Protein 8HHV (pdb70)

B-factor: mean 20.25, std 8.33, range [8.55, 81.84]

InterPro domains:
  IPR025442 Domain of unknown function DUF4185 [PF13810] (19-322)

Structure (mmCIF, N/CA/C/O backbone):
data_8HHV
#
_entry.id   8HHV
#
_cell.length_a   81.285
_cell.length_b   128.296
_cell.length_c   104.019
_cell.angle_alpha   90.00
_cell.angle_beta   109.38
_cell.angle_gamma   90.00
#
_symmetry.space_group_name_H-M   'P 1 21 1'
#
loop_
_entity.id
_entity.type
_entity.pdbx_description
1 polymer endo-alpha-D-arabinanase
2 non-polymer 'SODIUM ION'
3 non-polymer 'CALCIUM ION'
4 non-polymer GLYCEROL
5 water water
#
loop_
_atom_site.group_PDB
_atom_site.id
_atom_site.type_symbol
_atom_site.label_atom_id
_atom_site.label_alt_id
_atom_site.label_comp_id
_atom_site.label_asym_id
_atom_site.label_entity_id
_atom_site.label_seq_id
_atom_site.pdbx_PDB_ins_code
_atom_site.Cartn_x
_atom_site.Cartn_y
_atom_site.Cartn_z
_atom_site.occupancy
_atom_site.B_iso_or_equiv
_atom_site.auth_seq_id
_atom_site.auth_comp_id
_atom_site.auth_asym_id
_atom_site.auth_atom_id
_atom_site.pdbx_PDB_model_num
ATOM 1 N N . THR A 1 2 ? 7.279 -1.871 37.975 1.00 21.46 2 THR A N 1
ATOM 2 C CA . THR A 1 2 ? 8.329 -0.812 38.176 1.00 20.98 2 THR A CA 1
ATOM 3 C C . THR A 1 2 ? 7.645 0.500 38.500 1.00 23.17 2 THR A C 1
ATOM 4 O O . THR A 1 2 ? 6.416 0.672 38.298 1.00 20.13 2 THR A O 1
ATOM 8 N N . THR A 1 3 ? 8.495 1.459 38.878 1.00 19.10 3 THR A N 1
ATOM 9 C CA . THR A 1 3 ? 8.077 2.818 39.167 1.00 19.39 3 THR A CA 1
ATOM 10 C C . THR A 1 3 ? 7.976 3.680 37.932 1.00 17.46 3 THR A C 1
ATOM 11 O O . THR A 1 3 ? 7.755 4.881 38.044 1.00 18.92 3 THR A O 1
ATOM 15 N N . SER A 1 4 ? 8.205 3.083 36.739 1.00 18.81 4 SER A N 1
ATOM 16 C CA . SER A 1 4 ? 8.155 3.786 35.467 1.00 18.83 4 SER A CA 1
ATOM 17 C C . SER A 1 4 ? 6.851 4.545 35.284 1.00 17.67 4 SER A C 1
ATOM 18 O O . SER A 1 4 ? 5.818 4.077 35.743 1.00 16.77 4 SER A O 1
ATOM 21 N N . ARG A 1 5 ? 6.919 5.713 34.648 1.00 18.80 5 ARG A N 1
ATOM 22 C CA . ARG A 1 5 ? 5.697 6.462 34.369 1.00 20.45 5 ARG A CA 1
ATOM 23 C C . ARG A 1 5 ? 4.798 5.629 33.451 1.00 17.99 5 ARG A C 1
ATOM 24 O O . ARG A 1 5 ? 5.229 4.921 32.550 1.00 17.18 5 ARG A O 1
ATOM 32 N N . THR A 1 6 ? 3.502 5.845 33.608 1.00 15.26 6 THR A N 1
ATOM 33 C CA . THR A 1 6 ? 2.481 5.237 32.727 1.00 16.21 6 THR A CA 1
ATOM 34 C C . THR A 1 6 ? 1.963 6.271 31.723 1.00 13.52 6 THR A C 1
ATOM 35 O O . THR A 1 6 ? 1.278 7.235 32.113 1.00 16.87 6 THR A O 1
ATOM 39 N N . PRO A 1 7 ? 2.244 6.096 30.404 1.00 14.97 7 PRO A N 1
ATOM 40 C CA . PRO A 1 7 ? 1.746 7.054 29.408 1.00 13.71 7 PRO A CA 1
ATOM 41 C C . PRO A 1 7 ? 0.221 6.969 29.150 1.00 14.16 7 PRO A C 1
ATOM 42 O O . PRO A 1 7 ? -0.410 7.956 28.805 1.00 13.83 7 PRO A O 1
ATOM 46 N N . ALA A 1 8 ? -0.305 5.732 29.308 1.00 12.92 8 ALA A N 1
ATOM 47 C CA . ALA A 1 8 ? -1.660 5.382 28.885 1.00 13.61 8 ALA A CA 1
ATOM 48 C C . ALA A 1 8 ? -2.681 5.983 29.828 1.00 13.68 8 ALA A C 1
ATOM 49 O O . ALA A 1 8 ? -2.434 6.145 31.031 1.00 15.05 8 ALA A O 1
ATOM 51 N N . THR A 1 9 ? -3.861 6.217 29.235 1.00 14.51 9 THR A N 1
ATOM 52 C CA . THR A 1 9 ? -5.013 6.873 29.821 1.00 14.23 9 THR A CA 1
ATOM 53 C C . THR A 1 9 ? -6.181 5.870 29.927 1.00 14.87 9 THR A C 1
ATOM 54 O O . THR A 1 9 ? -6.444 5.158 28.976 1.00 15.20 9 THR A O 1
ATOM 58 N N . VAL A 1 10 ? -6.839 5.852 31.090 1.00 12.70 10 VAL A N 1
ATOM 59 C CA . VAL A 1 10 ? -8.041 5.070 31.341 1.00 11.88 10 VAL A CA 1
ATOM 60 C C . VAL A 1 10 ? -9.242 5.749 30.681 1.00 10.91 10 VAL A C 1
ATOM 61 O O . VAL A 1 10 ? -9.476 6.959 30.834 1.00 11.22 10 VAL A O 1
ATOM 65 N N . VAL A 1 11 ? -9.906 4.992 29.805 1.00 9.99 11 VAL A N 1
ATOM 66 C CA . VAL A 1 11 ? -11.046 5.483 29.042 1.00 11.84 11 VAL A CA 1
ATOM 67 C C . VAL A 1 11 ? -12.396 5.096 29.655 1.00 11.66 11 VAL A C 1
ATOM 68 O O . VAL A 1 11 ? -13.346 5.881 29.621 1.00 12.36 11 VAL A O 1
ATOM 72 N N . GLU A 1 12 ? -12.533 3.829 30.087 1.00 10.63 12 GLU A N 1
ATOM 73 C CA . GLU A 1 12 ? -13.824 3.356 30.586 1.00 11.31 12 GLU A CA 1
ATOM 74 C C .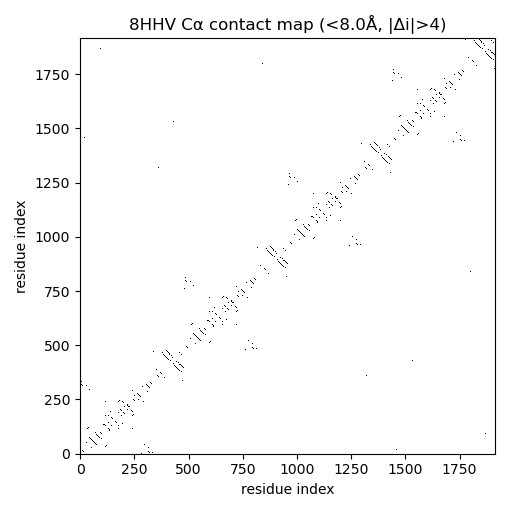 GLU A 1 12 ? -13.614 2.015 31.315 1.00 11.04 12 GLU A C 1
ATOM 75 O O . GLU A 1 12 ? -12.779 1.195 30.907 1.00 14.71 12 GLU A O 1
ATOM 81 N N . LYS A 1 13 ? -14.450 1.754 32.344 1.00 10.95 13 LYS A N 1
ATOM 82 C CA . LYS A 1 13 ? -14.541 0.408 32.921 1.00 10.55 13 LYS A CA 1
ATOM 83 C C . LYS A 1 13 ? -15.581 -0.292 32.038 1.00 10.36 13 LYS A C 1
ATOM 84 O O . LYS A 1 13 ? -16.795 0.072 32.098 1.00 9.95 13 LYS A O 1
ATOM 90 N N . LEU A 1 14 ? -15.223 -1.411 31.379 1.00 9.99 14 LEU A N 1
ATOM 91 C CA . LEU A 1 14 ? -16.107 -2.123 30.449 1.00 12.00 14 LEU A CA 1
ATOM 92 C C . LEU A 1 14 ? -17.043 -3.132 31.099 1.00 11.6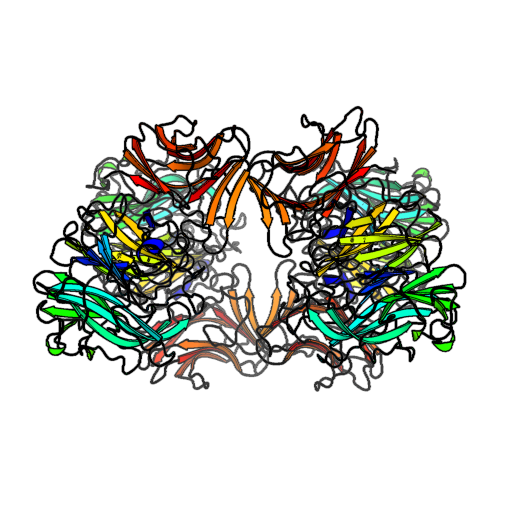8 14 LEU A C 1
ATOM 93 O O . LEU A 1 14 ? -18.143 -3.358 30.547 1.00 11.40 14 LEU A O 1
ATOM 98 N N . THR A 1 15 ? -16.645 -3.694 32.264 1.00 10.87 15 THR A N 1
ATOM 99 C CA . THR A 1 15 ? -17.376 -4.787 32.890 1.00 11.26 15 THR A CA 1
ATOM 100 C C . THR A 1 15 ? -17.473 -4.495 34.378 1.00 10.16 15 THR A C 1
ATOM 101 O O . THR A 1 15 ? -16.549 -3.897 34.976 1.00 10.56 15 THR A O 1
ATOM 105 N N . GLY A 1 16 ? -18.510 -5.091 34.990 1.00 10.82 16 GLY A N 1
ATOM 106 C CA . GLY A 1 16 ? -18.536 -5.159 36.433 1.00 11.81 16 GLY A CA 1
ATOM 107 C C . GLY A 1 16 ? -19.170 -3.940 37.074 1.00 13.04 16 GLY A C 1
ATOM 108 O O . GLY A 1 16 ? -19.743 -3.034 36.405 1.00 10.50 16 GLY A O 1
ATOM 109 N N . PRO A 1 17 ? -19.053 -3.860 38.424 1.00 12.18 17 PRO A N 1
ATOM 110 C CA . PRO A 1 17 ? -19.698 -2.733 39.087 1.00 14.02 17 PRO A CA 1
ATOM 111 C C . PRO A 1 17 ? -19.269 -1.344 38.572 1.00 11.15 17 PRO A C 1
ATOM 112 O O . PRO A 1 17 ? -18.040 -1.110 38.340 1.00 11.21 17 PRO A O 1
ATOM 116 N N . ASP A 1 18 ? -20.304 -0.479 38.399 1.00 12.20 18 ASP A N 1
ATOM 117 C CA . ASP A 1 18 ? -20.203 0.887 37.915 1.00 11.23 18 ASP A CA 1
ATOM 118 C C . ASP A 1 18 ? -19.816 0.939 36.400 1.00 9.78 18 ASP A C 1
ATOM 119 O O . ASP A 1 18 ? -19.871 2.016 35.811 1.00 10.11 18 ASP A O 1
ATOM 124 N N . ALA A 1 19 ? -19.721 -0.188 35.681 1.00 9.44 19 ALA A N 1
ATOM 125 C CA . ALA A 1 19 ? -19.455 -0.102 34.244 1.00 10.05 19 ALA A CA 1
ATOM 126 C C . ALA A 1 19 ? -20.661 0.516 33.530 1.00 10.61 19 ALA A C 1
ATOM 127 O O . ALA A 1 19 ? -21.786 0.093 33.788 1.00 12.17 19 ALA A O 1
ATOM 129 N N . PRO A 1 20 ? -20.420 1.532 32.661 1.00 11.89 20 PRO A N 1
ATOM 130 C CA . PRO A 1 20 ? -21.486 2.051 31.807 1.00 12.49 20 PRO A CA 1
ATOM 131 C C . PRO A 1 20 ? -22.266 0.932 31.118 1.00 11.24 20 PRO A C 1
ATOM 132 O O . PRO A 1 20 ? -23.515 1.017 31.005 1.00 11.03 20 PRO A O 1
ATOM 136 N N . ASN A 1 21 ? -21.536 -0.088 30.614 1.00 11.09 21 ASN A N 1
ATOM 137 C CA . ASN A 1 21 ? -22.154 -1.216 29.911 1.00 12.64 21 ASN A CA 1
ATOM 138 C C . ASN A 1 21 ? -23.205 -1.986 30.749 1.00 11.86 21 ASN A C 1
ATOM 139 O O . ASN A 1 21 ? -24.020 -2.705 30.167 1.00 10.64 21 ASN A O 1
ATOM 144 N N . ASN A 1 22 ? -23.061 -1.981 32.085 1.00 11.21 22 ASN A N 1
ATOM 145 C CA . ASN A 1 22 ? -23.973 -2.673 32.973 1.00 11.54 22 ASN A CA 1
ATOM 146 C C . ASN A 1 22 ? -24.018 -4.168 32.598 1.00 11.95 22 ASN A C 1
ATOM 147 O O . ASN A 1 22 ? -25.101 -4.756 32.360 1.00 10.79 22 ASN A O 1
ATOM 152 N N . THR A 1 23 ? -22.854 -4.749 32.359 1.00 11.78 23 THR A N 1
ATOM 153 C CA . THR A 1 23 ? -22.772 -6.177 32.056 1.00 11.14 23 THR A CA 1
ATOM 154 C C . THR A 1 23 ? -23.304 -7.025 33.210 1.00 10.53 23 THR A C 1
ATOM 155 O O . THR A 1 23 ? -23.761 -8.155 32.975 1.00 11.01 23 THR A O 1
ATOM 159 N N . TRP A 1 24 ? -23.218 -6.531 34.453 1.00 10.99 24 TRP A N 1
ATOM 160 C CA . TRP A 1 24 ? -23.698 -7.184 35.670 1.00 11.41 24 TRP A CA 1
ATOM 161 C C . TRP A 1 24 ? -25.230 -7.337 35.568 1.00 10.26 24 TRP A C 1
ATOM 162 O O . TRP A 1 24 ? -25.735 -8.433 35.576 1.00 10.41 24 TRP A O 1
ATOM 173 N N . GLY A 1 25 ? -25.911 -6.233 35.284 1.00 10.44 25 GLY A N 1
ATOM 174 C CA . GLY A 1 25 ? -27.372 -6.258 35.243 1.00 11.43 25 GLY A CA 1
ATOM 175 C C . GLY A 1 25 ? -27.922 -6.924 33.994 1.00 11.77 25 GLY A C 1
ATOM 176 O O . GLY A 1 25 ? -28.895 -7.661 34.054 1.00 11.71 25 GLY A O 1
ATOM 177 N N . ARG A 1 26 ? -27.278 -6.712 32.834 1.00 12.74 26 ARG A N 1
ATOM 178 C CA . ARG A 1 26 ? -27.810 -7.267 31.595 1.00 12.79 26 ARG A CA 1
ATOM 179 C C . ARG A 1 26 ? -27.567 -8.787 31.537 1.00 12.11 26 ARG A C 1
ATOM 180 O O . ARG A 1 26 ? -28.432 -9.447 31.003 1.00 11.25 26 ARG A O 1
ATOM 188 N N . TRP A 1 27 ? -26.336 -9.248 31.890 1.00 12.31 27 TRP A N 1
ATOM 189 C CA . TRP A 1 27 ? -25.901 -10.598 31.563 1.00 11.92 27 TRP A CA 1
ATOM 190 C C . TRP A 1 27 ? -25.261 -11.391 32.717 1.00 11.46 27 TRP A C 1
ATOM 191 O O . TRP A 1 27 ? -24.617 -12.432 32.502 1.00 12.71 27 TRP A O 1
ATOM 202 N N . ASP A 1 28 ? -25.408 -10.933 33.971 1.00 12.05 28 ASP A N 1
ATOM 203 C CA . ASP A 1 28 ? -24.719 -11.516 35.108 1.00 11.52 28 ASP A CA 1
ATOM 204 C C . ASP A 1 28 ? -23.191 -11.608 34.927 1.00 9.93 28 ASP A C 1
ATOM 205 O O . ASP A 1 28 ? -22.560 -12.503 35.483 1.00 10.29 28 ASP A O 1
ATOM 210 N N . ILE A 1 29 ? -22.585 -10.623 34.244 1.00 11.86 29 ILE A N 1
ATOM 211 C CA . ILE A 1 29 ? -21.120 -10.490 34.159 1.00 10.53 29 ILE A CA 1
ATOM 212 C C . ILE A 1 29 ? -20.692 -9.408 35.165 1.00 10.03 29 ILE A C 1
ATOM 213 O O . ILE A 1 29 ? -20.717 -8.243 34.846 1.00 10.14 29 ILE A O 1
ATOM 218 N N . LYS A 1 30 ? -20.490 -9.856 36.424 1.00 11.64 30 LYS A N 1
ATOM 219 C CA . LYS A 1 30 ? -20.041 -8.962 37.500 1.00 10.47 30 LYS A CA 1
ATOM 220 C C . LYS A 1 30 ? -18.520 -8.848 37.622 1.00 12.24 30 LYS A C 1
ATOM 221 O O . LYS A 1 30 ? -18.020 -7.769 37.997 1.00 11.80 30 LYS A O 1
ATOM 227 N N . ALA A 1 31 ? -17.765 -9.876 37.213 1.00 11.61 31 ALA A N 1
ATOM 228 C CA . ALA A 1 31 ? -16.304 -9.794 37.338 1.00 12.01 31 ALA A CA 1
ATOM 229 C C . ALA A 1 31 ? -15.753 -10.788 36.321 1.00 11.08 31 ALA A C 1
ATOM 230 O O . ALA A 1 31 ? -16.297 -11.900 36.198 1.00 12.16 31 ALA A O 1
ATOM 232 N N . THR A 1 32 ? -14.679 -10.391 35.604 1.00 12.19 32 THR A N 1
ATOM 233 C CA . THR A 1 32 ? -14.196 -11.142 34.469 1.00 12.34 32 THR A CA 1
ATOM 234 C C . THR A 1 32 ? -12.848 -10.540 34.068 1.00 14.31 32 THR A C 1
ATOM 235 O O . THR A 1 32 ? -12.394 -9.539 34.633 1.00 13.86 32 THR A O 1
ATOM 239 N N . ASP A 1 33 ? -12.237 -11.134 33.045 1.00 12.81 33 ASP A N 1
ATOM 240 C CA . ASP A 1 33 ? -10.919 -10.643 32.625 1.00 11.80 33 ASP A CA 1
ATOM 241 C C . ASP A 1 33 ? -10.685 -10.894 31.149 1.00 11.04 33 ASP A C 1
ATOM 242 O O . ASP A 1 33 ? -11.466 -11.548 30.493 1.00 11.62 33 ASP A O 1
ATOM 247 N N . LEU A 1 34 ? -9.587 -10.312 30.665 1.00 13.02 34 LEU A N 1
ATOM 248 C CA . LEU A 1 34 ? -9.058 -10.432 29.305 1.00 12.07 34 LEU A CA 1
ATOM 249 C C . LEU A 1 34 ? -9.710 -9.421 28.360 1.00 12.59 34 LEU A C 1
ATOM 250 O O . LEU A 1 34 ? -9.177 -8.306 28.198 1.00 14.18 34 LEU A O 1
ATOM 255 N N . GLY A 1 35 ? -10.869 -9.734 27.747 1.00 10.48 35 GLY A N 1
ATOM 256 C CA . GLY A 1 35 ? -11.414 -8.796 26.792 1.00 10.43 35 GLY A CA 1
ATOM 257 C C . GLY A 1 35 ? -10.631 -8.829 25.482 1.00 10.30 35 GLY A C 1
ATOM 258 O O . GLY A 1 35 ? -10.193 -7.788 24.981 1.00 12.21 35 GLY A O 1
ATOM 259 N N . ILE A 1 36 ? -10.569 -10.024 24.913 1.00 10.76 36 ILE A N 1
ATOM 260 C CA . ILE A 1 36 ? -9.855 -10.304 23.669 1.00 11.79 36 ILE A CA 1
ATOM 261 C C . ILE A 1 36 ? -10.729 -10.012 22.464 1.00 10.39 36 ILE A C 1
ATOM 262 O O . ILE A 1 36 ? -11.860 -10.557 22.328 1.00 11.68 36 ILE A O 1
ATOM 267 N N . MET A 1 37 ? -10.221 -9.149 21.550 1.00 10.86 37 MET A N 1
ATOM 268 C CA . MET A 1 37 ? -11.084 -8.526 20.539 1.00 9.56 37 MET A CA 1
ATOM 269 C C . MET A 1 37 ? -10.669 -8.854 19.122 1.00 9.93 37 MET A C 1
ATOM 270 O O . MET A 1 37 ? -9.480 -8.888 18.823 1.00 11.55 37 MET A O 1
ATOM 275 N N . TRP A 1 38 ? -11.689 -9.072 18.286 1.00 10.12 38 TRP A N 1
ATOM 276 C CA . TRP A 1 38 ? -11.433 -9.131 16.852 1.00 9.68 38 TRP A CA 1
ATOM 277 C C . TRP A 1 38 ? -12.644 -8.610 16.061 1.00 9.80 38 TRP A C 1
ATOM 278 O O . TRP A 1 38 ? -13.815 -8.589 16.505 1.00 11.28 38 TRP A O 1
ATOM 289 N N . ASP A 1 39 ? -12.344 -8.285 14.815 1.00 11.69 39 ASP A N 1
ATOM 290 C CA . ASP A 1 39 ? -13.333 -7.801 13.854 1.00 13.51 39 ASP A CA 1
ATOM 291 C C . ASP A 1 39 ? -14.022 -9.027 13.269 1.00 13.14 39 ASP A C 1
ATOM 292 O O . ASP A 1 39 ? -13.374 -9.968 12.780 1.00 11.81 39 ASP A O 1
ATOM 297 N N . ASP A 1 40 ? -15.375 -9.066 13.290 1.00 12.32 40 ASP A N 1
ATOM 298 C CA . ASP A 1 40 ? -16.068 -10.275 12.866 1.00 11.63 40 ASP A CA 1
ATOM 299 C C . ASP A 1 40 ? -16.286 -10.365 11.328 1.00 13.83 40 ASP A C 1
ATOM 300 O O . ASP A 1 40 ? -16.967 -11.279 10.845 1.00 12.59 40 ASP A O 1
ATOM 305 N N . GLY A 1 41 ? -15.946 -9.295 10.630 1.00 13.64 41 GLY A N 1
ATOM 306 C CA . GLY A 1 41 ? -16.050 -9.249 9.167 1.00 14.29 41 GLY A CA 1
ATOM 307 C C . GLY A 1 41 ? -17.406 -8.745 8.660 1.00 14.44 41 GLY A C 1
ATOM 308 O O . GLY A 1 41 ? -17.618 -8.715 7.436 1.00 17.68 41 GLY A O 1
ATOM 309 N N . ALA A 1 42 ? -18.325 -8.351 9.589 1.00 15.08 42 ALA A N 1
ATOM 310 C CA . ALA A 1 42 ? -19.696 -7.901 9.327 1.00 15.45 42 ALA A CA 1
ATOM 311 C C . ALA A 1 42 ? -20.032 -6.617 10.095 1.00 16.46 42 ALA A C 1
ATOM 312 O O . ALA A 1 42 ? -21.209 -6.342 10.345 1.00 15.42 42 ALA A O 1
ATOM 314 N N . GLY A 1 43 ? -19.002 -5.823 10.392 1.00 14.90 43 GLY A N 1
ATOM 315 C CA . GLY A 1 43 ? -19.088 -4.482 10.941 1.00 14.22 43 GLY A CA 1
ATOM 316 C C . GLY A 1 43 ? -19.171 -4.465 12.489 1.00 15.08 43 GLY A C 1
ATOM 317 O O . GLY A 1 43 ? -19.609 -3.475 13.038 1.00 16.88 43 GLY A O 1
ATOM 318 N N . HIS A 1 44 ? -18.678 -5.533 13.138 1.00 14.55 44 HIS A N 1
ATOM 319 C CA . HIS A 1 44 ? -18.675 -5.656 14.591 1.00 12.87 44 HIS A CA 1
ATOM 320 C C . HIS A 1 44 ? -17.332 -6.102 15.165 1.00 13.63 44 HIS A C 1
ATOM 321 O O . HIS A 1 44 ? -16.478 -6.682 14.510 1.00 14.33 44 HIS A O 1
ATOM 328 N N . VAL A 1 45 ? -17.183 -5.899 16.468 1.00 12.66 45 VAL A N 1
ATOM 329 C CA . VAL A 1 45 ? -16.064 -6.358 17.254 1.00 10.43 45 VAL A CA 1
ATOM 330 C C . VAL A 1 45 ? -16.586 -7.402 18.258 1.00 10.31 45 VAL A C 1
ATOM 331 O O . VAL A 1 45 ? -17.560 -7.096 18.988 1.00 12.32 45 VAL A O 1
ATOM 335 N N . LEU A 1 46 ? -16.124 -8.638 18.145 1.00 11.29 46 LEU A N 1
ATOM 336 C CA . LEU A 1 46 ? -16.391 -9.647 19.145 1.00 10.87 46 LEU A CA 1
ATOM 337 C C . LEU A 1 46 ? -15.325 -9.565 20.246 1.00 10.90 46 LEU A C 1
ATOM 338 O O . LEU A 1 46 ? -14.160 -9.321 19.933 1.00 10.23 46 LEU A O 1
ATOM 343 N N . THR A 1 47 ? -15.769 -9.659 21.499 1.00 10.98 47 THR A N 1
ATOM 344 C CA . THR A 1 47 ? -14.900 -9.634 22.675 1.00 12.03 47 THR A CA 1
ATOM 345 C C . THR A 1 47 ? -15.113 -10.861 23.563 1.00 10.79 47 THR A C 1
ATOM 346 O O . THR A 1 47 ? -16.245 -11.014 24.079 1.00 12.52 47 THR A O 1
ATOM 350 N N . ALA A 1 48 ? -14.035 -11.619 23.814 1.00 10.00 48 ALA A N 1
ATOM 351 C CA . ALA A 1 48 ? -14.083 -12.809 24.629 1.00 10.22 48 ALA A CA 1
ATOM 352 C C . ALA A 1 48 ? -13.399 -12.568 25.967 1.00 10.57 48 ALA A C 1
ATOM 353 O O . ALA A 1 48 ? -12.391 -11.855 26.066 1.00 11.60 48 ALA A O 1
ATOM 355 N N . PHE A 1 49 ? -13.879 -13.288 27.012 1.00 10.39 49 PHE A N 1
ATOM 356 C CA . PHE A 1 49 ? -13.401 -13.111 28.367 1.00 9.43 49 PHE A CA 1
ATOM 357 C C . PHE A 1 49 ? -13.076 -14.503 28.936 1.00 10.08 49 PHE A C 1
ATOM 358 O O . PHE A 1 49 ? -13.629 -15.510 28.488 1.00 11.82 49 PHE A O 1
ATOM 366 N N . GLY A 1 50 ? -12.248 -14.472 29.972 1.00 11.71 50 GLY A N 1
ATOM 367 C CA . GLY A 1 50 ? -11.916 -15.661 30.747 1.00 11.72 50 GLY A CA 1
ATOM 368 C C . GLY A 1 50 ? -12.881 -15.932 31.906 1.00 10.50 50 GLY A C 1
ATOM 369 O O . GLY A 1 50 ? -14.115 -15.744 31.795 1.00 11.60 50 GLY A O 1
ATOM 370 N N . ASP A 1 51 ? -12.322 -16.477 33.012 1.00 10.54 51 ASP A N 1
ATOM 371 C CA . ASP A 1 51 ? -13.186 -16.922 34.110 1.00 12.57 51 ASP A CA 1
ATOM 372 C C . ASP A 1 51 ? -14.021 -15.739 34.586 1.00 11.51 51 ASP A C 1
ATOM 373 O O . ASP A 1 51 ? -13.512 -14.650 34.921 1.00 12.92 51 ASP A O 1
ATOM 378 N N . THR A 1 52 ? -15.355 -15.985 34.667 1.00 11.50 52 THR A N 1
ATOM 379 C CA . THR A 1 52 ? -16.341 -14.936 34.813 1.00 12.49 52 THR A CA 1
ATOM 380 C C . THR A 1 52 ? -17.296 -15.343 35.967 1.00 13.52 52 THR A C 1
ATOM 381 O O . THR A 1 52 ? -17.680 -16.504 36.057 1.00 12.14 52 THR A O 1
ATOM 385 N N . PHE A 1 53 ? -17.595 -14.383 36.834 1.00 12.22 53 PHE A N 1
ATOM 386 C CA . PHE A 1 53 ? -18.473 -14.563 37.992 1.00 11.26 53 PHE A CA 1
ATOM 387 C C . PHE A 1 53 ? -19.636 -13.583 37.868 1.00 12.56 53 PHE A C 1
ATOM 388 O O . PHE A 1 53 ? -19.556 -12.514 37.242 1.00 12.52 53 PHE A O 1
ATOM 396 N N . GLY A 1 54 ? -20.754 -14.003 38.526 1.00 12.02 54 GLY A N 1
ATOM 397 C CA . GLY A 1 54 ? -22.003 -13.262 38.583 1.00 11.99 54 GLY A CA 1
ATOM 398 C C . GLY A 1 54 ? -22.233 -12.521 39.901 1.00 10.76 54 GLY A C 1
ATOM 399 O O . GLY A 1 54 ? -21.341 -12.257 40.667 1.00 10.66 54 GLY A O 1
ATOM 400 N N . ASN A 1 55 ? -23.536 -12.277 40.162 1.00 11.72 55 ASN A N 1
ATOM 401 C CA . ASN A 1 55 ? -24.007 -11.397 41.202 1.00 13.14 55 ASN A CA 1
ATOM 402 C C . ASN A 1 55 ? -23.325 -11.535 42.578 1.00 12.37 55 ASN A C 1
ATOM 403 O O . ASN A 1 55 ? -23.175 -10.551 43.297 1.00 12.86 55 ASN A O 1
ATOM 408 N N . SER A 1 56 ? -23.033 -12.759 43.035 1.00 12.06 56 SER A N 1
ATOM 409 C CA . SER A 1 56 ? -22.521 -12.971 44.388 1.00 11.74 56 SER A CA 1
ATOM 410 C C . SER A 1 56 ? -21.063 -12.649 44.555 1.00 11.07 56 SER A C 1
ATOM 411 O O . SER A 1 56 ? -20.596 -12.616 45.696 1.00 13.15 56 SER A O 1
ATOM 414 N N . TRP A 1 57 ? -20.323 -12.435 43.435 1.00 11.94 57 TRP A N 1
ATOM 415 C CA . TRP A 1 57 ? -18.924 -12.000 43.548 1.00 12.71 57 TRP A CA 1
ATOM 416 C C . TRP A 1 57 ? -18.818 -10.711 44.382 1.00 13.30 57 TRP A C 1
ATOM 417 O O . TRP A 1 57 ? -19.605 -9.792 44.152 1.00 14.88 57 TRP A O 1
ATOM 428 N N . THR A 1 58 ? -17.844 -10.633 45.287 1.00 13.26 58 THR A N 1
ATOM 429 C CA . THR A 1 58 ? -17.522 -9.374 45.938 1.00 14.14 58 THR A CA 1
ATOM 430 C C . THR A 1 58 ? -16.116 -8.833 45.648 1.00 15.76 58 THR A C 1
ATOM 431 O O . THR A 1 58 ? -15.880 -7.638 45.781 1.00 15.70 58 THR A O 1
ATOM 435 N N . GLY A 1 59 ? -15.173 -9.717 45.366 1.00 14.52 59 GLY A N 1
ATOM 436 C CA . GLY A 1 59 ? -13.759 -9.404 45.286 1.00 14.38 59 GLY A CA 1
ATOM 437 C C . GLY A 1 59 ? -13.207 -9.306 46.708 1.00 15.83 59 GLY A C 1
ATOM 438 O O . GLY A 1 59 ? -13.934 -9.547 47.720 1.00 14.36 59 GLY A O 1
ATOM 439 N N . PRO A 1 60 ? -11.984 -8.759 46.839 1.00 14.81 60 PRO A N 1
ATOM 440 C CA . PRO A 1 60 ? -11.081 -8.448 45.685 1.00 13.17 60 PRO A CA 1
ATOM 441 C C . PRO A 1 60 ? -10.606 -9.719 44.976 1.00 14.11 60 PRO A C 1
ATOM 442 O O . PRO A 1 60 ? -10.570 -10.789 45.575 1.00 15.32 60 PRO A O 1
ATOM 446 N N . GLY A 1 61 ? -10.117 -9.592 43.710 1.00 14.22 61 GLY A N 1
ATOM 447 C CA . GLY A 1 61 ? -9.606 -10.716 42.989 1.00 13.91 61 GLY A CA 1
ATOM 448 C C . GLY A 1 61 ? -10.634 -11.657 42.381 1.00 16.64 61 GLY A C 1
ATOM 449 O O . GLY A 1 61 ? -11.852 -11.514 42.586 1.00 16.50 61 GLY A O 1
ATOM 450 N N . GLY A 1 62 ? -10.115 -12.566 41.546 1.00 16.67 62 GLY A N 1
ATOM 451 C CA . GLY A 1 62 ? -10.929 -13.577 40.915 1.00 18.17 62 GLY A CA 1
ATOM 452 C C . GLY A 1 62 ? -11.480 -14.564 41.955 1.00 20.38 62 GLY A C 1
ATOM 453 O O . GLY A 1 62 ? -11.033 -14.630 43.087 1.00 30.42 62 GLY A O 1
ATOM 454 N N . GLY A 1 63 ? -12.436 -15.357 41.594 1.00 25.20 63 GLY A N 1
ATOM 455 C CA . GLY A 1 63 ? -13.038 -16.250 42.570 1.00 23.14 63 GLY A CA 1
ATOM 456 C C . GLY A 1 63 ? -14.240 -15.621 43.263 1.00 21.70 63 GLY A C 1
ATOM 457 O O . GLY A 1 63 ? -14.327 -14.394 43.518 1.00 17.09 63 GLY A O 1
ATOM 458 N N . ALA A 1 64 ? -15.194 -16.503 43.556 1.00 20.41 64 ALA A N 1
ATOM 459 C CA . ALA A 1 64 ? -16.459 -16.080 44.143 1.00 19.18 64 ALA A CA 1
ATOM 460 C C . ALA A 1 64 ? -16.941 -17.197 45.076 1.00 18.98 64 ALA A C 1
ATOM 461 O O . ALA A 1 64 ? -16.369 -18.296 45.093 1.00 15.74 64 ALA A O 1
ATOM 463 N N . PRO A 1 65 ? -18.059 -16.968 45.831 1.00 19.35 65 PRO A N 1
ATOM 464 C CA . PRO A 1 65 ? -18.684 -18.021 46.623 1.00 19.27 65 PRO A CA 1
ATOM 465 C C . PRO A 1 65 ? -19.201 -19.128 45.717 1.00 16.91 65 PRO A C 1
ATOM 466 O O . PRO A 1 65 ? -19.199 -19.013 44.460 1.00 15.91 65 PRO A O 1
ATOM 470 N N . PRO A 1 66 ? -19.609 -20.291 46.253 1.00 18.66 66 PRO A N 1
ATOM 471 C CA . PRO A 1 66 ? -20.101 -21.362 45.382 1.00 16.61 66 PRO A CA 1
ATOM 472 C C . PRO A 1 66 ? -21.314 -21.047 44.501 1.00 15.37 66 PRO A C 1
ATOM 473 O O . PRO A 1 66 ? -21.526 -21.641 43.447 1.00 17.07 66 PRO A O 1
ATOM 477 N N . ASN A 1 67 ? -22.072 -20.004 44.858 1.00 13.96 67 ASN A N 1
ATOM 478 C CA . ASN A 1 67 ? -23.195 -19.572 44.061 1.00 13.03 67 ASN A CA 1
ATOM 479 C C . ASN A 1 67 ? -22.793 -18.427 43.101 1.00 13.61 67 ASN A C 1
ATOM 480 O O . ASN A 1 67 ? -23.679 -17.745 42.573 1.00 14.10 67 ASN A O 1
ATOM 485 N N . GLY A 1 68 ? -21.488 -18.301 42.747 1.00 15.14 68 GLY A N 1
ATOM 486 C CA . GLY A 1 68 ? -21.019 -17.152 41.972 1.00 14.58 68 GLY A CA 1
ATOM 487 C C . GLY A 1 68 ? -21.239 -17.297 40.456 1.00 15.72 68 GLY A C 1
ATOM 488 O O . GLY A 1 68 ? -20.612 -16.570 39.657 1.00 12.79 68 GLY A O 1
ATOM 489 N N . ASN A 1 69 ? -22.079 -18.260 40.018 1.00 12.19 69 ASN A N 1
ATOM 490 C CA . ASN A 1 69 ? -22.314 -18.526 38.596 1.00 13.31 69 ASN A CA 1
ATOM 491 C C . ASN A 1 69 ? -21.004 -18.502 37.759 1.00 12.69 69 ASN A C 1
ATOM 492 O O . ASN A 1 69 ? -20.905 -17.707 36.776 1.00 12.91 69 ASN A O 1
ATOM 497 N N . TRP A 1 70 ? -20.049 -19.353 38.151 1.00 13.77 70 TRP A N 1
ATOM 498 C CA . TRP A 1 70 ? -18.750 -19.425 37.479 1.00 13.22 70 TRP A CA 1
ATOM 499 C C . TRP A 1 70 ? -18.893 -20.018 36.072 1.00 13.87 70 TRP A C 1
ATOM 500 O O . TRP A 1 70 ? -19.352 -21.182 35.888 1.00 13.63 70 TRP A O 1
ATOM 511 N N . ARG A 1 71 ? -18.457 -19.213 35.082 1.00 13.61 71 ARG A N 1
ATOM 512 C CA . ARG A 1 71 ? -18.342 -19.628 33.702 1.00 12.26 71 ARG A CA 1
ATOM 513 C C . ARG A 1 71 ? -16.876 -19.460 33.306 1.00 11.42 71 ARG A C 1
ATOM 514 O O . ARG A 1 71 ? -16.270 -18.441 33.684 1.00 12.68 71 ARG A O 1
ATOM 522 N N . SER A 1 72 ? -16.335 -20.427 32.527 1.00 11.25 72 SER A N 1
ATOM 523 C CA . SER A 1 72 ? -14.920 -20.366 32.084 1.00 12.20 72 SER A CA 1
ATOM 524 C C . SER A 1 72 ? -14.638 -19.212 31.115 1.00 11.66 72 SER A C 1
ATOM 525 O O . SER A 1 72 ? -13.487 -18.811 30.892 1.00 12.41 72 SER A O 1
ATOM 528 N N . ASN A 1 73 ? -15.694 -18.791 30.384 1.00 10.67 73 ASN A N 1
ATOM 529 C CA . ASN A 1 73 ? -15.595 -17.779 29.347 1.00 11.46 73 ASN A CA 1
ATOM 530 C C . ASN A 1 73 ? -16.982 -17.215 29.045 1.00 12.48 73 ASN A C 1
ATOM 531 O O . ASN A 1 73 ? -17.983 -17.903 29.272 1.00 12.68 73 ASN A O 1
ATOM 536 N N . VAL A 1 74 ? -17.037 -15.991 28.453 1.00 12.64 74 VAL A N 1
ATOM 537 C CA . VAL A 1 74 ? -18.229 -15.365 27.914 1.00 11.45 74 VAL A CA 1
ATOM 538 C C . VAL A 1 74 ? -17.770 -14.536 26.705 1.00 12.22 74 VAL A C 1
ATOM 539 O O . VAL A 1 74 ? -16.552 -14.294 26.468 1.00 11.82 74 VAL A O 1
ATOM 543 N N . LEU A 1 75 ? -18.794 -14.091 25.959 1.00 11.21 75 LEU A N 1
ATOM 544 C CA . LEU A 1 75 ? -18.641 -13.442 24.652 1.00 11.26 75 LEU A CA 1
ATOM 545 C C . LEU A 1 75 ? -19.703 -12.363 24.444 1.00 11.68 75 LEU A C 1
ATOM 546 O O . LEU A 1 75 ? -20.947 -12.615 24.600 1.00 10.23 75 LEU A O 1
ATOM 551 N N . VAL A 1 76 ? -19.200 -11.160 24.130 1.00 11.69 76 VAL A N 1
ATOM 552 C CA . VAL A 1 76 ? -20.047 -10.006 23.822 1.00 12.93 76 VAL A CA 1
ATOM 553 C C . VAL A 1 76 ? -19.659 -9.437 22.460 1.00 11.34 76 VAL A C 1
ATOM 554 O O . VAL A 1 76 ? -18.595 -9.720 21.887 1.00 11.91 76 VAL A O 1
ATOM 558 N N . ARG A 1 77 ? -20.548 -8.594 21.906 1.00 12.27 77 ARG A N 1
ATOM 559 C CA . ARG A 1 77 ? -20.308 -7.939 20.602 1.00 12.48 77 ARG A CA 1
ATOM 560 C C . ARG A 1 77 ? -20.360 -6.414 20.878 1.00 12.60 77 ARG A C 1
ATOM 561 O O . ARG A 1 77 ? -21.043 -5.964 21.802 1.00 10.95 77 ARG A O 1
ATOM 569 N N . SER A 1 78 ? -19.782 -5.688 19.958 1.00 10.78 78 SER A N 1
ATOM 570 C CA . SER A 1 78 ? -19.846 -4.225 19.883 1.00 10.97 78 SER A CA 1
ATOM 571 C C . SER A 1 78 ? -20.008 -3.751 18.449 1.00 11.52 78 SER A C 1
ATOM 572 O O . SER A 1 78 ? -19.295 -4.240 17.535 1.00 13.41 78 SER A O 1
ATOM 575 N N . SER A 1 79 ? -20.756 -2.634 18.289 1.00 11.51 79 SER A N 1
ATOM 576 C CA . SER A 1 79 ? -20.797 -1.925 17.015 1.00 13.91 79 SER A CA 1
ATOM 577 C C . SER A 1 79 ? -20.163 -0.534 17.114 1.00 15.25 79 SER A C 1
ATOM 578 O O . SER A 1 79 ? -20.378 0.297 16.261 1.00 16.82 79 SER A O 1
ATOM 581 N N . ASP A 1 80 ? -19.502 -0.215 18.232 1.00 14.19 80 ASP A N 1
ATOM 582 C CA . ASP A 1 80 ? -19.114 1.156 18.577 1.00 14.07 80 ASP A CA 1
ATOM 583 C C . ASP A 1 80 ? -17.781 1.547 17.930 1.00 12.68 80 ASP A C 1
ATOM 584 O O . ASP A 1 80 ? -16.717 0.951 18.216 1.00 14.98 80 ASP A O 1
ATOM 589 N N . GLY A 1 81 ? -17.922 2.546 17.026 1.00 12.90 81 GLY A N 1
ATOM 590 C CA . GLY A 1 81 ? -16.771 3.053 16.293 1.00 15.31 81 GLY A CA 1
ATOM 591 C C . GLY A 1 81 ? -16.158 4.315 16.932 1.00 19.03 81 GLY A C 1
ATOM 592 O O . GLY A 1 81 ? -15.172 4.863 16.403 1.00 21.56 81 GLY A O 1
ATOM 593 N N . ASP A 1 82 ? -16.702 4.787 18.076 1.00 16.67 82 ASP A N 1
ATOM 594 C CA A ASP A 1 82 ? -16.169 5.994 18.704 0.50 19.08 82 ASP A CA 1
ATOM 595 C CA B ASP A 1 82 ? -16.187 6.008 18.710 0.50 18.30 82 ASP A CA 1
ATOM 596 C C . ASP A 1 82 ? -15.665 5.630 20.103 1.00 15.76 82 ASP A C 1
ATOM 597 O O . ASP A 1 82 ? -16.393 5.706 21.099 1.00 16.27 82 ASP A O 1
ATOM 606 N N . LEU A 1 83 ? -14.397 5.226 20.162 1.00 16.68 83 LEU A N 1
ATOM 607 C CA . LEU A 1 83 ? -13.875 4.634 21.386 1.00 15.40 83 LEU A CA 1
ATOM 608 C C . LEU A 1 83 ? -13.447 5.690 22.403 1.00 14.87 83 LEU A C 1
ATOM 609 O O . LEU A 1 83 ? -13.225 5.352 23.587 1.00 14.83 83 LEU A O 1
ATOM 614 N N . ALA A 1 84 ? -13.356 6.973 21.999 1.00 14.28 84 ALA A N 1
ATOM 615 C CA . ALA A 1 84 ? -12.919 8.002 22.929 1.00 14.63 84 ALA A CA 1
ATOM 616 C C . ALA A 1 84 ? -13.856 8.136 24.117 1.00 13.88 84 ALA A C 1
ATOM 617 O O . ALA A 1 84 ? -13.430 8.465 25.239 1.00 14.95 84 ALA A O 1
ATOM 619 N N . ASP A 1 85 ? -15.138 7.872 23.848 1.00 13.87 85 ASP A N 1
ATOM 620 C CA . ASP A 1 85 ? -16.126 7.946 24.886 1.00 17.89 85 ASP A CA 1
ATOM 621 C C . ASP A 1 85 ? -16.558 6.562 25.402 1.00 17.68 85 ASP A C 1
ATOM 622 O O . ASP A 1 85 ? -17.621 6.459 26.004 1.00 14.53 85 ASP A O 1
ATOM 627 N N . GLY A 1 86 ? -15.751 5.541 25.221 1.00 15.19 86 GLY A N 1
ATOM 628 C CA . GLY A 1 86 ? -16.005 4.198 25.702 1.00 13.95 86 GLY A CA 1
ATOM 629 C C . GLY A 1 86 ? -16.439 3.222 24.605 1.00 15.21 86 GLY A C 1
ATOM 630 O O . GLY A 1 86 ? -16.494 3.551 23.424 1.00 16.90 86 GLY A O 1
ATOM 631 N N . MET A 1 87 ? -16.617 1.959 24.973 1.00 12.63 87 MET A N 1
ATOM 632 C CA . MET A 1 87 ? -16.958 0.912 24.016 1.00 12.71 87 MET A CA 1
ATOM 633 C C . MET A 1 87 ? -18.259 0.219 24.495 1.00 12.51 87 MET A C 1
ATOM 634 O O . MET A 1 87 ? -18.217 -0.600 25.417 1.00 11.12 87 MET A O 1
ATOM 639 N N . LEU A 1 88 ? -19.368 0.496 23.799 1.00 11.67 88 LEU A N 1
ATOM 640 C CA . LEU A 1 88 ? -20.658 -0.105 24.138 1.00 12.57 88 LEU A CA 1
ATOM 641 C C . LEU A 1 88 ? -20.761 -1.530 23.578 1.00 12.96 88 LEU A C 1
ATOM 642 O O . LEU A 1 88 ? -20.498 -1.757 22.395 1.00 12.46 88 LEU A O 1
ATOM 647 N N . PHE A 1 89 ? -21.220 -2.437 24.449 1.00 12.43 89 PHE A N 1
ATOM 648 C CA . PHE A 1 89 ? -21.533 -3.802 24.062 1.00 11.29 89 PHE A CA 1
ATOM 649 C C . PHE A 1 89 ? -22.994 -3.841 23.684 1.00 10.72 89 PHE A C 1
ATOM 650 O O . PHE A 1 89 ? -23.818 -3.371 24.487 1.00 10.02 89 PHE A O 1
ATOM 658 N N . ASP A 1 90 ? -23.311 -4.371 22.492 1.00 10.90 90 ASP A N 1
ATOM 659 C CA . ASP A 1 90 ? -24.726 -4.369 22.035 1.00 11.12 90 ASP A CA 1
ATOM 660 C C . ASP A 1 90 ? -25.369 -5.740 21.955 1.00 10.60 90 ASP A C 1
ATOM 661 O O . ASP A 1 90 ? -26.517 -5.847 21.465 1.00 13.62 90 ASP A O 1
ATOM 666 N N . TRP A 1 91 ? -24.677 -6.782 22.333 1.00 11.59 91 TRP A N 1
ATOM 667 C CA . TRP A 1 91 ? -25.122 -8.174 22.238 1.00 11.55 91 TRP A CA 1
ATOM 668 C C . TRP A 1 91 ? -24.228 -9.049 23.122 1.00 12.61 91 TRP A C 1
ATOM 669 O O . TRP A 1 91 ? -23.046 -8.777 23.278 1.00 13.82 91 TRP A O 1
ATOM 680 N N . ALA A 1 92 ? -24.773 -10.135 23.646 1.00 12.50 92 ALA A N 1
ATOM 681 C CA . ALA A 1 92 ? -23.989 -11.196 24.266 1.00 10.29 92 ALA A CA 1
ATOM 682 C C . ALA A 1 92 ? -24.628 -12.554 23.902 1.00 11.64 92 ALA A C 1
ATOM 683 O O . ALA A 1 92 ? -25.895 -12.684 23.853 1.00 12.70 92 ALA A O 1
ATOM 685 N N . ALA A 1 93 ? -23.764 -13.568 23.959 1.00 11.02 93 ALA A N 1
ATOM 686 C CA . ALA A 1 93 ? -24.143 -14.973 23.821 1.00 12.66 93 ALA A CA 1
ATOM 687 C C . ALA A 1 93 ? -24.729 -15.433 25.172 1.00 12.19 93 ALA A C 1
ATOM 688 O O . ALA A 1 93 ? -24.050 -15.379 26.179 1.00 14.15 93 ALA A O 1
ATOM 690 N N . GLN A 1 94 ? -26.018 -15.793 25.176 1.00 13.43 94 GLN A N 1
ATOM 691 C CA . GLN A 1 94 ? -26.747 -16.009 26.430 1.00 13.11 94 GLN A CA 1
ATOM 692 C C . GLN A 1 94 ? -27.322 -17.423 26.488 1.00 14.70 94 GLN A C 1
ATOM 693 O O . GLN A 1 94 ? -27.455 -18.065 25.460 1.00 15.82 94 GLN A O 1
ATOM 699 N N . GLY A 1 95 ? -27.759 -17.808 27.693 1.00 13.57 95 GLY A N 1
ATOM 700 C CA . GLY A 1 95 ? -28.302 -19.132 27.941 1.00 14.26 95 GLY A CA 1
ATOM 701 C C . GLY A 1 95 ? -28.294 -19.373 29.439 1.00 15.40 95 GLY A C 1
ATOM 702 O O . GLY A 1 95 ? -27.237 -19.765 29.962 1.00 15.13 95 GLY A O 1
ATOM 703 N N . PRO A 1 96 ? -29.419 -19.113 30.182 1.00 14.61 96 PRO A N 1
ATOM 704 C CA . PRO A 1 96 ? -30.689 -18.639 29.636 1.00 13.64 96 PRO A CA 1
ATOM 705 C C . PRO A 1 96 ? -30.644 -17.154 29.275 1.00 13.13 96 PRO A C 1
ATOM 706 O O . PRO A 1 96 ? -29.698 -16.440 29.658 1.00 13.67 96 PRO A O 1
ATOM 710 N N . GLN A 1 97 ? -31.642 -16.648 28.534 1.00 13.37 97 GLN A N 1
ATOM 711 C CA . GLN A 1 97 ? -31.716 -15.222 28.288 1.00 14.58 97 GLN A CA 1
ATOM 712 C C . GLN A 1 97 ? -31.628 -14.422 29.605 1.00 14.29 97 GLN A C 1
ATOM 713 O O . GLN A 1 97 ? -32.305 -14.755 30.595 1.00 14.68 97 GLN A O 1
ATOM 719 N N . GLY A 1 98 ? -30.755 -13.391 29.662 1.00 13.94 98 GLY A N 1
ATOM 720 C CA . GLY A 1 98 ? -30.474 -12.654 30.900 1.00 13.99 98 GLY A CA 1
ATOM 721 C C . GLY A 1 98 ? -29.106 -13.001 31.519 1.00 15.42 98 GLY A C 1
ATOM 722 O O . GLY A 1 98 ? -28.748 -12.387 32.538 1.00 15.64 98 GLY A O 1
ATOM 723 N N . VAL A 1 99 ? -28.427 -14.045 30.963 1.00 13.09 99 VAL A N 1
ATOM 724 C CA . VAL A 1 99 ? -27.236 -14.625 31.547 1.00 13.79 99 VAL A CA 1
ATOM 725 C C . VAL A 1 99 ? -26.274 -14.929 30.372 1.00 14.49 99 VAL A C 1
ATOM 726 O O . VAL A 1 99 ? -26.549 -15.797 29.527 1.00 13.34 99 VAL A O 1
ATOM 730 N N . ALA A 1 100 ? -25.183 -14.191 30.306 1.00 13.58 100 ALA A N 1
ATOM 731 C CA . ALA A 1 100 ? -24.135 -14.567 29.362 1.00 12.00 100 ALA A CA 1
ATOM 732 C C . ALA A 1 100 ? -23.613 -15.979 29.677 1.00 13.20 100 ALA A C 1
ATOM 733 O O . ALA A 1 100 ? -23.237 -16.266 30.846 1.00 13.14 100 ALA A O 1
ATOM 735 N N . ARG A 1 101 ? -23.555 -16.841 28.615 1.00 12.72 101 ARG A N 1
ATOM 736 C CA . ARG A 1 101 ? -23.181 -18.243 28.842 1.00 12.51 101 ARG A CA 1
ATOM 737 C C . ARG A 1 101 ? -21.723 -18.502 28.518 1.00 13.12 101 ARG A C 1
ATOM 738 O O . ARG A 1 101 ? -21.149 -17.837 27.638 1.00 14.03 101 ARG A O 1
ATOM 746 N N . GLU A 1 102 ? -21.271 -19.650 29.045 1.00 12.57 102 GLU A N 1
ATOM 747 C CA . GLU A 1 102 ? -20.010 -20.236 28.653 1.00 13.53 102 GLU A CA 1
ATOM 748 C C . GLU A 1 102 ? -20.081 -20.773 27.230 1.00 15.18 102 GLU A C 1
ATOM 749 O O . GLU A 1 102 ? -21.027 -21.497 26.891 1.00 15.08 102 GLU A O 1
ATOM 755 N N . ILE A 1 103 ? -19.138 -20.361 26.376 1.00 13.32 103 ILE A N 1
ATOM 756 C CA . ILE A 1 103 ? -19.132 -20.763 24.958 1.00 16.64 103 ILE A CA 1
ATOM 757 C C . ILE A 1 103 ? -18.182 -21.934 24.667 1.00 14.15 103 ILE A C 1
ATOM 758 O O . ILE A 1 103 ? -18.398 -22.621 23.656 1.00 16.16 103 ILE A O 1
ATOM 763 N N . ILE A 1 104 ? -17.087 -22.075 25.398 1.00 15.29 104 ILE A N 1
ATOM 764 C CA . ILE A 1 104 ? -16.188 -23.202 25.281 1.00 14.64 104 ILE A CA 1
ATOM 765 C C . ILE A 1 104 ? -16.279 -23.930 26.632 1.00 15.36 104 ILE A C 1
ATOM 766 O O . ILE A 1 104 ? -15.735 -23.483 27.681 1.00 15.78 104 ILE A O 1
ATOM 771 N N . PRO A 1 105 ? -16.852 -25.166 26.633 1.00 14.51 105 PRO A N 1
ATOM 772 C CA . PRO A 1 105 ? -17.027 -25.931 27.875 1.00 15.90 105 PRO A CA 1
ATOM 773 C C . PRO A 1 105 ? -15.756 -26.357 28.584 1.00 16.22 105 PRO A C 1
ATOM 774 O O . PRO A 1 105 ? -14.717 -26.458 27.943 1.00 15.15 105 PRO A O 1
ATOM 778 N N . SER A 1 106 ? -15.793 -26.548 29.896 1.00 15.52 106 SER A N 1
ATOM 779 C CA . SER A 1 106 ? -14.606 -27.012 30.615 1.00 15.98 106 SER A CA 1
ATOM 780 C C . SER A 1 106 ? -15.054 -28.040 31.678 1.00 19.76 106 SER A C 1
ATOM 781 O O . SER A 1 106 ? -16.239 -28.067 32.052 1.00 16.37 106 SER A O 1
ATOM 784 N N . LYS A 1 107 ? -14.133 -28.925 32.080 1.00 20.77 107 LYS A N 1
ATOM 785 C CA . LYS A 1 107 ? -14.526 -30.042 32.926 1.00 22.34 107 LYS A CA 1
ATOM 786 C C . LYS A 1 107 ? -14.745 -29.531 34.355 1.00 21.26 107 LYS A C 1
ATOM 787 O O . LYS A 1 107 ? -15.586 -30.107 35.069 1.00 21.67 107 LYS A O 1
ATOM 793 N N . LYS A 1 108 ? -13.931 -28.524 34.725 1.00 16.23 108 LYS A N 1
ATOM 794 C CA . LYS A 1 108 ? -13.869 -27.919 36.065 1.00 18.55 108 LYS A CA 1
ATOM 795 C C . LYS A 1 108 ? -13.505 -28.972 37.109 1.00 21.94 108 LYS A C 1
ATOM 796 O O . LYS A 1 108 ? -14.098 -29.013 38.201 1.00 18.90 108 LYS A O 1
ATOM 802 N N . ILE A 1 109 ? -12.504 -29.769 36.756 1.00 17.83 109 ILE A N 1
ATOM 803 C CA . ILE A 1 109 ? -11.880 -30.741 37.632 1.00 18.56 109 ILE A CA 1
ATOM 804 C C . ILE A 1 109 ? -10.416 -30.347 37.737 1.00 19.81 109 ILE A C 1
ATOM 805 O O . ILE A 1 109 ? -9.705 -30.385 36.738 1.00 21.57 109 ILE A O 1
ATOM 810 N N . ASN A 1 110 ? -9.983 -29.946 38.940 1.00 22.05 110 ASN A N 1
ATOM 811 C CA . ASN A 1 110 ? -8.653 -29.439 39.212 1.00 22.29 110 ASN A CA 1
ATOM 812 C C . ASN A 1 110 ? -7.666 -30.571 38.966 1.00 21.58 110 ASN A C 1
ATOM 813 O O . ASN A 1 110 ? -7.929 -31.719 39.342 1.00 25.35 110 ASN A O 1
ATOM 818 N N . GLY A 1 111 ? -6.575 -30.249 38.255 1.00 22.92 111 GLY A N 1
ATOM 819 C CA . GLY A 1 111 ? -5.572 -31.235 37.891 1.00 22.92 111 GLY A CA 1
ATOM 820 C C . GLY A 1 111 ? -5.896 -32.110 36.682 1.00 22.76 111 GLY A C 1
ATOM 821 O O . GLY A 1 111 ? -5.059 -32.941 36.297 1.00 25.90 111 GLY A O 1
ATOM 822 N N . VAL A 1 112 ? -7.090 -31.950 36.086 1.00 21.81 112 VAL A N 1
ATOM 823 C CA . VAL A 1 112 ? -7.477 -32.575 34.846 1.00 21.74 112 VAL A CA 1
ATOM 824 C C . VAL A 1 112 ? -7.686 -31.439 33.828 1.00 24.97 112 VAL A C 1
ATOM 825 O O . VAL A 1 112 ? -6.858 -31.265 32.925 1.00 21.31 112 VAL A O 1
ATOM 829 N N . GLU A 1 113 ? -8.761 -30.639 34.051 1.00 24.36 113 GLU A N 1
ATOM 830 C CA . GLU A 1 113 ? -9.040 -29.397 33.337 1.00 17.87 113 GLU A CA 1
ATOM 831 C C . GLU A 1 113 ? -9.891 -28.524 34.256 1.00 14.30 113 GLU A C 1
ATOM 832 O O . GLU A 1 113 ? -11.096 -28.713 34.337 1.00 16.29 113 GLU A O 1
ATOM 838 N N . ILE A 1 114 ? -9.242 -27.565 34.877 1.00 16.32 114 ILE A N 1
ATOM 839 C CA . ILE A 1 114 ? -9.931 -26.671 35.818 1.00 17.76 114 ILE A CA 1
ATOM 840 C C . ILE A 1 114 ? -10.799 -25.685 35.011 1.00 17.88 114 ILE A C 1
ATOM 841 O O . ILE A 1 114 ? -11.943 -25.360 35.410 1.00 17.08 114 ILE A O 1
ATOM 846 N N . THR A 1 115 ? -10.305 -25.263 33.832 1.00 14.89 115 THR A N 1
ATOM 847 C CA . THR A 1 115 ? -11.011 -24.214 33.061 1.00 14.72 115 THR A CA 1
ATOM 848 C C . THR A 1 115 ? -10.503 -24.215 31.615 1.00 15.60 115 THR A C 1
ATOM 849 O O . THR A 1 115 ? -9.453 -24.751 31.355 1.00 13.63 115 THR A O 1
ATOM 853 N N . THR A 1 116 ? -11.180 -23.437 30.766 1.00 14.53 116 THR A N 1
ATOM 854 C CA . THR A 1 116 ? -10.816 -23.168 29.368 1.00 14.19 116 THR A CA 1
ATOM 855 C C . THR A 1 116 ? -10.809 -21.646 29.161 1.00 15.22 116 THR A C 1
ATOM 856 O O . THR A 1 116 ? -11.815 -20.969 29.332 1.00 14.57 116 THR A O 1
ATOM 860 N N . ILE A 1 117 ? -9.660 -21.129 28.663 1.00 14.30 117 ILE A N 1
ATOM 861 C CA . ILE A 1 117 ? -9.436 -19.678 28.668 1.00 13.31 117 ILE A CA 1
ATOM 862 C C . ILE A 1 117 ? -9.155 -19.297 27.220 1.00 13.70 117 ILE A C 1
ATOM 863 O O . ILE A 1 117 ? -8.171 -19.777 26.661 1.00 14.20 117 ILE A O 1
ATOM 868 N N . PRO A 1 118 ? -9.939 -18.358 26.647 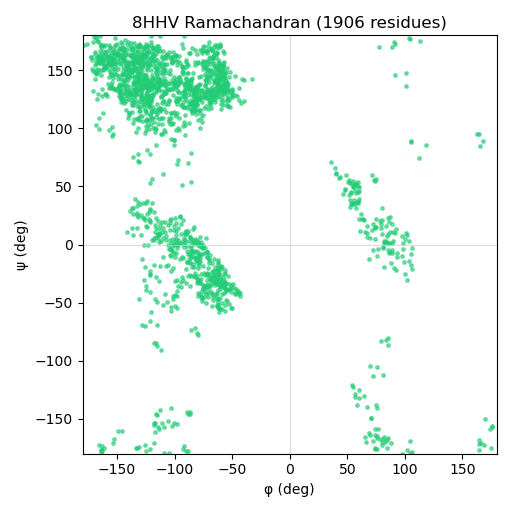1.00 13.07 118 PRO A N 1
ATOM 869 C CA . PRO A 1 118 ? -9.655 -17.815 25.306 1.00 12.41 118 PRO A CA 1
ATOM 870 C C . PRO A 1 118 ? -8.295 -17.110 25.301 1.00 12.16 118 PRO A C 1
ATOM 871 O O . PRO A 1 118 ? -7.907 -16.548 26.357 1.00 11.06 118 PRO A O 1
ATOM 875 N N . THR A 1 119 ? -7.582 -17.083 24.124 1.00 11.24 119 THR A N 1
ATOM 876 C CA . THR A 1 119 ? -6.269 -16.449 24.062 1.00 13.80 119 THR A CA 1
ATOM 877 C C . THR A 1 119 ? -6.191 -15.401 22.917 1.00 10.95 119 THR A C 1
ATOM 878 O O . THR A 1 119 ? -5.637 -14.336 23.114 1.00 9.92 119 THR A O 1
ATOM 882 N N . THR A 1 120 ? -6.946 -15.605 21.813 1.00 10.47 120 THR A N 1
ATOM 883 C CA . THR A 1 120 ? -6.853 -14.742 20.621 1.00 11.87 120 THR A CA 1
ATOM 884 C C . THR A 1 120 ? -7.973 -15.126 19.667 1.00 12.02 120 THR A C 1
ATOM 885 O O . THR A 1 120 ? -8.420 -16.285 19.691 1.00 13.46 120 THR A O 1
ATOM 889 N N . GLY A 1 121 ? -8.455 -14.180 18.857 1.00 11.72 121 GLY A N 1
ATOM 890 C CA . GLY A 1 121 ? -9.545 -14.471 17.928 1.00 12.64 121 GLY A CA 1
ATOM 891 C C . GLY A 1 121 ? -9.276 -13.853 16.566 1.00 12.01 121 GLY A C 1
ATOM 892 O O . GLY A 1 121 ? -8.526 -12.879 16.503 1.00 13.27 121 GLY A O 1
ATOM 893 N N . ILE A 1 122 ? -9.988 -14.337 15.542 1.00 10.81 122 ILE A N 1
ATOM 894 C CA . ILE A 1 122 ? -10.014 -13.693 14.219 1.00 11.88 122 ILE A CA 1
ATOM 895 C C . ILE A 1 122 ? -11.252 -14.183 13.460 1.00 13.05 122 ILE A C 1
ATOM 896 O O . ILE A 1 122 ? -11.772 -15.258 13.789 1.00 13.50 122 ILE A O 1
ATOM 901 N N . SER A 1 123 ? -11.614 -13.480 12.388 1.00 12.84 123 SER A N 1
ATOM 902 C CA . SER A 1 123 ? -12.519 -14.007 11.376 1.00 11.30 123 SER A CA 1
ATOM 903 C C . SER A 1 123 ? -11.833 -14.140 10.023 1.00 12.18 123 SER A C 1
ATOM 904 O O . SER A 1 123 ? -10.928 -13.353 9.720 1.00 12.20 123 SER A O 1
ATOM 907 N N . VAL A 1 124 ? -12.286 -15.146 9.265 1.00 11.03 124 VAL A N 1
ATOM 908 C CA . VAL A 1 124 ? -11.883 -15.290 7.873 1.00 13.35 124 VAL A CA 1
ATOM 909 C C . VAL A 1 124 ? -13.185 -15.616 7.119 1.00 13.24 124 VAL A C 1
ATOM 910 O O . VAL A 1 124 ? -13.867 -16.636 7.374 1.00 13.87 124 VAL A O 1
ATOM 914 N N . GLY A 1 125 ? -13.504 -14.773 6.137 1.00 15.28 125 GLY A N 1
ATOM 915 C CA . GLY A 1 125 ? -14.777 -14.895 5.443 1.00 14.79 125 GLY A CA 1
ATOM 916 C C . GLY A 1 125 ? -15.895 -14.819 6.482 1.00 16.33 125 GLY A C 1
ATOM 917 O O . GLY A 1 125 ? -15.899 -13.901 7.328 1.00 15.88 125 GLY A O 1
ATOM 918 N N . LYS A 1 126 ? -16.800 -15.812 6.437 1.00 15.76 126 LYS A N 1
ATOM 919 C CA . LYS A 1 126 ? -17.958 -15.863 7.317 1.00 18.03 126 LYS A CA 1
ATOM 920 C C . LYS A 1 126 ? -17.766 -16.753 8.551 1.00 17.35 126 LYS A C 1
ATOM 921 O O . LYS A 1 126 ? -18.767 -17.063 9.217 1.00 18.26 126 LYS A O 1
ATOM 927 N N . ARG A 1 127 ? -16.525 -17.151 8.870 1.00 16.82 127 ARG A N 1
ATOM 928 C CA . ARG A 1 127 ? -16.277 -17.952 10.059 1.00 15.77 127 ARG A CA 1
ATOM 929 C C . ARG A 1 127 ? -15.461 -17.130 11.078 1.00 14.51 127 ARG A C 1
ATOM 930 O O . ARG A 1 127 ? -14.493 -16.422 10.749 1.00 12.46 127 ARG A O 1
ATOM 938 N N . GLN A 1 128 ? -15.872 -17.264 12.348 1.00 12.87 128 GLN A N 1
ATOM 939 C CA . GLN A 1 128 ? -15.143 -16.741 13.519 1.00 12.53 128 GLN A CA 1
ATOM 940 C C . GLN A 1 128 ? -14.349 -17.899 14.142 1.00 13.28 128 GLN A C 1
ATOM 941 O O . GLN A 1 128 ? -14.813 -19.054 14.158 1.00 13.11 128 GLN A O 1
ATOM 947 N N . TYR A 1 129 ? -13.137 -17.580 14.626 1.00 11.63 129 TYR A N 1
ATOM 948 C CA . TYR A 1 129 ? -12.205 -18.507 15.249 1.00 12.58 129 TYR A CA 1
ATOM 949 C C . TYR A 1 129 ? -11.733 -17.925 16.566 1.00 10.89 129 TYR A C 1
ATOM 950 O O . TYR A 1 129 ? -11.444 -16.736 16.685 1.00 9.58 129 TYR A O 1
ATOM 959 N N . LEU A 1 130 ? -11.738 -18.767 17.597 1.00 12.59 130 LEU A N 1
ATOM 960 C CA . LEU A 1 130 ? -11.363 -18.388 18.958 1.00 12.57 130 LEU A CA 1
ATOM 961 C C . LEU A 1 130 ? -10.383 -19.411 19.524 1.00 12.07 130 LEU A C 1
ATOM 962 O O . LEU A 1 130 ? -10.746 -20.570 19.765 1.00 13.46 130 LEU A O 1
ATOM 967 N N . GLY A 1 131 ? -9.056 -19.028 19.498 1.00 13.71 131 GLY A N 1
ATOM 968 C CA . GLY A 1 131 ? -8.019 -19.790 20.174 1.00 12.37 131 GLY A CA 1
ATOM 969 C C . GLY A 1 131 ? -8.319 -19.879 21.678 1.00 12.91 131 GLY A C 1
ATOM 970 O O . GLY A 1 131 ? -8.850 -18.928 22.268 1.00 13.93 131 GLY A O 1
ATOM 971 N N . PHE A 1 132 ? -7.917 -21.002 22.324 1.00 12.10 132 PHE A N 1
ATOM 972 C CA . PHE A 1 132 ? -8.090 -21.123 23.750 1.00 13.18 132 PHE A CA 1
ATOM 973 C C . PHE A 1 132 ? -7.134 -22.127 24.313 1.00 14.51 132 PHE A C 1
ATOM 974 O O . PHE A 1 132 ? -6.452 -22.817 23.538 1.00 13.04 132 PHE A O 1
ATOM 982 N N . MET A 1 133 ? -6.949 -22.062 25.630 1.00 13.63 133 MET A N 1
ATOM 983 C CA . MET A 1 133 ? -6.054 -22.997 26.294 1.00 14.73 133 MET A CA 1
ATOM 984 C C . MET A 1 133 ? -6.861 -23.783 27.317 1.00 16.01 133 MET A C 1
ATOM 985 O O . MET A 1 133 ? -7.695 -23.210 28.028 1.00 16.03 133 MET A O 1
ATOM 990 N N . SER A 1 134 ? -6.640 -25.107 27.344 1.00 14.92 134 SER A N 1
ATOM 991 C CA . SER A 1 134 ? -7.171 -25.978 28.364 1.00 14.92 134 SER A CA 1
ATOM 992 C C . SER A 1 134 ? -6.222 -25.952 29.554 1.00 14.77 134 SER A C 1
ATOM 993 O O . SER A 1 134 ? -5.047 -26.327 29.453 1.00 14.50 134 SER A O 1
ATOM 996 N N . VAL A 1 135 ? -6.712 -25.381 30.689 1.00 15.62 135 VAL A N 1
ATOM 997 C CA . VAL A 1 135 ? -5.873 -25.176 31.865 1.00 15.09 135 VAL A CA 1
ATOM 998 C C . VAL A 1 135 ? -6.059 -26.376 32.806 1.00 17.47 135 VAL A C 1
ATOM 999 O O . VAL A 1 135 ? -7.194 -26.744 33.167 1.00 15.94 135 VAL A O 1
ATOM 1003 N N . LYS A 1 136 ? -4.942 -27.080 33.068 1.00 19.40 136 LYS A N 1
ATOM 1004 C CA . LYS A 1 136 ? -4.997 -28.248 33.934 1.00 20.40 136 LYS A CA 1
ATOM 1005 C C . LYS A 1 136 ? -5.109 -27.800 35.398 1.00 20.13 136 LYS A C 1
ATOM 1006 O O . LYS A 1 136 ? -5.922 -28.354 36.143 1.00 19.92 136 LYS A O 1
ATOM 1012 N N . GLN A 1 137 ? -4.228 -26.853 35.812 1.00 19.69 137 GLN A N 1
ATOM 1013 C CA . GLN A 1 137 ? -4.244 -26.389 37.209 1.00 21.85 137 GLN A CA 1
ATOM 1014 C C . GLN A 1 137 ? -3.553 -25.056 37.169 1.00 20.33 137 GLN A C 1
ATOM 1015 O O . GLN A 1 137 ? -2.648 -24.861 36.326 1.00 19.37 137 GLN A O 1
ATOM 1021 N N . TRP A 1 138 ? -3.883 -24.190 38.126 1.00 18.52 138 TRP A N 1
ATOM 1022 C CA . TRP A 1 138 ? -3.171 -22.949 38.314 1.00 20.17 138 TRP A CA 1
ATOM 1023 C C . TRP A 1 138 ? -2.082 -23.172 39.351 1.00 21.00 138 TRP A C 1
ATOM 1024 O O . TRP A 1 138 ? -2.276 -23.918 40.312 1.00 22.77 138 TRP A O 1
ATOM 1035 N N . GLY A 1 139 ? -1.047 -22.370 39.248 1.00 20.16 139 GLY A N 1
ATOM 1036 C CA . GLY A 1 139 ? 0.025 -22.328 40.232 1.00 21.12 139 GLY A CA 1
ATOM 1037 C C . GLY A 1 139 ? 0.104 -20.963 40.904 1.00 21.48 139 GLY A C 1
ATOM 1038 O O . GLY A 1 139 ? -0.826 -20.173 40.885 1.00 20.24 139 GLY A O 1
ATOM 1039 N N . PRO A 1 140 ? 1.299 -20.579 41.387 1.00 23.62 140 PRO A N 1
ATOM 1040 C CA . PRO A 1 140 ? 1.545 -19.205 41.841 1.00 22.98 140 PRO A CA 1
ATOM 1041 C C . PRO A 1 140 ? 1.284 -18.156 40.772 1.00 23.35 140 PRO A C 1
ATOM 1042 O O . PRO A 1 140 ? 1.182 -18.551 39.606 1.00 22.17 140 PRO A O 1
ATOM 1046 N N . PRO A 1 141 ? 1.160 -16.850 41.105 1.00 21.86 141 PRO A N 1
ATOM 1047 C CA . PRO A 1 141 ? 0.861 -15.807 40.098 1.00 22.03 141 PRO A CA 1
ATOM 1048 C C . PRO A 1 141 ? 1.764 -15.942 38.876 1.00 22.64 141 PRO A C 1
ATOM 1049 O O . PRO A 1 141 ? 2.988 -16.054 39.032 1.00 24.06 141 PRO A O 1
ATOM 1053 N N . GLY A 1 142 ? 1.170 -15.973 37.668 1.00 18.17 142 GLY A N 1
ATOM 1054 C CA . GLY A 1 142 ? 2.059 -16.058 36.494 1.00 22.67 142 GLY A CA 1
ATOM 1055 C C . GLY A 1 142 ? 2.468 -17.472 36.076 1.00 17.80 142 GLY A C 1
ATOM 1056 O O . GLY A 1 142 ? 2.981 -17.683 34.995 1.00 22.20 142 GLY A O 1
ATOM 1057 N N . VAL A 1 143 ? 2.124 -18.492 36.853 1.00 21.73 143 VAL A N 1
ATOM 1058 C CA . VAL A 1 143 ? 2.519 -19.856 36.616 1.00 17.80 143 VAL A CA 1
ATOM 1059 C C . VAL A 1 143 ? 1.287 -20.755 36.528 1.00 17.24 143 VAL A C 1
ATOM 1060 O O . VAL A 1 143 ? 0.409 -20.712 37.395 1.00 17.31 143 VAL A O 1
ATOM 1064 N N . TRP A 1 144 ? 1.160 -21.565 35.477 1.00 15.78 144 TRP A N 1
ATOM 1065 C CA . TRP A 1 144 ? 0.091 -22.510 35.292 1.00 16.32 144 TRP A CA 1
ATOM 1066 C C . TRP A 1 144 ? 0.443 -23.486 34.189 1.00 18.00 144 TRP A C 1
ATOM 1067 O O . TRP A 1 144 ? 1.334 -23.186 33.383 1.00 19.42 144 TRP A O 1
ATOM 1078 N N . ASP A 1 145 ? -0.279 -24.610 34.229 1.00 18.38 145 ASP A N 1
ATOM 1079 C CA . ASP A 1 145 ? -0.080 -25.766 33.376 1.00 17.40 145 ASP A CA 1
ATOM 1080 C C . ASP A 1 145 ? -1.269 -25.900 32.432 1.00 15.06 145 ASP A C 1
ATOM 1081 O O . ASP A 1 145 ? -2.389 -25.936 32.899 1.00 16.70 145 ASP A O 1
ATOM 1086 N N . THR A 1 146 ? -1.003 -26.001 31.107 1.00 14.39 146 THR A N 1
ATOM 1087 C CA . THR A 1 146 ? -2.035 -26.253 30.108 1.00 14.43 146 THR A CA 1
ATOM 1088 C C . THR A 1 146 ? -1.893 -27.660 29.548 1.00 16.17 146 THR A C 1
ATOM 1089 O O . THR A 1 146 ? -0.754 -28.139 29.388 1.00 20.96 146 THR A O 1
ATOM 1093 N N . ASN A 1 147 ? -3.009 -28.235 29.163 1.00 14.43 147 ASN A N 1
ATOM 1094 C CA . ASN A 1 147 ? -3.102 -29.521 28.525 1.00 15.19 147 ASN A CA 1
ATOM 1095 C C . ASN A 1 147 ? -2.762 -29.361 27.033 1.00 17.99 147 ASN A C 1
ATOM 1096 O O . ASN A 1 147 ? -2.066 -30.187 26.447 1.00 20.92 147 ASN A O 1
ATOM 1101 N N . PHE A 1 148 ? -3.282 -28.279 26.424 1.00 15.43 148 PHE A N 1
ATOM 1102 C CA . PHE A 1 148 ? -3.222 -28.060 24.991 1.00 16.92 148 PHE A CA 1
ATOM 1103 C C . PHE A 1 148 ? -3.725 -26.631 24.726 1.00 15.87 148 PHE A C 1
ATOM 1104 O O . PHE A 1 148 ? -4.406 -26.077 25.590 1.00 16.55 148 PHE A O 1
ATOM 1112 N N . ALA A 1 149 ? -3.350 -26.096 23.565 1.00 17.43 149 ALA A N 1
ATOM 1113 C CA . ALA A 1 149 ? -4.018 -24.987 22.872 1.00 15.70 149 ALA A CA 1
ATOM 1114 C C . ALA A 1 149 ? -4.977 -25.628 21.851 1.00 17.47 149 ALA A C 1
ATOM 1115 O O . ALA A 1 149 ? -4.584 -26.539 21.108 1.00 14.82 149 ALA A O 1
ATOM 1117 N N . GLY A 1 150 ? -6.190 -25.053 21.717 1.00 14.44 150 GLY A N 1
ATOM 1118 C CA . GLY A 1 150 ? -7.191 -25.487 20.760 1.00 12.06 150 GLY A CA 1
ATOM 1119 C C . GLY A 1 150 ? -7.798 -24.300 20.004 1.00 11.25 150 GLY A C 1
ATOM 1120 O O . GLY A 1 150 ? -7.390 -23.161 20.220 1.00 12.31 150 GLY A O 1
ATOM 1121 N N . ILE A 1 151 ? -8.798 -24.584 19.164 1.00 12.78 151 ILE A N 1
ATOM 1122 C CA . ILE A 1 151 ? -9.459 -23.554 18.362 1.00 12.49 151 ILE A CA 1
ATOM 1123 C C . ILE A 1 151 ? -10.934 -23.970 18.279 1.00 14.33 151 ILE A C 1
ATOM 1124 O O . ILE A 1 151 ? -11.255 -25.125 17.889 1.00 14.80 151 ILE A O 1
ATOM 1129 N N . ALA A 1 152 ? -11.798 -23.039 18.717 1.00 13.44 152 ALA A N 1
ATOM 1130 C CA . ALA A 1 152 ? -13.221 -23.150 18.476 1.00 13.88 152 ALA A CA 1
ATOM 1131 C C . ALA A 1 152 ? -13.638 -22.264 17.306 1.00 14.17 152 ALA A C 1
ATOM 1132 O O . ALA A 1 152 ? -13.008 -21.246 17.058 1.00 13.38 152 ALA A O 1
ATOM 1134 N N . TYR A 1 153 ? -14.788 -22.562 16.675 1.00 14.77 153 TYR A N 1
ATOM 1135 C CA . TYR A 1 153 ? -15.265 -21.723 15.586 1.00 13.79 153 TYR A CA 1
ATOM 1136 C C . TYR A 1 153 ? -16.780 -21.595 15.559 1.00 12.24 153 TYR A C 1
ATOM 1137 O O . TYR A 1 153 ? -17.560 -22.417 16.124 1.00 15.88 153 TYR A O 1
ATOM 1146 N N . SER A 1 154 ? -17.193 -20.537 14.850 1.00 12.17 154 SER A N 1
ATOM 1147 C CA . SER A 1 154 ? -18.613 -20.181 14.734 1.00 13.61 154 SER A CA 1
ATOM 1148 C C . SER A 1 154 ? -18.926 -19.737 13.307 1.00 15.39 154 SER A C 1
ATOM 1149 O O . SER A 1 154 ? -18.169 -18.932 12.730 1.00 12.74 154 SER A O 1
ATOM 1152 N N . ASP A 1 155 ? -20.031 -20.301 12.739 1.00 14.95 155 ASP A N 1
ATOM 1153 C CA . ASP A 1 155 ? -20.481 -19.927 11.411 1.00 16.44 155 ASP A CA 1
ATOM 1154 C C . ASP A 1 155 ? -21.733 -19.041 11.486 1.00 18.45 155 ASP A C 1
ATOM 1155 O O . ASP A 1 155 ? -22.365 -18.801 10.461 1.00 19.98 155 ASP A O 1
ATOM 1160 N N . ASP A 1 156 ? -22.048 -18.452 12.658 1.00 15.80 156 ASP A N 1
ATOM 1161 C CA . ASP A 1 156 ? -23.236 -17.628 12.782 1.00 15.35 156 ASP A CA 1
ATOM 1162 C C . ASP A 1 156 ? -22.904 -16.348 13.578 1.00 15.32 156 ASP A C 1
ATOM 1163 O O . ASP A 1 156 ? -23.696 -15.906 14.457 1.00 15.53 156 ASP A O 1
ATOM 1168 N N . GLY A 1 157 ? -21.641 -15.880 13.440 1.00 13.25 157 GLY A N 1
ATOM 1169 C CA . GLY A 1 157 ? -21.306 -14.573 14.005 1.00 13.36 157 GLY A CA 1
ATOM 1170 C C . GLY A 1 157 ? -21.083 -14.560 15.509 1.00 12.86 157 GLY A C 1
ATOM 1171 O O . GLY A 1 157 ? -21.088 -13.499 16.132 1.00 13.10 157 GLY A O 1
ATOM 1172 N N . GLY A 1 158 ? -20.806 -15.748 16.059 1.00 14.37 158 GLY A N 1
ATOM 1173 C CA . GLY A 1 158 ? -20.564 -15.980 17.468 1.00 13.14 158 GLY A CA 1
ATOM 1174 C C . GLY A 1 158 ? -21.753 -16.505 18.263 1.00 13.90 158 GLY A C 1
ATOM 1175 O O . GLY A 1 158 ? -21.664 -16.650 19.471 1.00 12.04 158 GLY A O 1
ATOM 1176 N N . GLY A 1 159 ? -22.905 -16.736 17.611 1.00 14.51 159 GLY A N 1
ATOM 1177 C CA . GLY A 1 159 ? -24.059 -17.191 18.360 1.00 14.66 159 GLY A CA 1
ATOM 1178 C C . GLY A 1 159 ? -23.891 -18.608 18.891 1.00 14.36 159 GLY A C 1
ATOM 1179 O O . GLY A 1 159 ? -24.263 -18.871 20.053 1.00 15.59 159 GLY A O 1
ATOM 1180 N N . THR A 1 160 ? -23.287 -19.509 18.061 1.00 14.47 160 THR A N 1
ATOM 1181 C CA . THR A 1 160 ? -22.993 -20.880 18.455 1.00 15.41 160 THR A CA 1
ATOM 1182 C C . THR A 1 160 ? -21.561 -21.236 18.047 1.00 16.25 160 THR A C 1
ATOM 1183 O O . THR A 1 160 ? -21.070 -20.754 17.049 1.00 15.60 160 THR A O 1
ATOM 1187 N N . TRP A 1 161 ? -20.973 -22.156 18.817 1.00 14.98 161 TRP A N 1
ATOM 1188 C CA . TRP A 1 161 ? -19.568 -22.514 18.813 1.00 14.34 161 TRP A CA 1
ATOM 1189 C C . TRP A 1 161 ? -19.370 -24.026 18.810 1.00 18.55 161 TRP A C 1
ATOM 1190 O O . TRP A 1 161 ? -20.005 -24.752 19.555 1.00 20.21 161 TRP A O 1
ATOM 1201 N N . LYS A 1 162 ? -18.401 -24.483 18.008 1.00 16.69 162 LYS A N 1
ATOM 1202 C CA . LYS A 1 162 ? -17.936 -25.871 17.986 1.00 17.44 162 LYS A CA 1
ATOM 1203 C C . LYS A 1 162 ? -16.441 -25.862 18.272 1.00 17.19 162 LYS A C 1
ATOM 1204 O O . LYS A 1 162 ? -15.784 -24.925 17.838 1.00 16.17 162 LYS A O 1
ATOM 1210 N N . VAL A 1 163 ? -15.980 -26.823 19.056 1.00 15.48 163 VAL A N 1
ATOM 1211 C CA . VAL A 1 163 ? -14.554 -27.013 19.294 1.00 14.99 163 VAL A CA 1
ATOM 1212 C C . VAL A 1 163 ? -13.996 -27.899 18.173 1.00 15.68 163 VAL A C 1
ATOM 1213 O O . VAL A 1 163 ? -14.431 -29.034 17.994 1.00 14.96 163 VAL A O 1
ATOM 1217 N N . SER A 1 164 ? -13.004 -27.354 17.458 1.00 17.33 164 SER A N 1
ATOM 1218 C CA . SER A 1 164 ? -12.395 -28.057 16.319 1.00 16.45 164 SER A CA 1
ATOM 1219 C C . SER A 1 164 ? -11.506 -29.167 16.856 1.00 19.93 164 SER A C 1
ATOM 1220 O O . SER A 1 164 ? -11.266 -29.260 18.074 1.00 16.10 164 SER A O 1
ATOM 1223 N N . ASP A 1 165 ? -11.022 -30.026 15.945 1.00 18.23 165 ASP A N 1
ATOM 1224 C CA . ASP A 1 165 ? -10.049 -31.037 16.317 1.00 19.42 165 ASP A CA 1
ATOM 1225 C C . ASP A 1 165 ? -8.584 -30.561 16.263 1.00 19.22 165 ASP A C 1
ATOM 1226 O O . ASP A 1 165 ? -7.666 -31.367 16.449 1.00 19.92 165 ASP A O 1
ATOM 1231 N N . THR A 1 166 ? -8.329 -29.267 16.022 1.00 16.03 166 THR A N 1
ATOM 1232 C CA . THR A 1 166 ? -7.008 -28.702 15.910 1.00 18.12 166 THR A CA 1
ATOM 1233 C C . THR A 1 166 ? -6.454 -28.352 17.295 1.00 15.47 166 THR A C 1
ATOM 1234 O O . THR A 1 166 ? -7.070 -27.550 18.045 1.00 16.43 166 THR A O 1
ATOM 1238 N N . ARG A 1 167 ? -5.290 -28.923 17.637 1.00 17.08 167 ARG A N 1
ATOM 1239 C CA . ARG A 1 167 ? -4.706 -28.822 18.975 1.00 16.83 167 ARG A CA 1
ATOM 1240 C C . ARG A 1 167 ? -3.180 -28.760 18.835 1.00 17.83 167 ARG A C 1
ATOM 1241 O O . ARG A 1 167 ? -2.610 -29.412 17.948 1.00 20.13 167 ARG A O 1
ATOM 1249 N N . TRP A 1 168 ? -2.546 -28.007 19.754 1.00 13.64 168 TRP A N 1
ATOM 1250 C CA . TRP A 1 168 ? -1.129 -28.104 20.090 1.00 16.12 168 TRP A CA 1
ATOM 1251 C C . TRP A 1 168 ? -1.050 -28.716 21.496 1.00 19.18 168 TRP A C 1
ATOM 1252 O O . TRP A 1 168 ? -1.227 -28.013 22.482 1.00 17.37 168 TRP A O 1
ATOM 1263 N N . GLU A 1 169 ? -0.795 -30.030 21.540 1.00 19.04 169 GLU A N 1
ATOM 1264 C CA . GLU A 1 169 ? -0.610 -30.785 22.754 1.00 18.60 169 GLU A CA 1
ATOM 1265 C C . GLU A 1 169 ? 0.607 -30.302 23.520 1.00 19.12 169 GLU A C 1
ATOM 1266 O O . GLU A 1 169 ? 1.562 -29.838 22.946 1.00 19.31 169 GLU A O 1
ATOM 1272 N N . ASN A 1 170 ? 0.531 -30.363 24.852 1.00 20.09 170 ASN A N 1
ATOM 1273 C CA . ASN A 1 170 ? 1.608 -29.988 25.730 1.00 20.05 170 ASN A CA 1
ATOM 1274 C C . ASN A 1 170 ? 2.067 -31.169 26.608 1.00 24.61 170 ASN A C 1
ATOM 1275 O O . ASN A 1 170 ? 2.154 -31.011 27.814 1.00 24.48 170 ASN A O 1
ATOM 1280 N N . ALA A 1 171 ? 2.478 -32.323 26.064 1.00 29.02 171 ALA A N 1
ATOM 1281 C CA . ALA A 1 171 ? 2.892 -33.463 26.888 1.00 32.80 171 ALA A CA 1
ATOM 1282 C C . ALA A 1 171 ? 4.037 -33.153 27.874 1.00 28.77 171 ALA A C 1
ATOM 1283 O O . ALA A 1 171 ? 3.936 -33.557 29.033 1.00 36.48 171 ALA A O 1
ATOM 1285 N N . ASP A 1 172 ? 5.080 -32.404 27.486 1.00 30.47 172 ASP A N 1
ATOM 1286 C CA . ASP A 1 172 ? 6.187 -32.091 28.401 1.00 27.19 172 ASP A CA 1
ATOM 1287 C C . ASP A 1 172 ? 6.034 -30.768 29.165 1.00 28.40 172 ASP A C 1
ATOM 1288 O O . ASP A 1 172 ? 6.928 -30.363 29.916 1.00 26.60 172 ASP A O 1
ATOM 1293 N N . GLY A 1 173 ? 4.932 -30.005 28.969 1.00 22.16 173 GLY A N 1
ATOM 1294 C CA . GLY A 1 173 ? 4.746 -28.763 29.686 1.00 21.49 173 GLY A CA 1
ATOM 1295 C C . GLY A 1 173 ? 5.343 -27.523 29.040 1.00 21.04 173 GLY A C 1
ATOM 1296 O O . GLY A 1 173 ? 4.993 -26.425 29.463 1.00 19.10 173 GLY A O 1
ATOM 1297 N N . HIS A 1 174 ? 6.267 -27.687 28.042 1.00 19.14 174 HIS A N 1
ATOM 1298 C CA . HIS A 1 174 ? 7.077 -26.582 27.521 1.00 23.49 174 HIS A CA 1
ATOM 1299 C C . HIS A 1 174 ? 6.725 -26.283 26.063 1.00 21.96 174 HIS A C 1
ATOM 1300 O O . HIS A 1 174 ? 7.508 -25.665 25.316 1.00 22.05 174 HIS A O 1
ATOM 1307 N N . ASP A 1 175 ? 5.541 -26.721 25.632 1.00 21.25 175 ASP A N 1
ATOM 1308 C CA . ASP A 1 175 ? 5.151 -26.472 24.250 1.00 20.38 175 ASP A CA 1
ATOM 1309 C C . ASP A 1 175 ? 5.082 -24.965 24.053 1.00 20.99 175 ASP A C 1
ATOM 1310 O O . ASP A 1 175 ? 4.466 -24.247 24.876 1.00 20.62 175 ASP A O 1
ATOM 1315 N N . PRO A 1 176 ? 5.632 -24.465 22.937 1.00 16.57 176 PRO A N 1
ATOM 1316 C CA . PRO A 1 176 ? 5.824 -23.002 22.783 1.00 15.56 176 PRO A CA 1
ATOM 1317 C C . PRO A 1 176 ? 4.703 -22.178 22.131 1.00 14.56 176 PRO A C 1
ATOM 1318 O O . PRO A 1 176 ? 4.809 -20.949 22.042 1.00 17.26 176 PRO A O 1
ATOM 1322 N N . PHE A 1 177 ? 3.602 -22.867 21.799 1.00 18.33 177 PHE A N 1
ATOM 1323 C CA . PHE A 1 177 ? 2.359 -22.304 21.227 1.00 16.02 177 PHE A CA 1
ATOM 1324 C C . PHE A 1 177 ? 1.111 -22.635 22.064 1.00 14.46 177 PHE A C 1
ATOM 1325 O O . PHE A 1 177 ? 0.020 -22.772 21.497 1.00 13.69 177 PHE A O 1
ATOM 1333 N N . GLN A 1 178 ? 1.228 -22.651 23.405 1.00 13.20 178 GLN A N 1
ATOM 1334 C CA . GLN A 1 178 ? 0.051 -22.843 24.273 1.00 14.06 178 GLN A CA 1
ATOM 1335 C C . GLN A 1 178 ? -0.859 -21.613 24.334 1.00 14.21 178 GLN A C 1
ATOM 1336 O O . GLN A 1 178 ? -2.094 -21.763 24.437 1.00 15.38 178 GLN A O 1
ATOM 1342 N N . MET A 1 179 ? -0.254 -20.409 24.408 1.00 12.31 179 MET A N 1
ATOM 1343 C CA . MET A 1 179 ? -1.011 -19.183 24.515 1.00 13.47 179 MET A CA 1
ATOM 1344 C C . MET A 1 179 ? -0.648 -18.333 23.283 1.00 13.61 179 MET A C 1
ATOM 1345 O O . MET A 1 179 ? 0.491 -17.844 23.146 1.00 12.86 179 MET A O 1
ATOM 1350 N N . GLN A 1 180 ? -1.617 -18.225 22.375 1.00 12.55 180 GLN A N 1
ATOM 1351 C CA . GLN A 1 180 ? -1.404 -17.680 21.021 1.00 12.81 180 GLN A CA 1
ATOM 1352 C C . GLN A 1 180 ? -1.907 -16.227 20.901 1.00 11.73 180 GLN A C 1
ATOM 1353 O O . GLN A 1 180 ? -2.749 -15.793 21.657 1.00 12.87 180 GLN A O 1
ATOM 1359 N N . ALA A 1 181 ? -1.421 -15.557 19.874 1.00 12.30 181 ALA A N 1
ATOM 1360 C CA . ALA A 1 181 ? -1.867 -14.257 19.414 1.00 11.96 181 ALA A CA 1
ATOM 1361 C C . ALA A 1 181 ? -1.773 -14.246 17.894 1.00 14.61 181 ALA A C 1
ATOM 1362 O O . ALA A 1 181 ? -0.676 -14.475 17.326 1.00 13.95 181 ALA A O 1
ATOM 1364 N N . TRP A 1 182 ? -2.934 -13.997 17.266 1.00 12.34 182 TRP A N 1
ATOM 1365 C CA . TRP A 1 182 ? -3.127 -13.988 15.818 1.00 12.52 182 TRP A CA 1
ATOM 1366 C C . TRP A 1 182 ? -3.145 -12.580 15.253 1.00 12.81 182 TRP A C 1
ATOM 1367 O O . TRP A 1 182 ? -3.773 -11.689 15.807 1.00 13.38 182 TRP A O 1
ATOM 1378 N N . VAL A 1 183 ? -2.510 -12.416 14.065 1.00 12.96 183 VAL A N 1
ATOM 1379 C CA . VAL A 1 183 ? -2.590 -11.182 13.298 1.00 14.69 183 VAL A CA 1
ATOM 1380 C C . VAL A 1 183 ? -2.531 -11.464 11.806 1.00 15.37 183 VAL A C 1
ATOM 1381 O O . VAL A 1 183 ? -1.655 -12.232 11.368 1.00 14.61 183 VAL A O 1
ATOM 1385 N N . GLN A 1 184 ? -3.538 -10.933 11.085 1.00 14.08 184 GLN A N 1
ATOM 1386 C CA . GLN A 1 184 ? -3.522 -11.147 9.631 1.00 15.77 184 GLN A CA 1
ATOM 1387 C C . GLN A 1 184 ? -2.698 -10.066 8.922 1.00 13.81 184 GLN A C 1
ATOM 1388 O O . GLN A 1 184 ? -2.805 -8.886 9.242 1.00 17.93 184 GLN A O 1
ATOM 1394 N N . LYS A 1 185 ? -1.925 -10.471 7.895 1.00 14.99 185 LYS A N 1
ATOM 1395 C CA . LYS A 1 185 ? -1.309 -9.506 6.978 1.00 18.94 185 LYS A CA 1
ATOM 1396 C C . LYS A 1 185 ? -1.421 -10.098 5.588 1.00 16.54 185 LYS A C 1
ATOM 1397 O O . LYS A 1 185 ? -0.950 -11.207 5.356 1.00 18.07 185 LYS A O 1
ATOM 1403 N N . GLY A 1 186 ? -2.217 -9.451 4.734 1.00 17.78 186 GLY A N 1
ATOM 1404 C CA . GLY A 1 186 ? -2.509 -10.044 3.432 1.00 19.77 186 GLY A CA 1
ATOM 1405 C C . GLY A 1 186 ? -3.207 -11.406 3.569 1.00 18.76 186 GLY A C 1
ATOM 1406 O O . GLY A 1 186 ? -4.187 -11.540 4.285 1.00 19.38 186 GLY A O 1
ATOM 1407 N N . GLY A 1 187 ? -2.720 -12.399 2.828 1.00 16.31 187 GLY A N 1
ATOM 1408 C CA . GLY A 1 187 ? -3.243 -13.749 2.772 1.00 14.85 187 GLY A CA 1
ATOM 1409 C C . GLY A 1 187 ? -2.748 -14.646 3.925 1.00 17.54 187 GLY A C 1
ATOM 1410 O O . GLY A 1 187 ? -3.020 -15.871 3.899 1.00 19.10 187 GLY A O 1
ATOM 1411 N N . THR A 1 188 ? -1.908 -14.073 4.825 1.00 15.66 188 THR A N 1
ATOM 1412 C CA . THR A 1 188 ? -1.270 -14.868 5.879 1.00 15.35 188 THR A CA 1
ATOM 1413 C C . THR A 1 188 ? -1.792 -14.432 7.251 1.00 14.99 188 THR A C 1
ATOM 1414 O O . THR A 1 188 ? -1.985 -13.274 7.533 1.00 15.93 188 THR A O 1
ATOM 1418 N N . ILE A 1 189 ? -1.940 -15.427 8.079 1.00 15.28 189 ILE A N 1
ATOM 1419 C CA . ILE A 1 189 ? -2.118 -15.236 9.506 1.00 15.70 189 ILE A CA 1
ATOM 1420 C C . ILE A 1 189 ? -0.808 -15.636 10.169 1.00 13.59 189 ILE A C 1
ATOM 1421 O O . ILE A 1 189 ? -0.462 -16.839 10.169 1.00 14.74 189 ILE A O 1
ATOM 1426 N N . TYR A 1 190 ? -0.222 -14.682 10.885 1.00 13.32 190 TYR A N 1
ATOM 1427 C CA . TYR A 1 190 ? 0.876 -14.968 11.799 1.00 14.42 190 TYR A CA 1
ATOM 1428 C C . TYR A 1 190 ? 0.354 -15.346 13.194 1.00 15.56 190 TYR A C 1
ATOM 1429 O O . TYR A 1 190 ? -0.620 -14.743 13.711 1.00 15.05 190 TYR A O 1
ATOM 1438 N N . VAL A 1 191 ? 0.984 -16.391 13.738 1.00 15.14 191 VAL A N 1
ATOM 1439 C CA . VAL A 1 191 ? 0.523 -17.015 14.958 1.00 14.95 191 VAL A CA 1
ATOM 1440 C C . VAL A 1 191 ? 1.710 -16.944 15.914 1.00 17.09 191 VAL A C 1
ATOM 1441 O O . VAL A 1 191 ? 2.609 -17.793 15.856 1.00 18.76 191 VAL A O 1
ATOM 1445 N N . PHE A 1 192 ? 1.629 -15.994 16.861 1.00 14.09 192 PHE A N 1
ATOM 1446 C CA . PHE A 1 192 ? 2.585 -15.904 17.953 1.00 12.90 192 PHE A CA 1
ATOM 1447 C C . PHE A 1 192 ? 2.160 -16.903 19.025 1.00 14.46 192 PHE A C 1
ATOM 1448 O O . PHE A 1 192 ? 0.957 -17.152 19.229 1.00 15.22 192 PHE A O 1
ATOM 1456 N N . GLY A 1 193 ? 3.120 -17.358 19.818 1.00 15.67 193 GLY A N 1
ATOM 1457 C CA . GLY A 1 193 ? 2.911 -18.342 20.837 1.00 15.18 193 GLY A CA 1
ATOM 1458 C C . GLY A 1 193 ? 3.878 -18.117 22.008 1.00 15.15 193 GLY A C 1
ATOM 1459 O O . GLY A 1 193 ? 5.066 -17.790 21.853 1.00 14.03 193 GLY A O 1
ATOM 1460 N N . THR A 1 194 ? 3.369 -18.354 23.211 1.00 15.81 194 THR A N 1
ATOM 1461 C CA . THR A 1 194 ? 4.186 -18.557 24.405 1.00 15.94 194 THR A CA 1
ATOM 1462 C C . THR A 1 194 ? 3.832 -19.893 25.020 1.00 13.92 194 THR A C 1
ATOM 1463 O O . THR A 1 194 ? 2.774 -20.481 24.780 1.00 15.06 194 THR A O 1
ATOM 1467 N N . GLN A 1 195 ? 4.738 -20.347 25.875 1.00 15.39 195 GLN A N 1
ATOM 1468 C CA . GLN A 1 195 ? 4.404 -21.423 26.792 1.00 16.19 195 GLN A CA 1
ATOM 1469 C C . GLN A 1 195 ? 3.233 -21.032 27.730 1.00 14.73 195 GLN A C 1
ATOM 1470 O O . GLN A 1 195 ? 2.910 -19.832 27.894 1.00 18.53 195 GLN A O 1
ATOM 1476 N N . ASN A 1 196 ? 2.770 -22.030 28.446 1.00 16.82 196 ASN A N 1
ATOM 1477 C CA . ASN A 1 196 ? 1.836 -21.833 29.584 1.00 17.58 196 ASN A CA 1
ATOM 1478 C C . ASN A 1 196 ? 2.474 -20.895 30.615 1.00 17.69 196 ASN A C 1
ATOM 1479 O O . ASN A 1 196 ? 3.651 -21.052 30.987 1.00 18.03 196 ASN A O 1
ATOM 1484 N N . GLY A 1 197 ? 1.697 -19.899 31.110 1.00 19.93 197 GLY A N 1
ATOM 1485 C CA . GLY A 1 197 ? 2.215 -18.887 32.018 1.00 19.73 197 GLY A CA 1
ATOM 1486 C C . GLY A 1 197 ? 3.107 -17.832 31.366 1.00 17.47 197 GLY A C 1
ATOM 1487 O O . GLY A 1 197 ? 3.174 -17.692 30.155 1.00 17.54 197 GLY A O 1
ATOM 1488 N N . ARG A 1 198 ? 3.867 -17.106 32.220 1.00 16.54 198 ARG A N 1
ATOM 1489 C CA . ARG A 1 198 ? 4.300 -15.737 31.982 1.00 14.52 198 ARG A CA 1
ATOM 1490 C C . ARG A 1 198 ? 5.839 -15.601 32.126 1.00 15.37 198 ARG A C 1
ATOM 1491 O O . ARG A 1 198 ? 6.341 -14.472 32.257 1.00 18.64 198 ARG A O 1
ATOM 1499 N N . ASN A 1 199 ? 6.568 -16.713 31.974 1.00 15.56 199 ASN A N 1
ATOM 1500 C CA . ASN A 1 199 ? 7.976 -16.747 32.368 1.00 17.92 199 ASN A CA 1
ATOM 1501 C C . ASN A 1 199 ? 8.898 -17.138 31.204 1.00 17.79 199 ASN A C 1
ATOM 1502 O O . ASN A 1 199 ? 10.136 -17.172 31.371 1.00 20.22 199 ASN A O 1
ATOM 1507 N N . GLY A 1 200 ? 8.342 -17.395 30.036 1.00 16.45 200 GLY A N 1
ATOM 1508 C CA . GLY A 1 200 ? 9.076 -17.867 28.864 1.00 17.69 200 GLY A CA 1
ATOM 1509 C C . GLY A 1 200 ? 8.956 -16.941 27.693 1.00 16.52 200 GLY A C 1
ATOM 1510 O O . GLY A 1 200 ? 8.473 -15.805 27.812 1.00 15.77 200 GLY A O 1
ATOM 1511 N N . PRO A 1 201 ? 9.614 -17.304 26.563 1.00 18.65 201 PRO A N 1
ATOM 1512 C CA . PRO A 1 201 ? 9.685 -16.424 25.419 1.00 17.01 201 PRO A CA 1
ATOM 1513 C C . PRO A 1 201 ? 8.574 -16.673 24.385 1.00 15.00 201 PRO A C 1
ATOM 1514 O O . PRO A 1 201 ? 7.798 -17.636 24.471 1.00 23.54 201 PRO A O 1
ATOM 1518 N N . ALA A 1 202 ? 8.539 -15.772 23.424 1.00 15.76 202 ALA A N 1
ATOM 1519 C CA . ALA A 1 202 ? 7.566 -15.808 22.329 1.00 16.27 202 ALA A CA 1
ATOM 1520 C C . ALA A 1 202 ? 8.236 -16.340 21.062 1.00 18.35 202 ALA A C 1
ATOM 1521 O O . ALA A 1 202 ? 9.373 -15.963 20.763 1.00 19.85 202 ALA A O 1
ATOM 1523 N N . SER A 1 203 ? 7.470 -17.185 20.367 1.00 17.15 203 SER A N 1
ATOM 1524 C CA . SER A 1 203 ? 7.834 -17.860 19.127 1.00 18.31 203 SER A CA 1
ATOM 1525 C C . SER A 1 203 ? 6.791 -17.412 18.090 1.00 19.67 203 SER A C 1
ATOM 1526 O O . SER A 1 203 ? 5.796 -16.783 18.478 1.00 15.11 203 SER A O 1
ATOM 1529 N N . VAL A 1 204 ? 7.002 -17.755 16.793 1.00 17.89 204 VAL A N 1
ATOM 1530 C CA . VAL A 1 204 ? 6.083 -17.317 15.753 1.00 17.45 204 VAL A CA 1
ATOM 1531 C C . VAL A 1 204 ? 6.003 -18.360 14.624 1.00 19.08 204 VAL A C 1
ATOM 1532 O O . VAL A 1 204 ? 6.974 -19.035 14.289 1.00 17.64 204 VAL A O 1
ATOM 1536 N N . ALA A 1 205 ? 4.761 -18.563 14.204 1.00 17.63 205 ALA A N 1
ATOM 1537 C CA . ALA A 1 205 ? 4.339 -19.412 13.102 1.00 16.88 205 ALA A CA 1
ATOM 1538 C C . ALA A 1 205 ? 3.393 -18.621 12.208 1.00 13.90 205 ALA A C 1
ATOM 1539 O O . ALA A 1 205 ? 3.167 -17.450 12.450 1.00 15.29 205 ALA A O 1
ATOM 1541 N N . LYS A 1 206 ? 3.034 -19.225 11.064 1.00 15.73 206 LYS A N 1
ATOM 1542 C CA . LYS A 1 206 ? 2.248 -18.560 10.027 1.00 14.74 206 LYS A CA 1
ATOM 1543 C C . LYS A 1 206 ? 1.492 -19.616 9.224 1.00 16.61 206 LYS A C 1
ATOM 1544 O O . LYS A 1 206 ? 1.873 -20.777 9.164 1.00 16.39 206 LYS A O 1
ATOM 1550 N N . VAL A 1 207 ? 0.338 -19.224 8.674 1.00 15.19 207 VAL A N 1
ATOM 1551 C CA . VAL A 1 207 ? -0.592 -20.188 8.071 1.00 14.97 207 VAL A CA 1
ATOM 1552 C C . VAL A 1 207 ? -1.378 -19.372 7.049 1.00 15.47 207 VAL A C 1
ATOM 1553 O O . VAL A 1 207 ? -1.619 -18.168 7.257 1.00 16.78 207 VAL A O 1
ATOM 1557 N N . PRO A 1 208 ? -1.689 -19.885 5.828 1.00 16.23 208 PRO A N 1
ATOM 1558 C CA . PRO A 1 208 ? -2.594 -19.170 4.924 1.00 14.93 208 PRO A CA 1
ATOM 1559 C C . PRO A 1 208 ? -3.921 -18.926 5.676 1.00 14.57 208 PRO A C 1
ATOM 1560 O O . PRO A 1 208 ? -4.329 -19.835 6.390 1.00 15.23 208 PRO A O 1
ATOM 1564 N N . ALA A 1 209 ? -4.536 -17.777 5.430 1.00 15.87 209 ALA A N 1
ATOM 1565 C CA . ALA A 1 209 ? -5.720 -17.316 6.150 1.00 17.52 209 ALA A CA 1
ATOM 1566 C C . ALA A 1 209 ? -6.850 -18.341 6.031 1.00 17.11 209 ALA A C 1
ATOM 1567 O O . ALA A 1 209 ? -7.585 -18.556 6.992 1.00 18.28 209 ALA A O 1
ATOM 1569 N N . SER A 1 210 ? -6.974 -19.002 4.867 1.00 17.59 210 SER A N 1
ATOM 1570 C CA . SER A 1 210 ? -8.019 -19.963 4.563 1.00 21.07 210 SER A CA 1
ATOM 1571 C C . SER A 1 210 ? -7.718 -21.341 5.184 1.00 19.25 210 SER A C 1
ATOM 1572 O O . SER A 1 210 ? -8.482 -22.278 5.030 1.00 19.43 210 SER A O 1
ATOM 1575 N N . LYS A 1 211 ? -6.614 -21.490 5.916 1.00 16.75 211 LYS A N 1
ATOM 1576 C CA . LYS A 1 211 ? -6.185 -22.824 6.357 1.00 16.90 211 LYS A CA 1
ATOM 1577 C C . LYS A 1 211 ? -5.858 -22.835 7.829 1.00 15.90 211 LYS A C 1
ATOM 1578 O O . LYS A 1 211 ? -5.155 -23.723 8.311 1.00 15.01 211 LYS A O 1
ATOM 1584 N N . LEU A 1 212 ? -6.425 -21.890 8.571 1.00 17.94 212 LEU A N 1
ATOM 1585 C CA . LEU A 1 212 ? -6.163 -21.778 10.008 1.00 19.45 212 LEU A CA 1
ATOM 1586 C C . LEU A 1 212 ? -6.346 -23.073 10.817 1.00 15.70 212 LEU A C 1
ATOM 1587 O O . LEU A 1 212 ? -5.624 -23.292 11.806 1.00 17.42 212 LEU A O 1
ATOM 1592 N N . LEU A 1 213 ? -7.328 -23.920 10.443 1.00 15.99 213 LEU A N 1
ATOM 1593 C CA . LEU A 1 213 ? -7.581 -25.151 11.181 1.00 16.66 213 LEU A CA 1
ATOM 1594 C C . LEU A 1 213 ? -6.700 -26.317 10.711 1.00 18.58 213 LEU A C 1
ATOM 1595 O O . LEU A 1 213 ? -6.688 -27.342 11.374 1.00 20.98 213 LEU A O 1
ATOM 1600 N N . ASP A 1 214 ? -5.916 -26.130 9.656 1.00 19.10 214 ASP A N 1
ATOM 1601 C CA . ASP A 1 214 ? -5.082 -27.206 9.120 1.00 22.40 214 ASP A CA 1
ATOM 1602 C C . ASP A 1 214 ? -3.650 -27.113 9.666 1.00 18.35 214 ASP A C 1
ATOM 1603 O O . ASP A 1 214 ? -2.816 -26.337 9.206 1.00 17.49 214 ASP A O 1
ATOM 1608 N N . LYS A 1 215 ? -3.373 -27.922 10.704 1.00 19.69 215 LYS A N 1
ATOM 1609 C CA . LYS A 1 215 ? -2.064 -28.004 11.336 1.00 20.75 215 LYS A CA 1
ATOM 1610 C C . LYS A 1 215 ? -0.973 -28.222 10.296 1.00 21.16 215 LYS A C 1
ATOM 1611 O O . LYS A 1 215 ? 0.094 -27.647 10.417 1.00 22.15 215 LYS A O 1
ATOM 1617 N N . SER A 1 216 ? -1.263 -29.016 9.253 1.00 19.21 216 SER A N 1
ATOM 1618 C CA . SER A 1 216 ? -0.285 -29.357 8.226 1.00 20.80 216 SER A CA 1
ATOM 1619 C C . SER A 1 216 ? 0.118 -28.146 7.375 1.00 22.58 216 SER A C 1
ATOM 1620 O O . SER A 1 216 ? 1.152 -28.170 6.685 1.00 22.98 216 SER A O 1
ATOM 1623 N N . ALA A 1 217 ? -0.653 -27.052 7.414 1.00 17.97 217 ALA A N 1
ATOM 1624 C CA . ALA A 1 217 ? -0.359 -25.859 6.620 1.00 18.59 217 ALA A CA 1
ATOM 1625 C C . ALA A 1 217 ? 0.466 -24.830 7.395 1.00 16.96 217 ALA A C 1
ATOM 1626 O O . ALA A 1 217 ? 0.806 -23.814 6.818 1.00 18.33 217 ALA A O 1
ATOM 1628 N N . PHE A 1 218 ? 0.626 -25.012 8.717 1.00 16.06 218 PHE A N 1
ATOM 1629 C CA . PHE A 1 218 ? 1.476 -24.141 9.518 1.00 16.74 218 PHE A CA 1
ATOM 1630 C C . PHE A 1 218 ? 2.962 -24.310 9.161 1.00 17.93 218 PHE A C 1
ATOM 1631 O O . PHE A 1 218 ? 3.425 -25.426 8.888 1.00 17.82 218 PHE A O 1
ATOM 1639 N N . ARG A 1 219 ? 3.656 -23.175 9.208 1.00 16.31 219 ARG A N 1
ATOM 1640 C CA . ARG A 1 219 ? 5.127 -23.147 9.124 1.00 18.46 219 ARG A CA 1
ATOM 1641 C C . ARG A 1 219 ? 5.661 -22.246 10.235 1.00 19.98 219 ARG A C 1
ATOM 1642 O O . ARG A 1 219 ? 5.088 -21.201 10.570 1.00 20.33 219 ARG A O 1
ATOM 1650 N N . TYR A 1 220 ? 6.815 -22.650 10.762 1.00 18.13 220 TYR A N 1
ATOM 1651 C CA . TYR A 1 220 ? 7.339 -22.174 12.030 1.00 19.23 220 TYR A CA 1
ATOM 1652 C C . TYR A 1 220 ? 8.671 -21.486 11.788 1.00 20.52 220 TYR A C 1
ATOM 1653 O O . TYR A 1 220 ? 9.495 -22.098 11.128 1.00 22.49 220 TYR A O 1
ATOM 1662 N N . TRP A 1 221 ? 8.855 -20.245 12.286 1.00 19.89 221 TRP A N 1
ATOM 1663 C CA . TRP A 1 221 ? 10.110 -19.524 12.133 1.00 21.17 221 TRP A CA 1
ATOM 1664 C C . TRP A 1 221 ? 11.222 -20.259 12.894 1.00 26.45 221 TRP A C 1
ATOM 1665 O O . TRP A 1 221 ? 11.102 -20.527 14.117 1.00 21.07 221 TRP A O 1
ATOM 1676 N N . ASN A 1 222 ? 12.307 -20.626 12.126 1.00 21.19 222 ASN A N 1
ATOM 1677 C CA . ASN A 1 222 ? 13.322 -21.496 12.697 1.00 25.20 222 ASN A CA 1
ATOM 1678 C C . ASN A 1 222 ? 14.663 -20.755 12.844 1.00 25.59 222 ASN A C 1
ATOM 1679 O O . ASN A 1 222 ? 15.639 -21.356 13.282 1.00 29.75 222 ASN A O 1
ATOM 1684 N N . GLY A 1 223 ? 14.694 -19.439 12.623 1.00 26.46 223 GLY A N 1
ATOM 1685 C CA . GLY A 1 223 ? 15.941 -18.680 12.594 1.00 31.90 223 GLY A CA 1
ATOM 1686 C C . GLY A 1 223 ? 16.410 -18.371 11.179 1.00 29.00 223 GLY A C 1
ATOM 1687 O O . GLY A 1 223 ? 16.944 -17.302 10.928 1.00 27.02 223 GLY A O 1
ATOM 1688 N N . THR A 1 224 ? 16.084 -19.268 10.242 1.00 28.09 224 THR A N 1
ATOM 1689 C CA . THR A 1 224 ? 16.565 -19.171 8.872 1.00 35.27 224 THR A CA 1
ATOM 1690 C C . THR A 1 224 ? 15.371 -18.940 7.942 1.00 35.28 224 THR A C 1
ATOM 1691 O O . THR A 1 224 ? 15.386 -18.024 7.132 1.00 35.39 224 THR A O 1
ATOM 1695 N N . ASP A 1 225 ? 14.316 -19.773 8.086 1.00 31.25 225 ASP A N 1
ATOM 1696 C CA . ASP A 1 225 ? 13.171 -19.745 7.192 1.00 30.64 225 ASP A CA 1
ATOM 1697 C C . ASP A 1 225 ? 11.988 -20.261 8.021 1.00 27.38 225 ASP A C 1
ATOM 1698 O O . ASP A 1 225 ? 12.125 -20.406 9.231 1.00 24.35 225 ASP A O 1
ATOM 1703 N N . TRP A 1 226 ? 10.880 -20.576 7.362 1.00 25.94 226 TRP A N 1
ATOM 1704 C CA . TRP A 1 226 ? 9.657 -21.044 7.996 1.00 23.29 226 TRP A CA 1
ATOM 1705 C C . TRP A 1 226 ? 9.441 -22.496 7.608 1.00 21.59 226 TRP A C 1
ATOM 1706 O O . TRP A 1 226 ? 9.084 -22.749 6.442 1.00 25.94 226 TRP A O 1
ATOM 1717 N N . SER A 1 227 ? 9.624 -23.432 8.548 1.00 21.76 227 SER A N 1
ATOM 1718 C CA . SER A 1 227 ? 9.604 -24.850 8.208 1.00 22.84 227 SER A CA 1
ATOM 1719 C C . SER A 1 227 ? 8.412 -25.603 8.796 1.00 25.82 227 SER A C 1
ATOM 1720 O O . SER A 1 227 ? 7.609 -25.069 9.587 1.00 20.39 227 SER A O 1
ATOM 1723 N N . ARG A 1 228 ? 8.344 -26.910 8.506 1.00 24.01 228 ARG A N 1
ATOM 1724 C CA . ARG A 1 228 ? 7.134 -27.664 8.801 1.00 22.03 228 ARG A CA 1
ATOM 1725 C C . ARG A 1 228 ? 7.028 -28.043 10.279 1.00 23.51 228 ARG A C 1
ATOM 1726 O O . ARG A 1 228 ? 5.909 -28.240 10.769 1.00 21.48 228 ARG A O 1
ATOM 1734 N N . LYS A 1 229 ? 8.151 -28.241 10.978 1.00 23.09 229 LYS A N 1
ATOM 1735 C CA . LYS A 1 229 ? 8.127 -28.816 12.318 1.00 28.08 229 LYS A CA 1
ATOM 1736 C C . LYS A 1 229 ? 8.032 -27.751 13.418 1.00 24.67 229 LYS A C 1
ATOM 1737 O O . LYS A 1 229 ? 8.865 -26.849 13.520 1.00 19.91 229 LYS A O 1
ATOM 1743 N N . GLU A 1 230 ? 7.010 -27.924 14.261 1.00 25.26 230 GLU A N 1
ATOM 1744 C CA . GLU A 1 230 ? 6.831 -27.093 15.442 1.00 25.57 230 GLU A CA 1
ATOM 1745 C C . GLU A 1 230 ? 8.092 -27.123 16.326 1.00 26.15 230 GLU A C 1
ATOM 1746 O O . GLU A 1 230 ? 8.503 -26.081 16.869 1.00 23.45 230 GLU A O 1
ATOM 1752 N N . SER A 1 231 ? 8.753 -28.292 16.447 1.00 29.30 231 SER A N 1
ATOM 1753 C CA . SER A 1 231 ? 10.008 -28.407 17.234 1.00 30.72 231 SER A CA 1
ATOM 1754 C C . SER A 1 231 ? 11.190 -27.563 16.704 1.00 31.32 231 SER A C 1
ATOM 1755 O O . SER A 1 231 ? 12.169 -27.316 17.421 1.00 32.08 231 SER A O 1
ATOM 1758 N N . ASP A 1 232 ? 11.105 -27.026 15.478 1.00 26.44 232 ASP A N 1
ATOM 1759 C CA . ASP A 1 232 ? 12.145 -26.175 14.912 1.00 26.98 232 ASP A CA 1
ATOM 1760 C C . ASP A 1 232 ? 11.922 -24.704 15.265 1.00 27.83 232 ASP A C 1
ATOM 1761 O O . ASP A 1 232 ? 12.760 -23.882 14.932 1.00 29.60 232 ASP A O 1
ATOM 1766 N N . ALA A 1 233 ? 10.765 -24.326 15.877 1.00 25.45 233 ALA A N 1
ATOM 1767 C CA . ALA A 1 233 ? 10.556 -22.921 16.166 1.00 22.82 233 ALA A CA 1
ATOM 1768 C C . ALA A 1 233 ? 11.610 -22.406 17.158 1.00 19.56 233 ALA A C 1
ATOM 1769 O O . ALA A 1 233 ? 11.837 -23.015 18.195 1.00 23.30 233 ALA A O 1
ATOM 1771 N N . VAL A 1 234 ? 12.153 -21.217 16.898 1.00 23.38 234 VAL A N 1
ATOM 1772 C CA . VAL A 1 234 ? 13.078 -20.558 17.815 1.00 24.23 234 VAL A CA 1
ATOM 1773 C C . VAL A 1 234 ? 12.374 -19.302 18.323 1.00 27.26 234 VAL A C 1
ATOM 1774 O O . VAL A 1 234 ? 11.496 -18.734 17.640 1.00 23.99 234 VAL A O 1
ATOM 1778 N N . PRO A 1 235 ? 12.766 -18.791 19.509 1.00 23.20 235 PRO A N 1
ATOM 1779 C CA . PRO A 1 235 ? 12.238 -17.515 19.995 1.00 24.56 235 PRO A CA 1
ATOM 1780 C C . PRO A 1 235 ? 12.609 -16.332 19.107 1.00 25.19 235 PRO A C 1
ATOM 1781 O O . PRO A 1 235 ? 13.745 -16.236 18.580 1.00 24.74 235 PRO A O 1
ATOM 1785 N N . VAL A 1 236 ? 11.653 -15.398 19.048 1.00 19.17 236 VAL A N 1
ATOM 1786 C CA . VAL A 1 236 ? 11.805 -14.114 18.387 1.00 17.45 236 VAL A CA 1
ATOM 1787 C C . VAL A 1 236 ? 11.797 -12.983 19.404 1.00 22.43 236 VAL A C 1
ATOM 1788 O O . VAL A 1 236 ? 12.220 -11.906 19.018 1.00 20.11 236 VAL A O 1
ATOM 1792 N N . MET A 1 237 ? 11.282 -13.222 20.643 1.00 21.44 237 MET A N 1
ATOM 1793 C CA . MET A 1 237 ? 11.260 -12.244 21.720 1.00 22.02 237 MET A CA 1
ATOM 1794 C C . MET A 1 237 ? 11.572 -12.998 23.003 1.00 19.45 237 MET A C 1
ATOM 1795 O O . MET A 1 237 ? 11.053 -14.097 23.262 1.00 19.22 237 MET A O 1
ATOM 1800 N N . ASP A 1 238 ? 12.534 -12.452 23.769 1.00 21.78 238 ASP A N 1
ATOM 1801 C CA . ASP A 1 238 ? 12.985 -13.128 24.985 1.00 22.43 238 ASP A CA 1
ATOM 1802 C C . ASP A 1 238 ? 11.904 -13.104 26.087 1.00 18.44 238 ASP A C 1
ATOM 1803 O O . ASP A 1 238 ? 11.136 -12.172 26.104 1.00 17.07 238 ASP A O 1
ATOM 1808 N N . ALA A 1 239 ? 12.061 -14.073 26.999 1.00 17.94 239 ALA A N 1
ATOM 1809 C CA . ALA A 1 239 ? 11.452 -14.160 28.304 1.00 16.85 239 ALA A CA 1
ATOM 1810 C C . ALA A 1 239 ? 11.775 -12.898 29.091 1.00 21.90 239 ALA A C 1
ATOM 1811 O O . ALA A 1 239 ? 12.817 -12.271 28.923 1.00 19.64 239 ALA A O 1
ATOM 1813 N N . PRO A 1 240 ? 10.876 -12.444 29.998 1.00 19.33 240 PRO A N 1
ATOM 1814 C CA . PRO A 1 240 ? 9.538 -13.060 30.162 1.00 19.69 240 PRO A CA 1
ATOM 1815 C C . PRO A 1 240 ? 8.422 -12.461 29.292 1.00 16.30 240 PRO A C 1
ATOM 1816 O O . PRO A 1 240 ? 8.385 -11.245 29.100 1.00 17.70 240 PRO A O 1
ATOM 1820 N N . MET A 1 241 ? 7.576 -13.336 28.738 1.00 16.68 241 MET A N 1
ATOM 1821 C CA . MET A 1 241 ? 6.396 -12.937 27.970 1.00 19.14 241 MET A CA 1
ATOM 1822 C C . MET A 1 241 ? 5.152 -13.578 28.579 1.00 15.59 241 MET A C 1
ATOM 1823 O O . MET A 1 241 ? 5.165 -14.756 28.999 1.00 15.60 241 MET A O 1
ATOM 1828 N N . SER A 1 242 ? 4.023 -12.874 28.428 1.00 16.32 242 SER A N 1
ATOM 1829 C CA . SER A 1 242 ? 2.749 -13.367 28.916 1.00 14.38 242 SER A CA 1
ATOM 1830 C C . SER A 1 242 ? 1.774 -13.566 27.749 1.00 13.89 242 SER A C 1
ATOM 1831 O O . SER A 1 242 ? 2.175 -13.775 26.566 1.00 13.65 242 SER A O 1
ATOM 1834 N N . GLU A 1 243 ? 0.474 -13.508 28.082 1.00 15.71 243 GLU A N 1
ATOM 1835 C CA . GLU A 1 243 ? -0.582 -13.350 27.088 1.00 14.20 243 GLU A CA 1
ATOM 1836 C C . GLU A 1 243 ? -0.108 -12.221 26.200 1.00 14.35 243 GLU A C 1
ATOM 1837 O O . GLU A 1 243 ? 0.474 -11.266 26.697 1.00 14.19 243 GLU A O 1
ATOM 1843 N N . MET A 1 244 ? -0.406 -12.286 24.903 1.00 15.73 244 MET A N 1
ATOM 1844 C CA . MET A 1 244 ? 0.009 -11.296 23.952 1.00 14.74 244 MET A CA 1
ATOM 1845 C C . MET A 1 244 ? -1.134 -10.893 23.017 1.00 14.54 244 MET A C 1
ATOM 1846 O O . MET A 1 244 ? -2.111 -11.633 22.789 1.00 14.76 244 MET A O 1
ATOM 1851 N N . SER A 1 245 ? -0.949 -9.703 22.437 1.00 15.00 245 SER A N 1
ATOM 1852 C CA . SER A 1 245 ? -1.769 -9.140 21.377 1.00 14.91 245 SER A CA 1
ATOM 1853 C C . SER A 1 245 ? -0.825 -8.529 20.315 1.00 13.22 245 SER A C 1
ATOM 1854 O O . SER A 1 245 ? 0.140 -7.886 20.685 1.00 13.20 245 SER A O 1
ATOM 1857 N N . VAL A 1 246 ? -1.060 -8.820 19.036 1.00 13.56 246 VAL A N 1
ATOM 1858 C CA . VAL A 1 246 ? -0.351 -8.231 17.918 1.00 15.02 246 VAL A CA 1
ATOM 1859 C C . VAL A 1 246 ? -1.329 -7.683 16.866 1.00 15.64 246 VAL A C 1
ATOM 1860 O O . VAL A 1 246 ? -2.337 -8.323 16.531 1.00 16.20 246 VAL A O 1
ATOM 1864 N N . GLN A 1 247 ? -1.011 -6.457 16.415 1.00 14.49 247 GLN A N 1
ATOM 1865 C CA . GLN A 1 247 ? -1.809 -5.693 15.489 1.00 16.48 247 GLN A CA 1
ATOM 1866 C C . GLN A 1 247 ? -0.858 -5.146 14.412 1.00 16.72 247 GLN A C 1
ATOM 1867 O O . GLN A 1 247 ? 0.162 -4.558 14.745 1.00 16.72 247 GLN A O 1
ATOM 1873 N N . TYR A 1 248 ? -1.234 -5.286 13.135 1.00 16.31 248 TYR A N 1
ATOM 1874 C CA . TYR A 1 248 ? -0.608 -4.511 12.081 1.00 17.20 248 TYR A CA 1
ATOM 1875 C C . TYR A 1 248 ? -1.232 -3.124 11.982 1.00 15.76 248 TYR A C 1
ATOM 1876 O O . TYR A 1 248 ? -2.411 -3.000 11.691 1.00 16.07 248 TYR A O 1
ATOM 1885 N N . ASP A 1 249 ? -0.425 -2.094 12.263 1.00 16.88 249 ASP A N 1
ATOM 1886 C CA . ASP A 1 249 ? -0.843 -0.696 12.312 1.00 20.66 249 ASP A CA 1
ATOM 1887 C C . ASP A 1 249 ? -0.490 -0.034 10.977 1.00 19.34 249 ASP A C 1
ATOM 1888 O O . ASP A 1 249 ? 0.698 0.176 10.746 1.00 17.65 249 ASP A O 1
ATOM 1893 N N . ALA A 1 250 ? -1.509 0.352 10.195 1.00 20.29 250 ALA A N 1
ATOM 1894 C CA . ALA A 1 250 ? -1.318 1.000 8.888 1.00 22.24 250 ALA A CA 1
ATOM 1895 C C . ALA A 1 250 ? -0.804 2.435 9.007 1.00 26.81 250 ALA A C 1
ATOM 1896 O O . ALA A 1 250 ? -0.225 2.948 8.047 1.00 25.67 250 ALA A O 1
ATOM 1898 N N . TYR A 1 251 ? -1.064 3.102 10.149 1.00 23.92 251 TYR A N 1
ATOM 1899 C CA . TYR A 1 251 ? -0.556 4.454 10.381 1.00 23.56 251 TYR A CA 1
ATOM 1900 C C . TYR A 1 251 ? 0.974 4.490 10.361 1.00 22.57 251 TYR A C 1
ATOM 1901 O O . TYR A 1 251 ? 1.579 5.416 9.839 1.00 29.13 251 TYR A O 1
ATOM 1910 N N . SER A 1 252 ? 1.588 3.530 11.050 1.00 22.06 252 SER A N 1
ATOM 1911 C CA . SER A 1 252 ? 3.007 3.506 11.268 1.00 27.59 252 SER A CA 1
ATOM 1912 C C . SER A 1 252 ? 3.620 2.481 10.325 1.00 31.23 252 SER A C 1
ATOM 1913 O O . SER A 1 252 ? 4.824 2.391 10.306 1.00 25.59 252 SER A O 1
ATOM 1916 N N . LYS A 1 253 ? 2.799 1.669 9.635 1.00 29.83 253 LYS A N 1
ATOM 1917 C CA . LYS A 1 253 ? 3.314 0.563 8.809 1.00 28.55 253 LYS A CA 1
ATOM 1918 C C . LYS A 1 253 ? 4.266 -0.376 9.579 1.00 25.26 253 LYS A C 1
ATOM 1919 O O . LYS A 1 253 ? 5.289 -0.820 9.100 1.00 26.26 253 LYS A O 1
ATOM 1925 N N . ARG A 1 254 ? 3.886 -0.768 10.822 1.00 22.48 254 ARG A N 1
ATOM 1926 C CA . ARG A 1 254 ? 4.613 -1.674 11.680 1.00 20.93 254 ARG A CA 1
ATOM 1927 C C . ARG A 1 254 ? 3.634 -2.593 12.421 1.00 22.70 254 ARG A C 1
ATOM 1928 O O . ARG A 1 254 ? 2.481 -2.204 12.680 1.00 17.70 254 ARG A O 1
ATOM 1936 N N . PHE A 1 255 ? 4.106 -3.780 12.797 1.00 18.64 255 PHE A N 1
ATOM 1937 C CA . PHE A 1 255 ? 3.365 -4.593 13.758 1.00 18.06 255 PHE A CA 1
ATOM 1938 C C . PHE A 1 255 ? 3.648 -4.031 15.142 1.00 18.06 255 PHE A C 1
ATOM 1939 O O . PHE A 1 255 ? 4.799 -3.571 15.411 1.00 18.61 255 PHE A O 1
ATOM 1947 N N . LEU A 1 256 ? 2.608 -4.076 15.976 1.00 16.85 256 LEU A N 1
ATOM 1948 C CA . LEU A 1 256 ? 2.662 -3.634 17.393 1.00 16.29 256 LEU A CA 1
ATOM 1949 C C . LEU A 1 256 ? 2.360 -4.865 18.263 1.00 17.18 256 LEU A C 1
ATOM 1950 O O . LEU A 1 256 ? 1.431 -5.619 17.915 1.00 16.34 256 LEU A O 1
ATOM 1955 N N . MET A 1 257 ? 3.130 -5.069 19.362 1.00 14.80 257 MET A N 1
ATOM 1956 C CA . MET A 1 257 ? 2.930 -6.230 20.203 1.00 15.89 257 MET A CA 1
ATOM 1957 C C . MET A 1 257 ? 2.819 -5.697 21.626 1.00 15.80 257 MET A C 1
ATOM 1958 O O . MET A 1 257 ? 3.620 -4.863 22.073 1.00 16.23 257 MET A O 1
ATOM 1963 N N . MET A 1 258 ? 1.718 -6.050 22.328 1.00 14.47 258 MET A N 1
ATOM 1964 C CA . MET A 1 258 ? 1.555 -5.732 23.760 1.00 14.09 258 MET A CA 1
ATOM 1965 C C . MET A 1 258 ? 1.572 -7.020 24.599 1.00 14.07 258 MET A C 1
ATOM 1966 O O . MET A 1 258 ? 0.933 -8.011 24.289 1.00 13.30 258 MET A O 1
ATOM 1971 N N . THR A 1 259 ? 2.253 -6.940 25.753 1.00 13.88 259 THR A N 1
ATOM 1972 C CA . THR A 1 259 ? 2.302 -8.015 26.721 1.00 14.44 259 THR A CA 1
ATOM 1973 C C . THR A 1 259 ? 2.746 -7.425 28.063 1.00 17.34 259 THR A C 1
ATOM 1974 O O . THR A 1 259 ? 3.594 -6.521 28.115 1.00 14.97 259 THR A O 1
ATOM 1978 N N . LEU A 1 260 ? 2.293 -8.099 29.119 1.00 15.28 260 LEU A N 1
ATOM 1979 C CA . LEU A 1 260 ? 2.952 -8.017 30.426 1.00 15.49 260 LEU A CA 1
ATOM 1980 C C . LEU A 1 260 ? 4.291 -8.771 30.437 1.00 17.36 260 LEU A C 1
ATOM 1981 O O . LEU A 1 260 ? 4.360 -9.965 30.189 1.00 16.85 260 LEU A O 1
ATOM 1986 N N . SER A 1 261 ? 5.367 -8.031 30.700 1.00 17.44 261 SER A N 1
ATOM 1987 C CA . SER A 1 261 ? 6.707 -8.598 30.722 1.00 17.19 261 SER A CA 1
ATOM 1988 C C . SER A 1 261 ? 7.333 -8.344 32.092 1.00 18.59 261 SER A C 1
ATOM 1989 O O . SER A 1 261 ? 7.780 -7.221 32.315 1.00 18.87 261 SER A O 1
ATOM 1992 N N . GLY A 1 262 ? 7.322 -9.339 32.971 1.00 20.04 262 GLY A N 1
ATOM 1993 C CA . GLY A 1 262 ? 7.738 -9.106 34.343 1.00 17.85 262 GLY A CA 1
ATOM 1994 C C . GLY A 1 262 ? 6.695 -8.298 35.114 1.00 22.09 262 GLY A C 1
ATOM 1995 O O . GLY A 1 262 ? 5.554 -8.746 35.231 1.00 21.76 262 GLY A O 1
ATOM 1996 N N . GLU A 1 263 ? 7.038 -7.086 35.491 1.00 18.05 263 GLU A N 1
ATOM 1997 C CA . GLU A 1 263 ? 6.115 -6.221 36.244 1.00 20.05 263 GLU A CA 1
ATOM 1998 C C . GLU A 1 263 ? 5.148 -5.377 35.409 1.00 16.32 263 GLU A C 1
ATOM 1999 O O . GLU A 1 263 ? 4.007 -5.170 35.874 1.00 16.53 263 GLU A O 1
ATOM 2005 N N . ASP A 1 264 ? 5.567 -4.864 34.230 1.00 15.04 264 ASP A N 1
ATOM 2006 C CA . ASP A 1 264 ? 4.796 -3.843 33.532 1.00 14.99 264 ASP A CA 1
ATOM 2007 C C . ASP A 1 264 ? 4.270 -4.365 32.178 1.00 15.56 264 ASP A C 1
ATOM 2008 O O . ASP A 1 264 ? 4.844 -5.276 31.575 1.00 14.84 264 ASP A O 1
ATOM 2013 N N . ILE A 1 265 ? 3.120 -3.827 31.721 1.00 17.21 265 ILE A N 1
ATOM 2014 C CA . ILE A 1 265 ? 2.725 -4.010 30.328 1.00 16.41 265 ILE A CA 1
ATOM 2015 C C . ILE A 1 265 ? 3.650 -3.108 29.498 1.00 13.67 265 ILE A C 1
ATOM 2016 O O . ILE A 1 265 ? 3.813 -1.901 29.821 1.00 15.16 265 ILE A O 1
ATOM 2021 N N . ILE A 1 266 ? 4.103 -3.676 28.406 1.00 16.86 266 ILE A N 1
ATOM 2022 C CA . ILE A 1 266 ? 5.080 -3.093 27.474 1.00 16.24 266 ILE A CA 1
ATOM 2023 C C . ILE A 1 266 ? 4.555 -3.251 26.039 1.00 17.44 266 ILE A C 1
ATOM 2024 O O . ILE A 1 266 ? 3.680 -4.083 25.778 1.00 19.36 266 ILE A O 1
ATOM 2029 N N . MET A 1 267 ? 5.051 -2.389 25.155 1.00 16.78 267 MET A N 1
ATOM 2030 C CA . MET A 1 267 ? 4.848 -2.534 23.716 1.00 15.52 267 MET A CA 1
ATOM 2031 C C . MET A 1 267 ? 6.196 -2.630 22.993 1.00 18.59 267 MET A C 1
ATOM 2032 O O . MET A 1 267 ? 7.213 -1.987 23.337 1.00 17.05 267 MET A O 1
ATOM 2037 N N . ARG A 1 268 ? 6.202 -3.531 21.989 1.00 16.36 268 ARG A N 1
ATOM 2038 C CA . ARG A 1 268 ? 7.329 -3.619 21.057 1.00 16.19 268 ARG A CA 1
ATOM 2039 C C . ARG A 1 268 ? 6.776 -3.500 19.642 1.00 18.03 268 ARG A C 1
ATOM 2040 O O . ARG A 1 268 ? 5.596 -3.708 19.408 1.00 17.51 268 ARG A O 1
ATOM 2048 N N . THR A 1 269 ? 7.644 -3.193 18.658 1.00 19.08 269 THR A N 1
ATOM 2049 C CA . THR A 1 269 ? 7.255 -2.937 17.273 1.00 17.36 269 THR A CA 1
ATOM 2050 C C . THR A 1 269 ? 8.260 -3.570 16.286 1.00 19.35 269 THR A C 1
ATOM 2051 O O . THR A 1 269 ? 9.408 -3.883 16.602 1.00 18.49 269 THR A O 1
ATOM 2055 N N . ALA A 1 270 ? 7.741 -3.885 15.093 1.00 17.99 270 ALA A N 1
ATOM 2056 C CA . ALA A 1 270 ? 8.568 -4.503 14.058 1.00 18.51 270 ALA A CA 1
ATOM 2057 C C . ALA A 1 270 ? 7.965 -4.284 12.689 1.00 19.30 270 ALA A C 1
ATOM 2058 O O . ALA A 1 270 ? 6.748 -4.116 12.508 1.00 19.60 270 ALA A O 1
ATOM 2060 N N . THR A 1 271 ? 8.818 -4.407 11.638 1.00 21.30 271 THR A N 1
ATOM 2061 C CA . THR A 1 271 ? 8.228 -4.449 10.302 1.00 21.25 271 THR A CA 1
ATOM 2062 C C . THR A 1 271 ? 8.131 -5.884 9.777 1.00 20.75 271 THR A C 1
ATOM 2063 O O . THR A 1 271 ? 7.445 -6.120 8.806 1.00 28.09 271 THR A O 1
ATOM 2067 N N . ALA A 1 272 ? 8.749 -6.870 10.414 1.00 20.55 272 ALA A N 1
ATOM 2068 C CA . ALA A 1 272 ? 8.609 -8.264 10.061 1.00 20.65 272 ALA A CA 1
ATOM 2069 C C . ALA A 1 272 ? 8.237 -9.045 11.326 1.00 23.33 272 ALA A C 1
ATOM 2070 O O . ALA A 1 272 ? 8.828 -8.772 12.388 1.00 18.08 272 ALA A O 1
ATOM 2072 N N . PRO A 1 273 ? 7.280 -10.024 11.254 1.00 21.06 273 PRO A N 1
ATOM 2073 C CA . PRO A 1 273 ? 6.838 -10.772 12.444 1.00 18.75 273 PRO A CA 1
ATOM 2074 C C . PRO A 1 273 ? 7.928 -11.563 13.160 1.00 22.90 273 PRO A C 1
ATOM 2075 O O . PRO A 1 273 ? 7.902 -11.705 14.388 1.00 21.09 273 PRO A O 1
ATOM 2079 N N . GLU A 1 274 ? 8.947 -12.015 12.406 1.00 19.51 274 GLU A N 1
ATOM 2080 C CA . GLU A 1 274 ? 10.088 -12.690 13.001 1.00 21.90 274 GLU A CA 1
ATOM 2081 C C . GLU A 1 274 ? 11.108 -11.737 13.629 1.00 18.66 274 GLU A C 1
ATOM 2082 O O . GLU A 1 274 ? 11.977 -12.223 14.318 1.00 22.33 274 GLU A O 1
ATOM 2088 N N . GLY A 1 275 ? 10.934 -10.421 13.472 1.00 19.67 275 GLY A N 1
ATOM 2089 C CA . GLY A 1 275 ? 11.788 -9.398 14.042 1.00 19.41 275 GLY A CA 1
ATOM 2090 C C . GLY A 1 275 ? 12.707 -8.791 12.960 1.00 21.73 275 GLY A C 1
ATOM 2091 O O . GLY A 1 275 ? 12.666 -9.204 11.795 1.00 24.32 275 GLY A O 1
ATOM 2092 N N . PRO A 1 276 ? 13.587 -7.818 13.310 1.00 29.56 276 PRO A N 1
ATOM 2093 C CA . PRO A 1 276 ? 13.818 -7.439 14.713 1.00 26.45 276 PRO A CA 1
ATOM 2094 C C . PRO A 1 276 ? 12.652 -6.702 15.369 1.00 21.56 276 PRO A C 1
ATOM 2095 O O . PRO A 1 276 ? 11.993 -5.879 14.743 1.00 20.98 276 PRO A O 1
ATOM 2099 N N . TRP A 1 277 ? 12.523 -6.890 16.698 1.00 22.84 277 TRP A N 1
ATOM 2100 C CA . TRP A 1 277 ? 11.539 -6.222 17.539 1.00 22.03 277 TRP A CA 1
ATOM 2101 C C . TRP A 1 277 ? 12.221 -5.133 18.352 1.00 18.84 277 TRP A C 1
ATOM 2102 O O . TRP A 1 277 ? 13.202 -5.442 19.019 1.00 20.87 277 TRP A O 1
ATOM 2113 N N . THR A 1 278 ? 11.744 -3.904 18.234 1.00 17.66 278 THR A N 1
ATOM 2114 C CA . THR A 1 278 ? 12.243 -2.729 18.933 1.00 20.40 278 THR A CA 1
ATOM 2115 C C . THR A 1 278 ? 12.072 -2.998 20.440 1.00 25.21 278 THR A C 1
ATOM 2116 O O . THR A 1 278 ? 11.217 -3.796 20.874 1.00 23.03 278 THR A O 1
ATOM 2120 N N . PRO A 1 279 ? 12.986 -2.422 21.259 1.00 23.07 279 PRO A N 1
ATOM 2121 C CA . PRO A 1 279 ? 12.956 -2.634 22.701 1.00 22.48 279 PRO A CA 1
ATOM 2122 C C . PRO A 1 279 ? 11.607 -2.199 23.304 1.00 17.68 279 PRO A C 1
ATOM 2123 O O . PRO A 1 279 ? 10.989 -1.213 22.871 1.00 17.72 279 PRO A O 1
ATOM 2127 N N . ALA A 1 280 ? 11.308 -2.824 24.433 1.00 19.06 280 ALA A N 1
ATOM 2128 C CA . ALA A 1 280 ? 10.110 -2.520 25.214 1.00 16.97 280 ALA A CA 1
ATOM 2129 C C . ALA A 1 280 ? 9.961 -1.031 25.480 1.00 19.52 280 ALA A C 1
ATOM 2130 O O . ALA A 1 280 ? 10.889 -0.355 26.001 1.00 19.47 280 ALA A O 1
ATOM 2132 N N . GLN A 1 281 ? 8.720 -0.542 25.265 1.00 18.25 281 GLN A N 1
ATOM 2133 C CA . GLN A 1 281 ? 8.315 0.766 25.757 1.00 17.07 281 GLN A CA 1
ATOM 2134 C C . GLN A 1 281 ? 7.267 0.510 26.831 1.00 18.27 281 GLN A C 1
ATOM 2135 O O . GLN A 1 281 ? 6.377 -0.357 26.630 1.00 16.45 281 GLN A O 1
ATOM 2141 N N . THR A 1 282 ? 7.346 1.239 27.954 1.00 17.02 282 THR A N 1
ATOM 2142 C CA . THR A 1 282 ? 6.332 1.095 28.988 1.00 16.62 282 THR A CA 1
ATOM 2143 C C . THR A 1 282 ? 4.971 1.593 28.472 1.00 16.04 282 THR A C 1
ATOM 2144 O O . THR A 1 282 ? 4.844 2.717 27.999 1.00 18.12 282 THR A O 1
ATOM 2148 N N . VAL A 1 283 ? 3.911 0.756 28.672 1.00 17.41 283 VAL A N 1
ATOM 2149 C CA . VAL A 1 283 ? 2.538 1.072 28.355 1.00 15.80 283 VAL A CA 1
ATOM 2150 C C . VAL A 1 283 ? 1.839 1.413 29.678 1.00 13.84 283 VAL A C 1
ATOM 2151 O O . VAL A 1 283 ? 1.258 2.458 29.786 1.00 14.20 283 VAL A O 1
ATOM 2155 N N . ALA A 1 284 ? 1.940 0.503 30.659 1.00 14.57 284 ALA A N 1
ATOM 2156 C CA . ALA A 1 284 ? 1.438 0.779 32.008 1.00 13.50 284 ALA A CA 1
ATOM 2157 C C . ALA A 1 284 ? 2.326 0.061 33.027 1.00 13.59 284 ALA A C 1
ATOM 2158 O O . ALA A 1 284 ? 2.531 -1.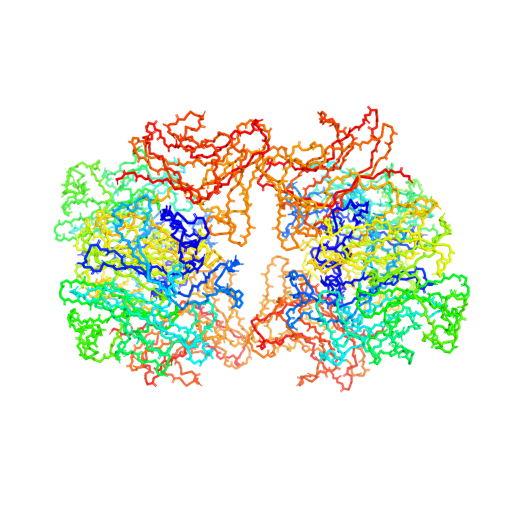114 32.900 1.00 12.46 284 ALA A O 1
ATOM 2160 N N . SER A 1 285 ? 2.714 0.764 34.112 1.00 16.56 285 SER A N 1
ATOM 2161 C CA . SER A 1 285 ? 3.560 0.238 35.181 1.00 15.37 285 SER A CA 1
ATOM 2162 C C . SER A 1 285 ? 2.686 -0.341 36.310 1.00 14.93 285 SER A C 1
ATOM 2163 O O . SER A 1 285 ? 1.585 0.130 36.604 1.00 16.00 285 SER A O 1
ATOM 2166 N N . SER A 1 286 ? 3.209 -1.394 36.946 1.00 15.71 286 SER A N 1
ATOM 2167 C CA . SER A 1 286 ? 2.618 -1.985 38.143 1.00 15.09 286 SER A CA 1
ATOM 2168 C C . SER A 1 286 ? 2.502 -1.002 39.310 1.00 15.81 286 SER A C 1
ATOM 2169 O O . SER A 1 286 ? 1.654 -1.194 40.204 1.00 14.78 286 SER A O 1
ATOM 2172 N N . THR A 1 287 ? 3.282 0.074 39.291 1.00 17.14 287 THR A N 1
ATOM 2173 C CA . THR A 1 287 ? 3.202 1.080 40.346 1.00 14.88 287 THR A CA 1
ATOM 2174 C C . THR A 1 287 ? 1.877 1.856 40.217 1.00 16.96 287 THR A C 1
ATOM 2175 O O . THR A 1 287 ? 1.183 2.045 41.228 1.00 16.07 287 THR A O 1
ATOM 2179 N N . ASP A 1 288 ? 1.534 2.261 38.987 1.00 14.16 288 ASP A N 1
ATOM 2180 C CA . ASP A 1 288 ? 0.296 2.975 38.731 1.00 16.99 288 ASP A CA 1
ATOM 2181 C C . ASP A 1 288 ? -0.934 2.068 38.649 1.00 15.12 288 ASP A C 1
ATOM 2182 O O . ASP A 1 288 ? -2.026 2.533 38.958 1.00 12.98 288 ASP A O 1
ATOM 2187 N N . TYR A 1 289 ? -0.741 0.821 38.162 1.00 13.45 289 TYR A N 1
ATOM 2188 C CA . TYR A 1 289 ? -1.816 -0.145 37.884 1.00 13.10 289 TYR A CA 1
ATOM 2189 C C . TYR A 1 289 ? -1.417 -1.469 38.503 1.00 13.44 289 TYR A C 1
ATOM 2190 O O . TYR A 1 289 ? -1.041 -2.410 37.823 1.00 15.41 289 TYR A O 1
ATOM 2199 N N . PRO A 1 290 ? -1.569 -1.603 39.855 1.00 15.26 290 PRO A N 1
ATOM 2200 C CA . PRO A 1 290 ? -1.054 -2.795 40.522 1.00 14.73 290 PRO A CA 1
ATOM 2201 C C . PRO A 1 290 ? -1.817 -4.033 40.045 1.00 13.19 290 PRO A C 1
ATOM 2202 O O . PRO A 1 290 ? -3.045 -3.973 39.855 1.00 11.90 290 PRO A O 1
ATOM 2206 N N . ALA A 1 291 ? -1.060 -5.125 39.859 1.00 13.97 291 ALA A N 1
ATOM 2207 C CA . ALA A 1 291 ? -1.615 -6.423 39.445 1.00 14.49 291 ALA A CA 1
ATOM 2208 C C . ALA A 1 291 ? -2.406 -6.382 38.110 1.00 14.41 291 ALA A C 1
ATOM 2209 O O . ALA A 1 291 ? -3.397 -7.115 37.907 1.00 12.68 291 ALA A O 1
ATOM 2211 N N . LEU A 1 292 ? -1.973 -5.490 37.218 1.00 13.78 292 LEU A N 1
ATOM 2212 C CA . LEU A 1 292 ? -2.436 -5.422 35.844 1.00 13.76 292 LEU A CA 1
ATOM 2213 C C . LEU A 1 292 ? -1.973 -6.653 35.049 1.00 14.55 292 LEU A C 1
ATOM 2214 O O . LEU A 1 292 ? -1.043 -7.337 35.395 1.00 15.84 292 LEU A O 1
ATOM 2219 N N . TYR A 1 293 ? -2.708 -6.934 33.976 1.00 13.95 293 TYR A N 1
ATOM 2220 C CA . TYR A 1 293 ? -2.425 -8.024 33.090 1.00 13.65 293 TYR A CA 1
ATOM 2221 C C . TYR A 1 293 ? -3.277 -7.865 31.855 1.00 12.26 293 TYR A C 1
ATOM 2222 O O . TYR A 1 293 ? -4.071 -6.896 31.740 1.00 14.29 293 TYR A O 1
ATOM 2231 N N . GLY A 1 294 ? -3.109 -8.793 30.930 1.00 13.00 294 GLY A N 1
ATOM 2232 C CA . GLY A 1 294 ? -3.759 -8.695 29.624 1.00 13.78 294 GLY A CA 1
ATOM 2233 C C . GLY A 1 294 ? -3.084 -7.646 28.738 1.00 15.02 294 GLY A C 1
ATOM 2234 O O . GLY A 1 294 ? -1.865 -7.406 28.831 1.00 13.29 294 GLY A O 1
ATOM 2235 N N . GLY A 1 295 ? -3.906 -6.869 28.032 1.00 13.07 295 GLY A N 1
ATOM 2236 C CA . GLY A 1 295 ? -3.442 -5.876 27.092 1.00 13.35 295 GLY A CA 1
ATOM 2237 C C . GLY A 1 295 ? -3.660 -6.366 25.672 1.00 13.82 295 GLY A C 1
ATOM 2238 O O . GLY A 1 295 ? -2.759 -6.991 25.054 1.00 13.01 295 GLY A O 1
ATOM 2239 N N . TYR A 1 296 ? -4.871 -6.072 25.144 1.00 12.89 296 TYR A N 1
ATOM 2240 C CA . TYR A 1 296 ? -5.310 -6.535 23.819 1.00 13.19 296 TYR A CA 1
ATOM 2241 C C . TYR A 1 296 ? -5.711 -5.337 22.970 1.00 12.51 296 TYR A C 1
ATOM 2242 O O . TYR A 1 296 ? -6.525 -4.540 23.380 1.00 14.31 296 TYR A O 1
ATOM 2251 N N . PHE A 1 297 ? -5.216 -5.279 21.743 1.00 12.60 297 PHE A N 1
ATOM 2252 C CA . PHE A 1 297 ? -5.490 -4.170 20.836 1.00 12.65 297 PHE A CA 1
ATOM 2253 C C . PHE A 1 297 ? -6.929 -4.235 20.286 1.00 11.80 297 PHE A C 1
ATOM 2254 O O . PHE A 1 297 ? -7.432 -5.284 19.858 1.00 12.23 297 PHE A O 1
ATOM 2262 N N . HIS A 1 298 ? -7.526 -3.062 20.165 1.00 12.58 298 HIS A N 1
ATOM 2263 C CA . HIS A 1 298 ? -8.844 -2.980 19.562 1.00 12.48 298 HIS A CA 1
ATOM 2264 C C . HIS A 1 298 ? -8.634 -2.985 18.044 1.00 15.24 298 HIS A C 1
ATOM 2265 O O . HIS A 1 298 ? -7.800 -2.240 17.518 1.00 13.11 298 HIS A O 1
ATOM 2272 N N . PRO A 1 299 ? -9.386 -3.834 17.290 1.00 13.39 299 PRO A N 1
ATOM 2273 C CA . PRO A 1 299 ? -9.172 -3.977 15.857 1.00 13.74 299 PRO A CA 1
ATOM 2274 C C . PRO A 1 299 ? -9.396 -2.714 15.007 1.00 15.31 299 PRO A C 1
ATOM 2275 O O . PRO A 1 299 ? -8.921 -2.688 13.870 1.00 18.01 299 PRO A O 1
ATOM 2279 N N . TRP A 1 300 ? -10.079 -1.695 15.523 1.00 15.75 300 TRP A N 1
ATOM 2280 C CA . TRP A 1 300 ? -10.433 -0.512 14.741 1.00 15.74 300 TRP A CA 1
ATOM 2281 C C . TRP A 1 300 ? -9.484 0.680 15.022 1.00 18.27 300 TRP A C 1
ATOM 2282 O O . TRP A 1 300 ? -9.736 1.797 14.553 1.00 17.71 300 TRP A O 1
ATOM 2293 N N . ASN A 1 301 ? -8.311 0.421 15.641 1.00 17.09 301 ASN A N 1
ATOM 2294 C CA . ASN A 1 301 ? -7.345 1.503 15.926 1.00 16.03 301 ASN A CA 1
ATOM 2295 C C . ASN A 1 301 ? -6.958 2.209 14.601 1.00 18.11 301 ASN A C 1
ATOM 2296 O O . ASN A 1 301 ? -6.843 1.531 13.577 1.00 19.10 301 ASN A O 1
ATOM 2301 N N . LYS A 1 302 ? -6.922 3.556 14.619 1.00 17.58 302 LYS A N 1
ATOM 2302 C CA . LYS A 1 302 ? -6.678 4.380 13.429 1.00 20.80 302 LYS A CA 1
ATOM 2303 C C . LYS A 1 302 ? -5.889 5.630 13.876 1.00 21.51 302 LYS A C 1
ATOM 2304 O O . LYS A 1 302 ? -6.074 6.087 15.014 1.00 19.93 302 LYS A O 1
ATOM 2310 N N . ASP A 1 303 ? -4.984 6.142 12.986 1.00 19.37 303 ASP A N 1
ATOM 2311 C CA . ASP A 1 303 ? -4.463 7.516 13.127 1.00 20.54 303 ASP A CA 1
ATOM 2312 C C . ASP A 1 303 ? -3.449 7.581 14.307 1.00 21.88 303 ASP A C 1
ATOM 2313 O O . ASP A 1 303 ? -3.127 8.684 14.814 1.00 20.65 303 ASP A O 1
ATOM 2318 N N . GLY A 1 304 ? -2.965 6.409 14.792 1.00 17.82 304 GLY A N 1
ATOM 2319 C CA . GLY A 1 304 ? -1.971 6.380 15.876 1.00 17.70 304 GLY A CA 1
ATOM 2320 C C . GLY A 1 304 ? -2.638 6.455 17.252 1.00 17.08 304 GLY A C 1
ATOM 2321 O O . GLY A 1 304 ? -1.937 6.493 18.261 1.00 16.21 304 GLY A O 1
ATOM 2322 N N . GLU A 1 305 ? -3.972 6.353 17.286 1.00 15.23 305 GLU A N 1
ATOM 2323 C CA . GLU A 1 305 ? -4.780 6.416 18.527 1.00 16.28 305 GLU A CA 1
ATOM 2324 C C . GLU A 1 305 ? -5.075 4.961 18.911 1.00 17.79 305 GLU A C 1
ATOM 2325 O O . GLU A 1 305 ? -5.888 4.317 18.220 1.00 16.26 305 GLU A O 1
ATOM 2331 N N . ILE A 1 306 ? -4.296 4.427 19.850 1.00 14.69 306 ILE A N 1
ATOM 2332 C CA . ILE A 1 306 ? -4.213 2.992 20.107 1.00 13.55 306 ILE A CA 1
ATOM 2333 C C . ILE A 1 306 ? -5.019 2.671 21.395 1.00 14.04 306 ILE A C 1
ATOM 2334 O O . ILE A 1 306 ? -4.571 2.957 22.530 1.00 15.04 306 ILE A O 1
ATOM 2339 N N . TYR A 1 307 ? -6.228 2.102 21.179 1.00 15.01 307 TYR A N 1
ATOM 2340 C CA . TYR A 1 307 ? -7.091 1.664 22.263 1.00 12.72 307 TYR A CA 1
ATOM 2341 C C . TYR A 1 307 ? -6.790 0.165 22.520 1.00 14.31 307 TYR A C 1
ATOM 2342 O O . TYR A 1 307 ? -6.474 -0.575 21.602 1.00 13.51 307 TYR A O 1
ATOM 2351 N N . PHE A 1 308 ? -6.924 -0.269 23.788 1.00 11.63 308 PHE A N 1
ATOM 2352 C CA . PHE A 1 308 ? -6.632 -1.635 24.185 1.00 11.08 308 PHE A CA 1
ATOM 2353 C C . PHE A 1 308 ? -7.395 -1.929 25.462 1.00 10.83 308 PHE A C 1
ATOM 2354 O O . PHE A 1 308 ? -7.687 -0.989 26.170 1.00 12.29 308 PHE A O 1
ATOM 2362 N N . THR A 1 309 ? -7.621 -3.221 25.708 1.00 10.20 309 THR A N 1
ATOM 2363 C CA . THR A 1 309 ? -8.222 -3.629 27.002 1.00 11.58 309 THR A CA 1
ATOM 2364 C C . THR A 1 309 ? -7.123 -4.087 27.965 1.00 11.20 309 THR A C 1
ATOM 2365 O O . THR A 1 309 ? -6.197 -4.857 27.649 1.00 12.75 309 THR A O 1
ATOM 2369 N N . MET A 1 310 ? -7.291 -3.704 29.240 1.00 11.96 310 MET A N 1
ATOM 2370 C CA . MET A 1 310 ? -6.418 -4.064 30.317 1.00 11.84 310 MET A CA 1
ATOM 2371 C C . MET A 1 310 ? -7.217 -4.632 31.497 1.00 11.59 310 MET A C 1
ATOM 2372 O O . MET A 1 310 ? -8.310 -4.151 31.767 1.00 13.70 310 MET A O 1
ATOM 2377 N N . SER A 1 311 ? -6.693 -5.710 32.118 1.00 11.57 311 SER A N 1
ATOM 2378 C CA . SER A 1 311 ? -7.333 -6.368 33.221 1.00 10.83 311 SER A CA 1
ATOM 2379 C C . SER A 1 311 ? -6.572 -5.937 34.501 1.00 10.91 311 SER A C 1
ATOM 2380 O O . SER A 1 311 ? -5.422 -5.512 34.422 1.00 12.52 311 SER A O 1
ATOM 2383 N N . GLN A 1 312 ? -7.200 -6.103 35.656 1.00 10.86 312 GLN A N 1
ATOM 2384 C CA . GLN A 1 312 ? -6.542 -5.816 36.947 1.00 12.45 312 GLN A CA 1
ATOM 2385 C C . GLN A 1 312 ? -7.162 -6.727 38.023 1.00 11.48 312 GLN A C 1
ATOM 2386 O O . GLN A 1 312 ? -8.358 -6.796 38.125 1.00 11.42 312 GLN A O 1
ATOM 2392 N N . TRP A 1 313 ? -6.341 -7.362 38.820 1.00 12.32 313 TRP A N 1
ATOM 2393 C CA . TRP A 1 313 ? -6.750 -8.415 39.715 1.00 12.15 313 TRP A CA 1
ATOM 2394 C C . TRP A 1 313 ? -7.751 -7.950 40.778 1.00 10.36 313 TRP A C 1
ATOM 2395 O O . TRP A 1 313 ? -8.824 -8.507 40.912 1.00 11.24 313 TRP A O 1
ATOM 2406 N N . ASN A 1 314 ? -7.430 -6.899 41.517 1.00 11.04 314 ASN A N 1
ATOM 2407 C CA . ASN A 1 314 ? -8.252 -6.616 42.706 1.00 10.38 314 ASN A CA 1
ATOM 2408 C C . ASN A 1 314 ? -9.717 -6.295 42.291 1.00 11.55 314 ASN A C 1
ATOM 2409 O O . ASN A 1 314 ? -10.622 -6.843 42.888 1.00 13.72 314 ASN A O 1
ATOM 2414 N N . PRO A 1 315 ? -9.981 -5.331 41.352 1.00 11.54 315 PRO A N 1
ATOM 2415 C CA . PRO A 1 315 ? -11.348 -5.152 40.879 1.00 10.78 315 PRO A CA 1
ATOM 2416 C C . PRO A 1 315 ? -11.898 -6.267 39.968 1.00 11.20 315 PRO A C 1
ATOM 2417 O O . PRO A 1 315 ? -13.074 -6.189 39.579 1.00 9.62 315 PRO A O 1
ATOM 2421 N N . TYR A 1 316 ? -11.022 -7.193 39.489 1.00 11.59 316 TYR A N 1
ATOM 2422 C CA . TYR A 1 316 ? -11.252 -8.291 38.581 1.00 10.94 316 TYR A CA 1
ATOM 2423 C C . TYR A 1 316 ? -12.282 -7.925 37.521 1.00 11.59 316 TYR A C 1
ATOM 2424 O O . TYR A 1 316 ? -13.401 -8.423 37.488 1.00 10.36 316 TYR A O 1
ATOM 2433 N N . ASN A 1 317 ? -11.828 -7.040 36.621 1.00 11.64 317 ASN A N 1
ATOM 2434 C CA . ASN A 1 317 ? -12.703 -6.464 35.596 1.00 10.99 317 ASN A CA 1
ATOM 2435 C C . ASN A 1 317 ? -11.798 -5.835 34.556 1.00 12.18 317 ASN A C 1
ATOM 2436 O O . ASN A 1 317 ? -10.567 -5.731 34.782 1.00 11.91 317 ASN A O 1
ATOM 2441 N N . VAL A 1 318 ? -12.398 -5.510 33.421 1.00 10.39 318 VAL A N 1
ATOM 2442 C CA . VAL A 1 318 ? -11.666 -5.084 32.226 1.00 9.94 318 VAL A CA 1
ATOM 2443 C C . VAL A 1 318 ? -11.925 -3.589 31.975 1.00 9.94 318 VAL A C 1
ATOM 2444 O O . VAL A 1 318 ? -13.082 -3.136 31.971 1.00 11.58 318 VAL A O 1
ATOM 2448 N N . TYR A 1 319 ? -10.832 -2.870 31.616 1.00 9.67 319 TYR A N 1
ATOM 2449 C CA . TYR A 1 319 ? -10.798 -1.443 31.373 1.00 8.71 319 TYR A CA 1
ATOM 2450 C C . TYR A 1 319 ? -10.384 -1.210 29.933 1.00 10.58 319 TYR A C 1
ATOM 2451 O O . TYR A 1 319 ? -9.356 -1.749 29.486 1.00 12.92 319 TYR A O 1
ATOM 2460 N N . LEU A 1 320 ? -11.075 -0.265 29.278 1.00 12.47 320 LEU A N 1
ATOM 2461 C CA . LEU A 1 320 ? -10.617 0.312 28.023 1.00 12.08 320 LEU A CA 1
ATOM 2462 C C . LEU A 1 320 ? -9.606 1.448 28.308 1.00 12.43 320 LEU A C 1
ATOM 2463 O O . LEU A 1 320 ? -9.856 2.303 29.147 1.00 12.08 320 LEU A O 1
ATOM 2468 N N . MET A 1 321 ? -8.452 1.393 27.608 1.00 12.74 321 MET A N 1
ATOM 2469 C CA . MET A 1 321 ? -7.312 2.275 27.828 1.00 12.28 321 MET A CA 1
ATOM 2470 C C . MET A 1 321 ? -7.014 2.923 26.483 1.00 13.59 321 MET A C 1
ATOM 2471 O O . MET A 1 321 ? -7.407 2.325 25.483 1.00 12.33 321 MET A O 1
ATOM 2476 N N . ARG A 1 322 ? -6.112 3.932 26.454 1.00 14.86 322 ARG A N 1
ATOM 2477 C CA . ARG A 1 322 ? -5.627 4.443 25.167 1.00 13.64 322 ARG A CA 1
ATOM 2478 C C . ARG A 1 322 ? -4.204 4.978 25.332 1.00 13.29 322 ARG A C 1
ATOM 2479 O O . ARG A 1 322 ? -3.831 5.402 26.416 1.00 15.96 322 ARG A O 1
ATOM 2487 N N . LEU A 1 323 ? -3.459 4.940 24.233 1.00 13.84 323 LEU A N 1
ATOM 2488 C CA . LEU A 1 323 ? -2.213 5.687 24.167 1.00 15.52 323 LEU A CA 1
ATOM 2489 C C . LEU A 1 323 ? -2.091 6.215 22.738 1.00 17.10 323 LEU A C 1
ATOM 2490 O O . LEU A 1 323 ? -2.901 5.862 21.891 1.00 15.13 323 LEU A O 1
ATOM 2495 N N . ARG A 1 324 ? -1.028 7.014 22.488 1.00 16.22 324 ARG A N 1
ATOM 2496 C CA . ARG A 1 324 ? -0.775 7.606 21.160 1.00 15.06 324 ARG A CA 1
ATOM 2497 C C . ARG A 1 324 ? 0.612 7.190 20.705 1.00 16.56 324 ARG A C 1
ATOM 2498 O O . ARG A 1 324 ? 1.576 7.184 21.483 1.00 16.36 324 ARG A O 1
ATOM 2506 N N . ILE A 1 325 ? 0.673 6.792 19.417 1.00 15.96 325 ILE A N 1
ATOM 2507 C CA . ILE A 1 325 ? 1.982 6.572 18.795 1.00 16.29 325 ILE A CA 1
ATOM 2508 C C . ILE A 1 325 ? 2.195 7.583 17.649 1.00 16.10 325 ILE A C 1
ATOM 2509 O O . ILE A 1 325 ? 1.269 8.179 17.073 1.00 17.86 325 ILE A O 1
ATOM 2514 N N . ASP A 1 326 ? 3.497 7.762 17.333 1.00 17.36 326 ASP A N 1
ATOM 2515 C CA . ASP A 1 326 ? 3.888 8.469 16.118 1.00 19.11 326 ASP A CA 1
ATOM 2516 C C . ASP A 1 326 ? 4.050 7.464 14.993 1.00 17.66 326 ASP A C 1
ATOM 2517 O O . ASP A 1 326 ? 3.889 6.243 15.175 1.00 18.84 326 ASP A O 1
ATOM 2522 N N . ARG A 1 327 ? 4.547 7.947 13.823 1.00 21.52 327 ARG A N 1
ATOM 2523 C CA . ARG A 1 327 ? 4.626 7.133 12.612 1.00 21.73 327 ARG A CA 1
ATOM 2524 C C . ARG A 1 327 ? 5.767 6.104 12.673 1.00 21.95 327 ARG A C 1
ATOM 2525 O O . ARG A 1 327 ? 5.923 5.236 11.813 1.00 21.91 327 ARG A O 1
ATOM 2533 N N . ASP A 1 328 ? 6.602 6.187 13.703 1.00 20.92 328 ASP A N 1
ATOM 2534 C CA . ASP A 1 328 ? 7.668 5.238 13.901 1.00 22.42 328 ASP A CA 1
ATOM 2535 C C . ASP A 1 328 ? 7.276 4.192 14.951 1.00 23.93 328 ASP A C 1
ATOM 2536 O O . ASP A 1 328 ? 8.103 3.353 15.271 1.00 23.93 328 ASP A O 1
ATOM 2541 N N . GLY A 1 329 ? 6.055 4.281 15.515 1.00 23.90 329 GLY A N 1
ATOM 2542 C CA . GLY A 1 329 ? 5.625 3.380 16.584 1.00 23.97 329 GLY A CA 1
ATOM 2543 C C . GLY A 1 329 ? 6.164 3.750 17.981 1.00 24.98 329 GLY A C 1
ATOM 2544 O O . GLY A 1 329 ? 6.136 2.893 18.877 1.00 21.74 329 GLY A O 1
ATOM 2545 N N . ASN A 1 330 ? 6.635 5.004 18.173 1.00 23.28 330 ASN A N 1
ATOM 2546 C CA . ASN A 1 330 ? 7.058 5.471 19.488 1.00 25.11 330 ASN A CA 1
ATOM 2547 C C . ASN A 1 330 ? 5.832 6.061 20.188 1.00 19.40 330 ASN A C 1
ATOM 2548 O O . ASN A 1 330 ? 5.062 6.850 19.638 1.00 19.09 330 ASN A O 1
ATOM 2553 N N . ILE A 1 331 ? 5.694 5.767 21.484 1.00 21.83 331 ILE A N 1
ATOM 2554 C CA . ILE A 1 331 ? 4.642 6.357 22.310 1.00 19.44 331 ILE A CA 1
ATOM 2555 C C . ILE A 1 331 ? 4.947 7.842 22.520 1.00 20.38 331 ILE A C 1
ATOM 2556 O O . ILE A 1 331 ? 6.054 8.171 22.966 1.00 21.68 331 ILE A O 1
ATOM 2561 N N . ILE A 1 332 ? 4.024 8.691 22.144 1.00 20.02 332 ILE A N 1
ATOM 2562 C CA . ILE A 1 332 ? 4.081 10.137 22.335 1.00 21.29 332 ILE A CA 1
ATOM 2563 C C . ILE A 1 332 ? 2.841 10.638 23.104 1.00 23.48 332 ILE A C 1
ATOM 2564 O O . ILE A 1 332 ? 1.875 9.913 23.306 1.00 20.14 332 ILE A O 1
ATOM 2569 N N . ASP A 1 333 ? 2.888 11.924 23.508 1.00 22.95 333 ASP A N 1
ATOM 2570 C CA . ASP A 1 333 ? 1.815 12.655 24.171 1.00 21.54 333 ASP A CA 1
ATOM 2571 C C . ASP A 1 333 ? 1.324 11.829 25.373 1.00 20.84 333 ASP A C 1
ATOM 2572 O O . ASP A 1 333 ? 0.140 11.527 25.462 1.00 20.37 333 ASP A O 1
ATOM 2577 N N . PRO A 1 334 ? 2.221 11.450 26.294 1.00 19.73 334 PRO A N 1
ATOM 2578 C CA . PRO A 1 334 ? 1.843 10.667 27.480 1.00 17.75 334 PRO A CA 1
ATOM 2579 C C . PRO A 1 334 ? 0.949 11.493 28.394 1.00 17.03 334 PRO A C 1
ATOM 2580 O O . PRO A 1 334 ? 0.880 12.745 28.348 1.00 17.84 334 PRO A O 1
ATOM 2584 N N . ASN A 1 335 ? 0.224 10.800 29.263 1.00 17.23 335 ASN A N 1
ATOM 2585 C CA . ASN A 1 335 ? -0.457 11.452 30.362 1.00 16.91 335 ASN A CA 1
ATOM 2586 C C . ASN A 1 335 ? 0.537 12.339 31.134 1.00 14.47 335 ASN A C 1
ATOM 2587 O O . ASN A 1 335 ? 1.563 11.841 31.597 1.00 19.72 335 ASN A O 1
ATOM 2592 N N . LEU A 1 336 ? 0.266 13.640 31.167 1.00 14.34 336 LEU A N 1
ATOM 2593 C CA . LEU A 1 336 ? 1.151 14.600 31.830 1.00 14.97 336 LEU A CA 1
ATOM 2594 C C . LEU A 1 336 ? 0.900 14.698 33.344 1.00 14.86 336 LEU A C 1
ATOM 2595 O O . LEU A 1 336 ? 1.766 15.238 34.093 1.00 14.44 336 LEU A O 1
ATOM 2600 N N . VAL A 1 337 ? -0.265 14.195 33.821 1.00 14.51 337 VAL A N 1
ATOM 2601 C CA . VAL A 1 337 ? -0.530 14.076 35.251 1.00 14.54 337 VAL A CA 1
ATOM 2602 C C . VAL A 1 337 ? 0.393 13.036 35.897 1.00 13.88 337 VAL A C 1
ATOM 2603 O O . VAL A 1 337 ? 0.555 11.916 35.442 1.00 14.99 337 VAL A O 1
ATOM 2607 N N . THR A 1 338 ? 1.069 13.448 37.001 1.00 15.28 338 THR A N 1
ATOM 2608 C CA . THR A 1 338 ? 1.869 12.530 37.774 1.00 15.17 338 THR A CA 1
ATOM 2609 C C . THR A 1 338 ? 0.985 11.816 38.803 1.00 16.92 338 THR A C 1
ATOM 2610 O O . THR A 1 338 ? 0.060 12.413 39.337 1.00 13.77 338 THR A O 1
ATOM 2614 N N . ASP A 1 339 ? 1.252 10.525 39.012 1.00 17.04 339 ASP A N 1
ATOM 2615 C CA . ASP A 1 339 ? 0.528 9.706 39.957 1.00 15.78 339 ASP A CA 1
ATOM 2616 C C . ASP A 1 339 ? -0.970 9.759 39.641 1.00 15.33 339 ASP A C 1
ATOM 2617 O O . ASP A 1 339 ? -1.749 9.988 40.539 1.00 13.89 339 ASP A O 1
ATOM 2622 N N . ALA A 1 340 ? -1.317 9.526 38.372 1.00 13.64 340 ALA A N 1
ATOM 2623 C CA . ALA A 1 340 ? -2.693 9.687 37.882 1.00 12.56 340 ALA A CA 1
ATOM 2624 C C . ALA A 1 340 ? -3.743 8.849 38.621 1.00 13.69 340 ALA A C 1
ATOM 2625 O O . ALA A 1 340 ? -4.909 9.234 38.636 1.00 13.64 340 ALA A O 1
ATOM 2627 N N . SER A 1 341 ? -3.384 7.673 39.139 1.00 13.30 341 SER A N 1
ATOM 2628 C CA . SER A 1 341 ? -4.337 6.768 39.790 1.00 14.01 341 SER A CA 1
ATOM 2629 C C . SER A 1 341 ? -4.160 6.835 41.318 1.00 13.11 341 SER A C 1
ATOM 2630 O O . SER A 1 341 ? -4.605 5.992 42.028 1.00 12.53 341 SER A O 1
ATOM 2633 N N . PHE A 1 342 ? -3.408 7.820 41.837 1.00 12.63 342 PHE A N 1
ATOM 2634 C CA . PHE A 1 342 ? -3.150 8.049 43.260 1.00 13.85 342 PHE A CA 1
ATOM 2635 C C . PHE A 1 342 ? -2.428 6.887 43.962 1.00 15.39 342 PHE A C 1
ATOM 2636 O O . PHE A 1 342 ? -2.352 6.878 45.191 1.00 14.06 342 PHE A O 1
ATOM 2644 N N . GLU A 1 343 ? -1.898 5.905 43.207 1.00 16.32 343 GLU A N 1
ATOM 2645 C CA . GLU A 1 343 ? -1.377 4.688 43.837 1.00 15.36 343 GLU A CA 1
ATOM 2646 C C . GLU A 1 343 ? 0.021 4.879 44.466 1.00 16.69 343 GLU A C 1
ATOM 2647 O O . GLU A 1 343 ? 0.479 3.989 45.219 1.00 16.46 343 GLU A O 1
ATOM 2653 N N . ARG A 1 344 ? 0.691 5.968 44.096 1.00 15.85 344 ARG A N 1
ATOM 2654 C CA . ARG A 1 344 ? 2.110 6.148 44.441 1.00 18.41 344 ARG A CA 1
ATOM 2655 C C . ARG A 1 344 ? 2.255 6.741 45.849 1.00 20.14 344 ARG A C 1
ATOM 2656 O O . ARG A 1 344 ? 3.397 6.727 46.417 1.00 21.67 344 ARG A O 1
ATOM 2664 N N . SER A 1 345 ? 1.208 7.362 46.395 1.00 19.89 345 SER A N 1
ATOM 2665 C CA . SER A 1 345 ? 1.332 7.976 47.732 1.00 20.62 345 SER A CA 1
ATOM 2666 C C . SER A 1 345 ? 0.139 7.537 48.552 1.00 22.84 345 SER A C 1
ATOM 2667 O O . SER A 1 345 ? -0.997 7.309 48.058 1.00 17.94 345 SER A O 1
ATOM 2670 N N . THR A 1 346 ? 0.368 7.573 49.855 1.00 22.02 346 THR A N 1
ATOM 2671 C CA . THR A 1 346 ? -0.725 7.429 50.787 1.00 19.89 346 THR A CA 1
ATOM 2672 C C . THR A 1 346 ? -1.136 8.774 51.370 1.00 20.48 346 THR A C 1
ATOM 2673 O O . THR A 1 346 ? -2.051 8.722 52.191 1.00 16.91 346 THR A O 1
ATOM 2677 N N . THR A 1 347 ? -0.425 9.898 51.068 1.00 17.84 347 THR A N 1
ATOM 2678 C CA . THR A 1 347 ? -0.832 11.242 51.513 1.00 19.44 347 THR A CA 1
ATOM 2679 C C . THR A 1 347 ? -0.841 12.199 50.319 1.00 15.04 347 THR A C 1
ATOM 2680 O O . THR A 1 347 ? -0.092 11.995 49.381 1.00 18.93 347 THR A O 1
ATOM 2684 N N . LEU A 1 348 ? -1.597 13.281 50.435 1.00 18.50 348 LEU A N 1
ATOM 2685 C CA . LEU A 1 348 ? -1.461 14.443 49.548 1.00 18.16 348 LEU A CA 1
ATOM 2686 C C . LEU A 1 348 ? -0.113 15.132 49.744 1.00 22.63 348 LEU A C 1
ATOM 2687 O O . LEU A 1 348 ? 0.628 14.870 50.704 1.00 20.49 348 LEU A O 1
ATOM 2692 N N . GLY A 1 349 ? 0.244 15.971 48.756 1.00 22.13 349 GLY A N 1
ATOM 2693 C CA . GLY A 1 349 ? 1.428 16.832 48.834 1.00 19.01 349 GLY A CA 1
ATOM 2694 C C . GLY A 1 349 ? 0.948 18.282 48.895 1.00 16.25 349 GLY A C 1
ATOM 2695 O O . GLY A 1 349 ? -0.111 18.575 49.490 1.00 14.45 349 GLY A O 1
ATOM 2696 N N . ASP A 1 350 ? 1.700 19.145 48.221 1.00 15.05 350 ASP A N 1
ATOM 2697 C CA . ASP A 1 350 ? 1.386 20.563 48.207 1.00 18.39 350 ASP A CA 1
ATOM 2698 C C . ASP A 1 350 ? 0.949 21.030 46.822 1.00 20.26 350 ASP A C 1
ATOM 2699 O O . ASP A 1 350 ? 0.790 22.228 46.619 1.00 22.20 350 ASP A O 1
ATOM 2704 N N . GLY A 1 351 ? 0.736 20.082 45.886 1.00 18.97 351 GLY A N 1
ATOM 2705 C CA . GLY A 1 351 ? 0.160 20.394 44.587 1.00 17.16 351 GLY A CA 1
ATOM 2706 C C . GLY A 1 351 ? 1.244 20.764 43.558 1.00 19.38 351 GLY A C 1
ATOM 2707 O O . GLY A 1 351 ? 0.937 21.008 42.382 1.00 18.34 351 GLY A O 1
ATOM 2708 N N . THR A 1 352 ? 2.505 20.902 44.036 1.00 21.50 352 THR A N 1
ATOM 2709 C CA . THR A 1 352 ? 3.644 21.322 43.206 1.00 19.55 352 THR A CA 1
ATOM 2710 C C . THR A 1 352 ? 4.571 20.126 43.001 1.00 18.79 352 THR A C 1
ATOM 2711 O O . THR A 1 352 ? 4.539 19.142 43.762 1.00 19.62 352 THR A O 1
ATOM 2715 N N . ASN A 1 353 ? 5.425 20.205 41.957 1.00 19.72 353 ASN A N 1
ATOM 2716 C CA . ASN A 1 353 ? 6.468 19.219 41.682 1.00 22.64 353 ASN A CA 1
ATOM 2717 C C . ASN A 1 353 ? 5.923 17.799 41.462 1.00 22.81 353 ASN A C 1
ATOM 2718 O O . ASN A 1 353 ? 6.536 16.787 41.856 1.00 22.22 353 ASN A O 1
ATOM 2723 N N . GLY A 1 354 ? 4.764 17.718 40.822 1.00 20.80 354 GLY A N 1
ATOM 2724 C CA . GLY A 1 354 ? 4.207 16.427 40.452 1.00 23.74 354 GLY A CA 1
ATOM 2725 C C . GLY A 1 354 ? 3.499 15.750 41.633 1.00 21.22 354 GLY A C 1
ATOM 2726 O O . GLY A 1 354 ? 3.534 14.514 41.734 1.00 25.49 354 GLY A O 1
ATOM 2727 N N . THR A 1 355 ? 2.924 16.579 42.520 1.00 20.00 355 THR A N 1
ATOM 2728 C CA . THR A 1 355 ? 2.112 16.104 43.631 1.00 16.58 355 THR A CA 1
ATOM 2729 C C . THR A 1 355 ? 0.692 16.647 43.487 1.00 16.24 355 THR A C 1
ATOM 2730 O O . THR A 1 355 ? 0.483 17.703 42.900 1.00 18.79 355 THR A O 1
ATOM 2734 N N . TRP A 1 356 ? -0.217 16.011 44.215 1.00 15.38 356 TRP A N 1
ATOM 2735 C CA . TRP A 1 356 ? -1.587 16.437 44.445 1.00 16.08 356 TRP A CA 1
ATOM 2736 C C . TRP A 1 356 ? -1.699 17.266 45.711 1.00 16.01 356 TRP A C 1
ATOM 2737 O O . TRP A 1 356 ? -0.851 17.139 46.635 1.00 15.59 356 TRP A O 1
ATOM 2748 N N . ALA A 1 357 ? -2.696 18.137 45.728 1.00 15.45 357 ALA A N 1
ATOM 2749 C CA . ALA A 1 357 ? -3.088 18.891 46.921 1.00 15.47 357 ALA A CA 1
ATOM 2750 C C . ALA A 1 357 ? -4.601 18.915 47.030 1.00 15.84 357 ALA A C 1
ATOM 2751 O O . ALA A 1 357 ? -5.271 18.658 46.018 1.00 17.03 357 ALA A O 1
ATOM 2753 N N . ALA A 1 358 ? -5.092 19.255 48.226 1.00 13.58 358 ALA A N 1
ATOM 2754 C CA . ALA A 1 358 ? -6.506 19.379 48.466 1.00 17.39 358 ALA A CA 1
ATOM 2755 C C . ALA A 1 358 ? -6.793 20.176 49.728 1.00 19.20 358 ALA A C 1
ATOM 2756 O O . ALA A 1 358 ? -5.895 20.328 50.597 1.00 18.60 358 ALA A O 1
ATOM 2758 N N . LYS A 1 359 ? -8.057 20.648 49.795 1.00 18.65 359 LYS A N 1
ATOM 2759 C CA . LYS A 1 359 ? -8.595 21.421 50.918 1.00 19.64 359 LYS A CA 1
ATOM 2760 C C . LYS A 1 359 ? -8.944 20.413 52.004 1.00 19.13 359 LYS A C 1
ATOM 2761 O O . LYS A 1 359 ? -9.148 19.219 51.692 1.00 17.16 359 LYS A O 1
ATOM 2767 N N . PRO A 1 360 ? -9.010 20.793 53.306 1.00 20.07 360 PRO A N 1
ATOM 2768 C CA . PRO A 1 360 ? -9.581 19.899 54.321 1.00 19.33 360 PRO A CA 1
ATOM 2769 C C . PRO A 1 360 ? -11.090 19.650 54.043 1.00 17.73 360 PRO A C 1
ATOM 2770 O O . PRO A 1 360 ? -11.792 20.506 53.509 1.00 16.61 360 PRO A O 1
ATOM 2774 N N . ASN A 1 361 ? -11.634 18.485 54.421 1.00 16.13 361 ASN A N 1
ATOM 2775 C CA . ASN A 1 361 ? -10.922 17.275 54.788 1.00 14.95 361 ASN A CA 1
ATOM 2776 C C . ASN A 1 361 ? -10.655 16.435 53.516 1.00 17.30 361 ASN A C 1
ATOM 2777 O O . ASN A 1 361 ? -11.478 16.441 52.598 1.00 19.55 361 ASN A O 1
ATOM 2782 N N . SER A 1 362 ? -9.453 15.858 53.391 1.00 16.85 362 SER A N 1
ATOM 2783 C CA . SER A 1 362 ? -9.090 15.128 52.172 1.00 17.45 362 SER A CA 1
ATOM 2784 C C . SER A 1 362 ? -8.179 13.947 52.546 1.00 20.39 362 SER A C 1
ATOM 2785 O O . SER A 1 362 ? -7.733 13.753 53.699 1.00 19.50 362 SER A O 1
ATOM 2788 N N . GLY A 1 363 ? -7.922 13.133 51.538 1.00 17.53 363 GLY A N 1
ATOM 2789 C CA . GLY A 1 363 ? -6.947 12.087 51.706 1.00 20.21 363 GLY A CA 1
ATOM 2790 C C . GLY A 1 363 ? -6.868 11.155 50.494 1.00 20.06 363 GLY A C 1
ATOM 2791 O O . GLY A 1 363 ? -7.626 11.325 49.524 1.00 16.90 363 GLY A O 1
ATOM 2792 N N . ILE A 1 364 ? -6.051 10.109 50.671 1.00 15.65 364 ILE A N 1
ATOM 2793 C CA . ILE A 1 364 ? -5.989 8.988 49.767 1.00 16.06 364 ILE A CA 1
ATOM 2794 C C . ILE A 1 364 ? -6.561 7.748 50.431 1.00 17.82 364 ILE A C 1
ATOM 2795 O O . ILE A 1 364 ? -5.922 7.187 51.334 1.00 18.04 364 ILE A O 1
ATOM 2800 N N . ASP A 1 365 ? -7.809 7.365 50.047 1.00 14.15 365 ASP A N 1
ATOM 2801 C CA . ASP A 1 365 ? -8.381 6.097 50.473 1.00 15.68 365 ASP A CA 1
ATOM 2802 C C . ASP A 1 365 ? -7.531 4.952 49.927 1.00 18.99 365 ASP A C 1
ATOM 2803 O O . ASP A 1 365 ? -7.127 4.957 48.756 1.00 16.34 365 ASP A O 1
ATOM 2808 N N . ASN A 1 366 ? -7.167 4.002 50.796 1.00 18.61 366 ASN A N 1
ATOM 2809 C CA . ASN A 1 366 ? -6.282 2.911 50.409 1.00 17.29 366 ASN A CA 1
ATOM 2810 C C . ASN A 1 366 ? -6.838 1.591 50.963 1.00 18.31 366 ASN A C 1
ATOM 2811 O O . ASN A 1 366 ? -6.821 1.341 52.174 1.00 17.83 366 ASN A O 1
ATOM 2816 N N . ALA A 1 367 ? -7.378 0.729 50.089 1.00 17.34 367 ALA A N 1
ATOM 2817 C CA . ALA A 1 367 ? -8.010 -0.520 50.517 1.00 15.80 367 ALA A CA 1
ATOM 2818 C C . ALA A 1 367 ? -8.211 -1.403 49.290 1.00 15.73 367 ALA A C 1
ATOM 2819 O O . ALA A 1 367 ? -8.153 -0.863 48.174 1.00 15.12 367 ALA A O 1
ATOM 2821 N N . PRO A 1 368 ? -8.326 -2.757 49.408 1.00 15.69 368 PRO A N 1
ATOM 2822 C CA . PRO A 1 368 ? -8.341 -3.616 48.196 1.00 14.21 368 PRO A CA 1
ATOM 2823 C C . PRO A 1 368 ? -9.487 -3.181 47.303 1.00 12.85 368 PRO A C 1
ATOM 2824 O O . PRO A 1 368 ? -10.652 -3.170 47.741 1.00 14.15 368 PRO A O 1
ATOM 2828 N N . ALA A 1 369 ? -9.107 -2.774 46.069 1.00 12.80 369 ALA A N 1
ATOM 2829 C CA . ALA A 1 369 ? -10.063 -2.340 45.035 1.00 13.80 369 ALA A CA 1
ATOM 2830 C C . ALA A 1 369 ? -10.864 -1.099 45.443 1.00 14.68 369 ALA A C 1
ATOM 2831 O O . ALA A 1 369 ? -11.983 -0.835 44.983 1.00 13.94 369 ALA A O 1
ATOM 2833 N N . ALA A 1 370 ? -10.302 -0.248 46.330 1.00 14.30 370 ALA A N 1
ATOM 2834 C CA . ALA A 1 370 ? -11.000 0.989 46.651 1.00 13.25 370 ALA A CA 1
ATOM 2835 C C . ALA A 1 370 ? -10.970 1.963 45.472 1.00 12.44 370 ALA A C 1
ATOM 2836 O O . ALA A 1 370 ? -11.863 2.799 45.362 1.00 15.17 370 ALA A O 1
ATOM 2838 N N . GLY A 1 371 ? -9.983 1.869 44.601 1.00 11.70 371 GLY A N 1
ATOM 2839 C CA . GLY A 1 371 ? -9.884 2.838 43.522 1.00 11.83 371 GLY A CA 1
ATOM 2840 C C . GLY A 1 371 ? -10.938 2.520 42.469 1.00 11.07 371 GLY A C 1
ATOM 2841 O O . GLY A 1 371 ? -11.527 1.432 42.407 1.00 14.07 371 GLY A O 1
ATOM 2842 N N . PHE A 1 372 ? -11.135 3.476 41.587 1.00 12.68 372 PHE A N 1
ATOM 2843 C CA . PHE A 1 372 ? -11.736 3.184 40.294 1.00 11.09 372 PHE A CA 1
ATOM 2844 C C . PHE A 1 372 ? -11.006 2.037 39.662 1.00 11.46 372 PHE A C 1
ATOM 2845 O O . PHE A 1 372 ? -11.581 1.058 39.191 1.00 13.18 372 PHE A O 1
ATOM 2853 N N . THR A 1 373 ? -9.655 2.242 39.560 1.00 11.22 373 THR A N 1
ATOM 2854 C CA . THR A 1 373 ? -8.687 1.189 39.383 1.00 10.40 373 THR A CA 1
ATOM 2855 C C . THR A 1 373 ? -7.785 1.200 40.613 1.00 10.88 373 THR A C 1
ATOM 2856 O O . THR A 1 373 ? -7.550 2.285 41.162 1.00 12.50 373 THR A O 1
ATOM 2860 N N . GLY A 1 374 ? -7.187 0.051 40.870 1.00 12.51 374 GLY A N 1
ATOM 2861 C CA . GLY A 1 374 ? -6.128 -0.119 41.863 1.00 12.71 374 GLY A CA 1
ATOM 2862 C C . GLY A 1 374 ? -6.751 0.074 43.251 1.00 11.52 374 GLY A C 1
ATOM 2863 O O . GLY A 1 374 ? -7.948 -0.086 43.448 1.00 10.49 374 GLY A O 1
ATOM 2864 N N . ASP A 1 375 ? -5.902 0.319 44.242 1.00 13.92 375 ASP A N 1
ATOM 2865 C CA . ASP A 1 375 ? -6.328 0.327 45.618 1.00 13.38 375 ASP A CA 1
ATOM 2866 C C . ASP A 1 375 ? -6.423 1.747 46.187 1.00 15.00 375 ASP A C 1
ATOM 2867 O O . ASP A 1 375 ? -6.799 1.921 47.350 1.00 13.57 375 ASP A O 1
ATOM 2872 N N . HIS A 1 376 ? -6.116 2.778 45.389 1.00 14.07 376 HIS A N 1
ATOM 2873 C CA . HIS A 1 376 ? -6.131 4.151 45.906 1.00 13.89 376 HIS A CA 1
ATOM 2874 C C . HIS A 1 376 ? -7.035 5.002 45.016 1.00 14.45 376 HIS A C 1
ATOM 2875 O O . HIS A 1 376 ? -7.123 4.797 43.795 1.00 14.58 376 HIS A O 1
ATOM 2882 N N . ARG A 1 377 ? -7.691 5.963 45.686 1.00 14.25 377 ARG A N 1
ATOM 2883 C CA . ARG A 1 377 ? -8.443 7.075 45.097 1.00 14.04 377 ARG A CA 1
ATOM 2884 C C . ARG A 1 377 ? -8.232 8.278 46.037 1.00 13.20 377 ARG A C 1
ATOM 2885 O O . ARG A 1 377 ? -7.902 8.066 47.188 1.00 14.70 377 ARG A O 1
ATOM 2893 N N . ALA A 1 378 ? -8.513 9.465 45.537 1.00 11.40 378 ALA A N 1
ATOM 2894 C CA . ALA A 1 378 ? -8.503 10.691 46.310 1.00 12.96 378 ALA A CA 1
ATOM 2895 C C . ALA A 1 378 ? -9.939 10.979 46.717 1.00 13.78 378 ALA A C 1
ATOM 2896 O O . ALA A 1 378 ? -10.884 10.608 46.035 1.00 10.90 378 ALA A O 1
ATOM 2898 N N . PHE A 1 379 ? -10.064 11.706 47.824 1.00 12.06 379 PHE A N 1
ATOM 2899 C CA . PHE A 1 379 ? -11.348 12.240 48.250 1.00 12.63 379 PHE A CA 1
ATOM 2900 C C . PHE A 1 379 ? -11.174 13.641 48.877 1.00 13.62 379 PHE A C 1
ATOM 2901 O O . PHE A 1 379 ? -10.092 14.029 49.370 1.00 14.40 379 PHE A O 1
ATOM 2909 N N . VAL A 1 380 ? -12.278 14.365 48.820 1.00 12.90 380 VAL A N 1
ATOM 2910 C CA . VAL A 1 380 ? -12.420 15.571 49.611 1.00 14.19 380 VAL A CA 1
ATOM 2911 C C . VAL A 1 380 ? -13.833 15.653 50.172 1.00 13.65 380 VAL A C 1
ATOM 2912 O O . VAL A 1 380 ? -14.802 15.165 49.573 1.00 13.93 380 VAL A O 1
ATOM 2916 N N . ARG A 1 381 ? -13.977 16.255 51.384 1.00 15.20 381 ARG A N 1
ATOM 2917 C CA . ARG A 1 381 ? -15.211 16.198 52.153 1.00 14.91 381 ARG A CA 1
ATOM 2918 C C . ARG A 1 381 ? -15.258 17.334 53.177 1.00 17.63 381 ARG A C 1
ATOM 2919 O O . ARG A 1 381 ? -14.313 17.493 53.940 1.00 16.18 381 ARG A O 1
ATOM 2927 N N . TYR A 1 382 ? -16.372 18.084 53.211 1.00 14.67 382 TYR A N 1
ATOM 2928 C CA . TYR A 1 382 ? -16.583 19.091 54.253 1.00 15.59 382 TYR A CA 1
ATOM 2929 C C . TYR A 1 382 ? -18.075 19.485 54.261 1.00 17.51 382 TYR A C 1
ATOM 2930 O O . TYR A 1 382 ? -18.859 18.941 53.516 1.00 14.70 382 TYR A O 1
ATOM 2939 N N . ASN A 1 383 ? -18.446 20.454 55.122 1.00 15.95 383 ASN A N 1
ATOM 2940 C CA . ASN A 1 383 ? -19.821 20.932 55.286 1.00 18.22 383 ASN A CA 1
ATOM 2941 C C . ASN A 1 383 ? -19.833 22.476 55.180 1.00 18.34 383 ASN A C 1
ATOM 2942 O O . ASN A 1 383 ? -20.705 23.123 55.733 1.00 17.90 383 ASN A O 1
ATOM 2947 N N . SER A 1 384 ? -18.853 23.048 54.488 1.00 15.32 384 SER A N 1
ATOM 2948 C CA . SER A 1 384 ? -18.841 24.490 54.238 1.00 17.51 384 SER A CA 1
ATOM 2949 C C . SER A 1 384 ? -17.877 24.833 53.111 1.00 17.11 384 SER A C 1
ATOM 2950 O O . SER A 1 384 ? -16.703 24.459 53.143 1.00 18.11 384 SER A O 1
ATOM 2953 N N . GLY A 1 385 ? -18.357 25.574 52.123 1.00 20.62 385 GLY A N 1
ATOM 2954 C CA . GLY A 1 385 ? -17.479 26.207 51.149 1.00 17.29 385 GLY A CA 1
ATOM 2955 C C . GLY A 1 385 ? -17.027 25.300 50.009 1.00 19.05 385 GLY A C 1
ATOM 2956 O O . GLY A 1 385 ? -17.419 24.127 49.962 1.00 20.50 385 GLY A O 1
ATOM 2957 N N . TRP A 1 386 ? -16.056 25.811 49.229 1.00 19.47 386 TRP A N 1
ATOM 2958 C CA . TRP A 1 386 ? -15.516 25.202 48.020 1.00 18.24 386 TRP A CA 1
ATOM 2959 C C . TRP A 1 386 ? -14.397 24.232 48.412 1.00 18.79 386 TRP A C 1
ATOM 2960 O O . TRP A 1 386 ? -13.482 24.607 49.160 1.00 16.83 386 TRP A O 1
ATOM 2971 N N . ARG A 1 387 ? -14.538 22.959 48.033 1.00 17.47 387 ARG A N 1
ATOM 2972 C CA . ARG A 1 387 ? -13.613 21.906 48.492 1.00 17.40 387 ARG A CA 1
ATOM 2973 C C . ARG A 1 387 ? -13.122 21.117 47.286 1.00 17.18 387 ARG A C 1
ATOM 2974 O O . ARG A 1 387 ? -13.938 20.434 46.635 1.00 15.53 387 ARG A O 1
ATOM 2982 N N . ASP A 1 388 ? -11.820 21.211 47.016 1.00 15.10 388 ASP A N 1
ATOM 2983 C CA . ASP A 1 388 ? -11.203 20.781 45.761 1.00 17.51 388 ASP A CA 1
ATOM 2984 C C . ASP A 1 388 ? -9.892 20.006 45.982 1.00 16.87 388 ASP A C 1
ATOM 2985 O O . ASP A 1 388 ? -9.283 20.053 47.043 1.00 15.24 388 ASP A O 1
ATOM 2990 N N . ILE A 1 389 ? -9.488 19.287 44.915 1.00 16.44 389 ILE A N 1
ATOM 2991 C CA . ILE A 1 389 ? -8.275 18.491 44.770 1.00 14.70 389 ILE A CA 1
ATOM 2992 C C . ILE A 1 389 ? -7.638 18.954 43.464 1.00 16.20 389 ILE A C 1
ATOM 2993 O O . ILE A 1 389 ? -8.343 19.047 42.472 1.00 17.43 389 ILE A O 1
ATOM 2998 N N . TRP A 1 390 ? -6.295 19.135 43.437 1.00 14.13 390 TRP A N 1
ATOM 2999 C CA . TRP A 1 390 ? -5.690 19.750 42.268 1.00 13.15 390 TRP A CA 1
ATOM 3000 C C . TRP A 1 390 ? -4.222 19.364 42.195 1.00 14.43 390 TRP A C 1
ATOM 3001 O O . TRP A 1 390 ? -3.616 18.871 43.159 1.00 15.51 390 TRP A O 1
ATOM 3012 N N . GLN A 1 391 ? -3.719 19.519 40.954 1.00 14.60 391 GLN A N 1
ATOM 3013 C CA . GLN A 1 391 ? -2.307 19.324 40.673 1.00 14.92 391 GLN A CA 1
ATOM 3014 C C . GLN A 1 391 ? -1.813 20.320 39.616 1.00 17.29 391 GLN A C 1
ATOM 3015 O O . GLN A 1 391 ? -2.430 20.502 38.574 1.00 16.25 391 GLN A O 1
ATOM 3021 N N . ASP A 1 392 ? -0.610 20.883 39.860 1.00 15.91 392 ASP A N 1
ATOM 3022 C CA . ASP A 1 392 ? 0.041 21.758 38.878 1.00 18.26 392 ASP A CA 1
ATOM 3023 C C . ASP A 1 392 ? 0.723 20.888 37.803 1.00 16.41 392 ASP A C 1
ATOM 3024 O O . ASP A 1 392 ? 1.507 19.984 38.113 1.00 15.93 392 ASP A O 1
ATOM 3029 N N . VAL A 1 393 ? 0.390 21.136 36.522 1.00 15.39 393 VAL A N 1
ATOM 3030 C CA . VAL A 1 393 ? 0.925 20.365 35.427 1.00 18.78 393 VAL A CA 1
ATOM 3031 C C . VAL A 1 393 ? 1.636 21.307 34.433 1.00 17.43 393 VAL A C 1
ATOM 3032 O O . VAL A 1 393 ? 1.037 22.273 33.984 1.00 18.28 393 VAL A O 1
ATOM 3036 N N . ALA A 1 394 ? 2.899 21.030 34.082 1.00 21.99 394 ALA A N 1
ATOM 3037 C CA . ALA A 1 394 ? 3.538 21.783 33.003 1.00 24.29 394 ALA A CA 1
ATOM 3038 C C . ALA A 1 394 ? 2.867 21.448 31.671 1.00 24.15 394 ALA A C 1
ATOM 3039 O O . ALA A 1 394 ? 2.648 20.262 31.410 1.00 25.25 394 ALA A O 1
ATOM 3041 N N . VAL A 1 395 ? 2.606 22.501 30.868 1.00 23.38 395 VAL A N 1
ATOM 3042 C CA . VAL A 1 395 ? 2.026 22.444 29.519 1.00 23.69 395 VAL A CA 1
ATOM 3043 C C . VAL A 1 395 ? 2.822 23.363 28.575 1.00 30.29 395 VAL A C 1
ATOM 3044 O O . VAL A 1 395 ? 3.678 24.160 29.009 1.00 30.81 395 VAL A O 1
ATOM 3048 N N . GLU A 1 396 ? 2.520 23.240 27.277 1.00 30.18 396 GLU A N 1
ATOM 3049 C CA . GLU A 1 396 ? 3.162 24.035 26.222 1.00 29.87 396 GLU A CA 1
ATOM 3050 C C . GLU A 1 396 ? 2.284 25.236 25.897 1.00 31.70 396 GLU A C 1
ATOM 3051 O O . GLU A 1 396 ? 1.077 25.084 25.708 1.00 30.25 396 GLU A O 1
ATOM 3057 N N . ARG A 1 397 ? 2.901 26.432 25.857 1.00 27.59 397 ARG A N 1
ATOM 3058 C CA . ARG A 1 397 ? 2.214 27.672 25.569 1.00 30.11 397 ARG A CA 1
ATOM 3059 C C . ARG A 1 397 ? 1.470 27.504 24.247 1.00 27.63 397 ARG A C 1
ATOM 3060 O O . ARG A 1 397 ? 2.048 26.914 23.346 1.00 28.50 397 ARG A O 1
ATOM 3068 N N . GLY A 1 398 ? 0.175 27.906 24.207 1.00 28.62 398 GLY A N 1
ATOM 3069 C CA . GLY A 1 398 ? -0.635 27.907 23.000 1.00 24.79 398 GLY A CA 1
ATOM 3070 C C . GLY A 1 398 ? -0.952 26.519 22.438 1.00 32.50 398 GLY A C 1
ATOM 3071 O O . GLY A 1 398 ? -1.524 26.419 21.360 1.00 31.59 398 GLY A O 1
ATOM 3072 N N . ALA A 1 399 ? -0.648 25.438 23.170 1.00 30.63 399 ALA A N 1
ATOM 3073 C CA . ALA A 1 399 ? -1.124 24.110 22.771 1.00 29.86 399 ALA A CA 1
ATOM 3074 C C . ALA A 1 399 ? -2.533 23.826 23.339 1.00 24.87 399 ALA A C 1
ATOM 3075 O O . ALA A 1 399 ? -3.038 24.486 24.259 1.00 27.36 399 ALA A O 1
ATOM 3077 N N . LYS A 1 400 ? -3.166 22.784 22.772 1.00 27.97 400 LYS A N 1
ATOM 3078 C CA . LYS A 1 400 ? -4.505 22.344 23.145 1.00 26.14 400 LYS A CA 1
ATOM 3079 C C . LYS A 1 400 ? -4.396 21.008 23.877 1.00 21.23 400 LYS A C 1
ATOM 3080 O O . LYS A 1 400 ? -3.584 20.169 23.506 1.00 20.44 400 LYS A O 1
ATOM 3086 N N . TYR A 1 401 ? -5.229 20.864 24.927 1.00 20.46 401 TYR A N 1
ATOM 3087 C CA . TYR A 1 401 ? -5.162 19.715 25.825 1.00 19.37 401 TYR A CA 1
ATOM 3088 C C . TYR A 1 401 ? -6.552 19.098 26.035 1.00 19.91 401 TYR A C 1
ATOM 3089 O O . TYR A 1 401 ? -7.603 19.704 25.894 1.00 18.58 401 TYR A O 1
ATOM 3098 N N . ARG A 1 402 ? -6.511 17.834 26.457 1.00 16.45 402 ARG A N 1
ATOM 3099 C CA . ARG A 1 402 ? -7.695 17.061 26.767 1.00 17.69 402 ARG A CA 1
ATOM 3100 C C . ARG A 1 402 ? -7.526 16.476 28.176 1.00 12.76 402 ARG A C 1
ATOM 3101 O O . ARG A 1 402 ? -6.554 15.776 28.439 1.00 13.92 402 ARG A O 1
ATOM 3109 N N . LEU A 1 403 ? -8.467 16.826 29.053 1.00 15.96 403 LEU A N 1
ATOM 3110 C CA . LEU A 1 403 ? -8.494 16.392 30.444 1.00 15.82 403 LEU A CA 1
ATOM 3111 C C . LEU A 1 403 ? -9.634 15.409 30.599 1.00 16.31 403 LEU A C 1
ATOM 3112 O O . LEU A 1 403 ? -10.805 15.768 30.387 1.00 15.60 403 LEU A O 1
ATOM 3117 N N . THR A 1 404 ? -9.302 14.198 31.073 1.00 14.41 404 THR A N 1
ATOM 3118 C CA . THR A 1 404 ? -10.375 13.290 31.543 1.00 15.51 404 THR A CA 1
ATOM 3119 C C . THR A 1 404 ? -10.102 12.798 32.961 1.00 13.78 404 THR A C 1
ATOM 3120 O O . THR A 1 404 ? -8.936 12.743 33.407 1.00 13.50 404 THR A O 1
ATOM 3124 N N . GLY A 1 405 ? -11.192 12.401 33.652 1.00 11.71 405 GLY A N 1
ATOM 3125 C CA . GLY A 1 405 ? -11.014 11.767 34.937 1.00 12.77 405 GLY A CA 1
ATOM 3126 C C . GLY A 1 405 ? -12.321 11.235 35.472 1.00 12.19 405 GLY A C 1
ATOM 3127 O O . GLY A 1 405 ? -13.423 11.563 34.967 1.00 12.25 405 GLY A O 1
ATOM 3128 N N . PHE A 1 406 ? -12.199 10.307 36.448 1.00 12.81 406 PHE A N 1
ATOM 3129 C CA . PHE A 1 406 ? -13.346 9.619 36.988 1.00 11.81 406 PHE A CA 1
ATOM 3130 C C . PHE A 1 406 ? -13.683 10.146 38.364 1.00 13.07 406 PHE A C 1
ATOM 3131 O O . PHE A 1 406 ? -12.764 10.265 39.188 1.00 12.21 406 PHE A O 1
ATOM 3139 N N . LEU A 1 407 ? -14.973 10.398 38.578 1.00 10.45 407 LEU A N 1
ATOM 3140 C CA . LEU A 1 407 ? -15.438 10.889 39.893 1.00 11.23 407 LEU A CA 1
ATOM 3141 C C . LEU A 1 407 ? -16.825 10.402 40.226 1.00 12.82 407 LEU A C 1
ATOM 3142 O O . LEU A 1 407 ? -17.566 9.958 39.375 1.00 12.73 407 LEU A O 1
ATOM 3147 N N . ARG A 1 408 ? -17.118 10.443 41.535 1.00 11.17 408 ARG A N 1
ATOM 3148 C CA . ARG A 1 408 ? -18.460 10.252 42.067 1.00 11.76 408 ARG A CA 1
ATOM 3149 C C . ARG A 1 408 ? -18.578 11.071 43.344 1.00 12.23 408 ARG A C 1
ATOM 3150 O O . ARG A 1 408 ? -17.569 11.528 43.895 1.00 10.51 408 ARG A O 1
ATOM 3158 N N . THR A 1 409 ? -19.842 11.286 43.771 1.00 11.64 409 THR A N 1
ATOM 3159 C CA . THR A 1 409 ? -20.091 12.137 44.922 1.00 12.20 409 THR A CA 1
ATOM 3160 C C . THR A 1 409 ? -21.043 11.462 45.890 1.00 13.77 409 THR A C 1
ATOM 3161 O O . THR A 1 409 ? -21.707 10.490 45.545 1.00 13.45 409 THR A O 1
ATOM 3165 N N . SER A 1 410 ? -21.124 12.018 47.116 1.00 12.64 410 SER A N 1
ATOM 3166 C CA . SER A 1 410 ? -22.248 11.739 47.999 1.00 12.34 410 SER A CA 1
ATOM 3167 C C . SER A 1 410 ? -23.542 12.141 47.292 1.00 13.18 410 SER A C 1
ATOM 3168 O O . SER A 1 410 ? -23.546 13.046 46.429 1.00 14.88 410 SER A O 1
ATOM 3171 N N . VAL A 1 411 ? -24.665 11.537 47.704 1.00 15.36 411 VAL A N 1
ATOM 3172 C CA . VAL A 1 411 ? -25.920 11.733 46.987 1.00 13.69 411 VAL A CA 1
ATOM 3173 C C . VAL A 1 411 ? -26.325 13.223 47.123 1.00 14.48 411 VAL A C 1
ATOM 3174 O O . VAL A 1 411 ? -26.977 13.788 46.260 1.00 13.60 411 VAL A O 1
ATOM 3178 N N . ASN A 1 412 ? -25.980 13.852 48.282 1.00 15.12 412 ASN A N 1
ATOM 3179 C CA . ASN A 1 412 ? -26.421 15.207 48.599 1.00 15.34 412 ASN A CA 1
ATOM 3180 C C . ASN A 1 412 ? -25.587 16.291 47.960 1.00 13.90 412 ASN A C 1
ATOM 3181 O O . ASN A 1 412 ? -25.921 17.506 48.157 1.00 14.65 412 ASN A O 1
ATOM 3186 N N . SER A 1 413 ? -24.606 15.914 47.104 1.00 13.15 413 SER A N 1
ATOM 3187 C CA . SER A 1 413 ? -23.840 16.901 46.373 1.00 14.98 413 SER A CA 1
ATOM 3188 C C . SER A 1 413 ? -24.769 17.720 45.480 1.00 14.16 413 SER A C 1
ATOM 3189 O O . SER A 1 413 ? -25.607 17.101 44.824 1.00 14.36 413 SER A O 1
ATOM 3192 N N . ASP A 1 414 ? -24.593 19.069 45.404 1.00 14.08 414 ASP A N 1
ATOM 3193 C CA . ASP A 1 414 ? -25.403 19.875 44.530 1.00 16.28 414 ASP A CA 1
ATOM 3194 C C . ASP A 1 414 ? -24.645 20.631 43.419 1.00 12.67 414 ASP A C 1
ATOM 3195 O O . ASP A 1 414 ? -25.345 21.075 42.491 1.00 15.89 414 ASP A O 1
ATOM 3200 N N . ASN A 1 415 ? -23.302 20.841 43.458 1.00 14.81 415 ASN A N 1
ATOM 3201 C CA . ASN A 1 415 ? -22.590 21.672 42.481 1.00 15.98 415 ASN A CA 1
ATOM 3202 C C . ASN A 1 415 ? -21.084 21.471 42.620 1.00 15.85 415 ASN A C 1
ATOM 3203 O O . ASN A 1 415 ? -20.464 21.970 43.577 1.00 16.71 415 ASN A O 1
ATOM 3208 N N . GLY A 1 416 ? -20.527 20.694 41.690 1.00 13.66 416 GLY A N 1
ATOM 3209 C CA . GLY A 1 416 ? -19.097 20.570 41.580 1.00 14.20 416 GLY A CA 1
ATOM 3210 C C . GLY A 1 416 ? -18.620 20.900 40.185 1.00 13.88 416 GLY A C 1
ATOM 3211 O O . GLY A 1 416 ? -19.404 20.997 39.236 1.00 13.38 416 GLY A O 1
ATOM 3212 N N . PHE A 1 417 ? -17.299 20.944 40.099 1.00 13.03 417 PHE A N 1
ATOM 3213 C CA . PHE A 1 417 ? -16.631 21.296 38.868 1.00 13.68 417 PHE A CA 1
ATOM 3214 C C . PHE A 1 417 ? -15.395 20.440 38.672 1.00 13.76 417 PHE A C 1
ATOM 3215 O O . PHE A 1 417 ? -14.755 19.987 39.612 1.00 14.61 417 PHE A O 1
ATOM 3223 N N . PHE A 1 418 ? -15.096 20.226 37.407 1.00 13.11 418 PHE A N 1
ATOM 3224 C CA . PHE A 1 418 ? -13.930 19.497 36.984 1.00 13.60 418 PHE A CA 1
ATOM 3225 C C . PHE A 1 418 ? -13.331 20.214 35.787 1.00 12.66 418 PHE A C 1
ATOM 3226 O O . PHE A 1 418 ? -14.058 20.562 34.866 1.00 14.86 418 PHE A O 1
ATOM 3234 N N . GLY A 1 419 ? -12.010 20.500 35.831 1.00 13.19 419 GLY A N 1
ATOM 3235 C CA . GLY A 1 419 ? -11.441 21.287 34.754 1.00 13.90 419 GLY A CA 1
ATOM 3236 C C . GLY A 1 419 ? -9.968 21.665 34.918 1.00 16.44 419 GLY A C 1
ATOM 3237 O O . GLY A 1 419 ? -9.260 21.086 35.746 1.00 15.44 419 GLY A O 1
ATOM 3238 N N . ALA A 1 420 ? -9.578 22.759 34.231 1.00 18.04 420 ALA A N 1
ATOM 3239 C CA . ALA A 1 420 ? -8.224 23.337 34.295 1.00 16.32 420 ALA A CA 1
ATOM 3240 C C . ALA A 1 420 ? -8.324 24.860 34.553 1.00 19.76 420 ALA A C 1
ATOM 3241 O O . ALA A 1 420 ? -9.244 25.531 34.050 1.00 20.10 420 ALA A O 1
ATOM 3243 N N . ARG A 1 421 ? -7.391 25.389 35.364 1.00 19.82 421 ARG A N 1
ATOM 3244 C CA . ARG A 1 421 ? -7.400 26.800 35.788 1.00 19.74 421 ARG A CA 1
ATOM 3245 C C . ARG A 1 421 ? -5.941 27.232 35.894 1.00 19.97 421 ARG A C 1
ATOM 3246 O O . ARG A 1 421 ? -5.048 26.405 35.739 1.00 19.57 421 ARG A O 1
ATOM 3254 N N . THR A 1 422 ? -5.690 28.560 35.909 1.00 20.49 422 THR A N 1
ATOM 3255 C CA . THR A 1 422 ? -4.308 29.059 36.027 1.00 23.33 422 THR A CA 1
ATOM 3256 C C . THR A 1 422 ? -3.839 28.786 37.451 1.00 21.59 422 THR A C 1
ATOM 3257 O O . THR A 1 422 ? -4.661 28.476 38.301 1.00 23.54 422 THR A O 1
ATOM 3261 N N . LEU A 1 423 ? -2.553 28.995 37.724 1.00 26.43 423 LEU A N 1
ATOM 3262 C CA . LEU A 1 423 ? -2.066 28.755 39.075 1.00 26.04 423 LEU A CA 1
ATOM 3263 C C . LEU A 1 423 ? -2.600 29.796 40.056 1.00 27.37 423 LEU A C 1
ATOM 3264 O O . LEU A 1 423 ? -2.579 29.520 41.259 1.00 24.79 423 LEU A O 1
ATOM 3269 N N . ASP A 1 424 ? -3.140 30.928 39.558 1.00 30.07 424 ASP A N 1
ATOM 3270 C CA . ASP A 1 424 ? -3.809 31.924 40.394 1.00 34.49 424 ASP A CA 1
ATOM 3271 C C . ASP A 1 424 ? -5.300 31.678 40.568 1.00 35.76 424 ASP A C 1
ATOM 3272 O O . ASP A 1 424 ? -5.974 32.449 41.244 1.00 39.96 424 ASP A O 1
ATOM 3277 N N . GLY A 1 425 ? -5.843 30.635 39.955 1.00 30.48 425 GLY A N 1
ATOM 3278 C CA . GLY A 1 425 ? -7.225 30.277 40.267 1.00 30.90 425 GLY A CA 1
ATOM 3279 C C . GLY A 1 425 ? -8.223 30.685 39.180 1.00 33.41 425 GLY A C 1
ATOM 3280 O O . GLY A 1 425 ? -9.409 30.414 39.318 1.00 44.20 425 GLY A O 1
ATOM 3281 N N . VAL A 1 426 ? -7.729 31.251 38.073 1.00 30.72 426 VAL A N 1
ATOM 3282 C CA . VAL A 1 426 ? -8.577 31.756 37.009 1.00 36.41 426 VAL A CA 1
ATOM 3283 C C . VAL A 1 426 ? -8.979 30.590 36.101 1.00 32.76 426 VAL A C 1
ATOM 3284 O O . VAL A 1 426 ? -8.116 29.933 35.530 1.00 26.46 426 VAL A O 1
ATOM 3288 N N . PRO A 1 427 ? -10.293 30.316 35.908 1.00 32.76 427 PRO A N 1
ATOM 3289 C CA . PRO A 1 427 ? -10.726 29.094 35.216 1.00 33.81 427 PRO A CA 1
ATOM 3290 C C . PRO A 1 427 ? -10.334 29.216 33.735 1.00 29.04 427 PRO A C 1
ATOM 3291 O O . PRO A 1 427 ? -10.250 30.327 33.190 1.00 30.08 427 PRO A O 1
ATOM 3295 N N . ILE A 1 428 ? -9.961 28.098 33.108 1.00 21.42 428 ILE A N 1
ATOM 3296 C CA . ILE A 1 428 ? -9.607 28.078 31.707 1.00 22.56 428 ILE A CA 1
ATOM 3297 C C . ILE A 1 428 ? -10.711 27.338 30.970 1.00 23.75 428 ILE A C 1
ATOM 3298 O O . ILE A 1 428 ? -11.235 27.823 29.971 1.00 22.45 428 ILE A O 1
ATOM 3303 N N . GLY A 1 429 ? -11.020 26.140 31.467 1.00 22.58 429 GLY A N 1
ATOM 3304 C CA . GLY A 1 429 ? -12.153 25.393 30.934 1.00 21.48 429 GLY A CA 1
ATOM 3305 C C . GLY A 1 429 ? -12.626 24.400 31.986 1.00 18.99 429 GLY A C 1
ATOM 3306 O O . GLY A 1 429 ? -11.806 23.863 32.688 1.00 18.98 429 GLY A O 1
ATOM 3307 N N . GLU A 1 430 ? -13.937 24.167 32.070 1.00 18.29 430 GLU A N 1
ATOM 3308 C CA A GLU A 1 430 ? -14.444 23.267 33.090 0.50 19.63 430 GLU A CA 1
ATOM 3309 C CA B GLU A 1 430 ? -14.440 23.259 33.081 0.50 20.11 430 GLU A CA 1
ATOM 3310 C C . GLU A 1 430 ? -15.855 22.794 32.741 1.00 20.74 430 GLU A C 1
ATOM 3311 O O . GLU A 1 430 ? -16.566 23.416 31.963 1.00 20.10 430 GLU A O 1
ATOM 3322 N N . ILE A 1 431 ? -16.253 21.675 33.370 1.00 17.67 431 ILE A N 1
ATOM 3323 C CA . ILE A 1 431 ? -17.649 21.262 33.374 1.00 16.74 431 ILE A CA 1
ATOM 3324 C C . ILE A 1 431 ? -18.204 21.365 34.806 1.00 14.96 431 ILE A C 1
ATOM 3325 O O . ILE A 1 431 ? -17.445 21.486 35.791 1.00 16.08 431 ILE A O 1
ATOM 3330 N N . ASN A 1 432 ? -19.530 21.294 34.883 1.00 14.40 432 ASN A N 1
ATOM 3331 C CA . ASN A 1 432 ? -20.331 21.356 36.090 1.00 15.37 432 ASN A CA 1
ATOM 3332 C C . ASN A 1 432 ? -21.185 20.093 36.255 1.00 16.94 432 ASN A C 1
ATOM 3333 O O . ASN A 1 432 ? -21.948 19.756 35.333 1.00 15.62 432 ASN A O 1
ATOM 3338 N N . PHE A 1 433 ? -21.048 19.403 37.419 1.00 14.54 433 PHE A N 1
ATOM 3339 C CA . PHE A 1 433 ? -21.832 18.256 37.814 1.00 15.12 433 PHE A CA 1
ATOM 3340 C C . PHE A 1 433 ? -22.586 18.606 39.110 1.00 17.16 433 PHE A C 1
ATOM 3341 O O . PHE A 1 433 ? -22.306 19.629 39.773 1.00 17.35 433 PHE A O 1
ATOM 3349 N N . HIS A 1 434 ? -23.604 17.789 39.420 1.00 14.14 434 HIS A N 1
ATOM 3350 C CA . HIS A 1 434 ? -24.458 17.978 40.587 1.00 13.54 434 HIS A CA 1
ATOM 3351 C C . HIS A 1 434 ? -24.166 16.824 41.559 1.00 14.41 434 HIS A C 1
ATOM 3352 O O . HIS A 1 434 ? -23.253 16.902 42.395 1.00 15.23 434 HIS A O 1
ATOM 3359 N N . SER A 1 435 ? -24.918 15.741 41.407 1.00 13.41 435 SER A N 1
ATOM 3360 C CA . SER A 1 435 ? -24.821 14.522 42.203 1.00 13.35 435 SER A CA 1
ATOM 3361 C C . SER A 1 435 ? -24.493 13.343 41.279 1.00 13.08 435 SER A C 1
ATOM 3362 O O . SER A 1 435 ? -25.123 13.158 40.235 1.00 13.76 435 SER A O 1
ATOM 3365 N N . VAL A 1 436 ? -23.408 12.605 41.604 1.00 11.89 436 VAL A N 1
ATOM 3366 C CA . VAL A 1 436 ? -22.868 11.635 40.699 1.00 12.20 436 VAL A CA 1
ATOM 3367 C C . VAL A 1 436 ? -22.814 10.296 41.424 1.00 13.29 436 VAL A C 1
ATOM 3368 O O . VAL A 1 436 ? -21.984 10.135 42.335 1.00 11.55 436 VAL A O 1
ATOM 3372 N N . GLY A 1 437 ? -23.635 9.327 40.975 1.00 13.56 437 GLY A N 1
ATOM 3373 C CA . GLY A 1 437 ? -23.738 8.051 41.689 1.00 14.61 437 GLY A CA 1
ATOM 3374 C C . GLY A 1 437 ? -22.608 7.057 41.382 1.00 13.14 437 GLY A C 1
ATOM 3375 O O . GLY A 1 437 ? -21.711 6.770 42.198 1.00 12.10 437 GLY A O 1
ATOM 3376 N N . ALA A 1 438 ? -22.731 6.450 40.205 1.00 11.62 438 ALA A N 1
ATOM 3377 C CA . ALA A 1 438 ? -21.673 5.601 39.639 1.00 11.33 438 ALA A CA 1
ATOM 3378 C C . ALA A 1 438 ? -20.381 6.419 39.443 1.00 13.49 438 ALA A C 1
ATOM 3379 O O . ALA A 1 438 ? -20.463 7.595 39.097 1.00 12.15 438 ALA A O 1
ATOM 3381 N N . TRP A 1 439 ? -19.215 5.771 39.617 1.00 11.98 439 TRP A N 1
ATOM 3382 C CA . TRP A 1 439 ? -18.010 6.311 38.996 1.00 12.52 439 TRP A CA 1
ATOM 3383 C C . TRP A 1 439 ? -18.363 6.767 37.556 1.00 12.35 439 TRP A C 1
ATOM 3384 O O . TRP A 1 439 ? -18.914 5.988 36.748 1.00 13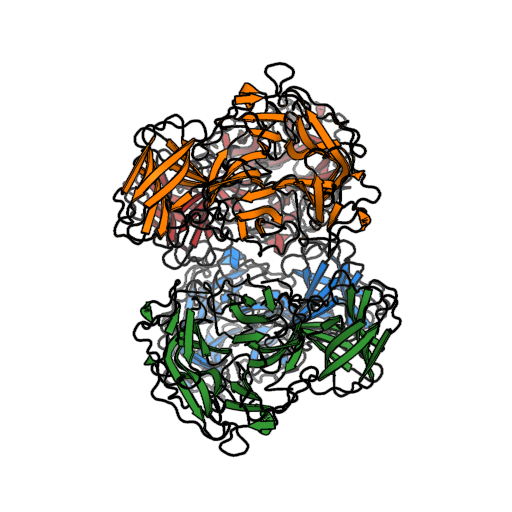.26 439 TRP A O 1
ATOM 3395 N N . THR A 1 440 ? -18.134 8.046 37.268 1.00 11.17 440 THR A N 1
ATOM 3396 C CA . THR A 1 440 ? -18.450 8.645 35.961 1.00 13.35 440 THR A CA 1
ATOM 3397 C C . THR A 1 440 ? -17.230 9.421 35.379 1.00 12.14 440 THR A C 1
ATOM 3398 O O . THR A 1 440 ? -16.593 10.216 36.089 1.00 10.41 440 THR A O 1
ATOM 3402 N N . ARG A 1 441 ? -16.907 9.262 34.080 1.00 13.31 441 ARG A N 1
ATOM 3403 C CA . ARG A 1 441 ? -15.822 9.993 33.479 1.00 11.79 441 ARG A CA 1
ATOM 3404 C C . ARG A 1 441 ? -16.375 11.367 33.023 1.00 11.76 441 ARG A C 1
ATOM 3405 O O . ARG A 1 441 ? -17.488 11.441 32.445 1.00 13.30 441 ARG A O 1
ATOM 3413 N N . PHE A 1 442 ? -15.610 12.429 33.347 1.00 12.05 442 PHE A N 1
ATOM 3414 C CA . PHE A 1 442 ? -15.826 13.751 32.762 1.00 11.88 442 PHE A CA 1
ATOM 3415 C C . PHE A 1 442 ? -14.643 14.084 31.824 1.00 13.09 442 PHE A C 1
ATOM 3416 O O . PHE A 1 442 ? -13.523 13.577 31.970 1.00 12.91 442 PHE A O 1
ATOM 3424 N N . THR A 1 443 ? -14.914 15.009 30.869 1.00 13.04 443 THR A N 1
ATOM 3425 C CA . THR A 1 443 ? -14.040 15.271 29.761 1.00 13.84 443 THR A CA 1
ATOM 3426 C C . THR A 1 443 ? -14.095 16.781 29.439 1.00 14.45 443 THR A C 1
ATOM 3427 O O . THR A 1 443 ? -15.180 17.298 29.287 1.00 17.30 443 THR A O 1
ATOM 3431 N N . VAL A 1 444 ? -12.922 17.425 29.443 1.00 15.34 444 VAL A N 1
ATOM 3432 C CA . VAL A 1 444 ? -12.780 18.851 29.211 1.00 17.74 444 VAL A CA 1
ATOM 3433 C C . VAL A 1 444 ? -11.632 19.037 28.234 1.00 18.55 444 VAL A C 1
ATOM 3434 O O . VAL A 1 444 ? -10.484 18.664 28.490 1.00 17.81 444 VAL A O 1
ATOM 3438 N N . GLU A 1 445 ? -11.909 19.728 27.124 1.00 21.74 445 GLU A N 1
ATOM 3439 C CA . GLU A 1 445 ? -10.826 20.122 26.227 1.00 20.28 445 GLU A CA 1
ATOM 3440 C C . GLU A 1 445 ? -10.639 21.639 26.285 1.00 19.11 445 GLU A C 1
ATOM 3441 O O . GLU A 1 445 ? -11.632 22.343 26.307 1.00 19.61 445 GLU A O 1
ATOM 3447 N N . PHE A 1 446 ? -9.371 22.101 26.271 1.00 19.74 446 PHE A N 1
ATOM 3448 C CA . PHE A 1 446 ? -9.070 23.533 26.429 1.00 20.88 446 PHE A CA 1
ATOM 3449 C C . PHE A 1 446 ? -7.728 23.904 25.765 1.00 22.12 446 PHE A C 1
ATOM 3450 O O . PHE A 1 446 ? -6.918 23.074 25.455 1.00 19.27 446 PHE A O 1
ATOM 3458 N N . ASP A 1 447 ? -7.563 25.214 25.458 1.00 23.53 447 ASP A N 1
ATOM 3459 C CA . ASP A 1 447 ? -6.321 25.810 25.016 1.00 26.93 447 ASP A CA 1
ATOM 3460 C C . ASP A 1 447 ? -5.525 26.242 26.246 1.00 20.75 447 ASP A C 1
ATOM 3461 O O . ASP A 1 447 ? -6.083 26.920 27.108 1.00 26.96 447 ASP A O 1
ATOM 3466 N N . ALA A 1 448 ? -4.259 25.832 26.324 1.00 24.81 448 ALA A N 1
ATOM 3467 C CA . ALA A 1 448 ? -3.366 26.246 27.398 1.00 26.75 448 ALA A CA 1
ATOM 3468 C C . ALA A 1 448 ? -3.247 27.790 27.467 1.00 29.43 448 ALA A C 1
ATOM 3469 O O . ALA A 1 448 ? -3.212 28.348 28.556 1.00 29.48 448 ALA A O 1
ATOM 3471 N N . GLY A 1 449 ? -3.331 28.506 26.329 1.00 28.42 449 GLY A N 1
ATOM 3472 C CA . GLY A 1 449 ? -3.082 29.960 26.350 1.00 33.15 449 GLY A CA 1
ATOM 3473 C C . GLY A 1 449 ? -1.592 30.293 26.557 1.00 35.19 449 GLY A C 1
ATOM 3474 O O . GLY A 1 449 ? -0.756 29.380 26.469 1.00 31.67 449 GLY A O 1
ATOM 3475 N N . ASP A 1 450 ? -1.236 31.573 26.816 1.00 40.36 450 ASP A N 1
ATOM 3476 C CA . ASP A 1 450 ? 0.175 31.896 27.050 1.00 47.44 450 ASP A CA 1
ATOM 3477 C C . ASP A 1 450 ? 0.489 31.671 28.529 1.00 39.14 450 ASP A C 1
ATOM 3478 O O . ASP A 1 450 ? 0.514 32.600 29.326 1.00 46.27 450 ASP A O 1
ATOM 3483 N N . ARG A 1 451 ? 0.674 30.400 28.873 1.00 37.81 451 ARG A N 1
ATOM 3484 C CA . ARG A 1 451 ? 1.171 29.984 30.168 1.00 32.80 451 ARG A CA 1
ATOM 3485 C C . ARG A 1 451 ? 1.805 28.625 29.986 1.00 26.08 451 ARG A C 1
ATOM 3486 O O . ARG A 1 451 ? 1.447 27.915 29.066 1.00 31.49 451 ARG A O 1
ATOM 3494 N N . ASP A 1 452 ? 2.741 28.307 30.866 1.00 24.87 452 ASP A N 1
ATOM 3495 C CA . ASP A 1 452 ? 3.502 27.075 30.789 1.00 29.27 452 ASP A CA 1
ATOM 3496 C C . ASP A 1 452 ? 3.058 26.111 31.901 1.00 23.57 452 ASP A C 1
ATOM 3497 O O . ASP A 1 452 ? 3.739 25.108 32.103 1.00 25.21 452 ASP A O 1
ATOM 3502 N N . ALA A 1 453 ? 2.031 26.480 32.695 1.00 24.79 453 ALA A N 1
ATOM 3503 C CA . ALA A 1 453 ? 1.496 25.586 33.701 1.00 23.45 453 ALA A CA 1
ATOM 3504 C C . ALA A 1 453 ? -0.013 25.853 33.867 1.00 21.15 453 ALA A C 1
ATOM 3505 O O . ALA A 1 453 ? -0.530 26.960 33.702 1.00 21.04 453 ALA A O 1
ATOM 3507 N N . VAL A 1 454 ? -0.730 24.757 34.120 1.00 18.72 454 VAL A N 1
ATOM 3508 C CA . VAL A 1 454 ? -2.130 24.841 34.543 1.00 19.26 454 VAL A CA 1
ATOM 3509 C C . VAL A 1 454 ? -2.335 23.970 35.778 1.00 18.70 454 VAL A C 1
ATOM 3510 O O . VAL A 1 454 ? -1.521 23.075 36.071 1.00 18.13 454 VAL A O 1
ATOM 3514 N N . GLN A 1 455 ? -3.421 24.251 36.461 1.00 20.26 455 GLN A N 1
ATOM 3515 C CA . GLN A 1 455 ? -3.841 23.473 37.622 1.00 20.42 455 GLN A CA 1
ATOM 3516 C C . GLN A 1 455 ? -5.042 22.663 37.179 1.00 18.09 455 GLN A C 1
ATOM 3517 O O . GLN A 1 455 ? -6.087 23.243 36.879 1.00 19.23 455 GLN A O 1
ATOM 3523 N N . VAL A 1 456 ? -4.876 21.314 37.138 1.00 16.38 456 VAL A N 1
ATOM 3524 C CA . VAL A 1 456 ? -6.029 20.446 36.915 1.00 16.04 456 VAL A CA 1
ATOM 3525 C C . VAL A 1 456 ? -6.732 20.182 38.244 1.00 14.78 456 VAL A C 1
ATOM 3526 O O . VAL A 1 456 ? -6.042 20.028 39.245 1.00 16.74 456 VAL A O 1
ATOM 3530 N N . PHE A 1 457 ? -8.064 20.095 38.256 1.00 16.42 457 PHE A N 1
ATOM 3531 C CA . PHE A 1 457 ? -8.800 20.061 39.511 1.00 15.78 457 PHE A CA 1
ATOM 3532 C C . PHE A 1 457 ? -10.184 19.402 39.375 1.00 14.27 457 PHE A C 1
ATOM 3533 O O . PHE A 1 457 ? -10.814 19.412 38.318 1.00 15.19 457 PHE A O 1
ATOM 3541 N N . GLY A 1 458 ? -10.663 18.880 40.514 1.00 13.87 458 GLY A N 1
ATOM 3542 C CA . GLY A 1 458 ? -12.068 18.586 40.721 1.00 13.45 458 GLY A CA 1
ATOM 3543 C C . GLY A 1 458 ? -12.447 19.012 42.114 1.00 12.90 458 GLY A C 1
ATOM 3544 O O . GLY A 1 458 ? -11.582 19.029 43.011 1.00 14.23 458 GLY A O 1
ATOM 3545 N N . GLY A 1 459 ? -13.682 19.395 42.272 1.00 14.37 459 GLY A N 1
ATOM 3546 C CA . GLY A 1 459 ? -14.151 19.858 43.559 1.00 14.28 459 GLY A CA 1
ATOM 3547 C C . GLY A 1 459 ? -15.669 19.882 43.660 1.00 13.46 459 GLY A C 1
ATOM 3548 O O . GLY A 1 459 ? -16.387 19.819 42.647 1.00 15.65 459 GLY A O 1
ATOM 3549 N N . VAL A 1 460 ? -16.141 20.101 44.886 1.00 14.28 460 VAL A N 1
ATOM 3550 C CA . VAL A 1 460 ? -17.569 20.239 45.212 1.00 15.59 460 VAL A CA 1
ATOM 3551 C C . VAL A 1 460 ? -17.785 21.441 46.133 1.00 16.33 460 VAL A C 1
ATOM 3552 O O . VAL A 1 460 ? -16.994 21.675 47.044 1.00 15.07 460 VAL A O 1
ATOM 3556 N N . TRP A 1 461 ? -18.852 22.200 45.885 1.00 17.28 461 TRP A N 1
ATOM 3557 C CA . TRP A 1 461 ? -19.409 23.069 46.919 1.00 19.31 461 TRP A CA 1
ATOM 3558 C C . TRP A 1 461 ? -20.055 22.243 48.037 1.00 18.79 461 TRP A C 1
ATOM 3559 O O . TRP A 1 461 ? -20.781 21.243 47.794 1.00 16.98 461 TRP A O 1
ATOM 3570 N N . THR A 1 462 ? -19.720 22.639 49.289 1.00 16.32 462 THR A N 1
ATOM 3571 C CA . THR A 1 462 ? -20.205 21.918 50.461 1.00 16.69 462 THR A CA 1
ATOM 3572 C C . THR A 1 462 ? -21.009 22.825 51.405 1.00 16.54 462 THR A C 1
ATOM 3573 O O . THR A 1 462 ? -21.299 22.425 52.542 1.00 17.66 462 THR A O 1
ATOM 3577 N N . ASN A 1 463 ? -21.502 23.973 50.883 1.00 19.05 463 ASN A N 1
ATOM 3578 C CA . ASN A 1 463 ? -22.411 24.830 51.650 1.00 23.09 463 ASN A CA 1
ATOM 3579 C C . ASN A 1 463 ? -23.673 24.074 52.026 1.00 18.98 463 ASN A C 1
ATOM 3580 O O . ASN A 1 463 ? -24.217 24.324 53.097 1.00 19.29 463 ASN A O 1
ATOM 3585 N N . SER A 1 464 ? -24.206 23.151 51.176 1.00 19.59 464 SER A N 1
ATOM 3586 C CA . SER A 1 464 ? -25.539 22.567 51.400 1.00 19.19 464 SER A CA 1
ATOM 3587 C C . SER A 1 464 ? -25.571 21.415 52.408 1.00 19.60 464 SER A C 1
ATOM 3588 O O . SER A 1 464 ? -26.634 20.991 52.813 1.00 23.89 464 SER A O 1
ATOM 3591 N N . GLY A 1 465 ? -24.395 20.888 52.789 1.00 20.62 465 GLY A N 1
ATOM 3592 C CA . GLY A 1 465 ? -24.387 19.765 53.704 1.00 20.31 465 GLY A CA 1
ATOM 3593 C C . GLY A 1 465 ? -23.038 19.065 53.735 1.00 16.71 465 GLY A C 1
ATOM 3594 O O . GLY A 1 465 ? -22.083 19.561 53.137 1.00 18.85 465 GLY A O 1
ATOM 3595 N N . ASP A 1 466 ? -22.984 17.967 54.508 1.00 16.02 466 ASP A N 1
ATOM 3596 C CA . ASP A 1 466 ? -21.758 17.184 54.583 1.00 20.25 466 ASP A CA 1
ATOM 3597 C C . ASP A 1 466 ? -21.683 16.371 53.293 1.00 16.33 466 ASP A C 1
ATOM 3598 O O . ASP A 1 466 ? -22.379 15.370 53.134 1.00 14.22 466 ASP A O 1
ATOM 3603 N N . ILE A 1 467 ? -20.783 16.837 52.416 1.00 16.33 467 ILE A N 1
ATOM 3604 C CA . ILE A 1 467 ? -20.696 16.439 51.012 1.00 17.18 467 ILE A CA 1
ATOM 3605 C C . ILE A 1 467 ? -19.288 15.990 50.725 1.00 17.08 467 ILE A C 1
ATOM 3606 O O . ILE A 1 467 ? -18.324 16.662 51.135 1.00 15.24 467 ILE A O 1
ATOM 3611 N N . TRP A 1 468 ? -19.180 14.928 49.874 1.00 14.77 468 TRP A N 1
ATOM 3612 C CA . TRP A 1 468 ? -17.842 14.461 49.468 1.00 13.62 468 TRP A CA 1
ATOM 3613 C C . TRP A 1 468 ? -17.801 14.174 47.966 1.00 12.42 468 TRP A C 1
ATOM 3614 O O . TRP A 1 468 ? -18.845 14.027 47.326 1.00 14.38 468 TRP A O 1
ATOM 3625 N N . MET A 1 469 ? -16.602 14.126 47.468 1.00 11.54 469 MET A N 1
ATOM 3626 C CA . MET A 1 469 ? -16.278 13.711 46.102 1.00 13.50 469 MET A CA 1
ATOM 3627 C C . MET A 1 469 ? -15.077 12.773 46.167 1.00 13.19 469 MET A C 1
ATOM 3628 O O . MET A 1 469 ? -14.157 13.007 46.941 1.00 14.31 469 MET A O 1
ATOM 3633 N N . GLN A 1 470 ? -15.100 11.702 45.350 1.00 14.12 470 GLN A N 1
ATOM 3634 C CA . GLN A 1 470 ? -13.952 10.830 45.084 1.00 13.78 470 GLN A CA 1
ATOM 3635 C C . GLN A 1 470 ? -13.501 10.956 43.656 1.00 14.08 470 GLN A C 1
ATOM 3636 O O . GLN A 1 470 ? -14.328 11.277 42.800 1.00 13.33 470 GLN A O 1
ATOM 3642 N N . LEU A 1 471 ? -12.188 10.785 43.433 1.00 10.55 471 LEU A N 1
ATOM 3643 C CA . LEU A 1 471 ? -11.543 11.046 42.158 1.00 11.35 471 LEU A CA 1
ATOM 3644 C C . LEU A 1 471 ? -10.425 10.009 41.871 1.00 12.46 471 LEU A C 1
ATOM 3645 O O . LEU A 1 471 ? -9.662 9.614 42.782 1.00 12.45 471 LEU A O 1
ATOM 3650 N N . ASP A 1 472 ? -10.292 9.594 40.614 1.00 12.17 472 ASP A N 1
ATOM 3651 C CA . ASP A 1 472 ? -9.263 8.641 40.210 1.00 10.87 472 ASP A CA 1
ATOM 3652 C C . ASP A 1 472 ? -8.952 8.764 38.704 1.00 10.16 472 ASP A C 1
ATOM 3653 O O . ASP A 1 472 ? -9.842 9.220 37.934 1.00 12.93 472 ASP A O 1
ATOM 3658 N N . ASP A 1 473 ? -7.759 8.355 38.319 1.00 11.78 473 ASP A N 1
ATOM 3659 C CA . ASP A 1 473 ? -7.322 8.059 36.921 1.00 11.91 473 ASP A CA 1
ATOM 3660 C C . ASP A 1 473 ? -7.457 9.287 36.040 1.00 13.07 473 ASP A C 1
ATOM 3661 O O . ASP A 1 473 ? -8.028 9.269 34.954 1.00 14.96 473 ASP A O 1
ATOM 3666 N N . VAL A 1 474 ? -6.919 10.406 36.563 1.00 11.02 474 VAL A N 1
ATOM 3667 C CA . VAL A 1 474 ? -6.970 11.682 35.863 1.00 12.40 474 VAL A CA 1
ATOM 3668 C C . VAL A 1 474 ? -5.857 11.732 34.802 1.00 11.78 474 VAL A C 1
ATOM 3669 O O . VAL A 1 474 ? -4.696 11.393 35.071 1.00 13.85 474 VAL A O 1
ATOM 3673 N N . SER A 1 475 ? -6.253 12.181 33.595 1.00 13.52 475 SER A N 1
ATOM 3674 C CA . SER A 1 475 ? -5.351 12.272 32.445 1.00 12.81 475 SER A CA 1
ATOM 3675 C C . SER A 1 475 ? -5.407 13.657 31.809 1.00 13.61 475 SER A C 1
ATOM 3676 O O . SER A 1 475 ? -6.468 14.169 31.503 1.00 13.68 475 SER A O 1
ATOM 3679 N N . LEU A 1 476 ? -4.212 14.215 31.570 1.00 15.11 476 LEU A N 1
ATOM 3680 C CA . LEU A 1 476 ? -4.038 15.409 30.719 1.00 14.64 476 LEU A CA 1
ATOM 3681 C C . LEU A 1 476 ? -3.138 15.037 29.543 1.00 14.43 476 LEU A C 1
ATOM 3682 O O . LEU A 1 476 ? -1.991 14.692 29.765 1.00 15.68 476 LEU A O 1
ATOM 3687 N N . THR A 1 477 ? -3.689 15.070 28.315 1.00 13.42 477 THR A N 1
ATOM 3688 C CA . THR A 1 477 ? -2.964 14.763 27.091 1.00 16.99 477 THR A CA 1
ATOM 3689 C C . THR A 1 477 ? -3.139 15.882 26.064 1.00 15.98 477 THR A C 1
ATOM 3690 O O . THR A 1 477 ? -4.208 16.463 25.885 1.00 16.75 477 THR A O 1
ATOM 3694 N N . LYS A 1 478 ? -2.009 16.086 25.342 1.00 18.69 478 LYS A N 1
ATOM 3695 C CA . LYS A 1 478 ? -1.985 17.013 24.239 1.00 22.60 478 LYS A CA 1
ATOM 3696 C C . LYS A 1 478 ? -2.906 16.469 23.157 1.00 22.77 478 LYS A C 1
ATOM 3697 O O . LYS A 1 478 ? -2.949 15.241 22.975 1.00 21.57 478 LYS A O 1
ATOM 3703 N N . VAL A 1 479 ? -3.623 17.383 22.504 1.00 26.75 479 VAL A N 1
ATOM 3704 C CA . VAL A 1 479 ? -4.468 17.087 21.340 1.00 33.29 479 VAL A CA 1
ATOM 3705 C C . VAL A 1 479 ? -3.638 17.118 20.033 1.00 38.54 479 VAL A C 1
ATOM 3706 O O . VAL A 1 479 ? -2.751 17.959 19.890 1.00 35.99 479 VAL A O 1
ATOM 3710 N N . ARG A 1 480 ? -3.857 16.139 19.137 1.00 47.28 480 ARG A N 1
ATOM 3711 C CA . ARG A 1 480 ? -3.156 15.911 17.862 1.00 53.08 480 ARG A CA 1
ATOM 3712 C C . ARG A 1 480 ? -2.079 14.848 18.100 1.00 49.82 480 ARG A C 1
ATOM 3713 O O . ARG A 1 480 ? -2.017 13.919 17.281 1.00 55.79 480 ARG A O 1
ATOM 3721 N N . THR B 1 2 ? -34.781 -0.214 73.359 1.00 16.06 2 THR B N 1
ATOM 3722 C CA . THR B 1 2 ? -33.778 -1.296 73.243 1.00 14.88 2 THR B CA 1
ATOM 3723 C C . THR B 1 2 ? -34.446 -2.561 72.725 1.00 15.79 2 THR B C 1
ATOM 3724 O O . THR B 1 2 ? -35.685 -2.700 72.760 1.00 16.14 2 THR B O 1
ATOM 3728 N N . THR B 1 3 ? -33.619 -3.514 72.345 1.00 14.56 3 THR B N 1
ATOM 3729 C CA . THR B 1 3 ? -34.008 -4.840 71.855 1.00 14.25 3 THR B CA 1
ATOM 3730 C C . THR B 1 3 ? -34.114 -5.854 72.995 1.00 12.58 3 THR B C 1
ATOM 3731 O O . THR B 1 3 ? -34.271 -7.061 72.755 1.00 13.13 3 THR B O 1
ATOM 3735 N N . SER B 1 4 ? -34.036 -5.392 74.260 1.00 15.91 4 SER B N 1
ATOM 3736 C CA . SER B 1 4 ? -34.168 -6.191 75.473 1.00 15.50 4 SER B CA 1
ATOM 3737 C C . SER B 1 4 ? -35.527 -6.903 75.448 1.00 16.89 4 SER B C 1
ATOM 3738 O O . SER B 1 4 ? -36.466 -6.379 74.894 1.00 14.02 4 SER B O 1
ATOM 3741 N N . ARG B 1 5 ? -35.555 -8.140 75.973 1.00 15.70 5 ARG B N 1
ATOM 3742 C CA . ARG B 1 5 ? -36.791 -8.876 76.137 1.00 15.86 5 ARG B CA 1
ATOM 3743 C C . ARG B 1 5 ? -37.745 -8.106 77.085 1.00 14.01 5 ARG B C 1
ATOM 3744 O O . ARG B 1 5 ? -37.336 -7.348 77.988 1.00 16.32 5 ARG B O 1
ATOM 3752 N N . THR B 1 6 ? -39.012 -8.241 76.780 1.00 14.79 6 THR B N 1
ATOM 3753 C CA . THR B 1 6 ? -40.110 -7.665 77.566 1.00 12.92 6 THR B CA 1
ATOM 3754 C C . THR B 1 6 ? -40.700 -8.775 78.464 1.00 12.86 6 THR B C 1
ATOM 3755 O O . THR B 1 6 ? -41.303 -9.743 77.972 1.00 13.09 6 THR B O 1
ATOM 3759 N N . PRO B 1 7 ? -40.562 -8.724 79.806 1.00 12.41 7 PRO B N 1
ATOM 3760 C CA . PRO B 1 7 ? -41.113 -9.775 80.671 1.00 13.13 7 PRO B CA 1
ATOM 3761 C C . PRO B 1 7 ? -42.637 -9.678 80.869 1.00 14.27 7 PRO B C 1
ATOM 3762 O O . PRO B 1 7 ? -43.322 -10.624 81.071 1.00 12.61 7 PRO B O 1
ATOM 3766 N N . ALA B 1 8 ? -43.160 -8.453 80.720 1.00 12.40 8 ALA B N 1
ATOM 3767 C CA . ALA B 1 8 ? -44.542 -8.095 80.955 1.00 12.20 8 ALA B CA 1
ATOM 3768 C C . ALA B 1 8 ? -45.506 -8.656 79.918 1.00 11.29 8 ALA B C 1
ATOM 3769 O O . ALA B 1 8 ? -45.178 -8.806 78.715 1.00 13.27 8 ALA B O 1
ATOM 3771 N N . THR B 1 9 ? -46.723 -8.879 80.416 1.00 11.46 9 THR B N 1
ATOM 3772 C CA . THR B 1 9 ? -47.800 -9.484 79.658 1.00 12.53 9 THR B CA 1
ATOM 3773 C C . THR B 1 9 ? -48.921 -8.432 79.454 1.00 12.56 9 THR B C 1
ATOM 3774 O O . THR B 1 9 ? -49.324 -7.774 80.432 1.00 10.98 9 THR B O 1
ATOM 3778 N N . VAL B 1 10 ? -49.490 -8.395 78.213 1.00 12.32 10 VAL B N 1
ATOM 3779 C CA . VAL B 1 10 ? -50.646 -7.570 77.966 1.00 11.61 10 VAL B CA 1
ATOM 3780 C C . VAL B 1 10 ? -51.895 -8.311 78.459 1.00 11.87 10 VAL B C 1
ATOM 3781 O O . VAL B 1 10 ? -52.094 -9.505 78.141 1.00 11.70 10 VAL B O 1
ATOM 3785 N N . VAL B 1 11 ? -52.685 -7.637 79.384 1.00 12.56 11 VAL B N 1
ATOM 3786 C CA . VAL B 1 11 ? -53.916 -8.160 79.946 1.00 11.21 11 VAL B CA 1
ATOM 3787 C C . VAL B 1 11 ? -55.190 -7.663 79.279 1.00 12.02 11 VAL B C 1
ATOM 3788 O O . VAL B 1 11 ? -56.081 -8.472 79.058 1.00 12.04 11 VAL B O 1
ATOM 3792 N N . GLU B 1 12 ? -55.282 -6.377 78.912 1.00 11.43 12 GLU B N 1
ATOM 3793 C CA . GLU B 1 12 ? -56.503 -5.874 78.299 1.00 11.31 12 GLU B CA 1
ATOM 3794 C C . GLU B 1 12 ? -56.265 -4.481 77.733 1.00 10.93 12 GLU B C 1
ATOM 3795 O O . GLU B 1 12 ? -55.456 -3.746 78.268 1.00 12.11 12 GLU B O 1
ATOM 3801 N N . LYS B 1 13 ? -56.972 -4.129 76.628 1.00 9.84 13 LYS B N 1
ATOM 3802 C CA . LYS B 1 13 ? -57.025 -2.730 76.209 1.00 10.81 13 LYS B CA 1
ATOM 3803 C C . LYS B 1 13 ? -58.114 -2.047 77.040 1.00 12.23 13 LYS B C 1
ATOM 3804 O O . LYS B 1 13 ? -59.260 -2.452 76.916 1.00 10.85 13 LYS B O 1
ATOM 3810 N N . LEU B 1 14 ? -57.777 -1.032 77.857 1.00 12.01 14 LEU B N 1
ATOM 3811 C CA . LEU B 1 14 ? -58.737 -0.431 78.760 1.00 11.63 14 LEU B CA 1
ATOM 3812 C C . LEU B 1 14 ? -59.632 0.626 78.106 1.00 10.17 14 LEU B C 1
ATOM 3813 O O . LEU B 1 14 ? -60.754 0.814 78.601 1.00 10.08 14 LEU B O 1
ATOM 3818 N N . THR B 1 15 ? -59.117 1.291 77.054 1.00 10.72 15 THR B N 1
ATOM 3819 C CA . THR B 1 15 ? -59.773 2.421 76.430 1.00 9.77 15 THR B CA 1
ATOM 3820 C C . THR B 1 15 ? -59.791 2.284 74.919 1.00 11.20 15 THR B C 1
ATOM 3821 O O . THR B 1 15 ? -58.866 1.737 74.321 1.00 12.24 15 THR B O 1
ATOM 3825 N N . GLY B 1 16 ? -60.823 2.897 74.320 1.00 11.53 16 GLY B N 1
ATOM 3826 C CA . GLY B 1 16 ? -60.792 3.137 72.892 1.00 12.02 16 GLY B CA 1
ATOM 3827 C C . GLY B 1 16 ? -61.287 1.950 72.068 1.00 11.75 16 GLY B C 1
ATOM 3828 O O . GLY B 1 16 ? -61.860 0.994 72.537 1.00 11.11 16 GLY B O 1
ATOM 3829 N N . PRO B 1 17 ? -61.042 1.955 70.749 1.00 11.03 17 PRO B N 1
ATOM 3830 C CA . PRO B 1 17 ? -61.615 0.891 69.903 1.00 12.07 17 PRO B CA 1
ATOM 3831 C C . PRO B 1 17 ? -61.232 -0.503 70.362 1.00 11.22 17 PRO B C 1
ATOM 3832 O O . PRO B 1 17 ? -60.068 -0.781 70.697 1.00 11.32 17 PRO B O 1
ATOM 3836 N N . ASP B 1 18 ? -62.236 -1.383 70.363 1.00 12.73 18 ASP B N 1
ATOM 3837 C CA . ASP B 1 18 ? -62.132 -2.777 70.754 1.00 11.96 18 ASP B CA 1
ATOM 3838 C C . ASP B 1 18 ? -62.045 -2.981 72.259 1.00 11.09 18 ASP B C 1
ATOM 3839 O O . ASP B 1 18 ? -62.069 -4.143 72.729 1.00 10.14 18 ASP B O 1
ATOM 3844 N N . ALA B 1 19 ? -61.865 -1.924 73.050 1.00 10.85 19 ALA B N 1
ATOM 3845 C CA . ALA B 1 19 ? -61.735 -2.128 74.494 1.00 11.93 19 ALA B CA 1
ATOM 3846 C C . ALA B 1 19 ? -62.994 -2.764 75.088 1.00 11.19 19 ALA B C 1
ATOM 3847 O O . ALA B 1 19 ? -64.159 -2.335 74.803 1.00 11.11 19 ALA B O 1
ATOM 3849 N N . PRO B 1 20 ? -62.882 -3.882 75.861 1.00 9.84 20 PRO B N 1
ATOM 3850 C CA . PRO B 1 20 ? -64.055 -4.451 76.553 1.00 11.50 20 PRO B CA 1
ATOM 3851 C C . PRO B 1 20 ? -64.925 -3.399 77.269 1.00 10.92 20 PRO B C 1
ATOM 3852 O O . PRO B 1 20 ? -66.150 -3.504 77.255 1.00 11.91 20 PRO B O 1
ATOM 3856 N N . ASN B 1 21 ? -64.257 -2.439 77.947 1.00 12.21 21 ASN B N 1
ATOM 3857 C CA . ASN B 1 21 ? -64.845 -1.333 78.693 1.00 12.68 21 ASN B CA 1
ATOM 3858 C C . ASN B 1 21 ? -65.765 -0.436 77.885 1.00 12.33 21 ASN B C 1
ATOM 3859 O O . ASN B 1 21 ? -66.722 0.150 78.443 1.00 12.76 21 ASN B O 1
ATOM 3864 N N . ASN B 1 22 ? -65.570 -0.384 76.564 1.00 11.97 22 ASN B N 1
ATOM 3865 C CA . ASN B 1 22 ? -66.440 0.358 75.683 1.00 11.82 22 ASN B CA 1
ATOM 3866 C C . ASN B 1 22 ? -66.502 1.828 76.148 1.00 11.86 22 ASN B C 1
ATOM 3867 O O . ASN B 1 22 ? -67.625 2.377 76.328 1.00 12.12 22 ASN B O 1
ATOM 3872 N N . THR B 1 23 ? -65.378 2.373 76.593 1.00 10.03 23 THR B N 1
ATOM 3873 C CA . THR B 1 23 ? -65.297 3.788 76.965 1.00 11.50 23 THR B CA 1
ATOM 3874 C C . THR B 1 23 ? -65.788 4.702 75.852 1.00 12.71 23 THR B C 1
ATOM 3875 O O . THR B 1 23 ? -66.268 5.810 76.152 1.00 14.35 23 THR B O 1
ATOM 3879 N N . TRP B 1 24 ? -65.557 4.319 74.570 1.00 11.40 24 TRP B N 1
ATOM 3880 C CA . TRP B 1 24 ? -65.949 5.089 73.416 1.00 12.99 24 TRP B CA 1
ATOM 3881 C C . TRP B 1 24 ? -67.456 5.252 73.377 1.00 13.03 24 TRP B C 1
ATOM 3882 O O . TRP B 1 24 ? -67.954 6.392 73.321 1.00 13.95 24 TRP B O 1
ATOM 3893 N N . GLY B 1 25 ? -68.158 4.134 73.351 1.00 12.15 25 GLY B N 1
ATOM 3894 C CA . GLY B 1 25 ? -69.637 4.137 73.354 1.00 11.39 25 GLY B CA 1
ATOM 3895 C C . GLY B 1 25 ? -70.264 4.743 74.611 1.00 13.50 25 GLY B C 1
ATOM 3896 O O . GLY B 1 25 ? -71.275 5.463 74.544 1.00 15.21 25 GLY B O 1
ATOM 3897 N N . ARG B 1 26 ? -69.717 4.440 75.786 1.00 12.34 26 ARG B N 1
ATOM 3898 C CA . ARG B 1 26 ? -70.357 4.864 77.050 1.00 12.31 26 ARG B CA 1
ATOM 3899 C C . ARG B 1 26 ? -70.124 6.353 77.297 1.00 14.13 26 ARG B C 1
ATOM 3900 O O . ARG B 1 26 ? -71.053 6.993 77.826 1.00 14.91 26 ARG B O 1
ATOM 3908 N N . TRP B 1 27 ? -68.889 6.813 76.986 1.00 15.22 27 TRP B N 1
ATOM 3909 C CA . TRP B 1 27 ? -68.440 8.116 77.518 1.00 15.10 27 TRP B CA 1
ATOM 3910 C C . TRP B 1 27 ? -67.731 8.983 76.480 1.00 15.04 27 TRP B C 1
ATOM 3911 O O . TRP B 1 27 ? -67.065 9.986 76.828 1.00 12.90 27 TRP B O 1
ATOM 3922 N N . ASP B 1 28 ? -67.728 8.573 75.187 1.00 14.78 28 ASP B N 1
ATOM 3923 C CA . ASP B 1 28 ? -67.000 9.296 74.167 1.00 14.28 28 ASP B CA 1
ATOM 3924 C C . ASP B 1 28 ? -65.504 9.435 74.514 1.00 13.98 28 ASP B C 1
ATOM 3925 O O . ASP B 1 28 ? -64.808 10.371 74.090 1.00 15.73 28 ASP B O 1
ATOM 3930 N N . ILE B 1 29 ? -64.964 8.367 75.154 1.00 12.36 29 ILE B N 1
ATOM 3931 C CA . ILE B 1 29 ? -63.520 8.227 75.330 1.00 14.90 29 ILE B CA 1
ATOM 3932 C C . ILE B 1 29 ? -62.973 7.251 74.284 1.00 13.17 29 ILE B C 1
ATOM 3933 O O . ILE B 1 29 ? -62.976 6.014 74.483 1.00 12.52 29 ILE B O 1
ATOM 3938 N N . LYS B 1 30 ? -62.590 7.788 73.148 1.00 14.38 30 LYS B N 1
ATOM 3939 C CA . LYS B 1 30 ? -62.129 7.009 72.000 1.00 14.43 30 LYS B CA 1
ATOM 3940 C C . LYS B 1 30 ? -60.602 6.863 71.962 1.00 14.19 30 LYS B C 1
ATOM 3941 O O . LYS B 1 30 ? -60.104 5.810 71.604 1.00 12.44 30 LYS B O 1
ATOM 3947 N N . ALA B 1 31 ? -59.866 7.859 72.448 1.00 12.04 31 ALA B N 1
ATOM 3948 C CA . ALA B 1 31 ? -58.424 7.818 72.506 1.00 12.85 31 ALA B CA 1
ATOM 3949 C C . ALA B 1 31 ? -57.925 8.729 73.625 1.00 15.17 31 ALA B C 1
ATOM 3950 O O . ALA B 1 31 ? -58.418 9.842 73.791 1.00 15.85 31 ALA B O 1
ATOM 3952 N N . THR B 1 32 ? -56.963 8.222 74.395 1.00 12.72 32 THR B N 1
ATOM 3953 C CA . THR B 1 32 ? -56.586 8.837 75.671 1.00 13.55 32 THR B CA 1
ATOM 3954 C C . THR B 1 32 ? -55.252 8.214 76.092 1.00 15.76 32 THR B C 1
ATOM 3955 O O . THR B 1 32 ? -54.729 7.293 75.433 1.00 14.79 32 THR B O 1
ATOM 3959 N N . ASP B 1 33 ? -54.678 8.708 77.196 1.00 16.35 33 ASP B N 1
ATOM 3960 C CA . ASP B 1 33 ? -53.432 8.180 77.719 1.00 13.01 33 ASP B CA 1
ATOM 3961 C C . ASP B 1 33 ? -53.347 8.317 79.240 1.00 12.25 33 ASP B C 1
ATOM 3962 O O . ASP B 1 33 ? -54.194 8.940 79.929 1.00 13.45 33 ASP B O 1
ATOM 3967 N N . LEU B 1 34 ? -52.287 7.691 79.771 1.00 12.10 34 LEU B N 1
ATOM 3968 C CA . LEU B 1 34 ? -51.815 7.664 81.166 1.00 12.01 34 LEU B CA 1
ATOM 3969 C C . LEU B 1 34 ? -52.546 6.603 81.990 1.00 14.48 34 LEU B C 1
ATOM 3970 O O . LEU B 1 34 ? -52.012 5.482 82.174 1.00 15.65 34 LEU B O 1
ATOM 3975 N N . GLY B 1 35 ? -53.772 6.874 82.517 1.00 13.60 35 GLY B N 1
ATOM 3976 C CA . GLY B 1 35 ? -54.458 5.868 83.343 1.00 14.19 35 GLY B CA 1
ATOM 3977 C C . GLY B 1 35 ? -53.799 5.790 84.729 1.00 14.11 35 GLY B C 1
ATOM 3978 O O . GLY B 1 35 ? -53.386 4.733 85.202 1.00 14.19 35 GLY B O 1
ATOM 3979 N N . ILE B 1 36 ? -53.730 6.953 85.359 1.00 12.86 36 ILE B N 1
ATOM 3980 C CA . ILE B 1 36 ? -53.147 7.164 86.677 1.00 14.06 36 ILE B CA 1
ATOM 3981 C C . ILE B 1 36 ? -54.165 6.773 87.743 1.00 13.94 36 ILE B C 1
ATOM 3982 O O . ILE B 1 36 ? -55.264 7.334 87.836 1.00 18.49 36 ILE B O 1
ATOM 3987 N N . MET B 1 37 ? -53.814 5.790 88.591 1.00 14.97 37 MET B N 1
ATOM 3988 C CA . MET B 1 37 ? -54.783 5.157 89.478 1.00 13.92 37 MET B CA 1
ATOM 3989 C C . MET B 1 37 ? -54.434 5.434 90.960 1.00 14.12 37 MET B C 1
ATOM 3990 O O . MET B 1 37 ? -53.251 5.445 91.358 1.00 15.22 37 MET B O 1
ATOM 3995 N N . TRP B 1 38 ? -55.493 5.462 91.796 1.00 14.34 38 TRP B N 1
ATOM 3996 C CA . TRP B 1 38 ? -55.326 5.453 93.255 1.00 14.06 38 TRP B CA 1
ATOM 3997 C C . TRP B 1 38 ? -56.573 4.887 93.925 1.00 17.13 38 TRP B C 1
ATOM 3998 O O . TRP B 1 38 ? -57.678 4.951 93.351 1.00 16.57 38 TRP B O 1
ATOM 4009 N N . ASP B 1 39 ? -56.429 4.426 95.183 1.00 14.42 39 ASP B N 1
ATOM 4010 C CA . ASP B 1 39 ? -57.519 3.946 96.019 1.00 17.31 39 ASP B CA 1
ATOM 4011 C C . ASP B 1 39 ? -58.221 5.155 96.636 1.00 19.60 39 ASP B C 1
ATOM 4012 O O . ASP B 1 39 ? -57.552 6.022 97.170 1.00 17.14 39 ASP B O 1
ATOM 4017 N N . ASP B 1 40 ? -59.555 5.194 96.454 1.00 19.34 40 ASP B N 1
ATOM 4018 C CA . ASP B 1 40 ? -60.382 6.338 96.802 1.00 21.28 40 ASP B CA 1
ATOM 4019 C C . ASP B 1 40 ? -60.780 6.315 98.298 1.00 20.36 40 ASP B C 1
ATOM 4020 O O . ASP B 1 40 ? -61.210 7.375 98.732 1.00 22.97 40 ASP B O 1
ATOM 4025 N N . GLY B 1 41 ? -60.423 5.222 99.021 1.00 19.53 41 GLY B N 1
ATOM 4026 C CA . GLY B 1 41 ? -60.575 5.121 100.466 1.00 25.38 41 GLY B CA 1
ATOM 4027 C C . GLY B 1 41 ? -61.965 4.642 100.810 1.00 21.98 41 GLY B C 1
ATOM 4028 O O . GLY B 1 41 ? -62.295 4.517 101.976 1.00 23.20 41 GLY B O 1
ATOM 4029 N N . ALA B 1 42 ? -62.787 4.364 99.765 1.00 22.81 42 ALA B N 1
ATOM 4030 C CA . ALA B 1 42 ? -64.173 3.911 99.896 1.00 26.39 42 ALA B CA 1
ATOM 4031 C C . ALA B 1 42 ? -64.416 2.633 99.092 1.00 24.38 42 ALA B C 1
ATOM 4032 O O . ALA B 1 42 ? -65.540 2.372 98.661 1.00 23.79 42 ALA B O 1
ATOM 4034 N N . GLY B 1 43 ? -63.358 1.862 98.805 1.00 24.00 43 GLY B N 1
ATOM 4035 C CA . GLY B 1 43 ? -63.563 0.587 98.115 1.00 21.93 43 GLY B CA 1
ATOM 4036 C C . GLY B 1 43 ? -63.475 0.604 96.581 1.00 17.48 43 GLY B C 1
ATOM 4037 O O . GLY B 1 43 ? -63.850 -0.408 95.998 1.00 19.02 43 GLY B O 1
ATOM 4038 N N . HIS B 1 44 ? -62.954 1.685 96.028 1.00 16.36 44 HIS B N 1
ATOM 4039 C CA . HIS B 1 44 ? -62.817 1.895 94.584 1.00 17.19 44 HIS B CA 1
ATOM 4040 C C . HIS B 1 44 ? -61.416 2.420 94.210 1.00 17.12 44 HIS B C 1
ATOM 4041 O O . HIS B 1 44 ? -60.639 2.935 95.012 1.00 16.94 44 HIS B O 1
ATOM 4048 N N . VAL B 1 45 ? -61.088 2.279 92.912 1.00 14.15 45 VAL B N 1
ATOM 4049 C CA . VAL B 1 45 ? -59.934 2.802 92.226 1.00 14.81 45 VAL B CA 1
ATOM 4050 C C . VAL B 1 45 ? -60.377 3.939 91.282 1.00 14.14 45 VAL B C 1
ATOM 4051 O O . VAL B 1 45 ? -61.228 3.683 90.414 1.00 18.21 45 VAL B O 1
ATOM 4055 N N . LEU B 1 46 ? -59.930 5.149 91.509 1.00 14.04 46 LEU B N 1
ATOM 4056 C CA . LEU B 1 46 ? -60.102 6.231 90.538 1.00 16.14 46 LEU B CA 1
ATOM 4057 C C . LEU B 1 46 ? -58.919 6.245 89.593 1.00 16.63 46 LEU B C 1
ATOM 4058 O O . LEU B 1 46 ? -57.749 5.952 89.984 1.00 17.39 46 LEU B O 1
ATOM 4063 N N . THR B 1 47 ? -59.234 6.490 88.281 1.00 14.90 47 THR B N 1
ATOM 4064 C CA . THR B 1 47 ? -58.246 6.413 87.221 1.00 15.70 47 THR B CA 1
ATOM 4065 C C . THR B 1 47 ? -58.375 7.665 86.371 1.00 15.43 47 THR B C 1
ATOM 4066 O O . THR B 1 47 ? -59.463 7.922 85.856 1.00 14.80 47 THR B O 1
ATOM 4070 N N . ALA B 1 48 ? -57.281 8.422 86.264 1.00 15.81 48 ALA B N 1
ATOM 4071 C CA . ALA B 1 48 ? -57.235 9.697 85.582 1.00 15.99 48 ALA B CA 1
ATOM 4072 C C . ALA B 1 48 ? -56.407 9.581 84.297 1.00 17.40 48 ALA B C 1
ATOM 4073 O O . ALA B 1 48 ? -55.434 8.796 84.187 1.00 14.85 48 ALA B O 1
ATOM 4075 N N . PHE B 1 49 ? -56.834 10.369 83.273 1.00 15.06 49 PHE B N 1
ATOM 4076 C CA . PHE B 1 49 ? -56.204 10.337 81.961 1.00 14.09 49 PHE B CA 1
ATOM 4077 C C . PHE B 1 49 ? -55.854 11.733 81.449 1.00 12.82 49 PHE B C 1
ATOM 4078 O O . PHE B 1 49 ? -56.323 12.769 81.954 1.00 18.07 49 PHE B O 1
ATOM 4086 N N . GLY B 1 50 ? -54.924 11.805 80.474 1.00 12.23 50 GLY B N 1
ATOM 4087 C CA . GLY B 1 50 ? -54.576 13.045 79.870 1.00 12.08 50 GLY B CA 1
ATOM 4088 C C . GLY B 1 50 ? -55.481 13.419 78.689 1.00 12.07 50 GLY B C 1
ATOM 4089 O O . GLY B 1 50 ? -56.714 13.201 78.762 1.00 15.18 50 GLY B O 1
ATOM 4090 N N . ASP B 1 51 ? -54.836 14.037 77.697 1.00 13.14 51 ASP B N 1
ATOM 4091 C CA . ASP B 1 51 ? -55.495 14.594 76.502 1.00 14.07 51 ASP B CA 1
ATOM 4092 C C . ASP B 1 51 ? -56.347 13.480 75.875 1.00 15.92 51 ASP B C 1
ATOM 4093 O O . ASP B 1 51 ? -55.816 12.387 75.566 1.00 14.88 51 ASP B O 1
ATOM 4098 N N . THR B 1 52 ? -57.689 13.735 75.805 1.00 13.75 52 THR B N 1
ATOM 4099 C CA . THR B 1 52 ? -58.689 12.712 75.457 1.00 13.99 52 THR B CA 1
ATOM 4100 C C . THR B 1 52 ? -59.444 13.194 74.218 1.00 14.45 52 THR B C 1
ATOM 4101 O O . THR B 1 52 ? -59.745 14.385 74.096 1.00 16.36 52 THR B O 1
ATOM 4105 N N . PHE B 1 53 ? -59.674 12.265 73.286 1.00 14.94 53 PHE B N 1
ATOM 4106 C CA . PHE B 1 53 ? -60.458 12.552 72.092 1.00 15.99 53 PHE B CA 1
ATOM 4107 C C . PHE B 1 53 ? -61.638 11.586 71.984 1.00 13.60 53 PHE B C 1
ATOM 4108 O O . PHE B 1 53 ? -61.612 10.430 72.472 1.00 17.06 53 PHE B O 1
ATOM 4116 N N . GLY B 1 54 ? -62.675 12.122 71.293 1.00 14.33 54 GLY B N 1
ATOM 4117 C CA . GLY B 1 54 ? -63.925 11.409 71.065 1.00 13.35 54 GLY B CA 1
ATOM 4118 C C . GLY B 1 54 ? -64.067 10.714 69.715 1.00 13.32 54 GLY B C 1
ATOM 4119 O O . GLY B 1 54 ? -63.064 10.524 69.003 1.00 14.47 54 GLY B O 1
ATOM 4120 N N . ASN B 1 55 ? -65.347 10.546 69.322 1.00 12.75 55 ASN B N 1
ATOM 4121 C CA . ASN B 1 55 ? -65.798 9.742 68.198 1.00 11.53 55 ASN B CA 1
ATOM 4122 C C . ASN B 1 55 ? -65.026 9.970 66.898 1.00 11.53 55 ASN B C 1
ATOM 4123 O O . ASN B 1 55 ? -64.888 9.007 66.147 1.00 13.80 55 ASN B O 1
ATOM 4128 N N . SER B 1 56 ? -64.694 11.242 66.540 1.00 12.39 56 SER B N 1
ATOM 4129 C CA . SER B 1 56 ? -64.070 11.557 65.236 1.00 12.91 56 SER B CA 1
ATOM 4130 C C . SER B 1 56 ? -62.585 11.248 65.179 1.00 12.91 56 SER B C 1
ATOM 4131 O O . SER B 1 56 ? -61.975 11.320 64.070 1.00 13.23 56 SER B O 1
ATOM 4134 N N . TRP B 1 57 ? -61.966 10.919 66.348 1.00 13.94 57 TRP B N 1
ATOM 4135 C CA . TRP B 1 57 ? -60.567 10.506 66.348 1.00 14.08 57 TRP B CA 1
ATOM 4136 C C . TRP B 1 57 ? -60.376 9.277 65.427 1.00 13.76 57 TRP B C 1
ATOM 4137 O O . TRP B 1 57 ? -61.168 8.360 65.474 1.00 13.12 57 TRP B O 1
ATOM 4148 N N . THR B 1 58 ? -59.288 9.262 64.654 1.00 14.39 58 THR B N 1
ATOM 4149 C CA . THR B 1 58 ? -58.934 8.104 63.842 1.00 16.34 58 THR B CA 1
ATOM 4150 C C . THR B 1 58 ? -57.535 7.546 64.179 1.00 16.06 58 THR B C 1
ATOM 4151 O O . THR B 1 58 ? -57.308 6.346 63.993 1.00 16.42 58 THR B O 1
ATOM 4155 N N . GLY B 1 59 ? -56.643 8.395 64.717 1.00 16.07 59 GLY B N 1
ATOM 4156 C CA . GLY B 1 59 ? -55.214 8.123 64.850 1.00 15.33 59 GLY B CA 1
ATOM 4157 C C . GLY B 1 59 ? -54.516 8.022 63.504 1.00 15.38 59 GLY B C 1
ATOM 4158 O O . GLY B 1 59 ? -55.084 8.413 62.480 1.00 17.91 59 GLY B O 1
ATOM 4159 N N . PRO B 1 60 ? -53.246 7.575 63.438 1.00 17.33 60 PRO B N 1
ATOM 4160 C CA . PRO B 1 60 ? -52.447 7.162 64.601 1.00 15.33 60 PRO B CA 1
ATOM 4161 C C . PRO B 1 60 ? -52.024 8.357 65.438 1.00 16.82 60 PRO B C 1
ATOM 4162 O O . PRO B 1 60 ? -52.012 9.489 64.922 1.00 18.49 60 PRO B O 1
ATOM 4166 N N . GLY B 1 61 ? -51.850 8.153 66.739 1.00 14.40 61 GLY B N 1
ATOM 4167 C CA . GLY B 1 61 ? -51.285 9.171 67.599 1.00 17.01 61 GLY B CA 1
ATOM 4168 C C . GLY B 1 61 ? -52.367 10.053 68.178 1.00 15.08 61 GLY B C 1
ATOM 4169 O O . GLY B 1 61 ? -53.566 9.900 67.921 1.00 18.22 61 GLY B O 1
ATOM 4170 N N . GLY B 1 62 ? -51.957 10.928 69.065 1.00 16.63 62 GLY B N 1
ATOM 4171 C CA . GLY B 1 62 ? -52.873 11.707 69.912 1.00 20.73 62 GLY B CA 1
ATOM 4172 C C . GLY B 1 62 ? -53.234 13.093 69.344 1.00 26.44 62 GLY B C 1
ATOM 4173 O O . GLY B 1 62 ? -53.076 14.126 70.000 1.00 37.71 62 GLY B O 1
ATOM 4174 N N . GLY B 1 63 ? -53.664 13.193 68.109 1.00 26.29 63 GLY B N 1
ATOM 4175 C CA . GLY B 1 63 ? -54.537 14.341 67.821 1.00 23.64 63 GLY B CA 1
ATOM 4176 C C . GLY B 1 63 ? -55.853 13.865 67.211 1.00 19.59 63 GLY B C 1
ATOM 4177 O O . GLY B 1 63 ? -56.035 12.692 66.936 1.00 19.37 63 GLY B O 1
ATOM 4178 N N . ALA B 1 64 ? -56.705 14.827 66.856 1.00 21.01 64 ALA B N 1
ATOM 4179 C CA . ALA B 1 64 ? -57.985 14.533 66.232 1.00 18.27 64 ALA B CA 1
ATOM 4180 C C . ALA B 1 64 ? -58.415 15.750 65.408 1.00 18.11 64 ALA B C 1
ATOM 4181 O O . ALA B 1 64 ? -57.926 16.881 65.602 1.00 18.10 64 ALA B O 1
ATOM 4183 N N . PRO B 1 65 ? -59.411 15.578 64.517 1.00 18.72 65 PRO B N 1
ATOM 4184 C CA . PRO B 1 65 ? -60.010 16.738 63.834 1.00 20.11 65 PRO B CA 1
ATOM 4185 C C . PRO B 1 65 ? -60.650 17.750 64.787 1.00 19.93 65 PRO B C 1
ATOM 4186 O O . PRO B 1 65 ? -60.759 17.554 66.026 1.00 17.70 65 PRO B O 1
ATOM 4190 N N . PRO B 1 66 ? -61.048 18.941 64.267 1.00 23.22 66 PRO B N 1
ATOM 4191 C CA . PRO B 1 66 ? -61.543 20.014 65.139 1.00 24.21 66 PRO B CA 1
ATOM 4192 C C . PRO B 1 66 ? -62.807 19.635 65.904 1.00 20.22 66 PRO B C 1
ATOM 4193 O O . PRO B 1 66 ? -63.081 20.118 66.997 1.00 22.75 66 PRO B O 1
ATOM 4197 N N . ASN B 1 67 ? -63.531 18.596 65.426 1.00 18.10 67 ASN B N 1
ATOM 4198 C CA . ASN B 1 67 ? -64.691 18.067 66.113 1.00 16.56 67 ASN B CA 1
ATOM 4199 C C . ASN B 1 67 ? -64.385 16.848 67.014 1.00 16.16 67 ASN B C 1
ATOM 4200 O O . ASN B 1 67 ? -65.306 16.165 67.494 1.00 18.25 67 ASN B O 1
ATOM 4205 N N . GLY B 1 68 ? -63.126 16.758 67.437 1.00 17.55 68 GLY B N 1
ATOM 4206 C CA . GLY B 1 68 ? -62.648 15.577 68.140 1.00 16.66 68 GLY B CA 1
ATOM 4207 C C . GLY B 1 68 ? -63.030 15.547 69.630 1.00 16.31 68 GLY B C 1
ATOM 4208 O O . GLY B 1 68 ? -62.560 14.651 70.362 1.00 15.59 68 GLY B O 1
ATOM 4209 N N . ASN B 1 69 ? -63.786 16.534 70.143 1.00 14.71 69 ASN B N 1
ATOM 4210 C CA . ASN B 1 69 ? -64.206 16.546 71.545 1.00 14.67 69 ASN B CA 1
ATOM 4211 C C . ASN B 1 69 ? -62.957 16.443 72.440 1.00 16.15 69 ASN B C 1
ATOM 4212 O O . ASN B 1 69 ? -62.944 15.630 73.374 1.00 16.43 69 ASN B O 1
ATOM 4217 N N . TRP B 1 70 ? -62.009 17.364 72.212 1.00 17.90 70 TRP B N 1
ATOM 4218 C CA . TRP B 1 70 ? -60.745 17.334 72.966 1.00 17.39 70 TRP B CA 1
ATOM 4219 C C . TRP B 1 70 ? -61.069 17.810 74.375 1.00 18.20 70 TRP B C 1
ATOM 4220 O O . TRP B 1 70 ? -61.546 18.972 74.537 1.00 18.32 70 TRP B O 1
ATOM 4231 N N . ARG B 1 71 ? -60.689 16.963 75.373 1.00 14.40 71 ARG B N 1
ATOM 4232 C CA . ARG B 1 71 ? -60.694 17.200 76.807 1.00 14.96 71 ARG B CA 1
ATOM 4233 C C . ARG B 1 71 ? -59.291 16.971 77.325 1.00 17.05 71 ARG B C 1
ATOM 4234 O O . ARG B 1 71 ? -58.535 16.086 76.832 1.00 14.99 71 ARG B O 1
ATOM 4242 N N . SER B 1 72 ? -58.851 17.941 78.158 1.00 15.16 72 SER B N 1
ATOM 4243 C CA . SER B 1 72 ? -57.444 17.876 78.608 1.00 16.99 72 SER B CA 1
ATOM 4244 C C . SER B 1 72 ? -57.264 16.656 79.531 1.00 15.12 72 SER B C 1
ATOM 4245 O O . SER B 1 72 ? -56.135 16.295 79.844 1.00 16.62 72 SER B O 1
ATOM 4248 N N . ASN B 1 73 ? -58.356 16.180 80.161 1.00 15.00 73 ASN B N 1
ATOM 4249 C CA . ASN B 1 73 ? -58.323 15.098 81.148 1.00 15.01 73 ASN B CA 1
ATOM 4250 C C . ASN B 1 73 ? -59.738 14.517 81.285 1.00 15.80 73 ASN B C 1
ATOM 4251 O O . ASN B 1 73 ? -60.722 15.184 80.904 1.00 16.00 73 ASN B O 1
ATOM 4256 N N . VAL B 1 74 ? -59.857 13.242 81.709 1.00 15.12 74 VAL B N 1
ATOM 4257 C CA . VAL B 1 74 ? -61.102 12.606 82.170 1.00 16.91 74 VAL B CA 1
ATOM 4258 C C . VAL B 1 74 ? -60.772 11.701 83.347 1.00 18.08 74 VAL B C 1
ATOM 4259 O O . VAL B 1 74 ? -59.583 11.434 83.604 1.00 16.03 74 VAL B O 1
ATOM 4263 N N . LEU B 1 75 ? -61.826 11.179 83.968 1.00 15.75 75 LEU B N 1
ATOM 4264 C CA . LEU B 1 75 ? -61.832 10.413 85.208 1.00 16.94 75 LEU B CA 1
ATOM 4265 C C . LEU B 1 75 ? -62.904 9.338 85.244 1.00 15.77 75 LEU B C 1
ATOM 4266 O O . LEU B 1 75 ? -64.092 9.574 84.948 1.00 16.23 75 LEU B O 1
ATOM 4271 N N . VAL B 1 76 ? -62.469 8.085 85.520 1.00 15.48 76 VAL B N 1
ATOM 4272 C CA . VAL B 1 76 ? -63.320 6.913 85.638 1.00 14.93 76 VAL B CA 1
ATOM 4273 C C . VAL B 1 76 ? -63.050 6.197 86.965 1.00 16.28 76 VAL B C 1
ATOM 4274 O O . VAL B 1 76 ? -62.019 6.436 87.589 1.00 17.30 76 VAL B O 1
ATOM 4278 N N . ARG B 1 77 ? -63.980 5.315 87.379 1.00 17.32 77 ARG B N 1
ATOM 4279 C CA . ARG B 1 77 ? -63.896 4.534 88.604 1.00 16.78 77 ARG B CA 1
ATOM 4280 C C . ARG B 1 77 ? -63.941 3.055 88.233 1.00 14.78 77 ARG B C 1
ATOM 4281 O O . ARG B 1 77 ? -64.523 2.649 87.212 1.00 12.99 77 ARG B O 1
ATOM 4289 N N . SER B 1 78 ? -63.427 2.222 89.130 1.00 12.31 78 SER B N 1
ATOM 4290 C CA . SER B 1 78 ? -63.457 0.772 89.058 1.00 12.20 78 SER B CA 1
ATOM 4291 C C . SER B 1 78 ? -63.663 0.239 90.483 1.00 16.13 78 SER B C 1
ATOM 4292 O O . SER B 1 78 ? -63.034 0.814 91.399 1.00 15.29 78 SER B O 1
ATOM 4295 N N . SER B 1 79 ? -64.481 -0.827 90.593 1.00 13.87 79 SER B N 1
ATOM 4296 C CA . SER B 1 79 ? -64.611 -1.692 91.786 1.00 14.47 79 SER B CA 1
ATOM 4297 C C . SER B 1 79 ? -64.026 -3.090 91.563 1.00 14.53 79 SER B C 1
ATOM 4298 O O . SER B 1 79 ? -64.351 -4.039 92.287 1.00 14.86 79 SER B O 1
ATOM 4301 N N . ASP B 1 80 ? -63.224 -3.272 90.468 1.00 13.94 80 ASP B N 1
ATOM 4302 C CA . ASP B 1 80 ? -62.888 -4.620 90.024 1.00 13.56 80 ASP B CA 1
ATOM 4303 C C . ASP B 1 80 ? -61.660 -5.131 90.785 1.00 13.47 80 ASP B C 1
ATOM 4304 O O . ASP B 1 80 ? -60.559 -4.603 90.640 1.00 17.25 80 ASP B O 1
ATOM 4309 N N . GLY B 1 81 ? -61.857 -6.208 91.574 1.00 16.38 81 GLY B N 1
ATOM 4310 C CA . GLY B 1 81 ? -60.782 -6.726 92.399 1.00 17.14 81 GLY B CA 1
ATOM 4311 C C . GLY B 1 81 ? -60.086 -7.939 91.763 1.00 19.29 81 GLY B C 1
ATOM 4312 O O . GLY B 1 81 ? -59.231 -8.555 92.408 1.00 21.24 81 GLY B O 1
ATOM 4313 N N . ASP B 1 82 ? -60.418 -8.253 90.503 1.00 17.67 82 ASP B N 1
ATOM 4314 C CA . ASP B 1 82 ? -59.983 -9.456 89.776 1.00 17.08 82 ASP B CA 1
ATOM 4315 C C . ASP B 1 82 ? -59.284 -8.983 88.479 1.00 16.54 82 ASP B C 1
ATOM 4316 O O . ASP B 1 82 ? -59.869 -8.949 87.417 1.00 17.35 82 ASP B O 1
ATOM 4321 N N . LEU B 1 83 ? -58.009 -8.590 88.554 1.00 13.63 83 LEU B N 1
ATOM 4322 C CA . LEU B 1 83 ? -57.374 -7.904 87.417 1.00 14.76 83 LEU B CA 1
ATOM 4323 C C . LEU B 1 83 ? -56.934 -8.880 86.332 1.00 12.82 83 LEU B C 1
ATOM 4324 O O . LEU B 1 83 ? -56.677 -8.445 85.208 1.00 12.13 83 LEU B O 1
ATOM 4329 N N . ALA B 1 84 ? -56.859 -10.174 86.634 1.00 13.45 84 ALA B N 1
ATOM 4330 C CA . ALA B 1 84 ? -56.305 -11.117 85.683 1.00 14.01 84 ALA B CA 1
ATOM 4331 C C . ALA B 1 84 ? -57.136 -11.140 84.412 1.00 14.42 84 ALA B C 1
ATOM 4332 O O . ALA B 1 84 ? -56.548 -11.371 83.337 1.00 12.80 84 ALA B O 1
ATOM 4334 N N . ASP B 1 85 ? -58.391 -10.782 84.525 1.00 15.56 85 ASP B N 1
ATOM 4335 C CA . ASP B 1 85 ? -59.317 -10.846 83.409 1.00 15.62 85 ASP B CA 1
ATOM 4336 C C . ASP B 1 85 ? -59.706 -9.452 82.961 1.00 15.18 85 ASP B C 1
ATOM 4337 O O . ASP B 1 85 ? -60.695 -9.341 82.263 1.00 15.63 85 ASP B O 1
ATOM 4342 N N . GLY B 1 86 ? -58.932 -8.441 83.304 1.00 12.51 86 GLY B N 1
ATOM 4343 C CA . GLY B 1 86 ? -59.140 -7.040 82.937 1.00 12.17 86 GLY B CA 1
ATOM 4344 C C . GLY B 1 86 ? -59.634 -6.178 84.104 1.00 14.10 86 GLY B C 1
ATOM 4345 O O . GLY B 1 86 ? -59.784 -6.624 85.219 1.00 14.44 86 GLY B O 1
ATOM 4346 N N . MET B 1 87 ? -59.861 -4.916 83.785 1.00 13.79 87 MET B N 1
ATOM 4347 C CA . MET B 1 87 ? -60.242 -3.934 84.774 1.00 13.20 87 MET B CA 1
ATOM 4348 C C . MET B 1 87 ? -61.503 -3.252 84.247 1.00 12.62 87 MET B C 1
ATOM 4349 O O . MET B 1 87 ? -61.338 -2.286 83.450 1.00 13.99 87 MET B O 1
ATOM 4354 N N . LEU B 1 88 ? -62.644 -3.600 84.866 1.00 13.66 88 LEU B N 1
ATOM 4355 C CA . LEU B 1 88 ? -63.922 -2.988 84.494 1.00 13.08 88 LEU B CA 1
ATOM 4356 C C . LEU B 1 88 ? -64.075 -1.585 85.108 1.00 12.98 88 LEU B C 1
ATOM 4357 O O . LEU B 1 88 ? -63.830 -1.408 86.318 1.00 13.77 88 LEU B O 1
ATOM 4362 N N . PHE B 1 89 ? -64.327 -0.580 84.259 1.00 11.57 89 PHE B N 1
ATOM 4363 C CA . PHE B 1 89 ? -64.706 0.738 84.754 1.00 13.35 89 PHE B CA 1
ATOM 4364 C C . PHE B 1 89 ? -66.221 0.762 84.984 1.00 14.40 89 PHE B C 1
ATOM 4365 O O . PHE B 1 89 ? -66.998 0.330 84.125 1.00 13.93 89 PHE B O 1
ATOM 4373 N N . ASP B 1 90 ? -66.637 1.211 86.182 1.00 15.41 90 ASP B N 1
ATOM 4374 C CA . ASP B 1 90 ? -68.057 1.138 86.520 1.00 15.66 90 ASP B CA 1
ATOM 4375 C C . ASP B 1 90 ? -68.700 2.532 86.681 1.00 16.09 90 ASP B C 1
ATOM 4376 O O . ASP B 1 90 ? -69.894 2.599 87.061 1.00 16.00 90 ASP B O 1
ATOM 4381 N N . TRP B 1 91 ? -67.996 3.599 86.398 1.00 14.96 91 TRP B N 1
ATOM 4382 C CA . TRP B 1 91 ? -68.449 4.973 86.600 1.00 17.82 91 TRP B CA 1
ATOM 4383 C C . TRP B 1 91 ? -67.497 5.921 85.905 1.00 18.33 91 TRP B C 1
ATOM 4384 O O . TRP B 1 91 ? -66.306 5.632 85.810 1.00 18.04 91 TRP B O 1
ATOM 4395 N N . ALA B 1 92 ? -68.017 7.047 85.387 1.00 16.18 92 ALA B N 1
ATOM 4396 C CA . ALA B 1 92 ? -67.211 8.148 84.904 1.00 15.56 92 ALA B CA 1
ATOM 4397 C C . ALA B 1 92 ? -67.896 9.464 85.308 1.00 15.32 92 ALA B C 1
ATOM 4398 O O . ALA B 1 92 ? -69.144 9.477 85.527 1.00 15.06 92 ALA B O 1
ATOM 4400 N N . ALA B 1 93 ? -67.020 10.463 85.507 1.00 18.59 93 ALA B N 1
ATOM 4401 C CA . ALA B 1 93 ? -67.387 11.853 85.774 1.00 18.66 93 ALA B CA 1
ATOM 4402 C C . ALA B 1 93 ? -67.847 12.461 84.450 1.00 16.31 93 ALA B C 1
ATOM 4403 O O . ALA B 1 93 ? -67.057 12.568 83.532 1.00 15.44 93 ALA B O 1
ATOM 4405 N N . GLN B 1 94 ? -69.180 12.762 84.348 1.00 16.66 94 GLN B N 1
ATOM 4406 C CA . GLN B 1 94 ? -69.726 13.115 83.032 1.00 17.93 94 GLN B CA 1
ATOM 4407 C C . GLN B 1 94 ? -70.297 14.537 83.052 1.00 19.48 94 GLN B C 1
ATOM 4408 O O . GLN B 1 94 ? -70.508 15.085 84.138 1.00 21.52 94 GLN B O 1
ATOM 4414 N N . GLY B 1 95 ? -70.608 15.039 81.871 1.00 18.48 95 GLY B N 1
ATOM 4415 C CA . GLY B 1 95 ? -71.054 16.420 81.686 1.00 18.73 95 GLY B CA 1
ATOM 4416 C C . GLY B 1 95 ? -70.983 16.808 80.219 1.00 14.13 95 GLY B C 1
ATOM 4417 O O . GLY B 1 95 ? -69.945 17.247 79.716 1.00 17.28 95 GLY B O 1
ATOM 4418 N N . PRO B 1 96 ? -72.028 16.499 79.396 1.00 16.67 96 PRO B N 1
ATOM 4419 C CA . PRO B 1 96 ? -73.302 15.904 79.844 1.00 14.66 96 PRO B CA 1
ATOM 4420 C C . PRO B 1 96 ? -73.243 14.376 80.072 1.00 16.84 96 PRO B C 1
ATOM 4421 O O . PRO B 1 96 ? -72.231 13.764 79.651 1.00 17.22 96 PRO B O 1
ATOM 4425 N N . GLN B 1 97 ? -74.228 13.846 80.781 1.00 17.62 97 GLN B N 1
ATOM 4426 C CA . GLN B 1 97 ? -74.422 12.392 80.820 1.00 19.15 97 GLN B CA 1
ATOM 4427 C C . GLN B 1 97 ? -74.267 11.860 79.384 1.00 22.14 97 GLN B C 1
ATOM 4428 O O . GLN B 1 97 ? -74.827 12.427 78.423 1.00 18.44 97 GLN B O 1
ATOM 4434 N N . GLY B 1 98 ? -73.499 10.758 79.265 1.00 20.38 98 GLY B N 1
ATOM 4435 C CA . GLY B 1 98 ? -73.100 10.163 77.990 1.00 16.99 98 GLY B CA 1
ATOM 4436 C C . GLY B 1 98 ? -71.698 10.586 77.525 1.00 17.42 98 GLY B C 1
ATOM 4437 O O . GLY B 1 98 ? -71.142 10.127 76.514 1.00 16.68 98 GLY B O 1
ATOM 4438 N N . VAL B 1 99 ? -71.102 11.589 78.217 1.00 16.47 99 VAL B N 1
ATOM 4439 C CA . VAL B 1 99 ? -69.801 12.128 77.820 1.00 14.45 99 VAL B CA 1
ATOM 4440 C C . VAL B 1 99 ? -68.959 12.315 79.070 1.00 18.16 99 VAL B C 1
ATOM 4441 O O . VAL B 1 99 ? -69.310 13.136 79.927 1.00 15.25 99 VAL B O 1
ATOM 4445 N N . ALA B 1 100 ? -67.780 11.662 79.120 1.00 15.28 100 ALA B N 1
ATOM 4446 C CA . ALA B 1 100 ? -66.893 11.903 80.259 1.00 14.65 100 ALA B CA 1
ATOM 4447 C C . ALA B 1 100 ? -66.350 13.341 80.090 1.00 15.95 100 ALA B C 1
ATOM 4448 O O . ALA B 1 100 ? -65.815 13.690 79.012 1.00 14.71 100 ALA B O 1
ATOM 4450 N N . ARG B 1 101 ? -66.412 14.192 81.176 1.00 14.75 101 ARG B N 1
ATOM 4451 C CA . ARG B 1 101 ? -66.004 15.583 81.066 1.00 16.78 101 ARG B CA 1
ATOM 4452 C C . ARG B 1 101 ? -64.548 15.838 81.516 1.00 16.63 101 ARG B C 1
ATOM 4453 O O . ARG B 1 101 ? -63.997 15.040 82.284 1.00 18.62 101 ARG B O 1
ATOM 4461 N N . GLU B 1 102 ? -64.039 17.006 81.084 1.00 17.94 102 GLU B N 1
ATOM 4462 C CA . GLU B 1 102 ? -62.791 17.569 81.606 1.00 18.55 102 GLU B CA 1
ATOM 4463 C C . GLU B 1 102 ? -63.018 17.999 83.062 1.00 20.54 102 GLU B C 1
ATOM 4464 O O . GLU B 1 102 ? -64.068 18.597 83.435 1.00 18.26 102 GLU B O 1
ATOM 4470 N N . ILE B 1 103 ? -62.116 17.575 83.976 1.00 19.54 103 ILE B N 1
ATOM 4471 C CA . ILE B 1 103 ? -62.334 17.850 85.412 1.00 17.37 103 ILE B CA 1
ATOM 4472 C C . ILE B 1 103 ? -61.361 18.931 85.918 1.00 19.22 103 ILE B C 1
ATOM 4473 O O . ILE B 1 103 ? -61.680 19.581 86.935 1.00 21.13 103 ILE B O 1
ATOM 4478 N N . ILE B 1 104 ? -60.286 19.154 85.182 1.00 18.94 104 ILE B N 1
ATOM 4479 C CA . ILE B 1 104 ? -59.329 20.221 85.414 1.00 19.86 104 ILE B CA 1
ATOM 4480 C C . ILE B 1 104 ? -59.240 21.067 84.139 1.00 19.46 104 ILE B C 1
ATOM 4481 O O . ILE B 1 104 ? -58.617 20.719 83.072 1.00 18.66 104 ILE B O 1
ATOM 4486 N N . PRO B 1 105 ? -59.836 22.318 84.180 1.00 19.11 105 PRO B N 1
ATOM 4487 C CA . PRO B 1 105 ? -59.846 23.184 82.991 1.00 22.10 105 PRO B CA 1
ATOM 4488 C C . PRO B 1 105 ? -58.459 23.586 82.496 1.00 19.64 105 PRO B C 1
ATOM 4489 O O . PRO B 1 105 ? -57.504 23.594 83.269 1.00 20.27 105 PRO B O 1
ATOM 4493 N N . SER B 1 106 ? -58.363 23.951 81.222 1.00 19.53 106 SER B N 1
ATOM 4494 C CA . SER B 1 106 ? -57.176 24.430 80.555 1.00 19.71 106 SER B CA 1
ATOM 4495 C C . SER B 1 106 ? -57.585 25.523 79.568 1.00 22.94 106 SER B C 1
ATOM 4496 O O . SER B 1 106 ? -58.740 25.539 79.057 1.00 24.68 106 SER B O 1
ATOM 4499 N N . LYS B 1 107 ? -56.678 26.462 79.319 1.00 27.13 107 LYS B N 1
ATOM 4500 C CA . LYS B 1 107 ? -56.995 27.533 78.367 1.00 29.24 107 LYS B CA 1
ATOM 4501 C C . LYS B 1 107 ? -57.022 27.040 76.919 1.00 27.11 107 LYS B C 1
ATOM 4502 O O . LYS B 1 107 ? -57.710 27.672 76.081 1.00 23.11 107 LYS B O 1
ATOM 4508 N N . LYS B 1 108 ? -56.136 26.044 76.591 1.00 21.02 108 LYS B N 1
ATOM 4509 C CA . LYS B 1 108 ? -55.925 25.604 75.210 1.00 20.15 108 LYS B CA 1
ATOM 4510 C C . LYS B 1 108 ? -55.443 26.734 74.291 1.00 24.82 108 LYS B C 1
ATOM 4511 O O . LYS B 1 108 ? -55.749 26.826 73.097 1.00 19.88 108 LYS B O 1
ATOM 4517 N N . ILE B 1 109 ? -54.585 27.591 74.849 1.00 23.45 109 ILE B N 1
ATOM 4518 C CA . ILE B 1 109 ? -53.876 28.567 74.049 1.00 25.71 109 ILE B CA 1
ATOM 4519 C C . ILE B 1 109 ? -52.417 28.149 74.094 1.00 23.25 109 ILE B C 1
ATOM 4520 O O . ILE B 1 109 ? -51.859 28.145 75.175 1.00 24.67 109 ILE B O 1
ATOM 4525 N N . ASN B 1 110 ? -51.861 27.806 72.935 1.00 23.71 110 ASN B N 1
ATOM 4526 C CA . ASN B 1 110 ? -50.491 27.347 72.733 1.00 27.24 110 ASN B CA 1
ATOM 4527 C C . ASN B 1 110 ? -49.486 28.454 73.098 1.00 32.91 110 ASN B C 1
ATOM 4528 O O . ASN B 1 110 ? -49.598 29.578 72.597 1.00 32.37 110 ASN B O 1
ATOM 4533 N N . GLY B 1 111 ? -48.499 28.131 73.945 1.00 27.29 111 GLY B N 1
ATOM 4534 C CA . GLY B 1 111 ? -47.535 29.117 74.403 1.00 28.70 111 GLY B CA 1
ATOM 4535 C C . GLY B 1 111 ? -47.935 29.867 75.659 1.00 28.97 111 GLY B C 1
ATOM 4536 O O . GLY B 1 111 ? -47.138 30.693 76.129 1.00 31.39 111 GLY B O 1
ATOM 4537 N N . VAL B 1 112 ? -49.107 29.537 76.224 1.00 25.84 112 VAL B N 1
ATOM 4538 C CA . VAL B 1 112 ? -49.644 30.104 77.445 1.00 28.33 112 VAL B CA 1
ATOM 4539 C C . VAL B 1 112 ? -50.027 28.925 78.351 1.00 29.70 112 VAL B C 1
ATOM 4540 O O . VAL B 1 112 ? -49.344 28.607 79.325 1.00 22.39 112 VAL B O 1
ATOM 4544 N N . GLU B 1 113 ? -51.078 28.187 77.949 1.00 25.48 113 GLU B N 1
ATOM 4545 C CA . GLU B 1 113 ? -51.410 26.909 78.557 1.00 23.99 113 GLU B CA 1
ATOM 4546 C C . GLU B 1 113 ? -52.187 26.080 77.508 1.00 22.45 113 GLU B C 1
ATOM 4547 O O . GLU B 1 113 ? -53.403 26.267 77.406 1.00 23.53 113 GLU B O 1
ATOM 4553 N N . ILE B 1 114 ? -51.466 25.245 76.739 1.00 22.09 114 ILE B N 1
ATOM 4554 C CA . ILE B 1 114 ? -52.092 24.326 75.778 1.00 20.02 114 ILE B CA 1
ATOM 4555 C C . ILE B 1 114 ? -53.014 23.290 76.480 1.00 23.73 114 ILE B C 1
ATOM 4556 O O . ILE B 1 114 ? -54.121 22.946 75.977 1.00 23.29 114 ILE B O 1
ATOM 4561 N N . THR B 1 115 ? -52.613 22.759 77.652 1.00 18.03 115 THR B N 1
ATOM 4562 C CA . THR B 1 115 ? -53.365 21.690 78.300 1.00 18.94 115 THR B CA 1
ATOM 4563 C C . THR B 1 115 ? -52.943 21.606 79.775 1.00 18.24 115 THR B C 1
ATOM 4564 O O . THR B 1 115 ? -51.895 22.197 80.170 1.00 20.06 115 THR B O 1
ATOM 4568 N N . THR B 1 116 ? -53.759 20.858 80.523 1.00 18.74 116 THR B N 1
ATOM 4569 C CA . THR B 1 116 ? -53.530 20.448 81.915 1.00 17.69 116 THR B CA 1
ATOM 4570 C C . THR B 1 116 ? -53.553 18.918 81.991 1.00 18.23 116 THR B C 1
ATOM 4571 O O . THR B 1 116 ? -54.549 18.275 81.672 1.00 18.34 116 THR B O 1
ATOM 4575 N N . ILE B 1 117 ? -52.412 18.347 82.420 1.00 18.82 117 ILE B N 1
ATOM 4576 C CA . ILE B 1 117 ? -52.222 16.891 82.399 1.00 17.03 117 ILE B CA 1
ATOM 4577 C C . ILE B 1 117 ? -52.089 16.365 83.820 1.00 19.64 117 ILE B C 1
ATOM 4578 O O . ILE B 1 117 ? -51.139 16.786 84.482 1.00 18.59 117 ILE B O 1
ATOM 4583 N N . PRO B 1 118 ? -52.968 15.439 84.286 1.00 18.55 118 PRO B N 1
ATOM 4584 C CA . PRO B 1 118 ? -52.832 14.739 85.578 1.00 18.00 118 PRO B CA 1
ATOM 4585 C C . PRO B 1 118 ? -51.490 14.003 85.637 1.00 17.38 118 PRO B C 1
ATOM 4586 O O . PRO B 1 118 ? -50.969 13.524 84.592 1.00 16.34 118 PRO B O 1
ATOM 4590 N N . THR B 1 119 ? -50.926 13.940 86.868 1.00 16.57 119 THR B N 1
ATOM 4591 C CA . THR B 1 119 ? -49.628 13.305 87.067 1.00 16.81 119 THR B CA 1
ATOM 4592 C C . THR B 1 119 ? -49.692 12.141 88.055 1.00 16.89 119 THR B C 1
ATOM 4593 O O . THR B 1 119 ? -49.029 11.131 87.836 1.00 17.63 119 THR B O 1
ATOM 4597 N N . THR B 1 120 ? -50.449 12.290 89.158 1.00 15.37 120 THR B N 1
ATOM 4598 C CA . THR B 1 120 ? -50.498 11.365 90.252 1.00 14.92 120 THR B CA 1
ATOM 4599 C C . THR B 1 120 ? -51.753 11.681 91.090 1.00 16.07 120 THR B C 1
ATOM 4600 O O . THR B 1 120 ? -52.198 12.822 91.177 1.00 18.08 120 THR B O 1
ATOM 4604 N N . GLY B 1 121 ? -52.227 10.716 91.811 1.00 15.87 121 GLY B N 1
ATOM 4605 C CA . GLY B 1 121 ? -53.295 10.999 92.766 1.00 17.79 121 GLY B CA 1
ATOM 4606 C C . GLY B 1 121 ? -53.234 10.150 94.016 1.00 19.10 121 GLY B C 1
ATOM 4607 O O . GLY B 1 121 ? -52.506 9.149 94.078 1.00 18.72 121 GLY B O 1
ATOM 4608 N N . ILE B 1 122 ? -54.051 10.546 95.008 1.00 19.14 122 ILE B N 1
ATOM 4609 C CA . ILE B 1 122 ? -54.174 9.870 96.281 1.00 20.59 122 ILE B CA 1
ATOM 4610 C C . ILE B 1 122 ? -55.442 10.318 97.031 1.00 19.34 122 ILE B C 1
ATOM 4611 O O . ILE B 1 122 ? -55.989 11.385 96.772 1.00 20.93 122 ILE B O 1
ATOM 4616 N N . SER B 1 123 ? -55.845 9.495 97.980 1.00 16.57 123 SER B N 1
ATOM 4617 C CA . SER B 1 123 ? -56.892 9.877 98.919 1.00 20.66 123 SER B CA 1
ATOM 4618 C C . SER B 1 123 ? -56.326 9.965 100.344 1.00 23.61 123 SER B C 1
ATOM 4619 O O . SER B 1 123 ? -55.478 9.167 100.781 1.00 20.87 123 SER B O 1
ATOM 4622 N N . VAL B 1 124 ? -56.884 10.935 101.085 1.00 23.92 124 VAL B N 1
ATOM 4623 C CA . VAL B 1 124 ? -56.585 11.071 102.512 1.00 25.62 124 VAL B CA 1
ATOM 4624 C C . VAL B 1 124 ? -57.925 11.347 103.180 1.00 22.43 124 VAL B C 1
ATOM 4625 O O . VAL B 1 124 ? -58.549 12.368 102.876 1.00 24.86 124 VAL B O 1
ATOM 4629 N N . GLY B 1 125 ? -58.332 10.385 103.980 1.00 23.93 125 GLY B N 1
ATOM 4630 C CA . GLY B 1 125 ? -59.650 10.388 104.573 1.00 30.29 125 GLY B CA 1
ATOM 4631 C C . GLY B 1 125 ? -60.691 10.528 103.464 1.00 34.32 125 GLY B C 1
ATOM 4632 O O . GLY B 1 125 ? -60.727 9.722 102.514 1.00 30.88 125 GLY B O 1
ATOM 4633 N N . LYS B 1 126 ? -61.493 11.594 103.554 1.00 29.46 126 LYS B N 1
ATOM 4634 C CA . LYS B 1 126 ? -62.648 11.673 102.664 1.00 30.92 126 LYS B CA 1
ATOM 4635 C C . LYS B 1 126 ? -62.292 12.543 101.436 1.00 34.69 126 LYS B C 1
ATOM 4636 O O . LYS B 1 126 ? -63.150 12.773 100.560 1.00 32.77 126 LYS B O 1
ATOM 4642 N N . ARG B 1 127 ? -61.021 13.017 101.304 1.00 23.79 127 ARG B N 1
ATOM 4643 C CA . ARG B 1 127 ? -60.677 13.864 100.182 1.00 25.84 127 ARG B CA 1
ATOM 4644 C C . ARG B 1 127 ? -59.822 13.085 99.181 1.00 25.47 127 ARG B C 1
ATOM 4645 O O . ARG B 1 127 ? -58.821 12.488 99.582 1.00 21.19 127 ARG B O 1
ATOM 4653 N N . GLN B 1 128 ? -60.204 13.223 97.908 1.00 25.50 128 GLN B N 1
ATOM 4654 C CA . GLN B 1 128 ? -59.366 12.828 96.782 1.00 25.30 128 GLN B CA 1
ATOM 4655 C C . GLN B 1 128 ? -58.497 13.975 96.342 1.00 20.84 128 GLN B C 1
ATOM 4656 O O . GLN B 1 128 ? -58.954 15.118 96.287 1.00 25.30 128 GLN B O 1
ATOM 4662 N N . TYR B 1 129 ? -57.235 13.711 95.929 1.00 18.83 129 TYR B N 1
ATOM 4663 C CA . TYR B 1 129 ? -56.356 14.717 95.366 1.00 18.69 129 TYR B CA 1
ATOM 4664 C C . TYR B 1 129 ? -55.701 14.209 94.069 1.00 18.14 129 TYR B C 1
ATOM 4665 O O . TYR B 1 129 ? -55.350 13.030 93.982 1.00 19.52 129 TYR B O 1
ATOM 4674 N N . LEU B 1 130 ? -55.572 15.109 93.129 1.00 18.38 130 LEU B N 1
ATOM 4675 C CA . LEU B 1 130 ? -55.014 14.890 91.794 1.00 19.89 130 LEU B CA 1
ATOM 4676 C C . LEU B 1 130 ? -53.957 15.959 91.426 1.00 21.46 130 LEU B C 1
ATOM 4677 O O . LEU B 1 130 ? -54.232 17.141 91.083 1.00 19.01 130 LEU B O 1
ATOM 4682 N N . GLY B 1 131 ? -52.661 15.552 91.413 1.00 17.53 131 GLY B N 1
ATOM 4683 C CA . GLY B 1 131 ? -51.585 16.372 90.928 1.00 20.05 131 GLY B CA 1
ATOM 4684 C C . GLY B 1 131 ? -51.667 16.486 89.414 1.00 21.93 131 GLY B C 1
ATOM 4685 O O . GLY B 1 131 ? -52.167 15.562 88.751 1.00 19.11 131 GLY B O 1
ATOM 4686 N N . PHE B 1 132 ? -51.350 17.677 88.929 1.00 20.20 132 PHE B N 1
ATOM 4687 C CA . PHE B 1 132 ? -51.332 17.933 87.499 1.00 20.23 132 PHE B CA 1
ATOM 4688 C C . PHE B 1 132 ? -50.241 18.934 87.151 1.00 20.98 132 PHE B C 1
ATOM 4689 O O . PHE B 1 132 ? -49.658 19.663 87.994 1.00 21.64 132 PHE B O 1
ATOM 4697 N N . MET B 1 133 ? -49.938 18.962 85.883 1.00 19.39 133 MET B N 1
ATOM 4698 C CA . MET B 1 133 ? -49.032 19.954 85.360 1.00 19.71 133 MET B CA 1
ATOM 4699 C C . MET B 1 133 ? -49.732 20.805 84.305 1.00 17.89 133 MET B C 1
ATOM 4700 O O . MET B 1 133 ? -50.485 20.329 83.460 1.00 16.63 133 MET B O 1
ATOM 4705 N N . SER B 1 134 ? -49.531 22.127 84.436 1.00 16.79 134 SER B N 1
ATOM 4706 C CA . SER B 1 134 ? -50.004 23.056 83.416 1.00 17.37 134 SER B CA 1
ATOM 4707 C C . SER B 1 134 ? -48.952 23.091 82.318 1.00 17.53 134 SER B C 1
ATOM 4708 O O . SER B 1 134 ? -47.846 23.523 82.593 1.00 20.62 134 SER B O 1
ATOM 4711 N N . VAL B 1 135 ? -49.272 22.620 81.086 1.00 17.34 135 VAL B N 1
ATOM 4712 C CA . VAL B 1 135 ? -48.360 22.530 79.962 1.00 18.74 135 VAL B CA 1
ATOM 4713 C C . VAL B 1 135 ? -48.465 23.816 79.139 1.00 22.67 135 VAL B C 1
ATOM 4714 O O . VAL B 1 135 ? -49.534 24.147 78.646 1.00 19.46 135 VAL B O 1
ATOM 4718 N N . LYS B 1 136 ? -47.342 24.533 79.052 1.00 23.83 136 LYS B N 1
ATOM 4719 C CA . LYS B 1 136 ? -47.282 25.768 78.280 1.00 25.67 136 LYS B CA 1
ATOM 4720 C C . LYS B 1 136 ? -47.303 25.481 76.770 1.00 25.27 136 LYS B C 1
ATOM 4721 O O . LYS B 1 136 ? -48.064 26.122 76.031 1.00 25.93 136 LYS B O 1
ATOM 4727 N N . GLN B 1 137 ? -46.433 24.563 76.312 1.00 24.92 137 GLN B N 1
ATOM 4728 C CA . GLN B 1 137 ? -46.274 24.126 74.929 1.00 26.53 137 GLN B CA 1
ATOM 4729 C C . GLN B 1 137 ? -45.536 22.789 74.929 1.00 26.31 137 GLN B C 1
ATOM 4730 O O . GLN B 1 137 ? -44.805 22.470 75.883 1.00 25.58 137 GLN B O 1
ATOM 4736 N N . TRP B 1 138 ? -45.822 21.991 73.897 1.00 23.88 138 TRP B N 1
ATOM 4737 C CA . TRP B 1 138 ? -45.160 20.726 73.660 1.00 24.08 138 TRP B CA 1
ATOM 4738 C C . TRP B 1 138 ? -43.949 21.006 72.801 1.00 24.53 138 TRP B C 1
ATOM 4739 O O . TRP B 1 138 ? -44.024 21.889 71.957 1.00 26.72 138 TRP B O 1
ATOM 4750 N N . GLY B 1 139 ? -42.860 20.228 72.983 1.00 24.94 139 GLY B N 1
ATOM 4751 C CA . GLY B 1 139 ? -41.718 20.184 72.084 1.00 24.03 139 GLY B CA 1
ATOM 4752 C C . GLY B 1 139 ? -41.630 18.870 71.302 1.00 26.53 139 GLY B C 1
ATOM 4753 O O . GLY B 1 139 ? -42.652 18.187 71.121 1.00 22.90 139 GLY B O 1
ATOM 4754 N N . PRO B 1 140 ? -40.406 18.496 70.814 1.00 25.01 140 PRO B N 1
ATOM 4755 C CA . PRO B 1 140 ? -40.143 17.162 70.241 1.00 26.45 140 PRO B CA 1
ATOM 4756 C C . PRO B 1 140 ? -40.459 16.067 71.276 1.00 23.33 140 PRO B C 1
ATOM 4757 O O . PRO B 1 140 ? -40.708 16.386 72.455 1.00 24.89 140 PRO B O 1
ATOM 4761 N N . PRO B 1 141 ? -40.538 14.780 70.836 1.00 23.69 141 PRO B N 1
ATOM 4762 C CA . PRO B 1 141 ? -40.934 13.685 71.719 1.00 21.15 141 PRO B CA 1
ATOM 4763 C C . PRO B 1 141 ? -40.122 13.704 73.026 1.00 20.03 141 PRO B C 1
ATOM 4764 O O . PRO B 1 141 ? -38.876 13.755 73.005 1.00 22.06 141 PRO B O 1
ATOM 4768 N N . GLY B 1 142 ? -40.803 13.702 74.174 1.00 20.28 142 GLY B N 1
ATOM 4769 C CA . GLY B 1 142 ? -40.097 13.666 75.451 1.00 22.57 142 GLY B CA 1
ATOM 4770 C C . GLY B 1 142 ? -39.740 15.044 76.016 1.00 20.68 142 GLY B C 1
ATOM 4771 O O . GLY B 1 142 ? -39.244 15.135 77.140 1.00 20.29 142 GLY B O 1
ATOM 4772 N N . VAL B 1 143 ? -40.014 16.143 75.270 1.00 21.73 143 VAL B N 1
ATOM 4773 C CA . VAL B 1 143 ? -39.669 17.522 75.677 1.00 22.45 143 VAL B CA 1
ATOM 4774 C C . VAL B 1 143 ? -40.918 18.412 75.711 1.00 24.85 143 VAL B C 1
ATOM 4775 O O . VAL B 1 143 ? -41.666 18.461 74.741 1.00 22.06 143 VAL B O 1
ATOM 4779 N N . TRP B 1 144 ? -41.150 19.095 76.838 1.00 23.29 144 TRP B N 1
ATOM 4780 C CA . TRP B 1 144 ? -42.177 20.102 76.932 1.00 24.42 144 TRP B CA 1
ATOM 4781 C C . TRP B 1 144 ? -41.914 21.054 78.103 1.00 25.58 144 TRP B C 1
ATOM 4782 O O . TRP B 1 144 ? -41.105 20.767 79.004 1.00 21.89 144 TRP B O 1
ATOM 4793 N N . ASP B 1 145 ? -42.640 22.181 78.071 1.00 22.67 145 ASP B N 1
ATOM 4794 C CA . ASP B 1 145 ? -42.505 23.225 79.080 1.00 20.85 145 ASP B CA 1
ATOM 4795 C C . ASP B 1 145 ? -43.742 23.248 79.938 1.00 20.74 145 ASP B C 1
ATOM 4796 O O . ASP B 1 145 ? -44.819 23.379 79.392 1.00 23.80 145 ASP B O 1
ATOM 4801 N N . THR B 1 146 ? -43.604 23.227 81.262 1.00 20.55 146 THR B N 1
ATOM 4802 C CA . THR B 1 146 ? -44.707 23.370 82.196 1.00 20.03 146 THR B CA 1
ATOM 4803 C C . THR B 1 146 ? -44.632 24.725 82.914 1.00 26.80 146 THR B C 1
ATOM 4804 O O . THR B 1 146 ? -43.539 25.199 83.216 1.00 24.77 146 THR B O 1
ATOM 4808 N N . ASN B 1 147 ? -45.797 25.332 83.175 1.00 26.89 147 ASN B N 1
ATOM 4809 C CA . ASN B 1 147 ? -45.923 26.604 83.887 1.00 26.32 147 ASN B CA 1
ATOM 4810 C C . ASN B 1 147 ? -45.752 26.348 85.392 1.00 25.22 147 ASN B C 1
ATOM 4811 O O . ASN B 1 147 ? -45.102 27.115 86.132 1.00 24.93 147 ASN B O 1
ATOM 4816 N N . PHE B 1 148 ? -46.376 25.266 85.858 1.00 26.94 148 PHE B N 1
ATOM 4817 C CA . PHE B 1 148 ? -46.387 24.869 87.254 1.00 23.82 148 PHE B CA 1
ATOM 4818 C C . PHE B 1 148 ? -46.867 23.422 87.359 1.00 24.00 148 PHE B C 1
ATOM 4819 O O . PHE B 1 148 ? -47.405 22.864 86.409 1.00 23.46 148 PHE B O 1
ATOM 4827 N N . ALA B 1 149 ? -46.578 22.816 88.509 1.00 22.33 149 ALA B N 1
ATOM 4828 C CA . ALA B 1 149 ? -47.311 21.669 89.016 1.00 23.70 149 ALA B CA 1
ATOM 4829 C C . ALA B 1 149 ? -48.348 22.185 89.984 1.00 23.41 149 ALA B C 1
ATOM 4830 O O . ALA B 1 149 ? -48.021 23.115 90.760 1.00 26.47 149 ALA B O 1
ATOM 4832 N N . GLY B 1 150 ? -49.560 21.607 89.947 1.00 20.83 150 GLY B N 1
ATOM 4833 C CA . GLY B 1 150 ? -50.668 21.936 90.829 1.00 22.04 150 GLY B CA 1
ATOM 4834 C C . GLY B 1 150 ? -51.324 20.733 91.471 1.00 22.74 150 GLY B C 1
ATOM 4835 O O . GLY B 1 150 ? -50.877 19.609 91.266 1.00 21.17 150 GLY B O 1
ATOM 4836 N N . ILE B 1 151 ? -52.448 20.965 92.207 1.00 20.45 151 ILE B N 1
ATOM 4837 C CA . ILE B 1 151 ? -53.213 19.961 92.909 1.00 20.28 151 ILE B CA 1
ATOM 4838 C C . ILE B 1 151 ? -54.694 20.371 92.869 1.00 21.46 151 ILE B C 1
ATOM 4839 O O . ILE B 1 151 ? -54.945 21.533 93.139 1.00 22.47 151 ILE B O 1
ATOM 4844 N N . ALA B 1 152 ? -55.568 19.472 92.386 1.00 19.66 152 ALA B N 1
ATOM 4845 C CA . ALA B 1 152 ? -57.034 19.547 92.444 1.00 23.75 152 ALA B CA 1
ATOM 4846 C C . ALA B 1 152 ? -57.529 18.636 93.542 1.00 22.49 152 ALA B C 1
ATOM 4847 O O . ALA B 1 152 ? -56.905 17.658 93.958 1.00 24.57 152 ALA B O 1
ATOM 4849 N N . TYR B 1 153 ? -58.715 18.913 94.079 1.00 25.85 153 TYR B N 1
ATOM 4850 C CA . TYR B 1 153 ? -59.283 18.031 95.088 1.00 23.80 153 TYR B CA 1
ATOM 4851 C C . TYR B 1 153 ? -60.793 17.939 94.958 1.00 21.59 153 TYR B C 1
ATOM 4852 O O . TYR B 1 153 ? -61.427 18.824 94.370 1.00 23.57 153 TYR B O 1
ATOM 4861 N N . SER B 1 154 ? -61.298 16.866 95.548 1.00 19.33 154 SER B N 1
ATOM 4862 C CA . SER B 1 154 ? -62.686 16.444 95.553 1.00 23.25 154 SER B CA 1
ATOM 4863 C C . SER B 1 154 ? -63.082 15.861 96.895 1.00 28.60 154 SER B C 1
ATOM 4864 O O . SER B 1 154 ? -62.450 14.889 97.406 1.00 19.57 154 SER B O 1
ATOM 4867 N N . ASP B 1 155 ? -64.243 16.373 97.393 1.00 28.04 155 ASP B N 1
ATOM 4868 C CA . ASP B 1 155 ? -64.885 15.857 98.604 1.00 30.59 155 ASP B CA 1
ATOM 4869 C C . ASP B 1 155 ? -66.041 14.903 98.342 1.00 29.87 155 ASP B C 1
ATOM 4870 O O . ASP B 1 155 ? -66.595 14.337 99.298 1.00 32.25 155 ASP B O 1
ATOM 4875 N N . ASP B 1 156 ? -66.332 14.579 97.050 1.00 26.04 156 ASP B N 1
ATOM 4876 C CA . ASP B 1 156 ? -67.466 13.704 96.768 1.00 32.06 156 ASP B CA 1
ATOM 4877 C C . ASP B 1 156 ? -67.068 12.481 95.928 1.00 32.30 156 ASP B C 1
ATOM 4878 O O . ASP B 1 156 ? -67.895 11.957 95.160 1.00 28.19 156 ASP B O 1
ATOM 4883 N N . GLY B 1 157 ? -65.846 11.952 96.163 1.00 27.78 157 GLY B N 1
ATOM 4884 C CA . GLY B 1 157 ? -65.449 10.707 95.520 1.00 27.10 157 GLY B CA 1
ATOM 4885 C C . GLY B 1 157 ? -65.001 10.913 94.068 1.00 23.35 157 GLY B C 1
ATOM 4886 O O . GLY B 1 157 ? -64.984 9.922 93.340 1.00 21.52 157 GLY B O 1
ATOM 4887 N N . GLY B 1 158 ? -64.740 12.166 93.644 1.00 20.29 158 GLY B N 1
ATOM 4888 C CA . GLY B 1 158 ? -64.347 12.526 92.284 1.00 20.55 158 GLY B CA 1
ATOM 4889 C C . GLY B 1 158 ? -65.465 13.079 91.382 1.00 20.33 158 GLY B C 1
ATOM 4890 O O . GLY B 1 158 ? -65.253 13.355 90.176 1.00 19.49 158 GLY B O 1
ATOM 4891 N N . GLY B 1 159 ? -66.651 13.262 91.992 1.00 24.79 159 GLY B N 1
ATOM 4892 C CA . GLY B 1 159 ? -67.833 13.756 91.291 1.00 23.78 159 GLY B CA 1
ATOM 4893 C C . GLY B 1 159 ? -67.628 15.185 90.877 1.00 24.14 159 GLY B C 1
ATOM 4894 O O . GLY B 1 159 ? -68.035 15.539 89.775 1.00 26.52 159 GLY B O 1
ATOM 4895 N N . THR B 1 160 ? -67.047 16.002 91.777 1.00 22.36 160 THR B N 1
ATOM 4896 C CA . THR B 1 160 ? -66.692 17.394 91.509 1.00 23.41 160 THR B CA 1
ATOM 4897 C C . THR B 1 160 ? -65.315 17.767 92.054 1.00 18.41 160 THR B C 1
ATOM 4898 O O . THR B 1 160 ? -64.867 17.174 93.052 1.00 21.31 160 THR B O 1
ATOM 4902 N N . TRP B 1 161 ? -64.673 18.705 91.357 1.00 22.56 161 TRP B N 1
ATOM 4903 C CA . TRP B 1 161 ? -63.261 19.032 91.542 1.00 20.30 161 TRP B CA 1
ATOM 4904 C C . TRP B 1 161 ? -63.055 20.536 91.761 1.00 23.27 161 TRP B C 1
ATOM 4905 O O . TRP B 1 161 ? -63.539 21.365 90.988 1.00 24.32 161 TRP B O 1
ATOM 4916 N N . LYS B 1 162 ? -62.230 20.901 92.763 1.00 22.90 162 LYS B N 1
ATOM 4917 C CA . LYS B 1 162 ? -61.786 22.283 92.854 1.00 24.92 162 LYS B CA 1
ATOM 4918 C C . LYS B 1 162 ? -60.272 22.266 92.662 1.00 23.42 162 LYS B C 1
ATOM 4919 O O . LYS B 1 162 ? -59.665 21.390 93.287 1.00 22.04 162 LYS B O 1
ATOM 4925 N N . VAL B 1 163 ? -59.744 23.215 91.882 1.00 23.54 163 VAL B N 1
ATOM 4926 C CA . VAL B 1 163 ? -58.311 23.480 91.775 1.00 26.53 163 VAL B CA 1
ATOM 4927 C C . VAL B 1 163 ? -57.862 24.353 92.954 1.00 29.57 163 VAL B C 1
ATOM 4928 O O . VAL B 1 163 ? -58.263 25.501 93.053 1.00 30.63 163 VAL B O 1
ATOM 4932 N N . SER B 1 164 ? -57.000 23.797 93.808 1.00 28.98 164 SER B N 1
ATOM 4933 C CA . SER B 1 164 ? -56.319 24.545 94.874 1.00 26.08 164 SER B CA 1
ATOM 4934 C C . SER B 1 164 ? -55.289 25.570 94.345 1.00 28.58 164 SER B C 1
ATOM 4935 O O . SER B 1 164 ? -54.873 25.619 93.169 1.00 23.99 164 SER B O 1
ATOM 4938 N N . ASP B 1 165 ? -54.843 26.449 95.273 1.00 31.32 165 ASP B N 1
ATOM 4939 C CA . ASP B 1 165 ? -53.818 27.446 94.981 1.00 37.47 165 ASP B CA 1
ATOM 4940 C C . ASP B 1 165 ? -52.429 26.928 95.371 1.00 35.24 165 ASP B C 1
ATOM 4941 O O . ASP B 1 165 ? -51.459 27.684 95.325 1.00 37.93 165 ASP B O 1
ATOM 4946 N N . THR B 1 166 ? -52.313 25.643 95.723 1.00 33.37 166 THR B N 1
ATOM 4947 C CA . THR B 1 166 ? -51.022 25.011 95.955 1.00 33.42 166 THR B CA 1
ATOM 4948 C C . THR B 1 166 ? -50.345 24.674 94.627 1.00 33.01 166 THR B C 1
ATOM 4949 O O . THR B 1 166 ? -50.863 23.851 93.862 1.00 38.47 166 THR B O 1
ATOM 4953 N N . ARG B 1 167 ? -49.244 25.359 94.354 1.00 25.73 167 ARG B N 1
ATOM 4954 C CA . ARG B 1 167 ? -48.452 25.249 93.147 1.00 27.97 167 ARG B CA 1
ATOM 4955 C C . ARG B 1 167 ? -46.963 25.152 93.447 1.00 32.26 167 ARG B C 1
ATOM 4956 O O . ARG B 1 167 ? -46.496 25.714 94.458 1.00 31.50 167 ARG B O 1
ATOM 4964 N N . TRP B 1 168 ? -46.257 24.452 92.528 1.00 24.52 168 TRP B N 1
ATOM 4965 C CA . TRP B 1 168 ? -44.814 24.534 92.306 1.00 26.05 168 TRP B CA 1
ATOM 4966 C C . TRP B 1 168 ? -44.536 25.251 90.986 1.00 26.90 168 TRP B C 1
ATOM 4967 O O . TRP B 1 168 ? -44.580 24.667 89.877 1.00 23.83 168 TRP B O 1
ATOM 4978 N N . GLU B 1 169 ? -44.256 26.569 91.089 1.00 24.69 169 GLU B N 1
ATOM 4979 C CA . GLU B 1 169 ? -44.083 27.380 89.901 1.00 28.58 169 GLU B CA 1
ATOM 4980 C C . GLU B 1 169 ? -42.767 27.001 89.256 1.00 26.60 169 GLU B C 1
ATOM 4981 O O . GLU B 1 169 ? -41.807 26.678 89.978 1.00 29.73 169 GLU B O 1
ATOM 4987 N N . ASN B 1 170 ? -42.755 26.999 87.922 1.00 24.54 170 ASN B N 1
ATOM 4988 C CA . ASN B 1 170 ? -41.574 26.714 87.139 1.00 26.62 170 ASN B CA 1
ATOM 4989 C C . ASN B 1 170 ? -40.917 28.039 86.711 1.00 29.15 170 ASN B C 1
ATOM 4990 O O . ASN B 1 170 ? -40.877 28.328 85.532 1.00 26.46 170 ASN B O 1
ATOM 4995 N N . ALA B 1 171 ? -40.277 28.760 87.656 1.00 37.10 171 ALA B N 1
ATOM 4996 C CA . ALA B 1 171 ? -39.631 30.063 87.436 1.00 39.78 171 ALA B CA 1
ATOM 4997 C C . ALA B 1 171 ? -38.566 30.066 86.309 1.00 36.94 171 ALA B C 1
ATOM 4998 O O . ALA B 1 171 ? -38.559 30.894 85.404 1.00 39.50 171 ALA B O 1
ATOM 5000 N N . ASP B 1 172 ? -37.659 29.109 86.297 1.00 30.65 172 ASP B N 1
ATOM 5001 C CA . ASP B 1 172 ? -36.595 29.071 85.320 1.00 32.51 172 ASP B CA 1
ATOM 5002 C C . ASP B 1 172 ? -36.681 27.891 84.352 1.00 29.57 172 ASP B C 1
ATOM 5003 O O . ASP B 1 172 ? -35.721 27.606 83.656 1.00 26.17 172 ASP B O 1
ATOM 5008 N N . GLY B 1 173 ? -37.800 27.160 84.276 1.00 34.61 173 GLY B N 1
ATOM 5009 C CA . GLY B 1 173 ? -37.872 26.003 83.366 1.00 30.29 173 GLY B CA 1
ATOM 5010 C C . GLY B 1 173 ? -37.490 24.663 84.017 1.00 34.79 173 GLY B C 1
ATOM 5011 O O . GLY B 1 173 ? -37.827 23.590 83.514 1.00 23.78 173 GLY B O 1
ATOM 5012 N N . HIS B 1 174 ? -36.722 24.719 85.123 1.00 32.70 174 HIS B N 1
ATOM 5013 C CA . HIS B 1 174 ? -35.989 23.540 85.585 1.00 32.70 174 HIS B CA 1
ATOM 5014 C C . HIS B 1 174 ? -36.418 23.185 87.010 1.00 25.45 174 HIS B C 1
ATOM 5015 O O . HIS B 1 174 ? -35.702 22.420 87.664 1.00 26.76 174 HIS B O 1
ATOM 5022 N N . ASP B 1 175 ? -37.587 23.638 87.467 1.00 24.47 175 ASP B N 1
ATOM 5023 C CA . ASP B 1 175 ? -38.164 23.189 88.737 1.00 24.59 175 ASP B CA 1
ATOM 5024 C C . ASP B 1 175 ? -38.276 21.651 88.834 1.00 22.77 175 ASP B C 1
ATOM 5025 O O . ASP B 1 175 ? -38.755 20.971 87.920 1.00 20.51 175 ASP B O 1
ATOM 5030 N N . PRO B 1 176 ? -37.718 21.036 89.908 1.00 20.92 176 PRO B N 1
ATOM 5031 C CA . PRO B 1 176 ? -37.601 19.558 89.987 1.00 19.91 176 PRO B CA 1
ATOM 5032 C C . PRO B 1 176 ? -38.859 18.780 90.374 1.00 23.93 176 PRO B C 1
ATOM 5033 O O . PRO B 1 176 ? -38.794 17.552 90.544 1.00 21.97 176 PRO B O 1
ATOM 5037 N N . PHE B 1 177 ? -39.966 19.505 90.630 1.00 18.77 177 PHE B N 1
ATOM 5038 C CA . PHE B 1 177 ? -41.197 18.930 91.147 1.00 20.20 177 PHE B CA 1
ATOM 5039 C C . PHE B 1 177 ? -42.376 19.211 90.187 1.00 17.53 177 PHE B C 1
ATOM 5040 O O . PHE B 1 177 ? -43.478 19.281 90.646 1.00 17.53 177 PHE B O 1
ATOM 5048 N N . GLN B 1 178 ? -42.105 19.314 88.891 1.00 21.19 178 GLN B N 1
ATOM 5049 C CA . GLN B 1 178 ? -43.172 19.625 87.932 1.00 20.55 178 GLN B CA 1
ATOM 5050 C C . GLN B 1 178 ? -44.076 18.401 87.664 1.00 20.85 178 GLN B C 1
ATOM 5051 O O . GLN B 1 178 ? -45.311 18.535 87.635 1.00 19.25 178 GLN B O 1
ATOM 5057 N N . MET B 1 179 ? -43.471 17.194 87.608 1.00 19.13 179 MET B N 1
ATOM 5058 C CA . MET B 1 179 ? -44.248 15.972 87.345 1.00 18.41 179 MET B CA 1
ATOM 5059 C C . MET B 1 179 ? -44.032 15.034 88.531 1.00 16.90 179 MET B C 1
ATOM 5060 O O . MET B 1 179 ? -42.885 14.516 88.696 1.00 19.67 179 MET B O 1
ATOM 5065 N N . GLN B 1 180 ? -45.090 14.925 89.354 1.00 17.65 180 GLN B N 1
ATOM 5066 C CA . GLN B 1 180 ? -44.965 14.259 90.659 1.00 19.18 180 GLN B CA 1
ATOM 5067 C C . GLN B 1 180 ? -45.465 12.816 90.586 1.00 21.08 180 GLN B C 1
ATOM 5068 O O . GLN B 1 180 ? -46.248 12.432 89.694 1.00 16.58 180 GLN B O 1
ATOM 5074 N N . ALA B 1 181 ? -45.036 12.051 91.607 1.00 17.30 181 ALA B N 1
ATOM 5075 C CA . ALA B 1 181 ? -45.577 10.747 91.919 1.00 16.77 181 ALA B CA 1
ATOM 5076 C C . ALA B 1 181 ? -45.673 10.678 93.432 1.00 18.57 181 ALA B C 1
ATOM 5077 O O . ALA B 1 181 ? -44.617 10.915 94.093 1.00 17.02 181 ALA B O 1
ATOM 5079 N N . TRP B 1 182 ? -46.880 10.382 93.895 1.00 15.17 182 TRP B N 1
ATOM 5080 C CA . TRP B 1 182 ? -47.215 10.259 95.315 1.00 16.14 182 TRP B CA 1
ATOM 5081 C C . TRP B 1 182 ? -47.268 8.807 95.777 1.00 15.68 182 TRP B C 1
ATOM 5082 O O . TRP B 1 182 ? -47.869 7.973 95.115 1.00 16.80 182 TRP B O 1
ATOM 5093 N N . VAL B 1 183 ? -46.832 8.560 97.023 1.00 16.22 183 VAL B N 1
ATOM 5094 C CA . VAL B 1 183 ? -46.912 7.258 97.690 1.00 16.34 183 VAL B CA 1
ATOM 5095 C C . VAL B 1 183 ? -47.087 7.485 99.203 1.00 16.95 183 VAL B C 1
ATOM 5096 O O . VAL B 1 183 ? -46.300 8.267 99.762 1.00 18.09 183 VAL B O 1
ATOM 5100 N N . GLN B 1 184 ? -48.116 6.846 99.794 1.00 18.03 184 GLN B N 1
ATOM 5101 C CA . GLN B 1 184 ? -48.294 6.915 101.243 1.00 19.81 184 GLN B CA 1
ATOM 5102 C C . GLN B 1 184 ? -47.716 5.707 102.010 1.00 25.81 184 GLN B C 1
ATOM 5103 O O . GLN B 1 184 ? -47.917 4.542 101.655 1.00 23.34 184 GLN B O 1
ATOM 5109 N N . LYS B 1 185 ? -46.921 5.990 103.091 1.00 27.42 185 LYS B N 1
ATOM 5110 C CA . LYS B 1 185 ? -46.488 4.995 104.061 1.00 25.62 185 LYS B CA 1
ATOM 5111 C C . LYS B 1 185 ? -46.503 5.637 105.456 1.00 25.13 185 LYS B C 1
ATOM 5112 O O . LYS B 1 185 ? -45.982 6.747 105.700 1.00 22.26 185 LYS B O 1
ATOM 5118 N N . GLY B 1 186 ? -47.170 4.924 106.356 1.00 28.30 186 GLY B N 1
ATOM 5119 C CA . GLY B 1 186 ? -47.444 5.463 107.676 1.00 29.30 186 GLY B CA 1
ATOM 5120 C C . GLY B 1 186 ? -48.242 6.751 107.485 1.00 35.98 186 GLY B C 1
ATOM 5121 O O . GLY B 1 186 ? -49.074 6.836 106.580 1.00 43.01 186 GLY B O 1
ATOM 5122 N N . GLY B 1 187 ? -47.909 7.782 108.247 1.00 37.64 187 GLY B N 1
ATOM 5123 C CA . GLY B 1 187 ? -48.702 8.999 108.201 1.00 28.98 187 GLY B CA 1
ATOM 5124 C C . GLY B 1 187 ? -48.225 9.992 107.147 1.00 28.26 187 GLY B C 1
ATOM 5125 O O . GLY B 1 187 ? -48.651 11.123 107.256 1.00 23.90 187 GLY B O 1
ATOM 5126 N N . THR B 1 188 ? -47.278 9.567 106.250 1.00 25.65 188 THR B N 1
ATOM 5127 C CA . THR B 1 188 ? -46.496 10.413 105.375 1.00 18.99 188 THR B CA 1
ATOM 5128 C C . THR B 1 188 ? -46.845 10.129 103.912 1.00 19.76 188 THR B C 1
ATOM 5129 O O . THR B 1 188 ? -46.917 8.963 103.537 1.00 22.35 188 THR B O 1
ATOM 5133 N N . ILE B 1 189 ? -47.010 11.207 103.125 1.00 25.08 189 ILE B N 1
ATOM 5134 C CA . ILE B 1 189 ? -46.933 11.147 101.662 1.00 23.30 189 ILE B CA 1
ATOM 5135 C C . ILE B 1 189 ? -45.538 11.555 101.208 1.00 19.90 189 ILE B C 1
ATOM 5136 O O . ILE B 1 189 ? -45.043 12.668 101.428 1.00 20.31 189 ILE B O 1
ATOM 5141 N N . TYR B 1 190 ? -44.912 10.632 100.461 1.00 21.19 190 TYR B N 1
ATOM 5142 C CA . TYR B 1 190 ? -43.684 10.864 99.737 1.00 17.65 190 TYR B CA 1
ATOM 5143 C C . TYR B 1 190 ? -44.022 11.332 98.329 1.00 21.88 190 TYR B C 1
ATOM 5144 O O . TYR B 1 190 ? -44.862 10.742 97.654 1.00 20.20 190 TYR B O 1
ATOM 5153 N N . VAL B 1 191 ? -43.429 12.459 97.966 1.00 18.41 191 VAL B N 1
ATOM 5154 C CA . VAL B 1 191 ? -43.715 13.140 96.710 1.00 17.92 191 VAL B CA 1
ATOM 5155 C C . VAL B 1 191 ? -42.443 13.147 95.891 1.00 18.48 191 VAL B C 1
ATOM 5156 O O . VAL B 1 191 ? -41.537 13.925 96.152 1.00 18.41 191 VAL B O 1
ATOM 5160 N N . PHE B 1 192 ? -42.381 12.199 94.918 1.00 17.51 192 PHE B N 1
ATOM 5161 C CA . PHE B 1 192 ? -41.347 12.201 93.895 1.00 16.56 192 PHE B CA 1
ATOM 5162 C C . PHE B 1 192 ? -41.641 13.273 92.851 1.00 17.69 192 PHE B C 1
ATOM 5163 O O . PHE B 1 192 ? -42.822 13.548 92.624 1.00 20.23 192 PHE B O 1
ATOM 5171 N N . GLY B 1 193 ? -40.570 13.742 92.170 1.00 18.75 193 GLY B N 1
ATOM 5172 C CA . GLY B 1 193 ? -40.706 14.763 91.145 1.00 17.37 193 GLY B CA 1
ATOM 5173 C C . GLY B 1 193 ? -39.581 14.748 90.117 1.00 19.32 193 GLY B C 1
ATOM 5174 O O . GLY B 1 193 ? -38.421 14.504 90.464 1.00 17.52 193 GLY B O 1
ATOM 5175 N N . THR B 1 194 ? -39.958 15.096 88.862 1.00 15.98 194 THR B N 1
ATOM 5176 C CA . THR B 1 194 ? -39.065 15.361 87.785 1.00 18.23 194 THR B CA 1
ATOM 5177 C C . THR B 1 194 ? -39.367 16.782 87.273 1.00 18.52 194 THR B C 1
ATOM 5178 O O . THR B 1 194 ? -40.430 17.369 87.511 1.00 18.87 194 THR B O 1
ATOM 5182 N N . GLN B 1 195 ? -38.418 17.233 86.516 1.00 21.12 195 GLN B N 1
ATOM 5183 C CA . GLN B 1 195 ? -38.562 18.402 85.678 1.00 19.53 195 GLN B CA 1
ATOM 5184 C C . GLN B 1 195 ? -39.618 18.099 84.626 1.00 18.34 195 GLN B C 1
ATOM 5185 O O . GLN B 1 195 ? -39.911 16.935 84.335 1.00 17.29 195 GLN B O 1
ATOM 5191 N N . ASN B 1 196 ? -40.086 19.162 83.997 1.00 18.80 196 ASN B N 1
ATOM 5192 C CA . ASN B 1 196 ? -40.873 18.935 82.779 1.00 19.12 196 ASN B CA 1
ATOM 5193 C C . ASN B 1 196 ? -40.133 18.104 81.726 1.00 19.09 196 ASN B C 1
ATOM 5194 O O . ASN B 1 196 ? -38.959 18.317 81.359 1.00 19.14 196 ASN B O 1
ATOM 5199 N N . GLY B 1 197 ? -40.862 17.129 81.150 1.00 20.37 197 GLY B N 1
ATOM 5200 C CA . GLY B 1 197 ? -40.316 16.253 80.127 1.00 19.93 197 GLY B CA 1
ATOM 5201 C C . GLY B 1 197 ? -39.477 15.094 80.702 1.00 18.28 197 GLY B C 1
ATOM 5202 O O . GLY B 1 197 ? -39.472 14.859 81.913 1.00 20.13 197 GLY B O 1
ATOM 5203 N N . ARG B 1 198 ? -38.758 14.435 79.819 1.00 20.02 198 ARG B N 1
ATOM 5204 C CA . ARG B 1 198 ? -38.287 13.063 80.063 1.00 20.45 198 ARG B CA 1
ATOM 5205 C C . ARG B 1 198 ? -36.762 12.919 80.095 1.00 20.96 198 ARG B C 1
ATOM 5206 O O . ARG B 1 198 ? -36.251 11.793 79.903 1.00 19.08 198 ARG B O 1
ATOM 5214 N N . ASN B 1 199 ? -36.044 14.000 80.473 1.00 19.15 199 ASN B N 1
ATOM 5215 C CA . ASN B 1 199 ? -34.608 14.006 80.268 1.00 20.22 199 ASN B CA 1
ATOM 5216 C C . ASN B 1 199 ? -33.852 14.332 81.554 1.00 19.19 199 ASN B C 1
ATOM 5217 O O . ASN B 1 199 ? -32.619 14.337 81.469 1.00 24.46 199 ASN B O 1
ATOM 5222 N N . GLY B 1 200 ? -34.553 14.573 82.657 1.00 22.42 200 GLY B N 1
ATOM 5223 C CA . GLY B 1 200 ? -33.915 14.995 83.898 1.00 21.60 200 GLY B CA 1
ATOM 5224 C C . GLY B 1 200 ? -33.958 13.881 84.940 1.00 20.45 200 GLY B C 1
ATOM 5225 O O . GLY B 1 200 ? -34.568 12.831 84.687 1.00 18.42 200 GLY B O 1
ATOM 5226 N N . PRO B 1 201 ? -33.403 14.144 86.158 1.00 20.94 201 PRO B N 1
ATOM 5227 C CA . PRO B 1 201 ? -33.469 13.235 87.318 1.00 19.44 201 PRO B CA 1
ATOM 5228 C C . PRO B 1 201 ? -34.718 13.332 88.171 1.00 18.24 201 PRO B C 1
ATOM 5229 O O . PRO B 1 201 ? -35.504 14.270 88.003 1.00 17.00 201 PRO B O 1
ATOM 5233 N N . ALA B 1 202 ? -34.884 12.360 89.087 1.00 18.02 202 ALA B N 1
ATOM 5234 C CA . ALA B 1 202 ? -35.951 12.369 90.076 1.00 15.80 202 ALA B CA 1
ATOM 5235 C C . ALA B 1 202 ? -35.449 12.796 91.473 1.00 18.84 202 ALA B C 1
ATOM 5236 O O . ALA B 1 202 ? -34.393 12.347 91.923 1.00 20.85 202 ALA B O 1
ATOM 5238 N N . SER B 1 203 ? -36.220 13.685 92.111 1.00 19.48 203 SER B N 1
ATOM 5239 C CA . SER B 1 203 ? -35.969 14.263 93.419 1.00 18.57 203 SER B CA 1
ATOM 5240 C C . SER B 1 203 ? -37.118 13.773 94.297 1.00 21.68 203 SER B C 1
ATOM 5241 O O . SER B 1 203 ? -38.063 13.166 93.759 1.00 19.14 203 SER B O 1
ATOM 5244 N N . VAL B 1 204 ? -37.030 13.943 95.629 1.00 18.89 204 VAL B N 1
ATOM 5245 C CA . VAL B 1 204 ? -38.112 13.516 96.516 1.00 22.65 204 VAL B CA 1
ATOM 5246 C C . VAL B 1 204 ? -38.264 14.497 97.683 1.00 23.05 204 VAL B C 1
ATOM 5247 O O . VAL B 1 204 ? -37.270 15.026 98.231 1.00 22.30 204 VAL B O 1
ATOM 5251 N N . ALA B 1 205 ? -39.528 14.622 98.080 1.00 23.00 205 ALA B N 1
ATOM 5252 C CA . ALA B 1 205 ? -40.044 15.402 99.184 1.00 21.26 205 ALA B CA 1
ATOM 5253 C C . ALA B 1 205 ? -41.033 14.537 99.964 1.00 22.13 205 ALA B C 1
ATOM 5254 O O . ALA B 1 205 ? -41.406 13.391 99.572 1.00 18.02 205 ALA B O 1
ATOM 5256 N N . LYS B 1 206 ? -41.365 15.031 101.156 1.00 20.96 206 LYS B N 1
ATOM 5257 C CA . LYS B 1 206 ? -42.380 14.436 102.003 1.00 21.59 206 LYS B CA 1
ATOM 5258 C C . LYS B 1 206 ? -43.168 15.503 102.757 1.00 21.37 206 LYS B C 1
ATOM 5259 O O . LYS B 1 206 ? -42.715 16.647 102.906 1.00 22.07 206 LYS B O 1
ATOM 5265 N N . VAL B 1 207 ? -44.354 15.073 103.168 1.00 21.60 207 VAL B N 1
ATOM 5266 C CA . VAL B 1 207 ? -45.344 15.896 103.855 1.00 22.06 207 VAL B CA 1
ATOM 5267 C C . VAL B 1 207 ? -46.210 14.975 104.703 1.00 22.18 207 VAL B C 1
ATOM 5268 O O . VAL B 1 207 ? -46.559 13.870 104.316 1.00 22.54 207 VAL B O 1
ATOM 5272 N N . PRO B 1 208 ? -46.711 15.403 105.901 1.00 25.74 208 PRO B N 1
ATOM 5273 C CA . PRO B 1 208 ? -47.726 14.636 106.591 1.00 26.00 208 PRO B CA 1
ATOM 5274 C C . PRO B 1 208 ? -49.010 14.517 105.756 1.00 22.81 208 PRO B C 1
ATOM 5275 O O . PRO B 1 208 ? -49.362 15.471 105.075 1.00 26.29 208 PRO B O 1
ATOM 5279 N N . ALA B 1 209 ? -49.660 13.360 105.780 1.00 24.96 209 ALA B N 1
ATOM 5280 C CA . ALA B 1 209 ? -50.710 13.109 104.790 1.00 29.39 209 ALA B CA 1
ATOM 5281 C C . ALA B 1 209 ? -51.859 14.137 104.914 1.00 37.06 209 ALA B C 1
ATOM 5282 O O . ALA B 1 209 ? -52.451 14.580 103.920 1.00 34.45 209 ALA B O 1
ATOM 5284 N N . SER B 1 210 ? -52.162 14.578 106.152 1.00 36.87 210 SER B N 1
ATOM 5285 C CA . SER B 1 210 ? -53.241 15.542 106.368 1.00 34.03 210 SER B CA 1
ATOM 5286 C C . SER B 1 210 ? -52.848 16.942 105.906 1.00 29.96 210 SER B C 1
ATOM 5287 O O . SER B 1 210 ? -53.663 17.860 105.994 1.00 34.52 210 SER B O 1
ATOM 5290 N N . LYS B 1 211 ? -51.602 17.166 105.434 1.00 26.18 211 LYS B N 1
ATOM 5291 C CA . LYS B 1 211 ? -51.205 18.504 105.077 1.00 27.78 211 LYS B CA 1
ATOM 5292 C C . LYS B 1 211 ? -50.784 18.619 103.628 1.00 25.89 211 LYS B C 1
ATOM 5293 O O . LYS B 1 211 ? -49.988 19.476 103.365 1.00 23.21 211 LYS B O 1
ATOM 5299 N N . LEU B 1 212 ? -51.332 17.800 102.672 1.00 25.57 212 LEU B N 1
ATOM 5300 C CA . LEU B 1 212 ? -50.781 17.795 101.314 1.00 25.29 212 LEU B CA 1
ATOM 5301 C C . LEU B 1 212 ? -50.899 19.162 100.604 1.00 28.01 212 LEU B C 1
ATOM 5302 O O . LEU B 1 212 ? -50.055 19.492 99.744 1.00 24.07 212 LEU B O 1
ATOM 5307 N N . LEU B 1 213 ? -51.958 19.940 100.958 1.00 29.08 213 LEU B N 1
ATOM 5308 C CA . LEU B 1 213 ? -52.239 21.227 100.326 1.00 30.68 213 LEU B CA 1
ATOM 5309 C C . LEU B 1 213 ? -51.387 22.358 100.917 1.00 35.16 213 LEU B C 1
ATOM 5310 O O . LEU B 1 213 ? -51.247 23.406 100.273 1.00 37.56 213 LEU B O 1
ATOM 5315 N N . ASP B 1 214 ? -50.752 22.112 102.079 1.00 32.42 214 ASP B N 1
ATOM 5316 C CA . ASP B 1 214 ? -49.940 23.124 102.751 1.00 32.56 214 ASP B CA 1
ATOM 5317 C C . ASP B 1 214 ? -48.463 23.012 102.338 1.00 28.85 214 ASP B C 1
ATOM 5318 O O . ASP B 1 214 ? -47.739 22.123 102.844 1.00 28.92 214 ASP B O 1
ATOM 5323 N N . LYS B 1 215 ? -48.021 23.906 101.430 1.00 29.16 215 LYS B N 1
ATOM 5324 C CA . LYS B 1 215 ? -46.668 23.849 100.891 1.00 29.04 215 LYS B CA 1
ATOM 5325 C C . LYS B 1 215 ? -45.620 24.049 101.990 1.00 35.59 215 LYS B C 1
ATOM 5326 O O . LYS B 1 215 ? -44.464 23.617 101.842 1.00 32.98 215 LYS B O 1
ATOM 5332 N N . SER B 1 216 ? -45.996 24.735 103.087 1.00 30.87 216 SER B N 1
ATOM 5333 C CA . SER B 1 216 ? -45.007 25.003 104.133 1.00 36.44 216 SER B CA 1
ATOM 5334 C C . SER B 1 216 ? -44.758 23.766 105.031 1.00 33.63 216 SER B C 1
ATOM 5335 O O . SER B 1 216 ? -43.761 23.750 105.748 1.00 33.45 216 SER B O 1
ATOM 5338 N N . ALA B 1 217 ? -45.615 22.713 104.972 1.00 27.00 217 ALA B N 1
ATOM 5339 C CA . ALA B 1 217 ? -45.393 21.447 105.669 1.00 27.09 217 ALA B CA 1
ATOM 5340 C C . ALA B 1 217 ? -44.449 20.467 104.946 1.00 27.53 217 ALA B C 1
ATOM 5341 O O . ALA B 1 217 ? -44.133 19.403 105.496 1.00 29.41 217 ALA B O 1
ATOM 5343 N N . PHE B 1 218 ? -44.038 20.797 103.712 1.00 26.01 218 PHE B N 1
ATOM 5344 C CA . PHE B 1 218 ? -43.145 19.979 102.904 1.00 27.37 218 PHE B CA 1
ATOM 5345 C C . PHE B 1 218 ? -41.707 20.111 103.376 1.00 33.38 218 PHE B C 1
ATOM 5346 O O . PHE B 1 218 ? -41.207 21.226 103.647 1.00 31.91 218 PHE B O 1
ATOM 5354 N N . ARG B 1 219 ? -41.027 18.955 103.256 1.00 28.36 219 ARG B N 1
ATOM 5355 C CA . ARG B 1 219 ? -39.613 18.795 103.506 1.00 29.58 219 ARG B CA 1
ATOM 5356 C C . ARG B 1 219 ? -39.011 18.034 102.328 1.00 25.61 219 ARG B C 1
ATOM 5357 O O . ARG B 1 219 ? -39.646 17.110 101.776 1.00 28.34 219 ARG B O 1
ATOM 5365 N N . TYR B 1 220 ? -37.778 18.397 101.996 1.00 26.34 220 TYR B N 1
ATOM 5366 C CA . TYR B 1 220 ? -37.096 17.983 100.786 1.00 25.88 220 TYR B CA 1
ATOM 5367 C C . TYR B 1 220 ? -35.852 17.182 101.127 1.00 26.84 220 TYR B C 1
ATOM 5368 O O . TYR B 1 220 ? -35.016 17.659 101.917 1.00 24.04 220 TYR B O 1
ATOM 5377 N N . TRP B 1 221 ? -35.693 16.020 100.491 1.00 24.76 221 TRP B N 1
ATOM 5378 C CA . TRP B 1 221 ? -34.484 15.251 100.748 1.00 25.53 221 TRP B CA 1
ATOM 5379 C C . TRP B 1 221 ? -33.248 15.974 100.175 1.00 22.27 221 TRP B C 1
ATOM 5380 O O . TRP B 1 221 ? -33.150 16.254 98.981 1.00 23.36 221 TRP B O 1
ATOM 5391 N N . ASN B 1 222 ? -32.241 16.269 101.027 1.00 21.46 222 ASN B N 1
ATOM 5392 C CA . ASN B 1 222 ? -31.086 17.086 100.655 1.00 25.69 222 ASN B CA 1
ATOM 5393 C C . ASN B 1 222 ? -29.783 16.264 100.572 1.00 25.24 222 ASN B C 1
ATOM 5394 O O . ASN B 1 222 ? -28.708 16.810 100.332 1.00 30.09 222 ASN B O 1
ATOM 5399 N N . GLY B 1 223 ? -29.867 14.928 100.720 1.00 25.80 223 GLY B N 1
ATOM 5400 C CA . GLY B 1 223 ? -28.670 14.092 100.737 1.00 29.62 223 GLY B CA 1
ATOM 5401 C C . GLY B 1 223 ? -28.321 13.598 102.145 1.00 28.31 223 GLY B C 1
ATOM 5402 O O . GLY B 1 223 ? -27.561 12.655 102.267 1.00 30.60 223 GLY B O 1
ATOM 5403 N N . THR B 1 224 ? -28.878 14.242 103.184 1.00 27.42 224 THR B N 1
ATOM 5404 C CA . THR B 1 224 ? -28.613 13.906 104.588 1.00 28.43 224 THR B CA 1
ATOM 5405 C C . THR B 1 224 ? -29.922 13.764 105.370 1.00 27.98 224 THR B C 1
ATOM 5406 O O . THR B 1 224 ? -30.066 12.798 106.134 1.00 25.86 224 THR B O 1
ATOM 5410 N N . ASP B 1 225 ? -30.854 14.740 105.196 1.00 24.35 225 ASP B N 1
ATOM 5411 C CA . ASP B 1 225 ? -32.133 14.643 105.861 1.00 28.01 225 ASP B CA 1
ATOM 5412 C C . ASP B 1 225 ? -33.146 15.431 105.029 1.00 27.48 225 ASP B C 1
ATOM 5413 O O . ASP B 1 225 ? -32.859 15.724 103.876 1.00 25.18 225 ASP B O 1
ATOM 5418 N N . TRP B 1 226 ? -34.351 15.609 105.595 1.00 27.50 226 TRP B N 1
ATOM 5419 C CA . TRP B 1 226 ? -35.441 16.304 104.916 1.00 26.27 226 TRP B CA 1
ATOM 5420 C C . TRP B 1 226 ? -35.548 17.714 105.522 1.00 26.21 226 TRP B C 1
ATOM 5421 O O . TRP B 1 226 ? -36.016 17.889 106.649 1.00 27.51 226 TRP B O 1
ATOM 5432 N N . SER B 1 227 ? -35.153 18.715 104.751 1.00 24.84 227 SER B N 1
ATOM 5433 C CA . SER B 1 227 ? -35.134 20.132 105.138 1.00 29.81 227 SER B CA 1
ATOM 5434 C C . SER B 1 227 ? -36.273 20.937 104.488 1.00 33.52 227 SER B C 1
ATOM 5435 O O . SER B 1 227 ? -37.035 20.434 103.650 1.00 28.65 227 SER B O 1
ATOM 5438 N N . ARG B 1 228 ? -36.323 22.247 104.789 1.00 32.94 228 ARG B N 1
ATOM 5439 C CA . ARG B 1 228 ? -37.508 23.034 104.499 1.00 36.23 228 ARG B CA 1
ATOM 5440 C C . ARG B 1 228 ? -37.473 23.590 103.082 1.00 34.95 228 ARG B C 1
ATOM 5441 O O . ARG B 1 228 ? -38.544 23.799 102.506 1.00 39.83 228 ARG B O 1
ATOM 5449 N N . LYS B 1 229 ? -36.280 23.784 102.506 1.00 34.50 229 LYS B N 1
ATOM 5450 C CA . LYS B 1 229 ? -36.149 24.521 101.261 1.00 35.80 229 LYS B CA 1
ATOM 5451 C C . LYS B 1 229 ? -36.121 23.560 100.089 1.00 35.83 229 LYS B C 1
ATOM 5452 O O . LYS B 1 229 ? -35.217 22.706 100.045 1.00 34.22 229 LYS B O 1
ATOM 5458 N N . GLU B 1 230 ? -37.029 23.817 99.116 1.00 30.57 230 GLU B N 1
ATOM 5459 C CA . GLU B 1 230 ? -37.085 23.072 97.856 1.00 33.84 230 GLU B CA 1
ATOM 5460 C C . GLU B 1 230 ? -35.719 23.146 97.177 1.00 35.03 230 GLU B C 1
ATOM 5461 O O . GLU B 1 230 ? -35.279 22.230 96.457 1.00 29.79 230 GLU B O 1
ATOM 5467 N N . SER B 1 231 ? -35.063 24.301 97.385 1.00 34.46 231 SER B N 1
ATOM 5468 C CA . SER B 1 231 ? -33.786 24.582 96.764 1.00 34.59 231 SER B CA 1
ATOM 5469 C C . SER B 1 231 ? -32.713 23.594 97.240 1.00 28.93 231 SER B C 1
ATOM 5470 O O . SER B 1 231 ? -31.757 23.380 96.531 1.00 27.13 231 SER B O 1
ATOM 5473 N N . ASP B 1 232 ? -32.910 22.967 98.393 1.00 30.79 232 ASP B N 1
ATOM 5474 C CA . ASP B 1 232 ? -31.939 22.000 98.900 1.00 30.16 232 ASP B CA 1
ATOM 5475 C C . ASP B 1 232 ? -32.161 20.554 98.395 1.00 30.64 232 ASP B C 1
ATOM 5476 O O . ASP B 1 232 ? -31.332 19.679 98.636 1.00 29.12 232 ASP B O 1
ATOM 5481 N N . ALA B 1 233 ? -33.278 20.271 97.699 1.00 27.40 233 ALA B N 1
ATOM 5482 C CA . ALA B 1 233 ? -33.537 18.931 97.178 1.00 26.78 233 ALA B CA 1
ATOM 5483 C C . ALA B 1 233 ? -32.443 18.512 96.218 1.00 24.57 233 ALA B C 1
ATOM 5484 O O . ALA B 1 233 ? -32.126 19.223 95.289 1.00 27.47 233 ALA B O 1
ATOM 5486 N N . VAL B 1 234 ? -31.982 17.272 96.365 1.00 25.79 234 VAL B N 1
ATOM 5487 C CA . VAL B 1 234 ? -30.979 16.687 95.504 1.00 24.59 234 VAL B CA 1
ATOM 5488 C C . VAL B 1 234 ? -31.593 15.480 94.785 1.00 21.06 234 VAL B C 1
ATOM 5489 O O . VAL B 1 234 ? -32.490 14.889 95.343 1.00 23.46 234 VAL B O 1
ATOM 5493 N N . PRO B 1 235 ? -31.098 15.083 93.585 1.00 22.70 235 PRO B N 1
ATOM 5494 C CA . PRO B 1 235 ? -31.621 13.887 92.928 1.00 25.71 235 PRO B CA 1
ATOM 5495 C C . PRO B 1 235 ? -31.436 12.658 93.809 1.00 26.09 235 PRO B C 1
ATOM 5496 O O . PRO B 1 235 ? -30.431 12.546 94.512 1.00 27.80 235 PRO B O 1
ATOM 5500 N N . VAL B 1 236 ? -32.396 11.740 93.758 1.00 23.10 236 VAL B N 1
ATOM 5501 C CA . VAL B 1 236 ? -32.234 10.426 94.351 1.00 21.91 236 VAL B CA 1
ATOM 5502 C C . VAL B 1 236 ? -32.114 9.332 93.285 1.00 25.08 236 VAL B C 1
ATOM 5503 O O . VAL B 1 236 ? -31.679 8.216 93.625 1.00 23.05 236 VAL B O 1
ATOM 5507 N N . MET B 1 237 ? -32.386 9.680 91.998 1.00 19.10 237 MET B N 1
ATOM 5508 C CA . MET B 1 237 ? -32.255 8.761 90.862 1.00 18.32 237 MET B CA 1
ATOM 5509 C C . MET B 1 237 ? -31.837 9.581 89.650 1.00 18.12 237 MET B C 1
ATOM 5510 O O . MET B 1 237 ? -32.440 10.620 89.347 1.00 21.35 237 MET B O 1
ATOM 5515 N N . ASP B 1 238 ? -30.831 9.100 88.921 1.00 19.90 238 ASP B N 1
ATOM 5516 C CA . ASP B 1 238 ? -30.229 9.845 87.828 1.00 22.26 238 ASP B CA 1
ATOM 5517 C C . ASP B 1 238 ? -31.162 10.002 86.614 1.00 21.19 238 ASP B C 1
ATOM 5518 O O . ASP B 1 238 ? -32.071 9.208 86.363 1.00 19.36 238 ASP B O 1
ATOM 5523 N N . ALA B 1 239 ? -30.917 11.057 85.828 1.00 22.46 239 ALA B N 1
ATOM 5524 C CA . ALA B 1 239 ? -31.465 11.182 84.477 1.00 20.93 239 ALA B CA 1
ATOM 5525 C C . ALA B 1 239 ? -31.130 9.961 83.607 1.00 23.72 239 ALA B C 1
ATOM 5526 O O . ALA B 1 239 ? -30.071 9.284 83.777 1.00 20.98 239 ALA B O 1
ATOM 5528 N N . PRO B 1 240 ? -31.954 9.581 82.589 1.00 20.00 240 PRO B N 1
ATOM 5529 C CA . PRO B 1 240 ? -33.277 10.148 82.303 1.00 18.71 240 PRO B CA 1
ATOM 5530 C C . PRO B 1 240 ? -34.473 9.490 83.021 1.00 17.16 240 PRO B C 1
ATOM 5531 O O . PRO B 1 240 ? -34.612 8.242 83.088 1.00 18.79 240 PRO B O 1
ATOM 5535 N N . MET B 1 241 ? -35.353 10.332 83.537 1.00 19.21 241 MET B N 1
ATOM 5536 C CA . MET B 1 241 ? -36.574 9.904 84.197 1.00 18.36 241 MET B CA 1
ATOM 5537 C C . MET B 1 241 ? -37.759 10.595 83.525 1.00 19.35 241 MET B C 1
ATOM 5538 O O . MET B 1 241 ? -37.657 11.761 83.154 1.00 20.85 241 MET B O 1
ATOM 5543 N N . SER B 1 242 ? -38.914 9.908 83.450 1.00 16.14 242 SER B N 1
ATOM 5544 C CA . SER B 1 242 ? -40.119 10.445 82.806 1.00 16.14 242 SER B CA 1
ATOM 5545 C C . SER B 1 242 ? -41.203 10.628 83.870 1.00 13.51 242 SER B C 1
ATOM 5546 O O . SER B 1 242 ? -40.955 10.746 85.088 1.00 12.75 242 SER B O 1
ATOM 5549 N N . GLU B 1 243 ? -42.468 10.646 83.425 1.00 13.59 243 GLU B N 1
ATOM 5550 C CA . GLU B 1 243 ? -43.592 10.308 84.298 1.00 13.24 243 GLU B CA 1
ATOM 5551 C C . GLU B 1 243 ? -43.214 9.099 85.162 1.00 12.95 243 GLU B C 1
ATOM 5552 O O . GLU B 1 243 ? -42.615 8.129 84.685 1.00 14.86 243 GLU B O 1
ATOM 5558 N N . MET B 1 244 ? -43.661 9.117 86.404 1.00 13.88 244 MET B N 1
ATOM 5559 C CA . MET B 1 244 ? -43.294 8.091 87.372 1.00 14.89 244 MET B CA 1
ATOM 5560 C C . MET B 1 244 ? -44.555 7.619 88.109 1.00 16.64 244 MET B C 1
ATOM 5561 O O . MET B 1 244 ? -45.515 8.372 88.257 1.00 15.07 244 MET B O 1
ATOM 5566 N N . SER B 1 245 ? -44.440 6.398 88.662 1.00 13.84 245 SER B N 1
ATOM 5567 C CA . SER B 1 245 ? -45.363 5.781 89.583 1.00 14.90 245 SER B CA 1
ATOM 5568 C C . SER B 1 245 ? -44.556 5.130 90.713 1.00 15.60 245 SER B C 1
ATOM 5569 O O . SER B 1 245 ? -43.564 4.440 90.467 1.00 13.31 245 SER B O 1
ATOM 5572 N N . VAL B 1 246 ? -44.968 5.339 91.948 1.00 12.22 246 VAL B N 1
ATOM 5573 C CA . VAL B 1 246 ? -44.313 4.650 93.039 1.00 15.13 246 VAL B CA 1
ATOM 5574 C C . VAL B 1 246 ? -45.326 4.009 93.962 1.00 15.52 246 VAL B C 1
ATOM 5575 O O . VAL B 1 246 ? -46.275 4.687 94.300 1.00 17.11 246 VAL B O 1
ATOM 5579 N N . GLN B 1 247 ? -45.158 2.707 94.280 1.00 14.74 247 GLN B N 1
ATOM 5580 C CA . GLN B 1 247 ? -46.077 1.935 95.083 1.00 17.24 247 GLN B CA 1
ATOM 5581 C C . GLN B 1 247 ? -45.294 1.316 96.246 1.00 15.08 247 GLN B C 1
ATOM 5582 O O . GLN B 1 247 ? -44.205 0.764 96.026 1.00 15.45 247 GLN B O 1
ATOM 5588 N N . TYR B 1 248 ? -45.846 1.380 97.456 1.00 15.87 248 TYR B N 1
ATOM 5589 C CA . TYR B 1 248 ? -45.298 0.571 98.539 1.00 15.57 248 TYR B CA 1
ATOM 5590 C C . TYR B 1 248 ? -45.872 -0.831 98.458 1.00 13.90 248 TYR B C 1
ATOM 5591 O O . TYR B 1 248 ? -47.118 -1.082 98.578 1.00 15.43 248 TYR B O 1
ATOM 5600 N N . ASP B 1 249 ? -44.967 -1.787 98.333 1.00 15.13 249 ASP B N 1
ATOM 5601 C CA . ASP B 1 249 ? -45.315 -3.194 98.149 1.00 16.42 249 ASP B CA 1
ATOM 5602 C C . ASP B 1 249 ? -45.105 -4.000 99.425 1.00 16.84 249 ASP B C 1
ATOM 5603 O O . ASP B 1 249 ? -43.994 -4.195 99.836 1.00 17.10 249 ASP B O 1
ATOM 5608 N N . ALA B 1 250 ? -46.199 -4.406 100.053 1.00 16.58 250 ALA B N 1
ATOM 5609 C CA . ALA B 1 250 ? -46.140 -5.147 101.320 1.00 18.64 250 ALA B CA 1
ATOM 5610 C C . ALA B 1 250 ? -45.440 -6.491 101.141 1.00 17.91 250 ALA B C 1
ATOM 5611 O O . ALA B 1 250 ? -44.867 -7.039 102.086 1.00 17.07 250 ALA B O 1
ATOM 5613 N N . TYR B 1 251 ? -45.530 -7.075 99.928 1.00 18.30 251 TYR B N 1
ATOM 5614 C CA . TYR B 1 251 ? -44.968 -8.395 99.666 1.00 14.82 251 TYR B CA 1
ATOM 5615 C C . TYR B 1 251 ? -43.446 -8.432 99.840 1.00 14.65 251 TYR B C 1
ATOM 5616 O O . TYR B 1 251 ? -42.933 -9.313 100.522 1.00 15.60 251 TYR B O 1
ATOM 5625 N N . SER B 1 252 ? -42.754 -7.531 99.115 1.00 14.28 252 SER B N 1
ATOM 5626 C CA . SER B 1 252 ? -41.320 -7.309 99.145 1.00 14.57 252 SER B CA 1
ATOM 5627 C C . SER B 1 252 ? -40.919 -6.343 100.261 1.00 15.67 252 SER B C 1
ATOM 5628 O O . SER B 1 252 ? -39.714 -6.173 100.515 1.00 17.87 252 SER B O 1
ATOM 5631 N N . LYS B 1 253 ? -41.862 -5.675 100.899 1.00 17.35 253 LYS B N 1
ATOM 5632 C CA . LYS B 1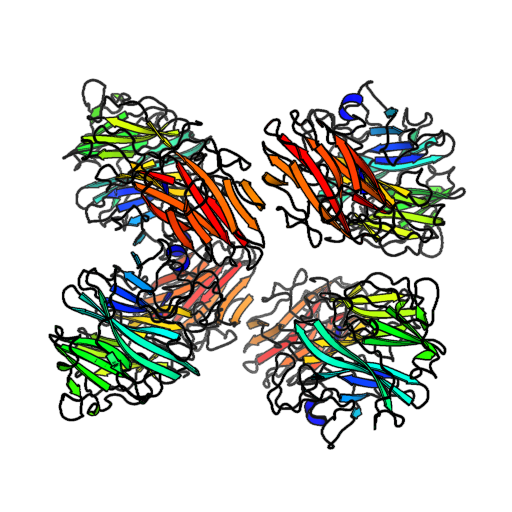 253 ? -41.565 -4.561 101.805 1.00 19.54 253 LYS B CA 1
ATOM 5633 C C . LYS B 1 253 ? -40.654 -3.489 101.177 1.00 18.02 253 LYS B C 1
ATOM 5634 O O . LYS B 1 253 ? -39.652 -3.017 101.764 1.00 19.55 253 LYS B O 1
ATOM 5640 N N . ARG B 1 254 ? -40.933 -3.155 99.919 1.00 16.24 254 ARG B N 1
ATOM 5641 C CA . ARG B 1 254 ? -40.155 -2.189 99.179 1.00 16.41 254 ARG B CA 1
ATOM 5642 C C . ARG B 1 254 ? -41.106 -1.205 98.481 1.00 14.50 254 ARG B C 1
ATOM 5643 O O . ARG B 1 254 ? -42.213 -1.554 98.035 1.00 16.02 254 ARG B O 1
ATOM 5651 N N . PHE B 1 255 ? -40.606 0.014 98.328 1.00 18.30 255 PHE B N 1
ATOM 5652 C CA . PHE B 1 255 ? -41.108 0.915 97.297 1.00 17.98 255 PHE B CA 1
ATOM 5653 C C . PHE B 1 255 ? -40.690 0.372 95.934 1.00 17.00 255 PHE B C 1
ATOM 5654 O O . PHE B 1 255 ? -39.528 0.125 95.717 1.00 14.65 255 PHE B O 1
ATOM 5662 N N . LEU B 1 256 ? -41.671 0.302 95.012 1.00 15.87 256 LEU B N 1
ATOM 5663 C CA . LEU B 1 256 ? -41.437 0.011 93.602 1.00 15.53 256 LEU B CA 1
ATOM 5664 C C . LEU B 1 256 ? -41.652 1.285 92.793 1.00 19.01 256 LEU B C 1
ATOM 5665 O O . LEU B 1 256 ? -42.689 1.941 93.000 1.00 15.74 256 LEU B O 1
ATOM 5670 N N . MET B 1 257 ? -40.760 1.536 91.832 1.00 13.41 257 MET B N 1
ATOM 5671 C CA . MET B 1 257 ? -40.842 2.745 91.025 1.00 13.84 257 MET B CA 1
ATOM 5672 C C . MET B 1 257 ? -40.836 2.312 89.568 1.00 14.97 257 MET B C 1
ATOM 5673 O O . MET B 1 257 ? -39.981 1.513 89.162 1.00 13.01 257 MET B O 1
ATOM 5678 N N . MET B 1 258 ? -41.860 2.759 88.797 1.00 13.51 258 MET B N 1
ATOM 5679 C CA . MET B 1 258 ? -41.888 2.522 87.343 1.00 12.29 258 MET B CA 1
ATOM 5680 C C . MET B 1 258 ? -41.785 3.848 86.553 1.00 12.52 258 MET B C 1
ATOM 5681 O O . MET B 1 258 ? -42.449 4.835 86.913 1.00 14.08 258 MET B O 1
ATOM 5686 N N . THR B 1 259 ? -40.939 3.838 85.484 1.00 12.16 259 THR B N 1
ATOM 5687 C CA . THR B 1 259 ? -40.744 5.006 84.607 1.00 12.15 259 THR B CA 1
ATOM 5688 C C . THR B 1 259 ? -40.208 4.575 83.243 1.00 13.71 259 THR B C 1
ATOM 5689 O O . THR B 1 259 ? -39.436 3.623 83.128 1.00 12.37 259 THR B O 1
ATOM 5693 N N . LEU B 1 260 ? -40.547 5.373 82.224 1.00 13.21 260 LEU B N 1
ATOM 5694 C CA . LEU B 1 260 ? -39.798 5.300 80.969 1.00 14.07 260 LEU B CA 1
ATOM 5695 C C . LEU B 1 260 ? -38.434 5.970 81.153 1.00 13.80 260 LEU B C 1
ATOM 5696 O O . LEU B 1 260 ? -38.370 7.132 81.515 1.00 14.41 260 LEU B O 1
ATOM 5701 N N . SER B 1 261 ? -37.338 5.194 81.010 1.00 17.48 261 SER B N 1
ATOM 5702 C CA . SER B 1 261 ? -35.989 5.731 81.130 1.00 16.20 261 SER B CA 1
ATOM 5703 C C . SER B 1 261 ? -35.243 5.578 79.815 1.00 15.76 261 SER B C 1
ATOM 5704 O O . SER B 1 261 ? -34.741 4.524 79.502 1.00 17.76 261 SER B O 1
ATOM 5707 N N . GLY B 1 262 ? -35.219 6.623 78.993 1.00 16.47 262 GLY B N 1
ATOM 5708 C CA . GLY B 1 262 ? -34.586 6.488 77.674 1.00 18.88 262 GLY B CA 1
ATOM 5709 C C . GLY B 1 262 ? -35.568 5.814 76.716 1.00 17.89 262 GLY B C 1
ATOM 5710 O O . GLY B 1 262 ? -36.704 6.305 76.552 1.00 24.25 262 GLY B O 1
ATOM 5711 N N . GLU B 1 263 ? -35.259 4.594 76.293 1.00 17.53 263 GLU B N 1
ATOM 5712 C CA . GLU B 1 263 ? -36.153 3.867 75.371 1.00 16.61 263 GLU B CA 1
ATOM 5713 C C . GLU B 1 263 ? -37.215 2.992 76.057 1.00 16.98 263 GLU B C 1
ATOM 5714 O O . GLU B 1 263 ? -38.290 2.800 75.495 1.00 12.81 263 GLU B O 1
ATOM 5720 N N . ASP B 1 264 ? -36.906 2.403 77.220 1.00 14.81 264 ASP B N 1
ATOM 5721 C CA . ASP B 1 264 ? -37.657 1.315 77.779 1.00 12.46 264 ASP B CA 1
ATOM 5722 C C . ASP B 1 264 ? -38.281 1.771 79.099 1.00 13.84 264 ASP B C 1
ATOM 5723 O O . ASP B 1 264 ? -37.725 2.656 79.758 1.00 13.46 264 ASP B O 1
ATOM 5728 N N . ILE B 1 265 ? -39.456 1.209 79.408 1.00 14.00 265 ILE B N 1
ATOM 5729 C CA . ILE B 1 265 ? -40.018 1.242 80.751 1.00 11.55 265 ILE B CA 1
ATOM 5730 C C . ILE B 1 265 ? -39.221 0.283 81.644 1.00 13.26 265 ILE B C 1
ATOM 5731 O O . ILE B 1 265 ? -39.016 -0.890 81.286 1.00 12.70 265 ILE B O 1
ATOM 5736 N N . ILE B 1 266 ? -38.836 0.833 82.814 1.00 14.08 266 ILE B N 1
ATOM 5737 C CA . ILE B 1 266 ? -38.043 0.153 83.834 1.00 14.67 266 ILE B CA 1
ATOM 5738 C C . ILE B 1 266 ? -38.716 0.274 85.198 1.00 14.22 266 ILE B C 1
ATOM 5739 O O . ILE B 1 266 ? -39.656 1.034 85.391 1.00 13.50 266 ILE B O 1
ATOM 5744 N N . MET B 1 267 ? -38.259 -0.604 86.098 1.00 15.32 267 MET B N 1
ATOM 5745 C CA . MET B 1 267 ? -38.611 -0.656 87.502 1.00 13.51 267 MET B CA 1
ATOM 5746 C C . MET B 1 267 ? -37.342 -0.652 88.372 1.00 15.82 267 MET B C 1
ATOM 5747 O O . MET B 1 267 ? -36.351 -1.286 88.006 1.00 13.30 267 MET B O 1
ATOM 5752 N N . ARG B 1 268 ? -37.381 0.141 89.466 1.00 16.49 268 ARG B N 1
ATOM 5753 C CA . ARG B 1 268 ? -36.362 0.103 90.518 1.00 13.02 268 ARG B CA 1
ATOM 5754 C C . ARG B 1 268 ? -37.057 -0.081 91.862 1.00 15.76 268 ARG B C 1
ATOM 5755 O O . ARG B 1 268 ? -38.267 0.079 91.904 1.00 12.46 268 ARG B O 1
ATOM 5763 N N . THR B 1 269 ? -36.310 -0.480 92.911 1.00 14.72 269 THR B N 1
ATOM 5764 C CA . THR B 1 269 ? -36.912 -0.811 94.215 1.00 13.88 269 THR B CA 1
ATOM 5765 C C . THR B 1 269 ? -36.002 -0.199 95.278 1.00 14.28 269 THR B C 1
ATOM 5766 O O . THR B 1 269 ? -34.818 0.045 95.058 1.00 15.04 269 THR B O 1
ATOM 5770 N N . ALA B 1 270 ? -36.587 0.052 96.448 1.00 13.87 270 ALA B N 1
ATOM 5771 C CA . ALA B 1 270 ? -35.892 0.668 97.562 1.00 11.86 270 ALA B CA 1
ATOM 5772 C C . ALA B 1 270 ? -36.576 0.291 98.849 1.00 13.65 270 ALA B C 1
ATOM 5773 O O . ALA B 1 270 ? -37.812 0.157 98.899 1.00 13.57 270 ALA B O 1
ATOM 5775 N N . THR B 1 271 ? -35.816 0.187 99.931 1.00 12.99 271 THR B N 1
ATOM 5776 C CA . THR B 1 271 ? -36.386 0.079 101.259 1.00 16.10 271 THR B CA 1
ATOM 5777 C C . THR B 1 271 ? -36.839 1.441 101.769 1.00 16.70 271 THR B C 1
ATOM 5778 O O . THR B 1 271 ? -37.693 1.472 102.645 1.00 19.44 271 THR B O 1
ATOM 5782 N N . ALA B 1 272 ? -36.148 2.489 101.373 1.00 17.56 272 ALA B N 1
ATOM 5783 C CA . ALA B 1 272 ? -36.324 3.877 101.834 1.00 22.94 272 ALA B CA 1
ATOM 5784 C C . ALA B 1 272 ? -36.629 4.756 100.626 1.00 21.17 272 ALA B C 1
ATOM 5785 O O . ALA B 1 272 ? -35.897 4.635 99.629 1.00 22.02 272 ALA B O 1
ATOM 5787 N N . PRO B 1 273 ? -37.629 5.671 100.681 1.00 22.45 273 PRO B N 1
ATOM 5788 C CA . PRO B 1 273 ? -37.933 6.516 99.517 1.00 23.88 273 PRO B CA 1
ATOM 5789 C C . PRO B 1 273 ? -36.705 7.232 98.960 1.00 21.66 273 PRO B C 1
ATOM 5790 O O . PRO B 1 273 ? -36.586 7.418 97.738 1.00 18.13 273 PRO B O 1
ATOM 5794 N N . GLU B 1 274 ? -35.793 7.696 99.838 1.00 20.16 274 GLU B N 1
ATOM 5795 C CA . GLU B 1 274 ? -34.618 8.432 99.387 1.00 19.95 274 GLU B CA 1
ATOM 5796 C C . GLU B 1 274 ? -33.532 7.559 98.784 1.00 18.70 274 GLU B C 1
ATOM 5797 O O . GLU B 1 274 ? -32.516 8.059 98.261 1.00 20.58 274 GLU B O 1
ATOM 5803 N N . GLY B 1 275 ? -33.756 6.232 98.806 1.00 19.48 275 GLY B N 1
ATOM 5804 C CA . GLY B 1 275 ? -32.778 5.350 98.242 1.00 22.91 275 GLY B CA 1
ATOM 5805 C C . GLY B 1 275 ? -31.946 4.696 99.348 1.00 26.71 275 GLY B C 1
ATOM 5806 O O . GLY B 1 275 ? -32.282 4.863 100.539 1.00 21.04 275 GLY B O 1
ATOM 5807 N N . PRO B 1 276 ? -30.928 3.873 98.987 1.00 19.05 276 PRO B N 1
ATOM 5808 C CA . PRO B 1 276 ? -30.535 3.597 97.607 1.00 18.87 276 PRO B CA 1
ATOM 5809 C C . PRO B 1 276 ? -31.602 2.826 96.817 1.00 19.23 276 PRO B C 1
ATOM 5810 O O . PRO B 1 276 ? -32.389 2.031 97.412 1.00 18.54 276 PRO B O 1
ATOM 5814 N N . TRP B 1 277 ? -31.666 3.136 95.517 1.00 17.48 277 TRP B N 1
ATOM 5815 C CA . TRP B 1 277 ? -32.537 2.468 94.549 1.00 15.25 277 TRP B CA 1
ATOM 5816 C C . TRP B 1 277 ? -31.783 1.373 93.791 1.00 14.98 277 TRP B C 1
ATOM 5817 O O . TRP B 1 277 ? -30.749 1.660 93.207 1.00 17.19 277 TRP B O 1
ATOM 5828 N N . THR B 1 278 ? -32.310 0.136 93.814 1.00 15.42 278 THR B N 1
ATOM 5829 C CA . THR B 1 278 ? -31.747 -1.011 93.139 1.00 15.77 278 THR B CA 1
ATOM 5830 C C . THR B 1 278 ? -31.736 -0.712 91.647 1.00 17.28 278 THR B C 1
ATOM 5831 O O . THR B 1 278 ? -32.552 0.099 91.136 1.00 14.48 278 THR B O 1
ATOM 5835 N N . PRO B 1 279 ? -30.829 -1.363 90.888 1.00 15.25 279 PRO B N 1
ATOM 5836 C CA . PRO B 1 279 ? -30.657 -1.082 89.464 1.00 17.63 279 PRO B CA 1
ATOM 5837 C C . PRO B 1 279 ? -31.912 -1.363 88.667 1.00 16.56 279 PRO B C 1
ATOM 5838 O O . PRO B 1 279 ? -32.653 -2.288 88.977 1.00 15.62 279 PRO B O 1
ATOM 5842 N N . ALA B 1 280 ? -32.051 -0.604 87.597 1.00 15.31 280 ALA B N 1
ATOM 5843 C CA . ALA B 1 280 ? -33.178 -0.793 86.689 1.00 17.30 280 ALA B CA 1
ATOM 5844 C C . ALA B 1 280 ? -33.288 -2.224 86.212 1.00 16.59 280 ALA B C 1
ATOM 5845 O O . ALA B 1 280 ? -32.315 -2.868 85.776 1.00 16.69 280 ALA B O 1
ATOM 5847 N N . GLN B 1 281 ? -34.554 -2.658 86.196 1.00 16.73 281 GLN B N 1
ATOM 5848 C CA . GLN B 1 281 ? -34.978 -3.906 85.593 1.00 15.36 281 GLN B CA 1
ATOM 5849 C C . GLN B 1 281 ? -35.888 -3.553 84.407 1.00 15.57 281 GLN B C 1
ATOM 5850 O O . GLN B 1 281 ? -36.804 -2.752 84.570 1.00 13.64 281 GLN B O 1
ATOM 5856 N N . THR B 1 282 ? -35.673 -4.205 83.258 1.00 15.02 282 THR B N 1
ATOM 5857 C CA . THR B 1 282 ? -36.540 -3.973 82.111 1.00 14.65 282 THR B CA 1
ATOM 5858 C C . THR B 1 282 ? -37.962 -4.455 82.400 1.00 13.61 282 THR B C 1
ATOM 5859 O O . THR B 1 282 ? -38.137 -5.633 82.698 1.00 14.35 282 THR B O 1
ATOM 5863 N N . VAL B 1 283 ? -38.978 -3.579 82.180 1.00 14.34 283 VAL B N 1
ATOM 5864 C CA . VAL B 1 283 ? -40.401 -3.930 82.242 1.00 13.08 283 VAL B CA 1
ATOM 5865 C C . VAL B 1 283 ? -40.964 -4.207 80.838 1.00 13.27 283 VAL B C 1
ATOM 5866 O O . VAL B 1 283 ? -41.596 -5.245 80.602 1.00 13.02 283 VAL B O 1
ATOM 5870 N N . ALA B 1 284 ? -40.797 -3.252 79.912 1.00 12.71 284 ALA B N 1
ATOM 5871 C CA . ALA B 1 284 ? -41.225 -3.382 78.543 1.00 12.20 284 ALA B CA 1
ATOM 5872 C C . ALA B 1 284 ? -40.258 -2.575 77.651 1.00 13.18 284 ALA B C 1
ATOM 5873 O O . ALA B 1 284 ? -39.892 -1.435 77.971 1.00 13.78 284 ALA B O 1
ATOM 5875 N N . SER B 1 285 ? -39.847 -3.176 76.533 1.00 13.92 285 SER B N 1
ATOM 5876 C CA . SER B 1 285 ? -38.876 -2.549 75.673 1.00 13.94 285 SER B CA 1
ATOM 5877 C C . SER B 1 285 ? -39.552 -1.829 74.515 1.00 14.05 285 SER B C 1
ATOM 5878 O O . SER B 1 285 ? -40.625 -2.230 74.098 1.00 12.91 285 SER B O 1
ATOM 5881 N N . SER B 1 286 ? -38.843 -0.859 73.925 1.00 13.38 286 SER B N 1
ATOM 5882 C CA . SER B 1 286 ? -39.390 -0.096 72.819 1.00 14.43 286 SER B CA 1
ATOM 5883 C C . SER B 1 286 ? -39.438 -0.918 71.538 1.00 15.03 286 SER B C 1
ATOM 5884 O O . SER B 1 286 ? -40.252 -0.629 70.654 1.00 13.89 286 SER B O 1
ATOM 5887 N N . THR B 1 287 ? -38.536 -1.938 71.419 1.00 13.91 287 THR B N 1
ATOM 5888 C CA . THR B 1 287 ? -38.639 -2.943 70.343 1.00 14.16 287 THR B CA 1
ATOM 5889 C C . THR B 1 287 ? -40.014 -3.646 70.354 1.00 11.81 287 THR B C 1
ATOM 5890 O O . THR B 1 287 ? -40.611 -3.815 69.272 1.00 11.01 287 THR B O 1
ATOM 5894 N N . ASP B 1 288 ? -40.449 -4.178 71.503 1.00 14.04 288 ASP B N 1
ATOM 5895 C CA . ASP B 1 288 ? -41.711 -4.899 71.582 1.00 12.89 288 ASP B CA 1
ATOM 5896 C C . ASP B 1 288 ? -42.901 -3.982 71.608 1.00 13.31 288 ASP B C 1
ATOM 5897 O O . ASP B 1 288 ? -43.947 -4.370 71.077 1.00 12.44 288 ASP B O 1
ATOM 5902 N N . TYR B 1 289 ? -42.739 -2.766 72.160 1.00 13.22 289 TYR B N 1
ATOM 5903 C CA . TYR B 1 289 ? -43.861 -1.887 72.442 1.00 12.55 289 TYR B CA 1
ATOM 5904 C C . TYR B 1 289 ? -43.386 -0.510 71.977 1.00 12.40 289 TYR B C 1
ATOM 5905 O O . TYR B 1 289 ? -43.020 0.347 72.777 1.00 14.86 289 TYR B O 1
ATOM 5914 N N . PRO B 1 290 ? -43.351 -0.273 70.662 1.00 12.86 290 PRO B N 1
ATOM 5915 C CA . PRO B 1 290 ? -42.863 0.999 70.160 1.00 12.82 290 PRO B CA 1
ATOM 5916 C C . PRO B 1 290 ? -43.695 2.199 70.572 1.00 12.83 290 PRO B C 1
ATOM 5917 O O . PRO B 1 290 ? -44.937 2.150 70.668 1.00 13.59 290 PRO B O 1
ATOM 5921 N N . ALA B 1 291 ? -42.932 3.224 70.978 1.00 14.04 291 ALA B N 1
ATOM 5922 C CA . ALA B 1 291 ? -43.461 4.506 71.416 1.00 14.20 291 ALA B CA 1
ATOM 5923 C C . ALA B 1 291 ? -44.397 4.358 72.642 1.00 13.06 291 ALA B C 1
ATOM 5924 O O . ALA B 1 291 ? -45.402 5.061 72.783 1.00 15.41 291 ALA B O 1
ATOM 5926 N N . LEU B 1 292 ? -43.994 3.449 73.562 1.00 11.65 292 LEU B N 1
ATOM 5927 C CA . LEU B 1 292 ? -44.636 3.195 74.853 1.00 12.17 292 LEU B CA 1
ATOM 5928 C C . LEU B 1 292 ? -44.331 4.337 75.819 1.00 11.72 292 LEU B C 1
ATOM 5929 O O . LEU B 1 292 ? -43.310 5.032 75.657 1.00 13.16 292 LEU B O 1
ATOM 5934 N N . TYR B 1 293 ? -45.237 4.539 76.788 1.00 10.94 293 TYR B N 1
ATOM 5935 C CA . TYR B 1 293 ? -45.000 5.515 77.827 1.00 11.88 293 TYR B CA 1
ATOM 5936 C C . TYR B 1 293 ? -45.931 5.293 78.991 1.00 13.34 293 TYR B C 1
ATOM 5937 O O . TYR B 1 293 ? -46.694 4.348 78.971 1.00 12.91 293 TYR B O 1
ATOM 5946 N N . GLY B 1 294 ? -45.796 6.161 80.016 1.00 12.13 294 GLY B N 1
ATOM 5947 C CA . GLY B 1 294 ? -46.549 5.956 81.233 1.00 12.22 294 GLY B CA 1
ATOM 5948 C C . GLY B 1 294 ? -46.008 4.735 81.992 1.00 13.57 294 GLY B C 1
ATOM 5949 O O . GLY B 1 294 ? -44.799 4.550 82.080 1.00 13.92 294 GLY B O 1
ATOM 5950 N N . GLY B 1 295 ? -46.893 4.055 82.702 1.00 13.33 295 GLY B N 1
ATOM 5951 C CA . GLY B 1 295 ? -46.509 2.961 83.569 1.00 12.09 295 GLY B CA 1
ATOM 5952 C C . GLY B 1 295 ? -46.882 3.304 85.009 1.00 12.80 295 GLY B C 1
ATOM 5953 O O . GLY B 1 295 ? -46.058 3.854 85.781 1.00 12.67 295 GLY B O 1
ATOM 5954 N N . TYR B 1 296 ? -48.140 3.007 85.337 1.00 11.44 296 TYR B N 1
ATOM 5955 C CA . TYR B 1 296 ? -48.752 3.320 86.629 1.00 12.55 296 TYR B CA 1
ATOM 5956 C C . TYR B 1 296 ? -49.250 2.079 87.351 1.00 12.75 296 TYR B C 1
ATOM 5957 O O . TYR B 1 296 ? -50.027 1.269 86.831 1.00 12.75 296 TYR B O 1
ATOM 5966 N N . PHE B 1 297 ? -48.804 1.909 88.602 1.00 12.68 297 PHE B N 1
ATOM 5967 C CA . PHE B 1 297 ? -49.125 0.718 89.390 1.00 12.27 297 PHE B CA 1
ATOM 5968 C C . PHE B 1 297 ? -50.612 0.717 89.834 1.00 12.92 297 PHE B C 1
ATOM 5969 O O . PHE B 1 297 ? -51.096 1.736 90.250 1.00 13.31 297 PHE B O 1
ATOM 5977 N N . HIS B 1 298 ? -51.320 -0.400 89.678 1.00 12.08 298 HIS B N 1
ATOM 5978 C CA . HIS B 1 298 ? -52.671 -0.560 90.244 1.00 13.25 298 HIS B CA 1
ATOM 5979 C C . HIS B 1 298 ? -52.527 -0.607 91.762 1.00 14.29 298 HIS B C 1
ATOM 5980 O O . HIS B 1 298 ? -51.682 -1.358 92.289 1.00 13.68 298 HIS B O 1
ATOM 5987 N N . PRO B 1 299 ? -53.289 0.208 92.504 1.00 15.48 299 PRO B N 1
ATOM 5988 C CA . PRO B 1 299 ? -53.134 0.267 93.963 1.00 15.92 299 PRO B CA 1
ATOM 5989 C C . PRO B 1 299 ? -53.487 -1.023 94.699 1.00 15.78 299 PRO B C 1
ATOM 5990 O O . PRO B 1 299 ? -53.084 -1.150 95.873 1.00 18.59 299 PRO B O 1
ATOM 5994 N N . TRP B 1 300 ? -54.250 -1.949 94.090 1.00 13.75 300 TRP B N 1
ATOM 5995 C CA . TRP B 1 300 ? -54.667 -3.204 94.700 1.00 15.29 300 TRP B CA 1
ATOM 5996 C C . TRP B 1 300 ? -53.715 -4.377 94.472 1.00 15.84 300 TRP B C 1
ATOM 5997 O O . TRP B 1 300 ? -54.116 -5.513 94.771 1.00 15.94 300 TRP B O 1
ATOM 6008 N N . ASN B 1 301 ? -52.473 -4.114 93.948 1.00 16.22 301 ASN B N 1
ATOM 6009 C CA . ASN B 1 301 ? -51.546 -5.209 93.704 1.00 15.70 301 ASN B CA 1
ATOM 6010 C C . ASN B 1 301 ? -51.253 -5.966 94.999 1.00 14.65 301 ASN B C 1
ATOM 6011 O O . ASN B 1 301 ? -51.130 -5.368 96.068 1.00 15.20 301 ASN B O 1
ATOM 6016 N N . LYS B 1 302 ? -51.232 -7.302 94.923 1.00 14.94 302 LYS B N 1
ATOM 6017 C CA . LYS B 1 302 ? -50.885 -8.095 96.100 1.00 18.03 302 LYS B CA 1
ATOM 6018 C C . LYS B 1 302 ? -50.111 -9.336 95.653 1.00 16.19 302 LYS B C 1
ATOM 6019 O O . LYS B 1 302 ? -50.172 -9.736 94.496 1.00 16.52 302 LYS B O 1
ATOM 6025 N N . ASP B 1 303 ? -49.411 -9.934 96.609 1.00 15.91 303 ASP B N 1
ATOM 6026 C CA . ASP B 1 303 ? -48.866 -11.278 96.493 1.00 16.38 303 ASP B CA 1
ATOM 6027 C C . ASP B 1 303 ? -47.751 -11.315 95.429 1.00 14.42 303 ASP B C 1
ATOM 6028 O O . ASP B 1 303 ? -47.483 -12.376 94.914 1.00 16.38 303 ASP B O 1
ATOM 6033 N N . GLY B 1 304 ? -47.226 -10.159 95.017 1.00 13.46 304 GLY B N 1
ATOM 6034 C CA . GLY B 1 304 ? -46.193 -10.066 93.995 1.00 15.42 304 GLY B CA 1
ATOM 6035 C C . GLY B 1 304 ? -46.768 -10.058 92.573 1.00 13.52 304 GLY B C 1
ATOM 6036 O O . GLY B 1 304 ? -46.033 -10.120 91.575 1.00 14.07 304 GLY B O 1
ATOM 6037 N N . GLU B 1 305 ? -48.105 -9.988 92.472 1.00 13.26 305 GLU B N 1
ATOM 6038 C CA . GLU B 1 305 ? -48.771 -9.891 91.182 1.00 13.94 305 GLU B CA 1
ATOM 6039 C C . GLU B 1 305 ? -48.940 -8.401 90.898 1.00 14.37 305 GLU B C 1
ATOM 6040 O O . GLU B 1 305 ? -49.963 -7.841 91.314 1.00 18.12 305 GLU B O 1
ATOM 6046 N N . ILE B 1 306 ? -48.114 -7.881 89.968 1.00 13.81 306 ILE B N 1
ATOM 6047 C CA . ILE B 1 306 ? -47.973 -6.468 89.718 1.00 12.31 306 ILE B CA 1
ATOM 6048 C C . ILE B 1 306 ? -48.696 -6.132 88.415 1.00 14.28 306 ILE B C 1
ATOM 6049 O O . ILE B 1 306 ? -48.189 -6.359 87.323 1.00 13.64 306 ILE B O 1
ATOM 6054 N N . TYR B 1 307 ? -49.845 -5.477 88.539 1.00 12.37 307 TYR B N 1
ATOM 6055 C CA . TYR B 1 307 ? -50.575 -4.871 87.433 1.00 11.34 307 TYR B CA 1
ATOM 6056 C C . TYR B 1 307 ? -50.261 -3.382 87.304 1.00 13.71 307 TYR B C 1
ATOM 6057 O O . TYR B 1 307 ? -49.963 -2.685 88.306 1.00 11.76 307 TYR B O 1
ATOM 6066 N N . PHE B 1 308 ? -50.220 -2.903 86.024 1.00 12.72 308 PHE B N 1
ATOM 6067 C CA . PHE B 1 308 ? -49.951 -1.489 85.776 1.00 11.30 308 PHE B CA 1
ATOM 6068 C C . PHE B 1 308 ? -50.629 -1.073 84.462 1.00 12.42 308 PHE B C 1
ATOM 6069 O O . PHE B 1 308 ? -50.948 -1.926 83.643 1.00 12.34 308 PHE B O 1
ATOM 6077 N N . THR B 1 309 ? -50.790 0.246 84.258 1.00 12.52 309 THR B N 1
ATOM 6078 C CA . THR B 1 309 ? -51.264 0.764 82.983 1.00 13.54 309 THR B CA 1
ATOM 6079 C C . THR B 1 309 ? -50.068 1.275 82.146 1.00 11.65 309 THR B C 1
ATOM 6080 O O . THR B 1 309 ? -49.193 1.978 82.685 1.00 14.17 309 THR B O 1
ATOM 6084 N N . MET B 1 310 ? -50.070 0.990 80.835 1.00 12.66 310 MET B N 1
ATOM 6085 C CA . MET B 1 310 ? -49.105 1.410 79.860 1.00 12.60 310 MET B CA 1
ATOM 6086 C C . MET B 1 310 ? -49.811 2.095 78.696 1.00 13.43 310 MET B C 1
ATOM 6087 O O . MET B 1 310 ? -50.889 1.682 78.276 1.00 13.17 310 MET B O 1
ATOM 6092 N N . SER B 1 311 ? -49.247 3.230 78.216 1.00 12.70 311 SER B N 1
ATOM 6093 C CA . SER B 1 311 ? -49.770 3.938 77.061 1.00 10.52 311 SER B CA 1
ATOM 6094 C C . SER B 1 311 ? -48.925 3.649 75.846 1.00 12.79 311 SER B C 1
ATOM 6095 O O . SER B 1 311 ? -47.793 3.195 75.988 1.00 11.94 311 SER B O 1
ATOM 6098 N N . GLN B 1 312 ? -49.474 3.906 74.663 1.00 12.50 312 GLN B N 1
ATOM 6099 C CA . GLN B 1 312 ? -48.671 3.730 73.446 1.00 11.80 312 GLN B CA 1
ATOM 6100 C C . GLN B 1 312 ? -49.195 4.674 72.365 1.00 13.52 312 GLN B C 1
ATOM 6101 O O . GLN B 1 312 ? -50.419 4.815 72.185 1.00 12.72 312 GLN B O 1
ATOM 6107 N N . TRP B 1 313 ? -48.248 5.364 71.699 1.00 12.18 313 TRP B N 1
ATOM 6108 C CA . TRP B 1 313 ? -48.571 6.537 70.872 1.00 13.85 313 TRP B CA 1
ATOM 6109 C C . TRP B 1 313 ? -49.500 6.187 69.710 1.00 13.73 313 TRP B C 1
ATOM 6110 O O . TRP B 1 313 ? -50.604 6.771 69.591 1.00 13.02 313 TRP B O 1
ATOM 6121 N N . ASN B 1 314 ? -49.136 5.202 68.857 1.00 13.11 314 ASN B N 1
ATOM 6122 C CA . ASN B 1 314 ? -49.912 5.053 67.609 1.00 12.76 314 ASN B CA 1
ATOM 6123 C C . ASN B 1 314 ? -51.373 4.709 67.885 1.00 13.31 314 ASN B C 1
ATOM 6124 O O . ASN B 1 314 ? -52.252 5.334 67.286 1.00 13.62 314 ASN B O 1
ATOM 6129 N N . PRO B 1 315 ? -51.714 3.709 68.739 1.00 13.78 315 PRO B N 1
ATOM 6130 C CA . PRO B 1 315 ? -53.113 3.459 69.033 1.00 13.19 315 PRO B CA 1
ATOM 6131 C C . PRO B 1 315 ? -53.729 4.430 70.036 1.00 14.12 315 PRO B C 1
ATOM 6132 O O . PRO B 1 315 ? -54.923 4.379 70.212 1.00 11.53 315 PRO B O 1
ATOM 6136 N N . TYR B 1 316 ? -52.883 5.279 70.660 1.00 13.79 316 TYR B N 1
ATOM 6137 C CA . TYR B 1 316 ? -53.269 6.342 71.595 1.00 12.68 316 TYR B CA 1
ATOM 6138 C C . TYR B 1 316 ? -54.403 5.889 72.523 1.00 13.13 316 TYR B C 1
ATOM 6139 O O . TYR B 1 316 ? -55.509 6.447 72.505 1.00 13.21 316 TYR B O 1
ATOM 6148 N N . ASN B 1 317 ? -54.062 4.890 73.392 1.00 12.98 317 ASN B N 1
ATOM 6149 C CA . ASN B 1 317 ? -54.979 4.257 74.307 1.00 12.26 317 ASN B CA 1
ATOM 6150 C C . ASN B 1 317 ? -54.167 3.519 75.360 1.00 11.29 317 ASN B C 1
ATOM 6151 O O . ASN B 1 317 ? -52.942 3.446 75.273 1.00 11.85 317 ASN B O 1
ATOM 6156 N N . VAL B 1 318 ? -54.867 3.186 76.415 1.00 13.47 318 VAL B N 1
ATOM 6157 C CA . VAL B 1 318 ? -54.218 2.612 77.607 1.00 11.48 318 VAL B CA 1
ATOM 6158 C C . VAL B 1 318 ? -54.479 1.092 77.683 1.00 11.68 318 VAL B C 1
ATOM 6159 O O . VAL B 1 318 ? -55.619 0.667 77.598 1.00 12.29 318 VAL B O 1
ATOM 6163 N N . TYR B 1 319 ? -53.433 0.331 78.062 1.00 11.36 319 TYR B N 1
ATOM 6164 C CA . TYR B 1 319 ? -53.480 -1.128 78.168 1.00 10.74 319 TYR B CA 1
ATOM 6165 C C . TYR B 1 319 ? -53.142 -1.517 79.614 1.00 12.64 319 TYR B C 1
ATOM 6166 O O . TYR B 1 319 ? -52.216 -0.964 80.250 1.00 12.70 319 TYR B O 1
ATOM 6175 N N . LEU B 1 320 ? -53.896 -2.464 80.138 1.00 14.01 320 LEU B N 1
ATOM 6176 C CA . LEU B 1 320 ? -53.533 -3.079 81.421 1.00 14.16 320 LEU B CA 1
ATOM 6177 C C . LEU B 1 320 ? -52.487 -4.151 81.132 1.00 12.66 320 LEU B C 1
ATOM 6178 O O . LEU B 1 320 ? -52.692 -4.960 80.202 1.00 12.53 320 LEU B O 1
ATOM 6183 N N . MET B 1 321 ? -51.436 -4.136 81.958 1.00 11.90 321 MET B N 1
ATOM 6184 C CA . MET B 1 321 ? -50.276 -5.011 81.857 1.00 12.60 321 MET B CA 1
ATOM 6185 C C . MET B 1 321 ? -50.110 -5.739 83.183 1.00 14.02 321 MET B C 1
ATOM 6186 O O . MET B 1 321 ? -50.606 -5.271 84.184 1.00 12.83 321 MET B O 1
ATOM 6191 N N . ARG B 1 322 ? -49.382 -6.872 83.169 1.00 14.58 322 ARG B N 1
ATOM 6192 C CA . ARG B 1 322 ? -48.954 -7.520 84.420 1.00 14.29 322 ARG B CA 1
ATOM 6193 C C . ARG B 1 322 ? -47.521 -8.073 84.340 1.00 13.44 322 ARG B C 1
ATOM 6194 O O . ARG B 1 322 ? -47.021 -8.415 83.274 1.00 11.15 322 ARG B O 1
ATOM 6202 N N . LEU B 1 323 ? -46.842 -8.106 85.493 1.00 13.06 323 LEU B N 1
ATOM 6203 C CA . LEU B 1 323 ? -45.603 -8.845 85.669 1.00 13.85 323 LEU B CA 1
ATOM 6204 C C . LEU B 1 323 ? -45.684 -9.455 87.076 1.00 14.33 323 LEU B C 1
ATOM 6205 O O . LEU B 1 323 ? -46.620 -9.206 87.828 1.00 14.03 323 LEU B O 1
ATOM 6210 N N . ARG B 1 324 ? -44.684 -10.299 87.412 1.00 14.04 324 ARG B N 1
ATOM 6211 C CA . ARG B 1 324 ? -44.605 -10.957 88.714 1.00 14.87 324 ARG B CA 1
ATOM 6212 C C . ARG B 1 324 ? -43.256 -10.612 89.362 1.00 14.62 324 ARG B C 1
ATOM 6213 O O . ARG B 1 324 ? -42.200 -10.605 88.706 1.00 15.07 324 ARG B O 1
ATOM 6221 N N . ILE B 1 325 ? -43.256 -10.350 90.697 1.00 15.30 325 ILE B N 1
ATOM 6222 C CA . ILE B 1 325 ? -41.941 -10.180 91.381 1.00 13.96 325 ILE B CA 1
ATOM 6223 C C . ILE B 1 325 ? -41.855 -11.267 92.456 1.00 15.09 325 ILE B C 1
ATOM 6224 O O . ILE B 1 325 ? -42.895 -11.750 92.941 1.00 14.98 325 ILE B O 1
ATOM 6229 N N . ASP B 1 326 ? -40.633 -11.561 92.929 1.00 14.01 326 ASP B N 1
ATOM 6230 C CA . ASP B 1 326 ? -40.483 -12.309 94.186 1.00 15.94 326 ASP B CA 1
ATOM 6231 C C . ASP B 1 326 ? -40.418 -11.377 95.402 1.00 14.24 326 ASP B C 1
ATOM 6232 O O . ASP B 1 326 ? -40.495 -10.110 95.291 1.00 11.95 326 ASP B O 1
ATOM 6237 N N . ARG B 1 327 ? -40.235 -11.975 96.603 1.00 14.76 327 ARG B N 1
ATOM 6238 C CA . ARG B 1 327 ? -40.205 -11.163 97.833 1.00 16.77 327 ARG B CA 1
ATOM 6239 C C . ARG B 1 327 ? -38.927 -10.334 97.945 1.00 14.06 327 ARG B C 1
ATOM 6240 O O . ARG B 1 327 ? -38.830 -9.477 98.864 1.00 15.40 327 ARG B O 1
ATOM 6248 N N . ASP B 1 328 ? -37.934 -10.536 97.013 1.00 16.34 328 ASP B N 1
ATOM 6249 C CA . ASP B 1 328 ? -36.791 -9.656 96.944 1.00 18.29 328 ASP B CA 1
ATOM 6250 C C . ASP B 1 328 ? -37.015 -8.440 96.011 1.00 16.28 328 ASP B C 1
ATOM 6251 O O . ASP B 1 328 ? -36.116 -7.602 95.803 1.00 16.68 328 ASP B O 1
ATOM 6256 N N . GLY B 1 329 ? -38.168 -8.421 95.317 1.00 13.99 329 GLY B N 1
ATOM 6257 C CA . GLY B 1 329 ? -38.502 -7.404 94.355 1.00 17.15 329 GLY B CA 1
ATOM 6258 C C . GLY B 1 329 ? -37.846 -7.580 92.965 1.00 16.68 329 GLY B C 1
ATOM 6259 O O . GLY B 1 329 ? -37.839 -6.661 92.126 1.00 18.63 329 GLY B O 1
ATOM 6260 N N . ASN B 1 330 ? -37.432 -8.810 92.665 1.00 14.99 330 ASN B N 1
ATOM 6261 C CA . ASN B 1 330 ? -36.958 -9.147 91.352 1.00 17.29 330 ASN B CA 1
ATOM 6262 C C . ASN B 1 330 ? -38.106 -9.649 90.471 1.00 15.50 330 ASN B C 1
ATOM 6263 O O . ASN B 1 330 ? -38.836 -10.541 90.868 1.00 15.05 330 ASN B O 1
ATOM 6268 N N . ILE B 1 331 ? -38.110 -9.222 89.216 1.00 15.77 331 ILE B N 1
ATOM 6269 C CA . ILE B 1 331 ? -39.015 -9.787 88.222 1.00 16.29 331 ILE B CA 1
ATOM 6270 C C . ILE B 1 331 ? -38.699 -11.277 87.974 1.00 16.90 331 ILE B C 1
ATOM 6271 O O . ILE B 1 331 ? -37.539 -11.668 87.647 1.00 17.84 331 ILE B O 1
ATOM 6276 N N . ILE B 1 332 ? -39.756 -12.057 87.999 1.00 15.56 332 ILE B N 1
ATOM 6277 C CA . ILE B 1 332 ? -39.727 -13.510 87.824 1.00 14.28 332 ILE B CA 1
ATOM 6278 C C . ILE B 1 332 ? -40.802 -13.926 86.823 1.00 15.30 332 ILE B C 1
ATOM 6279 O O . ILE B 1 332 ? -41.745 -13.151 86.550 1.00 17.32 332 ILE B O 1
ATOM 6284 N N . ASP B 1 333 ? -40.755 -15.219 86.432 1.00 13.29 333 ASP B N 1
ATOM 6285 C CA . ASP B 1 333 ? -41.750 -15.830 85.583 1.00 13.99 333 ASP B CA 1
ATOM 6286 C C . ASP B 1 333 ? -42.099 -14.877 84.445 1.00 12.40 333 ASP B C 1
ATOM 6287 O O . ASP B 1 333 ? -43.268 -14.630 84.165 1.00 14.26 333 ASP B O 1
ATOM 6292 N N . PRO B 1 334 ? -41.095 -14.475 83.634 1.00 13.26 334 PRO B N 1
ATOM 6293 C CA . PRO B 1 334 ? -41.348 -13.586 82.507 1.00 13.34 334 PRO B CA 1
ATOM 6294 C C . PRO B 1 334 ? -42.081 -14.289 81.377 1.00 11.71 334 PRO B C 1
ATOM 6295 O O . PRO B 1 334 ? -42.097 -15.539 81.235 1.00 12.03 334 PRO B O 1
ATOM 6299 N N . ASN B 1 335 ? -42.615 -13.481 80.459 1.00 12.02 335 ASN B N 1
ATOM 6300 C CA . ASN B 1 335 ? -43.204 -14.021 79.249 1.00 12.86 335 ASN B CA 1
ATOM 6301 C C . ASN B 1 335 ? -42.143 -14.805 78.454 1.00 14.00 335 ASN B C 1
ATOM 6302 O O . ASN B 1 335 ? -41.039 -14.269 78.203 1.00 14.44 335 ASN B O 1
ATOM 6307 N N . LEU B 1 336 ? -42.397 -16.083 78.211 1.00 13.55 336 LEU B N 1
ATOM 6308 C CA . LEU B 1 336 ? -41.448 -16.962 77.548 1.00 12.77 336 LEU B CA 1
ATOM 6309 C C . LEU B 1 336 ? -41.548 -16.910 76.020 1.00 13.83 336 LEU B C 1
ATOM 6310 O O . LEU B 1 336 ? -40.619 -17.379 75.329 1.00 13.52 336 LEU B O 1
ATOM 6315 N N . VAL B 1 337 ? -42.666 -16.341 75.492 1.00 11.90 337 VAL B N 1
ATOM 6316 C CA . VAL B 1 337 ? -42.846 -16.130 74.064 1.00 13.39 337 VAL B CA 1
ATOM 6317 C C . VAL B 1 337 ? -41.844 -15.071 73.588 1.00 13.52 337 VAL B C 1
ATOM 6318 O O . VAL B 1 337 ? -41.605 -14.055 74.229 1.00 13.93 337 VAL B O 1
ATOM 6322 N N . THR B 1 338 ? -41.159 -15.369 72.479 1.00 13.14 338 THR B N 1
ATOM 6323 C CA . THR B 1 338 ? -40.236 -14.453 71.845 1.00 13.93 338 THR B CA 1
ATOM 6324 C C . THR B 1 338 ? -40.995 -13.642 70.793 1.00 10.45 338 THR B C 1
ATOM 6325 O O . THR B 1 338 ? -41.850 -14.141 70.091 1.00 11.51 338 THR B O 1
ATOM 6329 N N . ASP B 1 339 ? -40.721 -12.343 70.743 1.00 11.29 339 ASP B N 1
ATOM 6330 C CA . ASP B 1 339 ? -41.336 -11.463 69.763 1.00 11.82 339 ASP B CA 1
ATOM 6331 C C . ASP B 1 339 ? -42.865 -11.569 69.922 1.00 11.90 339 ASP B C 1
ATOM 6332 O O . ASP B 1 339 ? -43.649 -11.690 69.004 1.00 11.32 339 ASP B O 1
ATOM 6337 N N . ALA B 1 340 ? -43.324 -11.402 71.168 1.00 11.40 340 ALA B N 1
ATOM 6338 C CA . ALA B 1 340 ? -44.731 -11.574 71.542 1.00 11.20 340 ALA B CA 1
ATOM 6339 C C . ALA B 1 340 ? -45.699 -10.660 70.769 1.00 11.13 340 ALA B C 1
ATOM 6340 O O . ALA B 1 340 ? -46.860 -11.008 70.637 1.00 11.11 340 ALA B O 1
ATOM 6342 N N . SER B 1 341 ? -45.226 -9.427 70.451 1.00 10.55 341 SER B N 1
ATOM 6343 C CA . SER B 1 341 ? -46.054 -8.474 69.703 1.00 11.38 341 SER B CA 1
ATOM 6344 C C . SER B 1 341 ? -45.755 -8.423 68.187 1.00 10.99 341 SER B C 1
ATOM 6345 O O . SER B 1 341 ? -46.282 -7.570 67.495 1.00 11.57 341 SER B O 1
ATOM 6348 N N . PHE B 1 342 ? -44.996 -9.357 67.638 1.00 11.07 342 PHE B N 1
ATOM 6349 C CA . PHE B 1 342 ? -44.725 -9.477 66.203 1.00 10.56 342 PHE B CA 1
ATOM 6350 C C . PHE B 1 342 ? -43.879 -8.295 65.701 1.00 12.46 342 PHE B C 1
ATOM 6351 O O . PHE B 1 342 ? -43.763 -8.134 64.490 1.00 11.64 342 PHE B O 1
ATOM 6359 N N . GLU B 1 343 ? -43.406 -7.421 66.613 1.00 11.29 343 GLU B N 1
ATOM 6360 C CA . GLU B 1 343 ? -42.890 -6.148 66.137 1.00 12.18 343 GLU B CA 1
ATOM 6361 C C . GLU B 1 343 ? -41.457 -6.340 65.572 1.00 11.60 343 GLU B C 1
ATOM 6362 O O . GLU B 1 343 ? -40.939 -5.433 64.913 1.00 13.21 343 GLU B O 1
ATOM 6368 N N . ARG B 1 344 ? -40.797 -7.456 65.926 1.00 11.55 344 ARG B N 1
ATOM 6369 C CA . ARG B 1 344 ? -39.380 -7.643 65.636 1.00 11.43 344 ARG B CA 1
ATOM 6370 C C . ARG B 1 344 ? -39.118 -8.122 64.197 1.00 13.40 344 ARG B C 1
ATOM 6371 O O . ARG B 1 344 ? -37.957 -8.114 63.789 1.00 14.68 344 ARG B O 1
ATOM 6379 N N . SER B 1 345 ? -40.148 -8.550 63.468 1.00 13.51 345 SER B N 1
ATOM 6380 C CA . SER B 1 345 ? -39.921 -8.985 62.085 1.00 13.63 345 SER B CA 1
ATOM 6381 C C . SER B 1 345 ? -41.071 -8.507 61.232 1.00 13.95 345 SER B C 1
ATOM 6382 O O . SER B 1 345 ? -42.179 -8.387 61.730 1.00 12.65 345 SER B O 1
ATOM 6385 N N . THR B 1 346 ? -40.826 -8.344 59.917 1.00 14.23 346 THR B N 1
ATOM 6386 C CA . THR B 1 346 ? -41.896 -8.084 58.966 1.00 13.93 346 THR B CA 1
ATOM 6387 C C . THR B 1 346 ? -42.263 -9.319 58.125 1.00 12.38 346 THR B C 1
ATOM 6388 O O . THR B 1 346 ? -43.153 -9.278 57.285 1.00 12.05 346 THR B O 1
ATOM 6392 N N . THR B 1 347 ? -41.646 -10.434 58.421 1.00 11.82 347 THR B N 1
ATOM 6393 C CA . THR B 1 347 ? -41.962 -11.722 57.842 1.00 13.33 347 THR B CA 1
ATOM 6394 C C . THR B 1 347 ? -41.990 -12.795 58.933 1.00 14.16 347 THR B C 1
ATOM 6395 O O . THR B 1 347 ? -41.293 -12.712 59.992 1.00 13.79 347 THR B O 1
ATOM 6399 N N . LEU B 1 348 ? -42.716 -13.881 58.584 1.00 13.23 348 LEU B N 1
ATOM 6400 C CA . LEU B 1 348 ? -42.677 -15.109 59.384 1.00 13.68 348 LEU B CA 1
ATOM 6401 C C . LEU B 1 348 ? -41.260 -15.700 59.362 1.00 14.77 348 LEU B C 1
ATOM 6402 O O . LEU B 1 348 ? -40.450 -15.415 58.456 1.00 14.93 348 LEU B O 1
ATOM 6407 N N . GLY B 1 349 ? -41.007 -16.631 60.289 1.00 13.99 349 GLY B N 1
ATOM 6408 C CA . GLY B 1 349 ? -39.825 -17.458 60.421 1.00 15.00 349 GLY B CA 1
ATOM 6409 C C . GLY B 1 349 ? -40.197 -18.937 60.217 1.00 12.25 349 GLY B C 1
ATOM 6410 O O . GLY B 1 349 ? -41.114 -19.230 59.431 1.00 12.91 349 GLY B O 1
ATOM 6411 N N . ASP B 1 350 ? -39.511 -19.833 60.939 1.00 14.03 350 ASP B N 1
ATOM 6412 C CA . ASP B 1 350 ? -39.684 -21.282 60.772 1.00 14.74 350 ASP B CA 1
ATOM 6413 C C . ASP B 1 350 ? -40.205 -21.905 62.086 1.00 14.20 350 ASP B C 1
ATOM 6414 O O . ASP B 1 350 ? -40.344 -23.142 62.200 1.00 16.12 350 ASP B O 1
ATOM 6419 N N . GLY B 1 351 ? -40.512 -21.061 63.073 1.00 15.19 351 GLY B N 1
ATOM 6420 C CA . GLY B 1 351 ? -41.100 -21.487 64.347 1.00 15.88 351 GLY B CA 1
ATOM 6421 C C . GLY B 1 351 ? -40.094 -21.942 65.416 1.00 16.53 351 GLY B C 1
ATOM 6422 O O . GLY B 1 351 ? -40.524 -22.368 66.513 1.00 16.44 351 GLY B O 1
ATOM 6423 N N . THR B 1 352 ? -38.765 -22.009 65.063 1.00 15.53 352 THR B N 1
ATOM 6424 C CA . THR B 1 352 ? -37.673 -22.443 65.923 1.00 14.82 352 THR B CA 1
ATOM 6425 C C . THR B 1 352 ? -36.850 -21.224 66.325 1.00 16.74 352 THR B C 1
ATOM 6426 O O . THR B 1 352 ? -36.939 -20.163 65.707 1.00 15.83 352 THR B O 1
ATOM 6430 N N . ASN B 1 353 ? -36.029 -21.382 67.375 1.00 15.45 353 ASN B N 1
ATOM 6431 C CA . ASN B 1 353 ? -35.081 -20.389 67.851 1.00 16.18 353 ASN B CA 1
ATOM 6432 C C . ASN B 1 353 ? -35.773 -19.047 68.088 1.00 16.38 353 ASN B C 1
ATOM 6433 O O . ASN B 1 353 ? -35.170 -17.997 67.903 1.00 16.13 353 ASN B O 1
ATOM 6438 N N . GLY B 1 354 ? -37.051 -19.069 68.616 1.00 14.34 354 GLY B N 1
ATOM 6439 C CA . GLY B 1 354 ? -37.695 -17.830 69.033 1.00 16.69 354 GLY B CA 1
ATOM 6440 C C . GLY B 1 354 ? -38.494 -17.147 67.925 1.00 18.71 354 GLY B C 1
ATOM 6441 O O . GLY B 1 354 ? -38.997 -16.029 68.101 1.00 23.78 354 GLY B O 1
ATOM 6442 N N . THR B 1 355 ? -38.700 -17.837 66.803 1.00 15.75 355 THR B N 1
ATOM 6443 C CA . THR B 1 355 ? -39.427 -17.268 65.676 1.00 15.25 355 THR B CA 1
ATOM 6444 C C . THR B 1 355 ? -40.821 -17.917 65.605 1.00 14.04 355 THR B C 1
ATOM 6445 O O . THR B 1 355 ? -41.026 -18.992 66.136 1.00 13.32 355 THR B O 1
ATOM 6449 N N . TRP B 1 356 ? -41.697 -17.252 64.869 1.00 12.53 356 TRP B N 1
ATOM 6450 C CA . TRP B 1 356 ? -43.039 -17.664 64.484 1.00 12.72 356 TRP B CA 1
ATOM 6451 C C . TRP B 1 356 ? -43.027 -18.367 63.142 1.00 14.39 356 TRP B C 1
ATOM 6452 O O . TRP B 1 356 ? -42.188 -18.071 62.245 1.00 13.78 356 TRP B O 1
ATOM 6463 N N . ALA B 1 357 ? -43.965 -19.312 63.014 1.00 14.44 357 ALA B N 1
ATOM 6464 C CA . ALA B 1 357 ? -44.238 -20.001 61.783 1.00 12.54 357 ALA B CA 1
ATOM 6465 C C . ALA B 1 357 ? -45.741 -19.981 61.520 1.00 11.29 357 ALA B C 1
ATOM 6466 O O . ALA B 1 357 ? -46.579 -19.725 62.412 1.00 15.57 357 ALA B O 1
ATOM 6468 N N . ALA B 1 358 ? -46.126 -20.182 60.248 1.00 12.49 358 ALA B N 1
ATOM 6469 C CA . ALA B 1 358 ? -47.517 -20.239 59.845 1.00 13.23 358 ALA B CA 1
ATOM 6470 C C . ALA B 1 358 ? -47.668 -20.997 58.527 1.00 13.77 358 ALA B C 1
ATOM 6471 O O . ALA B 1 358 ? -46.725 -21.117 57.706 1.00 14.27 358 ALA B O 1
ATOM 6473 N N . LYS B 1 359 ? -48.880 -21.514 58.363 1.00 15.50 359 LYS B N 1
ATOM 6474 C CA . LYS B 1 359 ? -49.355 -22.162 57.137 1.00 15.59 359 LYS B CA 1
ATOM 6475 C C . LYS B 1 359 ? -49.660 -21.114 56.070 1.00 13.52 359 LYS B C 1
ATOM 6476 O O . LYS B 1 359 ? -49.850 -19.883 56.343 1.00 12.92 359 LYS B O 1
ATOM 6482 N N . PRO B 1 360 ? -49.673 -21.504 54.742 1.00 13.87 360 PRO B N 1
ATOM 6483 C CA . PRO B 1 360 ? -50.195 -20.611 53.697 1.00 13.32 360 PRO B CA 1
ATOM 6484 C C . PRO B 1 360 ? -51.655 -20.240 53.981 1.00 14.22 360 PRO B C 1
ATOM 6485 O O . PRO B 1 360 ? -52.349 -21.093 54.420 1.00 15.51 360 PRO B O 1
ATOM 6489 N N . ASN B 1 361 ? -52.125 -19.004 53.705 1.00 13.55 361 ASN B N 1
ATOM 6490 C CA . ASN B 1 361 ? -51.295 -17.823 53.393 1.00 16.33 361 ASN B CA 1
ATOM 6491 C C . ASN B 1 361 ? -51.207 -16.938 54.647 1.00 15.53 361 ASN B C 1
ATOM 6492 O O . ASN B 1 361 ? -52.201 -16.668 55.263 1.00 19.12 361 ASN B O 1
ATOM 6497 N N . SER B 1 362 ? -49.998 -16.593 55.021 1.00 14.77 362 SER B N 1
ATOM 6498 C CA . SER B 1 362 ? -49.694 -15.861 56.244 1.00 13.95 362 SER B CA 1
ATOM 6499 C C . SER B 1 362 ? -48.934 -14.569 55.930 1.00 15.10 362 SER B C 1
ATOM 6500 O O . SER B 1 362 ? -48.479 -14.309 54.817 1.00 12.79 362 SER B O 1
ATOM 6503 N N . GLY B 1 363 ? -48.783 -13.757 56.968 1.00 14.35 363 GLY B N 1
ATOM 6504 C CA . GLY B 1 363 ? -48.037 -12.528 56.874 1.00 15.42 363 GLY B CA 1
ATOM 6505 C C . GLY B 1 363 ? -47.976 -11.782 58.200 1.00 16.61 363 GLY B C 1
ATOM 6506 O O . GLY B 1 363 ? -48.637 -12.146 59.178 1.00 15.21 363 GLY B O 1
ATOM 6507 N N . ILE B 1 364 ? -47.150 -10.721 58.212 1.00 14.52 364 ILE B N 1
ATOM 6508 C CA . ILE B 1 364 ? -47.121 -9.746 59.294 1.00 12.63 364 ILE B CA 1
ATOM 6509 C C . ILE B 1 364 ? -47.712 -8.472 58.701 1.00 13.51 364 ILE B C 1
ATOM 6510 O O . ILE B 1 364 ? -47.112 -7.899 57.798 1.00 16.30 364 ILE B O 1
ATOM 6515 N N . ASP B 1 365 ? -48.943 -8.086 59.121 1.00 12.11 365 ASP B N 1
ATOM 6516 C CA . ASP B 1 365 ? -49.513 -6.819 58.724 1.00 12.59 365 ASP B CA 1
ATOM 6517 C C . ASP B 1 365 ? -48.695 -5.750 59.434 1.00 15.17 365 ASP B C 1
ATOM 6518 O O . ASP B 1 365 ? -48.404 -5.884 60.617 1.00 15.21 365 ASP B O 1
ATOM 6523 N N . ASN B 1 366 ? -48.259 -4.714 58.672 1.00 15.40 366 ASN B N 1
ATOM 6524 C CA . ASN B 1 366 ? -47.400 -3.690 59.192 1.00 15.17 366 ASN B CA 1
ATOM 6525 C C . ASN B 1 366 ? -47.910 -2.326 58.715 1.00 15.09 366 ASN B C 1
ATOM 6526 O O . ASN B 1 366 ? -47.848 -2.015 57.537 1.00 14.73 366 ASN B O 1
ATOM 6531 N N . ALA B 1 367 ? -48.545 -1.584 59.615 1.00 14.96 367 ALA B N 1
ATOM 6532 C CA . ALA B 1 367 ? -49.001 -0.211 59.367 1.00 14.06 367 ALA B CA 1
ATOM 6533 C C . ALA B 1 367 ? -49.186 0.490 60.713 1.00 15.02 367 ALA B C 1
ATOM 6534 O O . ALA B 1 367 ? -49.258 -0.181 61.768 1.00 14.04 367 ALA B O 1
ATOM 6536 N N . PRO B 1 368 ? -49.226 1.847 60.749 1.00 16.44 368 PRO B N 1
ATOM 6537 C CA . PRO B 1 368 ? -49.419 2.567 62.002 1.00 14.78 368 PRO B CA 1
ATOM 6538 C C . PRO B 1 368 ? -50.667 2.107 62.746 1.00 13.78 368 PRO B C 1
ATOM 6539 O O . PRO B 1 368 ? -51.782 2.075 62.182 1.00 15.66 368 PRO B O 1
ATOM 6543 N N . ALA B 1 369 ? -50.475 1.608 63.988 1.00 14.24 369 ALA B N 1
ATOM 6544 C CA . ALA B 1 369 ? -51.537 1.062 64.851 1.00 14.44 369 ALA B CA 1
ATOM 6545 C C . ALA B 1 369 ? -52.256 -0.193 64.273 1.00 14.02 369 ALA B C 1
ATOM 6546 O O . ALA B 1 369 ? -53.340 -0.510 64.685 1.00 13.25 369 ALA B O 1
ATOM 6548 N N . ALA B 1 370 ? -51.626 -0.926 63.348 1.00 13.56 370 ALA B N 1
ATOM 6549 C CA . ALA B 1 370 ? -52.200 -2.170 62.820 1.00 13.96 370 ALA B CA 1
ATOM 6550 C C . ALA B 1 370 ? -52.232 -3.294 63.860 1.00 14.01 370 ALA B C 1
ATOM 6551 O O . ALA B 1 370 ? -53.178 -4.112 63.833 1.00 13.84 370 ALA B O 1
ATOM 6553 N N . GLY B 1 371 ? -51.299 -3.267 64.810 1.00 14.36 371 GLY B N 1
ATOM 6554 C CA . GLY B 1 371 ? -51.320 -4.233 65.900 1.00 12.34 371 GLY B CA 1
ATOM 6555 C C . GLY B 1 371 ? -52.519 -4.092 66.840 1.00 11.96 371 GLY B C 1
ATOM 6556 O O . GLY B 1 371 ? -53.135 -3.051 66.893 1.00 11.64 371 GLY B O 1
ATOM 6557 N N . PHE B 1 372 ? -52.772 -5.134 67.612 1.00 11.00 372 PHE B N 1
ATOM 6558 C CA . PHE B 1 372 ? -53.617 -4.928 68.827 1.00 10.26 372 PHE B CA 1
ATOM 6559 C C . PHE B 1 372 ? -52.899 -3.877 69.693 1.00 10.80 372 PHE B C 1
ATOM 6560 O O . PHE B 1 372 ? -53.482 -2.923 70.176 1.00 11.49 372 PHE B O 1
ATOM 6568 N N . THR B 1 373 ? -51.543 -4.045 69.776 1.00 11.02 373 THR B N 1
ATOM 6569 C CA . THR B 1 373 ? -50.610 -3.022 70.198 1.00 9.96 373 THR B CA 1
ATOM 6570 C C . THR B 1 373 ? -49.497 -2.963 69.141 1.00 10.82 373 THR B C 1
ATOM 6571 O O . THR B 1 373 ? -49.309 -3.960 68.465 1.00 11.49 373 THR B O 1
ATOM 6575 N N . GLY B 1 374 ? -48.890 -1.806 68.994 1.00 10.76 374 GLY B N 1
ATOM 6576 C CA . GLY B 1 374 ? -47.745 -1.693 68.054 1.00 10.50 374 GLY B CA 1
ATOM 6577 C C . GLY B 1 374 ? -48.313 -1.561 66.636 1.00 10.75 374 GLY B C 1
ATOM 6578 O O . GLY B 1 374 ? -49.520 -1.359 66.351 1.00 10.87 374 GLY B O 1
ATOM 6579 N N . ASP B 1 375 ? -47.395 -1.667 65.694 1.00 11.04 375 ASP B N 1
ATOM 6580 C CA . ASP B 1 375 ? -47.683 -1.575 64.290 1.00 12.61 375 ASP B CA 1
ATOM 6581 C C . ASP B 1 375 ? -47.726 -2.934 63.566 1.00 12.81 375 ASP B C 1
ATOM 6582 O O . ASP B 1 375 ? -48.057 -2.986 62.367 1.00 14.94 375 ASP B O 1
ATOM 6587 N N . HIS B 1 376 ? -47.481 -4.049 64.278 1.00 11.57 376 HIS B N 1
ATOM 6588 C CA . HIS B 1 376 ? -47.423 -5.386 63.732 1.00 13.23 376 HIS B CA 1
ATOM 6589 C C . HIS B 1 376 ? -48.451 -6.310 64.384 1.00 13.60 376 HIS B C 1
ATOM 6590 O O . HIS B 1 376 ? -48.684 -6.326 65.596 1.00 12.29 376 HIS B O 1
ATOM 6597 N N . ARG B 1 377 ? -49.067 -7.124 63.532 1.00 12.29 377 ARG B N 1
ATOM 6598 C CA . ARG B 1 377 ? -49.871 -8.266 63.922 1.00 12.64 377 ARG B CA 1
ATOM 6599 C C . ARG B 1 377 ? -49.608 -9.386 62.927 1.00 11.92 377 ARG B C 1
ATOM 6600 O O . ARG B 1 377 ? -49.155 -9.128 61.794 1.00 13.78 377 ARG B O 1
ATOM 6608 N N . ALA B 1 378 ? -49.769 -10.659 63.354 1.00 11.67 378 ALA B N 1
ATOM 6609 C CA . ALA B 1 378 ? -49.694 -11.790 62.412 1.00 11.21 378 ALA B CA 1
ATOM 6610 C C . ALA B 1 378 ? -51.104 -12.054 61.844 1.00 11.55 378 ALA B C 1
ATOM 6611 O O . ALA B 1 378 ? -52.125 -11.850 62.501 1.00 12.37 378 ALA B O 1
ATOM 6613 N N . PHE B 1 379 ? -51.160 -12.657 60.633 1.00 12.22 379 PHE B N 1
ATOM 6614 C CA . PHE B 1 379 ? -52.381 -13.217 60.098 1.00 11.89 379 PHE B CA 1
ATOM 6615 C C . PHE B 1 379 ? -52.089 -14.565 59.412 1.00 12.05 379 PHE B C 1
ATOM 6616 O O . PHE B 1 379 ? -50.960 -14.821 58.962 1.00 13.19 379 PHE B O 1
ATOM 6624 N N . VAL B 1 380 ? -53.191 -15.292 59.212 1.00 13.04 380 VAL B N 1
ATOM 6625 C CA . VAL B 1 380 ? -53.223 -16.534 58.441 1.00 13.62 380 VAL B CA 1
ATOM 6626 C C . VAL B 1 380 ? -54.584 -16.550 57.761 1.00 13.73 380 VAL B C 1
ATOM 6627 O O . VAL B 1 380 ? -55.570 -16.163 58.381 1.00 12.58 380 VAL B O 1
ATOM 6631 N N . ARG B 1 381 ? -54.621 -16.946 56.458 1.00 13.00 381 ARG B N 1
ATOM 6632 C CA . ARG B 1 381 ? -55.823 -16.931 55.673 1.00 12.33 381 ARG B CA 1
ATOM 6633 C C . ARG B 1 381 ? -55.792 -18.083 54.662 1.00 14.58 381 ARG B C 1
ATOM 6634 O O . ARG B 1 381 ? -54.804 -18.170 53.920 1.00 16.07 381 ARG B O 1
ATOM 6642 N N . TYR B 1 382 ? -56.925 -18.781 54.468 1.00 14.89 382 TYR B N 1
ATOM 6643 C CA . TYR B 1 382 ? -57.052 -19.745 53.372 1.00 13.85 382 TYR B CA 1
ATOM 6644 C C . TYR B 1 382 ? -58.526 -20.113 53.179 1.00 13.88 382 TYR B C 1
ATOM 6645 O O . TYR B 1 382 ? -59.393 -19.612 53.870 1.00 14.51 382 TYR B O 1
ATOM 6654 N N . ASN B 1 383 ? -58.790 -21.124 52.297 1.00 16.53 383 ASN B N 1
ATOM 6655 C CA . ASN B 1 383 ? -60.152 -21.551 51.962 1.00 15.71 383 ASN B CA 1
ATOM 6656 C C . ASN B 1 383 ? -60.234 -23.080 51.939 1.00 15.22 383 ASN B C 1
ATOM 6657 O O . ASN B 1 383 ? -61.108 -23.596 51.229 1.00 16.88 383 ASN B O 1
ATOM 6662 N N . SER B 1 384 ? -59.353 -23.754 52.700 1.00 14.30 384 SER B N 1
ATOM 6663 C CA . SER B 1 384 ? -59.331 -25.192 52.832 1.00 18.74 384 SER B CA 1
ATOM 6664 C C . SER B 1 384 ? -58.423 -25.609 53.998 1.00 16.13 384 SER B C 1
ATOM 6665 O O . SER B 1 384 ? -57.300 -25.161 54.153 1.00 15.70 384 SER B O 1
ATOM 6668 N N . GLY B 1 385 ? -58.941 -26.395 54.945 1.00 15.37 385 GLY B N 1
ATOM 6669 C CA . GLY B 1 385 ? -58.103 -27.030 55.934 1.00 15.36 385 GLY B CA 1
ATOM 6670 C C . GLY B 1 385 ? -57.785 -26.160 57.141 1.00 14.49 385 GLY B C 1
ATOM 6671 O O . GLY B 1 385 ? -58.270 -25.018 57.244 1.00 16.68 385 GLY B O 1
ATOM 6672 N N . TRP B 1 386 ? -56.932 -26.729 57.992 1.00 17.81 386 TRP B N 1
ATOM 6673 C CA . TRP B 1 386 ? -56.496 -26.159 59.268 1.00 17.51 386 TRP B CA 1
ATOM 6674 C C . TRP B 1 386 ? -55.375 -25.165 58.989 1.00 18.42 386 TRP B C 1
ATOM 6675 O O . TRP B 1 386 ? -54.413 -25.506 58.301 1.00 17.71 386 TRP B O 1
ATOM 6686 N N . ARG B 1 387 ? -55.507 -23.914 59.461 1.00 16.48 387 ARG B N 1
ATOM 6687 C CA . ARG B 1 387 ? -54.517 -22.877 59.150 1.00 15.31 387 ARG B CA 1
ATOM 6688 C C . ARG B 1 387 ? -54.106 -22.195 60.455 1.00 15.16 387 ARG B C 1
ATOM 6689 O O . ARG B 1 387 ? -54.985 -21.517 61.068 1.00 15.07 387 ARG B O 1
ATOM 6697 N N . ASP B 1 388 ? -52.817 -22.286 60.808 1.00 12.85 388 ASP B N 1
ATOM 6698 C CA . ASP B 1 388 ? -52.294 -21.923 62.104 1.00 13.42 388 ASP B CA 1
ATOM 6699 C C . ASP B 1 388 ? -50.994 -21.131 62.035 1.00 14.42 388 ASP B C 1
ATOM 6700 O O . ASP B 1 388 ? -50.354 -21.004 60.981 1.00 12.57 388 ASP B O 1
ATOM 6705 N N . ILE B 1 389 ? -50.763 -20.403 63.150 1.00 13.94 389 ILE B N 1
ATOM 6706 C CA . ILE B 1 389 ? -49.571 -19.652 63.489 1.00 12.72 389 ILE B CA 1
ATOM 6707 C C . ILE B 1 389 ? -49.028 -20.194 64.798 1.00 13.73 389 ILE B C 1
ATOM 6708 O O . ILE B 1 389 ? -49.806 -20.398 65.751 1.00 12.49 389 ILE B O 1
ATOM 6713 N N . TRP B 1 390 ? -47.715 -20.469 64.920 1.00 11.32 390 TRP B N 1
ATOM 6714 C CA . TRP B 1 390 ? -47.175 -21.118 66.094 1.00 11.18 390 TRP B CA 1
ATOM 6715 C C . TRP B 1 390 ? -45.706 -20.764 66.344 1.00 15.27 390 TRP B C 1
ATOM 6716 O O . TRP B 1 390 ? -45.030 -20.177 65.480 1.00 14.65 390 TRP B O 1
ATOM 6727 N N . GLN B 1 391 ? -45.297 -21.076 67.562 1.00 13.09 391 GLN B N 1
ATOM 6728 C CA . GLN B 1 391 ? -43.958 -20.841 68.064 1.00 12.65 391 GLN B CA 1
ATOM 6729 C C . GLN B 1 391 ? -43.542 -21.933 69.058 1.00 13.19 391 GLN B C 1
ATOM 6730 O O . GLN B 1 391 ? -44.290 -22.190 70.008 1.00 15.07 391 GLN B O 1
ATOM 6736 N N . ASP B 1 392 ? -42.331 -22.540 68.840 1.00 13.40 392 ASP B N 1
ATOM 6737 C CA . ASP B 1 392 ? -41.773 -23.443 69.840 1.00 15.16 392 ASP B CA 1
ATOM 6738 C C . ASP B 1 392 ? -41.260 -22.653 71.051 1.00 15.19 392 ASP B C 1
ATOM 6739 O O . ASP B 1 392 ? -40.478 -21.731 70.898 1.00 13.52 392 ASP B O 1
ATOM 6744 N N . VAL B 1 393 ? -41.704 -23.052 72.261 1.00 13.40 393 VAL B N 1
ATOM 6745 C CA . VAL B 1 393 ? -41.256 -22.409 73.478 1.00 14.52 393 VAL B CA 1
ATOM 6746 C C . VAL B 1 393 ? -40.748 -23.421 74.491 1.00 16.47 393 VAL B C 1
ATOM 6747 O O . VAL B 1 393 ? -41.439 -24.403 74.821 1.00 17.33 393 VAL B O 1
ATOM 6751 N N . ALA B 1 394 ? -39.554 -23.146 74.987 1.00 16.58 394 ALA B N 1
ATOM 6752 C CA . ALA B 1 394 ? -38.954 -23.976 76.007 1.00 17.20 394 ALA B CA 1
ATOM 6753 C C . ALA B 1 394 ? -39.681 -23.814 77.338 1.00 16.01 394 ALA B C 1
ATOM 6754 O O . ALA B 1 394 ? -39.968 -22.682 77.786 1.00 17.86 394 ALA B O 1
ATOM 6756 N N . VAL B 1 395 ? -39.851 -24.944 78.022 1.00 14.64 395 VAL B N 1
ATOM 6757 C CA . VAL B 1 395 ? -40.520 -24.950 79.310 1.00 17.48 395 VAL B CA 1
ATOM 6758 C C . VAL B 1 395 ? -39.821 -25.877 80.309 1.00 20.58 395 VAL B C 1
ATOM 6759 O O . VAL B 1 395 ? -38.904 -26.602 79.942 1.00 22.52 395 VAL B O 1
ATOM 6763 N N . GLU B 1 396 ? -40.263 -25.779 81.576 1.00 17.79 396 GLU B N 1
ATOM 6764 C CA . GLU B 1 396 ? -39.754 -26.631 82.639 1.00 20.00 396 GLU B CA 1
ATOM 6765 C C . GLU B 1 396 ? -40.648 -27.844 82.764 1.00 21.47 396 GLU B C 1
ATOM 6766 O O . GLU B 1 396 ? -41.851 -27.715 83.027 1.00 22.85 396 GLU B O 1
ATOM 6772 N N . ARG B 1 397 ? -40.053 -29.032 82.629 1.00 23.75 397 ARG B N 1
ATOM 6773 C CA . ARG B 1 397 ? -40.807 -30.273 82.787 1.00 26.90 397 ARG B CA 1
ATOM 6774 C C . ARG B 1 397 ? -41.602 -30.223 84.085 1.00 22.47 397 ARG B C 1
ATOM 6775 O O . ARG B 1 397 ? -41.045 -29.854 85.122 1.00 21.79 397 ARG B O 1
ATOM 6783 N N . GLY B 1 398 ? -42.884 -30.592 83.999 1.00 26.16 398 GLY B N 1
ATOM 6784 C CA . GLY B 1 398 ? -43.701 -30.760 85.188 1.00 25.52 398 GLY B CA 1
ATOM 6785 C C . GLY B 1 398 ? -44.254 -29.444 85.764 1.00 28.64 398 GLY B C 1
ATOM 6786 O O . GLY B 1 398 ? -44.966 -29.481 86.782 1.00 29.03 398 GLY B O 1
ATOM 6787 N N . ALA B 1 399 ? -43.921 -28.286 85.182 1.00 21.60 399 ALA B N 1
ATOM 6788 C CA . ALA B 1 399 ? -44.494 -27.022 85.663 1.00 22.48 399 ALA B CA 1
ATOM 6789 C C . ALA B 1 399 ? -45.824 -26.717 84.979 1.00 19.49 399 ALA B C 1
ATOM 6790 O O . ALA B 1 399 ? -46.212 -27.335 84.008 1.00 22.17 399 ALA B O 1
ATOM 6792 N N . LYS B 1 400 ? -46.565 -25.778 85.556 1.00 22.83 400 LYS B N 1
ATOM 6793 C CA . LYS B 1 400 ? -47.845 -25.407 85.006 1.00 20.48 400 LYS B CA 1
ATOM 6794 C C . LYS B 1 400 ? -47.711 -24.013 84.417 1.00 15.84 400 LYS B C 1
ATOM 6795 O O . LYS B 1 400 ? -46.966 -23.199 84.967 1.00 16.40 400 LYS B O 1
ATOM 6801 N N . TYR B 1 401 ? -48.475 -23.779 83.343 1.00 17.42 401 TYR B N 1
ATOM 6802 C CA . TYR B 1 401 ? -48.330 -22.553 82.557 1.00 15.19 401 TYR B CA 1
ATOM 6803 C C . TYR B 1 401 ? -49.678 -21.945 82.210 1.00 15.24 401 TYR B C 1
ATOM 6804 O O . TYR B 1 401 ? -50.679 -22.616 82.019 1.00 15.68 401 TYR B O 1
ATOM 6813 N N . ARG B 1 402 ? -49.596 -20.632 81.964 1.00 13.70 402 ARG B N 1
ATOM 6814 C CA . ARG B 1 402 ? -50.679 -19.762 81.526 1.00 14.41 402 ARG B CA 1
ATOM 6815 C C . ARG B 1 402 ? -50.326 -19.094 80.179 1.00 13.59 402 ARG B C 1
ATOM 6816 O O . ARG B 1 402 ? -49.377 -18.335 80.076 1.00 13.57 402 ARG B O 1
ATOM 6824 N N . LEU B 1 403 ? -51.163 -19.354 79.176 1.00 13.82 403 LEU B N 1
ATOM 6825 C CA . LEU B 1 403 ? -51.075 -18.852 77.812 1.00 14.30 403 LEU B CA 1
ATOM 6826 C C . LEU B 1 403 ? -52.229 -17.858 77.625 1.00 14.62 403 LEU B C 1
ATOM 6827 O O . LEU B 1 403 ? -53.416 -18.222 77.778 1.00 13.62 403 LEU B O 1
ATOM 6832 N N . THR B 1 404 ? -51.889 -16.617 77.236 1.00 12.51 404 THR B N 1
ATOM 6833 C CA . THR B 1 404 ? -52.919 -15.641 76.863 1.00 13.61 404 THR B CA 1
ATOM 6834 C C . THR B 1 404 ? -52.530 -15.070 75.509 1.00 12.31 404 THR B C 1
ATOM 6835 O O . THR B 1 404 ? -51.339 -14.991 75.192 1.00 11.65 404 THR B O 1
ATOM 6839 N N . GLY B 1 405 ? -53.532 -14.604 74.763 1.00 11.81 405 GLY B N 1
ATOM 6840 C CA . GLY B 1 405 ? -53.267 -13.974 73.491 1.00 12.40 405 GLY B CA 1
ATOM 6841 C C . GLY B 1 405 ? -54.504 -13.293 72.971 1.00 11.97 405 GLY B C 1
ATOM 6842 O O . GLY B 1 405 ? -55.620 -13.671 73.373 1.00 12.34 405 GLY B O 1
ATOM 6843 N N . PHE B 1 406 ? -54.308 -12.341 72.026 1.00 10.41 406 PHE B N 1
ATOM 6844 C CA . PHE B 1 406 ? -55.404 -11.557 71.441 1.00 9.84 406 PHE B CA 1
ATOM 6845 C C . PHE B 1 406 ? -55.598 -11.947 69.990 1.00 10.52 406 PHE B C 1
ATOM 6846 O O . PHE B 1 406 ? -54.616 -12.024 69.232 1.00 11.99 406 PHE B O 1
ATOM 6854 N N . LEU B 1 407 ? -56.834 -12.193 69.598 1.00 12.06 407 LEU B N 1
ATOM 6855 C CA . LEU B 1 407 ? -57.095 -12.541 68.200 1.00 10.71 407 LEU B CA 1
ATOM 6856 C C . LEU B 1 407 ? -58.456 -12.001 67.812 1.00 11.19 407 LEU B C 1
ATOM 6857 O O . LEU B 1 407 ? -59.349 -11.694 68.628 1.00 12.42 407 LEU B O 1
ATOM 6862 N N . ARG B 1 408 ? -58.659 -12.049 66.497 1.00 12.07 408 ARG B N 1
ATOM 6863 C CA . ARG B 1 408 ? -59.977 -11.807 65.950 1.00 11.34 408 ARG B CA 1
ATOM 6864 C C . ARG B 1 408 ? -60.004 -12.515 64.583 1.00 11.65 408 ARG B C 1
ATOM 6865 O O . ARG B 1 408 ? -58.957 -12.919 64.064 1.00 13.28 408 ARG B O 1
ATOM 6873 N N . THR B 1 409 ? -61.192 -12.607 63.996 1.00 10.83 409 THR B N 1
ATOM 6874 C CA . THR B 1 409 ? -61.338 -13.357 62.746 1.00 11.11 409 THR B CA 1
ATOM 6875 C C . THR B 1 409 ? -62.216 -12.623 61.740 1.00 11.96 409 THR B C 1
ATOM 6876 O O . THR B 1 409 ? -62.972 -11.713 62.056 1.00 13.21 409 THR B O 1
ATOM 6880 N N . SER B 1 410 ? -62.220 -13.131 60.486 1.00 10.07 410 SER B N 1
ATOM 6881 C CA . SER B 1 410 ? -63.300 -12.816 59.562 1.00 11.78 410 SER B CA 1
ATOM 6882 C C . SER B 1 410 ? -64.663 -13.236 60.131 1.00 12.43 410 SER B C 1
ATOM 6883 O O . SER B 1 410 ? -64.735 -14.174 60.915 1.00 11.39 410 SER B O 1
ATOM 6886 N N . VAL B 1 411 ? -65.707 -12.547 59.703 1.00 14.36 411 VAL B N 1
ATOM 6887 C CA . VAL B 1 411 ? -67.059 -12.801 60.266 1.00 14.79 411 VAL B CA 1
ATOM 6888 C C . VAL B 1 411 ? -67.497 -14.234 59.919 1.00 14.55 411 VAL B C 1
ATOM 6889 O O . VAL B 1 411 ? -68.112 -14.896 60.725 1.00 12.47 411 VAL B O 1
ATOM 6893 N N . ASN B 1 412 ? -67.013 -14.753 58.789 1.00 12.92 412 ASN B N 1
ATOM 6894 C CA . ASN B 1 412 ? -67.369 -16.115 58.355 1.00 13.33 412 ASN B CA 1
ATOM 6895 C C . ASN B 1 412 ? -66.604 -17.239 59.009 1.00 10.86 412 ASN B C 1
ATOM 6896 O O . ASN B 1 412 ? -66.902 -18.422 58.653 1.00 13.49 412 ASN B O 1
ATOM 6901 N N . SER B 1 413 ? -65.715 -16.946 59.981 1.00 11.90 413 SER B N 1
ATOM 6902 C CA . SER B 1 413 ? -64.989 -17.987 60.703 1.00 11.25 413 SER B CA 1
ATOM 6903 C C . SER B 1 413 ? -65.993 -18.870 61.431 1.00 12.99 413 SER B C 1
ATOM 6904 O O . SER B 1 413 ? -66.902 -18.313 62.033 1.00 12.45 413 SER B O 1
ATOM 6907 N N . ASP B 1 414 ? -65.777 -20.202 61.497 1.00 14.95 414 ASP B N 1
ATOM 6908 C CA . ASP B 1 414 ? -66.711 -21.026 62.256 1.00 14.33 414 ASP B CA 1
ATOM 6909 C C . ASP B 1 414 ? -66.070 -21.953 63.294 1.00 15.27 414 ASP B C 1
ATOM 6910 O O . ASP B 1 414 ? -66.752 -22.448 64.180 1.00 15.08 414 ASP B O 1
ATOM 6915 N N . ASN B 1 415 ? -64.733 -22.150 63.280 1.00 13.46 415 ASN B N 1
ATOM 6916 C CA . ASN B 1 415 ? -64.094 -23.009 64.259 1.00 14.13 415 ASN B CA 1
ATOM 6917 C C . ASN B 1 415 ? -62.579 -22.787 64.244 1.00 16.01 415 ASN B C 1
ATOM 6918 O O . ASN B 1 415 ? -61.929 -23.196 63.266 1.00 14.91 415 ASN B O 1
ATOM 6923 N N . GLY B 1 416 ? -62.102 -22.156 65.330 1.00 14.60 416 GLY B N 1
ATOM 6924 C CA . GLY B 1 416 ? -60.686 -21.993 65.541 1.00 15.71 416 GLY B CA 1
ATOM 6925 C C . GLY B 1 416 ? -60.321 -22.483 66.937 1.00 13.30 416 GLY B C 1
ATOM 6926 O O . GLY B 1 416 ? -61.185 -22.682 67.828 1.00 13.64 416 GLY B O 1
ATOM 6927 N N . PHE B 1 417 ? -59.021 -22.602 67.150 1.00 13.25 417 PHE B N 1
ATOM 6928 C CA . PHE B 1 417 ? -58.430 -23.017 68.396 1.00 13.46 417 PHE B CA 1
ATOM 6929 C C . PHE B 1 417 ? -57.206 -22.168 68.729 1.00 14.94 417 PHE B C 1
ATOM 6930 O O . PHE B 1 417 ? -56.471 -21.715 67.841 1.00 12.02 417 PHE B O 1
ATOM 6938 N N . PHE B 1 418 ? -56.970 -22.024 70.035 1.00 13.41 418 PHE B N 1
ATOM 6939 C CA . PHE B 1 418 ? -55.829 -21.342 70.625 1.00 13.00 418 PHE B CA 1
ATOM 6940 C C . PHE B 1 418 ? -55.331 -22.174 71.795 1.00 14.50 418 PHE B C 1
ATOM 6941 O O . PHE B 1 418 ? -56.160 -22.595 72.631 1.00 13.94 418 PHE B O 1
ATOM 6949 N N . GLY B 1 419 ? -54.031 -22.435 71.854 1.00 13.19 419 GLY B N 1
ATOM 6950 C CA . GLY B 1 419 ? -53.516 -23.305 72.897 1.00 14.50 419 GLY B CA 1
ATOM 6951 C C . GLY B 1 419 ? -52.042 -23.642 72.786 1.00 14.79 419 GLY B C 1
ATOM 6952 O O . GLY B 1 419 ? -51.305 -22.952 72.124 1.00 14.08 419 GLY B O 1
ATOM 6953 N N . ALA B 1 420 ? -51.673 -24.757 73.448 1.00 14.74 420 ALA B N 1
ATOM 6954 C CA . ALA B 1 420 ? -50.349 -25.383 73.500 1.00 15.85 420 ALA B CA 1
ATOM 6955 C C . ALA B 1 420 ? -50.508 -26.863 73.149 1.00 18.25 420 ALA B C 1
ATOM 6956 O O . ALA B 1 420 ? -51.510 -27.511 73.473 1.00 15.60 420 ALA B O 1
ATOM 6958 N N . ARG B 1 421 ? -49.542 -27.334 72.364 1.00 15.48 421 ARG B N 1
ATOM 6959 C CA . ARG B 1 421 ? -49.529 -28.698 71.865 1.00 14.79 421 ARG B CA 1
ATOM 6960 C C . ARG B 1 421 ? -48.062 -29.114 71.811 1.00 17.14 421 ARG B C 1
ATOM 6961 O O . ARG B 1 421 ? -47.179 -28.311 72.043 1.00 15.48 421 ARG B O 1
ATOM 6969 N N . THR B 1 422 ? -47.839 -30.427 71.763 1.00 15.69 422 THR B N 1
ATOM 6970 C CA . THR B 1 422 ? -46.469 -30.907 71.721 1.00 19.16 422 THR B CA 1
ATOM 6971 C C . THR B 1 422 ? -45.824 -30.508 70.391 1.00 17.17 422 THR B C 1
ATOM 6972 O O . THR B 1 422 ? -46.490 -30.155 69.414 1.00 16.91 422 THR B O 1
ATOM 6976 N N . LEU B 1 423 ? -44.484 -30.656 70.341 1.00 19.72 423 LEU B N 1
ATOM 6977 C CA . LEU B 1 423 ? -43.796 -30.414 69.089 1.00 22.71 423 LEU B CA 1
ATOM 6978 C C . LEU B 1 423 ? -44.268 -31.348 67.982 1.00 24.72 423 LEU B C 1
ATOM 6979 O O . LEU B 1 423 ? -44.095 -30.979 66.839 1.00 21.98 423 LEU B O 1
ATOM 6984 N N . ASP B 1 424 ? -44.907 -32.488 68.309 1.00 30.03 424 ASP B N 1
ATOM 6985 C CA . ASP B 1 424 ? -45.485 -33.377 67.287 1.00 34.59 424 ASP B CA 1
ATOM 6986 C C . ASP B 1 424 ? -46.946 -33.080 66.961 1.00 33.26 424 ASP B C 1
ATOM 6987 O O . ASP B 1 424 ? -47.493 -33.691 66.059 1.00 34.18 424 ASP B O 1
ATOM 6992 N N . GLY B 1 425 ? -47.568 -32.108 67.629 1.00 27.92 425 GLY B N 1
ATOM 6993 C CA . GLY B 1 425 ? -48.872 -31.592 67.246 1.00 28.90 425 GLY B CA 1
ATOM 6994 C C . GLY B 1 425 ? -49.997 -32.145 68.122 1.00 26.39 425 GLY B C 1
ATOM 6995 O O . GLY B 1 425 ? -51.166 -31.868 67.840 1.00 38.10 425 GLY B O 1
ATOM 6996 N N . VAL B 1 426 ? -49.623 -32.869 69.193 1.00 28.38 426 VAL B N 1
ATOM 6997 C CA . VAL B 1 426 ? -50.607 -33.422 70.089 1.00 32.67 426 VAL B CA 1
ATOM 6998 C C . VAL B 1 426 ? -51.068 -32.332 71.057 1.00 31.00 426 VAL B C 1
ATOM 6999 O O . VAL B 1 426 ? -50.277 -31.782 71.837 1.00 26.98 426 VAL B O 1
ATOM 7003 N N . PRO B 1 427 ? -52.381 -32.013 71.041 1.00 32.39 427 PRO B N 1
ATOM 7004 C CA . PRO B 1 427 ? -52.952 -31.004 71.928 1.00 31.01 427 PRO B CA 1
ATOM 7005 C C . PRO B 1 427 ? -52.621 -31.286 73.392 1.00 27.99 427 PRO B C 1
ATOM 7006 O O . PRO B 1 427 ? -52.641 -32.425 73.839 1.00 30.26 427 PRO B O 1
ATOM 7010 N N . ILE B 1 428 ? -52.198 -30.249 74.122 1.00 20.24 428 ILE B N 1
ATOM 7011 C CA . ILE B 1 428 ? -52.006 -30.348 75.556 1.00 20.10 428 ILE B CA 1
ATOM 7012 C C . ILE B 1 428 ? -53.131 -29.605 76.292 1.00 24.88 428 ILE B C 1
ATOM 7013 O O . ILE B 1 428 ? -53.718 -30.136 77.228 1.00 24.73 428 ILE B O 1
ATOM 7018 N N . GLY B 1 429 ? -53.419 -28.339 75.893 1.00 19.53 429 GLY B N 1
ATOM 7019 C CA . GLY B 1 429 ? -54.599 -27.610 76.365 1.00 21.39 429 GLY B CA 1
ATOM 7020 C C . GLY B 1 429 ? -54.944 -26.523 75.336 1.00 18.99 429 GLY B C 1
ATOM 7021 O O . GLY B 1 429 ? -54.024 -26.002 74.684 1.00 18.11 429 GLY B O 1
ATOM 7022 N N . GLU B 1 430 ? -56.230 -26.400 75.002 1.00 17.09 430 GLU B N 1
ATOM 7023 C CA . GLU B 1 430 ? -56.720 -25.393 74.081 1.00 15.97 430 GLU B CA 1
ATOM 7024 C C . GLU B 1 430 ? -58.177 -25.010 74.376 1.00 18.12 430 GLU B C 1
ATOM 7025 O O . GLU B 1 430 ? -58.890 -25.735 75.090 1.00 17.59 430 GLU B O 1
ATOM 7031 N N . ILE B 1 431 ? -58.578 -23.876 73.794 1.00 15.71 431 ILE B N 1
ATOM 7032 C CA . ILE B 1 431 ? -59.957 -23.442 73.721 1.00 17.44 431 ILE B CA 1
ATOM 7033 C C . ILE B 1 431 ? -60.388 -23.399 72.255 1.00 15.17 431 ILE B C 1
ATOM 7034 O O . ILE B 1 431 ? -59.577 -23.381 71.304 1.00 16.26 431 ILE B O 1
ATOM 7039 N N . ASN B 1 432 ? -61.704 -23.350 72.074 1.00 13.61 432 ASN B N 1
ATOM 7040 C CA . ASN B 1 432 ? -62.336 -23.290 70.775 1.00 13.82 432 ASN B CA 1
ATOM 7041 C C . ASN B 1 432 ? -63.234 -22.055 70.675 1.00 15.03 432 ASN B C 1
ATOM 7042 O O . ASN B 1 432 ? -64.121 -21.849 71.522 1.00 14.23 432 ASN B O 1
ATOM 7047 N N . PHE B 1 433 ? -62.939 -21.201 69.704 1.00 12.26 433 PHE B N 1
ATOM 7048 C CA . PHE B 1 433 ? -63.717 -20.049 69.296 1.00 11.63 433 PHE B CA 1
ATOM 7049 C C . PHE B 1 433 ? -64.332 -20.290 67.927 1.00 13.72 433 PHE B C 1
ATOM 7050 O O . PHE B 1 433 ? -63.934 -21.168 67.161 1.00 12.78 433 PHE B O 1
ATOM 7058 N N . HIS B 1 434 ? -65.306 -19.418 67.564 1.00 13.30 434 HIS B N 1
ATOM 7059 C CA . HIS B 1 434 ? -66.030 -19.512 66.306 1.00 12.84 434 HIS B CA 1
ATOM 7060 C C . HIS B 1 434 ? -65.716 -18.286 65.438 1.00 13.56 434 HIS B C 1
ATOM 7061 O O . HIS B 1 434 ? -64.714 -18.327 64.669 1.00 15.82 434 HIS B O 1
ATOM 7068 N N . SER B 1 435 ? -66.484 -17.211 65.621 1.00 13.53 435 SER B N 1
ATOM 7069 C CA . SER B 1 435 ? -66.409 -15.949 64.910 1.00 12.17 435 SER B CA 1
ATOM 7070 C C . SER B 1 435 ? -66.093 -14.843 65.904 1.00 11.21 435 SER B C 1
ATOM 7071 O O . SER B 1 435 ? -66.772 -14.731 66.923 1.00 11.54 435 SER B O 1
ATOM 7074 N N . VAL B 1 436 ? -64.960 -14.131 65.778 1.00 11.76 436 VAL B N 1
ATOM 7075 C CA . VAL B 1 436 ? -64.471 -13.214 66.795 1.00 11.32 436 VAL B CA 1
ATOM 7076 C C . VAL B 1 436 ? -64.362 -11.826 66.141 1.00 11.42 436 VAL B C 1
ATOM 7077 O O . VAL B 1 436 ? -63.511 -11.594 65.252 1.00 10.89 436 VAL B O 1
ATOM 7081 N N . GLY B 1 437 ? -65.218 -10.894 66.559 1.00 11.73 437 GLY B N 1
ATOM 7082 C CA . GLY B 1 437 ? -65.341 -9.547 65.971 1.00 11.74 437 GLY B CA 1
ATOM 7083 C C . GLY B 1 437 ? -64.306 -8.548 66.494 1.00 11.73 437 GLY B C 1
ATOM 7084 O O . GLY B 1 437 ? -63.287 -8.252 65.821 1.00 12.46 437 GLY B O 1
ATOM 7085 N N . ALA B 1 438 ? -64.463 -8.131 67.740 1.00 12.06 438 ALA B N 1
ATOM 7086 C CA . ALA B 1 438 ? -63.434 -7.354 68.454 1.00 11.30 438 ALA B CA 1
ATOM 7087 C C . ALA B 1 438 ? -62.179 -8.200 68.670 1.00 11.85 438 ALA B C 1
ATOM 7088 O O . ALA B 1 438 ? -62.285 -9.431 68.844 1.00 12.01 438 ALA B O 1
ATOM 7090 N N . TRP B 1 439 ? -60.997 -7.537 68.665 1.00 12.11 439 TRP B N 1
ATOM 7091 C CA . TRP B 1 439 ? -59.878 -8.177 69.307 1.00 10.83 439 TRP B CA 1
ATOM 7092 C C . TRP B 1 439 ? -60.360 -8.720 70.648 1.00 11.56 439 TRP B C 1
ATOM 7093 O O . TRP B 1 439 ? -60.936 -7.987 71.515 1.00 13.54 439 TRP B O 1
ATOM 7104 N N . THR B 1 440 ? -60.097 -10.013 70.884 1.00 11.98 440 THR B N 1
ATOM 7105 C CA . THR B 1 440 ? -60.545 -10.671 72.107 1.00 12.90 440 THR B CA 1
ATOM 7106 C C . THR B 1 440 ? -59.363 -11.481 72.665 1.00 13.27 440 THR B C 1
ATOM 7107 O O . THR B 1 440 ? -58.656 -12.206 71.947 1.00 12.69 440 THR B O 1
ATOM 7111 N N . ARG B 1 441 ? -59.220 -11.458 73.989 1.00 12.93 441 ARG B N 1
ATOM 7112 C CA . ARG B 1 441 ? -58.169 -12.245 74.639 1.00 12.09 441 ARG B CA 1
ATOM 7113 C C . ARG B 1 441 ? -58.774 -13.603 74.967 1.00 13.15 441 ARG B C 1
ATOM 7114 O O . ARG B 1 441 ? -59.959 -13.702 75.492 1.00 12.13 441 ARG B O 1
ATOM 7122 N N . PHE B 1 442 ? -57.933 -14.625 74.703 1.00 12.36 442 PHE B N 1
ATOM 7123 C CA . PHE B 1 442 ? -58.167 -16.001 75.119 1.00 12.25 442 PHE B CA 1
ATOM 7124 C C . PHE B 1 442 ? -57.130 -16.428 76.142 1.00 13.34 442 PHE B C 1
ATOM 7125 O O . PHE B 1 442 ? -56.001 -15.917 76.150 1.00 14.50 442 PHE B O 1
ATOM 7133 N N . THR B 1 443 ? -57.524 -17.425 76.958 1.00 12.90 443 THR B N 1
ATOM 7134 C CA . THR B 1 443 ? -56.764 -17.807 78.120 1.00 12.29 443 THR B CA 1
ATOM 7135 C C . THR B 1 443 ? -56.816 -19.332 78.287 1.00 14.03 443 THR B C 1
ATOM 7136 O O . THR B 1 443 ? -57.909 -19.874 78.349 1.00 15.97 443 THR B O 1
ATOM 7140 N N . VAL B 1 444 ? -55.633 -19.959 78.383 1.00 14.40 444 VAL B N 1
ATOM 7141 C CA . VAL B 1 444 ? -55.539 -21.407 78.583 1.00 16.75 444 VAL B CA 1
ATOM 7142 C C . VAL B 1 444 ? -54.477 -21.667 79.655 1.00 17.40 444 VAL B C 1
ATOM 7143 O O . VAL B 1 444 ? -53.363 -21.146 79.566 1.00 17.76 444 VAL B O 1
ATOM 7147 N N . GLU B 1 445 ? -54.800 -22.490 80.686 1.00 17.75 445 GLU B N 1
ATOM 7148 C CA . GLU B 1 445 ? -53.782 -22.957 81.601 1.00 16.63 445 GLU B CA 1
ATOM 7149 C C . GLU B 1 445 ? -53.645 -24.463 81.438 1.00 18.06 445 GLU B C 1
ATOM 7150 O O . GLU B 1 445 ? -54.655 -25.126 81.239 1.00 17.00 445 GLU B O 1
ATOM 7156 N N . PHE B 1 446 ? -52.385 -24.940 81.517 1.00 17.02 446 PHE B N 1
ATOM 7157 C CA . PHE B 1 446 ? -52.078 -26.328 81.205 1.00 19.00 446 PHE B CA 1
ATOM 7158 C C . PHE B 1 446 ? -50.823 -26.785 81.973 1.00 19.47 446 PHE B C 1
ATOM 7159 O O . PHE B 1 446 ? -49.988 -25.975 82.377 1.00 18.66 446 PHE B O 1
ATOM 7167 N N . ASP B 1 447 ? -50.706 -28.116 82.184 1.00 22.01 447 ASP B N 1
ATOM 7168 C CA . ASP B 1 447 ? -49.478 -28.695 82.713 1.00 21.54 447 ASP B CA 1
ATOM 7169 C C . ASP B 1 447 ? -48.569 -29.064 81.542 1.00 19.87 447 ASP B C 1
ATOM 7170 O O . ASP B 1 447 ? -49.033 -29.659 80.573 1.00 21.85 447 ASP B O 1
ATOM 7175 N N . ALA B 1 448 ? -47.275 -28.715 81.635 1.00 19.72 448 ALA B N 1
ATOM 7176 C CA . ALA B 1 448 ? -46.359 -28.940 80.529 1.00 23.66 448 ALA B CA 1
ATOM 7177 C C . ALA B 1 448 ? -46.119 -30.449 80.368 1.00 24.85 448 ALA B C 1
ATOM 7178 O O . ALA B 1 448 ? -45.858 -30.944 79.267 1.00 25.50 448 ALA B O 1
ATOM 7180 N N . GLY B 1 449 ? -46.215 -31.158 81.482 1.00 23.87 449 GLY B N 1
ATOM 7181 C CA . GLY B 1 449 ? -45.937 -32.593 81.492 1.00 27.70 449 GLY B CA 1
ATOM 7182 C C . GLY B 1 449 ? -44.432 -32.868 81.460 1.00 26.60 449 GLY B C 1
ATOM 7183 O O . GLY B 1 449 ? -43.623 -31.993 81.788 1.00 27.03 449 GLY B O 1
ATOM 7184 N N . ASP B 1 450 ? -44.085 -34.092 81.031 1.00 25.88 450 ASP B N 1
ATOM 7185 C CA . ASP B 1 450 ? -42.710 -34.528 80.945 1.00 33.19 450 ASP B CA 1
ATOM 7186 C C . ASP B 1 450 ? -42.155 -34.138 79.568 1.00 33.83 450 ASP B C 1
ATOM 7187 O O . ASP B 1 450 ? -41.918 -34.979 78.686 1.00 34.17 450 ASP B O 1
ATOM 7192 N N . ARG B 1 451 ? -41.972 -32.815 79.389 1.00 32.65 451 ARG B N 1
ATOM 7193 C CA . ARG B 1 451 ? -41.508 -32.208 78.141 1.00 31.83 451 ARG B CA 1
ATOM 7194 C C . ARG B 1 451 ? -40.705 -30.944 78.455 1.00 26.15 451 ARG B C 1
ATOM 7195 O O . ARG B 1 451 ? -40.979 -30.280 79.465 1.00 27.70 451 ARG B O 1
ATOM 7203 N N . ASP B 1 452 ? -39.744 -30.640 77.560 1.00 27.34 452 ASP B N 1
ATOM 7204 C CA . ASP B 1 452 ? -38.851 -29.500 77.654 1.00 26.78 452 ASP B CA 1
ATOM 7205 C C . ASP B 1 452 ? -39.263 -28.379 76.725 1.00 20.89 452 ASP B C 1
ATOM 7206 O O . ASP B 1 452 ? -38.676 -27.302 76.769 1.00 19.69 452 ASP B O 1
ATOM 7211 N N . ALA B 1 453 ? -40.274 -28.629 75.904 1.00 22.12 453 ALA B N 1
ATOM 7212 C CA . ALA B 1 453 ? -40.843 -27.578 75.066 1.00 20.57 453 ALA B CA 1
ATOM 7213 C C . ALA B 1 453 ? -42.284 -27.907 74.720 1.00 20.46 453 ALA B C 1
ATOM 7214 O O . ALA B 1 453 ? -42.713 -29.101 74.721 1.00 19.31 453 ALA B O 1
ATOM 7216 N N . VAL B 1 454 ? -42.990 -26.804 74.306 1.00 17.02 454 VAL B N 1
ATOM 7217 C CA . VAL B 1 454 ? -44.296 -26.919 73.715 1.00 17.17 454 VAL B CA 1
ATOM 7218 C C . VAL B 1 454 ? -44.372 -25.982 72.525 1.00 16.70 454 VAL B C 1
ATOM 7219 O O . VAL B 1 454 ? -43.525 -25.111 72.378 1.00 18.20 454 VAL B O 1
ATOM 7223 N N . GLN B 1 455 ? -45.408 -26.131 71.742 1.00 14.92 455 GLN B N 1
ATOM 7224 C CA . GLN B 1 455 ? -45.704 -25.243 70.654 1.00 15.87 455 GLN B CA 1
ATOM 7225 C C . GLN B 1 455 ? -46.976 -24.492 71.029 1.00 17.75 455 GLN B C 1
ATOM 7226 O O . GLN B 1 455 ? -48.017 -25.073 71.135 1.00 18.27 455 GLN B O 1
ATOM 7232 N N . VAL B 1 456 ? -46.883 -23.157 71.176 1.00 15.18 456 VAL B N 1
ATOM 7233 C CA . VAL B 1 456 ? -48.027 -22.316 71.311 1.00 15.70 456 VAL B CA 1
ATOM 7234 C C . VAL B 1 456 ? -48.569 -21.917 69.953 1.00 14.16 456 VAL B C 1
ATOM 7235 O O . VAL B 1 456 ? -47.830 -21.782 68.983 1.00 13.00 456 VAL B O 1
ATOM 7239 N N . PHE B 1 457 ? -49.910 -21.866 69.847 1.00 12.99 457 PHE B N 1
ATOM 7240 C CA . PHE B 1 457 ? -50.499 -21.663 68.529 1.00 13.89 457 PHE B CA 1
ATOM 7241 C C . PHE B 1 457 ? -51.893 -21.040 68.667 1.00 12.00 457 PHE B C 1
ATOM 7242 O O . PHE B 1 457 ? -52.571 -21.108 69.686 1.00 12.97 457 PHE B O 1
ATOM 7250 N N . GLY B 1 458 ? -52.311 -20.435 67.575 1.00 12.34 458 GLY B N 1
ATOM 7251 C CA . GLY B 1 458 ? -53.644 -20.116 67.206 1.00 12.20 458 GLY B CA 1
ATOM 7252 C C . GLY B 1 458 ? -53.913 -20.435 65.763 1.00 12.86 458 GLY B C 1
ATOM 7253 O O . GLY B 1 458 ? -53.034 -20.288 64.915 1.00 14.19 458 GLY B O 1
ATOM 7254 N N . GLY B 1 459 ? -55.148 -20.797 65.432 1.00 12.55 459 GLY B N 1
ATOM 7255 C CA . GLY B 1 459 ? -55.500 -21.031 64.038 1.00 12.87 459 GLY B CA 1
ATOM 7256 C C . GLY B 1 459 ? -56.999 -21.216 63.820 1.00 13.99 459 GLY B C 1
ATOM 7257 O O . GLY B 1 459 ? -57.787 -21.254 64.771 1.00 12.48 459 GLY B O 1
ATOM 7258 N N . VAL B 1 460 ? -57.368 -21.313 62.555 1.00 13.22 460 VAL B N 1
ATOM 7259 C CA . VAL B 1 460 ? -58.757 -21.394 62.146 1.00 14.27 460 VAL B CA 1
ATOM 7260 C C . VAL B 1 460 ? -58.883 -22.556 61.157 1.00 15.90 460 VAL B C 1
ATOM 7261 O O . VAL B 1 460 ? -58.027 -22.726 60.253 1.00 15.84 460 VAL B O 1
ATOM 7265 N N . TRP B 1 461 ? -60.029 -23.245 61.249 1.00 13.10 461 TRP B N 1
ATOM 7266 C CA . TRP B 1 461 ? -60.439 -24.110 60.145 1.00 14.05 461 TRP B CA 1
ATOM 7267 C C . TRP B 1 461 ? -61.022 -23.268 59.039 1.00 14.24 461 TRP B C 1
ATOM 7268 O O . TRP B 1 461 ? -61.782 -22.310 59.261 1.00 15.11 461 TRP B O 1
ATOM 7279 N N . THR B 1 462 ? -60.664 -23.599 57.773 1.00 14.55 462 THR B N 1
ATOM 7280 C CA . THR B 1 462 ? -61.029 -22.812 56.612 1.00 14.94 462 THR B CA 1
ATOM 7281 C C . THR B 1 462 ? -61.776 -23.620 55.516 1.00 16.08 462 THR B C 1
ATOM 7282 O O . THR B 1 462 ? -61.987 -23.108 54.427 1.00 18.96 462 THR B O 1
ATOM 7286 N N . ASN B 1 463 ? -62.299 -24.813 55.863 1.00 18.00 463 ASN B N 1
ATOM 7287 C CA . ASN B 1 463 ? -63.157 -25.596 54.963 1.00 20.18 463 ASN B CA 1
ATOM 7288 C C . ASN B 1 463 ? -64.366 -24.801 54.512 1.00 18.32 463 ASN B C 1
ATOM 7289 O O . ASN B 1 463 ? -64.757 -24.929 53.360 1.00 20.25 463 ASN B O 1
ATOM 7294 N N . SER B 1 464 ? -64.905 -23.914 55.356 1.00 18.16 464 SER B N 1
ATOM 7295 C CA . SER B 1 464 ? -66.230 -23.357 55.118 1.00 18.20 464 SER B CA 1
ATOM 7296 C C . SER B 1 464 ? -66.202 -22.112 54.237 1.00 18.51 464 SER B C 1
ATOM 7297 O O . SER B 1 464 ? -67.241 -21.627 53.825 1.00 18.71 464 SER B O 1
ATOM 7300 N N . GLY B 1 465 ? -65.026 -21.518 53.992 1.00 16.33 465 GLY B N 1
ATOM 7301 C CA . GLY B 1 465 ? -64.960 -20.349 53.118 1.00 17.50 465 GLY B CA 1
ATOM 7302 C C . GLY B 1 465 ? -63.572 -19.698 53.213 1.00 13.76 465 GLY B C 1
ATOM 7303 O O . GLY B 1 465 ? -62.698 -20.198 53.881 1.00 16.66 465 GLY B O 1
ATOM 7304 N N . ASP B 1 466 ? -63.422 -18.542 52.592 1.00 16.52 466 ASP B N 1
ATOM 7305 C CA . ASP B 1 466 ? -62.184 -17.781 52.667 1.00 14.59 466 ASP B CA 1
ATOM 7306 C C . ASP B 1 466 ? -62.199 -17.104 54.057 1.00 14.64 466 ASP B C 1
ATOM 7307 O O . ASP B 1 466 ? -62.931 -16.115 54.221 1.00 18.11 466 ASP B O 1
ATOM 7312 N N . ILE B 1 467 ? -61.334 -17.572 54.961 1.00 13.07 467 ILE B N 1
ATOM 7313 C CA . ILE B 1 467 ? -61.408 -17.205 56.353 1.00 12.44 467 ILE B CA 1
ATOM 7314 C C . ILE B 1 467 ? -60.019 -16.798 56.811 1.00 14.02 467 ILE B C 1
ATOM 7315 O O . ILE B 1 467 ? -58.987 -17.379 56.402 1.00 12.59 467 ILE B O 1
ATOM 7320 N N . TRP B 1 468 ? -59.978 -15.783 57.709 1.00 13.70 468 TRP B N 1
ATOM 7321 C CA . TRP B 1 468 ? -58.693 -15.362 58.219 1.00 12.97 468 TRP B CA 1
ATOM 7322 C C . TRP B 1 468 ? -58.786 -15.184 59.736 1.00 13.23 468 TRP B C 1
ATOM 7323 O O . TRP B 1 468 ? -59.855 -14.950 60.281 1.00 13.67 468 TRP B O 1
ATOM 7334 N N . MET B 1 469 ? -57.613 -15.249 60.355 1.00 12.36 469 MET B N 1
ATOM 7335 C CA . MET B 1 469 ? -57.429 -14.922 61.769 1.00 12.51 469 MET B CA 1
ATOM 7336 C C . MET B 1 469 ? -56.238 -13.988 61.919 1.00 14.09 469 MET B C 1
ATOM 7337 O O . MET B 1 469 ? -55.240 -14.169 61.180 1.00 11.91 469 MET B O 1
ATOM 7342 N N . GLN B 1 470 ? -56.357 -12.962 62.811 1.00 12.90 470 GLN B N 1
ATOM 7343 C CA . GLN B 1 470 ? -55.226 -12.149 63.210 1.00 12.26 470 GLN B CA 1
ATOM 7344 C C . GLN B 1 470 ? -54.873 -12.438 64.676 1.00 12.04 470 GLN B C 1
ATOM 7345 O O . GLN B 1 470 ? -55.774 -12.739 65.485 1.00 12.40 470 GLN B O 1
ATOM 7351 N N . LEU B 1 471 ? -53.627 -12.223 65.045 1.00 11.35 471 LEU B N 1
ATOM 7352 C CA . LEU B 1 471 ? -53.044 -12.590 66.314 1.00 11.55 471 LEU B CA 1
ATOM 7353 C C . LEU B 1 471 ? -52.020 -11.557 66.780 1.00 10.96 471 LEU B C 1
ATOM 7354 O O . LEU B 1 471 ? -51.211 -11.037 66.009 1.00 13.08 471 LEU B O 1
ATOM 7359 N N . ASP B 1 472 ? -51.992 -11.284 68.078 1.00 9.46 472 ASP B N 1
ATOM 7360 C CA . ASP B 1 472 ? -51.047 -10.372 68.653 1.00 9.53 472 ASP B CA 1
ATOM 7361 C C . ASP B 1 472 ? -50.916 -10.589 70.173 1.00 9.25 472 ASP B C 1
ATOM 7362 O O . ASP B 1 472 ? -51.811 -11.124 70.872 1.00 13.42 472 ASP B O 1
ATOM 7367 N N . ASP B 1 473 ? -49.753 -10.204 70.704 1.00 11.73 473 ASP B N 1
ATOM 7368 C CA . ASP B 1 473 ? -49.477 -10.056 72.123 1.00 10.77 473 ASP B CA 1
ATOM 7369 C C . ASP B 1 473 ? -49.695 -11.373 72.895 1.00 13.83 473 ASP B C 1
ATOM 7370 O O . ASP B 1 473 ? -50.352 -11.395 73.939 1.00 13.66 473 ASP B O 1
ATOM 7375 N N . VAL B 1 474 ? -49.021 -12.422 72.399 1.00 12.66 474 VAL B N 1
ATOM 7376 C CA . VAL B 1 474 ? -49.048 -13.749 72.970 1.00 12.80 474 VAL B CA 1
ATOM 7377 C C . VAL B 1 474 ? -48.070 -13.847 74.150 1.00 12.02 474 VAL B C 1
ATOM 7378 O O . VAL B 1 474 ? -46.868 -13.499 74.044 1.00 11.10 474 VAL B O 1
ATOM 7382 N N . SER B 1 475 ? -48.558 -14.398 75.298 1.00 11.75 475 SER B N 1
ATOM 7383 C CA . SER B 1 475 ? -47.754 -14.584 76.510 1.00 11.49 475 SER B CA 1
ATOM 7384 C C . SER B 1 475 ? -47.871 -16.024 77.025 1.00 13.25 475 SER B C 1
ATOM 7385 O O . SER B 1 475 ? -48.988 -16.515 77.156 1.00 13.31 475 SER B O 1
ATOM 7388 N N . LEU B 1 476 ? -46.751 -16.637 77.424 1.00 12.68 476 LEU B N 1
ATOM 7389 C CA . LEU B 1 476 ? -46.708 -17.890 78.172 1.00 13.87 476 LEU B CA 1
ATOM 7390 C C . LEU B 1 476 ? -45.852 -17.593 79.408 1.00 13.70 476 LEU B C 1
ATOM 7391 O O . LEU B 1 476 ? -44.666 -17.206 79.337 1.00 13.65 476 LEU B O 1
ATOM 7396 N N . THR B 1 477 ? -46.491 -17.735 80.577 1.00 12.36 477 THR B N 1
ATOM 7397 C CA . THR B 1 477 ? -45.880 -17.496 81.871 1.00 13.76 477 THR B CA 1
ATOM 7398 C C . THR B 1 477 ? -46.152 -18.706 82.783 1.00 14.33 477 THR B C 1
ATOM 7399 O O . THR B 1 477 ? -47.214 -19.362 82.714 1.00 13.69 477 THR B O 1
ATOM 7403 N N . LYS B 1 478 ? -45.176 -18.954 83.670 1.00 15.02 478 LYS B N 1
ATOM 7404 C CA . LYS B 1 478 ? -45.348 -19.941 84.713 1.00 17.43 478 LYS B CA 1
ATOM 7405 C C . LYS B 1 478 ? -46.481 -19.516 85.651 1.00 19.53 478 LYS B C 1
ATOM 7406 O O . LYS B 1 478 ? -46.706 -18.303 85.896 1.00 20.74 478 LYS B O 1
ATOM 7412 N N . VAL B 1 479 ? -47.253 -20.505 86.121 1.00 20.44 479 VAL B N 1
ATOM 7413 C CA . VAL B 1 479 ? -48.287 -20.289 87.125 1.00 24.11 479 VAL B CA 1
ATOM 7414 C C . VAL B 1 479 ? -47.636 -20.307 88.517 1.00 31.49 479 VAL B C 1
ATOM 7415 O O . VAL B 1 479 ? -46.819 -21.212 88.789 1.00 31.69 479 VAL B O 1
ATOM 7419 N N . ARG B 1 480 ? -48.006 -19.262 89.325 1.00 43.78 480 ARG B N 1
ATOM 7420 C CA . ARG B 1 480 ? -47.551 -18.922 90.684 1.00 48.61 480 ARG B CA 1
ATOM 7421 C C . ARG B 1 480 ? -46.274 -19.676 91.084 1.00 55.40 480 ARG B C 1
ATOM 7422 O O . ARG B 1 480 ? -46.388 -20.720 91.750 1.00 58.55 480 ARG B O 1
ATOM 7430 N N . THR C 1 2 ? -20.723 -2.992 70.414 1.00 25.46 2 THR C N 1
ATOM 7431 C CA . THR C 1 2 ? -21.727 -1.871 70.385 1.00 24.65 2 THR C CA 1
ATOM 7432 C C . THR C 1 2 ? -20.997 -0.557 70.188 1.00 24.69 2 THR C C 1
ATOM 7433 O O . THR C 1 2 ? -19.747 -0.461 70.337 1.00 20.98 2 THR C O 1
ATOM 7437 N N . THR C 1 3 ? -21.834 0.463 69.918 1.00 24.71 3 THR C N 1
ATOM 7438 C CA . THR C 1 3 ? -21.457 1.850 69.735 1.00 22.13 3 THR C CA 1
ATOM 7439 C C . THR C 1 3 ? -21.380 2.562 71.084 1.00 19.47 3 THR C C 1
ATOM 7440 O O . THR C 1 3 ? -21.134 3.775 71.085 1.00 21.51 3 THR C O 1
ATOM 7444 N N . SER C 1 4 ? -21.557 1.821 72.177 1.00 22.65 4 SER C N 1
ATOM 7445 C CA . SER C 1 4 ? -21.557 2.402 73.508 1.00 25.07 4 SER C CA 1
ATOM 7446 C C . SER C 1 4 ? -20.237 3.134 73.671 1.00 24.18 4 SER C C 1
ATOM 7447 O O . SER C 1 4 ? -19.198 2.705 73.095 1.00 23.85 4 SER C O 1
ATOM 7450 N N . ARG C 1 5 ? -20.282 4.243 74.435 1.00 26.23 5 ARG C N 1
ATOM 7451 C CA . ARG C 1 5 ? -19.053 4.934 74.820 1.00 25.51 5 ARG C CA 1
ATOM 7452 C C . ARG C 1 5 ? -18.165 4.020 75.671 1.00 22.08 5 ARG C C 1
ATOM 7453 O O . ARG C 1 5 ? -18.617 3.221 76.480 1.00 20.19 5 ARG C O 1
ATOM 7461 N N . THR C 1 6 ? -16.854 4.209 75.435 1.00 21.54 6 THR C N 1
ATOM 7462 C CA . THR C 1 6 ? -15.807 3.600 76.248 1.00 20.12 6 THR C CA 1
ATOM 7463 C C . THR C 1 6 ? -15.302 4.564 77.329 1.00 19.72 6 THR C C 1
ATOM 7464 O O . THR C 1 6 ? -14.630 5.561 77.022 1.00 19.23 6 THR C O 1
ATOM 7468 N N . PRO C 1 7 ? -15.625 4.308 78.628 1.00 21.08 7 PRO C N 1
ATOM 7469 C CA . PRO C 1 7 ? -15.060 5.138 79.708 1.00 19.40 7 PRO C CA 1
ATOM 7470 C C . PRO C 1 7 ? -13.536 5.014 79.962 1.00 17.97 7 PRO C C 1
ATOM 7471 O O . PRO C 1 7 ? -12.859 5.963 80.294 1.00 17.64 7 PRO C O 1
ATOM 7475 N N . ALA C 1 8 ? -12.998 3.825 79.677 1.00 18.73 8 ALA C N 1
ATOM 7476 C CA . ALA C 1 8 ? -11.629 3.461 80.050 1.00 15.60 8 ALA C CA 1
ATOM 7477 C C . ALA C 1 8 ? -10.619 4.131 79.147 1.00 17.68 8 ALA C C 1
ATOM 7478 O O . ALA C 1 8 ? -10.930 4.546 78.011 1.00 20.24 8 ALA C O 1
ATOM 7480 N N . THR C 1 9 ? -9.421 4.302 79.739 1.00 17.27 9 THR C N 1
ATOM 7481 C CA . THR C 1 9 ? -8.284 5.018 79.196 1.00 17.62 9 THR C CA 1
ATOM 7482 C C . THR C 1 9 ? -7.152 3.998 78.964 1.00 16.44 9 THR C C 1
ATOM 7483 O O . THR C 1 9 ? -6.963 3.077 79.789 1.00 14.85 9 THR C O 1
ATOM 7487 N N . VAL C 1 10 ? -6.531 4.109 77.794 1.00 16.08 10 VAL C N 1
ATOM 7488 C CA . VAL C 1 10 ? -5.298 3.372 77.518 1.00 15.51 10 VAL C CA 1
ATOM 7489 C C . VAL C 1 10 ? -4.144 4.026 78.263 1.00 12.88 10 VAL C C 1
ATOM 7490 O O . VAL C 1 10 ? -3.925 5.231 78.123 1.00 16.12 10 VAL C O 1
ATOM 7494 N N . VAL C 1 11 ? -3.403 3.184 79.026 1.00 14.89 11 VAL C N 1
ATOM 7495 C CA . VAL C 1 11 ? -2.260 3.616 79.843 1.00 13.17 11 VAL C CA 1
ATOM 7496 C C . VAL C 1 11 ? -0.892 3.277 79.152 1.00 12.86 11 VAL C C 1
ATOM 7497 O O . VAL C 1 11 ? 0.017 4.085 79.151 1.00 13.52 11 VAL C O 1
ATOM 7501 N N . GLU C 1 12 ? -0.776 2.021 78.654 1.00 13.09 12 GLU C N 1
ATOM 7502 C CA . GLU C 1 12 ? 0.505 1.564 78.071 1.00 12.74 12 GLU C CA 1
ATOM 7503 C C . GLU C 1 12 ? 0.281 0.338 77.174 1.00 12.77 12 GLU C C 1
ATOM 7504 O O . GLU C 1 12 ? -0.535 -0.500 77.439 1.00 15.01 12 GLU C O 1
ATOM 7510 N N . LYS C 1 13 ? 1.133 0.115 76.158 1.00 12.56 13 LYS C N 1
ATOM 7511 C CA . LYS C 1 13 ? 1.170 -1.194 75.502 1.00 12.13 13 LYS C CA 1
ATOM 7512 C C . LYS C 1 13 ? 2.255 -1.974 76.266 1.00 13.49 13 LYS C C 1
ATOM 7513 O O . LYS C 1 13 ? 3.414 -1.559 76.236 1.00 13.92 13 LYS C O 1
ATOM 7519 N N . LEU C 1 14 ? 1.866 -3.086 76.895 1.00 15.45 14 LEU C N 1
ATOM 7520 C CA . LEU C 1 14 ? 2.732 -3.875 77.771 1.00 14.03 14 LEU C CA 1
ATOM 7521 C C . LEU C 1 14 ? 3.680 -4.815 77.019 1.00 13.51 14 LEU C C 1
ATOM 7522 O O . LEU C 1 14 ? 4.804 -5.001 77.519 1.00 11.53 14 LEU C O 1
ATOM 7527 N N . THR C 1 15 ? 3.233 -5.356 75.853 1.00 13.00 15 THR C N 1
ATOM 7528 C CA . THR C 1 15 ? 3.980 -6.343 75.081 1.00 11.36 15 THR C CA 1
ATOM 7529 C C . THR C 1 15 ? 4.067 -5.951 73.604 1.00 12.82 15 THR C C 1
ATOM 7530 O O . THR C 1 15 ? 3.247 -5.197 73.077 1.00 11.05 15 THR C O 1
ATOM 7534 N N . GLY C 1 16 ? 5.112 -6.510 72.980 1.00 11.85 16 GLY C N 1
ATOM 7535 C CA . GLY C 1 16 ? 5.311 -6.477 71.531 1.00 11.88 16 GLY C CA 1
ATOM 7536 C C . GLY C 1 16 ? 5.791 -5.137 70.991 1.00 10.43 16 GLY C C 1
ATOM 7537 O O . GLY C 1 16 ? 6.296 -4.260 71.715 1.00 10.59 16 GLY C O 1
ATOM 7538 N N . PRO C 1 17 ? 5.700 -4.926 69.649 1.00 12.27 17 PRO C N 1
ATOM 7539 C CA . PRO C 1 17 ? 6.267 -3.741 69.000 1.00 12.36 17 PRO C CA 1
ATOM 7540 C C . PRO C 1 17 ? 5.898 -2.408 69.643 1.00 14.66 17 PRO C C 1
ATOM 7541 O O . PRO C 1 17 ? 4.716 -2.150 69.880 1.00 13.46 17 PRO C O 1
ATOM 7545 N N . ASP C 1 18 ? 6.960 -1.626 69.929 1.00 14.06 18 ASP C N 1
ATOM 7546 C CA . ASP C 1 18 ? 6.805 -0.282 70.521 1.00 15.44 18 ASP C CA 1
ATOM 7547 C C . ASP C 1 18 ? 6.489 -0.326 72.035 1.00 14.64 18 ASP C C 1
ATOM 7548 O O . ASP C 1 18 ? 6.489 0.726 72.678 1.00 14.46 18 ASP C O 1
ATOM 7553 N N . ALA C 1 19 ? 6.312 -1.507 72.644 1.00 13.55 19 ALA C N 1
ATOM 7554 C CA . ALA C 1 19 ? 6.025 -1.540 74.097 1.00 12.90 19 ALA C CA 1
ATOM 7555 C C . ALA C 1 19 ? 7.242 -1.015 74.882 1.00 12.78 19 ALA C C 1
ATOM 7556 O O . ALA C 1 19 ? 8.396 -1.403 74.629 1.00 13.58 19 ALA C O 1
ATOM 7558 N N . PRO C 1 20 ? 7.011 -0.086 75.853 1.00 12.29 20 PRO C N 1
ATOM 7559 C CA . PRO C 1 20 ? 8.089 0.368 76.779 1.00 13.64 20 PRO C CA 1
ATOM 7560 C C . PRO C 1 20 ? 8.902 -0.776 77.382 1.00 12.79 20 PRO C C 1
ATOM 7561 O O . PRO C 1 20 ? 10.162 -0.716 77.354 1.00 12.36 20 PRO C O 1
ATOM 7565 N N . ASN C 1 21 ? 8.212 -1.869 77.696 1.00 13.29 21 ASN C N 1
ATOM 7566 C CA . ASN C 1 21 ? 8.813 -3.035 78.321 1.00 15.03 21 ASN C CA 1
ATOM 7567 C C . ASN C 1 21 ? 9.852 -3.718 77.392 1.00 14.27 21 ASN C C 1
ATOM 7568 O O . ASN C 1 21 ? 10.661 -4.484 77.905 1.00 11.46 21 ASN C O 1
ATOM 7573 N N . ASN C 1 22 ? 9.719 -3.584 76.057 1.00 13.32 22 ASN C N 1
ATOM 7574 C CA . ASN C 1 22 ? 10.661 -4.220 75.144 1.00 12.13 22 ASN C CA 1
ATOM 7575 C C . ASN C 1 22 ? 10.678 -5.726 75.498 1.00 13.04 22 ASN C C 1
ATOM 7576 O O . ASN C 1 22 ? 11.774 -6.352 75.591 1.00 12.33 22 ASN C O 1
ATOM 7581 N N . THR C 1 23 ? 9.465 -6.332 75.591 1.00 12.51 23 THR C N 1
ATOM 7582 C CA . THR C 1 23 ? 9.383 -7.785 75.746 1.00 12.65 23 THR C CA 1
ATOM 7583 C C . THR C 1 23 ? 9.948 -8.513 74.527 1.00 11.71 23 THR C C 1
ATOM 7584 O O . THR C 1 23 ? 10.413 -9.648 74.691 1.00 11.30 23 THR C O 1
ATOM 7588 N N . TRP C 1 24 ? 9.820 -7.916 73.335 1.00 12.62 24 TRP C N 1
ATOM 7589 C CA . TRP C 1 24 ? 10.356 -8.487 72.101 1.00 11.45 24 TRP C CA 1
ATOM 7590 C C . TRP C 1 24 ? 11.884 -8.647 72.165 1.00 13.04 24 TRP C C 1
ATOM 7591 O O . TRP C 1 24 ? 12.423 -9.752 72.005 1.00 11.31 24 TRP C O 1
ATOM 7602 N N . GLY C 1 25 ? 12.597 -7.564 72.446 1.00 11.71 25 GLY C N 1
ATOM 7603 C CA . GLY C 1 25 ? 14.078 -7.617 72.532 1.00 12.07 25 GLY C CA 1
ATOM 7604 C C . GLY C 1 25 ? 14.629 -8.370 73.745 1.00 12.68 25 GLY C C 1
ATOM 7605 O O . GLY C 1 25 ? 15.633 -9.089 73.602 1.00 11.84 25 GLY C O 1
ATOM 7606 N N . ARG C 1 26 ? 13.921 -8.251 74.895 1.00 12.26 26 ARG C N 1
ATOM 7607 C CA . ARG C 1 26 ? 14.413 -8.880 76.130 1.00 13.57 26 ARG C CA 1
ATOM 7608 C C . ARG C 1 26 ? 14.252 -10.421 76.104 1.00 13.94 26 ARG C C 1
ATOM 7609 O O . ARG C 1 26 ? 15.145 -11.134 76.508 1.00 14.57 26 ARG C O 1
ATOM 7617 N N . TRP C 1 27 ? 13.119 -10.902 75.624 1.00 12.14 27 TRP C N 1
ATOM 7618 C CA . TRP C 1 27 ? 12.572 -12.240 75.916 1.00 12.83 27 TRP C CA 1
ATOM 7619 C C . TRP C 1 27 ? 11.900 -12.910 74.695 1.00 12.38 27 TRP C C 1
ATOM 7620 O O . TRP C 1 27 ? 11.301 -13.999 74.789 1.00 12.39 27 TRP C O 1
ATOM 7631 N N . ASP C 1 28 ? 12.089 -12.312 73.485 1.00 13.10 28 ASP C N 1
ATOM 7632 C CA . ASP C 1 28 ? 11.450 -12.799 72.286 1.00 13.77 28 ASP C CA 1
ATOM 7633 C C . ASP C 1 28 ? 9.914 -12.915 72.441 1.00 12.85 28 ASP C C 1
ATOM 7634 O O . ASP C 1 28 ? 9.289 -13.770 71.850 1.00 11.94 28 ASP C O 1
ATOM 7639 N N . ILE C 1 29 ? 9.296 -11.985 73.195 1.00 13.46 29 ILE C N 1
ATOM 7640 C CA . ILE C 1 29 ? 7.849 -11.902 73.278 1.00 12.06 29 ILE C CA 1
ATOM 7641 C C . ILE C 1 29 ? 7.390 -10.782 72.354 1.00 12.44 29 ILE C C 1
ATOM 7642 O O . ILE C 1 29 ? 7.362 -9.602 72.741 1.00 12.76 29 ILE C O 1
ATOM 7647 N N . LYS C 1 30 ? 7.119 -11.133 71.085 1.00 10.87 30 LYS C N 1
ATOM 7648 C CA . LYS C 1 30 ? 6.763 -10.114 70.110 1.00 10.23 30 LYS C CA 1
ATOM 7649 C C . LYS C 1 30 ? 5.243 -9.954 70.045 1.00 11.17 30 LYS C C 1
ATOM 7650 O O . LYS C 1 30 ? 4.764 -8.843 69.735 1.00 10.47 30 LYS C O 1
ATOM 7656 N N . ALA C 1 31 ? 4.465 -11.034 70.293 1.00 10.89 31 ALA C N 1
ATOM 7657 C CA . ALA C 1 31 ? 3.012 -10.977 70.183 1.00 10.78 31 ALA C CA 1
ATOM 7658 C C . ALA C 1 31 ? 2.430 -12.022 71.118 1.00 13.33 31 ALA C C 1
ATOM 7659 O O . ALA C 1 31 ? 2.943 -13.149 71.202 1.00 11.64 31 ALA C O 1
ATOM 7661 N N . THR C 1 32 ? 1.388 -11.630 71.899 1.00 11.78 32 THR C N 1
ATOM 7662 C CA . THR C 1 32 ? 0.874 -12.483 72.935 1.00 12.61 32 THR C CA 1
ATOM 7663 C C . THR C 1 32 ? -0.527 -11.993 73.350 1.00 12.59 32 THR C C 1
ATOM 7664 O O . THR C 1 32 ? -0.986 -10.904 72.899 1.00 12.92 32 THR C O 1
ATOM 7668 N N . ASP C 1 33 ? -1.121 -12.657 74.340 1.00 14.88 33 ASP C N 1
ATOM 7669 C CA . ASP C 1 33 ? -2.402 -12.175 74.852 1.00 12.77 33 ASP C CA 1
ATOM 7670 C C . ASP C 1 33 ? -2.599 -12.554 76.312 1.00 13.39 33 ASP C C 1
ATOM 7671 O O . ASP C 1 33 ? -1.807 -13.316 76.900 1.00 13.06 33 ASP C O 1
ATOM 7676 N N . LEU C 1 34 ? -3.758 -12.070 76.822 1.00 13.66 34 LEU C N 1
ATOM 7677 C CA . LEU C 1 34 ? -4.340 -12.262 78.166 1.00 12.41 34 LEU C CA 1
ATOM 7678 C C . LEU C 1 34 ? -3.671 -11.350 79.190 1.00 15.26 34 LEU C C 1
ATOM 7679 O O . LEU C 1 34 ? -4.161 -10.265 79.465 1.00 16.96 34 LEU C O 1
ATOM 7684 N N . GLY C 1 35 ? -2.503 -11.699 79.771 1.00 15.03 35 GLY C N 1
ATOM 7685 C CA . GLY C 1 35 ? -1.877 -10.869 80.810 1.00 14.81 35 GLY C CA 1
ATOM 7686 C C . GLY C 1 35 ? -2.701 -10.972 82.120 1.00 15.34 35 GLY C C 1
ATOM 7687 O O . GLY C 1 35 ? -3.175 -9.985 82.674 1.00 13.81 35 GLY C O 1
ATOM 7688 N N . ILE C 1 36 ? -2.790 -12.222 82.597 1.00 14.92 36 ILE C N 1
ATOM 7689 C CA . ILE C 1 36 ? -3.438 -12.615 83.845 1.00 14.87 36 ILE C CA 1
ATOM 7690 C C . ILE C 1 36 ? -2.500 -12.441 85.054 1.00 16.33 36 ILE C C 1
ATOM 7691 O O . ILE C 1 36 ? -1.488 -13.142 85.168 1.00 16.69 36 ILE C O 1
ATOM 7696 N N . MET C 1 37 ? -2.947 -11.642 86.056 1.00 17.32 37 MET C N 1
ATOM 7697 C CA . MET C 1 37 ? -2.093 -11.051 87.084 1.00 15.54 37 MET C CA 1
ATOM 7698 C C . MET C 1 37 ? -2.559 -11.490 88.475 1.00 16.90 37 MET C C 1
ATOM 7699 O O . MET C 1 37 ? -3.744 -11.669 88.696 1.00 18.80 37 MET C O 1
ATOM 7704 N N . TRP C 1 38 ? -1.587 -11.801 89.337 1.00 16.77 38 TRP C N 1
ATOM 7705 C CA . TRP C 1 38 ? -1.853 -12.110 90.748 1.00 17.20 38 TRP C CA 1
ATOM 7706 C C . TRP C 1 38 ? -0.660 -11.680 91.584 1.00 19.61 38 TRP C C 1
ATOM 7707 O O . TRP C 1 38 ? 0.461 -11.535 91.107 1.00 16.74 38 TRP C O 1
ATOM 7718 N N . ASP C 1 39 ? -0.947 -11.451 92.887 1.00 20.34 39 ASP C N 1
ATOM 7719 C CA . ASP C 1 39 ? 0.073 -11.067 93.854 1.00 18.56 39 ASP C CA 1
ATOM 7720 C C . ASP C 1 39 ? 0.803 -12.320 94.342 1.00 18.04 39 ASP C C 1
ATOM 7721 O O . ASP C 1 39 ? 0.154 -13.315 94.652 1.00 17.03 39 ASP C O 1
ATOM 7726 N N . ASP C 1 40 ? 2.164 -12.370 94.245 1.00 18.55 40 ASP C N 1
ATOM 7727 C CA . ASP C 1 40 ? 2.874 -13.619 94.567 1.00 17.29 40 ASP C CA 1
ATOM 7728 C C . ASP C 1 40 ? 3.077 -13.809 96.088 1.00 20.39 40 ASP C C 1
ATOM 7729 O O . ASP C 1 40 ? 3.740 -14.753 96.485 1.00 18.87 40 ASP C O 1
ATOM 7734 N N . GLY C 1 41 ? 2.708 -12.815 96.908 1.00 23.18 41 GLY C N 1
ATOM 7735 C CA . GLY C 1 41 ? 2.838 -12.951 98.360 1.00 22.78 41 GLY C CA 1
ATOM 7736 C C . GLY C 1 41 ? 4.173 -12.394 98.861 1.00 27.13 41 GLY C C 1
ATOM 7737 O O . GLY C 1 41 ? 4.443 -12.348 100.062 1.00 27.25 41 GLY C O 1
ATOM 7738 N N . ALA C 1 42 ? 5.063 -12.018 97.946 1.00 21.90 42 ALA C N 1
ATOM 7739 C CA . ALA C 1 42 ? 6.426 -11.675 98.274 1.00 22.16 42 ALA C CA 1
ATOM 7740 C C . ALA C 1 42 ? 6.707 -10.283 97.713 1.00 22.15 42 ALA C C 1
ATOM 7741 O O . ALA C 1 42 ? 7.872 -9.931 97.445 1.00 22.12 42 ALA C O 1
ATOM 7743 N N . GLY C 1 43 ? 5.622 -9.521 97.464 1.00 21.63 43 GLY C N 1
ATOM 7744 C CA . GLY C 1 43 ? 5.743 -8.139 97.042 1.00 21.23 43 GLY C CA 1
ATOM 7745 C C . GLY C 1 43 ? 5.849 -7.962 95.518 1.00 19.72 43 GLY C C 1
ATOM 7746 O O . GLY C 1 43 ? 6.231 -6.895 95.052 1.00 18.05 43 GLY C O 1
ATOM 7747 N N . HIS C 1 44 ? 5.459 -8.982 94.756 1.00 19.28 44 HIS C N 1
ATOM 7748 C CA . HIS C 1 44 ? 5.488 -8.866 93.288 1.00 18.84 44 HIS C CA 1
ATOM 7749 C C . HIS C 1 44 ? 4.125 -9.215 92.683 1.00 16.12 44 HIS C C 1
ATOM 7750 O O . HIS C 1 44 ? 3.263 -9.845 93.318 1.00 17.31 44 HIS C O 1
ATOM 7757 N N . VAL C 1 45 ? 3.919 -8.792 91.427 1.00 16.07 45 VAL C N 1
ATOM 7758 C CA . VAL C 1 45 ? 2.824 -9.258 90.582 1.00 16.28 45 VAL C CA 1
ATOM 7759 C C . VAL C 1 45 ? 3.353 -10.227 89.526 1.00 15.24 45 VAL C C 1
ATOM 7760 O O . VAL C 1 45 ? 4.296 -9.864 88.782 1.00 16.44 45 VAL C O 1
ATOM 7764 N N . LEU C 1 46 ? 2.793 -11.429 89.476 1.00 15.24 46 LEU C N 1
ATOM 7765 C CA . LEU C 1 46 ? 3.136 -12.337 88.391 1.00 15.43 46 LEU C CA 1
ATOM 7766 C C . LEU C 1 46 ? 2.036 -12.178 87.332 1.00 15.14 46 LEU C C 1
ATOM 7767 O O . LEU C 1 46 ? 0.834 -11.973 87.637 1.00 15.47 46 LEU C O 1
ATOM 7772 N N . THR C 1 47 ? 2.456 -12.266 86.032 1.00 14.03 47 THR C N 1
ATOM 7773 C CA . THR C 1 47 ? 1.494 -12.078 84.941 1.00 13.86 47 THR C CA 1
ATOM 7774 C C . THR C 1 47 ? 1.745 -13.150 83.865 1.00 15.53 47 THR C C 1
ATOM 7775 O O . THR C 1 47 ? 2.895 -13.227 83.384 1.00 14.50 47 THR C O 1
ATOM 7779 N N . ALA C 1 48 ? 0.737 -13.978 83.584 1.00 14.96 48 ALA C N 1
ATOM 7780 C CA . ALA C 1 48 ? 0.779 -15.066 82.619 1.00 15.06 48 ALA C CA 1
ATOM 7781 C C . ALA C 1 48 ? 0.038 -14.701 81.310 1.00 15.47 48 ALA C C 1
ATOM 7782 O O . ALA C 1 48 ? -0.940 -13.931 81.270 1.00 14.07 48 ALA C O 1
ATOM 7784 N N . PHE C 1 49 ? 0.571 -15.248 80.209 1.00 15.90 49 PHE C N 1
ATOM 7785 C CA . PHE C 1 49 ? 0.046 -15.029 78.862 1.00 13.41 49 PHE C CA 1
ATOM 7786 C C . PHE C 1 49 ? -0.246 -16.355 78.179 1.00 14.31 49 PHE C C 1
ATOM 7787 O O . PHE C 1 49 ? 0.243 -17.389 78.597 1.00 12.64 49 PHE C O 1
ATOM 7795 N N . GLY C 1 50 ? -1.088 -16.298 77.129 1.00 13.32 50 GLY C N 1
ATOM 7796 C CA . GLY C 1 50 ? -1.446 -17.419 76.300 1.00 12.05 50 GLY C CA 1
ATOM 7797 C C . GLY C 1 50 ? -0.467 -17.577 75.119 1.00 13.59 50 GLY C C 1
ATOM 7798 O O . GLY C 1 50 ? 0.752 -17.330 75.272 1.00 13.22 50 GLY C O 1
ATOM 7799 N N . ASP C 1 51 ? -1.012 -18.002 73.967 1.00 11.80 51 ASP C N 1
ATOM 7800 C CA . ASP C 1 51 ? -0.177 -18.317 72.821 1.00 11.90 51 ASP C CA 1
ATOM 7801 C C . ASP C 1 51 ? 0.646 -17.075 72.467 1.00 15.13 51 ASP C C 1
ATOM 7802 O O . ASP C 1 51 ? 0.088 -15.998 72.252 1.00 14.14 51 ASP C O 1
ATOM 7807 N N . THR C 1 52 ? 1.969 -17.294 72.317 1.00 14.15 52 THR C N 1
ATOM 7808 C CA . THR C 1 52 ? 3.017 -16.289 72.256 1.00 13.04 52 THR C CA 1
ATOM 7809 C C . THR C 1 52 ? 3.944 -16.616 71.079 1.00 12.69 52 THR C C 1
ATOM 7810 O O . THR C 1 52 ? 4.349 -17.781 70.879 1.00 14.33 52 THR C O 1
ATOM 7814 N N . PHE C 1 53 ? 4.248 -15.587 70.316 1.00 12.73 53 PHE C N 1
ATOM 7815 C CA . PHE C 1 53 ? 5.144 -15.665 69.163 1.00 13.35 53 PHE C CA 1
ATOM 7816 C C . PHE C 1 53 ? 6.314 -14.688 69.289 1.00 13.64 53 PHE C C 1
ATOM 7817 O O . PHE C 1 53 ? 6.252 -13.672 69.990 1.00 11.46 53 PHE C O 1
ATOM 7825 N N . GLY C 1 54 ? 7.421 -15.014 68.624 1.00 11.74 54 GLY C N 1
ATOM 7826 C CA . GLY C 1 54 ? 8.643 -14.249 68.680 1.00 11.46 54 GLY C CA 1
ATOM 7827 C C . GLY C 1 54 ? 8.904 -13.435 67.400 1.00 11.76 54 GLY C C 1
ATOM 7828 O O . GLY C 1 54 ? 7.965 -13.072 66.676 1.00 11.75 54 GLY C O 1
ATOM 7829 N N . ASN C 1 55 ? 10.214 -13.209 67.156 1.00 13.84 55 ASN C N 1
ATOM 7830 C CA . ASN C 1 55 ? 10.760 -12.257 66.194 1.00 11.12 55 ASN C CA 1
ATOM 7831 C C . ASN C 1 55 ? 10.059 -12.244 64.836 1.00 10.93 55 ASN C C 1
ATOM 7832 O O . ASN C 1 55 ? 9.912 -11.159 64.241 1.00 11.47 55 ASN C O 1
ATOM 7837 N N . SER C 1 56 ? 9.753 -13.431 64.263 1.00 11.85 56 SER C N 1
ATOM 7838 C CA . SER C 1 56 ? 9.244 -13.515 62.879 1.00 12.92 56 SER C CA 1
ATOM 7839 C C . SER C 1 56 ? 7.768 -13.189 62.741 1.00 11.65 56 SER C C 1
ATOM 7840 O O . SER C 1 56 ? 7.245 -13.023 61.604 1.00 11.59 56 SER C O 1
ATOM 7843 N N . TRP C 1 57 ? 7.063 -13.079 63.888 1.00 13.17 57 TRP C N 1
ATOM 7844 C CA . TRP C 1 57 ? 5.689 -12.625 63.821 1.00 12.74 57 TRP C CA 1
ATOM 7845 C C . TRP C 1 57 ? 5.571 -11.284 63.092 1.00 11.13 57 TRP C C 1
ATOM 7846 O O . TRP C 1 57 ? 6.268 -10.346 63.423 1.00 11.81 57 TRP C O 1
ATOM 7857 N N . THR C 1 58 ? 4.509 -11.151 62.244 1.00 13.31 58 THR C N 1
ATOM 7858 C CA . THR C 1 58 ? 4.161 -9.868 61.650 1.00 14.90 58 THR C CA 1
ATOM 7859 C C . THR C 1 58 ? 2.735 -9.398 61.989 1.00 14.61 58 THR C C 1
ATOM 7860 O O . THR C 1 58 ? 2.497 -8.190 61.968 1.00 16.29 58 THR C O 1
ATOM 7864 N N . GLY C 1 59 ? 1.809 -10.324 62.282 1.00 16.39 59 GLY C N 1
ATOM 7865 C CA . GLY C 1 59 ? 0.379 -10.058 62.343 1.00 16.55 59 GLY C CA 1
ATOM 7866 C C . GLY C 1 59 ? -0.166 -9.689 60.962 1.00 19.06 59 GLY C C 1
ATOM 7867 O O . GLY C 1 59 ? 0.533 -9.818 59.933 1.00 16.35 59 GLY C O 1
ATOM 7868 N N . PRO C 1 60 ? -1.386 -9.131 60.877 1.00 16.83 60 PRO C N 1
ATOM 7869 C CA . PRO C 1 60 ? -2.271 -8.942 62.058 1.00 15.89 60 PRO C CA 1
ATOM 7870 C C . PRO C 1 60 ? -2.732 -10.255 62.674 1.00 13.85 60 PRO C C 1
ATOM 7871 O O . PRO C 1 60 ? -2.911 -11.207 61.932 1.00 17.52 60 PRO C O 1
ATOM 7875 N N . GLY C 1 61 ? -3.051 -10.254 63.972 1.00 14.06 61 GLY C N 1
ATOM 7876 C CA . GLY C 1 61 ? -3.650 -11.411 64.585 1.00 13.33 61 GLY C CA 1
ATOM 7877 C C . GLY C 1 61 ? -2.623 -12.399 65.120 1.00 14.93 61 GLY C C 1
ATOM 7878 O O . GLY C 1 61 ? -1.442 -12.218 64.889 1.00 15.21 61 GLY C O 1
ATOM 7879 N N . GLY C 1 62 ? -3.110 -13.369 65.880 1.00 15.57 62 GLY C N 1
ATOM 7880 C CA . GLY C 1 62 ? -2.360 -14.515 66.395 1.00 20.78 62 GLY C CA 1
ATOM 7881 C C . GLY C 1 62 ? -1.858 -15.325 65.212 1.00 21.18 62 GLY C C 1
ATOM 7882 O O . GLY C 1 62 ? -2.362 -15.210 64.100 1.00 29.12 62 GLY C O 1
ATOM 7883 N N . GLY C 1 63 ? -0.861 -16.115 65.378 1.00 24.34 63 GLY C N 1
ATOM 7884 C CA . GLY C 1 63 ? -0.367 -16.834 64.227 1.00 21.38 63 GLY C CA 1
ATOM 7885 C C . GLY C 1 63 ? 0.886 -16.178 63.661 1.00 18.38 63 GLY C C 1
ATOM 7886 O O . GLY C 1 63 ? 1.030 -14.951 63.620 1.00 17.16 63 GLY C O 1
ATOM 7887 N N . ALA C 1 64 ? 1.828 -17.045 63.345 1.00 20.04 64 ALA C N 1
ATOM 7888 C CA . ALA C 1 64 ? 3.139 -16.607 62.873 1.00 21.74 64 ALA C CA 1
ATOM 7889 C C . ALA C 1 64 ? 3.661 -17.637 61.902 1.00 18.58 64 ALA C C 1
ATOM 7890 O O . ALA C 1 64 ? 3.128 -18.748 61.816 1.00 17.97 64 ALA C O 1
ATOM 7892 N N . PRO C 1 65 ? 4.770 -17.334 61.170 1.00 18.79 65 PRO C N 1
ATOM 7893 C CA . PRO C 1 65 ? 5.351 -18.341 60.292 1.00 19.35 65 PRO C CA 1
ATOM 7894 C C . PRO C 1 65 ? 5.857 -19.536 61.071 1.00 18.33 65 PRO C C 1
ATOM 7895 O O . PRO C 1 65 ? 5.905 -19.549 62.327 1.00 15.85 65 PRO C O 1
ATOM 7899 N N . PRO C 1 66 ? 6.264 -20.617 60.372 1.00 19.20 66 PRO C N 1
ATOM 7900 C CA . PRO C 1 66 ? 6.757 -21.802 61.080 1.00 18.74 66 PRO C CA 1
ATOM 7901 C C . PRO C 1 66 ? 7.938 -21.579 62.043 1.00 18.38 66 PRO C C 1
ATOM 7902 O O . PRO C 1 66 ? 8.097 -22.289 63.035 1.00 18.31 66 PRO C O 1
ATOM 7906 N N . ASN C 1 67 ? 8.739 -20.514 61.807 1.00 15.41 67 ASN C N 1
ATOM 7907 C CA . ASN C 1 67 ? 9.864 -20.152 62.663 1.00 15.34 67 ASN C CA 1
ATOM 7908 C C . ASN C 1 67 ? 9.445 -19.131 63.735 1.00 16.09 67 ASN C C 1
ATOM 7909 O O . ASN C 1 67 ? 10.327 -18.467 64.243 1.00 13.81 67 ASN C O 1
ATOM 7914 N N . GLY C 1 68 ? 8.123 -18.993 64.093 1.00 16.46 68 GLY C N 1
ATOM 7915 C CA . GLY C 1 68 ? 7.686 -17.906 64.957 1.00 14.35 68 GLY C CA 1
ATOM 7916 C C . GLY C 1 68 ? 7.851 -18.180 66.464 1.00 15.05 68 GLY C C 1
ATOM 7917 O O . GLY C 1 68 ? 7.309 -17.422 67.295 1.00 15.89 68 GLY C O 1
ATOM 7918 N N . ASN C 1 69 ? 8.617 -19.228 66.829 1.00 13.95 69 ASN C N 1
ATOM 7919 C CA . ASN C 1 69 ? 8.957 -19.534 68.199 1.00 12.71 69 ASN C CA 1
ATOM 7920 C C . ASN C 1 69 ? 7.638 -19.540 69.026 1.00 12.05 69 ASN C C 1
ATOM 7921 O O . ASN C 1 69 ? 7.533 -18.868 70.063 1.00 12.40 69 ASN C O 1
ATOM 7926 N N . TRP C 1 70 ? 6.675 -20.334 68.557 1.00 11.60 70 TRP C N 1
ATOM 7927 C CA . TRP C 1 70 ? 5.395 -20.500 69.237 1.00 13.15 70 TRP C CA 1
ATOM 7928 C C . TRP C 1 70 ? 5.581 -21.161 70.587 1.00 13.59 70 TRP C C 1
ATOM 7929 O O . TRP C 1 70 ? 6.019 -22.342 70.634 1.00 14.19 70 TRP C O 1
ATOM 7940 N N . ARG C 1 71 ? 5.073 -20.480 71.639 1.00 14.30 71 ARG C N 1
ATOM 7941 C CA . ARG C 1 71 ? 5.010 -21.006 73.006 1.00 13.01 71 ARG C CA 1
ATOM 7942 C C . ARG C 1 71 ? 3.552 -20.865 73.449 1.00 13.09 71 ARG C C 1
ATOM 7943 O O . ARG C 1 71 ? 2.932 -19.886 73.095 1.00 12.10 71 ARG C O 1
ATOM 7951 N N . SER C 1 72 ? 3.010 -21.887 74.092 1.00 11.55 72 SER C N 1
ATOM 7952 C CA . SER C 1 72 ? 1.600 -21.843 74.525 1.00 11.52 72 SER C CA 1
ATOM 7953 C C . SER C 1 72 ? 1.296 -20.804 75.619 1.00 12.22 72 SER C C 1
ATOM 7954 O O . SER C 1 72 ? 0.116 -20.452 75.808 1.00 13.01 72 SER C O 1
ATOM 7957 N N . ASN C 1 73 ? 2.307 -20.413 76.368 1.00 13.44 73 ASN C N 1
ATOM 7958 C CA . ASN C 1 73 ? 2.257 -19.505 77.493 1.00 13.30 73 ASN C CA 1
ATOM 7959 C C . ASN C 1 73 ? 3.669 -19.037 77.842 1.00 13.30 73 ASN C C 1
ATOM 7960 O O . ASN C 1 73 ? 4.697 -19.655 77.443 1.00 13.85 73 ASN C O 1
ATOM 7965 N N . VAL C 1 74 ? 3.688 -17.873 78.531 1.00 13.21 74 VAL C N 1
ATOM 7966 C CA . VAL C 1 74 ? 4.903 -17.288 79.106 1.00 13.97 74 VAL C CA 1
ATOM 7967 C C . VAL C 1 74 ? 4.507 -16.584 80.411 1.00 14.80 74 VAL C C 1
ATOM 7968 O O . VAL C 1 74 ? 3.311 -16.266 80.627 1.00 12.93 74 VAL C O 1
ATOM 7972 N N . LEU C 1 75 ? 5.512 -16.220 81.190 1.00 14.84 75 LEU C N 1
ATOM 7973 C CA . LEU C 1 75 ? 5.315 -15.677 82.547 1.00 13.54 75 LEU C CA 1
ATOM 7974 C C . LEU C 1 75 ? 6.383 -14.629 82.830 1.00 13.56 75 LEU C C 1
ATOM 7975 O O . LEU C 1 75 ? 7.594 -14.818 82.608 1.00 12.63 75 LEU C O 1
ATOM 7980 N N . VAL C 1 76 ? 5.926 -13.456 83.276 1.00 14.03 76 VAL C N 1
ATOM 7981 C CA . VAL C 1 76 ? 6.773 -12.317 83.675 1.00 13.51 76 VAL C CA 1
ATOM 7982 C C . VAL C 1 76 ? 6.375 -11.829 85.072 1.00 15.03 76 VAL C C 1
ATOM 7983 O O . VAL C 1 76 ? 5.291 -12.167 85.577 1.00 16.20 76 VAL C O 1
ATOM 7987 N N . ARG C 1 77 ? 7.246 -11.018 85.674 1.00 14.03 77 ARG C N 1
ATOM 7988 C CA . ARG C 1 77 ? 7.047 -10.476 87.019 1.00 14.69 77 ARG C CA 1
ATOM 7989 C C . ARG C 1 77 ? 7.104 -8.954 86.910 1.00 14.19 77 ARG C C 1
ATOM 7990 O O . ARG C 1 77 ? 7.707 -8.354 86.015 1.00 15.57 77 ARG C O 1
ATOM 7998 N N . SER C 1 78 ? 6.481 -8.285 87.871 1.00 14.69 78 SER C N 1
ATOM 7999 C CA . SER C 1 78 ? 6.523 -6.826 88.054 1.00 13.73 78 SER C CA 1
ATOM 8000 C C . SER C 1 78 ? 6.661 -6.532 89.546 1.00 15.41 78 SER C C 1
ATOM 8001 O O . SER C 1 78 ? 5.939 -7.210 90.333 1.00 16.17 78 SER C O 1
ATOM 8004 N N . SER C 1 79 ? 7.433 -5.454 89.813 1.00 16.09 79 SER C N 1
ATOM 8005 C CA . SER C 1 79 ? 7.541 -4.832 91.139 1.00 17.69 79 SER C CA 1
ATOM 8006 C C . SER C 1 79 ? 6.879 -3.433 91.169 1.00 18.35 79 SER C C 1
ATOM 8007 O O . SER C 1 79 ? 7.135 -2.653 92.090 1.00 19.46 79 SER C O 1
ATOM 8010 N N . ASP C 1 80 ? 6.118 -3.040 90.120 1.00 15.62 80 ASP C N 1
ATOM 8011 C CA . ASP C 1 80 ? 5.821 -1.635 89.810 1.00 16.75 80 ASP C CA 1
ATOM 8012 C C . ASP C 1 80 ? 4.518 -1.237 90.529 1.00 18.55 80 ASP C C 1
ATOM 8013 O O . ASP C 1 80 ? 3.467 -1.720 90.197 1.00 20.02 80 ASP C O 1
ATOM 8018 N N . GLY C 1 81 ? 4.649 -0.349 91.534 1.00 19.02 81 GLY C N 1
ATOM 8019 C CA . GLY C 1 81 ? 3.522 0.072 92.339 1.00 19.07 81 GLY C CA 1
ATOM 8020 C C . GLY C 1 81 ? 2.931 1.375 91.810 1.00 20.97 81 GLY C C 1
ATOM 8021 O O . GLY C 1 81 ? 1.946 1.834 92.374 1.00 22.77 81 GLY C O 1
ATOM 8022 N N . ASP C 1 82 ? 3.466 1.945 90.714 1.00 20.23 82 ASP C N 1
ATOM 8023 C CA . ASP C 1 82 ? 2.942 3.206 90.157 1.00 22.35 82 ASP C CA 1
ATOM 8024 C C . ASP C 1 82 ? 2.375 2.960 88.739 1.00 20.25 82 ASP C C 1
ATOM 8025 O O . ASP C 1 82 ? 3.088 3.175 87.750 1.00 19.09 82 ASP C O 1
ATOM 8030 N N . LEU C 1 83 ? 1.108 2.533 88.654 1.00 20.31 83 LEU C N 1
ATOM 8031 C CA . LEU C 1 83 ? 0.518 2.066 87.406 1.00 18.19 83 LEU C CA 1
ATOM 8032 C C . LEU C 1 83 ? 0.075 3.189 86.479 1.00 20.56 83 LEU C C 1
ATOM 8033 O O . LEU C 1 83 ? -0.095 2.925 85.274 1.00 19.60 83 LEU C O 1
ATOM 8038 N N . ALA C 1 84 ? 0.005 4.449 86.971 1.00 18.74 84 ALA C N 1
ATOM 8039 C CA . ALA C 1 84 ? -0.409 5.538 86.074 1.00 18.83 84 ALA C CA 1
ATOM 8040 C C . ALA C 1 84 ? 0.588 5.768 84.917 1.00 18.23 84 ALA C C 1
ATOM 8041 O O . ALA C 1 84 ? 0.163 6.224 83.839 1.00 17.78 84 ALA C O 1
ATOM 8043 N N . ASP C 1 85 ? 1.910 5.539 85.149 1.00 16.32 85 ASP C N 1
ATOM 8044 C CA . ASP C 1 85 ? 2.932 5.679 84.108 1.00 18.04 85 ASP C CA 1
ATOM 8045 C C . ASP C 1 85 ? 3.348 4.338 83.491 1.00 17.55 85 ASP C C 1
ATOM 8046 O O . ASP C 1 85 ? 4.391 4.298 82.887 1.00 18.62 85 ASP C O 1
ATOM 8051 N N . GLY C 1 86 ? 2.514 3.296 83.550 1.00 18.62 86 GLY C N 1
ATOM 8052 C CA . GLY C 1 86 ? 2.756 1.992 82.939 1.00 17.43 86 GLY C CA 1
ATOM 8053 C C . GLY C 1 86 ? 3.177 0.932 83.968 1.00 18.31 86 GLY C C 1
ATOM 8054 O O . GLY C 1 86 ? 3.159 1.207 85.181 1.00 20.21 86 GLY C O 1
ATOM 8055 N N . MET C 1 87 ? 3.369 -0.319 83.496 1.00 15.86 87 MET C N 1
ATOM 8056 C CA . MET C 1 87 ? 3.635 -1.417 84.398 1.00 15.60 87 MET C CA 1
ATOM 8057 C C . MET C 1 87 ? 4.928 -2.092 83.964 1.00 15.52 87 MET C C 1
ATOM 8058 O O . MET C 1 87 ? 4.893 -2.799 82.960 1.00 16.50 87 MET C O 1
ATOM 8063 N N . LEU C 1 88 ? 6.054 -1.777 84.602 1.00 14.27 88 LEU C N 1
ATOM 8064 C CA . LEU C 1 88 ? 7.361 -2.334 84.179 1.00 13.10 88 LEU C CA 1
ATOM 8065 C C . LEU C 1 88 ? 7.454 -3.819 84.609 1.00 14.62 88 LEU C C 1
ATOM 8066 O O . LEU C 1 88 ? 7.110 -4.232 85.748 1.00 14.19 88 LEU C O 1
ATOM 8071 N N . PHE C 1 89 ? 7.826 -4.692 83.656 1.00 13.23 89 PHE C N 1
ATOM 8072 C CA . PHE C 1 89 ? 8.173 -6.084 83.949 1.00 12.95 89 PHE C CA 1
ATOM 8073 C C . PHE C 1 89 ? 9.670 -6.102 84.301 1.00 12.26 89 PHE C C 1
ATOM 8074 O O . PHE C 1 89 ? 10.467 -5.599 83.530 1.00 13.25 89 PHE C O 1
ATOM 8082 N N . ASP C 1 90 ? 10.067 -6.754 85.396 1.00 13.47 90 ASP C N 1
ATOM 8083 C CA . ASP C 1 90 ? 11.409 -6.738 85.921 1.00 13.86 90 ASP C CA 1
ATOM 8084 C C . ASP C 1 90 ? 12.018 -8.155 85.913 1.00 14.55 90 ASP C C 1
ATOM 8085 O O . ASP C 1 90 ? 13.188 -8.306 86.260 1.00 14.87 90 ASP C O 1
ATOM 8090 N N . TRP C 1 91 ? 11.334 -9.169 85.379 1.00 13.79 91 TRP C N 1
ATOM 8091 C CA . TRP C 1 91 ? 11.798 -10.556 85.359 1.00 15.27 91 TRP C CA 1
ATOM 8092 C C . TRP C 1 91 ? 10.944 -11.367 84.392 1.00 13.90 91 TRP C C 1
ATOM 8093 O O . TRP C 1 91 ? 9.709 -11.104 84.251 1.00 12.80 91 TRP C O 1
ATOM 8104 N N . ALA C 1 92 ? 11.540 -12.420 83.805 1.00 13.72 92 ALA C N 1
ATOM 8105 C CA . ALA C 1 92 ? 10.780 -13.420 83.055 1.00 12.50 92 ALA C CA 1
ATOM 8106 C C . ALA C 1 92 ? 11.343 -14.809 83.305 1.00 13.40 92 ALA C C 1
ATOM 8107 O O . ALA C 1 92 ? 12.585 -14.978 83.429 1.00 14.91 92 ALA C O 1
ATOM 8109 N N . ALA C 1 93 ? 10.441 -15.786 83.205 1.00 13.18 93 ALA C N 1
ATOM 8110 C CA . ALA C 1 93 ? 10.858 -17.184 83.247 1.00 12.82 93 ALA C CA 1
ATOM 8111 C C . ALA C 1 93 ? 11.447 -17.549 81.872 1.00 13.88 93 ALA C C 1
ATOM 8112 O O . ALA C 1 93 ? 10.767 -17.466 80.854 1.00 12.76 93 ALA C O 1
ATOM 8114 N N . GLN C 1 94 ? 12.764 -17.874 81.828 1.00 12.45 94 GLN C N 1
ATOM 8115 C CA . GLN C 1 94 ? 13.419 -18.008 80.522 1.00 13.13 94 GLN C CA 1
ATOM 8116 C C . GLN C 1 94 ? 13.980 -19.435 80.328 1.00 13.79 94 GLN C C 1
ATOM 8117 O O . GLN C 1 94 ? 14.135 -20.186 81.295 1.00 16.29 94 GLN C O 1
ATOM 8123 N N . GLY C 1 95 ? 14.392 -19.729 79.096 1.00 15.30 95 GLY C N 1
ATOM 8124 C CA . GLY C 1 95 ? 14.970 -21.022 78.761 1.00 14.94 95 GLY C CA 1
ATOM 8125 C C . GLY C 1 95 ? 14.978 -21.179 77.265 1.00 15.02 95 GLY C C 1
ATOM 8126 O O . GLY C 1 95 ? 13.969 -21.512 76.643 1.00 14.42 95 GLY C O 1
ATOM 8127 N N . PRO C 1 96 ? 16.113 -20.841 76.588 1.00 14.26 96 PRO C N 1
ATOM 8128 C CA . PRO C 1 96 ? 17.349 -20.342 77.191 1.00 14.64 96 PRO C CA 1
ATOM 8129 C C . PRO C 1 96 ? 17.254 -18.887 77.645 1.00 12.01 96 PRO C C 1
ATOM 8130 O O . PRO C 1 96 ? 16.258 -18.214 77.366 1.00 13.90 96 PRO C O 1
ATOM 8134 N N . GLN C 1 97 ? 18.257 -18.410 78.397 1.00 12.70 97 GLN C N 1
ATOM 8135 C CA . GLN C 1 97 ? 18.294 -17.023 78.804 1.00 13.05 97 GLN C CA 1
ATOM 8136 C C . GLN C 1 97 ? 18.252 -16.165 77.570 1.00 15.42 97 GLN C C 1
ATOM 8137 O O . GLN C 1 97 ? 18.875 -16.511 76.566 1.00 12.32 97 GLN C O 1
ATOM 8143 N N . GLY C 1 98 ? 17.477 -15.058 77.617 1.00 12.83 98 GLY C N 1
ATOM 8144 C CA . GLY C 1 98 ? 17.207 -14.325 76.407 1.00 14.79 98 GLY C CA 1
ATOM 8145 C C . GLY C 1 98 ? 15.848 -14.638 75.780 1.00 11.90 98 GLY C C 1
ATOM 8146 O O . GLY C 1 98 ? 15.413 -13.918 74.864 1.00 12.99 98 GLY C O 1
ATOM 8147 N N . VAL C 1 99 ? 15.203 -15.739 76.219 1.00 12.36 99 VAL C N 1
ATOM 8148 C CA . VAL C 1 99 ? 13.949 -16.182 75.620 1.00 11.38 99 VAL C CA 1
ATOM 8149 C C . VAL C 1 99 ? 12.988 -16.556 76.747 1.00 10.95 99 VAL C C 1
ATOM 8150 O O . VAL C 1 99 ? 13.241 -17.536 77.497 1.00 10.88 99 VAL C O 1
ATOM 8154 N N . ALA C 1 100 ? 11.819 -15.917 76.781 1.00 11.37 100 ALA C N 1
ATOM 8155 C CA . ALA C 1 100 ? 10.784 -16.340 77.734 1.00 11.01 100 ALA C CA 1
ATOM 8156 C C . ALA C 1 100 ? 10.286 -17.726 77.289 1.00 10.81 100 ALA C C 1
ATOM 8157 O O . ALA C 1 100 ? 10.047 -17.969 76.091 1.00 12.85 100 ALA C O 1
ATOM 8159 N N . ARG C 1 101 ? 10.262 -18.712 78.233 1.00 12.96 101 ARG C N 1
ATOM 8160 C CA . ARG C 1 101 ? 9.889 -20.065 77.892 1.00 13.22 101 ARG C CA 1
ATOM 8161 C C . ARG C 1 101 ? 8.429 -20.418 78.257 1.00 15.99 101 ARG C C 1
ATOM 8162 O O . ARG C 1 101 ? 7.760 -19.785 79.090 1.00 14.98 101 ARG C O 1
ATOM 8170 N N . GLU C 1 102 ? 7.980 -21.504 77.633 1.00 14.16 102 GLU C N 1
ATOM 8171 C CA . GLU C 1 102 ? 6.690 -22.113 77.947 1.00 16.59 102 GLU C CA 1
ATOM 8172 C C . GLU C 1 102 ? 6.734 -22.763 79.332 1.00 17.10 102 GLU C C 1
ATOM 8173 O O . GLU C 1 102 ? 7.651 -23.538 79.596 1.00 15.97 102 GLU C O 1
ATOM 8179 N N . ILE C 1 103 ? 5.800 -22.395 80.242 1.00 15.86 103 ILE C N 1
ATOM 8180 C CA . ILE C 1 103 ? 5.848 -22.880 81.617 1.00 18.33 103 ILE C CA 1
ATOM 8181 C C . ILE C 1 103 ? 4.840 -23.987 81.896 1.00 17.37 103 ILE C C 1
ATOM 8182 O O . ILE C 1 103 ? 5.119 -24.796 82.762 1.00 15.97 103 ILE C O 1
ATOM 8187 N N . ILE C 1 104 ? 3.772 -24.077 81.108 1.00 13.84 104 ILE C N 1
ATOM 8188 C CA . ILE C 1 104 ? 2.828 -25.185 81.128 1.00 16.05 104 ILE C CA 1
ATOM 8189 C C . ILE C 1 104 ? 2.918 -25.878 79.757 1.00 15.24 104 ILE C C 1
ATOM 8190 O O . ILE C 1 104 ? 2.383 -25.399 78.761 1.00 14.92 104 ILE C O 1
ATOM 8195 N N . PRO C 1 105 ? 3.474 -27.114 79.677 1.00 16.66 105 PRO C N 1
ATOM 8196 C CA . PRO C 1 105 ? 3.712 -27.761 78.384 1.00 17.15 105 PRO C CA 1
ATOM 8197 C C . PRO C 1 105 ? 2.403 -28.130 77.687 1.00 15.73 105 PRO C C 1
ATOM 8198 O O . PRO C 1 105 ? 1.346 -28.230 78.306 1.00 18.64 105 PRO C O 1
ATOM 8202 N N . SER C 1 106 ? 2.448 -28.133 76.370 1.00 14.80 106 SER C N 1
ATOM 8203 C CA . SER C 1 106 ? 1.364 -28.580 75.535 1.00 16.07 106 SER C CA 1
ATOM 8204 C C . SER C 1 106 ? 1.905 -29.509 74.437 1.00 15.98 106 SER C C 1
ATOM 8205 O O . SER C 1 106 ? 3.012 -29.362 73.921 1.00 16.17 106 SER C O 1
ATOM 8208 N N . LYS C 1 107 ? 1.044 -30.363 73.898 1.00 17.59 107 LYS C N 1
ATOM 8209 C CA . LYS C 1 107 ? 1.467 -31.294 72.848 1.00 16.69 107 LYS C CA 1
ATOM 8210 C C . LYS C 1 107 ? 1.538 -30.673 71.448 1.00 14.86 107 LYS C C 1
ATOM 8211 O O . LYS C 1 107 ? 2.287 -31.173 70.601 1.00 15.63 107 LYS C O 1
ATOM 8217 N N . LYS C 1 108 ? 0.688 -29.652 71.203 1.00 15.08 108 LYS C N 1
ATOM 8218 C CA . LYS C 1 108 ? 0.551 -28.927 69.926 1.00 16.35 108 LYS C CA 1
ATOM 8219 C C . LYS C 1 108 ? 0.216 -29.899 68.783 1.00 15.70 108 LYS C C 1
ATOM 8220 O O . LYS C 1 108 ? 0.824 -29.908 67.710 1.00 15.04 108 LYS C O 1
ATOM 8226 N N . ILE C 1 109 ? -0.839 -30.703 69.018 1.00 16.34 109 ILE C N 1
ATOM 8227 C CA . ILE C 1 109 ? -1.358 -31.705 68.079 1.00 15.82 109 ILE C CA 1
ATOM 8228 C C . ILE C 1 109 ? -2.821 -31.339 67.882 1.00 17.12 109 ILE C C 1
ATOM 8229 O O . ILE C 1 109 ? -3.590 -31.449 68.829 1.00 16.94 109 ILE C O 1
ATOM 8234 N N . ASN C 1 110 ? -3.175 -30.813 66.719 1.00 17.91 110 ASN C N 1
ATOM 8235 C CA . ASN C 1 110 ? -4.537 -30.327 66.590 1.00 18.75 110 ASN C CA 1
ATOM 8236 C C . ASN C 1 110 ? -5.506 -31.507 66.783 1.00 21.15 110 ASN C C 1
ATOM 8237 O O . ASN C 1 110 ? -5.309 -32.553 66.164 1.00 19.93 110 ASN C O 1
ATOM 8242 N N . GLY C 1 111 ? -6.601 -31.255 67.521 1.00 21.18 111 GLY C N 1
ATOM 8243 C CA . GLY C 1 111 ? -7.669 -32.207 67.723 1.00 21.55 111 GLY C CA 1
ATOM 8244 C C . GLY C 1 111 ? -7.335 -33.206 68.817 1.00 23.28 111 GLY C C 1
ATOM 8245 O O . GLY C 1 111 ? -8.089 -34.118 69.070 1.00 23.85 111 GLY C O 1
ATOM 8246 N N . VAL C 1 112 ? -6.181 -33.052 69.471 1.00 20.24 112 VAL C N 1
ATOM 8247 C CA . VAL C 1 112 ? -5.799 -33.853 70.629 1.00 18.88 112 VAL C CA 1
ATOM 8248 C C . VAL C 1 112 ? -5.583 -32.856 71.762 1.00 18.76 112 VAL C C 1
ATOM 8249 O O . VAL C 1 112 ? -6.407 -32.737 72.703 1.00 19.13 112 VAL C O 1
ATOM 8253 N N . GLU C 1 113 ? -4.539 -32.019 71.573 1.00 18.25 113 GLU C N 1
ATOM 8254 C CA . GLU C 1 113 ? -4.296 -30.870 72.437 1.00 16.12 113 GLU C CA 1
ATOM 8255 C C . GLU C 1 113 ? -3.453 -29.870 71.642 1.00 16.96 113 GLU C C 1
ATOM 8256 O O . GLU C 1 113 ? -2.210 -30.041 71.599 1.00 15.44 113 GLU C O 1
ATOM 8262 N N . ILE C 1 114 ? -4.107 -28.876 71.071 1.00 16.50 114 ILE C N 1
ATOM 8263 C CA . ILE C 1 114 ? -3.405 -27.874 70.259 1.00 17.42 114 ILE C CA 1
ATOM 8264 C C . ILE C 1 114 ? -2.558 -26.944 71.150 1.00 15.51 114 ILE C C 1
ATOM 8265 O O . ILE C 1 114 ? -1.456 -26.551 70.737 1.00 14.17 114 ILE C O 1
ATOM 8270 N N . THR C 1 115 ? -3.014 -26.599 72.361 1.00 16.03 115 THR C N 1
ATOM 8271 C CA . THR C 1 115 ? -2.306 -25.654 73.189 1.00 14.83 115 THR C CA 1
ATOM 8272 C C . THR C 1 115 ? -2.846 -25.777 74.628 1.00 15.37 115 THR C C 1
ATOM 8273 O O . THR C 1 115 ? -3.845 -26.426 74.853 1.00 15.34 115 THR C O 1
ATOM 8277 N N . THR C 1 116 ? -2.164 -25.115 75.562 1.00 15.31 116 THR C N 1
ATOM 8278 C CA . THR C 1 116 ? -2.479 -24.949 76.972 1.00 15.31 116 THR C CA 1
ATOM 8279 C C . THR C 1 116 ? -2.494 -23.465 77.270 1.00 17.56 116 THR C C 1
ATOM 8280 O O . THR C 1 116 ? -1.443 -22.825 77.219 1.00 14.95 116 THR C O 1
ATOM 8284 N N . ILE C 1 117 ? -3.643 -22.981 77.778 1.00 14.16 117 ILE C N 1
ATOM 8285 C CA . ILE C 1 117 ? -3.820 -21.538 77.954 1.00 14.21 117 ILE C CA 1
ATOM 8286 C C . ILE C 1 117 ? -4.083 -21.323 79.441 1.00 16.82 117 ILE C C 1
ATOM 8287 O O . ILE C 1 117 ? -5.069 -21.881 79.958 1.00 15.45 117 ILE C O 1
ATOM 8292 N N . PRO C 1 118 ? -3.313 -20.402 80.078 1.00 14.06 118 PRO C N 1
ATOM 8293 C CA . PRO C 1 118 ? -3.591 -19.956 81.454 1.00 15.53 118 PRO C CA 1
ATOM 8294 C C . PRO C 1 118 ? -4.980 -19.317 81.535 1.00 15.23 118 PRO C C 1
ATOM 8295 O O . PRO C 1 118 ? -5.425 -18.632 80.599 1.00 14.39 118 PRO C O 1
ATOM 8299 N N . THR C 1 119 ? -5.640 -19.406 82.703 1.00 17.33 119 THR C N 1
ATOM 8300 C CA . THR C 1 119 ? -6.942 -18.774 82.876 1.00 16.68 119 THR C CA 1
ATOM 8301 C C . THR C 1 119 ? -7.005 -17.820 84.070 1.00 15.78 119 THR C C 1
ATOM 8302 O O . THR C 1 119 ? -7.558 -16.729 83.946 1.00 18.67 119 THR C O 1
ATOM 8306 N N . THR C 1 120 ? -6.318 -18.128 85.159 1.00 15.36 120 THR C N 1
ATOM 8307 C CA . THR C 1 120 ? -6.334 -17.353 86.382 1.00 17.33 120 THR C CA 1
ATOM 8308 C C . THR C 1 120 ? -5.196 -17.852 87.266 1.00 16.73 120 THR C C 1
ATOM 8309 O O . THR C 1 120 ? -4.853 -19.056 87.176 1.00 16.69 120 THR C O 1
ATOM 8313 N N . GLY C 1 121 ? -4.733 -17.003 88.214 1.00 16.58 121 GLY C N 1
ATOM 8314 C CA . GLY C 1 121 ? -3.685 -17.409 89.154 1.00 17.53 121 GLY C CA 1
ATOM 8315 C C . GLY C 1 121 ? -3.894 -16.845 90.554 1.00 18.40 121 GLY C C 1
ATOM 8316 O O . GLY C 1 121 ? -4.688 -15.904 90.748 1.00 17.88 121 GLY C O 1
ATOM 8317 N N . ILE C 1 122 ? -3.155 -17.390 91.525 1.00 17.83 122 ILE C N 1
ATOM 8318 C CA . ILE C 1 122 ? -3.215 -16.892 92.899 1.00 18.58 122 ILE C CA 1
ATOM 8319 C C . ILE C 1 122 ? -2.013 -17.468 93.643 1.00 20.87 122 ILE C C 1
ATOM 8320 O O . ILE C 1 122 ? -1.475 -18.504 93.238 1.00 20.69 122 ILE C O 1
ATOM 8325 N N . SER C 1 123 ? -1.690 -16.867 94.782 1.00 22.11 123 SER C N 1
ATOM 8326 C CA . SER C 1 123 ? -0.706 -17.420 95.691 1.00 22.74 123 SER C CA 1
ATOM 8327 C C . SER C 1 123 ? -1.414 -17.706 97.029 1.00 24.73 123 SER C C 1
ATOM 8328 O O . SER C 1 123 ? -2.293 -16.927 97.488 1.00 24.11 123 SER C O 1
ATOM 8331 N N . VAL C 1 124 ? -0.984 -18.829 97.637 1.00 24.39 124 VAL C N 1
ATOM 8332 C CA . VAL C 1 124 ? -1.337 -19.120 99.036 1.00 26.82 124 VAL C CA 1
ATOM 8333 C C . VAL C 1 124 ? -0.037 -19.500 99.741 1.00 24.27 124 VAL C C 1
ATOM 8334 O O . VAL C 1 124 ? 0.594 -20.493 99.375 1.00 27.98 124 VAL C O 1
ATOM 8338 N N . GLY C 1 125 ? 0.341 -18.708 100.753 1.00 23.32 125 GLY C N 1
ATOM 8339 C CA . GLY C 1 125 ? 1.613 -18.854 101.431 1.00 25.34 125 GLY C CA 1
ATOM 8340 C C . GLY C 1 125 ? 2.738 -18.675 100.413 1.00 26.08 125 GLY C C 1
ATOM 8341 O O . GLY C 1 125 ? 2.756 -17.695 99.670 1.00 25.66 125 GLY C O 1
ATOM 8342 N N . LYS C 1 126 ? 3.610 -19.676 100.342 1.00 26.86 126 LYS C N 1
ATOM 8343 C CA . LYS C 1 126 ? 4.804 -19.577 99.531 1.00 27.36 126 LYS C CA 1
ATOM 8344 C C . LYS C 1 126 ? 4.636 -20.390 98.263 1.00 25.35 126 LYS C C 1
ATOM 8345 O O . LYS C 1 126 ? 5.656 -20.668 97.607 1.00 23.01 126 LYS C O 1
ATOM 8351 N N . ARG C 1 127 ? 3.363 -20.715 97.929 1.00 22.76 127 ARG C N 1
ATOM 8352 C CA . ARG C 1 127 ? 3.016 -21.462 96.738 1.00 22.65 127 ARG C CA 1
ATOM 8353 C C . ARG C 1 127 ? 2.224 -20.590 95.745 1.00 23.31 127 ARG C C 1
ATOM 8354 O O . ARG C 1 127 ? 1.269 -19.896 96.097 1.00 22.12 127 ARG C O 1
ATOM 8362 N N . GLN C 1 128 ? 2.637 -20.647 94.458 1.00 20.64 128 GLN C N 1
ATOM 8363 C CA . GLN C 1 128 ? 1.923 -19.993 93.378 1.00 19.89 128 GLN C CA 1
ATOM 8364 C C . GLN C 1 128 ? 1.116 -21.060 92.678 1.00 18.83 128 GLN C C 1
ATOM 8365 O O . GLN C 1 128 ? 1.691 -22.140 92.440 1.00 19.29 128 GLN C O 1
ATOM 8371 N N . TYR C 1 129 ? -0.148 -20.727 92.291 1.00 15.45 129 TYR C N 1
ATOM 8372 C CA . TYR C 1 129 ? -1.037 -21.555 91.527 1.00 18.35 129 TYR C CA 1
ATOM 8373 C C . TYR C 1 129 ? -1.453 -20.864 90.226 1.00 16.85 129 TYR C C 1
ATOM 8374 O O . TYR C 1 129 ? -1.747 -19.670 90.218 1.00 16.93 129 TYR C O 1
ATOM 8383 N N . LEU C 1 130 ? -1.451 -21.633 89.125 1.00 17.48 130 LEU C N 1
ATOM 8384 C CA . LEU C 1 130 ? -1.873 -21.076 87.832 1.00 16.70 130 LEU C CA 1
ATOM 8385 C C . LEU C 1 130 ? -2.898 -22.028 87.221 1.00 17.22 130 LEU C C 1
ATOM 8386 O O . LEU C 1 130 ? -2.590 -23.143 86.818 1.00 18.50 130 LEU C O 1
ATOM 8391 N N . GLY C 1 131 ? -4.158 -21.594 87.147 1.00 16.60 131 GLY C N 1
ATOM 8392 C CA . GLY C 1 131 ? -5.161 -22.387 86.431 1.00 17.06 131 GLY C CA 1
ATOM 8393 C C . GLY C 1 131 ? -4.932 -22.324 84.921 1.00 15.53 131 GLY C C 1
ATOM 8394 O O . GLY C 1 131 ? -4.495 -21.290 84.443 1.00 17.34 131 GLY C O 1
ATOM 8395 N N . PHE C 1 132 ? -5.292 -23.411 84.224 1.00 15.56 132 PHE C N 1
ATOM 8396 C CA . PHE C 1 132 ? -5.215 -23.425 82.778 1.00 18.38 132 PHE C CA 1
ATOM 8397 C C . PHE C 1 132 ? -6.291 -24.325 82.193 1.00 19.73 132 PHE C C 1
ATOM 8398 O O . PHE C 1 132 ? -6.864 -25.187 82.882 1.00 19.48 132 PHE C O 1
ATOM 8406 N N . MET C 1 133 ? -6.491 -24.132 80.877 1.00 15.72 133 MET C N 1
ATOM 8407 C CA . MET C 1 133 ? -7.285 -25.031 80.058 1.00 16.24 133 MET C CA 1
ATOM 8408 C C . MET C 1 133 ? -6.446 -25.715 78.994 1.00 18.13 133 MET C C 1
ATOM 8409 O O . MET C 1 133 ? -5.631 -25.070 78.335 1.00 16.10 133 MET C O 1
ATOM 8414 N N . SER C 1 134 ? -6.631 -27.034 78.880 1.00 18.10 134 SER C N 1
ATOM 8415 C CA . SER C 1 134 ? -6.124 -27.792 77.772 1.00 16.14 134 SER C CA 1
ATOM 8416 C C . SER C 1 134 ? -7.092 -27.652 76.602 1.00 18.52 134 SER C C 1
ATOM 8417 O O . SER C 1 134 ? -8.263 -28.114 76.649 1.00 17.82 134 SER C O 1
ATOM 8420 N N . VAL C 1 135 ? -6.579 -27.089 75.479 1.00 15.63 135 VAL C N 1
ATOM 8421 C CA . VAL C 1 135 ? -7.414 -26.813 74.323 1.00 14.83 135 VAL C CA 1
ATOM 8422 C C . VAL C 1 135 ? -7.233 -27.941 73.316 1.00 18.72 135 VAL C C 1
ATOM 8423 O O . VAL C 1 135 ? -6.142 -28.190 72.768 1.00 15.72 135 VAL C O 1
ATOM 8427 N N . LYS C 1 136 ? -8.374 -28.562 72.957 1.00 17.28 136 LYS C N 1
ATOM 8428 C CA . LYS C 1 136 ? -8.366 -29.629 71.974 1.00 19.17 136 LYS C CA 1
ATOM 8429 C C . LYS C 1 136 ? -8.223 -29.097 70.535 1.00 17.70 136 LYS C C 1
ATOM 8430 O O . LYS C 1 136 ? -7.401 -29.577 69.731 1.00 20.32 136 LYS C O 1
ATOM 8436 N N . GLN C 1 137 ? -8.997 -28.063 70.232 1.00 21.49 137 GLN C N 1
ATOM 8437 C CA . GLN C 1 137 ? -9.086 -27.438 68.936 1.00 20.02 137 GLN C CA 1
ATOM 8438 C C . GLN C 1 137 ? -9.900 -26.146 69.051 1.00 19.09 137 GLN C C 1
ATOM 8439 O O . GLN C 1 137 ? -10.821 -25.994 69.882 1.00 20.71 137 GLN C O 1
ATOM 8445 N N . TRP C 1 138 ? -9.514 -25.235 68.182 1.00 18.85 138 TRP C N 1
ATOM 8446 C CA . TRP C 1 138 ? -10.145 -23.930 68.033 1.00 21.64 138 TRP C CA 1
ATOM 8447 C C . TRP C 1 138 ? -11.291 -24.072 67.024 1.00 21.49 138 TRP C C 1
ATOM 8448 O O . TRP C 1 138 ? -11.242 -24.830 66.085 1.00 23.41 138 TRP C O 1
ATOM 8459 N N . GLY C 1 139 ? -12.339 -23.292 67.228 1.00 23.52 139 GLY C N 1
ATOM 8460 C CA . GLY C 1 139 ? -13.414 -23.177 66.253 1.00 21.60 139 GLY C CA 1
ATOM 8461 C C . GLY C 1 139 ? -13.473 -21.741 65.767 1.00 22.95 139 GLY C C 1
ATOM 8462 O O . GLY C 1 139 ? -12.473 -20.986 65.801 1.00 23.20 139 GLY C O 1
ATOM 8463 N N . PRO C 1 140 ? -14.649 -21.256 65.315 1.00 23.05 140 PRO C N 1
ATOM 8464 C CA . PRO C 1 140 ? -14.774 -19.862 64.891 1.00 21.04 140 PRO C CA 1
ATOM 8465 C C . PRO C 1 140 ? -14.578 -18.962 66.109 1.00 20.92 140 PRO C C 1
ATOM 8466 O O . PRO C 1 140 ? -14.550 -19.468 67.217 1.00 24.30 140 PRO C O 1
ATOM 8470 N N . PRO C 1 141 ? -14.451 -17.621 65.953 1.00 19.99 141 PRO C N 1
ATOM 8471 C CA . PRO C 1 141 ? -14.216 -16.732 67.065 1.00 21.32 141 PRO C CA 1
ATOM 8472 C C . PRO C 1 141 ? -15.206 -16.990 68.205 1.00 20.58 141 PRO C C 1
ATOM 8473 O O . PRO C 1 141 ? -16.419 -17.135 67.991 1.00 23.54 141 PRO C O 1
ATOM 8477 N N . GLY C 1 142 ? -14.654 -17.112 69.412 1.00 22.86 142 GLY C N 1
ATOM 8478 C CA . GLY C 1 142 ? -15.413 -17.278 70.641 1.00 21.18 142 GLY C CA 1
ATOM 8479 C C . GLY C 1 142 ? -15.869 -18.710 70.934 1.00 22.14 142 GLY C C 1
ATOM 8480 O O . GLY C 1 142 ? -16.527 -18.998 71.985 1.00 18.37 142 GLY C O 1
ATOM 8481 N N . VAL C 1 143 ? -15.485 -19.612 70.026 1.00 21.55 143 VAL C N 1
ATOM 8482 C CA . VAL C 1 143 ? -15.825 -21.031 70.095 1.00 22.61 143 VAL C CA 1
ATOM 8483 C C . VAL C 1 143 ? -14.552 -21.895 70.043 1.00 24.10 143 VAL C C 1
ATOM 8484 O O . VAL C 1 143 ? -13.723 -21.794 69.111 1.00 20.60 143 VAL C O 1
ATOM 8488 N N . TRP C 1 144 ? -14.472 -22.801 71.024 1.00 20.07 144 TRP C N 1
ATOM 8489 C CA . TRP C 1 144 ? -13.393 -23.791 71.108 1.00 20.84 144 TRP C CA 1
ATOM 8490 C C . TRP C 1 144 ? -13.763 -24.877 72.113 1.00 18.99 144 TRP C C 1
ATOM 8491 O O . TRP C 1 144 ? -14.592 -24.659 73.007 1.00 19.96 144 TRP C O 1
ATOM 8502 N N . ASP C 1 145 ? -13.079 -26.017 71.985 1.00 19.76 145 ASP C N 1
ATOM 8503 C CA . ASP C 1 145 ? -13.289 -27.212 72.801 1.00 19.31 145 ASP C CA 1
ATOM 8504 C C . ASP C 1 145 ? -12.079 -27.458 73.704 1.00 19.81 145 ASP C C 1
ATOM 8505 O O . ASP C 1 145 ? -10.916 -27.545 73.215 1.00 19.75 145 ASP C O 1
ATOM 8510 N N . THR C 1 146 ? -12.328 -27.597 75.003 1.00 18.36 146 THR C N 1
ATOM 8511 C CA . THR C 1 146 ? -11.295 -27.947 75.979 1.00 18.70 146 THR C CA 1
ATOM 8512 C C . THR C 1 146 ? -11.407 -29.401 76.454 1.00 22.56 146 THR C C 1
ATOM 8513 O O . THR C 1 146 ? -12.506 -29.949 76.469 1.00 22.26 146 THR C O 1
ATOM 8517 N N . ASN C 1 147 ? -10.260 -30.033 76.776 1.00 18.37 147 ASN C N 1
ATOM 8518 C CA . ASN C 1 147 ? -10.181 -31.379 77.287 1.00 20.07 147 ASN C CA 1
ATOM 8519 C C . ASN C 1 147 ? -10.521 -31.349 78.783 1.00 24.52 147 ASN C C 1
ATOM 8520 O O . ASN C 1 147 ? -11.245 -32.240 79.272 1.00 23.62 147 ASN C O 1
ATOM 8525 N N . PHE C 1 148 ? -9.943 -30.347 79.481 1.00 21.55 148 PHE C N 1
ATOM 8526 C CA . PHE C 1 148 ? -10.014 -30.179 80.915 1.00 21.88 148 PHE C CA 1
ATOM 8527 C C . PHE C 1 148 ? -9.482 -28.802 81.322 1.00 24.86 148 PHE C C 1
ATOM 8528 O O . PHE C 1 148 ? -8.865 -28.074 80.534 1.00 20.01 148 PHE C O 1
ATOM 8536 N N . ALA C 1 149 ? -9.829 -28.444 82.558 1.00 20.53 149 ALA C N 1
ATOM 8537 C CA . ALA C 1 149 ? -9.197 -27.408 83.357 1.00 22.16 149 ALA C CA 1
ATOM 8538 C C . ALA C 1 149 ? -8.251 -28.082 84.340 1.00 25.57 149 ALA C C 1
ATOM 8539 O O . ALA C 1 149 ? -8.577 -29.158 84.871 1.00 24.48 149 ALA C O 1
ATOM 8541 N N . GLY C 1 150 ? -7.046 -27.505 84.514 1.00 22.78 150 GLY C N 1
ATOM 8542 C CA . GLY C 1 150 ? -6.035 -28.012 85.419 1.00 19.93 150 GLY C CA 1
ATOM 8543 C C . GLY C 1 150 ? -5.442 -26.915 86.277 1.00 17.64 150 GLY C C 1
ATOM 8544 O O . GLY C 1 150 ? -5.903 -25.775 86.204 1.00 18.50 150 GLY C O 1
ATOM 8545 N N . ILE C 1 151 ? -4.430 -27.252 87.076 1.00 19.31 151 ILE C N 1
ATOM 8546 C CA . ILE C 1 151 ? -3.734 -26.305 87.898 1.00 18.51 151 ILE C CA 1
ATOM 8547 C C . ILE C 1 151 ? -2.242 -26.666 87.914 1.00 19.90 151 ILE C C 1
ATOM 8548 O O . ILE C 1 151 ? -1.865 -27.799 88.239 1.00 23.56 151 ILE C O 1
ATOM 8553 N N . ALA C 1 152 ? -1.411 -25.668 87.652 1.00 19.90 152 ALA C N 1
ATOM 8554 C CA . ALA C 1 152 ? 0.033 -25.835 87.824 1.00 19.41 152 ALA C CA 1
ATOM 8555 C C . ALA C 1 152 ? 0.391 -25.031 89.058 1.00 21.47 152 ALA C C 1
ATOM 8556 O O . ALA C 1 152 ? -0.375 -24.121 89.468 1.00 19.98 152 ALA C O 1
ATOM 8558 N N . TYR C 1 153 ? 1.556 -25.366 89.620 1.00 22.45 153 TYR C N 1
ATOM 8559 C CA . TYR C 1 153 ? 2.002 -24.676 90.811 1.00 20.22 153 TYR C CA 1
ATOM 8560 C C . TYR C 1 153 ? 3.533 -24.590 90.827 1.00 18.67 153 TYR C C 1
ATOM 8561 O O . TYR C 1 153 ? 4.210 -25.335 90.145 1.00 19.60 153 TYR C O 1
ATOM 8570 N N . SER C 1 154 ? 3.987 -23.578 91.561 1.00 16.50 154 SER C N 1
ATOM 8571 C CA . SER C 1 154 ? 5.395 -23.260 91.783 1.00 18.78 154 SER C CA 1
ATOM 8572 C C . SER C 1 154 ? 5.623 -22.942 93.260 1.00 20.30 154 SER C C 1
ATOM 8573 O O . SER C 1 154 ? 4.865 -22.148 93.881 1.00 19.72 154 SER C O 1
ATOM 8576 N N . ASP C 1 155 ? 6.748 -23.465 93.795 1.00 22.11 155 ASP C N 1
ATOM 8577 C CA . ASP C 1 155 ? 7.138 -23.178 95.170 1.00 23.89 155 ASP C CA 1
ATOM 8578 C C . ASP C 1 155 ? 8.416 -22.346 95.195 1.00 24.04 155 ASP C C 1
ATOM 8579 O O . ASP C 1 155 ? 9.048 -22.245 96.232 1.00 23.99 155 ASP C O 1
ATOM 8584 N N . ASP C 1 156 ? 8.800 -21.722 94.059 1.00 25.58 156 ASP C N 1
ATOM 8585 C CA . ASP C 1 156 ? 9.950 -20.839 94.006 1.00 23.47 156 ASP C CA 1
ATOM 8586 C C . ASP C 1 156 ? 9.591 -19.523 93.303 1.00 21.97 156 ASP C C 1
ATOM 8587 O O . ASP C 1 156 ? 10.441 -18.915 92.602 1.00 22.70 156 ASP C O 1
ATOM 8592 N N . GLY C 1 157 ? 8.356 -19.043 93.539 1.00 18.87 157 GLY C N 1
ATOM 8593 C CA . GLY C 1 157 ? 8.040 -17.688 93.103 1.00 21.45 157 GLY C CA 1
ATOM 8594 C C . GLY C 1 157 ? 7.845 -17.620 91.567 1.00 19.20 157 GLY C C 1
ATOM 8595 O O . GLY C 1 157 ? 7.873 -16.538 90.982 1.00 18.21 157 GLY C O 1
ATOM 8596 N N . GLY C 1 158 ? 7.544 -18.753 90.949 1.00 19.31 158 GLY C N 1
ATOM 8597 C CA . GLY C 1 158 ? 7.276 -18.826 89.519 1.00 18.76 158 GLY C CA 1
ATOM 8598 C C . GLY C 1 158 ? 8.466 -19.291 88.667 1.00 18.55 158 GLY C C 1
ATOM 8599 O O . GLY C 1 158 ? 8.366 -19.358 87.451 1.00 16.90 158 GLY C O 1
ATOM 8600 N N . GLY C 1 159 ? 9.618 -19.503 89.289 1.00 17.58 159 GLY C N 1
ATOM 8601 C CA . GLY C 1 159 ? 10.840 -19.918 88.560 1.00 17.73 159 GLY C CA 1
ATOM 8602 C C . GLY C 1 159 ? 10.653 -21.264 87.890 1.00 18.61 159 GLY C C 1
ATOM 8603 O O . GLY C 1 159 ? 10.990 -21.408 86.736 1.00 19.76 159 GLY C O 1
ATOM 8604 N N . THR C 1 160 ? 10.101 -22.284 88.595 1.00 18.70 160 THR C N 1
ATOM 8605 C CA . THR C 1 160 ? 9.774 -23.580 88.005 1.00 19.44 160 THR C CA 1
ATOM 8606 C C . THR C 1 160 ? 8.331 -23.952 88.377 1.00 18.55 160 THR C C 1
ATOM 8607 O O . THR C 1 160 ? 7.842 -23.538 89.412 1.00 20.59 160 THR C O 1
ATOM 8611 N N . TRP C 1 161 ? 7.738 -24.809 87.569 1.00 19.25 161 TRP C N 1
ATOM 8612 C CA . TRP C 1 161 ? 6.317 -25.129 87.597 1.00 19.17 161 TRP C CA 1
ATOM 8613 C C . TRP C 1 161 ? 6.149 -26.640 87.498 1.00 20.99 161 TRP C C 1
ATOM 8614 O O . TRP C 1 161 ? 6.741 -27.252 86.641 1.00 22.43 161 TRP C O 1
ATOM 8625 N N . LYS C 1 162 ? 5.181 -27.195 88.252 1.00 23.66 162 LYS C N 1
ATOM 8626 C CA . LYS C 1 162 ? 4.680 -28.562 88.074 1.00 28.90 162 LYS C CA 1
ATOM 8627 C C . LYS C 1 162 ? 3.180 -28.540 87.745 1.00 23.02 162 LYS C C 1
ATOM 8628 O O . LYS C 1 162 ? 2.481 -27.684 88.219 1.00 26.85 162 LYS C O 1
ATOM 8634 N N . VAL C 1 163 ? 2.697 -29.457 86.922 1.00 25.81 163 VAL C N 1
ATOM 8635 C CA . VAL C 1 163 ? 1.254 -29.585 86.697 1.00 24.75 163 VAL C CA 1
ATOM 8636 C C . VAL C 1 163 ? 0.740 -30.559 87.758 1.00 25.83 163 VAL C C 1
ATOM 8637 O O . VAL C 1 163 ? 1.218 -31.674 87.810 1.00 24.57 163 VAL C O 1
ATOM 8641 N N . SER C 1 164 ? -0.233 -30.137 88.565 1.00 27.23 164 SER C N 1
ATOM 8642 C CA . SER C 1 164 ? -0.909 -31.068 89.466 1.00 27.31 164 SER C CA 1
ATOM 8643 C C . SER C 1 164 ? -1.812 -32.094 88.752 1.00 29.52 164 SER C C 1
ATOM 8644 O O . SER C 1 164 ? -2.040 -32.095 87.519 1.00 26.39 164 SER C O 1
ATOM 8647 N N . ASP C 1 165 ? -2.354 -33.036 89.569 1.00 27.72 165 ASP C N 1
ATOM 8648 C CA . ASP C 1 165 ? -3.258 -34.071 89.086 1.00 30.76 165 ASP C CA 1
ATOM 8649 C C . ASP C 1 165 ? -4.726 -33.626 89.193 1.00 29.16 165 ASP C C 1
ATOM 8650 O O . ASP C 1 165 ? -5.605 -34.402 88.805 1.00 26.70 165 ASP C O 1
ATOM 8655 N N . THR C 1 166 ? -4.955 -32.360 89.592 1.00 29.20 166 THR C N 1
ATOM 8656 C CA . THR C 1 166 ? -6.269 -31.766 89.829 1.00 28.75 166 THR C CA 1
ATOM 8657 C C . THR C 1 166 ? -6.819 -31.230 88.509 1.00 33.02 166 THR C C 1
ATOM 8658 O O . THR C 1 166 ? -6.205 -30.347 87.905 1.00 29.35 166 THR C O 1
ATOM 8662 N N . ARG C 1 167 ? -7.936 -31.819 88.062 1.00 28.45 167 ARG C N 1
ATOM 8663 C CA . ARG C 1 167 ? -8.555 -31.596 86.770 1.00 27.19 167 ARG C CA 1
ATOM 8664 C C . ARG C 1 167 ? -10.076 -31.515 86.910 1.00 33.82 167 ARG C C 1
ATOM 8665 O O . ARG C 1 167 ? -10.648 -32.126 87.816 1.00 29.83 167 ARG C O 1
ATOM 8673 N N . TRP C 1 168 ? -10.702 -30.713 86.039 1.00 30.92 168 TRP C N 1
ATOM 8674 C CA . TRP C 1 168 ? -12.122 -30.776 85.747 1.00 26.12 168 TRP C CA 1
ATOM 8675 C C . TRP C 1 168 ? -12.214 -31.274 84.317 1.00 26.80 168 TRP C C 1
ATOM 8676 O O . TRP C 1 168 ? -11.982 -30.518 83.359 1.00 26.11 168 TRP C O 1
ATOM 8687 N N . GLU C 1 169 ? -12.391 -32.599 84.161 1.00 25.11 169 GLU C N 1
ATOM 8688 C CA . GLU C 1 169 ? -12.602 -33.227 82.856 1.00 28.36 169 GLU C CA 1
ATOM 8689 C C . GLU C 1 169 ? -13.854 -32.659 82.161 1.00 29.21 169 GLU C C 1
ATOM 8690 O O . GLU C 1 169 ? -14.785 -32.179 82.825 1.00 27.05 169 GLU C O 1
ATOM 8696 N N . ASN C 1 170 ? -13.807 -32.661 80.806 1.00 25.96 170 ASN C N 1
ATOM 8697 C CA . ASN C 1 170 ? -14.833 -32.122 79.949 1.00 29.00 170 ASN C CA 1
ATOM 8698 C C . ASN C 1 170 ? -15.339 -33.233 79.035 1.00 26.93 170 ASN C C 1
ATOM 8699 O O . ASN C 1 170 ? -15.544 -33.029 77.848 1.00 31.23 170 ASN C O 1
ATOM 8704 N N . ALA C 1 171 ? -15.731 -34.362 79.633 1.00 36.19 171 ALA C N 1
ATOM 8705 C CA . ALA C 1 171 ? -16.128 -35.534 78.860 1.00 43.82 171 ALA C CA 1
ATOM 8706 C C . ALA C 1 171 ? -17.250 -35.229 77.847 1.00 40.45 171 ALA C C 1
ATOM 8707 O O . ALA C 1 171 ? -17.186 -35.712 76.710 1.00 43.05 171 ALA C O 1
ATOM 8709 N N . ASP C 1 172 ? -18.252 -34.410 78.217 1.00 34.55 172 ASP C N 1
ATOM 8710 C CA . ASP C 1 172 ? -19.374 -34.074 77.331 1.00 34.83 172 ASP C CA 1
ATOM 8711 C C . ASP C 1 172 ? -19.305 -32.685 76.638 1.00 35.71 172 ASP C C 1
ATOM 8712 O O . ASP C 1 172 ? -20.237 -32.320 75.903 1.00 32.54 172 ASP C O 1
ATOM 8717 N N . GLY C 1 173 ? -18.206 -31.899 76.790 1.00 27.51 173 GLY C N 1
ATOM 8718 C CA . GLY C 1 173 ? -18.094 -30.614 76.118 1.00 28.50 173 GLY C CA 1
ATOM 8719 C C . GLY C 1 173 ? -18.633 -29.424 76.934 1.00 31.04 173 GLY C C 1
ATOM 8720 O O . GLY C 1 173 ? -18.245 -28.276 76.687 1.00 30.37 173 GLY C O 1
ATOM 8721 N N . HIS C 1 174 ? -19.492 -29.681 77.944 1.00 28.28 174 HIS C N 1
ATOM 8722 C CA . HIS C 1 174 ? -20.289 -28.654 78.601 1.00 28.07 174 HIS C CA 1
ATOM 8723 C C . HIS C 1 174 ? -19.937 -28.519 80.084 1.00 29.97 174 HIS C C 1
ATOM 8724 O O . HIS C 1 174 ? -20.707 -27.909 80.822 1.00 28.30 174 HIS C O 1
ATOM 8731 N N . ASP C 1 175 ? -18.786 -29.045 80.541 1.00 25.90 175 ASP C N 1
ATOM 8732 C CA . ASP C 1 175 ? -18.394 -28.839 81.917 1.00 27.30 175 ASP C CA 1
ATOM 8733 C C . ASP C 1 175 ? -18.351 -27.334 82.193 1.00 29.00 175 ASP C C 1
ATOM 8734 O O . ASP C 1 175 ? -17.816 -26.587 81.346 1.00 27.46 175 ASP C O 1
ATOM 8739 N N . PRO C 1 176 ? -18.915 -26.835 83.333 1.00 23.51 176 PRO C N 1
ATOM 8740 C CA . PRO C 1 176 ? -19.002 -25.397 83.572 1.00 24.47 176 PRO C CA 1
ATOM 8741 C C . PRO C 1 176 ? -17.841 -24.737 84.329 1.00 20.55 176 PRO C C 1
ATOM 8742 O O . PRO C 1 176 ? -17.942 -23.550 84.618 1.00 21.32 176 PRO C O 1
ATOM 8746 N N . PHE C 1 177 ? -16.776 -25.472 84.672 1.00 20.04 177 PHE C N 1
ATOM 8747 C CA . PHE C 1 177 ? -15.604 -24.838 85.289 1.00 22.39 177 PHE C CA 1
ATOM 8748 C C . PHE C 1 177 ? -14.349 -25.042 84.415 1.00 24.98 177 PHE C C 1
ATOM 8749 O O . PHE C 1 177 ? -13.233 -25.160 84.943 1.00 20.21 177 PHE C O 1
ATOM 8757 N N . GLN C 1 178 ? -14.540 -25.032 83.092 1.00 22.93 178 GLN C N 1
ATOM 8758 C CA . GLN C 1 178 ? -13.390 -25.124 82.150 1.00 21.51 178 GLN C CA 1
ATOM 8759 C C . GLN C 1 178 ? -12.491 -23.881 82.185 1.00 19.96 178 GLN C C 1
ATOM 8760 O O . GLN C 1 178 ? -11.278 -24.030 82.078 1.00 23.89 178 GLN C O 1
ATOM 8766 N N . MET C 1 179 ? -13.067 -22.666 82.257 1.00 20.83 179 MET C N 1
ATOM 8767 C CA . MET C 1 179 ? -12.313 -21.427 82.260 1.00 18.08 179 MET C CA 1
ATOM 8768 C C . MET C 1 179 ? -12.630 -20.710 83.570 1.00 21.16 179 MET C C 1
ATOM 8769 O O . MET C 1 179 ? -13.765 -20.228 83.782 1.00 22.51 179 MET C O 1
ATOM 8774 N N . GLN C 1 180 ? -11.618 -20.694 84.451 1.00 23.00 180 GLN C N 1
ATOM 8775 C CA . GLN C 1 180 ? -11.828 -20.300 85.837 1.00 22.27 180 GLN C CA 1
ATOM 8776 C C . GLN C 1 180 ? -11.329 -18.879 86.084 1.00 22.47 180 GLN C C 1
ATOM 8777 O O . GLN C 1 180 ? -10.604 -18.270 85.266 1.00 20.82 180 GLN C O 1
ATOM 8783 N N . ALA C 1 181 ? -11.855 -18.280 87.172 1.00 19.86 181 ALA C N 1
ATOM 8784 C CA . ALA C 1 181 ? -11.416 -17.007 87.700 1.00 20.21 181 ALA C CA 1
ATOM 8785 C C . ALA C 1 181 ? -11.452 -17.055 89.240 1.00 23.77 181 ALA C C 1
ATOM 8786 O O . ALA C 1 181 ? -12.516 -17.234 89.837 1.00 25.55 181 ALA C O 1
ATOM 8788 N N . TRP C 1 182 ? -10.281 -16.944 89.856 1.00 21.11 182 TRP C N 1
ATOM 8789 C CA . TRP C 1 182 ? -10.118 -17.082 91.308 1.00 25.02 182 TRP C CA 1
ATOM 8790 C C . TRP C 1 182 ? -10.046 -15.716 91.997 1.00 24.32 182 TRP C C 1
ATOM 8791 O O . TRP C 1 182 ? -9.420 -14.793 91.488 1.00 21.50 182 TRP C O 1
ATOM 8802 N N . VAL C 1 183 ? -10.716 -15.586 93.169 1.00 22.35 183 VAL C N 1
ATOM 8803 C CA . VAL C 1 183 ? -10.612 -14.394 94.026 1.00 23.77 183 VAL C CA 1
ATOM 8804 C C . VAL C 1 183 ? -10.632 -14.863 95.490 1.00 24.14 183 VAL C C 1
ATOM 8805 O O . VAL C 1 183 ? -11.363 -15.785 95.833 1.00 25.66 183 VAL C O 1
ATOM 8809 N N . GLN C 1 184 ? -9.710 -14.332 96.295 1.00 27.18 184 GLN C N 1
ATOM 8810 C CA . GLN C 1 184 ? -9.674 -14.731 97.702 1.00 34.25 184 GLN C CA 1
ATOM 8811 C C . GLN C 1 184 ? -10.328 -13.649 98.562 1.00 29.16 184 GLN C C 1
ATOM 8812 O O . GLN C 1 184 ? -10.033 -12.455 98.410 1.00 30.66 184 GLN C O 1
ATOM 8818 N N . LYS C 1 185 ? -11.212 -14.077 99.495 1.00 36.78 185 LYS C N 1
ATOM 8819 C CA . LYS C 1 185 ? -11.613 -13.216 100.587 1.00 38.69 185 LYS C CA 1
ATOM 8820 C C . LYS C 1 185 ? -11.705 -14.044 101.872 1.00 33.20 185 LYS C C 1
ATOM 8821 O O . LYS C 1 185 ? -12.239 -15.142 101.852 1.00 31.49 185 LYS C O 1
ATOM 8827 N N . GLY C 1 186 ? -11.094 -13.530 102.938 1.00 32.75 186 GLY C N 1
ATOM 8828 C CA . GLY C 1 186 ? -10.923 -14.306 104.161 1.00 36.62 186 GLY C CA 1
ATOM 8829 C C . GLY C 1 186 ? -10.013 -15.506 103.925 1.00 36.06 186 GLY C C 1
ATOM 8830 O O . GLY C 1 186 ? -8.933 -15.378 103.352 1.00 38.60 186 GLY C O 1
ATOM 8831 N N . GLY C 1 187 ? -10.449 -16.693 104.347 1.00 33.46 187 GLY C N 1
ATOM 8832 C CA . GLY C 1 187 ? -9.629 -17.890 104.177 1.00 30.09 187 GLY C CA 1
ATOM 8833 C C . GLY C 1 187 ? -10.204 -18.805 103.102 1.00 27.52 187 GLY C C 1
ATOM 8834 O O . GLY C 1 187 ? -9.901 -19.991 103.081 1.00 28.01 187 GLY C O 1
ATOM 8835 N N . THR C 1 188 ? -11.058 -18.205 102.248 1.00 27.37 188 THR C N 1
ATOM 8836 C CA . THR C 1 188 ? -11.802 -18.858 101.196 1.00 26.30 188 THR C CA 1
ATOM 8837 C C . THR C 1 188 ? -11.346 -18.326 99.818 1.00 26.18 188 THR C C 1
ATOM 8838 O O . THR C 1 188 ? -11.178 -17.102 99.632 1.00 28.45 188 THR C O 1
ATOM 8842 N N . ILE C 1 189 ? -11.253 -19.264 98.862 1.00 27.60 189 ILE C N 1
ATOM 8843 C CA . ILE C 1 189 ? -11.030 -18.938 97.455 1.00 28.21 189 ILE C CA 1
ATOM 8844 C C . ILE C 1 189 ? -12.299 -19.311 96.707 1.00 22.24 189 ILE C C 1
ATOM 8845 O O . ILE C 1 189 ? -12.727 -20.479 96.686 1.00 27.95 189 ILE C O 1
ATOM 8850 N N . TYR C 1 190 ? -12.937 -18.273 96.160 1.00 23.61 190 TYR C N 1
ATOM 8851 C CA . TYR C 1 190 ? -14.073 -18.368 95.273 1.00 22.39 190 TYR C CA 1
ATOM 8852 C C . TYR C 1 190 ? -13.552 -18.626 93.854 1.00 26.31 190 TYR C C 1
ATOM 8853 O O . TYR C 1 190 ? -12.656 -17.917 93.422 1.00 22.89 190 TYR C O 1
ATOM 8862 N N . VAL C 1 191 ? -14.125 -19.628 93.204 1.00 25.85 191 VAL C N 1
ATOM 8863 C CA . VAL C 1 191 ? -13.704 -20.094 91.893 1.00 27.63 191 VAL C CA 1
ATOM 8864 C C . VAL C 1 191 ? -14.921 -19.933 90.973 1.00 25.16 191 VAL C C 1
ATOM 8865 O O . VAL C 1 191 ? -15.855 -20.732 90.981 1.00 26.46 191 VAL C O 1
ATOM 8869 N N . PHE C 1 192 ? -14.865 -18.892 90.143 1.00 23.94 192 PHE C N 1
ATOM 8870 C CA . PHE C 1 192 ? -15.853 -18.705 89.096 1.00 23.43 192 PHE C CA 1
ATOM 8871 C C . PHE C 1 192 ? -15.498 -19.551 87.885 1.00 25.57 192 PHE C C 1
ATOM 8872 O O . PHE C 1 192 ? -14.383 -20.011 87.716 1.00 23.23 192 PHE C O 1
ATOM 8880 N N . GLY C 1 193 ? -16.503 -19.852 87.078 1.00 27.35 193 GLY C N 1
ATOM 8881 C CA . GLY C 1 193 ? -16.210 -20.691 85.941 1.00 26.72 193 GLY C CA 1
ATOM 8882 C C . GLY C 1 193 ? -17.192 -20.486 84.809 1.00 26.85 193 GLY C C 1
ATOM 8883 O O . GLY C 1 193 ? -18.362 -20.254 85.048 1.00 27.17 193 GLY C O 1
ATOM 8884 N N . THR C 1 194 ? -16.684 -20.646 83.585 1.00 24.52 194 THR C N 1
ATOM 8885 C CA . THR C 1 194 ? -17.410 -20.825 82.336 1.00 19.88 194 THR C CA 1
ATOM 8886 C C . THR C 1 194 ? -17.061 -22.147 81.650 1.00 20.01 194 THR C C 1
ATOM 8887 O O . THR C 1 194 ? -16.007 -22.777 81.926 1.00 23.60 194 THR C O 1
ATOM 8891 N N . GLN C 1 195 ? -17.962 -22.552 80.741 1.00 20.45 195 GLN C N 1
ATOM 8892 C CA . GLN C 1 195 ? -17.723 -23.575 79.752 1.00 21.86 195 GLN C CA 1
ATOM 8893 C C . GLN C 1 195 ? -16.569 -23.104 78.868 1.00 21.89 195 GLN C C 1
ATOM 8894 O O . GLN C 1 195 ? -16.247 -21.928 78.905 1.00 17.97 195 GLN C O 1
ATOM 8900 N N . ASN C 1 196 ? -16.073 -24.017 78.025 1.00 19.82 196 ASN C N 1
ATOM 8901 C CA . ASN C 1 196 ? -15.122 -23.672 76.956 1.00 19.34 196 ASN C CA 1
ATOM 8902 C C . ASN C 1 196 ? -15.717 -22.621 76.034 1.00 23.56 196 ASN C C 1
ATOM 8903 O O . ASN C 1 196 ? -16.865 -22.740 75.621 1.00 19.92 196 ASN C O 1
ATOM 8908 N N . GLY C 1 197 ? -14.956 -21.564 75.734 1.00 20.09 197 GLY C N 1
ATOM 8909 C CA . GLY C 1 197 ? -15.425 -20.553 74.790 1.00 18.61 197 GLY C CA 1
ATOM 8910 C C . GLY C 1 197 ? -16.403 -19.572 75.477 1.00 17.77 197 GLY C C 1
ATOM 8911 O O . GLY C 1 197 ? -16.547 -19.545 76.707 1.00 18.42 197 GLY C O 1
ATOM 8912 N N . ARG C 1 198 ? -17.008 -18.708 74.667 1.00 17.88 198 ARG C N 1
ATOM 8913 C CA . ARG C 1 198 ? -17.486 -17.419 75.151 1.00 18.76 198 ARG C CA 1
ATOM 8914 C C . ARG C 1 198 ? -19.019 -17.250 75.065 1.00 17.43 198 ARG C C 1
ATOM 8915 O O . ARG C 1 198 ? -19.463 -16.095 75.020 1.00 18.18 198 ARG C O 1
ATOM 8923 N N . ASN C 1 199 ? -19.749 -18.350 75.034 1.00 18.84 199 ASN C N 1
ATOM 8924 C CA . ASN C 1 199 ? -21.186 -18.310 74.706 1.00 21.98 199 ASN C CA 1
ATOM 8925 C C . ASN C 1 199 ? -22.096 -18.846 75.839 1.00 23.80 199 ASN C C 1
ATOM 8926 O O . ASN C 1 199 ? -23.309 -18.888 75.647 1.00 24.45 199 ASN C O 1
ATOM 8931 N N . GLY C 1 200 ? -21.579 -19.223 77.014 1.00 20.78 200 GLY C N 1
ATOM 8932 C CA . GLY C 1 200 ? -22.420 -19.733 78.079 1.00 24.62 200 GLY C CA 1
ATOM 8933 C C . GLY C 1 200 ? -22.399 -18.889 79.335 1.00 22.44 200 GLY C C 1
ATOM 8934 O O . GLY C 1 200 ? -21.755 -17.844 79.359 1.00 23.31 200 GLY C O 1
ATOM 8935 N N . PRO C 1 201 ? -22.999 -19.356 80.481 1.00 24.30 201 PRO C N 1
ATOM 8936 C CA . PRO C 1 201 ? -22.996 -18.543 81.702 1.00 22.94 201 PRO C CA 1
ATOM 8937 C C . PRO C 1 201 ? -21.799 -18.831 82.612 1.00 25.92 201 PRO C C 1
ATOM 8938 O O . PRO C 1 201 ? -21.008 -19.754 82.373 1.00 24.43 201 PRO C O 1
ATOM 8942 N N . ALA C 1 202 ? -21.759 -18.112 83.718 1.00 22.67 202 ALA C N 1
ATOM 8943 C CA . ALA C 1 202 ? -20.768 -18.264 84.757 1.00 24.52 202 ALA C CA 1
ATOM 8944 C C . ALA C 1 202 ? -21.412 -18.974 85.959 1.00 30.30 202 ALA C C 1
ATOM 8945 O O . ALA C 1 202 ? -22.512 -18.581 86.353 1.00 31.64 202 ALA C O 1
ATOM 8947 N N . SER C 1 203 ? -20.662 -19.908 86.555 1.00 26.47 203 SER C N 1
ATOM 8948 C CA . SER C 1 203 ? -21.011 -20.576 87.798 1.00 22.73 203 SER C CA 1
ATOM 8949 C C . SER C 1 203 ? -20.004 -20.202 88.871 1.00 25.07 203 SER C C 1
ATOM 8950 O O . SER C 1 203 ? -19.053 -19.448 88.599 1.00 24.84 203 SER C O 1
ATOM 8953 N N . VAL C 1 204 ? -20.279 -20.567 90.121 1.00 24.50 204 VAL C N 1
ATOM 8954 C CA . VAL C 1 204 ? -19.321 -20.306 91.174 1.00 25.04 204 VAL C CA 1
ATOM 8955 C C . VAL C 1 204 ? -19.256 -21.483 92.161 1.00 30.66 204 VAL C C 1
ATOM 8956 O O . VAL C 1 204 ? -20.258 -22.166 92.458 1.00 30.28 204 VAL C O 1
ATOM 8960 N N . ALA C 1 205 ? -18.006 -21.724 92.581 1.00 29.96 205 ALA C N 1
ATOM 8961 C CA . ALA C 1 205 ? -17.570 -22.685 93.586 1.00 28.82 205 ALA C CA 1
ATOM 8962 C C . ALA C 1 205 ? -16.657 -21.962 94.570 1.00 28.67 205 ALA C C 1
ATOM 8963 O O . ALA C 1 205 ? -16.329 -20.771 94.402 1.00 26.43 205 ALA C O 1
ATOM 8965 N N . LYS C 1 206 ? -16.302 -22.663 95.668 1.00 28.74 206 LYS C N 1
ATOM 8966 C CA . LYS C 1 206 ? -15.400 -22.120 96.678 1.00 27.92 206 LYS C CA 1
ATOM 8967 C C . LYS C 1 206 ? -14.747 -23.281 97.421 1.00 24.50 206 LYS C C 1
ATOM 8968 O O . LYS C 1 206 ? -15.243 -24.416 97.390 1.00 29.18 206 LYS C O 1
ATOM 8974 N N . VAL C 1 207 ? -13.585 -22.967 97.998 1.00 26.43 207 VAL C N 1
ATOM 8975 C CA . VAL C 1 207 ? -12.676 -23.916 98.619 1.00 28.00 207 VAL C CA 1
ATOM 8976 C C . VAL C 1 207 ? -11.890 -23.145 99.670 1.00 27.75 207 VAL C C 1
ATOM 8977 O O . VAL C 1 207 ? -11.632 -21.949 99.521 1.00 28.50 207 VAL C O 1
ATOM 8981 N N . PRO C 1 208 ? -11.561 -23.755 100.837 1.00 29.25 208 PRO C N 1
ATOM 8982 C CA . PRO C 1 208 ? -10.584 -23.140 101.752 1.00 30.20 208 PRO C CA 1
ATOM 8983 C C . PRO C 1 208 ? -9.238 -22.877 101.033 1.00 28.47 208 PRO C C 1
ATOM 8984 O O . PRO C 1 208 ? -8.776 -23.735 100.291 1.00 28.46 208 PRO C O 1
ATOM 8988 N N . ALA C 1 209 ? -8.576 -21.764 101.319 1.00 28.44 209 ALA C N 1
ATOM 8989 C CA . ALA C 1 209 ? -7.444 -21.388 100.474 1.00 36.57 209 ALA C CA 1
ATOM 8990 C C . ALA C 1 209 ? -6.335 -22.449 100.529 1.00 40.65 209 ALA C C 1
ATOM 8991 O O . ALA C 1 209 ? -5.720 -22.759 99.515 1.00 36.58 209 ALA C O 1
ATOM 8993 N N . SER C 1 210 ? -6.143 -23.104 101.682 1.00 38.43 210 SER C N 1
ATOM 8994 C CA . SER C 1 210 ? -5.117 -24.120 101.812 1.00 32.91 210 SER C CA 1
ATOM 8995 C C . SER C 1 210 ? -5.510 -25.455 101.190 1.00 30.21 210 SER C C 1
ATOM 8996 O O . SER C 1 210 ? -4.800 -26.435 101.345 1.00 31.62 210 SER C O 1
ATOM 8999 N N . LYS C 1 211 ? -6.651 -25.561 100.488 1.00 31.74 211 LYS C N 1
ATOM 9000 C CA . LYS C 1 211 ? -7.017 -26.822 99.860 1.00 34.60 211 LYS C CA 1
ATOM 9001 C C . LYS C 1 211 ? -7.463 -26.602 98.412 1.00 29.80 211 LYS C C 1
ATOM 9002 O O . LYS C 1 211 ? -8.252 -27.399 97.881 1.00 28.24 211 LYS C O 1
ATOM 9008 N N . LEU C 1 212 ? -6.846 -25.598 97.743 1.00 30.63 212 LEU C N 1
ATOM 9009 C CA . LEU C 1 212 ? -7.053 -25.352 96.309 1.00 29.24 212 LEU C CA 1
ATOM 9010 C C . LEU C 1 212 ? -6.842 -26.568 95.397 1.00 24.46 212 LEU C C 1
ATOM 9011 O O . LEU C 1 212 ? -7.548 -26.722 94.422 1.00 24.90 212 LEU C O 1
ATOM 9016 N N . LEU C 1 213 ? -5.854 -27.437 95.666 1.00 26.29 213 LEU C N 1
ATOM 9017 C CA . LEU C 1 213 ? -5.632 -28.597 94.796 1.00 31.20 213 LEU C CA 1
ATOM 9018 C C . LEU C 1 213 ? -6.528 -29.778 95.166 1.00 32.71 213 LEU C C 1
ATOM 9019 O O . LEU C 1 213 ? -6.508 -30.763 94.451 1.00 29.11 213 LEU C O 1
ATOM 9024 N N . ASP C 1 214 ? -7.255 -29.703 96.298 1.00 37.30 214 ASP C N 1
ATOM 9025 C CA . ASP C 1 214 ? -8.093 -30.804 96.790 1.00 33.80 214 ASP C CA 1
ATOM 9026 C C . ASP C 1 214 ? -9.505 -30.642 96.213 1.00 28.68 214 ASP C C 1
ATOM 9027 O O . ASP C 1 214 ? -10.324 -29.877 96.714 1.00 32.09 214 ASP C O 1
ATOM 9032 N N . LYS C 1 215 ? -9.732 -31.313 95.101 1.00 27.34 215 LYS C N 1
ATOM 9033 C CA . LYS C 1 215 ? -10.966 -31.275 94.334 1.00 31.07 215 LYS C CA 1
ATOM 9034 C C . LYS C 1 215 ? -12.193 -31.605 95.200 1.00 38.32 215 LYS C C 1
ATOM 9035 O O . LYS C 1 215 ? -13.291 -31.094 94.956 1.00 37.59 215 LYS C O 1
ATOM 9041 N N . SER C 1 216 ? -11.978 -32.387 96.272 1.00 42.19 216 SER C N 1
ATOM 9042 C CA . SER C 1 216 ? -13.048 -32.757 97.186 1.00 41.65 216 SER C CA 1
ATOM 9043 C C . SER C 1 216 ? -13.319 -31.683 98.250 1.00 44.33 216 SER C C 1
ATOM 9044 O O . SER C 1 216 ? -14.405 -31.705 98.840 1.00 52.36 216 SER C O 1
ATOM 9047 N N . ALA C 1 217 ? -12.391 -30.737 98.535 1.00 35.83 217 ALA C N 1
ATOM 9048 C CA . ALA C 1 217 ? -12.713 -29.632 99.442 1.00 35.84 217 ALA C CA 1
ATOM 9049 C C . ALA C 1 217 ? -13.608 -28.593 98.737 1.00 33.49 217 ALA C C 1
ATOM 9050 O O . ALA C 1 217 ? -13.968 -27.561 99.315 1.00 36.54 217 ALA C O 1
ATOM 9052 N N . PHE C 1 218 ? -13.931 -28.844 97.450 1.00 38.96 218 PHE C N 1
ATOM 9053 C CA . PHE C 1 218 ? -14.668 -27.856 96.670 1.00 39.37 218 PHE C CA 1
ATOM 9054 C C . PHE C 1 218 ? -16.155 -27.915 97.015 1.00 34.09 218 PHE C C 1
ATOM 9055 O O . PHE C 1 218 ? -16.724 -29.008 97.028 1.00 35.80 218 PHE C O 1
ATOM 9063 N N . ARG C 1 219 ? -16.750 -26.724 97.163 1.00 36.70 219 ARG C N 1
ATOM 9064 C CA . ARG C 1 219 ? -18.195 -26.565 97.336 1.00 40.15 219 ARG C CA 1
ATOM 9065 C C . ARG C 1 219 ? -18.794 -25.661 96.248 1.00 34.31 219 ARG C C 1
ATOM 9066 O O . ARG C 1 219 ? -18.345 -24.544 96.016 1.00 25.35 219 ARG C O 1
ATOM 9074 N N . TYR C 1 220 ? -19.950 -26.066 95.702 1.00 32.93 220 TYR C N 1
ATOM 9075 C CA . TYR C 1 220 ? -20.544 -25.428 94.538 1.00 34.77 220 TYR C CA 1
ATOM 9076 C C . TYR C 1 220 ? -21.892 -24.780 94.865 1.00 39.56 220 TYR C C 1
ATOM 9077 O O . TYR C 1 220 ? -22.766 -25.458 95.415 1.00 48.22 220 TYR C O 1
ATOM 9086 N N . TRP C 1 221 ? -22.082 -23.508 94.454 1.00 35.75 221 TRP C N 1
ATOM 9087 C CA . TRP C 1 221 ? -23.315 -22.771 94.725 1.00 34.87 221 TRP C CA 1
ATOM 9088 C C . TRP C 1 221 ? -24.438 -23.336 93.858 1.00 41.62 221 TRP C C 1
ATOM 9089 O O . TRP C 1 221 ? -24.293 -23.351 92.640 1.00 36.76 221 TRP C O 1
ATOM 9100 N N . ASN C 1 222 ? -25.566 -23.716 94.512 1.00 43.18 222 ASN C N 1
ATOM 9101 C CA . ASN C 1 222 ? -26.734 -24.345 93.889 1.00 40.67 222 ASN C CA 1
ATOM 9102 C C . ASN C 1 222 ? -28.007 -23.484 93.968 1.00 36.45 222 ASN C C 1
ATOM 9103 O O . ASN C 1 222 ? -29.074 -23.941 93.604 1.00 35.91 222 ASN C O 1
ATOM 9108 N N . GLY C 1 223 ? -27.921 -22.244 94.442 1.00 35.98 223 GLY C N 1
ATOM 9109 C CA . GLY C 1 223 ? -29.096 -21.390 94.602 1.00 39.16 223 GLY C CA 1
ATOM 9110 C C . GLY C 1 223 ? -29.521 -21.219 96.069 1.00 41.69 223 GLY C C 1
ATOM 9111 O O . GLY C 1 223 ? -30.195 -20.249 96.412 1.00 42.56 223 GLY C O 1
ATOM 9112 N N . THR C 1 224 ? -29.091 -22.153 96.927 1.00 39.70 224 THR C N 1
ATOM 9113 C CA . THR C 1 224 ? -29.476 -22.216 98.321 1.00 39.94 224 THR C CA 1
ATOM 9114 C C . THR C 1 224 ? -28.241 -22.117 99.204 1.00 45.43 224 THR C C 1
ATOM 9115 O O . THR C 1 224 ? -28.155 -21.207 100.044 1.00 49.59 224 THR C O 1
ATOM 9119 N N . ASP C 1 225 ? -27.305 -23.059 98.993 1.00 38.85 225 ASP C N 1
ATOM 9120 C CA . ASP C 1 225 ? -26.064 -23.092 99.757 1.00 42.23 225 ASP C CA 1
ATOM 9121 C C . ASP C 1 225 ? -24.901 -23.600 98.867 1.00 33.23 225 ASP C C 1
ATOM 9122 O O . ASP C 1 225 ? -24.993 -23.531 97.642 1.00 32.68 225 ASP C O 1
ATOM 9127 N N . TRP C 1 226 ? -23.814 -24.065 99.506 1.00 33.19 226 TRP C N 1
ATOM 9128 C CA . TRP C 1 226 ? -22.596 -24.461 98.817 1.00 34.40 226 TRP C CA 1
ATOM 9129 C C . TRP C 1 226 ? -22.362 -25.952 99.095 1.00 33.36 226 TRP C C 1
ATOM 9130 O O . TRP C 1 226 ? -21.936 -26.305 100.215 1.00 39.48 226 TRP C O 1
ATOM 9141 N N . SER C 1 227 ? -22.623 -26.792 98.076 1.00 29.61 227 SER C N 1
ATOM 9142 C CA . SER C 1 227 ? -22.756 -28.235 98.187 1.00 37.98 227 SER C CA 1
ATOM 9143 C C . SER C 1 227 ? -21.651 -28.984 97.434 1.00 43.51 227 SER C C 1
ATOM 9144 O O . SER C 1 227 ? -20.940 -28.411 96.615 1.00 39.87 227 SER C O 1
ATOM 9147 N N . ARG C 1 228 ? -21.536 -30.286 97.707 1.00 41.87 228 ARG C N 1
ATOM 9148 C CA . ARG C 1 228 ? -20.412 -31.091 97.246 1.00 43.04 228 ARG C CA 1
ATOM 9149 C C . ARG C 1 228 ? -20.448 -31.380 95.734 1.00 44.74 228 ARG C C 1
ATOM 9150 O O . ARG C 1 228 ? -19.373 -31.427 95.134 1.00 39.53 228 ARG C O 1
ATOM 9158 N N . LYS C 1 229 ? -21.619 -31.594 95.107 1.00 43.62 229 LYS C N 1
ATOM 9159 C CA . LYS C 1 229 ? -21.660 -32.038 93.707 1.00 47.33 229 LYS C CA 1
ATOM 9160 C C . LYS C 1 229 ? -21.474 -30.894 92.708 1.00 51.03 229 LYS C C 1
ATOM 9161 O O . LYS C 1 229 ? -22.206 -29.885 92.740 1.00 50.80 229 LYS C O 1
ATOM 9167 N N . GLU C 1 230 ? -20.592 -31.121 91.714 1.00 45.17 230 GLU C N 1
ATOM 9168 C CA . GLU C 1 230 ? -20.386 -30.128 90.662 1.00 46.44 230 GLU C CA 1
ATOM 9169 C C . GLU C 1 230 ? -21.651 -29.957 89.807 1.00 39.52 230 GLU C C 1
ATOM 9170 O O . GLU C 1 230 ? -21.903 -28.860 89.303 1.00 47.58 230 GLU C O 1
ATOM 9176 N N . SER C 1 231 ? -22.443 -31.025 89.633 1.00 46.36 231 SER C N 1
ATOM 9177 C CA . SER C 1 231 ? -23.649 -30.995 88.813 1.00 42.42 231 SER C CA 1
ATOM 9178 C C . SER C 1 231 ? -24.765 -30.147 89.433 1.00 43.95 231 SER C C 1
ATOM 9179 O O . SER C 1 231 ? -25.751 -29.901 88.754 1.00 47.34 231 SER C O 1
ATOM 9182 N N . ASP C 1 232 ? -24.635 -29.680 90.687 1.00 41.56 232 ASP C N 1
ATOM 9183 C CA . ASP C 1 232 ? -25.679 -28.846 91.293 1.00 43.82 232 ASP C CA 1
ATOM 9184 C C . ASP C 1 232 ? -25.433 -27.360 91.011 1.00 46.64 232 ASP C C 1
ATOM 9185 O O . ASP C 1 232 ? -26.339 -26.545 91.212 1.00 42.87 232 ASP C O 1
ATOM 9190 N N . ALA C 1 233 ? -24.200 -27.013 90.567 1.00 44.72 233 ALA C N 1
ATOM 9191 C CA . ALA C 1 233 ? -23.809 -25.634 90.342 1.00 43.95 233 ALA C CA 1
ATOM 9192 C C . ALA C 1 233 ? -24.829 -24.991 89.402 1.00 36.79 233 ALA C C 1
ATOM 9193 O O . ALA C 1 233 ? -25.074 -25.500 88.311 1.00 35.09 233 ALA C O 1
ATOM 9195 N N . VAL C 1 234 ? -25.407 -23.865 89.830 1.00 38.30 234 VAL C N 1
ATOM 9196 C CA . VAL C 1 234 ? -26.326 -23.103 88.993 1.00 34.36 234 VAL C CA 1
ATOM 9197 C C . VAL C 1 234 ? -25.594 -21.843 88.526 1.00 34.99 234 VAL C C 1
ATOM 9198 O O . VAL C 1 234 ? -24.648 -21.392 89.185 1.00 36.25 234 VAL C O 1
ATOM 9202 N N . PRO C 1 235 ? -26.014 -21.253 87.381 1.00 34.19 235 PRO C N 1
ATOM 9203 C CA . PRO C 1 235 ? -25.534 -19.948 86.930 1.00 33.19 235 PRO C CA 1
ATOM 9204 C C . PRO C 1 235 ? -25.742 -18.819 87.921 1.00 38.16 235 PRO C C 1
ATOM 9205 O O . PRO C 1 235 ? -26.831 -18.655 88.483 1.00 37.90 235 PRO C O 1
ATOM 9209 N N . VAL C 1 236 ? -24.696 -18.016 88.117 1.00 34.26 236 VAL C N 1
ATOM 9210 C CA . VAL C 1 236 ? -24.840 -16.815 88.895 1.00 28.19 236 VAL C CA 1
ATOM 9211 C C . VAL C 1 236 ? -24.948 -15.618 87.980 1.00 33.24 236 VAL C C 1
ATOM 9212 O O . VAL C 1 236 ? -25.287 -14.546 88.476 1.00 32.52 236 VAL C O 1
ATOM 9216 N N . MET C 1 237 ? -24.482 -15.775 86.718 1.00 33.30 237 MET C N 1
ATOM 9217 C CA . MET C 1 237 ? -24.483 -14.723 85.712 1.00 32.42 237 MET C CA 1
ATOM 9218 C C . MET C 1 237 ? -24.775 -15.424 84.402 1.00 28.26 237 MET C C 1
ATOM 9219 O O . MET C 1 237 ? -24.223 -16.493 84.112 1.00 26.56 237 MET C O 1
ATOM 9224 N N . ASP C 1 238 ? -25.745 -14.866 83.687 1.00 28.82 238 ASP C N 1
ATOM 9225 C CA . ASP C 1 238 ? -26.236 -15.461 82.453 1.00 26.23 238 ASP C CA 1
ATOM 9226 C C . ASP C 1 238 ? -25.254 -15.260 81.304 1.00 25.58 238 ASP C C 1
ATOM 9227 O O . ASP C 1 238 ? -24.418 -14.335 81.322 1.00 23.78 238 ASP C O 1
ATOM 9232 N N . ALA C 1 239 ? -25.428 -16.170 80.351 1.00 23.56 239 ALA C N 1
ATOM 9233 C CA . ALA C 1 239 ? -24.732 -16.135 79.070 1.00 24.13 239 ALA C CA 1
ATOM 9234 C C . ALA C 1 239 ? -25.038 -14.816 78.357 1.00 28.19 239 ALA C C 1
ATOM 9235 O O . ALA C 1 239 ? -26.121 -14.240 78.575 1.00 28.54 239 ALA C O 1
ATOM 9237 N N . PRO C 1 240 ? -24.152 -14.285 77.469 1.00 24.55 240 PRO C N 1
ATOM 9238 C CA . PRO C 1 240 ? -22.781 -14.835 77.223 1.00 23.89 240 PRO C CA 1
ATOM 9239 C C . PRO C 1 240 ? -21.681 -14.306 78.152 1.00 23.44 240 PRO C C 1
ATOM 9240 O O . PRO C 1 240 ? -21.653 -13.107 78.501 1.00 22.40 240 PRO C O 1
ATOM 9244 N N . MET C 1 241 ? -20.829 -15.228 78.619 1.00 19.82 241 MET C N 1
ATOM 9245 C CA . MET C 1 241 ? -19.706 -14.872 79.466 1.00 21.21 241 MET C CA 1
ATOM 9246 C C . MET C 1 241 ? -18.432 -15.490 78.860 1.00 19.00 241 MET C C 1
ATOM 9247 O O . MET C 1 241 ? -18.474 -16.599 78.339 1.00 21.54 241 MET C O 1
ATOM 9252 N N . SER C 1 242 ? -17.299 -14.806 79.062 1.00 19.00 242 SER C N 1
ATOM 9253 C CA . SER C 1 242 ? -16.034 -15.220 78.426 1.00 17.48 242 SER C CA 1
ATOM 9254 C C . SER C 1 242 ? -15.028 -15.602 79.496 1.00 20.54 242 SER C C 1
ATOM 9255 O O . SER C 1 242 ? -15.399 -15.862 80.631 1.00 19.67 242 SER C O 1
ATOM 9258 N N . GLU C 1 243 ? -13.730 -15.621 79.129 1.00 19.00 243 GLU C N 1
ATOM 9259 C CA . GLU C 1 243 ? -12.708 -15.336 80.118 1.00 20.39 243 GLU C CA 1
ATOM 9260 C C . GLU C 1 243 ? -13.231 -14.313 81.146 1.00 17.34 243 GLU C C 1
ATOM 9261 O O . GLU C 1 243 ? -13.727 -13.232 80.805 1.00 18.74 243 GLU C O 1
ATOM 9267 N N . MET C 1 244 ? -12.840 -14.514 82.396 1.00 19.64 244 MET C N 1
ATOM 9268 C CA . MET C 1 244 ? -13.261 -13.682 83.509 1.00 21.92 244 MET C CA 1
ATOM 9269 C C . MET C 1 244 ? -12.132 -13.307 84.460 1.00 22.23 244 MET C C 1
ATOM 9270 O O . MET C 1 244 ? -11.140 -14.068 84.609 1.00 19.64 244 MET C O 1
ATOM 9275 N N . SER C 1 245 ? -12.384 -12.184 85.181 1.00 19.15 245 SER C N 1
ATOM 9276 C CA . SER C 1 245 ? -11.550 -11.708 86.263 1.00 19.14 245 SER C CA 1
ATOM 9277 C C . SER C 1 245 ? -12.485 -11.215 87.386 1.00 19.60 245 SER C C 1
ATOM 9278 O O . SER C 1 245 ? -13.445 -10.499 87.109 1.00 20.20 245 SER C O 1
ATOM 9281 N N . VAL C 1 246 ? -12.182 -11.579 88.623 1.00 21.88 246 VAL C N 1
ATOM 9282 C CA . VAL C 1 246 ? -12.953 -11.107 89.768 1.00 23.40 246 VAL C CA 1
ATOM 9283 C C . VAL C 1 246 ? -11.944 -10.629 90.821 1.00 23.83 246 VAL C C 1
ATOM 9284 O O . VAL C 1 246 ? -10.957 -11.296 91.073 1.00 22.94 246 VAL C O 1
ATOM 9288 N N . GLN C 1 247 ? -12.183 -9.426 91.362 1.00 20.16 247 GLN C N 1
ATOM 9289 C CA . GLN C 1 247 ? -11.390 -8.744 92.380 1.00 20.47 247 GLN C CA 1
ATOM 9290 C C . GLN C 1 247 ? -12.301 -8.292 93.539 1.00 22.29 247 GLN C C 1
ATOM 9291 O O . GLN C 1 247 ? -13.326 -7.646 93.265 1.00 20.61 247 GLN C O 1
ATOM 9297 N N . TYR C 1 248 ? -11.859 -8.565 94.782 1.00 25.09 248 TYR C N 1
ATOM 9298 C CA . TYR C 1 248 ? -12.510 -7.978 95.949 1.00 25.29 248 TYR C CA 1
ATOM 9299 C C . TYR C 1 248 ? -11.926 -6.603 96.171 1.00 22.65 248 TYR C C 1
ATOM 9300 O O . TYR C 1 248 ? -10.695 -6.460 96.317 1.00 21.83 248 TYR C O 1
ATOM 9309 N N . ASP C 1 249 ? -12.802 -5.582 96.037 1.00 22.49 249 ASP C N 1
ATOM 9310 C CA . ASP C 1 249 ? -12.442 -4.190 96.157 1.00 23.28 249 ASP C CA 1
ATOM 9311 C C . ASP C 1 249 ? -12.777 -3.661 97.558 1.00 27.76 249 ASP C C 1
ATOM 9312 O O . ASP C 1 249 ? -13.914 -3.379 97.812 1.00 26.34 249 ASP C O 1
ATOM 9317 N N . ALA C 1 250 ? -11.753 -3.356 98.375 1.00 24.65 250 ALA C N 1
ATOM 9318 C CA . ALA C 1 250 ? -11.939 -2.690 99.663 1.00 27.99 250 ALA C CA 1
ATOM 9319 C C . ALA C 1 250 ? -12.664 -1.345 99.555 1.00 30.70 250 ALA C C 1
ATOM 9320 O O . ALA C 1 250 ? -13.434 -0.973 100.459 1.00 25.64 250 ALA C O 1
ATOM 9322 N N . TYR C 1 251 ? -12.378 -0.597 98.475 1.00 27.66 251 TYR C N 1
ATOM 9323 C CA . TYR C 1 251 ? -12.819 0.768 98.347 1.00 27.37 251 TYR C CA 1
ATOM 9324 C C . TYR C 1 251 ? -14.350 0.859 98.294 1.00 28.09 251 TYR C C 1
ATOM 9325 O O . TYR C 1 251 ? -14.906 1.763 98.936 1.00 32.73 251 TYR C O 1
ATOM 9334 N N . SER C 1 252 ? -15.003 -0.062 97.539 1.00 26.01 252 SER C N 1
ATOM 9335 C CA . SER C 1 252 ? -16.452 -0.101 97.318 1.00 26.72 252 SER C CA 1
ATOM 9336 C C . SER C 1 252 ? -17.138 -1.203 98.113 1.00 25.93 252 SER C C 1
ATOM 9337 O O . SER C 1 252 ? -18.392 -1.317 98.074 1.00 23.45 252 SER C O 1
ATOM 9340 N N . LYS C 1 253 ? -16.327 -2.022 98.831 1.00 26.20 253 LYS C N 1
ATOM 9341 C CA . LYS C 1 253 ? -16.745 -3.203 99.551 1.00 28.34 253 LYS C CA 1
ATOM 9342 C C . LYS C 1 253 ? -17.546 -4.155 98.681 1.00 33.25 253 LYS C C 1
ATOM 9343 O O . LYS C 1 253 ? -18.563 -4.740 99.082 1.00 27.32 253 LYS C O 1
ATOM 9349 N N . ARG C 1 254 ? -16.946 -4.494 97.546 1.00 29.49 254 ARG C N 1
ATOM 9350 C CA . ARG C 1 254 ? -17.635 -5.274 96.553 1.00 32.59 254 ARG C CA 1
ATOM 9351 C C . ARG C 1 254 ? -16.634 -6.093 95.750 1.00 28.07 254 ARG C C 1
ATOM 9352 O O . ARG C 1 254 ? -15.567 -5.563 95.449 1.00 23.52 254 ARG C O 1
ATOM 9360 N N . PHE C 1 255 ? -17.102 -7.253 95.299 1.00 27.54 255 PHE C N 1
ATOM 9361 C CA . PHE C 1 255 ? -16.491 -7.967 94.184 1.00 26.68 255 PHE C CA 1
ATOM 9362 C C . PHE C 1 255 ? -16.766 -7.200 92.887 1.00 24.28 255 PHE C C 1
ATOM 9363 O O . PHE C 1 255 ? -17.913 -6.833 92.599 1.00 22.06 255 PHE C O 1
ATOM 9371 N N . LEU C 1 256 ? -15.712 -7.015 92.068 1.00 22.28 256 LEU C N 1
ATOM 9372 C CA . LEU C 1 256 ? -15.853 -6.542 90.709 1.00 21.47 256 LEU C CA 1
ATOM 9373 C C . LEU C 1 256 ? -15.540 -7.702 89.752 1.00 20.26 256 LEU C C 1
ATOM 9374 O O . LEU C 1 256 ? -14.614 -8.476 90.045 1.00 22.82 256 LEU C O 1
ATOM 9379 N N . MET C 1 257 ? -16.342 -7.848 88.683 1.00 19.91 257 MET C N 1
ATOM 9380 C CA . MET C 1 257 ? -16.165 -8.859 87.637 1.00 21.98 257 MET C CA 1
ATOM 9381 C C . MET C 1 257 ? -16.073 -8.147 86.277 1.00 18.12 257 MET C C 1
ATOM 9382 O O . MET C 1 257 ? -16.888 -7.262 85.905 1.00 21.63 257 MET C O 1
ATOM 9387 N N . MET C 1 258 ? -15.004 -8.534 85.500 1.00 18.33 258 MET C N 1
ATOM 9388 C CA . MET C 1 258 ? -14.789 -8.044 84.163 1.00 18.89 258 MET C CA 1
ATOM 9389 C C . MET C 1 258 ? -14.769 -9.237 83.185 1.00 17.13 258 MET C C 1
ATOM 9390 O O . MET C 1 258 ? -14.258 -10.314 83.498 1.00 17.38 258 MET C O 1
ATOM 9395 N N . THR C 1 259 ? -15.444 -9.076 82.045 1.00 17.05 259 THR C N 1
ATOM 9396 C CA . THR C 1 259 ? -15.563 -10.139 81.058 1.00 18.58 259 THR C CA 1
ATOM 9397 C C . THR C 1 259 ? -16.024 -9.499 79.760 1.00 20.50 259 THR C C 1
ATOM 9398 O O . THR C 1 259 ? -16.774 -8.509 79.803 1.00 18.85 259 THR C O 1
ATOM 9402 N N . LEU C 1 260 ? -15.541 -10.054 78.623 1.00 18.50 260 LEU C N 1
ATOM 9403 C CA . LEU C 1 260 ? -16.209 -9.844 77.350 1.00 17.48 260 LEU C CA 1
ATOM 9404 C C . LEU C 1 260 ? -17.573 -10.562 77.342 1.00 19.04 260 LEU C C 1
ATOM 9405 O O . LEU C 1 260 ? -17.688 -11.784 77.497 1.00 18.54 260 LEU C O 1
ATOM 9410 N N . SER C 1 261 ? -18.659 -9.761 77.210 1.00 22.02 261 SER C N 1
ATOM 9411 C CA . SER C 1 261 ? -20.010 -10.296 77.087 1.00 21.46 261 SER C CA 1
ATOM 9412 C C . SER C 1 261 ? -20.626 -9.945 75.734 1.00 24.11 261 SER C C 1
ATOM 9413 O O . SER C 1 261 ? -21.079 -8.827 75.521 1.00 23.37 261 SER C O 1
ATOM 9416 N N . GLY C 1 262 ? -20.596 -10.887 74.779 1.00 26.72 262 GLY C N 1
ATOM 9417 C CA . GLY C 1 262 ? -20.946 -10.578 73.403 1.00 24.87 262 GLY C CA 1
ATOM 9418 C C . GLY C 1 262 ? -19.915 -9.694 72.706 1.00 25.02 262 GLY C C 1
ATOM 9419 O O . GLY C 1 262 ? -18.803 -10.159 72.380 1.00 30.09 262 GLY C O 1
ATOM 9420 N N . GLU C 1 263 ? -20.232 -8.399 72.539 1.00 19.96 263 GLU C N 1
ATOM 9421 C CA . GLU C 1 263 ? -19.400 -7.482 71.782 1.00 21.58 263 GLU C CA 1
ATOM 9422 C C . GLU C 1 263 ? -18.413 -6.691 72.645 1.00 19.89 263 GLU C C 1
ATOM 9423 O O . GLU C 1 263 ? -17.282 -6.442 72.248 1.00 19.60 263 GLU C O 1
ATOM 9429 N N . ASP C 1 264 ? -18.851 -6.320 73.859 1.00 19.19 264 ASP C N 1
ATOM 9430 C CA . ASP C 1 264 ? -18.095 -5.385 74.661 1.00 20.07 264 ASP C CA 1
ATOM 9431 C C . ASP C 1 264 ? -17.600 -6.035 75.948 1.00 19.04 264 ASP C C 1
ATOM 9432 O O . ASP C 1 264 ? -18.197 -6.935 76.507 1.00 19.95 264 ASP C O 1
ATOM 9437 N N . ILE C 1 265 ? -16.476 -5.520 76.439 1.00 17.52 265 ILE C N 1
ATOM 9438 C CA . ILE C 1 265 ? -16.064 -5.761 77.822 1.00 17.20 265 ILE C CA 1
ATOM 9439 C C . ILE C 1 265 ? -16.912 -4.882 78.756 1.00 20.27 265 ILE C C 1
ATOM 9440 O O . ILE C 1 265 ? -17.079 -3.677 78.514 1.00 17.79 265 ILE C O 1
ATOM 9445 N N . ILE C 1 266 ? -17.387 -5.567 79.788 1.00 21.33 266 ILE C N 1
ATOM 9446 C CA . ILE C 1 266 ? -18.350 -5.045 80.744 1.00 22.58 266 ILE C CA 1
ATOM 9447 C C . ILE C 1 266 ? -17.823 -5.360 82.132 1.00 22.53 266 ILE C C 1
ATOM 9448 O O . ILE C 1 266 ? -16.939 -6.203 82.301 1.00 19.14 266 ILE C O 1
ATOM 9453 N N . MET C 1 267 ? -18.416 -4.707 83.153 1.00 19.02 267 MET C N 1
ATOM 9454 C CA . MET C 1 267 ? -18.117 -4.981 84.542 1.00 21.90 267 MET C CA 1
ATOM 9455 C C . MET C 1 267 ? -19.467 -5.151 85.255 1.00 21.26 267 MET C C 1
ATOM 9456 O O . MET C 1 267 ? -20.379 -4.395 84.918 1.00 21.49 267 MET C O 1
ATOM 9461 N N . ARG C 1 268 ? -19.488 -6.032 86.246 1.00 21.77 268 ARG C N 1
ATOM 9462 C CA . ARG C 1 268 ? -20.587 -6.215 87.175 1.00 23.88 268 ARG C CA 1
ATOM 9463 C C . ARG C 1 268 ? -20.035 -6.255 88.599 1.00 24.96 268 ARG C C 1
ATOM 9464 O O . ARG C 1 268 ? -18.811 -6.416 88.833 1.00 25.65 268 ARG C O 1
ATOM 9472 N N . THR C 1 269 ? -20.928 -6.021 89.586 1.00 23.19 269 THR C N 1
ATOM 9473 C CA . THR C 1 269 ? -20.494 -5.843 90.972 1.00 24.37 269 THR C CA 1
ATOM 9474 C C . THR C 1 269 ? -21.434 -6.667 91.866 1.00 26.54 269 THR C C 1
ATOM 9475 O O . THR C 1 269 ? -22.570 -6.912 91.472 1.00 24.45 269 THR C O 1
ATOM 9479 N N . ALA C 1 270 ? -20.945 -7.105 93.040 1.00 26.48 270 ALA C N 1
ATOM 9480 C CA . ALA C 1 270 ? -21.744 -7.789 94.043 1.00 24.00 270 ALA C CA 1
ATOM 9481 C C . ALA C 1 270 ? -21.133 -7.678 95.438 1.00 29.35 270 ALA C C 1
ATOM 9482 O O . ALA C 1 270 ? -19.920 -7.516 95.605 1.00 24.35 270 ALA C O 1
ATOM 9484 N N . THR C 1 271 ? -21.991 -7.797 96.498 1.00 28.09 271 THR C N 1
ATOM 9485 C CA . THR C 1 271 ? -21.480 -7.780 97.861 1.00 28.08 271 THR C CA 1
ATOM 9486 C C . THR C 1 271 ? -21.145 -9.204 98.298 1.00 27.52 271 THR C C 1
ATOM 9487 O O . THR C 1 271 ? -20.348 -9.366 99.207 1.00 37.55 271 THR C O 1
ATOM 9491 N N . ALA C 1 272 ? -21.737 -10.212 97.617 1.00 33.31 272 ALA C N 1
ATOM 9492 C CA . ALA C 1 272 ? -21.489 -11.638 97.791 1.00 31.63 272 ALA C CA 1
ATOM 9493 C C . ALA C 1 272 ? -21.079 -12.260 96.444 1.00 33.28 272 ALA C C 1
ATOM 9494 O O . ALA C 1 272 ? -21.619 -11.868 95.406 1.00 32.46 272 ALA C O 1
ATOM 9496 N N . PRO C 1 273 ? -20.139 -13.251 96.391 1.00 35.69 273 PRO C N 1
ATOM 9497 C CA . PRO C 1 273 ? -19.828 -13.953 95.125 1.00 32.98 273 PRO C CA 1
ATOM 9498 C C . PRO C 1 273 ? -21.020 -14.589 94.401 1.00 32.05 273 PRO C C 1
ATOM 9499 O O . PRO C 1 273 ? -21.093 -14.599 93.172 1.00 25.98 273 PRO C O 1
ATOM 9503 N N . GLU C 1 274 ? -21.951 -15.180 95.175 1.00 33.05 274 GLU C N 1
ATOM 9504 C CA . GLU C 1 274 ? -23.100 -15.858 94.592 1.00 30.06 274 GLU C CA 1
ATOM 9505 C C . GLU C 1 274 ? -24.054 -14.821 94.015 1.00 28.30 274 GLU C C 1
ATOM 9506 O O . GLU C 1 274 ? -25.001 -15.203 93.338 1.00 29.27 274 GLU C O 1
ATOM 9512 N N . GLY C 1 275 ? -23.823 -13.533 94.317 1.00 28.14 275 GLY C N 1
ATOM 9513 C CA . GLY C 1 275 ? -24.679 -12.451 93.837 1.00 36.65 275 GLY C CA 1
ATOM 9514 C C . GLY C 1 275 ? -25.700 -12.040 94.910 1.00 38.02 275 GLY C C 1
ATOM 9515 O O . GLY C 1 275 ? -25.698 -12.670 95.961 1.00 38.45 275 GLY C O 1
ATOM 9516 N N . PRO C 1 276 ? -26.603 -11.045 94.668 1.00 37.47 276 PRO C N 1
ATOM 9517 C CA . PRO C 1 276 ? -26.964 -10.599 93.313 1.00 34.40 276 PRO C CA 1
ATOM 9518 C C . PRO C 1 276 ? -25.854 -9.828 92.596 1.00 32.76 276 PRO C C 1
ATOM 9519 O O . PRO C 1 276 ? -25.163 -9.055 93.255 1.00 32.39 276 PRO C O 1
ATOM 9523 N N . TRP C 1 277 ? -25.722 -9.978 91.259 1.00 33.64 277 TRP C N 1
ATOM 9524 C CA . TRP C 1 277 ? -24.757 -9.194 90.469 1.00 29.97 277 TRP C CA 1
ATOM 9525 C C . TRP C 1 277 ? -25.470 -8.021 89.797 1.00 24.93 277 TRP C C 1
ATOM 9526 O O . TRP C 1 277 ? -26.450 -8.233 89.100 1.00 25.51 277 TRP C O 1
ATOM 9537 N N . THR C 1 278 ? -25.000 -6.800 90.048 1.00 24.55 278 THR C N 1
ATOM 9538 C CA . THR C 1 278 ? -25.515 -5.591 89.441 1.00 26.78 278 THR C CA 1
ATOM 9539 C C . THR C 1 278 ? -25.378 -5.741 87.920 1.00 27.96 278 THR C C 1
ATOM 9540 O O . THR C 1 278 ? -24.665 -6.637 87.472 1.00 26.58 278 THR C O 1
ATOM 9544 N N . PRO C 1 279 ? -26.224 -5.053 87.114 1.00 26.86 279 PRO C N 1
ATOM 9545 C CA . PRO C 1 279 ? -26.134 -5.070 85.655 1.00 24.76 279 PRO C CA 1
ATOM 9546 C C . PRO C 1 279 ? -24.858 -4.523 85.046 1.00 24.76 279 PRO C C 1
ATOM 9547 O O . PRO C 1 279 ? -24.160 -3.655 85.592 1.00 20.82 279 PRO C O 1
ATOM 9551 N N . ALA C 1 280 ? -24.600 -5.021 83.848 1.00 23.29 280 ALA C N 1
ATOM 9552 C CA . ALA C 1 280 ? -23.365 -4.708 83.155 1.00 20.83 280 ALA C CA 1
ATOM 9553 C C . ALA C 1 280 ? -23.223 -3.210 82.989 1.00 23.10 280 ALA C C 1
ATOM 9554 O O . ALA C 1 280 ? -24.173 -2.582 82.539 1.00 21.35 280 ALA C O 1
ATOM 9556 N N . GLN C 1 281 ? -22.017 -2.675 83.314 1.00 22.60 281 GLN C N 1
ATOM 9557 C CA . GLN C 1 281 ? -21.524 -1.363 82.931 1.00 22.08 281 GLN C CA 1
ATOM 9558 C C . GLN C 1 281 ? -20.470 -1.514 81.821 1.00 24.78 281 GLN C C 1
ATOM 9559 O O . GLN C 1 281 ? -19.623 -2.423 81.925 1.00 24.16 281 GLN C O 1
ATOM 9565 N N . THR C 1 282 ? -20.569 -0.718 80.750 1.00 21.73 282 THR C N 1
ATOM 9566 C CA . THR C 1 282 ? -19.636 -0.818 79.624 1.00 21.66 282 THR C CA 1
ATOM 9567 C C . THR C 1 282 ? -18.235 -0.403 80.111 1.00 20.84 282 THR C C 1
ATOM 9568 O O . THR C 1 282 ? -18.046 0.719 80.598 1.00 22.18 282 THR C O 1
ATOM 9572 N N . VAL C 1 283 ? -17.234 -1.247 79.838 1.00 18.57 283 VAL C N 1
ATOM 9573 C CA . VAL C 1 283 ? -15.853 -0.927 80.172 1.00 18.76 283 VAL C CA 1
ATOM 9574 C C . VAL C 1 283 ? -15.166 -0.419 78.910 1.00 17.46 283 VAL C C 1
ATOM 9575 O O . VAL C 1 283 ? -14.588 0.665 78.907 1.00 18.56 283 VAL C O 1
ATOM 9579 N N . ALA C 1 284 ? -15.257 -1.220 77.840 1.00 17.01 284 ALA C N 1
ATOM 9580 C CA . ALA C 1 284 ? -14.705 -0.896 76.547 1.00 16.43 284 ALA C CA 1
ATOM 9581 C C . ALA C 1 284 ? -15.594 -1.484 75.465 1.00 17.92 284 ALA C C 1
ATOM 9582 O O . ALA C 1 284 ? -15.892 -2.655 75.514 1.00 18.49 284 ALA C O 1
ATOM 9584 N N . SER C 1 285 ? -15.961 -0.657 74.489 1.00 17.03 285 SER C N 1
ATOM 9585 C CA . SER C 1 285 ? -16.812 -1.098 73.392 1.00 18.51 285 SER C CA 1
ATOM 9586 C C . SER C 1 285 ? -16.042 -1.646 72.199 1.00 18.67 285 SER C C 1
ATOM 9587 O O . SER C 1 285 ? -14.921 -1.181 71.862 1.00 16.63 285 SER C O 1
ATOM 9590 N N . SER C 1 286 ? -16.732 -2.547 71.468 1.00 19.58 286 SER C N 1
ATOM 9591 C CA . SER C 1 286 ? -16.157 -3.116 70.268 1.00 18.63 286 SER C CA 1
ATOM 9592 C C . SER C 1 286 ? -16.087 -2.083 69.150 1.00 21.06 286 SER C C 1
ATOM 9593 O O . SER C 1 286 ? -15.188 -2.166 68.311 1.00 18.45 286 SER C O 1
ATOM 9596 N N . THR C 1 287 ? -16.897 -1.000 69.239 1.00 15.92 287 THR C N 1
ATOM 9597 C CA . THR C 1 287 ? -16.676 0.101 68.291 1.00 18.69 287 THR C CA 1
ATOM 9598 C C . THR C 1 287 ? -15.320 0.825 68.514 1.00 17.82 287 THR C C 1
ATOM 9599 O O . THR C 1 287 ? -14.626 1.146 67.550 1.00 16.66 287 THR C O 1
ATOM 9603 N N . ASP C 1 288 ? -14.991 1.125 69.775 1.00 17.00 288 ASP C N 1
ATOM 9604 C CA . ASP C 1 288 ? -13.758 1.845 70.094 1.00 17.21 288 ASP C CA 1
ATOM 9605 C C . ASP C 1 288 ? -12.519 0.926 70.040 1.00 16.95 288 ASP C C 1
ATOM 9606 O O . ASP C 1 288 ? -11.420 1.424 69.828 1.00 17.20 288 ASP C O 1
ATOM 9611 N N . TYR C 1 289 ? -12.695 -0.356 70.399 1.00 16.43 289 TYR C N 1
ATOM 9612 C CA . TYR C 1 289 ? -11.609 -1.314 70.569 1.00 15.67 289 TYR C CA 1
ATOM 9613 C C . TYR C 1 289 ? -11.978 -2.584 69.830 1.00 14.22 289 TYR C C 1
ATOM 9614 O O . TYR C 1 289 ? -12.315 -3.594 70.412 1.00 15.07 289 TYR C O 1
ATOM 9623 N N . PRO C 1 290 ? -11.952 -2.579 68.475 1.00 15.86 290 PRO C N 1
ATOM 9624 C CA . PRO C 1 290 ? -12.402 -3.770 67.760 1.00 15.38 290 PRO C CA 1
ATOM 9625 C C . PRO C 1 290 ? -11.645 -5.043 68.144 1.00 14.54 290 PRO C C 1
ATOM 9626 O O . PRO C 1 290 ? -10.390 -4.990 68.254 1.00 16.01 290 PRO C O 1
ATOM 9630 N N . ALA C 1 291 ? -12.379 -6.172 68.165 1.00 14.36 291 ALA C N 1
ATOM 9631 C CA . ALA C 1 291 ? -11.818 -7.509 68.456 1.00 14.89 291 ALA C CA 1
ATOM 9632 C C . ALA C 1 291 ? -11.020 -7.490 69.767 1.00 17.53 291 ALA C C 1
ATOM 9633 O O . ALA C 1 291 ? -10.046 -8.222 69.934 1.00 15.65 291 ALA C O 1
ATOM 9635 N N . LEU C 1 292 ? -11.419 -6.652 70.745 1.00 17.50 292 LEU C N 1
ATOM 9636 C CA . LEU C 1 292 ? -10.927 -6.734 72.110 1.00 16.62 292 LEU C CA 1
ATOM 9637 C C . LEU C 1 292 ? -11.355 -8.037 72.815 1.00 15.08 292 LEU C C 1
ATOM 9638 O O . LEU C 1 292 ? -12.373 -8.672 72.450 1.00 16.66 292 LEU C O 1
ATOM 9643 N N . TYR C 1 293 ? -10.557 -8.423 73.852 1.00 13.67 293 TYR C N 1
ATOM 9644 C CA . TYR C 1 293 ? -10.808 -9.598 74.664 1.00 14.54 293 TYR C CA 1
ATOM 9645 C C . TYR C 1 293 ? -9.922 -9.570 75.910 1.00 13.60 293 TYR C C 1
ATOM 9646 O O . TYR C 1 293 ? -9.195 -8.586 76.137 1.00 13.54 293 TYR C O 1
ATOM 9655 N N . GLY C 1 294 ? -10.130 -10.550 76.796 1.00 14.58 294 GLY C N 1
ATOM 9656 C CA . GLY C 1 294 ? -9.484 -10.535 78.078 1.00 14.39 294 GLY C CA 1
ATOM 9657 C C . GLY C 1 294 ? -10.142 -9.529 79.015 1.00 16.49 294 GLY C C 1
ATOM 9658 O O . GLY C 1 294 ? -11.350 -9.299 78.932 1.00 17.54 294 GLY C O 1
ATOM 9659 N N . GLY C 1 295 ? -9.340 -8.826 79.810 1.00 17.03 295 GLY C N 1
ATOM 9660 C CA . GLY C 1 295 ? -9.934 -8.007 80.858 1.00 16.50 295 GLY C CA 1
ATOM 9661 C C . GLY C 1 295 ? -9.636 -8.524 82.276 1.00 18.08 295 GLY C C 1
ATOM 9662 O O . GLY C 1 295 ? -10.483 -9.181 82.899 1.00 18.61 295 GLY C O 1
ATOM 9663 N N . TYR C 1 296 ? -8.383 -8.306 82.725 1.00 17.04 296 TYR C N 1
ATOM 9664 C CA . TYR C 1 296 ? -7.950 -8.860 84.015 1.00 17.65 296 TYR C CA 1
ATOM 9665 C C . TYR C 1 296 ? -7.543 -7.763 84.973 1.00 19.29 296 TYR C C 1
ATOM 9666 O O . TYR C 1 296 ? -6.745 -6.925 84.601 1.00 15.87 296 TYR C O 1
ATOM 9675 N N . PHE C 1 297 ? -8.083 -7.766 86.208 1.00 15.77 297 PHE C N 1
ATOM 9676 C CA . PHE C 1 297 ? -7.746 -6.718 87.143 1.00 16.99 297 PHE C CA 1
ATOM 9677 C C . PHE C 1 297 ? -6.308 -6.852 87.681 1.00 14.34 297 PHE C C 1
ATOM 9678 O O . PHE C 1 297 ? -5.916 -7.969 88.083 1.00 16.13 297 PHE C O 1
ATOM 9686 N N . HIS C 1 298 ? -5.707 -5.692 87.897 1.00 15.57 298 HIS C N 1
ATOM 9687 C CA . HIS C 1 298 ? -4.398 -5.592 88.543 1.00 17.51 298 HIS C CA 1
ATOM 9688 C C . HIS C 1 298 ? -4.602 -5.798 90.057 1.00 22.49 298 HIS C C 1
ATOM 9689 O O . HIS C 1 298 ? -5.432 -5.111 90.693 1.00 18.14 298 HIS C O 1
ATOM 9696 N N . PRO C 1 299 ? -3.868 -6.760 90.679 1.00 18.65 299 PRO C N 1
ATOM 9697 C CA . PRO C 1 299 ? -4.085 -7.016 92.109 1.00 19.64 299 PRO C CA 1
ATOM 9698 C C . PRO C 1 299 ? -3.788 -5.870 93.070 1.00 21.66 299 PRO C C 1
ATOM 9699 O O . PRO C 1 299 ? -4.206 -5.959 94.260 1.00 21.69 299 PRO C O 1
ATOM 9703 N N . TRP C 1 300 ? -3.082 -4.827 92.653 1.00 18.76 300 TRP C N 1
ATOM 9704 C CA . TRP C 1 300 ? -2.755 -3.700 93.512 1.00 18.14 300 TRP C CA 1
ATOM 9705 C C . TRP C 1 300 ? -3.661 -2.482 93.337 1.00 21.17 300 TRP C C 1
ATOM 9706 O O . TRP C 1 300 ? -3.355 -1.414 93.866 1.00 23.98 300 TRP C O 1
ATOM 9717 N N . ASN C 1 301 ? -4.846 -2.678 92.742 1.00 19.44 301 ASN C N 1
ATOM 9718 C CA . ASN C 1 301 ? -5.832 -1.617 92.639 1.00 19.28 301 ASN C CA 1
ATOM 9719 C C . ASN C 1 301 ? -6.251 -1.198 94.051 1.00 21.29 301 ASN C C 1
ATOM 9720 O O . ASN C 1 301 ? -6.427 -2.080 94.931 1.00 20.02 301 ASN C O 1
ATOM 9725 N N . LYS C 1 302 ? -6.371 0.128 94.189 1.00 23.07 302 LYS C N 1
ATOM 9726 C CA . LYS C 1 302 ? -6.728 0.812 95.428 1.00 24.34 302 LYS C CA 1
ATOM 9727 C C . LYS C 1 302 ? -7.413 2.130 95.092 1.00 25.04 302 LYS C C 1
ATOM 9728 O O . LYS C 1 302 ? -7.278 2.697 93.991 1.00 21.16 302 LYS C O 1
ATOM 9734 N N . ASP C 1 303 ? -8.178 2.644 96.099 1.00 23.05 303 ASP C N 1
ATOM 9735 C CA . ASP C 1 303 ? -8.705 4.002 96.045 1.00 24.76 303 ASP C CA 1
ATOM 9736 C C . ASP C 1 303 ? -9.615 4.223 94.836 1.00 25.05 303 ASP C C 1
ATOM 9737 O O . ASP C 1 303 ? -9.831 5.382 94.489 1.00 26.07 303 ASP C O 1
ATOM 9742 N N . GLY C 1 304 ? -10.187 3.149 94.256 1.00 25.87 304 GLY C N 1
ATOM 9743 C CA . GLY C 1 304 ? -11.158 3.318 93.192 1.00 23.02 304 GLY C CA 1
ATOM 9744 C C . GLY C 1 304 ? -10.525 3.469 91.803 1.00 21.34 304 GLY C C 1
ATOM 9745 O O . GLY C 1 304 ? -11.238 3.708 90.805 1.00 21.08 304 GLY C O 1
ATOM 9746 N N . GLU C 1 305 ? -9.189 3.397 91.780 1.00 20.74 305 GLU C N 1
ATOM 9747 C CA . GLU C 1 305 ? -8.388 3.474 90.538 1.00 19.17 305 GLU C CA 1
ATOM 9748 C C . GLU C 1 305 ? -8.216 2.036 90.047 1.00 19.62 305 GLU C C 1
ATOM 9749 O O . GLU C 1 305 ? -7.479 1.267 90.652 1.00 20.57 305 GLU C O 1
ATOM 9755 N N . ILE C 1 306 ? -8.996 1.668 89.018 1.00 17.68 306 ILE C N 1
ATOM 9756 C CA . ILE C 1 306 ? -9.120 0.289 88.560 1.00 17.69 306 ILE C CA 1
ATOM 9757 C C . ILE C 1 306 ? -8.273 0.073 87.278 1.00 19.25 306 ILE C C 1
ATOM 9758 O O . ILE C 1 306 ? -8.574 0.629 86.201 1.00 19.62 306 ILE C O 1
ATOM 9763 N N . TYR C 1 307 ? -7.116 -0.590 87.454 1.00 18.07 307 TYR C N 1
ATOM 9764 C CA . TYR C 1 307 ? -6.247 -0.963 86.337 1.00 17.89 307 TYR C CA 1
ATOM 9765 C C . TYR C 1 307 ? -6.617 -2.368 85.903 1.00 17.31 307 TYR C C 1
ATOM 9766 O O . TYR C 1 307 ? -6.879 -3.230 86.731 1.00 14.75 307 TYR C O 1
ATOM 9775 N N . PHE C 1 308 ? -6.395 -2.635 84.598 1.00 16.18 308 PHE C N 1
ATOM 9776 C CA . PHE C 1 308 ? -6.643 -3.976 84.076 1.00 15.67 308 PHE C CA 1
ATOM 9777 C C . PHE C 1 308 ? -5.883 -4.090 82.732 1.00 14.80 308 PHE C C 1
ATOM 9778 O O . PHE C 1 308 ? -5.622 -3.099 82.099 1.00 14.87 308 PHE C O 1
ATOM 9786 N N . THR C 1 309 ? -5.637 -5.307 82.347 1.00 15.75 309 THR C N 1
ATOM 9787 C CA . THR C 1 309 ? -5.049 -5.667 81.058 1.00 13.98 309 THR C CA 1
ATOM 9788 C C . THR C 1 309 ? -6.138 -6.043 80.063 1.00 14.56 309 THR C C 1
ATOM 9789 O O . THR C 1 309 ? -7.069 -6.780 80.388 1.00 16.44 309 THR C O 1
ATOM 9793 N N . MET C 1 310 ? -5.986 -5.583 78.822 1.00 15.15 310 MET C N 1
ATOM 9794 C CA . MET C 1 310 ? -6.923 -5.861 77.745 1.00 13.90 310 MET C CA 1
ATOM 9795 C C . MET C 1 310 ? -6.108 -6.375 76.524 1.00 15.19 310 MET C C 1
ATOM 9796 O O . MET C 1 310 ? -5.032 -5.867 76.226 1.00 14.18 310 MET C O 1
ATOM 9801 N N . SER C 1 311 ? -6.647 -7.393 75.827 1.00 14.07 311 SER C N 1
ATOM 9802 C CA . SER C 1 311 ? -6.065 -7.938 74.625 1.00 13.91 311 SER C CA 1
ATOM 9803 C C . SER C 1 311 ? -6.820 -7.420 73.404 1.00 14.85 311 SER C C 1
ATOM 9804 O O . SER C 1 311 ? -7.965 -6.985 73.539 1.00 13.61 311 SER C O 1
ATOM 9807 N N . GLN C 1 312 ? -6.157 -7.432 72.264 1.00 13.47 312 GLN C N 1
ATOM 9808 C CA . GLN C 1 312 ? -6.760 -7.018 70.993 1.00 15.85 312 GLN C CA 1
ATOM 9809 C C . GLN C 1 312 ? -6.141 -7.827 69.850 1.00 17.02 312 GLN C C 1
ATOM 9810 O O . GLN C 1 312 ? -4.944 -7.878 69.664 1.00 14.80 312 GLN C O 1
ATOM 9816 N N . TRP C 1 313 ? -7.049 -8.368 69.010 1.00 14.56 313 TRP C N 1
ATOM 9817 C CA . TRP C 1 313 ? -6.676 -9.373 68.009 1.00 15.24 313 TRP C CA 1
ATOM 9818 C C . TRP C 1 313 ? -5.684 -8.845 66.992 1.00 14.82 313 TRP C C 1
ATOM 9819 O O . TRP C 1 313 ? -4.619 -9.466 66.822 1.00 14.94 313 TRP C O 1
ATOM 9830 N N . ASN C 1 314 ? -5.940 -7.695 66.332 1.00 12.71 314 ASN C N 1
ATOM 9831 C CA . ASN C 1 314 ? -5.102 -7.350 65.171 1.00 13.47 314 ASN C CA 1
ATOM 9832 C C . ASN C 1 314 ? -3.652 -7.054 65.589 1.00 12.64 314 ASN C C 1
ATOM 9833 O O . ASN C 1 314 ? -2.746 -7.558 64.939 1.00 12.31 314 ASN C O 1
ATOM 9838 N N . PRO C 1 315 ? -3.347 -6.214 66.632 1.00 14.28 315 PRO C N 1
ATOM 9839 C CA . PRO C 1 315 ? -1.954 -6.072 67.102 1.00 13.98 315 PRO C CA 1
ATOM 9840 C C . PRO C 1 315 ? -1.420 -7.233 67.943 1.00 12.52 315 PRO C C 1
ATOM 9841 O O . PRO C 1 315 ? -0.226 -7.210 68.266 1.00 13.03 315 PRO C O 1
ATOM 9845 N N . TYR C 1 316 ? -2.305 -8.179 68.305 1.00 12.64 316 TYR C N 1
ATOM 9846 C CA . TYR C 1 316 ? -2.023 -9.374 69.068 1.00 12.79 316 TYR C CA 1
ATOM 9847 C C . TYR C 1 316 ? -1.040 -9.104 70.208 1.00 11.95 316 TYR C C 1
ATOM 9848 O O . TYR C 1 316 ? 0.082 -9.645 70.234 1.00 12.16 316 TYR C O 1
ATOM 9857 N N . ASN C 1 317 ? -1.478 -8.207 71.114 1.00 11.57 317 ASN C N 1
ATOM 9858 C CA . ASN C 1 317 ? -0.658 -7.773 72.239 1.00 13.17 317 ASN C CA 1
ATOM 9859 C C . ASN C 1 317 ? -1.592 -7.248 73.344 1.00 13.42 317 ASN C C 1
ATOM 9860 O O . ASN C 1 317 ? -2.822 -7.082 73.105 1.00 15.03 317 ASN C O 1
ATOM 9865 N N . VAL C 1 318 ? -0.959 -6.988 74.498 1.00 12.77 318 VAL C N 1
ATOM 9866 C CA . VAL C 1 318 ? -1.720 -6.672 75.709 1.00 13.14 318 VAL C CA 1
ATOM 9867 C C . VAL C 1 318 ? -1.437 -5.202 76.094 1.00 14.30 318 VAL C C 1
ATOM 9868 O O . VAL C 1 318 ? -0.241 -4.753 76.134 1.00 12.68 318 VAL C O 1
ATOM 9872 N N . TYR C 1 319 ? -2.532 -4.529 76.502 1.00 12.61 319 TYR C N 1
ATOM 9873 C CA . TYR C 1 319 ? -2.491 -3.127 76.873 1.00 12.01 319 TYR C CA 1
ATOM 9874 C C . TYR C 1 319 ? -2.940 -2.968 78.315 1.00 12.92 319 TYR C C 1
ATOM 9875 O O . TYR C 1 319 ? -3.879 -3.607 78.744 1.00 15.05 319 TYR C O 1
ATOM 9884 N N . LEU C 1 320 ? -2.232 -2.085 79.042 1.00 12.79 320 LEU C N 1
ATOM 9885 C CA . LEU C 1 320 ? -2.722 -1.683 80.370 1.00 13.07 320 LEU C CA 1
ATOM 9886 C C . LEU C 1 320 ? -3.778 -0.601 80.210 1.00 13.28 320 LEU C C 1
ATOM 9887 O O . LEU C 1 320 ? -3.496 0.342 79.487 1.00 13.65 320 LEU C O 1
ATOM 9892 N N . MET C 1 321 ? -4.915 -0.701 80.956 1.00 14.87 321 MET C N 1
ATOM 9893 C CA . MET C 1 321 ? -6.072 0.209 80.840 1.00 15.99 321 MET C CA 1
ATOM 9894 C C . MET C 1 321 ? -6.383 0.721 82.245 1.00 15.74 321 MET C C 1
ATOM 9895 O O . MET C 1 321 ? -6.032 0.046 83.193 1.00 13.47 321 MET C O 1
ATOM 9900 N N . ARG C 1 322 ? -7.128 1.839 82.337 1.00 17.05 322 ARG C N 1
ATOM 9901 C CA . ARG C 1 322 ? -7.647 2.262 83.641 1.00 16.93 322 ARG C CA 1
ATOM 9902 C C . ARG C 1 322 ? -9.073 2.816 83.509 1.00 17.02 322 ARG C C 1
ATOM 9903 O O . ARG C 1 322 ? -9.463 3.327 82.473 1.00 15.58 322 ARG C O 1
ATOM 9911 N N . LEU C 1 323 ? -9.788 2.674 84.624 1.00 18.21 323 LEU C N 1
ATOM 9912 C CA . LEU C 1 323 ? -11.066 3.331 84.836 1.00 18.72 323 LEU C CA 1
ATOM 9913 C C . LEU C 1 323 ? -11.147 3.703 86.301 1.00 20.31 323 LEU C C 1
ATOM 9914 O O . LEU C 1 323 ? -10.314 3.315 87.089 1.00 18.33 323 LEU C O 1
ATOM 9919 N N . ARG C 1 324 ? -12.148 4.519 86.652 1.00 20.43 324 ARG C N 1
ATOM 9920 C CA . ARG C 1 324 ? -12.401 4.898 88.063 1.00 20.16 324 ARG C CA 1
ATOM 9921 C C . ARG C 1 324 ? -13.806 4.505 88.476 1.00 21.08 324 ARG C C 1
ATOM 9922 O O . ARG C 1 324 ? -14.690 4.570 87.643 1.00 21.68 324 ARG C O 1
ATOM 9930 N N . ILE C 1 325 ? -13.943 4.034 89.734 1.00 19.83 325 ILE C N 1
ATOM 9931 C CA . ILE C 1 325 ? -15.250 3.804 90.341 1.00 21.80 325 ILE C CA 1
ATOM 9932 C C . ILE C 1 325 ? -15.397 4.728 91.559 1.00 21.61 325 ILE C C 1
ATOM 9933 O O . ILE C 1 325 ? -14.432 5.203 92.154 1.00 19.81 325 ILE C O 1
ATOM 9938 N N . ASP C 1 326 ? -16.659 4.918 91.907 1.00 23.00 326 ASP C N 1
ATOM 9939 C CA . ASP C 1 326 ? -17.060 5.456 93.207 1.00 22.80 326 ASP C CA 1
ATOM 9940 C C . ASP C 1 326 ? -17.214 4.338 94.232 1.00 25.56 326 ASP C C 1
ATOM 9941 O O . ASP C 1 326 ? -17.087 3.131 93.954 1.00 24.24 326 ASP C O 1
ATOM 9946 N N . ARG C 1 327 ? -17.625 4.711 95.459 1.00 27.05 327 ARG C N 1
ATOM 9947 C CA . ARG C 1 327 ? -17.722 3.759 96.546 1.00 27.80 327 ARG C CA 1
ATOM 9948 C C . ARG C 1 327 ? -18.956 2.851 96.444 1.00 27.15 327 ARG C C 1
ATOM 9949 O O . ARG C 1 327 ? -19.052 1.890 97.216 1.00 26.25 327 ARG C O 1
ATOM 9957 N N . ASP C 1 328 ? -19.812 3.043 95.420 1.00 25.91 328 ASP C N 1
ATOM 9958 C CA . ASP C 1 328 ? -20.896 2.115 95.101 1.00 29.04 328 ASP C CA 1
ATOM 9959 C C . ASP C 1 328 ? -20.565 1.125 93.985 1.00 26.98 328 ASP C C 1
ATOM 9960 O O . ASP C 1 328 ? -21.379 0.256 93.650 1.00 29.42 328 ASP C O 1
ATOM 9965 N N . GLY C 1 329 ? -19.368 1.247 93.388 1.00 25.97 329 GLY C N 1
ATOM 9966 C CA . GLY C 1 329 ? -18.967 0.376 92.287 1.00 24.89 329 GLY C CA 1
ATOM 9967 C C . GLY C 1 329 ? -19.412 0.877 90.925 1.00 24.27 329 GLY C C 1
ATOM 9968 O O . GLY C 1 329 ? -19.322 0.140 89.939 1.00 27.13 329 GLY C O 1
ATOM 9969 N N . ASN C 1 330 ? -19.903 2.121 90.855 1.00 26.85 330 ASN C N 1
ATOM 9970 C CA . ASN C 1 330 ? -20.270 2.763 89.606 1.00 24.76 330 ASN C CA 1
ATOM 9971 C C . ASN C 1 330 ? -19.055 3.402 88.940 1.00 24.15 330 ASN C C 1
ATOM 9972 O O . ASN C 1 330 ? -18.280 4.132 89.573 1.00 21.11 330 ASN C O 1
ATOM 9977 N N . ILE C 1 331 ? -18.906 3.140 87.627 1.00 25.35 331 ILE C N 1
ATOM 9978 C CA . ILE C 1 331 ? -17.891 3.828 86.839 1.00 28.25 331 ILE C CA 1
ATOM 9979 C C . ILE C 1 331 ? -18.183 5.325 86.798 1.00 27.56 331 ILE C C 1
ATOM 9980 O O . ILE C 1 331 ? -19.309 5.712 86.469 1.00 27.10 331 ILE C O 1
ATOM 9985 N N . ILE C 1 332 ? -17.173 6.123 87.162 1.00 23.48 332 ILE C N 1
ATOM 9986 C CA . ILE C 1 332 ? -17.223 7.573 87.140 1.00 23.82 332 ILE C CA 1
ATOM 9987 C C . ILE C 1 332 ? -16.050 8.134 86.340 1.00 25.03 332 ILE C C 1
ATOM 9988 O O . ILE C 1 332 ? -15.090 7.397 85.975 1.00 21.02 332 ILE C O 1
ATOM 9993 N N . ASP C 1 333 ? -16.118 9.468 86.071 1.00 22.05 333 ASP C N 1
ATOM 9994 C CA . ASP C 1 333 ? -15.026 10.272 85.511 1.00 20.65 333 ASP C CA 1
ATOM 9995 C C . ASP C 1 333 ? -14.535 9.599 84.230 1.00 23.51 333 ASP C C 1
ATOM 9996 O O . ASP C 1 333 ? -13.345 9.221 84.089 1.00 21.11 333 ASP C O 1
ATOM 10001 N N . PRO C 1 334 ? -15.475 9.316 83.305 1.00 25.09 334 PRO C N 1
ATOM 10002 C CA . PRO C 1 334 ? -15.101 8.685 82.031 1.00 21.90 334 PRO C CA 1
ATOM 10003 C C . PRO C 1 334 ? -14.245 9.548 81.113 1.00 20.49 334 PRO C C 1
ATOM 10004 O O . PRO C 1 334 ? -14.142 10.770 81.224 1.00 22.71 334 PRO C O 1
ATOM 10008 N N . ASN C 1 335 ? -13.576 8.890 80.142 1.00 18.00 335 ASN C N 1
ATOM 10009 C CA . ASN C 1 335 ? -12.876 9.640 79.122 1.00 20.79 335 ASN C CA 1
ATOM 10010 C C . ASN C 1 335 ? -13.923 10.527 78.433 1.00 18.10 335 ASN C C 1
ATOM 10011 O O . ASN C 1 335 ? -14.893 10.041 77.933 1.00 17.42 335 ASN C O 1
ATOM 10016 N N . LEU C 1 336 ? -13.695 11.826 78.426 1.00 18.51 336 LEU C N 1
ATOM 10017 C CA . LEU C 1 336 ? -14.651 12.748 77.829 1.00 17.89 336 LEU C CA 1
ATOM 10018 C C . LEU C 1 336 ? -14.374 12.980 76.351 1.00 19.64 336 LEU C C 1
ATOM 10019 O O . LEU C 1 336 ? -15.154 13.680 75.680 1.00 21.20 336 LEU C O 1
ATOM 10024 N N . VAL C 1 337 ? -13.159 12.587 75.889 1.00 19.49 337 VAL C N 1
ATOM 10025 C CA . VAL C 1 337 ? -12.851 12.620 74.484 1.00 17.29 337 VAL C CA 1
ATOM 10026 C C . VAL C 1 337 ? -13.797 11.667 73.756 1.00 16.15 337 VAL C C 1
ATOM 10027 O O . VAL C 1 337 ? -13.995 10.534 74.148 1.00 17.20 337 VAL C O 1
ATOM 10031 N N . THR C 1 338 ? -14.393 12.143 72.661 1.00 17.84 338 THR C N 1
ATOM 10032 C CA . THR C 1 338 ? -15.267 11.317 71.846 1.00 17.27 338 THR C CA 1
ATOM 10033 C C . THR C 1 338 ? -14.410 10.638 70.769 1.00 15.68 338 THR C C 1
ATOM 10034 O O . THR C 1 338 ? -13.469 11.231 70.265 1.00 17.07 338 THR C O 1
ATOM 10038 N N . ASP C 1 339 ? -14.694 9.372 70.429 1.00 15.87 339 ASP C N 1
ATOM 10039 C CA . ASP C 1 339 ? -13.997 8.675 69.351 1.00 16.60 339 ASP C CA 1
ATOM 10040 C C . ASP C 1 339 ? -12.482 8.639 69.686 1.00 17.60 339 ASP C C 1
ATOM 10041 O O . ASP C 1 339 ? -11.642 9.042 68.891 1.00 17.84 339 ASP C O 1
ATOM 10046 N N . ALA C 1 340 ? -12.146 8.200 70.934 1.00 19.12 340 ALA C N 1
ATOM 10047 C CA . ALA C 1 340 ? -10.774 8.352 71.434 1.00 17.07 340 ALA C CA 1
ATOM 10048 C C . ALA C 1 340 ? -9.708 7.668 70.569 1.00 19.10 340 ALA C C 1
ATOM 10049 O O . ALA C 1 340 ? -8.536 8.050 70.618 1.00 17.04 340 ALA C O 1
ATOM 10051 N N . SER C 1 341 ? -10.101 6.552 69.935 1.00 17.38 341 SER C N 1
ATOM 10052 C CA . SER C 1 341 ? -9.162 5.692 69.238 1.00 17.13 341 SER C CA 1
ATOM 10053 C C . SER C 1 341 ? -9.336 5.840 67.728 1.00 17.82 341 SER C C 1
ATOM 10054 O O . SER C 1 341 ? -8.661 5.170 66.919 1.00 18.88 341 SER C O 1
ATOM 10057 N N . PHE C 1 342 ? -10.182 6.822 67.321 1.00 16.20 342 PHE C N 1
ATOM 10058 C CA . PHE C 1 342 ? -10.309 7.233 65.924 1.00 15.88 342 PHE C CA 1
ATOM 10059 C C . PHE C 1 342 ? -11.073 6.179 65.119 1.00 17.38 342 PHE C C 1
ATOM 10060 O O . PHE C 1 342 ? -11.120 6.322 63.907 1.00 16.92 342 PHE C O 1
ATOM 10068 N N . GLU C 1 343 ? -11.572 5.153 65.795 1.00 16.78 343 GLU C N 1
ATOM 10069 C CA . GLU C 1 343 ? -12.096 3.935 65.177 1.00 16.25 343 GLU C CA 1
ATOM 10070 C C . GLU C 1 343 ? -13.476 4.225 64.537 1.00 22.05 343 GLU C C 1
ATOM 10071 O O . GLU C 1 343 ? -13.819 3.524 63.588 1.00 25.85 343 GLU C O 1
ATOM 10077 N N . ARG C 1 344 ? -14.178 5.267 65.044 1.00 18.27 344 ARG C N 1
ATOM 10078 C CA . ARG C 1 344 ? -15.595 5.486 64.681 1.00 19.35 344 ARG C CA 1
ATOM 10079 C C . ARG C 1 344 ? -15.770 6.183 63.341 1.00 20.60 344 ARG C C 1
ATOM 10080 O O . ARG C 1 344 ? -16.881 6.122 62.798 1.00 20.80 344 ARG C O 1
ATOM 10088 N N . SER C 1 345 ? -14.698 6.738 62.739 1.00 22.70 345 SER C N 1
ATOM 10089 C CA . SER C 1 345 ? -14.814 7.463 61.497 1.00 28.51 345 SER C CA 1
ATOM 10090 C C . SER C 1 345 ? -13.618 7.153 60.629 1.00 20.57 345 SER C C 1
ATOM 10091 O O . SER C 1 345 ? -12.505 6.943 61.139 1.00 22.58 345 SER C O 1
ATOM 10094 N N . THR C 1 346 ? -13.817 7.287 59.307 1.00 21.97 346 THR C N 1
ATOM 10095 C CA . THR C 1 346 ? -12.718 7.179 58.345 1.00 20.04 346 THR C CA 1
ATOM 10096 C C . THR C 1 346 ? -12.294 8.561 57.817 1.00 17.69 346 THR C C 1
ATOM 10097 O O . THR C 1 346 ? -11.381 8.643 57.020 1.00 17.45 346 THR C O 1
ATOM 10101 N N . THR C 1 347 ? -13.003 9.635 58.228 1.00 19.12 347 THR C N 1
ATOM 10102 C CA . THR C 1 347 ? -12.620 11.009 57.961 1.00 18.69 347 THR C CA 1
ATOM 10103 C C . THR C 1 347 ? -12.640 11.813 59.267 1.00 18.79 347 THR C C 1
ATOM 10104 O O . THR C 1 347 ? -13.389 11.476 60.192 1.00 17.95 347 THR C O 1
ATOM 10108 N N . LEU C 1 348 ? -11.915 12.965 59.239 1.00 21.26 348 LEU C N 1
ATOM 10109 C CA . LEU C 1 348 ? -12.097 14.038 60.224 1.00 19.58 348 LEU C CA 1
ATOM 10110 C C . LEU C 1 348 ? -13.488 14.702 60.066 1.00 18.20 348 LEU C C 1
ATOM 10111 O O . LEU C 1 348 ? -14.153 14.516 59.053 1.00 17.92 348 LEU C O 1
ATOM 10116 N N . GLY C 1 349 ? -13.930 15.398 61.120 1.00 17.56 349 GLY C N 1
ATOM 10117 C CA . GLY C 1 349 ? -15.014 16.385 61.087 1.00 18.92 349 GLY C CA 1
ATOM 10118 C C . GLY C 1 349 ? -14.499 17.821 61.123 1.00 17.24 349 GLY C C 1
ATOM 10119 O O . GLY C 1 349 ? -13.475 18.159 60.535 1.00 17.02 349 GLY C O 1
ATOM 10120 N N . ASP C 1 350 ? -15.198 18.684 61.861 1.00 17.81 350 ASP C N 1
ATOM 10121 C CA . ASP C 1 350 ? -14.845 20.096 61.995 1.00 18.97 350 ASP C CA 1
ATOM 10122 C C . ASP C 1 350 ? -14.473 20.462 63.430 1.00 19.37 350 ASP C C 1
ATOM 10123 O O . ASP C 1 350 ? -14.262 21.657 63.724 1.00 18.85 350 ASP C O 1
ATOM 10128 N N . GLY C 1 351 ? -14.225 19.454 64.280 1.00 19.57 351 GLY C N 1
ATOM 10129 C CA . GLY C 1 351 ? -13.684 19.682 65.614 1.00 19.08 351 GLY C CA 1
ATOM 10130 C C . GLY C 1 351 ? -14.759 19.982 66.661 1.00 19.23 351 GLY C C 1
ATOM 10131 O O . GLY C 1 351 ? -14.454 20.075 67.835 1.00 22.55 351 GLY C O 1
ATOM 10132 N N . THR C 1 352 ? -16.030 20.149 66.208 1.00 19.95 352 THR C N 1
ATOM 10133 C CA . THR C 1 352 ? -17.192 20.458 67.052 1.00 20.42 352 THR C CA 1
ATOM 10134 C C . THR C 1 352 ? -18.106 19.241 67.189 1.00 21.49 352 THR C C 1
ATOM 10135 O O . THR C 1 352 ? -18.072 18.276 66.390 1.00 19.84 352 THR C O 1
ATOM 10139 N N . ASN C 1 353 ? -18.988 19.280 68.225 1.00 22.80 353 ASN C N 1
ATOM 10140 C CA . ASN C 1 353 ? -20.014 18.260 68.452 1.00 25.12 353 ASN C CA 1
ATOM 10141 C C . ASN C 1 353 ? -19.424 16.847 68.569 1.00 24.24 353 ASN C C 1
ATOM 10142 O O . ASN C 1 353 ? -20.008 15.877 68.082 1.00 25.67 353 ASN C O 1
ATOM 10147 N N . GLY C 1 354 ? -18.221 16.710 69.153 1.00 20.73 354 GLY C N 1
ATOM 10148 C CA . GLY C 1 354 ? -17.620 15.385 69.385 1.00 21.45 354 GLY C CA 1
ATOM 10149 C C . GLY C 1 354 ? -16.839 14.836 68.178 1.00 19.39 354 GLY C C 1
ATOM 10150 O O . GLY C 1 354 ? -16.637 13.634 68.056 1.00 29.41 354 GLY C O 1
ATOM 10151 N N . THR C 1 355 ? -16.379 15.688 67.264 1.00 20.16 355 THR C N 1
ATOM 10152 C CA . THR C 1 355 ? -15.542 15.302 66.129 1.00 19.58 355 THR C CA 1
ATOM 10153 C C . THR C 1 355 ? -14.142 15.858 66.320 1.00 20.25 355 THR C C 1
ATOM 10154 O O . THR C 1 355 ? -13.915 16.858 67.025 1.00 19.96 355 THR C O 1
ATOM 10158 N N . TRP C 1 356 ? -13.211 15.243 65.574 1.00 21.01 356 TRP C N 1
ATOM 10159 C CA . TRP C 1 356 ? -11.862 15.718 65.447 1.00 19.09 356 TRP C CA 1
ATOM 10160 C C . TRP C 1 356 ? -11.761 16.684 64.262 1.00 19.96 356 TRP C C 1
ATOM 10161 O O . TRP C 1 356 ? -12.615 16.643 63.366 1.00 17.69 356 TRP C O 1
ATOM 10172 N N . ALA C 1 357 ? -10.727 17.535 64.265 1.00 18.78 357 ALA C N 1
ATOM 10173 C CA . ALA C 1 357 ? -10.371 18.336 63.111 1.00 19.79 357 ALA C CA 1
ATOM 10174 C C . ALA C 1 357 ? -8.859 18.403 63.029 1.00 18.47 357 ALA C C 1
ATOM 10175 O O . ALA C 1 357 ? -8.171 18.011 63.997 1.00 17.41 357 ALA C O 1
ATOM 10177 N N . ALA C 1 358 ? -8.386 18.797 61.856 1.00 18.15 358 ALA C N 1
ATOM 10178 C CA . ALA C 1 358 ? -6.954 18.921 61.602 1.00 17.62 358 ALA C CA 1
ATOM 10179 C C . ALA C 1 358 ? -6.667 19.830 60.424 1.00 17.47 358 ALA C C 1
ATOM 10180 O O . ALA C 1 358 ? -7.493 19.957 59.501 1.00 19.08 358 ALA C O 1
ATOM 10182 N N . LYS C 1 359 ? -5.487 20.454 60.438 1.00 19.20 359 LYS C N 1
ATOM 10183 C CA . LYS C 1 359 ? -4.980 21.176 59.280 1.00 18.70 359 LYS C CA 1
ATOM 10184 C C . LYS C 1 359 ? -4.581 20.238 58.114 1.00 18.94 359 LYS C C 1
ATOM 10185 O O . LYS C 1 359 ? -4.246 19.054 58.320 1.00 19.30 359 LYS C O 1
ATOM 10191 N N . PRO C 1 360 ? -4.482 20.766 56.869 1.00 19.79 360 PRO C N 1
ATOM 10192 C CA . PRO C 1 360 ? -3.890 20.037 55.751 1.00 20.55 360 PRO C CA 1
ATOM 10193 C C . PRO C 1 360 ? -2.422 19.682 55.998 1.00 20.12 360 PRO C C 1
ATOM 10194 O O . PRO C 1 360 ? -1.658 20.487 56.545 1.00 20.74 360 PRO C O 1
ATOM 10198 N N . ASN C 1 361 ? -1.967 18.482 55.582 1.00 20.35 361 ASN C N 1
ATOM 10199 C CA . ASN C 1 361 ? -2.714 17.325 55.132 1.00 17.69 361 ASN C CA 1
ATOM 10200 C C . ASN C 1 361 ? -2.867 16.337 56.292 1.00 21.80 361 ASN C C 1
ATOM 10201 O O . ASN C 1 361 ? -1.940 16.077 57.044 1.00 24.76 361 ASN C O 1
ATOM 10206 N N . SER C 1 362 ? -4.066 15.845 56.481 1.00 20.06 362 SER C N 1
ATOM 10207 C CA . SER C 1 362 ? -4.433 15.079 57.657 1.00 21.71 362 SER C CA 1
ATOM 10208 C C . SER C 1 362 ? -5.424 13.998 57.250 1.00 23.64 362 SER C C 1
ATOM 10209 O O . SER C 1 362 ? -5.925 13.945 56.106 1.00 24.09 362 SER C O 1
ATOM 10212 N N . GLY C 1 363 ? -5.649 13.092 58.195 1.00 20.10 363 GLY C N 1
ATOM 10213 C CA . GLY C 1 363 ? -6.673 12.086 57.982 1.00 22.27 363 GLY C CA 1
ATOM 10214 C C . GLY C 1 363 ? -6.586 10.943 58.964 1.00 22.93 363 GLY C C 1
ATOM 10215 O O . GLY C 1 363 ? -5.784 11.014 59.914 1.00 20.72 363 GLY C O 1
ATOM 10216 N N . ILE C 1 364 ? -7.394 9.911 58.651 1.00 17.13 364 ILE C N 1
ATOM 10217 C CA . ILE C 1 364 ? -7.521 8.734 59.473 1.00 19.94 364 ILE C CA 1
ATOM 10218 C C . ILE C 1 364 ? -6.932 7.592 58.661 1.00 20.11 364 ILE C C 1
ATOM 10219 O O . ILE C 1 364 ? -7.585 7.079 57.782 1.00 22.14 364 ILE C O 1
ATOM 10224 N N . ASP C 1 365 ? -5.746 7.113 59.078 1.00 15.48 365 ASP C N 1
ATOM 10225 C CA . ASP C 1 365 ? -5.145 5.885 58.558 1.00 17.84 365 ASP C CA 1
ATOM 10226 C C . ASP C 1 365 ? -5.937 4.691 59.072 1.00 16.96 365 ASP C C 1
ATOM 10227 O O . ASP C 1 365 ? -6.406 4.676 60.233 1.00 18.34 365 ASP C O 1
ATOM 10232 N N . ASN C 1 366 ? -6.296 3.826 58.102 1.00 17.77 366 ASN C N 1
ATOM 10233 C CA . ASN C 1 366 ? -7.229 2.732 58.302 1.00 17.61 366 ASN C CA 1
ATOM 10234 C C . ASN C 1 366 ? -6.656 1.459 57.692 1.00 17.01 366 ASN C C 1
ATOM 10235 O O . ASN C 1 366 ? -6.712 1.265 56.473 1.00 19.05 366 ASN C O 1
ATOM 10240 N N . ALA C 1 367 ? -6.016 0.614 58.496 1.00 16.92 367 ALA C N 1
ATOM 10241 C CA . ALA C 1 367 ? -5.528 -0.658 57.970 1.00 17.84 367 ALA C CA 1
ATOM 10242 C C . ALA C 1 367 ? -5.369 -1.626 59.127 1.00 16.69 367 ALA C C 1
ATOM 10243 O O . ALA C 1 367 ? -5.368 -1.229 60.300 1.00 16.96 367 ALA C O 1
ATOM 10245 N N . PRO C 1 368 ? -5.276 -2.941 58.858 1.00 15.99 368 PRO C N 1
ATOM 10246 C CA . PRO C 1 368 ? -5.162 -3.888 59.974 1.00 15.29 368 PRO C CA 1
ATOM 10247 C C . PRO C 1 368 ? -4.009 -3.524 60.915 1.00 14.93 368 PRO C C 1
ATOM 10248 O O . PRO C 1 368 ? -2.852 -3.524 60.498 1.00 16.02 368 PRO C O 1
ATOM 10252 N N . ALA C 1 369 ? -4.328 -3.254 62.178 1.00 14.59 369 ALA C N 1
ATOM 10253 C CA . ALA C 1 369 ? -3.312 -2.966 63.206 1.00 17.06 369 ALA C CA 1
ATOM 10254 C C . ALA C 1 369 ? -2.545 -1.683 62.915 1.00 14.72 369 ALA C C 1
ATOM 10255 O O . ALA C 1 369 ? -1.502 -1.477 63.492 1.00 18.25 369 ALA C O 1
ATOM 10257 N N . ALA C 1 370 ? -3.076 -0.751 62.110 1.00 15.54 370 ALA C N 1
ATOM 10258 C CA . ALA C 1 370 ? -2.435 0.534 61.885 1.00 16.66 370 ALA C CA 1
ATOM 10259 C C . ALA C 1 370 ? -2.458 1.412 63.138 1.00 15.75 370 ALA C C 1
ATOM 10260 O O . ALA C 1 370 ? -1.515 2.201 63.374 1.00 14.62 370 ALA C O 1
ATOM 10262 N N . GLY C 1 371 ? -3.528 1.299 63.929 1.00 15.12 371 GLY C N 1
ATOM 10263 C CA . GLY C 1 371 ? -3.546 2.084 65.162 1.00 15.11 371 GLY C CA 1
ATOM 10264 C C . GLY C 1 371 ? -2.438 1.715 66.158 1.00 14.42 371 GLY C C 1
ATOM 10265 O O . GLY C 1 371 ? -1.828 0.629 66.116 1.00 15.60 371 GLY C O 1
ATOM 10266 N N . PHE C 1 372 ? -2.213 2.601 67.155 1.00 18.91 372 PHE C N 1
ATOM 10267 C CA . PHE C 1 372 ? -1.609 2.196 68.424 1.00 13.47 372 PHE C CA 1
ATOM 10268 C C . PHE C 1 372 ? -2.344 0.984 68.968 1.00 13.94 372 PHE C C 1
ATOM 10269 O O . PHE C 1 372 ? -1.738 -0.054 69.294 1.00 14.26 372 PHE C O 1
ATOM 10277 N N . THR C 1 373 ? -3.689 1.168 69.083 1.00 13.84 373 THR C N 1
ATOM 10278 C CA . THR C 1 373 ? -4.685 0.128 69.179 1.00 13.15 373 THR C CA 1
ATOM 10279 C C . THR C 1 373 ? -5.697 0.221 68.033 1.00 13.37 373 THR C C 1
ATOM 10280 O O . THR C 1 373 ? -5.969 1.306 67.479 1.00 13.47 373 THR C O 1
ATOM 10284 N N . GLY C 1 374 ? -6.249 -0.909 67.636 1.00 12.94 374 GLY C N 1
ATOM 10285 C CA . GLY C 1 374 ? -7.282 -0.916 66.627 1.00 15.60 374 GLY C CA 1
ATOM 10286 C C . GLY C 1 374 ? -6.690 -0.702 65.254 1.00 12.23 374 GLY C C 1
ATOM 10287 O O . GLY C 1 374 ? -5.497 -0.823 64.993 1.00 14.45 374 GLY C O 1
ATOM 10288 N N . ASP C 1 375 ? -7.587 -0.412 64.289 1.00 14.55 375 ASP C N 1
ATOM 10289 C CA . ASP C 1 375 ? -7.118 -0.241 62.917 1.00 13.24 375 ASP C CA 1
ATOM 10290 C C . ASP C 1 375 ? -7.036 1.213 62.461 1.00 14.88 375 ASP C C 1
ATOM 10291 O O . ASP C 1 375 ? -6.625 1.462 61.325 1.00 14.20 375 ASP C O 1
ATOM 10296 N N . HIS C 1 376 ? -7.368 2.170 63.328 1.00 15.83 376 HIS C N 1
ATOM 10297 C CA . HIS C 1 376 ? -7.381 3.594 63.012 1.00 16.54 376 HIS C CA 1
ATOM 10298 C C . HIS C 1 376 ? -6.475 4.405 63.929 1.00 15.13 376 HIS C C 1
ATOM 10299 O O . HIS C 1 376 ? -6.372 4.066 65.108 1.00 15.43 376 HIS C O 1
ATOM 10306 N N . ARG C 1 377 ? -5.706 5.321 63.289 1.00 13.26 377 ARG C N 1
ATOM 10307 C CA . ARG C 1 377 ? -5.018 6.419 63.958 1.00 14.11 377 ARG C CA 1
ATOM 10308 C C . ARG C 1 377 ? -5.287 7.698 63.158 1.00 13.82 377 ARG C C 1
ATOM 10309 O O . ARG C 1 377 ? -5.561 7.637 61.958 1.00 15.35 377 ARG C O 1
ATOM 10317 N N . ALA C 1 378 ? -5.085 8.867 63.793 1.00 13.25 378 ALA C N 1
ATOM 10318 C CA . ALA C 1 378 ? -4.999 10.117 63.039 1.00 14.46 378 ALA C CA 1
ATOM 10319 C C . ALA C 1 378 ? -3.560 10.429 62.631 1.00 14.78 378 ALA C C 1
ATOM 10320 O O . ALA C 1 378 ? -2.628 10.025 63.306 1.00 15.67 378 ALA C O 1
ATOM 10322 N N . PHE C 1 379 ? -3.406 11.244 61.578 1.00 16.30 379 PHE C N 1
ATOM 10323 C CA . PHE C 1 379 ? -2.140 11.833 61.163 1.00 14.95 379 PHE C CA 1
ATOM 10324 C C . PHE C 1 379 ? -2.349 13.266 60.698 1.00 16.11 379 PHE C C 1
ATOM 10325 O O . PHE C 1 379 ? -3.415 13.660 60.263 1.00 17.22 379 PHE C O 1
ATOM 10333 N N . VAL C 1 380 ? -1.268 14.018 60.743 1.00 16.31 380 VAL C N 1
ATOM 10334 C CA . VAL C 1 380 ? -1.174 15.324 60.090 1.00 16.92 380 VAL C CA 1
ATOM 10335 C C . VAL C 1 380 ? 0.234 15.422 59.513 1.00 15.87 380 VAL C C 1
ATOM 10336 O O . VAL C 1 380 ? 1.222 14.934 60.091 1.00 17.03 380 VAL C O 1
ATOM 10340 N N . ARG C 1 381 ? 0.376 16.063 58.341 1.00 16.39 381 ARG C N 1
ATOM 10341 C CA . ARG C 1 381 ? 1.636 16.053 57.597 1.00 15.21 381 ARG C CA 1
ATOM 10342 C C . ARG C 1 381 ? 1.726 17.237 56.612 1.00 19.29 381 ARG C C 1
ATOM 10343 O O . ARG C 1 381 ? 0.792 17.460 55.853 1.00 18.73 381 ARG C O 1
ATOM 10351 N N . TYR C 1 382 ? 2.817 18.024 56.661 1.00 17.15 382 TYR C N 1
ATOM 10352 C CA . TYR C 1 382 ? 3.051 19.122 55.735 1.00 17.46 382 TYR C CA 1
ATOM 10353 C C . TYR C 1 382 ? 4.525 19.527 55.739 1.00 18.99 382 TYR C C 1
ATOM 10354 O O . TYR C 1 382 ? 5.328 18.886 56.433 1.00 17.70 382 TYR C O 1
ATOM 10363 N N . ASN C 1 383 ? 4.836 20.599 54.998 1.00 17.98 383 ASN C N 1
ATOM 10364 C CA . ASN C 1 383 ? 6.214 21.064 54.805 1.00 20.42 383 ASN C CA 1
ATOM 10365 C C . ASN C 1 383 ? 6.258 22.593 55.039 1.00 18.49 383 ASN C C 1
ATOM 10366 O O . ASN C 1 383 ? 7.144 23.253 54.494 1.00 20.60 383 ASN C O 1
ATOM 10371 N N . SER C 1 384 ? 5.308 23.104 55.829 1.00 18.00 384 SER C N 1
ATOM 10372 C CA . SER C 1 384 ? 5.248 24.523 56.162 1.00 17.51 384 SER C CA 1
ATOM 10373 C C . SER C 1 384 ? 4.285 24.815 57.325 1.00 17.79 384 SER C C 1
ATOM 10374 O O . SER C 1 384 ? 3.108 24.440 57.285 1.00 19.92 384 SER C O 1
ATOM 10377 N N . GLY C 1 385 ? 4.740 25.567 58.350 1.00 15.91 385 GLY C N 1
ATOM 10378 C CA . GLY C 1 385 ? 3.887 26.075 59.438 1.00 19.63 385 GLY C CA 1
ATOM 10379 C C . GLY C 1 385 ? 3.439 25.051 60.456 1.00 20.12 385 GLY C C 1
ATOM 10380 O O . GLY C 1 385 ? 3.897 23.891 60.417 1.00 20.40 385 GLY C O 1
ATOM 10381 N N . TRP C 1 386 ? 2.584 25.528 61.374 1.00 19.67 386 TRP C N 1
ATOM 10382 C CA . TRP C 1 386 ? 2.035 24.755 62.459 1.00 19.15 386 TRP C CA 1
ATOM 10383 C C . TRP C 1 386 ? 0.913 23.846 61.989 1.00 19.04 386 TRP C C 1
ATOM 10384 O O . TRP C 1 386 ? -0.070 24.308 61.372 1.00 19.25 386 TRP C O 1
ATOM 10395 N N . ARG C 1 387 ? 1.031 22.541 62.288 1.00 17.52 387 ARG C N 1
ATOM 10396 C CA . ARG C 1 387 ? 0.100 21.548 61.749 1.00 16.59 387 ARG C CA 1
ATOM 10397 C C . ARG C 1 387 ? -0.415 20.640 62.866 1.00 20.55 387 ARG C C 1
ATOM 10398 O O . ARG C 1 387 ? 0.345 19.899 63.495 1.00 17.44 387 ARG C O 1
ATOM 10406 N N . ASP C 1 388 ? -1.702 20.720 63.141 1.00 18.44 388 ASP C N 1
ATOM 10407 C CA . ASP C 1 388 ? -2.300 20.160 64.337 1.00 19.12 388 ASP C CA 1
ATOM 10408 C C . ASP C 1 388 ? -3.610 19.387 64.106 1.00 19.39 388 ASP C C 1
ATOM 10409 O O . ASP C 1 388 ? -4.267 19.454 63.063 1.00 19.61 388 ASP C O 1
ATOM 10414 N N . ILE C 1 389 ? -3.942 18.590 65.107 1.00 16.99 389 ILE C N 1
ATOM 10415 C CA . ILE C 1 389 ? -5.128 17.749 65.196 1.00 20.40 389 ILE C CA 1
ATOM 10416 C C . ILE C 1 389 ? -5.809 18.163 66.510 1.00 19.07 389 ILE C C 1
ATOM 10417 O O . ILE C 1 389 ? -5.142 18.224 67.548 1.00 19.74 389 ILE C O 1
ATOM 10422 N N . TRP C 1 390 ? -7.133 18.362 66.541 1.00 17.58 390 TRP C N 1
ATOM 10423 C CA . TRP C 1 390 ? -7.787 18.794 67.775 1.00 19.00 390 TRP C CA 1
ATOM 10424 C C . TRP C 1 390 ? -9.247 18.356 67.871 1.00 16.41 390 TRP C C 1
ATOM 10425 O O . TRP C 1 390 ? -9.882 18.003 66.869 1.00 17.46 390 TRP C O 1
ATOM 10436 N N . GLN C 1 391 ? -9.780 18.487 69.093 1.00 16.66 391 GLN C N 1
ATOM 10437 C CA . GLN C 1 391 ? -11.177 18.189 69.387 1.00 18.86 391 GLN C CA 1
ATOM 10438 C C . GLN C 1 391 ? -11.654 19.141 70.489 1.00 17.70 391 GLN C C 1
ATOM 10439 O O . GLN C 1 391 ? -10.966 19.319 71.498 1.00 16.32 391 GLN C O 1
ATOM 10445 N N . ASP C 1 392 ? -12.814 19.773 70.327 1.00 18.86 392 ASP C N 1
ATOM 10446 C CA . ASP C 1 392 ? -13.464 20.485 71.441 1.00 21.38 392 ASP C CA 1
ATOM 10447 C C . ASP C 1 392 ? -14.140 19.500 72.382 1.00 17.78 392 ASP C C 1
ATOM 10448 O O . ASP C 1 392 ? -14.905 18.626 71.978 1.00 20.29 392 ASP C O 1
ATOM 10453 N N . VAL C 1 393 ? -13.871 19.651 73.681 1.00 19.23 393 VAL C N 1
ATOM 10454 C CA . VAL C 1 393 ? -14.386 18.785 74.722 1.00 18.53 393 VAL C CA 1
ATOM 10455 C C . VAL C 1 393 ? -15.018 19.648 75.832 1.00 19.80 393 VAL C C 1
ATOM 10456 O O . VAL C 1 393 ? -14.386 20.613 76.214 1.00 19.04 393 VAL C O 1
ATOM 10460 N N . ALA C 1 394 ? -16.290 19.360 76.201 1.00 21.58 394 ALA C N 1
ATOM 10461 C CA . ALA C 1 394 ? -16.973 19.972 77.334 1.00 27.63 394 ALA C CA 1
ATOM 10462 C C . ALA C 1 394 ? -16.275 19.620 78.654 1.00 24.36 394 ALA C C 1
ATOM 10463 O O . ALA C 1 394 ? -16.110 18.415 78.996 1.00 24.23 394 ALA C O 1
ATOM 10465 N N . VAL C 1 395 ? -16.030 20.674 79.463 1.00 19.95 395 VAL C N 1
ATOM 10466 C CA . VAL C 1 395 ? -15.447 20.502 80.796 1.00 21.53 395 VAL C CA 1
ATOM 10467 C C . VAL C 1 395 ? -16.280 21.245 81.846 1.00 25.90 395 VAL C C 1
ATOM 10468 O O . VAL C 1 395 ? -17.069 22.100 81.460 1.00 26.89 395 VAL C O 1
ATOM 10472 N N . GLU C 1 396 ? -16.110 20.878 83.133 1.00 25.56 396 GLU C N 1
ATOM 10473 C CA . GLU C 1 396 ? -16.647 21.612 84.299 1.00 27.16 396 GLU C CA 1
ATOM 10474 C C . GLU C 1 396 ? -15.717 22.779 84.674 1.00 33.70 396 GLU C C 1
ATOM 10475 O O . GLU C 1 396 ? -14.486 22.660 84.769 1.00 27.68 396 GLU C O 1
ATOM 10481 N N . ARG C 1 397 ? -16.331 23.977 84.804 1.00 28.61 397 ARG C N 1
ATOM 10482 C CA . ARG C 1 397 ? -15.630 25.163 85.269 1.00 32.90 397 ARG C CA 1
ATOM 10483 C C . ARG C 1 397 ? -14.980 24.835 86.600 1.00 26.08 397 ARG C C 1
ATOM 10484 O O . ARG C 1 397 ? -15.583 24.135 87.416 1.00 23.96 397 ARG C O 1
ATOM 10492 N N . GLY C 1 398 ? -13.746 25.275 86.784 1.00 29.50 398 GLY C N 1
ATOM 10493 C CA . GLY C 1 398 ? -13.124 25.078 88.077 1.00 30.31 398 GLY C CA 1
ATOM 10494 C C . GLY C 1 398 ? -12.503 23.684 88.303 1.00 34.41 398 GLY C C 1
ATOM 10495 O O . GLY C 1 398 ? -11.686 23.581 89.218 1.00 34.38 398 GLY C O 1
ATOM 10496 N N . ALA C 1 399 ? -12.864 22.624 87.540 1.00 26.73 399 ALA C N 1
ATOM 10497 C CA . ALA C 1 399 ? -12.293 21.292 87.786 1.00 27.97 399 ALA C CA 1
ATOM 10498 C C . ALA C 1 399 ? -10.874 21.185 87.216 1.00 23.19 399 ALA C C 1
ATOM 10499 O O . ALA C 1 399 ? -10.444 21.992 86.419 1.00 24.41 399 ALA C O 1
ATOM 10501 N N . LYS C 1 400 ? -10.169 20.112 87.612 1.00 23.10 400 LYS C N 1
ATOM 10502 C CA . LYS C 1 400 ? -8.833 19.817 87.093 1.00 24.91 400 LYS C CA 1
ATOM 10503 C C . LYS C 1 400 ? -8.891 18.528 86.246 1.00 18.99 400 LYS C C 1
ATOM 10504 O O . LYS C 1 400 ? -9.649 17.623 86.566 1.00 18.81 400 LYS C O 1
ATOM 10510 N N . TYR C 1 401 ? -8.126 18.508 85.154 1.00 21.39 401 TYR C N 1
ATOM 10511 C CA . TYR C 1 401 ? -8.184 17.444 84.136 1.00 22.93 401 TYR C CA 1
ATOM 10512 C C . TYR C 1 401 ? -6.781 16.889 83.859 1.00 20.96 401 TYR C C 1
ATOM 10513 O O . TYR C 1 401 ? -5.755 17.560 84.012 1.00 20.44 401 TYR C O 1
ATOM 10522 N N . ARG C 1 402 ? -6.784 15.625 83.435 1.00 23.43 402 ARG C N 1
ATOM 10523 C CA . ARG C 1 402 ? -5.604 14.920 82.975 1.00 19.76 402 ARG C CA 1
ATOM 10524 C C . ARG C 1 402 ? -5.795 14.462 81.527 1.00 15.72 402 ARG C C 1
ATOM 10525 O O . ARG C 1 402 ? -6.722 13.726 81.238 1.00 19.49 402 ARG C O 1
ATOM 10533 N N . LEU C 1 403 ? -4.865 14.875 80.683 1.00 17.09 403 LEU C N 1
ATOM 10534 C CA . LEU C 1 403 ? -4.893 14.557 79.248 1.00 18.06 403 LEU C CA 1
ATOM 10535 C C . LEU C 1 403 ? -3.741 13.595 78.957 1.00 17.97 403 LEU C C 1
ATOM 10536 O O . LEU C 1 403 ? -2.621 13.907 79.331 1.00 17.90 403 LEU C O 1
ATOM 10541 N N . THR C 1 404 ? -4.029 12.391 78.419 1.00 16.08 404 THR C N 1
ATOM 10542 C CA . THR C 1 404 ? -2.947 11.537 77.949 1.00 19.21 404 THR C CA 1
ATOM 10543 C C . THR C 1 404 ? -3.240 11.126 76.502 1.00 16.52 404 THR C C 1
ATOM 10544 O O . THR C 1 404 ? -4.405 11.082 76.066 1.00 17.67 404 THR C O 1
ATOM 10548 N N . GLY C 1 405 ? -2.169 10.841 75.758 1.00 16.11 405 GLY C N 1
ATOM 10549 C CA . GLY C 1 405 ? -2.307 10.357 74.401 1.00 15.35 405 GLY C CA 1
ATOM 10550 C C . GLY C 1 405 ? -0.983 9.789 73.865 1.00 14.83 405 GLY C C 1
ATOM 10551 O O . GLY C 1 405 ? 0.119 10.099 74.347 1.00 15.98 405 GLY C O 1
ATOM 10552 N N . PHE C 1 406 ? -1.123 8.986 72.795 1.00 15.32 406 PHE C N 1
ATOM 10553 C CA . PHE C 1 406 ? 0.000 8.323 72.147 1.00 13.48 406 PHE C CA 1
ATOM 10554 C C . PHE C 1 406 ? 0.282 8.974 70.821 1.00 14.68 406 PHE C C 1
ATOM 10555 O O . PHE C 1 406 ? -0.614 9.128 69.971 1.00 14.32 406 PHE C O 1
ATOM 10563 N N . LEU C 1 407 ? 1.556 9.306 70.608 1.00 14.92 407 LEU C N 1
ATOM 10564 C CA . LEU C 1 407 ? 1.958 9.831 69.330 1.00 14.90 407 LEU C CA 1
ATOM 10565 C C . LEU C 1 407 ? 3.353 9.344 68.969 1.00 14.62 407 LEU C C 1
ATOM 10566 O O . LEU C 1 407 ? 4.099 8.825 69.810 1.00 14.44 407 LEU C O 1
ATOM 10571 N N . ARG C 1 408 ? 3.690 9.553 67.693 1.00 13.36 408 ARG C N 1
ATOM 10572 C CA . ARG C 1 408 ? 5.047 9.384 67.148 1.00 12.71 408 ARG C CA 1
ATOM 10573 C C . ARG C 1 408 ? 5.171 10.293 65.949 1.00 13.56 408 ARG C C 1
ATOM 10574 O O . ARG C 1 408 ? 4.196 10.814 65.451 1.00 14.51 408 ARG C O 1
ATOM 10582 N N . THR C 1 409 ? 6.390 10.490 65.478 1.00 13.65 409 THR C N 1
ATOM 10583 C CA . THR C 1 409 ? 6.665 11.469 64.438 1.00 13.81 409 THR C CA 1
ATOM 10584 C C . THR C 1 409 ? 7.608 10.864 63.410 1.00 15.27 409 THR C C 1
ATOM 10585 O O . THR C 1 409 ? 8.219 9.818 63.661 1.00 15.86 409 THR C O 1
ATOM 10589 N N . SER C 1 410 ? 7.712 11.517 62.267 1.00 13.21 410 SER C N 1
ATOM 10590 C CA . SER C 1 410 ? 8.792 11.340 61.320 1.00 13.28 410 SER C CA 1
ATOM 10591 C C . SER C 1 410 ? 10.099 11.702 62.040 1.00 13.30 410 SER C C 1
ATOM 10592 O O . SER C 1 410 ? 10.053 12.450 63.027 1.00 15.52 410 SER C O 1
ATOM 10595 N N . VAL C 1 411 ? 11.198 11.131 61.575 1.00 15.93 411 VAL C N 1
ATOM 10596 C CA . VAL C 1 411 ? 12.488 11.282 62.252 1.00 14.99 411 VAL C CA 1
ATOM 10597 C C . VAL C 1 411 ? 12.942 12.756 62.220 1.00 15.87 411 VAL C C 1
ATOM 10598 O O . VAL C 1 411 ? 13.592 13.208 63.153 1.00 16.52 411 VAL C O 1
ATOM 10602 N N . ASN C 1 412 ? 12.565 13.502 61.152 1.00 15.27 412 ASN C N 1
ATOM 10603 C CA . ASN C 1 412 ? 12.957 14.879 60.958 1.00 16.66 412 ASN C CA 1
ATOM 10604 C C . ASN C 1 412 ? 12.100 15.901 61.695 1.00 17.92 412 ASN C C 1
ATOM 10605 O O . ASN C 1 412 ? 12.431 17.063 61.509 1.00 18.10 412 ASN C O 1
ATOM 10610 N N . SER C 1 413 ? 11.066 15.495 62.482 1.00 15.17 413 SER C N 1
ATOM 10611 C CA . SER C 1 413 ? 10.292 16.370 63.359 1.00 15.21 413 SER C CA 1
ATOM 10612 C C . SER C 1 413 ? 11.220 17.088 64.331 1.00 16.43 413 SER C C 1
ATOM 10613 O O . SER C 1 413 ? 12.169 16.483 64.865 1.00 17.76 413 SER C O 1
ATOM 10616 N N . ASP C 1 414 ? 11.016 18.404 64.525 1.00 16.71 414 ASP C N 1
ATOM 10617 C CA . ASP C 1 414 ? 11.922 19.173 65.406 1.00 16.56 414 ASP C CA 1
ATOM 10618 C C . ASP C 1 414 ? 11.199 19.853 66.573 1.00 16.77 414 ASP C C 1
ATOM 10619 O O . ASP C 1 414 ? 11.857 20.090 67.617 1.00 17.91 414 ASP C O 1
ATOM 10624 N N . ASN C 1 415 ? 9.883 20.115 66.493 1.00 16.10 415 ASN C N 1
ATOM 10625 C CA . ASN C 1 415 ? 9.133 20.753 67.575 1.00 15.92 415 ASN C CA 1
ATOM 10626 C C . ASN C 1 415 ? 7.639 20.524 67.396 1.00 16.99 415 ASN C C 1
ATOM 10627 O O . ASN C 1 415 ? 7.021 21.028 66.446 1.00 20.28 415 ASN C O 1
ATOM 10632 N N . GLY C 1 416 ? 7.082 19.754 68.330 1.00 16.53 416 GLY C N 1
ATOM 10633 C CA . GLY C 1 416 ? 5.686 19.499 68.413 1.00 15.87 416 GLY C CA 1
ATOM 10634 C C . GLY C 1 416 ? 5.193 19.783 69.815 1.00 17.36 416 GLY C C 1
ATOM 10635 O O . GLY C 1 416 ? 6.014 19.900 70.738 1.00 17.43 416 GLY C O 1
ATOM 10636 N N . PHE C 1 417 ? 3.850 19.925 69.937 1.00 16.11 417 PHE C N 1
ATOM 10637 C CA . PHE C 1 417 ? 3.186 20.137 71.209 1.00 16.97 417 PHE C CA 1
ATOM 10638 C C . PHE C 1 417 ? 1.924 19.279 71.356 1.00 15.89 417 PHE C C 1
ATOM 10639 O O . PHE C 1 417 ? 1.317 18.908 70.373 1.00 15.35 417 PHE C O 1
ATOM 10647 N N . PHE C 1 418 ? 1.609 18.925 72.601 1.00 16.91 418 PHE C N 1
ATOM 10648 C CA . PHE C 1 418 ? 0.452 18.163 72.997 1.00 15.03 418 PHE C CA 1
ATOM 10649 C C . PHE C 1 418 ? -0.148 18.815 74.236 1.00 19.89 418 PHE C C 1
ATOM 10650 O O . PHE C 1 418 ? 0.552 19.019 75.231 1.00 19.64 418 PHE C O 1
ATOM 10658 N N . GLY C 1 419 ? -1.458 19.131 74.207 1.00 16.52 419 GLY C N 1
ATOM 10659 C CA . GLY C 1 419 ? -2.072 19.616 75.430 1.00 18.43 419 GLY C CA 1
ATOM 10660 C C . GLY C 1 419 ? -3.467 20.167 75.221 1.00 21.33 419 GLY C C 1
ATOM 10661 O O . GLY C 1 419 ? -4.191 19.664 74.360 1.00 18.93 419 GLY C O 1
ATOM 10662 N N . ALA C 1 420 ? -3.842 21.161 76.081 1.00 20.08 420 ALA C N 1
ATOM 10663 C CA . ALA C 1 420 ? -5.190 21.740 76.102 1.00 18.59 420 ALA C CA 1
ATOM 10664 C C . ALA C 1 420 ? -5.095 23.262 75.925 1.00 20.18 420 ALA C C 1
ATOM 10665 O O . ALA C 1 420 ? -4.132 23.942 76.363 1.00 17.95 420 ALA C O 1
ATOM 10667 N N . ARG C 1 421 ? -6.060 23.792 75.158 1.00 20.41 421 ARG C N 1
ATOM 10668 C CA . ARG C 1 421 ? -6.055 25.218 74.825 1.00 19.34 421 ARG C CA 1
ATOM 10669 C C . ARG C 1 421 ? -7.518 25.684 74.798 1.00 21.14 421 ARG C C 1
ATOM 10670 O O . ARG C 1 421 ? -8.512 24.892 74.767 1.00 18.79 421 ARG C O 1
ATOM 10678 N N . THR C 1 422 ? -7.649 27.023 74.842 1.00 22.39 422 THR C N 1
ATOM 10679 C CA . THR C 1 422 ? -9.011 27.578 74.826 1.00 24.04 422 THR C CA 1
ATOM 10680 C C . THR C 1 422 ? -9.546 27.370 73.414 1.00 25.05 422 THR C C 1
ATOM 10681 O O . THR C 1 422 ? -8.761 27.162 72.490 1.00 21.90 422 THR C O 1
ATOM 10685 N N . LEU C 1 423 ? -10.863 27.537 73.228 1.00 25.94 423 LEU C N 1
ATOM 10686 C CA . LEU C 1 423 ? -11.383 27.502 71.865 1.00 24.74 423 LEU C CA 1
ATOM 10687 C C . LEU C 1 423 ? -10.859 28.587 70.945 1.00 26.18 423 LEU C C 1
ATOM 10688 O O . LEU C 1 423 ? -11.000 28.421 69.733 1.00 26.43 423 LEU C O 1
ATOM 10693 N N . ASP C 1 424 ? -10.378 29.726 71.484 1.00 26.76 424 ASP C N 1
ATOM 10694 C CA . ASP C 1 424 ? -9.751 30.762 70.671 1.00 34.40 424 ASP C CA 1
ATOM 10695 C C . ASP C 1 424 ? -8.240 30.579 70.536 1.00 33.18 424 ASP C C 1
ATOM 10696 O O . ASP C 1 424 ? -7.590 31.518 70.066 1.00 39.65 424 ASP C O 1
ATOM 10701 N N . GLY C 1 425 ? -7.673 29.430 70.992 1.00 29.08 425 GLY C N 1
ATOM 10702 C CA . GLY C 1 425 ? -6.303 29.057 70.638 1.00 28.35 425 GLY C CA 1
ATOM 10703 C C . GLY C 1 425 ? -5.273 29.426 71.716 1.00 33.14 425 GLY C C 1
ATOM 10704 O O . GLY C 1 425 ? -4.079 29.287 71.472 1.00 31.11 425 GLY C O 1
ATOM 10705 N N . VAL C 1 426 ? -5.702 29.895 72.892 1.00 31.19 426 VAL C N 1
ATOM 10706 C CA . VAL C 1 426 ? -4.743 30.274 73.943 1.00 37.40 426 VAL C CA 1
ATOM 10707 C C . VAL C 1 426 ? -4.327 29.054 74.789 1.00 29.50 426 VAL C C 1
ATOM 10708 O O . VAL C 1 426 ? -5.175 28.405 75.428 1.00 27.03 426 VAL C O 1
ATOM 10712 N N . PRO C 1 427 ? -3.015 28.670 74.852 1.00 34.37 427 PRO C N 1
ATOM 10713 C CA . PRO C 1 427 ? -2.637 27.414 75.512 1.00 32.34 427 PRO C CA 1
ATOM 10714 C C . PRO C 1 427 ? -3.023 27.534 76.975 1.00 30.79 427 PRO C C 1
ATOM 10715 O O . PRO C 1 427 ? -2.889 28.614 77.557 1.00 28.99 427 PRO C O 1
ATOM 10719 N N . ILE C 1 428 ? -3.473 26.419 77.543 1.00 24.69 428 ILE C N 1
ATOM 10720 C CA . ILE C 1 428 ? -3.739 26.322 78.964 1.00 23.13 428 ILE C CA 1
ATOM 10721 C C . ILE C 1 428 ? -2.700 25.459 79.655 1.00 24.88 428 ILE C C 1
ATOM 10722 O O . ILE C 1 428 ? -2.263 25.738 80.762 1.00 23.07 428 ILE C O 1
ATOM 10727 N N . GLY C 1 429 ? -2.361 24.354 79.016 1.00 24.16 429 GLY C N 1
ATOM 10728 C CA . GLY C 1 429 ? -1.271 23.519 79.513 1.00 23.27 429 GLY C CA 1
ATOM 10729 C C . GLY C 1 429 ? -0.867 22.607 78.371 1.00 23.48 429 GLY C C 1
ATOM 10730 O O . GLY C 1 429 ? -1.777 22.044 77.730 1.00 21.87 429 GLY C O 1
ATOM 10731 N N . GLU C 1 430 ? 0.446 22.504 78.152 1.00 19.86 430 GLU C N 1
ATOM 10732 C CA . GLU C 1 430 ? 0.980 21.702 77.052 1.00 21.00 430 GLU C CA 1
ATOM 10733 C C . GLU C 1 430 ? 2.390 21.201 77.385 1.00 20.66 430 GLU C C 1
ATOM 10734 O O . GLU C 1 430 ? 3.041 21.772 78.236 1.00 20.54 430 GLU C O 1
ATOM 10740 N N . ILE C 1 431 ? 2.841 20.138 76.689 1.00 20.71 431 ILE C N 1
ATOM 10741 C CA . ILE C 1 431 ? 4.266 19.761 76.672 1.00 17.82 431 ILE C CA 1
ATOM 10742 C C . ILE C 1 431 ? 4.801 19.915 75.250 1.00 17.29 431 ILE C C 1
ATOM 10743 O O . ILE C 1 431 ? 4.056 20.110 74.265 1.00 17.34 431 ILE C O 1
ATOM 10748 N N . ASN C 1 432 ? 6.130 19.793 75.171 1.00 16.58 432 ASN C N 1
ATOM 10749 C CA . ASN C 1 432 ? 6.916 20.010 73.970 1.00 16.50 432 ASN C CA 1
ATOM 10750 C C . ASN C 1 432 ? 7.776 18.776 73.717 1.00 19.28 432 ASN C C 1
ATOM 10751 O O . ASN C 1 432 ? 8.488 18.351 74.632 1.00 18.26 432 ASN C O 1
ATOM 10756 N N . PHE C 1 433 ? 7.602 18.146 72.537 1.00 18.55 433 PHE C N 1
ATOM 10757 C CA . PHE C 1 433 ? 8.435 17.040 72.075 1.00 15.52 433 PHE C CA 1
ATOM 10758 C C . PHE C 1 433 ? 9.158 17.468 70.784 1.00 15.80 433 PHE C C 1
ATOM 10759 O O . PHE C 1 433 ? 8.843 18.525 70.156 1.00 17.60 433 PHE C O 1
ATOM 10767 N N . HIS C 1 434 ? 10.156 16.675 70.382 1.00 15.82 434 HIS C N 1
ATOM 10768 C CA . HIS C 1 434 ? 10.948 17.014 69.195 1.00 16.59 434 HIS C CA 1
ATOM 10769 C C . HIS C 1 434 ? 10.708 15.919 68.147 1.00 19.00 434 HIS C C 1
ATOM 10770 O O . HIS C 1 434 ? 9.810 16.054 67.300 1.00 21.51 434 HIS C O 1
ATOM 10777 N N . SER C 1 435 ? 11.488 14.809 68.254 1.00 18.16 435 SER C N 1
ATOM 10778 C CA . SER C 1 435 ? 11.426 13.683 67.328 1.00 14.73 435 SER C CA 1
ATOM 10779 C C . SER C 1 435 ? 11.100 12.428 68.147 1.00 18.20 435 SER C C 1
ATOM 10780 O O . SER C 1 435 ? 11.776 12.114 69.165 1.00 14.29 435 SER C O 1
ATOM 10783 N N . VAL C 1 436 ? 9.979 11.760 67.776 1.00 14.53 436 VAL C N 1
ATOM 10784 C CA . VAL C 1 436 ? 9.454 10.645 68.536 1.00 13.98 436 VAL C CA 1
ATOM 10785 C C . VAL C 1 436 ? 9.408 9.378 67.654 1.00 15.55 436 VAL C C 1
ATOM 10786 O O . VAL C 1 436 ? 8.588 9.249 66.755 1.00 14.58 436 VAL C O 1
ATOM 10790 N N . GLY C 1 437 ? 10.178 8.348 68.042 1.00 15.37 437 GLY C N 1
ATOM 10791 C CA . GLY C 1 437 ? 10.340 7.163 67.211 1.00 16.31 437 GLY C CA 1
ATOM 10792 C C . GLY C 1 437 ? 9.209 6.163 67.457 1.00 14.12 437 GLY C C 1
ATOM 10793 O O . GLY C 1 437 ? 8.245 5.910 66.674 1.00 12.82 437 GLY C O 1
ATOM 10794 N N . ALA C 1 438 ? 9.341 5.550 68.616 1.00 13.30 438 ALA C N 1
ATOM 10795 C CA . ALA C 1 438 ? 8.294 4.667 69.152 1.00 14.33 438 ALA C CA 1
ATOM 10796 C C . ALA C 1 438 ? 6.980 5.380 69.472 1.00 13.25 438 ALA C C 1
ATOM 10797 O O . ALA C 1 438 ? 6.999 6.587 69.856 1.00 12.84 438 ALA C O 1
ATOM 10799 N N . TRP C 1 439 ? 5.851 4.718 69.259 1.00 12.01 439 TRP C N 1
ATOM 10800 C CA . TRP C 1 439 ? 4.629 5.190 69.916 1.00 12.02 439 TRP C CA 1
ATOM 10801 C C . TRP C 1 439 ? 4.979 5.520 71.364 1.00 13.70 439 TRP C C 1
ATOM 10802 O O . TRP C 1 439 ? 5.474 4.665 72.113 1.00 14.29 439 TRP C O 1
ATOM 10813 N N . THR C 1 440 ? 4.683 6.756 71.768 1.00 13.35 440 THR C N 1
ATOM 10814 C CA . THR C 1 440 ? 5.045 7.218 73.116 1.00 15.58 440 THR C CA 1
ATOM 10815 C C . THR C 1 440 ? 3.850 7.963 73.741 1.00 15.04 440 THR C C 1
ATOM 10816 O O . THR C 1 440 ? 3.198 8.798 73.067 1.00 13.14 440 THR C O 1
ATOM 10820 N N . ARG C 1 441 ? 3.566 7.710 75.045 1.00 14.82 441 ARG C N 1
ATOM 10821 C CA . ARG C 1 441 ? 2.514 8.436 75.735 1.00 17.14 441 ARG C CA 1
ATOM 10822 C C . ARG C 1 441 ? 3.058 9.746 76.316 1.00 16.88 441 ARG C C 1
ATOM 10823 O O . ARG C 1 441 ? 4.140 9.799 76.944 1.00 18.05 441 ARG C O 1
ATOM 10831 N N . PHE C 1 442 ? 2.277 10.822 76.109 1.00 17.05 442 PHE C N 1
ATOM 10832 C CA . PHE C 1 442 ? 2.465 12.114 76.754 1.00 15.72 442 PHE C CA 1
ATOM 10833 C C . PHE C 1 442 ? 1.280 12.375 77.689 1.00 15.48 442 PHE C C 1
ATOM 10834 O O . PHE C 1 442 ? 0.181 11.851 77.519 1.00 14.24 442 PHE C O 1
ATOM 10842 N N . THR C 1 443 ? 1.558 13.179 78.716 1.00 16.33 443 THR C N 1
ATOM 10843 C CA . THR C 1 443 ? 0.683 13.361 79.856 1.00 15.73 443 THR C CA 1
ATOM 10844 C C . THR C 1 443 ? 0.730 14.831 80.294 1.00 19.57 443 THR C C 1
ATOM 10845 O O . THR C 1 443 ? 1.807 15.388 80.518 1.00 18.41 443 THR C O 1
ATOM 10849 N N . VAL C 1 444 ? -0.453 15.453 80.327 1.00 18.95 444 VAL C N 1
ATOM 10850 C CA . VAL C 1 444 ? -0.539 16.871 80.719 1.00 19.69 444 VAL C CA 1
ATOM 10851 C C . VAL C 1 444 ? -1.671 17.032 81.730 1.00 19.07 444 VAL C C 1
ATOM 10852 O O . VAL C 1 444 ? -2.768 16.594 81.416 1.00 20.79 444 VAL C O 1
ATOM 10856 N N . GLU C 1 445 ? -1.454 17.683 82.900 1.00 19.69 445 GLU C N 1
ATOM 10857 C CA . GLU C 1 445 ? -2.550 17.972 83.841 1.00 20.77 445 GLU C CA 1
ATOM 10858 C C . GLU C 1 445 ? -2.720 19.498 83.950 1.00 21.71 445 GLU C C 1
ATOM 10859 O O . GLU C 1 445 ? -1.714 20.197 83.870 1.00 20.28 445 GLU C O 1
ATOM 10865 N N . PHE C 1 446 ? -3.999 19.963 84.014 1.00 22.98 446 PHE C N 1
ATOM 10866 C CA . PHE C 1 446 ? -4.292 21.391 83.940 1.00 24.75 446 PHE C CA 1
ATOM 10867 C C . PHE C 1 446 ? -5.635 21.673 84.609 1.00 23.47 446 PHE C C 1
ATOM 10868 O O . PHE C 1 446 ? -6.436 20.777 84.849 1.00 20.08 446 PHE C O 1
ATOM 10876 N N . ASP C 1 447 ? -5.791 22.947 85.028 1.00 25.42 447 ASP C N 1
ATOM 10877 C CA . ASP C 1 447 ? -7.051 23.451 85.573 1.00 29.35 447 ASP C CA 1
ATOM 10878 C C . ASP C 1 447 ? -7.849 24.054 84.417 1.00 21.05 447 ASP C C 1
ATOM 10879 O O . ASP C 1 447 ? -7.281 24.788 83.597 1.00 25.10 447 ASP C O 1
ATOM 10884 N N . ALA C 1 448 ? -9.084 23.619 84.294 1.00 25.59 448 ALA C N 1
ATOM 10885 C CA . ALA C 1 448 ? -9.960 24.111 83.249 1.00 31.20 448 ALA C CA 1
ATOM 10886 C C . ALA C 1 448 ? -10.060 25.649 83.355 1.00 37.25 448 ALA C C 1
ATOM 10887 O O . ALA C 1 448 ? -10.101 26.354 82.336 1.00 31.73 448 ALA C O 1
ATOM 10889 N N . GLY C 1 449 ? -10.080 26.153 84.608 1.00 37.95 449 GLY C N 1
ATOM 10890 C CA . GLY C 1 449 ? -10.405 27.550 84.883 1.00 38.64 449 GLY C CA 1
ATOM 10891 C C . GLY C 1 449 ? -11.890 27.823 84.621 1.00 35.01 449 GLY C C 1
ATOM 10892 O O . GLY C 1 449 ? -12.724 26.915 84.751 1.00 29.92 449 GLY C O 1
ATOM 10893 N N . ASP C 1 450 ? -12.207 29.060 84.218 1.00 33.57 450 ASP C N 1
ATOM 10894 C CA . ASP C 1 450 ? -13.587 29.534 84.265 1.00 39.06 450 ASP C CA 1
ATOM 10895 C C . ASP C 1 450 ? -14.198 29.389 82.879 1.00 40.07 450 ASP C C 1
ATOM 10896 O O . ASP C 1 450 ? -14.385 30.373 82.176 1.00 37.28 450 ASP C O 1
ATOM 10901 N N . ARG C 1 451 ? -14.416 28.150 82.456 1.00 37.08 451 ARG C N 1
ATOM 10902 C CA . ARG C 1 451 ? -14.900 27.917 81.106 1.00 36.23 451 ARG C CA 1
ATOM 10903 C C . ARG C 1 451 ? -15.519 26.537 81.002 1.00 25.60 451 ARG C C 1
ATOM 10904 O O . ARG C 1 451 ? -15.330 25.689 81.858 1.00 26.70 451 ARG C O 1
ATOM 10912 N N . ASP C 1 452 ? -16.313 26.352 79.952 1.00 24.88 452 ASP C N 1
ATOM 10913 C CA . ASP C 1 452 ? -17.151 25.189 79.794 1.00 26.40 452 ASP C CA 1
ATOM 10914 C C . ASP C 1 452 ? -16.596 24.190 78.776 1.00 23.30 452 ASP C C 1
ATOM 10915 O O . ASP C 1 452 ? -17.246 23.153 78.588 1.00 23.13 452 ASP C O 1
ATOM 10920 N N . ALA C 1 453 ? -15.545 24.596 78.046 1.00 23.14 453 ALA C N 1
ATOM 10921 C CA . ALA C 1 453 ? -14.914 23.749 77.017 1.00 25.19 453 ALA C CA 1
ATOM 10922 C C . ALA C 1 453 ? -13.448 24.103 76.814 1.00 24.50 453 ALA C C 1
ATOM 10923 O O . ALA C 1 453 ? -12.988 25.264 76.957 1.00 25.20 453 ALA C O 1
ATOM 10925 N N . VAL C 1 454 ? -12.673 23.062 76.402 1.00 23.54 454 VAL C N 1
ATOM 10926 C CA . VAL C 1 454 ? -11.289 23.266 75.986 1.00 19.79 454 VAL C CA 1
ATOM 10927 C C . VAL C 1 454 ? -11.076 22.590 74.636 1.00 17.33 454 VAL C C 1
ATOM 10928 O O . VAL C 1 454 ? -11.861 21.739 74.252 1.00 21.34 454 VAL C O 1
ATOM 10932 N N . GLN C 1 455 ? -9.924 22.835 74.007 1.00 17.23 455 GLN C N 1
ATOM 10933 C CA . GLN C 1 455 ? -9.569 22.127 72.782 1.00 18.71 455 GLN C CA 1
ATOM 10934 C C . GLN C 1 455 ? -8.320 21.307 73.120 1.00 19.98 455 GLN C C 1
ATOM 10935 O O . GLN C 1 455 ? -7.278 21.906 73.417 1.00 19.76 455 GLN C O 1
ATOM 10941 N N . VAL C 1 456 ? -8.478 19.974 73.088 1.00 20.75 456 VAL C N 1
ATOM 10942 C CA . VAL C 1 456 ? -7.358 19.024 73.258 1.00 18.36 456 VAL C CA 1
ATOM 10943 C C . VAL C 1 456 ? -6.676 18.892 71.895 1.00 19.18 456 VAL C C 1
ATOM 10944 O O . VAL C 1 456 ? -7.337 18.935 70.865 1.00 16.86 456 VAL C O 1
ATOM 10948 N N . PHE C 1 457 ? -5.343 18.916 71.882 1.00 16.41 457 PHE C N 1
ATOM 10949 C CA . PHE C 1 457 ? -4.690 18.975 70.592 1.00 15.51 457 PHE C CA 1
ATOM 10950 C C . PHE C 1 457 ? -3.318 18.298 70.643 1.00 17.25 457 PHE C C 1
ATOM 10951 O O . PHE C 1 457 ? -2.701 18.159 71.674 1.00 15.19 457 PHE C O 1
ATOM 10959 N N . GLY C 1 458 ? -2.874 17.890 69.474 1.00 16.28 458 GLY C N 1
ATOM 10960 C CA . GLY C 1 458 ? -1.479 17.583 69.246 1.00 16.69 458 GLY C CA 1
ATOM 10961 C C . GLY C 1 458 ? -1.118 18.158 67.899 1.00 19.69 458 GLY C C 1
ATOM 10962 O O . GLY C 1 458 ? -1.954 18.216 67.006 1.00 18.16 458 GLY C O 1
ATOM 10963 N N . GLY C 1 459 ? 0.138 18.549 67.746 1.00 15.49 459 GLY C N 1
ATOM 10964 C CA . GLY C 1 459 ? 0.627 18.965 66.452 1.00 15.92 459 GLY C CA 1
ATOM 10965 C C . GLY C 1 459 ? 2.103 19.114 66.401 1.00 16.26 459 GLY C C 1
ATOM 10966 O O . GLY C 1 459 ? 2.740 18.993 67.454 1.00 16.82 459 GLY C O 1
ATOM 10967 N N . VAL C 1 460 ? 2.562 19.444 65.192 1.00 14.69 460 VAL C N 1
ATOM 10968 C CA . VAL C 1 460 ? 3.950 19.616 64.804 1.00 16.05 460 VAL C CA 1
ATOM 10969 C C . VAL C 1 460 ? 4.150 20.863 63.963 1.00 18.88 460 VAL C C 1
ATOM 10970 O O . VAL C 1 460 ? 3.465 21.092 62.976 1.00 17.98 460 VAL C O 1
ATOM 10974 N N . TRP C 1 461 ? 5.327 21.478 64.202 1.00 19.32 461 TRP C N 1
ATOM 10975 C CA . TRP C 1 461 ? 5.938 22.447 63.291 1.00 19.88 461 TRP C CA 1
ATOM 10976 C C . TRP C 1 461 ? 6.569 21.753 62.090 1.00 19.10 461 TRP C C 1
ATOM 10977 O O . TRP C 1 461 ? 7.232 20.710 62.264 1.00 17.75 461 TRP C O 1
ATOM 10988 N N . THR C 1 462 ? 6.267 22.286 60.877 1.00 18.45 462 THR C N 1
ATOM 10989 C CA . THR C 1 462 ? 6.701 21.652 59.627 1.00 18.18 462 THR C CA 1
ATOM 10990 C C . THR C 1 462 ? 7.546 22.591 58.765 1.00 19.58 462 THR C C 1
ATOM 10991 O O . THR C 1 462 ? 7.728 22.356 57.566 1.00 17.37 462 THR C O 1
ATOM 10995 N N . ASN C 1 463 ? 8.166 23.628 59.382 1.00 21.90 463 ASN C N 1
ATOM 10996 C CA . ASN C 1 463 ? 9.028 24.496 58.617 1.00 22.57 463 ASN C CA 1
ATOM 10997 C C . ASN C 1 463 ? 10.311 23.810 58.140 1.00 22.55 463 ASN C C 1
ATOM 10998 O O . ASN C 1 463 ? 10.815 24.118 57.047 1.00 21.37 463 ASN C O 1
ATOM 11003 N N . SER C 1 464 ? 10.826 22.823 58.941 1.00 22.65 464 SER C N 1
ATOM 11004 C CA . SER C 1 464 ? 12.145 22.230 58.738 1.00 25.13 464 SER C CA 1
ATOM 11005 C C . SER C 1 464 ? 12.148 21.155 57.649 1.00 23.31 464 SER C C 1
ATOM 11006 O O . SER C 1 464 ? 13.200 20.798 57.133 1.00 23.96 464 SER C O 1
ATOM 11009 N N . GLY C 1 465 ? 10.961 20.723 57.233 1.00 23.55 465 GLY C N 1
ATOM 11010 C CA . GLY C 1 465 ? 10.893 19.748 56.170 1.00 22.59 465 GLY C CA 1
ATOM 11011 C C . GLY C 1 465 ? 9.520 19.116 56.125 1.00 18.50 465 GLY C C 1
ATOM 11012 O O . GLY C 1 465 ? 8.597 19.525 56.827 1.00 20.48 465 GLY C O 1
ATOM 11013 N N . ASP C 1 466 ? 9.444 18.045 55.345 1.00 17.80 466 ASP C N 1
ATOM 11014 C CA . ASP C 1 466 ? 8.254 17.253 55.194 1.00 19.64 466 ASP C CA 1
ATOM 11015 C C . ASP C 1 466 ? 8.120 16.348 56.431 1.00 17.91 466 ASP C C 1
ATOM 11016 O O . ASP C 1 466 ? 8.799 15.302 56.519 1.00 20.49 466 ASP C O 1
ATOM 11021 N N . ILE C 1 467 ? 7.250 16.773 57.351 1.00 16.40 467 ILE C N 1
ATOM 11022 C CA . ILE C 1 467 ? 7.166 16.228 58.697 1.00 15.00 467 ILE C CA 1
ATOM 11023 C C . ILE C 1 467 ? 5.716 15.814 59.003 1.00 15.74 467 ILE C C 1
ATOM 11024 O O . ILE C 1 467 ? 4.763 16.501 58.614 1.00 16.30 467 ILE C O 1
ATOM 11029 N N . TRP C 1 468 ? 5.557 14.641 59.661 1.00 14.45 468 TRP C N 1
ATOM 11030 C CA . TRP C 1 468 ? 4.288 14.108 60.105 1.00 13.97 468 TRP C CA 1
ATOM 11031 C C . TRP C 1 468 ? 4.312 13.713 61.577 1.00 13.44 468 TRP C C 1
ATOM 11032 O O . TRP C 1 468 ? 5.409 13.465 62.172 1.00 14.30 468 TRP C O 1
ATOM 11043 N N . MET C 1 469 ? 3.083 13.653 62.115 1.00 14.62 469 MET C N 1
ATOM 11044 C CA . MET C 1 469 ? 2.794 13.117 63.425 1.00 15.55 469 MET C CA 1
ATOM 11045 C C . MET C 1 469 ? 1.564 12.239 63.343 1.00 17.02 469 MET C C 1
ATOM 11046 O O . MET C 1 469 ? 0.615 12.590 62.636 1.00 17.87 469 MET C O 1
ATOM 11051 N N . GLN C 1 470 ? 1.581 11.079 64.036 1.00 15.40 470 GLN C N 1
ATOM 11052 C CA . GLN C 1 470 ? 0.422 10.229 64.240 1.00 16.04 470 GLN C CA 1
ATOM 11053 C C . GLN C 1 470 ? -0.004 10.299 65.696 1.00 17.05 470 GLN C C 1
ATOM 11054 O O . GLN C 1 470 ? 0.824 10.548 66.603 1.00 15.30 470 GLN C O 1
ATOM 11060 N N . LEU C 1 471 ? -1.283 10.006 65.874 1.00 13.52 471 LEU C N 1
ATOM 11061 C CA . LEU C 1 471 ? -1.976 10.173 67.153 1.00 14.55 471 LEU C CA 1
ATOM 11062 C C . LEU C 1 471 ? -3.001 9.076 67.323 1.00 14.68 471 LEU C C 1
ATOM 11063 O O . LEU C 1 471 ? -3.720 8.787 66.347 1.00 17.23 471 LEU C O 1
ATOM 11068 N N . ASP C 1 472 ? -3.207 8.616 68.593 1.00 15.33 472 ASP C N 1
ATOM 11069 C CA . ASP C 1 472 ? -4.232 7.647 68.923 1.00 13.94 472 ASP C CA 1
ATOM 11070 C C . ASP C 1 472 ? -4.488 7.595 70.421 1.00 15.14 472 ASP C C 1
ATOM 11071 O O . ASP C 1 472 ? -3.600 8.002 71.186 1.00 12.73 472 ASP C O 1
ATOM 11076 N N . ASP C 1 473 ? -5.701 7.143 70.801 1.00 16.11 473 ASP C N 1
ATOM 11077 C CA . ASP C 1 473 ? -6.129 6.753 72.148 1.00 16.15 473 ASP C CA 1
ATOM 11078 C C . ASP C 1 473 ? -5.956 7.900 73.148 1.00 17.54 473 ASP C C 1
ATOM 11079 O O . ASP C 1 473 ? -5.367 7.747 74.244 1.00 14.71 473 ASP C O 1
ATOM 11084 N N . VAL C 1 474 ? -6.548 9.052 72.738 1.00 17.34 474 VAL C N 1
ATOM 11085 C CA . VAL C 1 474 ? -6.504 10.318 73.480 1.00 16.75 474 VAL C CA 1
ATOM 11086 C C . VAL C 1 474 ? -7.558 10.260 74.596 1.00 15.65 474 VAL C C 1
ATOM 11087 O O . VAL C 1 474 ? -8.697 9.879 74.343 1.00 16.43 474 VAL C O 1
ATOM 11091 N N . SER C 1 475 ? -7.142 10.636 75.823 1.00 15.06 475 SER C N 1
ATOM 11092 C CA . SER C 1 475 ? -8.024 10.611 76.980 1.00 15.96 475 SER C CA 1
ATOM 11093 C C . SER C 1 475 ? -7.968 11.930 77.768 1.00 16.80 475 SER C C 1
ATOM 11094 O O . SER C 1 475 ? -6.899 12.412 78.126 1.00 15.57 475 SER C O 1
ATOM 11097 N N . LEU C 1 476 ? -9.155 12.434 78.119 1.00 17.87 476 LEU C N 1
ATOM 11098 C CA . LEU C 1 476 ? -9.291 13.599 79.004 1.00 17.53 476 LEU C CA 1
ATOM 11099 C C . LEU C 1 476 ? -10.193 13.185 80.155 1.00 15.24 476 LEU C C 1
ATOM 11100 O O . LEU C 1 476 ? -11.327 12.775 79.932 1.00 16.56 476 LEU C O 1
ATOM 11105 N N . THR C 1 477 ? -9.644 13.149 81.366 1.00 17.63 477 THR C N 1
ATOM 11106 C CA . THR C 1 477 ? -10.381 12.661 82.530 1.00 18.90 477 THR C CA 1
ATOM 11107 C C . THR C 1 477 ? -10.214 13.640 83.703 1.00 19.55 477 THR C C 1
ATOM 11108 O O . THR C 1 477 ? -9.162 14.285 83.859 1.00 22.35 477 THR C O 1
ATOM 11112 N N . LYS C 1 478 ? -11.287 13.781 84.493 1.00 25.70 478 LYS C N 1
ATOM 11113 C CA . LYS C 1 478 ? -11.255 14.620 85.694 1.00 29.26 478 LYS C CA 1
ATOM 11114 C C . LYS C 1 478 ? -10.289 13.986 86.703 1.00 26.75 478 LYS C C 1
ATOM 11115 O O . LYS C 1 478 ? -10.219 12.772 86.815 1.00 26.53 478 LYS C O 1
ATOM 11121 N N . VAL C 1 479 ? -9.491 14.831 87.358 1.00 27.78 479 VAL C N 1
ATOM 11122 C CA . VAL C 1 479 ? -8.618 14.395 88.437 1.00 33.54 479 VAL C CA 1
ATOM 11123 C C . VAL C 1 479 ? -9.422 14.356 89.756 1.00 41.25 479 VAL C C 1
ATOM 11124 O O . VAL C 1 479 ? -9.966 15.387 90.107 1.00 40.15 479 VAL C O 1
ATOM 11128 N N . ARG C 1 480 ? -9.490 13.203 90.476 1.00 48.84 480 ARG C N 1
ATOM 11129 C CA . ARG C 1 480 ? -10.198 13.023 91.756 1.00 58.08 480 ARG C CA 1
ATOM 11130 C C . ARG C 1 480 ? -11.705 13.319 91.587 1.00 62.38 480 ARG C C 1
ATOM 11131 O O . ARG C 1 480 ? -12.521 12.358 91.464 1.00 67.03 480 ARG C O 1
ATOM 11139 N N . THR D 1 2 ? -59.814 1.127 34.939 1.00 19.51 2 THR D N 1
ATOM 11140 C CA . THR D 1 2 ? -60.850 0.065 35.070 1.00 17.28 2 THR D CA 1
ATOM 11141 C C . THR D 1 2 ? -60.187 -1.232 35.520 1.00 19.96 2 THR D C 1
ATOM 11142 O O . THR D 1 2 ? -58.929 -1.362 35.510 1.00 16.00 2 THR D O 1
ATOM 11146 N N . THR D 1 3 ? -61.063 -2.215 35.845 1.00 15.88 3 THR D N 1
ATOM 11147 C CA . THR D 1 3 ? -60.677 -3.573 36.217 1.00 17.17 3 THR D CA 1
ATOM 11148 C C . THR D 1 3 ? -60.472 -4.477 34.996 1.00 17.13 3 THR D C 1
ATOM 11149 O O . THR D 1 3 ? -60.206 -5.705 35.133 1.00 16.05 3 THR D O 1
ATOM 11153 N N . SER D 1 4 ? -60.624 -3.911 33.776 1.00 20.18 4 SER D N 1
ATOM 11154 C CA . SER D 1 4 ? -60.435 -4.676 32.547 1.00 19.34 4 SER D CA 1
ATOM 11155 C C . SER D 1 4 ? -59.090 -5.399 32.571 1.00 19.75 4 SER D C 1
ATOM 11156 O O . SER D 1 4 ? -58.084 -4.892 33.125 1.00 17.59 4 SER D O 1
ATOM 11159 N N . ARG D 1 5 ? -59.055 -6.563 31.920 1.00 18.15 5 ARG D N 1
ATOM 11160 C CA . ARG D 1 5 ? -57.791 -7.255 31.730 1.00 19.79 5 ARG D CA 1
ATOM 11161 C C . ARG D 1 5 ? -56.881 -6.389 30.839 1.00 18.30 5 ARG D C 1
ATOM 11162 O O . ARG D 1 5 ? -57.340 -5.667 29.954 1.00 18.71 5 ARG D O 1
ATOM 11170 N N . THR D 1 6 ? -55.567 -6.573 31.067 1.00 15.40 6 THR D N 1
ATOM 11171 C CA . THR D 1 6 ? -54.515 -5.979 30.270 1.00 15.04 6 THR D CA 1
ATOM 11172 C C . THR D 1 6 ? -53.998 -7.040 29.316 1.00 12.69 6 THR D C 1
ATOM 11173 O O . THR D 1 6 ? -53.356 -7.988 29.750 1.00 14.56 6 THR D O 1
ATOM 11177 N N . PRO D 1 7 ? -54.169 -6.912 27.976 1.00 15.30 7 PRO D N 1
ATOM 11178 C CA . PRO D 1 7 ? -53.519 -7.856 27.040 1.00 16.21 7 PRO D CA 1
ATOM 11179 C C . PRO D 1 7 ? -51.993 -7.730 26.873 1.00 15.90 7 PRO D C 1
ATOM 11180 O O . PRO D 1 7 ? -51.307 -8.722 26.649 1.00 14.38 7 PRO D O 1
ATOM 11184 N N . ALA D 1 8 ? -51.500 -6.501 27.123 1.00 16.19 8 ALA D N 1
ATOM 11185 C CA . ALA D 1 8 ? -50.126 -6.120 26.884 1.00 14.12 8 ALA D CA 1
ATOM 11186 C C . ALA D 1 8 ? -49.169 -6.765 27.887 1.00 15.55 8 ALA D C 1
ATOM 11187 O O . ALA D 1 8 ? -49.500 -6.997 29.045 1.00 15.97 8 ALA D O 1
ATOM 11189 N N . THR D 1 9 ? -47.924 -6.964 27.392 1.00 13.75 9 THR D N 1
ATOM 11190 C CA . THR D 1 9 ? -46.877 -7.659 28.101 1.00 13.24 9 THR D CA 1
ATOM 11191 C C . THR D 1 9 ? -45.739 -6.656 28.295 1.00 14.97 9 THR D C 1
ATOM 11192 O O . THR D 1 9 ? -45.401 -5.899 27.371 1.00 12.88 9 THR D O 1
ATOM 11196 N N . VAL D 1 10 ? -45.143 -6.666 29.506 1.00 13.68 10 VAL D N 1
ATOM 11197 C CA . VAL D 1 10 ? -43.973 -5.870 29.833 1.00 13.31 10 VAL D CA 1
ATOM 11198 C C . VAL D 1 10 ? -42.723 -6.593 29.314 1.00 11.89 10 VAL D C 1
ATOM 11199 O O . VAL D 1 10 ? -42.528 -7.804 29.516 1.00 13.39 10 VAL D O 1
ATOM 11203 N N . VAL D 1 11 ? -41.931 -5.856 28.500 1.00 13.00 11 VAL D N 1
ATOM 11204 C CA . VAL D 1 11 ? -40.719 -6.328 27.841 1.00 12.63 11 VAL D CA 1
ATOM 11205 C C . VAL D 1 11 ? -39.449 -5.918 28.561 1.00 10.93 11 VAL D C 1
ATOM 11206 O O . VAL D 1 11 ? -38.547 -6.749 28.708 1.00 11.88 11 VAL D O 1
ATOM 11210 N N . GLU D 1 12 ? -39.366 -4.635 29.017 1.00 11.99 12 GLU D N 1
ATOM 11211 C CA . GLU D 1 12 ? -38.121 -4.155 29.624 1.00 12.24 12 GLU D CA 1
ATOM 11212 C C . GLU D 1 12 ? -38.390 -2.814 30.304 1.00 12.38 12 GLU D C 1
ATOM 11213 O O . GLU D 1 12 ? -39.187 -2.022 29.816 1.00 13.41 12 GLU D O 1
ATOM 11219 N N . LYS D 1 13 ? -37.636 -2.521 31.387 1.00 12.09 13 LYS D N 1
ATOM 11220 C CA . LYS D 1 13 ? -37.594 -1.160 31.931 1.00 11.02 13 LYS D CA 1
ATOM 11221 C C . LYS D 1 13 ? -36.479 -0.440 31.217 1.00 11.09 13 LYS D C 1
ATOM 11222 O O . LYS D 1 13 ? -35.333 -0.890 31.273 1.00 13.09 13 LYS D O 1
ATOM 11228 N N . LEU D 1 14 ? -36.831 0.629 30.481 1.00 11.10 14 LEU D N 1
ATOM 11229 C CA . LEU D 1 14 ? -35.886 1.280 29.595 1.00 12.22 14 LEU D CA 1
ATOM 11230 C C . LEU D 1 14 ? -34.997 2.273 30.316 1.00 11.15 14 LEU D C 1
ATOM 11231 O O . LEU D 1 14 ? -33.864 2.509 29.907 1.00 10.57 14 LEU D O 1
ATOM 11236 N N . THR D 1 15 ? -35.496 2.855 31.442 1.00 10.63 15 THR D N 1
ATOM 11237 C CA . THR D 1 15 ? -34.837 4.008 32.111 1.00 9.92 15 THR D CA 1
ATOM 11238 C C . THR D 1 15 ? -34.855 3.718 33.604 1.00 9.82 15 THR D C 1
ATOM 11239 O O . THR D 1 15 ? -35.861 3.199 34.137 1.00 10.90 15 THR D O 1
ATOM 11243 N N . GLY D 1 16 ? -33.889 4.316 34.287 1.00 9.73 16 GLY D N 1
ATOM 11244 C CA . GLY D 1 16 ? -33.893 4.388 35.723 1.00 10.68 16 GLY D CA 1
ATOM 11245 C C . GLY D 1 16 ? -33.381 3.158 36.442 1.00 10.58 16 GLY D C 1
ATOM 11246 O O . GLY D 1 16 ? -32.744 2.244 35.895 1.00 11.05 16 GLY D O 1
ATOM 11247 N N . PRO D 1 17 ? -33.660 3.096 37.792 1.00 11.15 17 PRO D N 1
ATOM 11248 C CA . PRO D 1 17 ? -33.168 1.986 38.610 1.00 12.24 17 PRO D CA 1
ATOM 11249 C C . PRO D 1 17 ? -33.470 0.605 38.014 1.00 12.10 17 PRO D C 1
ATOM 11250 O O . PRO D 1 17 ? -34.600 0.348 37.620 1.00 11.23 17 PRO D O 1
ATOM 11254 N N . ASP D 1 18 ? -32.410 -0.233 37.937 1.00 13.04 18 ASP D N 1
ATOM 11255 C CA . ASP D 1 18 ? -32.476 -1.614 37.398 1.00 13.44 18 ASP D CA 1
ATOM 11256 C C . ASP D 1 18 ? -32.648 -1.711 35.873 1.00 12.85 18 ASP D C 1
ATOM 11257 O O . ASP D 1 18 ? -32.601 -2.801 35.294 1.00 12.65 18 ASP D O 1
ATOM 11262 N N . ALA D 1 19 ? -32.810 -0.608 35.168 1.00 12.15 19 ALA D N 1
ATOM 11263 C CA . ALA D 1 19 ? -32.887 -0.677 33.705 1.00 11.01 19 ALA D CA 1
ATOM 11264 C C . ALA D 1 19 ? -31.632 -1.291 33.082 1.00 11.20 19 ALA D C 1
ATOM 11265 O O . ALA D 1 19 ? -30.523 -0.867 33.382 1.00 12.12 19 ALA D O 1
ATOM 11267 N N . PRO D 1 20 ? -31.772 -2.345 32.222 1.00 10.21 20 PRO D N 1
ATOM 11268 C CA . PRO D 1 20 ? -30.627 -2.832 31.444 1.00 11.35 20 PRO D CA 1
ATOM 11269 C C . PRO D 1 20 ? -29.800 -1.710 30.804 1.00 11.53 20 PRO D C 1
ATOM 11270 O O . PRO D 1 20 ? -28.558 -1.752 30.843 1.00 10.15 20 PRO D O 1
ATOM 11274 N N . ASN D 1 21 ? -30.500 -0.695 30.275 1.00 11.34 21 ASN D N 1
ATOM 11275 C CA . ASN D 1 21 ? -29.813 0.408 29.586 1.00 12.43 21 ASN D CA 1
ATOM 11276 C C . ASN D 1 21 ? -28.867 1.198 30.504 1.00 11.65 21 ASN D C 1
ATOM 11277 O O . ASN D 1 21 ? -27.952 1.864 30.027 1.00 10.77 21 ASN D O 1
ATOM 11282 N N . ASN D 1 22 ? -29.052 1.141 31.837 1.00 11.63 22 ASN D N 1
ATOM 11283 C CA . ASN D 1 22 ? -28.202 1.928 32.737 1.00 11.91 22 ASN D CA 1
ATOM 11284 C C . ASN D 1 22 ? -28.170 3.406 32.351 1.00 9.44 22 ASN D C 1
ATOM 11285 O O . ASN D 1 22 ? -27.087 3.963 32.252 1.00 10.99 22 ASN D O 1
ATOM 11290 N N . THR D 1 23 ? -29.340 3.990 32.034 1.00 10.78 23 THR D N 1
ATOM 11291 C CA . THR D 1 23 ? -29.391 5.418 31.769 1.00 11.09 23 THR D CA 1
ATOM 11292 C C . THR D 1 23 ? -28.927 6.277 32.951 1.00 12.27 23 THR D C 1
ATOM 11293 O O . THR D 1 23 ? -28.422 7.371 32.728 1.00 11.00 23 THR D O 1
ATOM 11297 N N . TRP D 1 24 ? -29.233 5.837 34.202 1.00 11.47 24 TRP D N 1
ATOM 11298 C CA . TRP D 1 24 ? -28.801 6.496 35.411 1.00 12.29 24 TRP D CA 1
ATOM 11299 C C . TRP D 1 24 ? -27.256 6.617 35.412 1.00 12.84 24 TRP D C 1
ATOM 11300 O O . TRP D 1 24 ? -26.725 7.685 35.579 1.00 12.63 24 TRP D O 1
ATOM 11311 N N . GLY D 1 25 ? -26.530 5.500 35.301 1.00 11.80 25 GLY D N 1
ATOM 11312 C CA . GLY D 1 25 ? -25.089 5.582 35.399 1.00 10.92 25 GLY D CA 1
ATOM 11313 C C . GLY D 1 25 ? -24.445 6.230 34.160 1.00 12.99 25 GLY D C 1
ATOM 11314 O O . GLY D 1 25 ? -23.443 6.941 34.289 1.00 11.72 25 GLY D O 1
ATOM 11315 N N . ARG D 1 26 ? -24.971 5.949 32.956 1.00 11.42 26 ARG D N 1
ATOM 11316 C CA . ARG D 1 26 ? -24.351 6.431 31.708 1.00 11.92 26 ARG D CA 1
ATOM 11317 C C . ARG D 1 26 ? -24.555 7.956 31.579 1.00 12.28 26 ARG D C 1
ATOM 11318 O O . ARG D 1 26 ? -23.623 8.664 31.119 1.00 12.27 26 ARG D O 1
ATOM 11326 N N . TRP D 1 27 ? -25.799 8.433 31.932 1.00 13.33 27 TRP D N 1
ATOM 11327 C CA . TRP D 1 27 ? -26.239 9.772 31.511 1.00 12.17 27 TRP D CA 1
ATOM 11328 C C . TRP D 1 27 ? -26.963 10.604 32.593 1.00 11.33 27 TRP D C 1
ATOM 11329 O O . TRP D 1 27 ? -27.474 11.718 32.330 1.00 11.72 27 TRP D O 1
ATOM 11340 N N . ASP D 1 28 ? -26.878 10.186 33.833 1.00 11.71 28 ASP D N 1
ATOM 11341 C CA . ASP D 1 28 ? -27.670 10.710 34.942 1.00 10.58 28 ASP D CA 1
ATOM 11342 C C . ASP D 1 28 ? -29.152 10.853 34.585 1.00 11.80 28 ASP D C 1
ATOM 11343 O O . ASP D 1 28 ? -29.815 11.761 35.083 1.00 12.14 28 ASP D O 1
ATOM 11348 N N . ILE D 1 29 ? -29.730 9.829 33.905 1.00 10.34 29 ILE D N 1
ATOM 11349 C CA . ILE D 1 29 ? -31.196 9.738 33.688 1.00 12.39 29 ILE D CA 1
ATOM 11350 C C . ILE D 1 29 ? -31.691 8.686 34.679 1.00 10.32 29 ILE D C 1
ATOM 11351 O O . ILE D 1 29 ? -31.741 7.501 34.379 1.00 10.59 29 ILE D O 1
ATOM 11356 N N . LYS D 1 30 ? -32.075 9.147 35.867 1.00 10.30 30 LYS D N 1
ATOM 11357 C CA . LYS D 1 30 ? -32.556 8.266 36.905 1.00 10.80 30 LYS D CA 1
ATOM 11358 C C . LYS D 1 30 ? -34.064 8.124 36.913 1.00 10.86 30 LYS D C 1
ATOM 11359 O O . LYS D 1 30 ? -34.555 7.027 37.244 1.00 11.04 30 LYS D O 1
ATOM 11365 N N . ALA D 1 31 ? -34.797 9.160 36.444 1.00 10.57 31 ALA D N 1
ATOM 11366 C CA . ALA D 1 31 ? -36.238 9.104 36.470 1.00 11.80 31 ALA D CA 1
ATOM 11367 C C . ALA D 1 31 ? -36.724 10.039 35.389 1.00 11.31 31 ALA D C 1
ATOM 11368 O O . ALA D 1 31 ? -36.234 11.191 35.277 1.00 12.33 31 ALA D O 1
ATOM 11370 N N . THR D 1 32 ? -37.710 9.548 34.609 1.00 11.93 32 THR D N 1
ATOM 11371 C CA . THR D 1 32 ? -38.134 10.276 33.417 1.00 12.51 32 THR D CA 1
ATOM 11372 C C . THR D 1 32 ? -39.476 9.715 32.935 1.00 11.93 32 THR D C 1
ATOM 11373 O O . THR D 1 32 ? -40.017 8.776 33.484 1.00 12.31 32 THR D O 1
ATOM 11377 N N . ASP D 1 33 ? -40.003 10.297 31.853 1.00 11.04 33 ASP D N 1
ATOM 11378 C CA . ASP D 1 33 ? -41.248 9.807 31.278 1.00 10.72 33 ASP D CA 1
ATOM 11379 C C . ASP D 1 33 ? -41.364 10.089 29.785 1.00 10.78 33 ASP D C 1
ATOM 11380 O O . ASP D 1 33 ? -40.472 10.717 29.159 1.00 10.55 33 ASP D O 1
ATOM 11385 N N . LEU D 1 34 ? -42.395 9.459 29.204 1.00 12.68 34 LEU D N 1
ATOM 11386 C CA . LEU D 1 34 ? -42.844 9.524 27.827 1.00 13.78 34 LEU D CA 1
ATOM 11387 C C . LEU D 1 34 ? -42.097 8.548 26.904 1.00 12.60 34 LEU D C 1
ATOM 11388 O O . LEU D 1 34 ? -42.606 7.473 26.592 1.00 14.58 34 LEU D O 1
ATOM 11393 N N . GLY D 1 35 ? -40.883 8.872 26.439 1.00 11.67 35 GLY D N 1
ATOM 11394 C CA . GLY D 1 35 ? -40.196 7.971 25.527 1.00 13.50 35 GLY D CA 1
ATOM 11395 C C . GLY D 1 35 ? -40.843 8.019 24.152 1.00 14.28 35 GLY D C 1
ATOM 11396 O O . GLY D 1 35 ? -41.299 7.020 23.616 1.00 13.21 35 GLY D O 1
ATOM 11397 N N . ILE D 1 36 ? -40.923 9.236 23.583 1.00 12.93 36 ILE D N 1
ATOM 11398 C CA . ILE D 1 36 ? -41.499 9.497 22.246 1.00 11.74 36 ILE D CA 1
ATOM 11399 C C . ILE D 1 36 ? -40.510 9.189 21.124 1.00 12.11 36 ILE D C 1
ATOM 11400 O O . ILE D 1 36 ? -39.380 9.764 21.107 1.00 14.52 36 ILE D O 1
ATOM 11405 N N . MET D 1 37 ? -40.907 8.252 20.215 1.00 11.42 37 MET D N 1
ATOM 11406 C CA . MET D 1 37 ? -39.975 7.673 19.269 1.00 12.69 37 MET D CA 1
ATOM 11407 C C . MET D 1 37 ? -40.308 8.026 17.810 1.00 13.55 37 MET D C 1
ATOM 11408 O O . MET D 1 37 ? -41.491 8.101 17.428 1.00 15.05 37 MET D O 1
ATOM 11413 N N . TRP D 1 38 ? -39.238 8.183 17.002 1.00 13.87 38 TRP D N 1
ATOM 11414 C CA . TRP D 1 38 ? -39.369 8.330 15.573 1.00 13.28 38 TRP D CA 1
ATOM 11415 C C . TRP D 1 38 ? -38.086 7.829 14.884 1.00 15.79 38 TRP D C 1
ATOM 11416 O O . TRP D 1 38 ? -37.012 7.819 15.460 1.00 12.01 38 TRP D O 1
ATOM 11427 N N . ASP D 1 39 ? -38.273 7.463 13.633 1.00 13.45 39 ASP D N 1
ATOM 11428 C CA . ASP D 1 39 ? -37.233 7.054 12.728 1.00 16.09 39 ASP D CA 1
ATOM 11429 C C . ASP D 1 39 ? -36.499 8.288 12.231 1.00 15.58 39 ASP D C 1
ATOM 11430 O O . ASP D 1 39 ? -37.132 9.174 11.692 1.00 15.06 39 ASP D O 1
ATOM 11435 N N . ASP D 1 40 ? -35.141 8.298 12.366 1.00 16.34 40 ASP D N 1
ATOM 11436 C CA . ASP D 1 40 ? -34.342 9.473 12.053 1.00 13.80 40 ASP D CA 1
ATOM 11437 C C . ASP D 1 40 ? -33.963 9.572 10.554 1.00 16.30 40 ASP D C 1
ATOM 11438 O O . ASP D 1 40 ? -33.319 10.535 10.132 1.00 16.91 40 ASP D O 1
ATOM 11443 N N . GLY D 1 41 ? -34.377 8.574 9.764 1.00 15.69 41 GLY D N 1
ATOM 11444 C CA . GLY D 1 41 ? -34.121 8.502 8.339 1.00 16.16 41 GLY D CA 1
ATOM 11445 C C . GLY D 1 41 ? -32.686 8.133 7.960 1.00 18.55 41 GLY D C 1
ATOM 11446 O O . GLY D 1 41 ? -32.352 8.082 6.763 1.00 20.07 41 GLY D O 1
ATOM 11447 N N . ALA D 1 42 ? -31.912 7.644 8.939 1.00 20.30 42 ALA D N 1
ATOM 11448 C CA . ALA D 1 42 ? -30.541 7.194 8.803 1.00 19.55 42 ALA D CA 1
ATOM 11449 C C . ALA D 1 42 ? -30.232 5.923 9.573 1.00 18.63 42 ALA D C 1
ATOM 11450 O O . ALA D 1 42 ? -29.050 5.694 9.870 1.00 19.46 42 ALA D O 1
ATOM 11452 N N . GLY D 1 43 ? -31.223 5.080 9.766 1.00 17.93 43 GLY D N 1
ATOM 11453 C CA . GLY D 1 43 ? -31.082 3.755 10.345 1.00 18.18 43 GLY D CA 1
ATOM 11454 C C . GLY D 1 43 ? -31.257 3.720 11.871 1.00 15.74 43 GLY D C 1
ATOM 11455 O O . GLY D 1 43 ? -30.932 2.717 12.479 1.00 15.49 43 GLY D O 1
ATOM 11456 N N . HIS D 1 44 ? -31.710 4.823 12.486 1.00 13.34 44 HIS D N 1
ATOM 11457 C CA . HIS D 1 44 ? -31.879 4.880 13.943 1.00 14.47 44 HIS D CA 1
ATOM 11458 C C . HIS D 1 44 ? -33.278 5.329 14.363 1.00 15.76 44 HIS D C 1
ATOM 11459 O O . HIS D 1 44 ? -34.058 5.898 13.592 1.00 14.47 44 HIS D O 1
ATOM 11466 N N . VAL D 1 45 ? -33.513 5.093 15.656 1.00 13.90 45 VAL D N 1
ATOM 11467 C CA . VAL D 1 45 ? -34.702 5.557 16.418 1.00 12.74 45 VAL D CA 1
ATOM 11468 C C . VAL D 1 45 ? -34.262 6.593 17.452 1.00 12.91 45 VAL D C 1
ATOM 11469 O O . VAL D 1 45 ? -33.369 6.341 18.238 1.00 13.55 45 VAL D O 1
ATOM 11473 N N . LEU D 1 46 ? -34.708 7.861 17.310 1.00 11.48 46 LEU D N 1
ATOM 11474 C CA . LEU D 1 46 ? -34.558 8.859 18.367 1.00 13.78 46 LEU D CA 1
ATOM 11475 C C . LEU D 1 46 ? -35.756 8.769 19.326 1.00 12.76 46 LEU D C 1
ATOM 11476 O O . LEU D 1 46 ? -36.861 8.514 18.930 1.00 11.78 46 LEU D O 1
ATOM 11481 N N . THR D 1 47 ? -35.469 8.938 20.640 1.00 11.97 47 THR D N 1
ATOM 11482 C CA . THR D 1 47 ? -36.445 8.816 21.719 1.00 11.28 47 THR D CA 1
ATOM 11483 C C . THR D 1 47 ? -36.293 10.066 22.597 1.00 10.52 47 THR D C 1
ATOM 11484 O O . THR D 1 47 ? -35.234 10.253 23.198 1.00 11.75 47 THR D O 1
ATOM 11488 N N . ALA D 1 48 ? -37.400 10.811 22.778 1.00 12.43 48 ALA D N 1
ATOM 11489 C CA . ALA D 1 48 ? -37.406 11.985 23.620 1.00 10.54 48 ALA D CA 1
ATOM 11490 C C . ALA D 1 48 ? -38.229 11.793 24.877 1.00 10.83 48 ALA D C 1
ATOM 11491 O O . ALA D 1 48 ? -39.207 11.054 24.853 1.00 11.53 48 ALA D O 1
ATOM 11493 N N . PHE D 1 49 ? -37.831 12.500 25.931 1.00 10.76 49 PHE D N 1
ATOM 11494 C CA . PHE D 1 49 ? -38.456 12.335 27.234 1.00 11.14 49 PHE D CA 1
ATOM 11495 C C . PHE D 1 49 ? -38.806 13.715 27.787 1.00 12.24 49 PHE D C 1
ATOM 11496 O O . PHE D 1 49 ? -38.187 14.713 27.451 1.00 14.81 49 PHE D O 1
ATOM 11504 N N . GLY D 1 50 ? -39.785 13.732 28.743 1.00 13.57 50 GLY D N 1
ATOM 11505 C CA . GLY D 1 50 ? -40.147 14.917 29.462 1.00 12.17 50 GLY D CA 1
ATOM 11506 C C . GLY D 1 50 ? -39.258 15.124 30.704 1.00 12.65 50 GLY D C 1
ATOM 11507 O O . GLY D 1 50 ? -38.039 14.945 30.676 1.00 13.50 50 GLY D O 1
ATOM 11508 N N . ASP D 1 51 ? -39.894 15.682 31.727 1.00 12.30 51 ASP D N 1
ATOM 11509 C CA . ASP D 1 51 ? -39.160 16.110 32.926 1.00 13.32 51 ASP D CA 1
ATOM 11510 C C . ASP D 1 51 ? -38.342 14.948 33.502 1.00 13.93 51 ASP D C 1
ATOM 11511 O O . ASP D 1 51 ? -38.892 13.858 33.769 1.00 13.10 51 ASP D O 1
ATOM 11516 N N . THR D 1 52 ? -37.018 15.200 33.627 1.00 12.76 52 THR D N 1
ATOM 11517 C CA . THR D 1 52 ? -36.028 14.150 33.897 1.00 12.43 52 THR D CA 1
ATOM 11518 C C . THR D 1 52 ? -35.235 14.564 35.126 1.00 13.18 52 THR D C 1
ATOM 11519 O O . THR D 1 52 ? -34.826 15.754 35.274 1.00 14.58 52 THR D O 1
ATOM 11523 N N . PHE D 1 53 ? -34.986 13.590 36.007 1.00 12.15 53 PHE D N 1
ATOM 11524 C CA . PHE D 1 53 ? -34.207 13.800 37.238 1.00 12.12 53 PHE D CA 1
ATOM 11525 C C . PHE D 1 53 ? -33.028 12.834 37.289 1.00 12.72 53 PHE D C 1
ATOM 11526 O O . PHE D 1 53 ? -33.098 11.736 36.717 1.00 12.71 53 PHE D O 1
ATOM 11534 N N . GLY D 1 54 ? -31.963 13.273 37.979 1.00 12.64 54 GLY D N 1
ATOM 11535 C CA . GLY D 1 54 ? -30.752 12.496 38.163 1.00 10.61 54 GLY D CA 1
ATOM 11536 C C . GLY D 1 54 ? -30.624 11.793 39.529 1.00 11.02 54 GLY D C 1
ATOM 11537 O O . GLY D 1 54 ? -31.629 11.503 40.211 1.00 11.78 54 GLY D O 1
ATOM 11538 N N . ASN D 1 55 ? -29.334 11.574 39.891 1.00 14.00 55 ASN D N 1
ATOM 11539 C CA . ASN D 1 55 ? -28.902 10.713 40.969 1.00 11.00 55 ASN D CA 1
ATOM 11540 C C . ASN D 1 55 ? -29.734 10.832 42.261 1.00 12.46 55 ASN D C 1
ATOM 11541 O O . ASN D 1 55 ? -29.894 9.808 42.924 1.00 12.42 55 ASN D O 1
ATOM 11546 N N . SER D 1 56 ? -30.119 12.061 42.677 1.00 11.29 56 SER D N 1
ATOM 11547 C CA . SER D 1 56 ? -30.694 12.253 44.024 1.00 10.86 56 SER D CA 1
ATOM 11548 C C . SER D 1 56 ? -32.186 11.991 44.041 1.00 11.69 56 SER D C 1
ATOM 11549 O O . SER D 1 56 ? -32.721 11.934 45.129 1.00 12.09 56 SER D O 1
ATOM 11552 N N . TRP D 1 57 ? -32.812 11.693 42.890 1.00 12.15 57 TRP D N 1
ATOM 11553 C CA . TRP D 1 57 ? -34.200 11.220 42.809 1.00 14.01 57 TRP D CA 1
ATOM 11554 C C . TRP D 1 57 ? -34.413 9.946 43.618 1.00 13.49 57 TRP D C 1
ATOM 11555 O O . TRP D 1 57 ? -33.579 9.037 43.558 1.00 13.00 57 TRP D O 1
ATOM 11566 N N . THR D 1 58 ? -35.488 9.932 44.432 1.00 14.58 58 THR D N 1
ATOM 11567 C CA . THR D 1 58 ? -35.874 8.727 45.165 1.00 16.07 58 THR D CA 1
ATOM 11568 C C . THR D 1 58 ? -37.212 8.177 44.687 1.00 13.66 58 THR D C 1
ATOM 11569 O O . THR D 1 58 ? -37.464 6.984 44.841 1.00 16.67 58 THR D O 1
ATOM 11573 N N . GLY D 1 59 ? -38.096 9.033 44.245 1.00 17.04 59 GLY D N 1
ATOM 11574 C CA . GLY D 1 59 ? -39.485 8.671 44.090 1.00 15.00 59 GLY D CA 1
ATOM 11575 C C . GLY D 1 59 ? -40.173 8.581 45.455 1.00 17.21 59 GLY D C 1
ATOM 11576 O O . GLY D 1 59 ? -39.560 8.865 46.513 1.00 18.48 59 GLY D O 1
ATOM 11577 N N . PRO D 1 60 ? -41.433 8.175 45.490 1.00 16.79 60 PRO D N 1
ATOM 11578 C CA . PRO D 1 60 ? -42.256 7.859 44.302 1.00 16.78 60 PRO D CA 1
ATOM 11579 C C . PRO D 1 60 ? -42.721 9.110 43.572 1.00 17.66 60 PRO D C 1
ATOM 11580 O O . PRO D 1 60 ? -42.773 10.201 44.164 1.00 17.07 60 PRO D O 1
ATOM 11584 N N . GLY D 1 61 ? -42.917 8.968 42.248 1.00 17.14 61 GLY D N 1
ATOM 11585 C CA . GLY D 1 61 ? -43.499 10.038 41.464 1.00 15.40 61 GLY D CA 1
ATOM 11586 C C . GLY D 1 61 ? -42.411 10.940 40.884 1.00 16.21 61 GLY D C 1
ATOM 11587 O O . GLY D 1 61 ? -41.235 10.741 41.183 1.00 15.03 61 GLY D O 1
ATOM 11588 N N . GLY D 1 62 ? -42.806 11.881 40.004 1.00 15.51 62 GLY D N 1
ATOM 11589 C CA . GLY D 1 62 ? -41.907 12.843 39.426 1.00 17.29 62 GLY D CA 1
ATOM 11590 C C . GLY D 1 62 ? -41.500 13.880 40.472 1.00 18.40 62 GLY D C 1
ATOM 11591 O O . GLY D 1 62 ? -42.078 13.959 41.558 1.00 26.37 62 GLY D O 1
ATOM 11592 N N . GLY D 1 63 ? -40.389 14.538 40.304 1.00 22.82 63 GLY D N 1
ATOM 11593 C CA . GLY D 1 63 ? -39.981 15.435 41.365 1.00 20.23 63 GLY D CA 1
ATOM 11594 C C . GLY D 1 63 ? -38.901 14.833 42.239 1.00 17.02 63 GLY D C 1
ATOM 11595 O O . GLY D 1 63 ? -38.782 13.601 42.420 1.00 14.65 63 GLY D O 1
ATOM 11596 N N . ALA D 1 64 ? -38.059 15.725 42.715 1.00 17.75 64 ALA D N 1
ATOM 11597 C CA . ALA D 1 64 ? -36.776 15.348 43.255 1.00 15.83 64 ALA D CA 1
ATOM 11598 C C . ALA D 1 64 ? -36.372 16.452 44.207 1.00 17.77 64 ALA D C 1
ATOM 11599 O O . ALA D 1 64 ? -36.905 17.573 44.111 1.00 18.02 64 ALA D O 1
ATOM 11601 N N . PRO D 1 65 ? -35.304 16.238 44.996 1.00 17.79 65 PRO D N 1
ATOM 11602 C CA . PRO D 1 65 ? -34.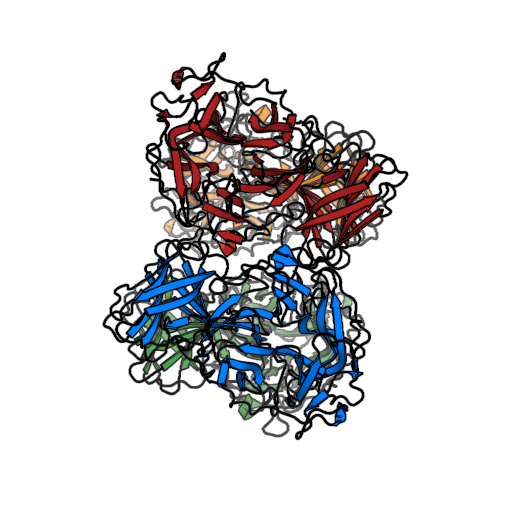765 17.331 45.819 1.00 18.93 65 PRO D CA 1
ATOM 11603 C C . PRO D 1 65 ? -34.120 18.426 44.984 1.00 18.83 65 PRO D C 1
ATOM 11604 O O . PRO D 1 65 ? -33.944 18.302 43.756 1.00 15.60 65 PRO D O 1
ATOM 11608 N N . PRO D 1 66 ? -33.776 19.590 45.594 1.00 19.20 66 PRO D N 1
ATOM 11609 C CA . PRO D 1 66 ? -33.208 20.696 44.829 1.00 18.23 66 PRO D CA 1
ATOM 11610 C C . PRO D 1 66 ? -31.948 20.386 44.018 1.00 15.57 66 PRO D C 1
ATOM 11611 O O . PRO D 1 66 ? -31.776 20.969 42.955 1.00 15.35 66 PRO D O 1
ATOM 11615 N N . ASN D 1 67 ? -31.216 19.308 44.404 1.00 13.57 67 ASN D N 1
ATOM 11616 C CA . ASN D 1 67 ? -30.000 18.866 43.690 1.00 13.52 67 ASN D CA 1
ATOM 11617 C C . ASN D 1 67 ? -30.345 17.773 42.650 1.00 14.56 67 ASN D C 1
ATOM 11618 O O . ASN D 1 67 ? -29.428 17.052 42.218 1.00 15.80 67 ASN D O 1
ATOM 11623 N N . GLY D 1 68 ? -31.649 17.650 42.281 1.00 15.96 68 GLY D N 1
ATOM 11624 C CA . GLY D 1 68 ? -32.116 16.548 41.434 1.00 15.44 68 GLY D CA 1
ATOM 11625 C C . GLY D 1 68 ? -31.709 16.642 39.947 1.00 15.36 68 GLY D C 1
ATOM 11626 O O . GLY D 1 68 ? -32.195 15.831 39.130 1.00 12.96 68 GLY D O 1
ATOM 11627 N N . ASN D 1 69 ? -30.874 17.631 39.528 1.00 15.47 69 ASN D N 1
ATOM 11628 C CA . ASN D 1 69 ? -30.469 17.790 38.123 1.00 13.63 69 ASN D CA 1
ATOM 11629 C C . ASN D 1 69 ? -31.697 17.711 37.178 1.00 13.17 69 ASN D C 1
ATOM 11630 O O . ASN D 1 69 ? -31.725 16.952 36.165 1.00 13.89 69 ASN D O 1
ATOM 11635 N N . TRP D 1 70 ? -32.733 18.465 37.554 1.00 13.90 70 TRP D N 1
ATOM 11636 C CA . TRP D 1 70 ? -33.939 18.607 36.744 1.00 12.74 70 TRP D CA 1
ATOM 11637 C C . TRP D 1 70 ? -33.628 19.196 35.369 1.00 14.14 70 TRP D C 1
ATOM 11638 O O . TRP D 1 70 ? -33.180 20.365 35.261 1.00 14.80 70 TRP D O 1
ATOM 11649 N N . ARG D 1 71 ? -33.880 18.397 34.338 1.00 13.23 71 ARG D N 1
ATOM 11650 C CA . ARG D 1 71 ? -33.959 18.842 32.947 1.00 12.72 71 ARG D CA 1
ATOM 11651 C C . ARG D 1 71 ? -35.402 18.638 32.457 1.00 12.21 71 ARG D C 1
ATOM 11652 O O . ARG D 1 71 ? -36.000 17.593 32.713 1.00 13.27 71 ARG D O 1
ATOM 11660 N N . SER D 1 72 ? -35.919 19.598 31.669 1.00 11.51 72 SER D N 1
ATOM 11661 C CA . SER D 1 72 ? -37.250 19.526 31.089 1.00 12.34 72 SER D CA 1
ATOM 11662 C C . SER D 1 72 ? -37.418 18.405 30.069 1.00 10.81 72 SER D C 1
ATOM 11663 O O . SER D 1 72 ? -38.548 18.040 29.792 1.00 12.64 72 SER D O 1
ATOM 11666 N N . ASN D 1 73 ? -36.334 17.907 29.449 1.00 12.22 73 ASN D N 1
ATOM 11667 C CA . ASN D 1 73 ? -36.368 16.909 28.385 1.00 10.47 73 ASN D CA 1
ATOM 11668 C C . ASN D 1 73 ? -34.912 16.418 28.163 1.00 13.03 73 ASN D C 1
ATOM 11669 O O . ASN D 1 73 ? -33.973 17.111 28.586 1.00 12.85 73 ASN D O 1
ATOM 11674 N N . VAL D 1 74 ? -34.781 15.173 27.644 1.00 11.84 74 VAL D N 1
ATOM 11675 C CA . VAL D 1 74 ? -33.525 14.573 27.196 1.00 12.61 74 VAL D CA 1
ATOM 11676 C C . VAL D 1 74 ? -33.847 13.785 25.936 1.00 11.56 74 VAL D C 1
ATOM 11677 O O . VAL D 1 74 ? -35.027 13.545 25.603 1.00 13.36 74 VAL D O 1
ATOM 11681 N N . LEU D 1 75 ? -32.790 13.365 25.225 1.00 13.35 75 LEU D N 1
ATOM 11682 C CA . LEU D 1 75 ? -32.856 12.650 23.963 1.00 12.15 75 LEU D CA 1
ATOM 11683 C C . LEU D 1 75 ? -31.796 11.545 23.885 1.00 12.74 75 LEU D C 1
ATOM 11684 O O . LEU D 1 75 ? -30.635 11.818 24.151 1.00 11.28 75 LEU D O 1
ATOM 11689 N N . VAL D 1 76 ? -32.237 10.316 23.538 1.00 11.39 76 VAL D N 1
ATOM 11690 C CA . VAL D 1 76 ? -31.353 9.196 23.332 1.00 12.17 76 VAL D CA 1
ATOM 11691 C C . VAL D 1 76 ? -31.617 8.596 21.947 1.00 13.36 76 VAL D C 1
ATOM 11692 O O . VAL D 1 76 ? -32.644 8.887 21.301 1.00 11.40 76 VAL D O 1
ATOM 11696 N N . ARG D 1 77 ? -30.659 7.790 21.471 1.00 13.28 77 ARG D N 1
ATOM 11697 C CA . ARG D 1 77 ? -30.781 7.060 20.196 1.00 11.76 77 ARG D CA 1
ATOM 11698 C C . ARG D 1 77 ? -30.726 5.555 20.430 1.00 12.38 77 ARG D C 1
ATOM 11699 O O . ARG D 1 77 ? -30.190 5.053 21.454 1.00 11.22 77 ARG D O 1
ATOM 11707 N N . SER D 1 78 ? -31.282 4.821 19.435 1.00 11.89 78 SER D N 1
ATOM 11708 C CA . SER D 1 78 ? -31.212 3.355 19.403 1.00 12.21 78 SER D CA 1
ATOM 11709 C C . SER D 1 78 ? -31.002 2.892 17.953 1.00 14.96 78 SER D C 1
ATOM 11710 O O . SER D 1 78 ? -31.600 3.507 17.036 1.00 14.96 78 SER D O 1
ATOM 11713 N N . SER D 1 79 ? -30.240 1.792 17.833 1.00 13.64 79 SER D N 1
ATOM 11714 C CA . SER D 1 79 ? -30.037 1.078 16.562 1.00 12.31 79 SER D CA 1
ATOM 11715 C C . SER D 1 79 ? -30.604 -0.338 16.660 1.00 12.14 79 SER D C 1
ATOM 11716 O O . SER D 1 79 ? -30.341 -1.201 15.837 1.00 15.91 79 SER D O 1
ATOM 11719 N N . ASP D 1 80 ? -31.361 -0.625 17.727 1.00 13.43 80 ASP D N 1
ATOM 11720 C CA . ASP D 1 80 ? -31.785 -1.985 18.080 1.00 12.81 80 ASP D CA 1
ATOM 11721 C C . ASP D 1 80 ? -33.009 -2.430 17.252 1.00 15.40 80 ASP D C 1
ATOM 11722 O O . ASP D 1 80 ? -34.099 -1.910 17.466 1.00 15.27 80 ASP D O 1
ATOM 11727 N N . GLY D 1 81 ? -32.824 -3.428 16.347 1.00 15.47 81 GLY D N 1
ATOM 11728 C CA . GLY D 1 81 ? -33.899 -3.950 15.524 1.00 16.59 81 GLY D CA 1
ATOM 11729 C C . GLY D 1 81 ? -34.587 -5.163 16.154 1.00 19.32 81 GLY D C 1
ATOM 11730 O O . GLY D 1 81 ? -35.502 -5.715 15.516 1.00 19.54 81 GLY D O 1
ATOM 11731 N N . ASP D 1 82 ? -34.183 -5.558 17.381 1.00 15.74 82 ASP D N 1
ATOM 11732 C CA . ASP D 1 82 ? -34.629 -6.816 17.955 1.00 17.77 82 ASP D CA 1
ATOM 11733 C C . ASP D 1 82 ? -35.339 -6.517 19.277 1.00 14.55 82 ASP D C 1
ATOM 11734 O O . ASP D 1 82 ? -34.739 -6.588 20.327 1.00 17.29 82 ASP D O 1
ATOM 11739 N N . LEU D 1 83 ? -36.593 -6.049 19.208 1.00 14.37 83 LEU D N 1
ATOM 11740 C CA . LEU D 1 83 ? -37.280 -5.460 20.377 1.00 15.80 83 LEU D CA 1
ATOM 11741 C C . LEU D 1 83 ? -37.743 -6.499 21.380 1.00 15.38 83 LEU D C 1
ATOM 11742 O O . LEU D 1 83 ? -38.009 -6.146 22.540 1.00 14.99 83 LEU D O 1
ATOM 11747 N N . ALA D 1 84 ? -37.848 -7.787 20.991 1.00 13.90 84 ALA D N 1
ATOM 11748 C CA . ALA D 1 84 ? -38.329 -8.797 21.933 1.00 15.86 84 ALA D CA 1
ATOM 11749 C C . ALA D 1 84 ? -37.522 -8.870 23.202 1.00 15.93 84 ALA D C 1
ATOM 11750 O O . ALA D 1 84 ? -38.041 -9.307 24.241 1.00 17.25 84 ALA D O 1
ATOM 11752 N N . ASP D 1 85 ? -36.206 -8.624 23.064 1.00 15.53 85 ASP D N 1
ATOM 11753 C CA . ASP D 1 85 ? -35.293 -8.718 24.186 1.00 15.83 85 ASP D CA 1
ATOM 11754 C C . ASP D 1 85 ? -34.877 -7.351 24.736 1.00 16.24 85 ASP D C 1
ATOM 11755 O O . ASP D 1 85 ? -33.826 -7.279 25.394 1.00 15.68 85 ASP D O 1
ATOM 11760 N N . GLY D 1 86 ? -35.661 -6.314 24.467 1.00 13.53 86 GLY D N 1
ATOM 11761 C CA . GLY D 1 86 ? -35.394 -4.975 24.974 1.00 13.18 86 GLY D CA 1
ATOM 11762 C C . GLY D 1 86 ? -35.033 -4.020 23.849 1.00 13.95 86 GLY D C 1
ATOM 11763 O O . GLY D 1 86 ? -34.981 -4.406 22.691 1.00 13.53 86 GLY D O 1
ATOM 11764 N N . MET D 1 87 ? -34.878 -2.731 24.222 1.00 13.78 87 MET D N 1
ATOM 11765 C CA . MET D 1 87 ? -34.468 -1.687 23.303 1.00 13.30 87 MET D CA 1
ATOM 11766 C C . MET D 1 87 ? -33.213 -1.013 23.896 1.00 12.14 87 MET D C 1
ATOM 11767 O O . MET D 1 87 ? -33.295 -0.214 24.821 1.00 14.14 87 MET D O 1
ATOM 11772 N N . LEU D 1 88 ? -32.063 -1.296 23.310 1.00 11.36 88 LEU D N 1
ATOM 11773 C CA . LEU D 1 88 ? -30.799 -0.730 23.727 1.00 12.28 88 LEU D CA 1
ATOM 11774 C C . LEU D 1 88 ? -30.628 0.684 23.162 1.00 13.15 88 LEU D C 1
ATOM 11775 O O . LEU D 1 88 ? -30.837 0.951 21.959 1.00 11.65 88 LEU D O 1
ATOM 11780 N N . PHE D 1 89 ? -30.281 1.617 24.069 1.00 12.00 89 PHE D N 1
ATOM 11781 C CA . PHE D 1 89 ? -29.938 2.972 23.676 1.00 11.55 89 PHE D CA 1
ATOM 11782 C C . PHE D 1 89 ? -28.432 3.028 23.447 1.00 12.87 89 PHE D C 1
ATOM 11783 O O . PHE D 1 89 ? -27.692 2.532 24.285 1.00 11.93 89 PHE D O 1
ATOM 11791 N N . ASP D 1 90 ? -27.993 3.578 22.313 1.00 13.09 90 ASP D N 1
ATOM 11792 C CA . ASP D 1 90 ? -26.576 3.538 21.921 1.00 13.27 90 ASP D CA 1
ATOM 11793 C C . ASP D 1 90 ? -25.895 4.916 21.901 1.00 12.27 90 ASP D C 1
ATOM 11794 O O . ASP D 1 90 ? -24.703 5.020 21.591 1.00 13.44 90 ASP D O 1
ATOM 11799 N N . TRP D 1 91 ? -26.615 5.974 22.267 1.00 13.78 91 TRP D N 1
ATOM 11800 C CA . TRP D 1 91 ? -26.169 7.354 22.150 1.00 13.20 91 TRP D CA 1
ATOM 11801 C C . TRP D 1 91 ? -27.110 8.254 22.933 1.00 14.08 91 TRP D C 1
ATOM 11802 O O . TRP D 1 91 ? -28.306 7.946 23.027 1.00 12.91 91 TRP D O 1
ATOM 11813 N N . ALA D 1 92 ? -26.596 9.365 23.511 1.00 13.76 92 ALA D N 1
ATOM 11814 C CA . ALA D 1 92 ? -27.475 10.405 24.083 1.00 13.99 92 ALA D CA 1
ATOM 11815 C C . ALA D 1 92 ? -26.845 11.778 23.816 1.00 13.12 92 ALA D C 1
ATOM 11816 O O . ALA D 1 92 ? -25.617 11.921 23.817 1.00 11.88 92 ALA D O 1
ATOM 11818 N N . ALA D 1 93 ? -27.725 12.797 23.645 1.00 13.29 93 ALA D N 1
ATOM 11819 C CA . ALA D 1 93 ? -27.293 14.190 23.541 1.00 13.24 93 ALA D CA 1
ATOM 11820 C C . ALA D 1 93 ? -26.818 14.656 24.905 1.00 14.05 93 ALA D C 1
ATOM 11821 O O . ALA D 1 93 ? -27.627 14.580 25.836 1.00 13.35 93 ALA D O 1
ATOM 11823 N N . GLN D 1 94 ? -25.525 15.009 25.069 1.00 15.20 94 GLN D N 1
ATOM 11824 C CA . GLN D 1 94 ? -24.986 15.191 26.420 1.00 13.36 94 GLN D CA 1
ATOM 11825 C C . GLN D 1 94 ? -24.405 16.588 26.551 1.00 13.79 94 GLN D C 1
ATOM 11826 O O . GLN D 1 94 ? -24.253 17.289 25.561 1.00 14.92 94 GLN D O 1
ATOM 11832 N N . GLY D 1 95 ? -24.168 16.981 27.764 1.00 12.31 95 GLY D N 1
ATOM 11833 C CA . GLY D 1 95 ? -23.656 18.346 28.037 1.00 14.58 95 GLY D CA 1
ATOM 11834 C C . GLY D 1 95 ? -23.763 18.652 29.540 1.00 13.44 95 GLY D C 1
ATOM 11835 O O . GLY D 1 95 ? -24.810 19.059 30.006 1.00 15.16 95 GLY D O 1
ATOM 11836 N N . PRO D 1 96 ? -22.720 18.328 30.358 1.00 15.84 96 PRO D N 1
ATOM 11837 C CA . PRO D 1 96 ? -21.436 17.841 29.873 1.00 14.76 96 PRO D CA 1
ATOM 11838 C C . PRO D 1 96 ? -21.397 16.334 29.557 1.00 13.58 96 PRO D C 1
ATOM 11839 O O . PRO D 1 96 ? -22.328 15.660 29.881 1.00 15.21 96 PRO D O 1
ATOM 11843 N N . GLN D 1 97 ? -20.374 15.839 28.881 1.00 12.55 97 GLN D N 1
ATOM 11844 C CA . GLN D 1 97 ? -20.266 14.407 28.642 1.00 12.27 97 GLN D CA 1
ATOM 11845 C C . GLN D 1 97 ? -20.357 13.649 29.980 1.00 15.88 97 GLN D C 1
ATOM 11846 O O . GLN D 1 97 ? -19.761 14.064 30.984 1.00 15.56 97 GLN D O 1
ATOM 11852 N N . GLY D 1 98 ? -21.201 12.599 29.999 1.00 16.52 98 GLY D N 1
ATOM 11853 C CA . GLY D 1 98 ? -21.609 11.941 31.248 1.00 14.72 98 GLY D CA 1
ATOM 11854 C C . GLY D 1 98 ? -23.013 12.286 31.714 1.00 13.53 98 GLY D C 1
ATOM 11855 O O . GLY D 1 98 ? -23.528 11.641 32.675 1.00 15.08 98 GLY D O 1
ATOM 11856 N N . VAL D 1 99 ? -23.613 13.373 31.107 1.00 11.85 99 VAL D N 1
ATOM 11857 C CA . VAL D 1 99 ? -24.924 13.848 31.572 1.00 12.10 99 VAL D CA 1
ATOM 11858 C C . VAL D 1 99 ? -25.773 14.131 30.336 1.00 12.02 99 VAL D C 1
ATOM 11859 O O . VAL D 1 99 ? -25.424 14.989 29.523 1.00 11.82 99 VAL D O 1
ATOM 11863 N N . ALA D 1 100 ? -26.912 13.456 30.185 1.00 11.08 100 ALA D N 1
ATOM 11864 C CA . ALA D 1 100 ? -27.855 13.782 29.133 1.00 11.44 100 ALA D CA 1
ATOM 11865 C C . ALA D 1 100 ? -28.315 15.213 29.424 1.00 13.14 100 ALA D C 1
ATOM 11866 O O . ALA D 1 100 ? -28.801 15.536 30.571 1.00 14.43 100 ALA D O 1
ATOM 11868 N N . ARG D 1 101 ? -28.281 16.057 28.362 1.00 13.14 101 ARG D N 1
ATOM 11869 C CA . ARG D 1 101 ? -28.659 17.458 28.581 1.00 14.08 101 ARG D CA 1
ATOM 11870 C C . ARG D 1 101 ? -30.089 17.800 28.115 1.00 13.46 101 ARG D C 1
ATOM 11871 O O . ARG D 1 101 ? -30.638 17.116 27.257 1.00 14.74 101 ARG D O 1
ATOM 11879 N N . GLU D 1 102 ? -30.569 18.971 28.573 1.00 14.85 102 GLU D N 1
ATOM 11880 C CA . GLU D 1 102 ? -31.843 19.528 28.129 1.00 14.47 102 GLU D CA 1
ATOM 11881 C C . GLU D 1 102 ? -31.665 20.055 26.704 1.00 14.52 102 GLU D C 1
ATOM 11882 O O . GLU D 1 102 ? -30.674 20.737 26.434 1.00 16.93 102 GLU D O 1
ATOM 11888 N N . ILE D 1 103 ? -32.546 19.635 25.766 1.00 14.22 103 ILE D N 1
ATOM 11889 C CA . ILE D 1 103 ? -32.400 19.983 24.366 1.00 15.14 103 ILE D CA 1
ATOM 11890 C C . ILE D 1 103 ? -33.317 21.150 23.971 1.00 14.78 103 ILE D C 1
ATOM 11891 O O . ILE D 1 103 ? -33.003 21.843 23.007 1.00 16.45 103 ILE D O 1
ATOM 11896 N N . ILE D 1 104 ? -34.482 21.281 24.612 1.00 15.50 104 ILE D N 1
ATOM 11897 C CA . ILE D 1 104 ? -35.401 22.414 24.416 1.00 14.93 104 ILE D CA 1
ATOM 11898 C C . ILE D 1 104 ? -35.458 23.191 25.733 1.00 14.58 104 ILE D C 1
ATOM 11899 O O . ILE D 1 104 ? -36.072 22.736 26.713 1.00 15.36 104 ILE D O 1
ATOM 11904 N N . PRO D 1 105 ? -34.789 24.373 25.848 1.00 14.42 105 PRO D N 1
ATOM 11905 C CA . PRO D 1 105 ? -34.692 25.083 27.116 1.00 16.61 105 PRO D CA 1
ATOM 11906 C C . PRO D 1 105 ? -36.051 25.542 27.611 1.00 16.38 105 PRO D C 1
ATOM 11907 O O . PRO D 1 105 ? -36.987 25.755 26.800 1.00 14.31 105 PRO D O 1
ATOM 11911 N N . SER D 1 106 ? -36.142 25.648 28.946 1.00 15.88 106 SER D N 1
ATOM 11912 C CA . SER D 1 106 ? -37.325 26.166 29.609 1.00 16.95 106 SER D CA 1
ATOM 11913 C C . SER D 1 106 ? -36.957 27.184 30.698 1.00 17.31 106 SER D C 1
ATOM 11914 O O . SER D 1 106 ? -35.857 27.134 31.282 1.00 15.50 106 SER D O 1
ATOM 11917 N N . LYS D 1 107 ? -37.936 28.070 31.065 1.00 18.23 107 LYS D N 1
ATOM 11918 C CA . LYS D 1 107 ? -37.658 29.110 32.044 1.00 17.18 107 LYS D CA 1
ATOM 11919 C C . LYS D 1 107 ? -37.723 28.608 33.495 1.00 15.94 107 LYS D C 1
ATOM 11920 O O . LYS D 1 107 ? -37.010 29.138 34.367 1.00 17.84 107 LYS D O 1
ATOM 11926 N N . LYS D 1 108 ? -38.528 27.555 33.706 1.00 16.58 108 LYS D N 1
ATOM 11927 C CA . LYS D 1 108 ? -38.751 26.984 35.018 1.00 16.05 108 LYS D CA 1
ATOM 11928 C C . LYS D 1 108 ? -39.269 28.036 36.006 1.00 20.54 108 LYS D C 1
ATOM 11929 O O . LYS D 1 108 ? -38.823 28.113 37.154 1.00 20.76 108 LYS D O 1
ATOM 11935 N N . ILE D 1 109 ? -40.259 28.779 35.536 1.00 18.15 109 ILE D N 1
ATOM 11936 C CA . ILE D 1 109 ? -40.929 29.773 36.349 1.00 20.49 109 ILE D CA 1
ATOM 11937 C C . ILE D 1 109 ? -42.402 29.394 36.385 1.00 18.79 109 ILE D C 1
ATOM 11938 O O . ILE D 1 109 ? -43.088 29.422 35.368 1.00 20.48 109 ILE D O 1
ATOM 11943 N N . ASN D 1 110 ? -42.848 28.992 37.566 1.00 19.75 110 ASN D N 1
ATOM 11944 C CA . ASN D 1 110 ? -44.202 28.495 37.715 1.00 23.51 110 ASN D CA 1
ATOM 11945 C C . ASN D 1 110 ? -45.144 29.639 37.317 1.00 23.20 110 ASN D C 1
ATOM 11946 O O . ASN D 1 110 ? -44.930 30.773 37.747 1.00 24.02 110 ASN D O 1
ATOM 11951 N N . GLY D 1 111 ? -46.152 29.324 36.496 1.00 19.07 111 GLY D N 1
ATOM 11952 C CA . GLY D 1 111 ? -47.179 30.287 36.135 1.00 20.17 111 GLY D CA 1
ATOM 11953 C C . GLY D 1 111 ? -46.792 31.217 34.996 1.00 24.31 111 GLY D C 1
ATOM 11954 O O . GLY D 1 111 ? -47.618 32.055 34.584 1.00 21.08 111 GLY D O 1
ATOM 11955 N N . VAL D 1 112 ? -45.579 30.994 34.442 1.00 20.68 112 VAL D N 1
ATOM 11956 C CA . VAL D 1 112 ? -45.009 31.720 33.301 1.00 21.63 112 VAL D CA 1
ATOM 11957 C C . VAL D 1 112 ? -44.620 30.655 32.268 1.00 18.66 112 VAL D C 1
ATOM 11958 O O . VAL D 1 112 ? -45.293 30.497 31.263 1.00 18.68 112 VAL D O 1
ATOM 11962 N N . GLU D 1 113 ? -43.561 29.857 32.578 1.00 18.97 113 GLU D N 1
ATOM 11963 C CA . GLU D 1 113 ? -43.250 28.623 31.827 1.00 18.53 113 GLU D CA 1
ATOM 11964 C C . GLU D 1 113 ? -42.498 27.647 32.739 1.00 20.03 113 GLU D C 1
ATOM 11965 O O . GLU D 1 113 ? -41.327 27.935 33.005 1.00 16.80 113 GLU D O 1
ATOM 11971 N N . ILE D 1 114 ? -43.218 26.690 33.393 1.00 16.45 114 ILE D N 1
ATOM 11972 C CA . ILE D 1 114 ? -42.595 25.773 34.356 1.00 18.66 114 ILE D CA 1
ATOM 11973 C C . ILE D 1 114 ? -41.666 24.798 33.602 1.00 16.81 114 ILE D C 1
ATOM 11974 O O . ILE D 1 114 ? -40.621 24.389 34.130 1.00 14.69 114 ILE D O 1
ATOM 11979 N N . THR D 1 115 ? -42.048 24.388 32.396 1.00 17.40 115 THR D N 1
ATOM 11980 C CA . THR D 1 115 ? -41.262 23.359 31.687 1.00 16.13 115 THR D CA 1
ATOM 11981 C C . THR D 1 115 ? -41.606 23.396 30.201 1.00 16.07 115 THR D C 1
ATOM 11982 O O . THR D 1 115 ? -42.632 23.998 29.804 1.00 16.28 115 THR D O 1
ATOM 11986 N N . THR D 1 116 ? -40.809 22.640 29.408 1.00 16.02 116 THR D N 1
ATOM 11987 C CA . THR D 1 116 ? -41.075 22.364 27.997 1.00 14.36 116 THR D CA 1
ATOM 11988 C C . THR D 1 116 ? -41.062 20.855 27.793 1.00 13.95 116 THR D C 1
ATOM 11989 O O . THR D 1 116 ? -40.062 20.208 28.110 1.00 14.98 116 THR D O 1
ATOM 11993 N N . ILE D 1 117 ? -42.153 20.325 27.213 1.00 13.74 117 ILE D N 1
ATOM 11994 C CA . ILE D 1 117 ? -42.384 18.877 27.183 1.00 13.21 117 ILE D CA 1
ATOM 11995 C C . ILE D 1 117 ? -42.538 18.467 25.717 1.00 13.66 117 ILE D C 1
ATOM 11996 O O . ILE D 1 117 ? -43.462 18.922 25.003 1.00 13.67 117 ILE D O 1
ATOM 12001 N N . PRO D 1 118 ? -41.697 17.525 25.232 1.00 15.14 118 PRO D N 1
ATOM 12002 C CA . PRO D 1 118 ? -41.829 16.968 23.866 1.00 15.56 118 PRO D CA 1
ATOM 12003 C C . PRO D 1 118 ? -43.189 16.274 23.721 1.00 16.06 118 PRO D C 1
ATOM 12004 O O . PRO D 1 118 ? -43.665 15.638 24.704 1.00 13.55 118 PRO D O 1
ATOM 12008 N N . THR D 1 119 ? -43.748 16.226 22.486 1.00 15.02 119 THR D N 1
ATOM 12009 C CA . THR D 1 119 ? -45.067 15.598 22.263 1.00 15.53 119 THR D CA 1
ATOM 12010 C C . THR D 1 119 ? -45.009 14.511 21.190 1.00 15.20 119 THR D C 1
ATOM 12011 O O . THR D 1 119 ? -45.666 13.508 21.312 1.00 14.77 119 THR D O 1
ATOM 12015 N N . THR D 1 120 ? -44.225 14.751 20.111 1.00 14.61 120 THR D N 1
ATOM 12016 C CA . THR D 1 120 ? -44.208 13.916 18.942 1.00 13.76 120 THR D CA 1
ATOM 12017 C C . THR D 1 120 ? -43.005 14.350 18.102 1.00 15.32 120 THR D C 1
ATOM 12018 O O . THR D 1 120 ? -42.533 15.484 18.246 1.00 15.47 120 THR D O 1
ATOM 12022 N N . GLY D 1 121 ? -42.525 13.427 17.263 1.00 16.65 121 GLY D N 1
ATOM 12023 C CA . GLY D 1 121 ? -41.300 13.649 16.500 1.00 15.45 121 GLY D CA 1
ATOM 12024 C C . GLY D 1 121 ? -41.375 13.007 15.130 1.00 13.72 121 GLY D C 1
ATOM 12025 O O . GLY D 1 121 ? -42.225 12.130 14.906 1.00 15.46 121 GLY D O 1
ATOM 12026 N N . ILE D 1 122 ? -40.546 13.472 14.170 1.00 15.18 122 ILE D N 1
ATOM 12027 C CA . ILE D 1 122 ? -40.525 12.910 12.841 1.00 14.83 122 ILE D CA 1
ATOM 12028 C C . ILE D 1 122 ? -39.255 13.403 12.136 1.00 14.48 122 ILE D C 1
ATOM 12029 O O . ILE D 1 122 ? -38.799 14.495 12.505 1.00 16.49 122 ILE D O 1
ATOM 12034 N N . SER D 1 123 ? -38.812 12.658 11.100 1.00 16.70 123 SER D N 1
ATOM 12035 C CA . SER D 1 123 ? -37.759 13.164 10.221 1.00 16.47 123 SER D CA 1
ATOM 12036 C C . SER D 1 123 ? -38.320 13.308 8.787 1.00 16.26 123 SER D C 1
ATOM 12037 O O . SER D 1 123 ? -39.167 12.488 8.353 1.00 17.92 123 SER D O 1
ATOM 12040 N N . VAL D 1 124 ? -37.863 14.378 8.119 1.00 18.30 124 VAL D N 1
ATOM 12041 C CA . VAL D 1 124 ? -38.060 14.543 6.660 1.00 18.42 124 VAL D CA 1
ATOM 12042 C C . VAL D 1 124 ? -36.719 14.937 6.052 1.00 16.74 124 VAL D C 1
ATOM 12043 O O . VAL D 1 124 ? -36.095 15.929 6.414 1.00 17.46 124 VAL D O 1
ATOM 12047 N N . GLY D 1 125 ? -36.236 14.097 5.143 1.00 19.50 125 GLY D N 1
ATOM 12048 C CA . GLY D 1 125 ? -34.914 14.327 4.588 1.00 21.07 125 GLY D CA 1
ATOM 12049 C C . GLY D 1 125 ? -33.855 14.385 5.681 1.00 21.65 125 GLY D C 1
ATOM 12050 O O . GLY D 1 125 ? -33.784 13.422 6.475 1.00 17.89 125 GLY D O 1
ATOM 12051 N N . LYS D 1 126 ? -32.998 15.428 5.646 1.00 24.08 126 LYS D N 1
ATOM 12052 C CA . LYS D 1 126 ? -31.857 15.497 6.570 1.00 22.63 126 LYS D CA 1
ATOM 12053 C C . LYS D 1 126 ? -32.255 16.144 7.907 1.00 19.92 126 LYS D C 1
ATOM 12054 O O . LYS D 1 126 ? -31.401 16.383 8.746 1.00 20.46 126 LYS D O 1
ATOM 12060 N N . ARG D 1 127 ? -33.537 16.434 8.127 1.00 19.58 127 ARG D N 1
ATOM 12061 C CA . ARG D 1 127 ? -33.925 17.187 9.320 1.00 18.33 127 ARG D CA 1
ATOM 12062 C C . ARG D 1 127 ? -34.871 16.390 10.262 1.00 16.67 127 ARG D C 1
ATOM 12063 O O . ARG D 1 127 ? -35.794 15.671 9.846 1.00 16.23 127 ARG D O 1
ATOM 12071 N N . GLN D 1 128 ? -34.530 16.488 11.563 1.00 15.95 128 GLN D N 1
ATOM 12072 C CA . GLN D 1 128 ? -35.340 15.938 12.633 1.00 16.38 128 GLN D CA 1
ATOM 12073 C C . GLN D 1 128 ? -36.231 17.061 13.134 1.00 15.02 128 GLN D C 1
ATOM 12074 O O . GLN D 1 128 ? -35.757 18.191 13.283 1.00 15.58 128 GLN D O 1
ATOM 12080 N N . TYR D 1 129 ? -37.493 16.749 13.438 1.00 15.34 129 TYR D N 1
ATOM 12081 C CA . TYR D 1 129 ? -38.375 17.704 14.094 1.00 14.38 129 TYR D CA 1
ATOM 12082 C C . TYR D 1 129 ? -38.964 17.132 15.382 1.00 15.22 129 TYR D C 1
ATOM 12083 O O . TYR D 1 129 ? -39.287 15.972 15.432 1.00 13.81 129 TYR D O 1
ATOM 12092 N N . LEU D 1 130 ? -39.071 17.968 16.385 1.00 15.93 130 LEU D N 1
ATOM 12093 C CA . LEU D 1 130 ? -39.571 17.589 17.692 1.00 15.52 130 LEU D CA 1
ATOM 12094 C C . LEU D 1 130 ? -40.593 18.632 18.091 1.00 13.94 130 LEU D C 1
ATOM 12095 O O . LEU D 1 130 ? -40.243 19.770 18.467 1.00 14.04 130 LEU D O 1
ATOM 12100 N N . GLY D 1 131 ? -41.861 18.177 18.062 1.00 15.63 131 GLY D N 1
ATOM 12101 C CA . GLY D 1 131 ? -42.952 18.980 18.548 1.00 15.15 131 GLY D CA 1
ATOM 12102 C C . GLY D 1 131 ? -42.883 18.998 20.071 1.00 15.96 131 GLY D C 1
ATOM 12103 O O . GLY D 1 131 ? -42.384 18.039 20.705 1.00 15.90 131 GLY D O 1
ATOM 12104 N N . PHE D 1 132 ? -43.289 20.136 20.660 1.00 16.12 132 PHE D N 1
ATOM 12105 C CA . PHE D 1 132 ? -43.267 20.304 22.103 1.00 17.24 132 PHE D CA 1
ATOM 12106 C C . PHE D 1 132 ? -44.361 21.258 22.540 1.00 15.64 132 PHE D C 1
ATOM 12107 O O . PHE D 1 132 ? -44.938 21.988 21.753 1.00 18.39 132 PHE D O 1
ATOM 12115 N N . MET D 1 133 ? -44.653 21.224 23.839 1.00 14.95 133 MET D N 1
ATOM 12116 C CA . MET D 1 133 ? -45.567 22.181 24.429 1.00 16.98 133 MET D CA 1
ATOM 12117 C C . MET D 1 133 ? -44.867 22.952 25.537 1.00 17.15 133 MET D C 1
ATOM 12118 O O . MET D 1 133 ? -44.127 22.386 26.351 1.00 15.71 133 MET D O 1
ATOM 12123 N N . SER D 1 134 ? -45.110 24.261 25.612 1.00 15.57 134 SER D N 1
ATOM 12124 C CA . SER D 1 134 ? -44.611 25.083 26.693 1.00 16.13 134 SER D CA 1
ATOM 12125 C C . SER D 1 134 ? -45.666 25.026 27.795 1.00 17.43 134 SER D C 1
ATOM 12126 O O . SER D 1 134 ? -46.783 25.463 27.522 1.00 16.72 134 SER D O 1
ATOM 12129 N N . VAL D 1 135 ? -45.269 24.526 28.976 1.00 16.69 135 VAL D N 1
ATOM 12130 C CA . VAL D 1 135 ? -46.225 24.335 30.055 1.00 16.32 135 VAL D CA 1
ATOM 12131 C C . VAL D 1 135 ? -46.117 25.535 30.980 1.00 16.41 135 VAL D C 1
ATOM 12132 O O . VAL D 1 135 ? -45.073 25.860 31.533 1.00 16.01 135 VAL D O 1
ATOM 12136 N N . LYS D 1 136 ? -47.264 26.241 31.135 1.00 16.69 136 LYS D N 1
ATOM 12137 C CA . LYS D 1 136 ? -47.351 27.424 31.989 1.00 17.43 136 LYS D CA 1
ATOM 12138 C C . LYS D 1 136 ? -47.393 26.988 33.458 1.00 16.89 136 LYS D C 1
ATOM 12139 O O . LYS D 1 136 ? -46.679 27.545 34.280 1.00 21.43 136 LYS D O 1
ATOM 12145 N N . GLN D 1 137 ? -48.226 25.979 33.783 1.00 18.87 137 GLN D N 1
ATOM 12146 C CA . GLN D 1 137 ? -48.451 25.506 35.148 1.00 19.62 137 GLN D CA 1
ATOM 12147 C C . GLN D 1 137 ? -49.234 24.202 35.124 1.00 19.64 137 GLN D C 1
ATOM 12148 O O . GLN D 1 137 ? -50.092 23.934 34.249 1.00 22.57 137 GLN D O 1
ATOM 12154 N N . TRP D 1 138 ? -48.869 23.314 36.056 1.00 18.10 138 TRP D N 1
ATOM 12155 C CA . TRP D 1 138 ? -49.536 22.044 36.228 1.00 21.03 138 TRP D CA 1
ATOM 12156 C C . TRP D 1 138 ? -50.781 22.265 37.111 1.00 20.59 138 TRP D C 1
ATOM 12157 O O . TRP D 1 138 ? -50.790 23.112 38.027 1.00 22.41 138 TRP D O 1
ATOM 12168 N N . GLY D 1 139 ? -51.815 21.483 36.852 1.00 26.49 139 GLY D N 1
ATOM 12169 C CA . GLY D 1 139 ? -52.993 21.430 37.728 1.00 25.27 139 GLY D CA 1
ATOM 12170 C C . GLY D 1 139 ? -53.069 20.072 38.442 1.00 25.62 139 GLY D C 1
ATOM 12171 O O . GLY D 1 139 ? -52.060 19.353 38.615 1.00 20.80 139 GLY D O 1
ATOM 12172 N N . PRO D 1 140 ? -54.294 19.644 38.822 1.00 24.47 140 PRO D N 1
ATOM 12173 C CA . PRO D 1 140 ? -54.515 18.303 39.339 1.00 25.84 140 PRO D CA 1
ATOM 12174 C C . PRO D 1 140 ? -54.110 17.313 38.251 1.00 24.39 140 PRO D C 1
ATOM 12175 O O . PRO D 1 140 ? -53.983 17.711 37.083 1.00 20.22 140 PRO D O 1
ATOM 12179 N N . PRO D 1 141 ? -54.087 15.983 38.546 1.00 21.80 141 PRO D N 1
ATOM 12180 C CA . PRO D 1 141 ? -53.745 14.993 37.535 1.00 19.55 141 PRO D CA 1
ATOM 12181 C C . PRO D 1 141 ? -54.585 15.065 36.265 1.00 20.30 141 PRO D C 1
ATOM 12182 O O . PRO D 1 141 ? -55.800 15.159 36.349 1.00 23.92 141 PRO D O 1
ATOM 12186 N N . GLY D 1 142 ? -53.890 15.112 35.094 1.00 17.04 142 GLY D N 1
ATOM 12187 C CA . GLY D 1 142 ? -54.562 15.198 33.815 1.00 17.56 142 GLY D CA 1
ATOM 12188 C C . GLY D 1 142 ? -54.965 16.619 33.393 1.00 19.65 142 GLY D C 1
ATOM 12189 O O . GLY D 1 142 ? -55.583 16.762 32.329 1.00 19.55 142 GLY D O 1
ATOM 12190 N N . VAL D 1 143 ? -54.614 17.650 34.182 1.00 17.62 143 VAL D N 1
ATOM 12191 C CA . VAL D 1 143 ? -55.016 19.037 33.965 1.00 18.67 143 VAL D CA 1
ATOM 12192 C C . VAL D 1 143 ? -53.784 19.915 33.999 1.00 19.10 143 VAL D C 1
ATOM 12193 O O . VAL D 1 143 ? -53.069 19.944 34.999 1.00 21.14 143 VAL D O 1
ATOM 12197 N N . TRP D 1 144 ? -53.534 20.678 32.920 1.00 17.49 144 TRP D N 1
ATOM 12198 C CA . TRP D 1 144 ? -52.487 21.689 32.933 1.00 19.35 144 TRP D CA 1
ATOM 12199 C C . TRP D 1 144 ? -52.757 22.734 31.842 1.00 17.60 144 TRP D C 1
ATOM 12200 O O . TRP D 1 144 ? -53.526 22.491 30.895 1.00 19.57 144 TRP D O 1
ATOM 12211 N N . ASP D 1 145 ? -52.031 23.853 31.938 1.00 20.36 145 ASP D N 1
ATOM 12212 C CA . ASP D 1 145 ? -52.170 24.981 30.987 1.00 19.87 145 ASP D CA 1
ATOM 12213 C C . ASP D 1 145 ? -50.886 25.048 30.153 1.00 17.86 145 ASP D C 1
ATOM 12214 O O . ASP D 1 145 ? -49.795 25.103 30.715 1.00 19.15 145 ASP D O 1
ATOM 12219 N N . THR D 1 146 ? -51.005 25.067 28.814 1.00 18.96 146 THR D N 1
ATOM 12220 C CA . THR D 1 146 ? -49.878 25.371 27.931 1.00 20.67 146 THR D CA 1
ATOM 12221 C C . THR D 1 146 ? -50.008 26.808 27.389 1.00 21.87 146 THR D C 1
ATOM 12222 O O . THR D 1 146 ? -51.110 27.290 27.140 1.00 22.50 146 THR D O 1
ATOM 12226 N N . ASN D 1 147 ? -48.855 27.420 27.123 1.00 18.99 147 ASN D N 1
ATOM 12227 C CA . ASN D 1 147 ? -48.667 28.704 26.454 1.00 20.51 147 ASN D CA 1
ATOM 12228 C C . ASN D 1 147 ? -48.843 28.559 24.946 1.00 22.55 147 ASN D C 1
ATOM 12229 O O . ASN D 1 147 ? -49.546 29.351 24.299 1.00 20.43 147 ASN D O 1
ATOM 12234 N N . PHE D 1 148 ? -48.244 27.491 24.396 1.00 19.10 148 PHE D N 1
ATOM 12235 C CA . PHE D 1 148 ? -48.191 27.240 22.983 1.00 18.74 148 PHE D CA 1
ATOM 12236 C C . PHE D 1 148 ? -47.679 25.818 22.703 1.00 20.98 148 PHE D C 1
ATOM 12237 O O . PHE D 1 148 ? -47.030 25.198 23.545 1.00 21.79 148 PHE D O 1
ATOM 12245 N N . ALA D 1 149 ? -47.875 25.387 21.458 1.00 20.76 149 ALA D N 1
ATOM 12246 C CA . ALA D 1 149 ? -47.187 24.241 20.875 1.00 20.81 149 ALA D CA 1
ATOM 12247 C C . ALA D 1 149 ? -46.172 24.748 19.850 1.00 20.50 149 ALA D C 1
ATOM 12248 O O . ALA D 1 149 ? -46.501 25.668 19.097 1.00 18.27 149 ALA D O 1
ATOM 12250 N N . GLY D 1 150 ? -44.915 24.267 19.935 1.00 18.79 150 GLY D N 1
ATOM 12251 C CA . GLY D 1 150 ? -43.855 24.647 19.026 1.00 18.04 150 GLY D CA 1
ATOM 12252 C C . GLY D 1 150 ? -43.186 23.439 18.374 1.00 18.25 150 GLY D C 1
ATOM 12253 O O . GLY D 1 150 ? -43.623 22.286 18.493 1.00 18.16 150 GLY D O 1
ATOM 12254 N N . ILE D 1 151 ? -42.104 23.738 17.653 1.00 19.85 151 ILE D N 1
ATOM 12255 C CA . ILE D 1 151 ? -41.379 22.729 16.904 1.00 19.63 151 ILE D CA 1
ATOM 12256 C C . ILE D 1 151 ? -39.919 23.162 16.961 1.00 18.01 151 ILE D C 1
ATOM 12257 O O . ILE D 1 151 ? -39.560 24.318 16.631 1.00 19.32 151 ILE D O 1
ATOM 12262 N N . ALA D 1 152 ? -39.087 22.252 17.492 1.00 17.90 152 ALA D N 1
ATOM 12263 C CA . ALA D 1 152 ? -37.636 22.368 17.439 1.00 16.31 152 ALA D CA 1
ATOM 12264 C C . ALA D 1 152 ? -37.138 21.494 16.288 1.00 15.94 152 ALA D C 1
ATOM 12265 O O . ALA D 1 152 ? -37.790 20.514 15.943 1.00 15.62 152 ALA D O 1
ATOM 12267 N N . TYR D 1 153 ? -35.936 21.760 15.758 1.00 18.09 153 TYR D N 1
ATOM 12268 C CA . TYR D 1 153 ? -35.435 20.918 14.694 1.00 15.77 153 TYR D CA 1
AT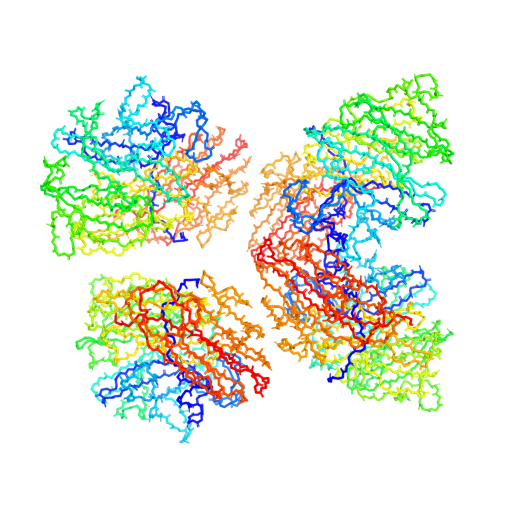OM 12269 C C . TYR D 1 153 ? -33.892 20.792 14.794 1.00 15.26 153 TYR D C 1
ATOM 12270 O O . TYR D 1 153 ? -33.165 21.596 15.378 1.00 15.25 153 TYR D O 1
ATOM 12279 N N . SER D 1 154 ? -33.387 19.757 14.110 1.00 13.65 154 SER D N 1
ATOM 12280 C CA . SER D 1 154 ? -31.970 19.425 14.101 1.00 14.60 154 SER D CA 1
ATOM 12281 C C . SER D 1 154 ? -31.600 18.964 12.691 1.00 18.65 154 SER D C 1
ATOM 12282 O O . SER D 1 154 ? -32.298 18.096 12.098 1.00 16.75 154 SER D O 1
ATOM 12285 N N . ASP D 1 155 ? -30.442 19.439 12.239 1.00 17.86 155 ASP D N 1
ATOM 12286 C CA . ASP D 1 155 ? -29.938 19.062 10.931 1.00 17.81 155 ASP D CA 1
ATOM 12287 C C . ASP D 1 155 ? -28.738 18.118 11.049 1.00 21.73 155 ASP D C 1
ATOM 12288 O O . ASP D 1 155 ? -28.045 17.866 10.060 1.00 21.27 155 ASP D O 1
ATOM 12293 N N . ASP D 1 156 ? -28.458 17.597 12.246 1.00 22.08 156 ASP D N 1
ATOM 12294 C CA . ASP D 1 156 ? -27.292 16.754 12.496 1.00 19.86 156 ASP D CA 1
ATOM 12295 C C . ASP D 1 156 ? -27.712 15.538 13.322 1.00 20.06 156 ASP D C 1
ATOM 12296 O O . ASP D 1 156 ? -26.959 15.134 14.198 1.00 19.31 156 ASP D O 1
ATOM 12301 N N . GLY D 1 157 ? -28.900 14.969 13.033 1.00 17.51 157 GLY D N 1
ATOM 12302 C CA . GLY D 1 157 ? -29.305 13.688 13.595 1.00 16.51 157 GLY D CA 1
ATOM 12303 C C . GLY D 1 157 ? -29.659 13.753 15.091 1.00 15.76 157 GLY D C 1
ATOM 12304 O O . GLY D 1 157 ? -29.618 12.727 15.789 1.00 14.66 157 GLY D O 1
ATOM 12305 N N . GLY D 1 158 ? -29.914 14.953 15.603 1.00 15.20 158 GLY D N 1
ATOM 12306 C CA . GLY D 1 158 ? -30.348 15.147 17.000 1.00 15.87 158 GLY D CA 1
ATOM 12307 C C . GLY D 1 158 ? -29.230 15.723 17.887 1.00 15.54 158 GLY D C 1
ATOM 12308 O O . GLY D 1 158 ? -29.391 15.912 19.073 1.00 15.13 158 GLY D O 1
ATOM 12309 N N . GLY D 1 159 ? -28.027 15.910 17.341 1.00 14.29 159 GLY D N 1
ATOM 12310 C CA . GLY D 1 159 ? -26.870 16.389 18.096 1.00 14.05 159 GLY D CA 1
ATOM 12311 C C . GLY D 1 159 ? -27.071 17.800 18.645 1.00 15.25 159 GLY D C 1
ATOM 12312 O O . GLY D 1 159 ? -26.818 18.088 19.843 1.00 17.32 159 GLY D O 1
ATOM 12313 N N . THR D 1 160 ? -27.558 18.719 17.783 1.00 17.51 160 THR D N 1
ATOM 12314 C CA . THR D 1 160 ? -27.886 20.103 18.132 1.00 17.45 160 THR D CA 1
ATOM 12315 C C . THR D 1 160 ? -29.304 20.472 17.622 1.00 15.67 160 THR D C 1
ATOM 12316 O O . THR D 1 160 ? -29.741 19.975 16.580 1.00 15.18 160 THR D O 1
ATOM 12320 N N . TRP D 1 161 ? -29.974 21.335 18.398 1.00 14.70 161 TRP D N 1
ATOM 12321 C CA . TRP D 1 161 ? -31.377 21.717 18.246 1.00 16.66 161 TRP D CA 1
ATOM 12322 C C . TRP D 1 161 ? -31.529 23.228 18.193 1.00 16.17 161 TRP D C 1
ATOM 12323 O O . TRP D 1 161 ? -30.889 23.938 18.961 1.00 18.82 161 TRP D O 1
ATOM 12334 N N . LYS D 1 162 ? -32.456 23.674 17.345 1.00 17.87 162 LYS D N 1
ATOM 12335 C CA . LYS D 1 162 ? -32.911 25.059 17.273 1.00 17.91 162 LYS D CA 1
ATOM 12336 C C . LYS D 1 162 ? -34.410 25.078 17.468 1.00 17.46 162 LYS D C 1
ATOM 12337 O O . LYS D 1 162 ? -35.112 24.243 16.906 1.00 14.83 162 LYS D O 1
ATOM 12343 N N . VAL D 1 163 ? -34.909 26.018 18.275 1.00 18.70 163 VAL D N 1
ATOM 12344 C CA . VAL D 1 163 ? -36.354 26.179 18.431 1.00 19.17 163 VAL D CA 1
ATOM 12345 C C . VAL D 1 163 ? -36.895 27.039 17.283 1.00 20.58 163 VAL D C 1
ATOM 12346 O O . VAL D 1 163 ? -36.535 28.206 17.214 1.00 20.63 163 VAL D O 1
ATOM 12350 N N . SER D 1 164 ? -37.810 26.519 16.450 1.00 18.73 164 SER D N 1
ATOM 12351 C CA . SER D 1 164 ? -38.369 27.303 15.346 1.00 21.58 164 SER D CA 1
ATOM 12352 C C . SER D 1 164 ? -39.345 28.385 15.851 1.00 26.58 164 SER D C 1
ATOM 12353 O O . SER D 1 164 ? -39.812 28.353 16.993 1.00 22.24 164 SER D O 1
ATOM 12356 N N . ASP D 1 165 ? -39.671 29.327 14.921 1.00 28.25 165 ASP D N 1
ATOM 12357 C CA . ASP D 1 165 ? -40.717 30.349 15.020 1.00 30.51 165 ASP D CA 1
ATOM 12358 C C . ASP D 1 165 ? -42.116 29.770 14.813 1.00 26.92 165 ASP D C 1
ATOM 12359 O O . ASP D 1 165 ? -43.106 30.486 14.845 1.00 26.03 165 ASP D O 1
ATOM 12364 N N . THR D 1 166 ? -42.247 28.484 14.529 1.00 21.10 166 THR D N 1
ATOM 12365 C CA . THR D 1 166 ? -43.540 27.928 14.178 1.00 20.98 166 THR D CA 1
ATOM 12366 C C . THR D 1 166 ? -44.282 27.612 15.476 1.00 24.14 166 THR D C 1
ATOM 12367 O O . THR D 1 166 ? -43.808 26.740 16.236 1.00 20.00 166 THR D O 1
ATOM 12371 N N . ARG D 1 167 ? -45.535 28.107 15.617 1.00 23.55 167 ARG D N 1
ATOM 12372 C CA . ARG D 1 167 ? -46.246 27.998 16.882 1.00 24.87 167 ARG D CA 1
ATOM 12373 C C . ARG D 1 167 ? -47.752 27.959 16.685 1.00 29.44 167 ARG D C 1
ATOM 12374 O O . ARG D 1 167 ? -48.255 28.651 15.784 1.00 28.88 167 ARG D O 1
ATOM 12382 N N . TRP D 1 168 ? -48.444 27.205 17.585 1.00 25.05 168 TRP D N 1
ATOM 12383 C CA . TRP D 1 168 ? -49.889 27.260 17.801 1.00 24.53 168 TRP D CA 1
ATOM 12384 C C . TRP D 1 168 ? -50.190 27.871 19.183 1.00 25.77 168 TRP D C 1
ATOM 12385 O O . TRP D 1 168 ? -50.074 27.204 20.254 1.00 23.77 168 TRP D O 1
ATOM 12396 N N . GLU D 1 169 ? -50.446 29.203 19.170 1.00 22.94 169 GLU D N 1
ATOM 12397 C CA . GLU D 1 169 ? -50.549 29.950 20.406 1.00 26.16 169 GLU D CA 1
ATOM 12398 C C . GLU D 1 169 ? -51.806 29.456 21.127 1.00 26.01 169 GLU D C 1
ATOM 12399 O O . GLU D 1 169 ? -52.757 29.088 20.480 1.00 24.30 169 GLU D O 1
ATOM 12405 N N . ASN D 1 170 ? -51.806 29.477 22.449 1.00 25.94 170 ASN D N 1
ATOM 12406 C CA . ASN D 1 170 ? -52.981 29.052 23.200 1.00 27.54 170 ASN D CA 1
ATOM 12407 C C . ASN D 1 170 ? -53.648 30.264 23.892 1.00 35.82 170 ASN D C 1
ATOM 12408 O O . ASN D 1 170 ? -53.766 30.276 25.122 1.00 31.21 170 ASN D O 1
ATOM 12413 N N . ALA D 1 171 ? -54.099 31.268 23.107 1.00 45.49 171 ALA D N 1
ATOM 12414 C CA . ALA D 1 171 ? -54.704 32.496 23.642 1.00 50.76 171 ALA D CA 1
ATOM 12415 C C . ALA D 1 171 ? -55.963 32.222 24.501 1.00 43.03 171 ALA D C 1
ATOM 12416 O O . ALA D 1 171 ? -56.039 32.708 25.630 1.00 50.78 171 ALA D O 1
ATOM 12418 N N . ASP D 1 172 ? -56.935 31.429 24.003 1.00 45.75 172 ASP D N 1
ATOM 12419 C CA . ASP D 1 172 ? -58.209 31.189 24.692 1.00 37.71 172 ASP D CA 1
ATOM 12420 C C . ASP D 1 172 ? -58.121 29.997 25.673 1.00 40.25 172 ASP D C 1
ATOM 12421 O O . ASP D 1 172 ? -59.171 29.511 26.106 1.00 34.03 172 ASP D O 1
ATOM 12426 N N . GLY D 1 173 ? -56.896 29.479 25.986 1.00 33.19 173 GLY D N 1
ATOM 12427 C CA . GLY D 1 173 ? -56.743 28.268 26.804 1.00 26.93 173 GLY D CA 1
ATOM 12428 C C . GLY D 1 173 ? -57.205 26.955 26.139 1.00 27.02 173 GLY D C 1
ATOM 12429 O O . GLY D 1 173 ? -56.814 25.874 26.579 1.00 22.62 173 GLY D O 1
ATOM 12430 N N . HIS D 1 174 ? -57.934 26.992 25.005 1.00 25.26 174 HIS D N 1
ATOM 12431 C CA . HIS D 1 174 ? -58.581 25.800 24.445 1.00 24.77 174 HIS D CA 1
ATOM 12432 C C . HIS D 1 174 ? -58.130 25.485 23.009 1.00 21.73 174 HIS D C 1
ATOM 12433 O O . HIS D 1 174 ? -58.828 24.769 22.270 1.00 22.07 174 HIS D O 1
ATOM 12440 N N . ASP D 1 175 ? -56.909 25.872 22.648 1.00 24.38 175 ASP D N 1
ATOM 12441 C CA . ASP D 1 175 ? -56.403 25.671 21.301 1.00 22.51 175 ASP D CA 1
ATOM 12442 C C . ASP D 1 175 ? -56.409 24.172 21.069 1.00 23.27 175 ASP D C 1
ATOM 12443 O O . ASP D 1 175 ? -55.902 23.427 21.928 1.00 22.96 175 ASP D O 1
ATOM 12448 N N . PRO D 1 176 ? -56.939 23.662 19.943 1.00 23.10 176 PRO D N 1
ATOM 12449 C CA . PRO D 1 176 ? -57.054 22.207 19.752 1.00 21.49 176 PRO D CA 1
ATOM 12450 C C . PRO D 1 176 ? -55.804 21.408 19.325 1.00 21.50 176 PRO D C 1
ATOM 12451 O O . PRO D 1 176 ? -55.937 20.198 19.143 1.00 20.97 176 PRO D O 1
ATOM 12455 N N . PHE D 1 177 ? -54.659 22.090 19.133 1.00 20.14 177 PHE D N 1
ATOM 12456 C CA . PHE D 1 177 ? -53.422 21.468 18.640 1.00 21.52 177 PHE D CA 1
ATOM 12457 C C . PHE D 1 177 ? -52.237 21.775 19.549 1.00 21.76 177 PHE D C 1
ATOM 12458 O O . PHE D 1 177 ? -51.120 21.981 19.060 1.00 23.85 177 PHE D O 1
ATOM 12466 N N . GLN D 1 178 ? -52.476 21.836 20.860 1.00 20.72 178 GLN D N 1
ATOM 12467 C CA . GLN D 1 178 ? -51.403 22.054 21.861 1.00 17.67 178 GLN D CA 1
ATOM 12468 C C . GLN D 1 178 ? -50.521 20.826 22.060 1.00 16.20 178 GLN D C 1
ATOM 12469 O O . GLN D 1 178 ? -49.323 20.959 22.292 1.00 16.38 178 GLN D O 1
ATOM 12475 N N . MET D 1 179 ? -51.124 19.637 21.991 1.00 18.04 179 MET D N 1
ATOM 12476 C CA . MET D 1 179 ? -50.431 18.371 22.238 1.00 20.05 179 MET D CA 1
ATOM 12477 C C . MET D 1 179 ? -50.641 17.485 21.006 1.00 19.50 179 MET D C 1
ATOM 12478 O O . MET D 1 179 ? -51.747 16.978 20.753 1.00 18.89 179 MET D O 1
ATOM 12483 N N . GLN D 1 180 ? -49.587 17.413 20.159 1.00 18.87 180 GLN D N 1
ATOM 12484 C CA . GLN D 1 180 ? -49.707 16.867 18.808 1.00 18.01 180 GLN D CA 1
ATOM 12485 C C . GLN D 1 180 ? -49.239 15.411 18.745 1.00 18.95 180 GLN D C 1
ATOM 12486 O O . GLN D 1 180 ? -48.425 14.991 19.559 1.00 15.93 180 GLN D O 1
ATOM 12492 N N . ALA D 1 181 ? -49.640 14.702 17.687 1.00 18.41 181 ALA D N 1
ATOM 12493 C CA . ALA D 1 181 ? -49.097 13.428 17.264 1.00 17.69 181 ALA D CA 1
ATOM 12494 C C . ALA D 1 181 ? -48.965 13.446 15.756 1.00 18.70 181 ALA D C 1
ATOM 12495 O O . ALA D 1 181 ? -49.959 13.654 15.059 1.00 21.27 181 ALA D O 1
ATOM 12497 N N . TRP D 1 182 ? -47.762 13.189 15.255 1.00 19.12 182 TRP D N 1
ATOM 12498 C CA . TRP D 1 182 ? -47.499 13.235 13.822 1.00 16.59 182 TRP D CA 1
ATOM 12499 C C . TRP D 1 182 ? -47.453 11.842 13.233 1.00 19.04 182 TRP D C 1
ATOM 12500 O O . TRP D 1 182 ? -46.859 10.953 13.832 1.00 16.98 182 TRP D O 1
ATOM 12511 N N . VAL D 1 183 ? -47.987 11.684 12.019 1.00 19.27 183 VAL D N 1
ATOM 12512 C CA . VAL D 1 183 ? -47.807 10.431 11.290 1.00 20.60 183 VAL D CA 1
ATOM 12513 C C . VAL D 1 183 ? -47.628 10.771 9.802 1.00 22.11 183 VAL D C 1
ATOM 12514 O O . VAL D 1 183 ? -48.433 11.551 9.249 1.00 19.72 183 VAL D O 1
ATOM 12518 N N . GLN D 1 184 ? -46.655 10.114 9.139 1.00 20.65 184 GLN D N 1
ATOM 12519 C CA . GLN D 1 184 ? -46.412 10.382 7.715 1.00 22.98 184 GLN D CA 1
ATOM 12520 C C . GLN D 1 184 ? -46.989 9.265 6.854 1.00 23.95 184 GLN D C 1
ATOM 12521 O O . GLN D 1 184 ? -46.855 8.071 7.179 1.00 25.22 184 GLN D O 1
ATOM 12527 N N . LYS D 1 185 ? -47.705 9.656 5.796 1.00 25.97 185 LYS D N 1
ATOM 12528 C CA . LYS D 1 185 ? -48.294 8.688 4.872 1.00 25.08 185 LYS D CA 1
ATOM 12529 C C . LYS D 1 185 ? -48.100 9.249 3.456 1.00 27.39 185 LYS D C 1
ATOM 12530 O O . LYS D 1 185 ? -48.619 10.342 3.193 1.00 26.89 185 LYS D O 1
ATOM 12536 N N . GLY D 1 186 ? -47.265 8.559 2.640 1.00 27.99 186 GLY D N 1
ATOM 12537 C CA . GLY D 1 186 ? -46.800 9.032 1.345 1.00 27.39 186 GLY D CA 1
ATOM 12538 C C . GLY D 1 186 ? -46.143 10.392 1.489 1.00 28.16 186 GLY D C 1
ATOM 12539 O O . GLY D 1 186 ? -45.264 10.566 2.343 1.00 33.25 186 GLY D O 1
ATOM 12540 N N . GLY D 1 187 ? -46.638 11.398 0.766 1.00 24.34 187 GLY D N 1
ATOM 12541 C CA . GLY D 1 187 ? -45.995 12.688 0.858 1.00 25.69 187 GLY D CA 1
ATOM 12542 C C . GLY D 1 187 ? -46.557 13.625 1.930 1.00 21.38 187 GLY D C 1
ATOM 12543 O O . GLY D 1 187 ? -46.232 14.816 1.889 1.00 21.92 187 GLY D O 1
ATOM 12544 N N . THR D 1 188 ? -47.420 13.109 2.828 1.00 26.06 188 THR D N 1
ATOM 12545 C CA . THR D 1 188 ? -48.214 13.984 3.680 1.00 24.50 188 THR D CA 1
ATOM 12546 C C . THR D 1 188 ? -47.917 13.650 5.141 1.00 21.33 188 THR D C 1
ATOM 12547 O O . THR D 1 188 ? -47.755 12.475 5.427 1.00 27.52 188 THR D O 1
ATOM 12551 N N . ILE D 1 189 ? -47.758 14.680 5.982 1.00 24.22 189 ILE D N 1
ATOM 12552 C CA . ILE D 1 189 ? -47.825 14.483 7.445 1.00 22.79 189 ILE D CA 1
ATOM 12553 C C . ILE D 1 189 ? -49.231 14.823 7.952 1.00 22.05 189 ILE D C 1
ATOM 12554 O O . ILE D 1 189 ? -49.701 15.957 7.783 1.00 20.00 189 ILE D O 1
ATOM 12559 N N . TYR D 1 190 ? -49.846 13.859 8.675 1.00 19.06 190 TYR D N 1
ATOM 12560 C CA . TYR D 1 190 ? -51.060 14.116 9.473 1.00 24.00 190 TYR D CA 1
ATOM 12561 C C . TYR D 1 190 ? -50.660 14.498 10.897 1.00 24.11 190 TYR D C 1
ATOM 12562 O O . TYR D 1 190 ? -49.730 13.896 11.458 1.00 20.36 190 TYR D O 1
ATOM 12571 N N . VAL D 1 191 ? -51.264 15.598 11.349 1.00 21.37 191 VAL D N 1
ATOM 12572 C CA . VAL D 1 191 ? -50.973 16.200 12.647 1.00 21.58 191 VAL D CA 1
ATOM 12573 C C . VAL D 1 191 ? -52.268 16.165 13.479 1.00 22.83 191 VAL D C 1
ATOM 12574 O O . VAL D 1 191 ? -53.127 17.021 13.315 1.00 22.05 191 VAL D O 1
ATOM 12578 N N . PHE D 1 192 ? -52.353 15.180 14.375 1.00 19.44 192 PHE D N 1
ATOM 12579 C CA . PHE D 1 192 ? -53.431 15.067 15.363 1.00 21.68 192 PHE D CA 1
ATOM 12580 C C . PHE D 1 192 ? -53.094 16.016 16.496 1.00 19.65 192 PHE D C 1
ATOM 12581 O O . PHE D 1 192 ? -51.922 16.394 16.697 1.00 19.23 192 PHE D O 1
ATOM 12589 N N . GLY D 1 193 ? -54.165 16.405 17.239 1.00 16.85 193 GLY D N 1
ATOM 12590 C CA . GLY D 1 193 ? -54.007 17.455 18.212 1.00 18.78 193 GLY D CA 1
ATOM 12591 C C . GLY D 1 193 ? -55.065 17.308 19.279 1.00 20.52 193 GLY D C 1
ATOM 12592 O O . GLY D 1 193 ? -56.226 17.001 18.978 1.00 19.98 193 GLY D O 1
ATOM 12593 N N . THR D 1 194 ? -54.650 17.488 20.517 1.00 19.70 194 THR D N 1
ATOM 12594 C CA . THR D 1 194 ? -55.506 17.728 21.640 1.00 18.78 194 THR D CA 1
ATOM 12595 C C . THR D 1 194 ? -55.163 19.108 22.245 1.00 21.51 194 THR D C 1
ATOM 12596 O O . THR D 1 194 ? -54.073 19.720 22.098 1.00 20.37 194 THR D O 1
ATOM 12600 N N . GLN D 1 195 ? -56.136 19.594 23.044 1.00 19.50 195 GLN D N 1
ATOM 12601 C CA . GLN D 1 195 ? -55.984 20.688 23.937 1.00 18.97 195 GLN D CA 1
ATOM 12602 C C . GLN D 1 195 ? -54.969 20.284 25.007 1.00 17.92 195 GLN D C 1
ATOM 12603 O O . GLN D 1 195 ? -54.648 19.091 25.114 1.00 18.81 195 GLN D O 1
ATOM 12609 N N . ASN D 1 196 ? -54.578 21.263 25.820 1.00 18.68 196 ASN D N 1
ATOM 12610 C CA . ASN D 1 196 ? -53.699 21.018 26.972 1.00 17.38 196 ASN D CA 1
ATOM 12611 C C . ASN D 1 196 ? -54.362 20.038 27.944 1.00 21.16 196 ASN D C 1
ATOM 12612 O O . ASN D 1 196 ? -55.549 20.183 28.271 1.00 16.61 196 ASN D O 1
ATOM 12617 N N . GLY D 1 197 ? -53.643 19.023 28.460 1.00 18.68 197 GLY D N 1
ATOM 12618 C CA . GLY D 1 197 ? -54.304 18.127 29.422 1.00 17.71 197 GLY D CA 1
ATOM 12619 C C . GLY D 1 197 ? -55.108 17.007 28.769 1.00 17.90 197 GLY D C 1
ATOM 12620 O O . GLY D 1 197 ? -55.171 16.868 27.534 1.00 16.75 197 GLY D O 1
ATOM 12621 N N . ARG D 1 198 ? -55.942 16.296 29.576 1.00 19.05 198 ARG D N 1
ATOM 12622 C CA . ARG D 1 198 ? -56.363 14.952 29.209 1.00 17.64 198 ARG D CA 1
ATOM 12623 C C . ARG D 1 198 ? -57.881 14.748 29.149 1.00 18.80 198 ARG D C 1
ATOM 12624 O O . ARG D 1 198 ? -58.335 13.595 29.173 1.00 18.97 198 ARG D O 1
ATOM 12632 N N . ASN D 1 199 ? -58.610 15.837 28.902 1.00 22.50 199 ASN D N 1
ATOM 12633 C CA . ASN D 1 199 ? -60.064 15.814 29.114 1.00 22.73 199 ASN D CA 1
ATOM 12634 C C . ASN D 1 199 ? -60.857 16.326 27.907 1.00 23.53 199 ASN D C 1
ATOM 12635 O O . ASN D 1 199 ? -62.064 16.392 27.962 1.00 23.17 199 ASN D O 1
ATOM 12640 N N . GLY D 1 200 ? -60.197 16.561 26.786 1.00 23.32 200 GLY D N 1
ATOM 12641 C CA . GLY D 1 200 ? -60.858 17.002 25.581 1.00 22.10 200 GLY D CA 1
ATOM 12642 C C . GLY D 1 200 ? -60.634 16.062 24.413 1.00 19.73 200 GLY D C 1
ATOM 12643 O O . GLY D 1 200 ? -60.142 14.917 24.549 1.00 20.43 200 GLY D O 1
ATOM 12644 N N . PRO D 1 201 ? -61.149 16.457 23.225 1.00 20.12 201 PRO D N 1
ATOM 12645 C CA . PRO D 1 201 ? -61.180 15.604 22.072 1.00 19.67 201 PRO D CA 1
ATOM 12646 C C . PRO D 1 201 ? -59.953 15.780 21.172 1.00 19.05 201 PRO D C 1
ATOM 12647 O O . PRO D 1 201 ? -59.179 16.727 21.389 1.00 20.31 201 PRO D O 1
ATOM 12651 N N . ALA D 1 202 ? -59.820 14.853 20.212 1.00 19.68 202 ALA D N 1
ATOM 12652 C CA . ALA D 1 202 ? -58.758 14.934 19.215 1.00 18.58 202 ALA D CA 1
ATOM 12653 C C . ALA D 1 202 ? -59.285 15.522 17.915 1.00 20.95 202 ALA D C 1
ATOM 12654 O O . ALA D 1 202 ? -60.259 15.014 17.376 1.00 23.20 202 ALA D O 1
ATOM 12656 N N . SER D 1 203 ? -58.472 16.417 17.372 1.00 23.54 203 SER D N 1
ATOM 12657 C CA . SER D 1 203 ? -58.650 17.052 16.069 1.00 23.71 203 SER D CA 1
ATOM 12658 C C . SER D 1 203 ? -57.526 16.584 15.127 1.00 25.52 203 SER D C 1
ATOM 12659 O O . SER D 1 203 ? -56.557 15.930 15.552 1.00 23.54 203 SER D O 1
ATOM 12662 N N . VAL D 1 204 ? -57.659 16.886 13.826 1.00 21.10 204 VAL D N 1
ATOM 12663 C CA . VAL D 1 204 ? -56.657 16.484 12.856 1.00 21.05 204 VAL D CA 1
ATOM 12664 C C . VAL D 1 204 ? -56.468 17.537 11.743 1.00 25.22 204 VAL D C 1
ATOM 12665 O O . VAL D 1 204 ? -57.454 18.157 11.320 1.00 24.20 204 VAL D O 1
ATOM 12669 N N . ALA D 1 205 ? -55.178 17.766 11.378 1.00 25.00 205 ALA D N 1
ATOM 12670 C CA . ALA D 1 205 ? -54.662 18.633 10.305 1.00 21.31 205 ALA D CA 1
ATOM 12671 C C . ALA D 1 205 ? -53.729 17.842 9.403 1.00 25.43 205 ALA D C 1
ATOM 12672 O O . ALA D 1 205 ? -53.367 16.695 9.717 1.00 23.01 205 ALA D O 1
ATOM 12674 N N . LYS D 1 206 ? -53.355 18.428 8.245 1.00 23.03 206 LYS D N 1
ATOM 12675 C CA . LYS D 1 206 ? -52.323 17.833 7.400 1.00 25.97 206 LYS D CA 1
ATOM 12676 C C . LYS D 1 206 ? -51.512 18.917 6.700 1.00 22.65 206 LYS D C 1
ATOM 12677 O O . LYS D 1 206 ? -51.914 20.088 6.581 1.00 20.54 206 LYS D O 1
ATOM 12683 N N . VAL D 1 207 ? -50.308 18.540 6.327 1.00 22.16 207 VAL D N 1
ATOM 12684 C CA . VAL D 1 207 ? -49.355 19.438 5.683 1.00 21.74 207 VAL D CA 1
ATOM 12685 C C . VAL D 1 207 ? -48.492 18.586 4.765 1.00 20.92 207 VAL D C 1
ATOM 12686 O O . VAL D 1 207 ? -48.256 17.415 5.035 1.00 23.35 207 VAL D O 1
ATOM 12690 N N . PRO D 1 208 ? -48.043 19.100 3.583 1.00 22.80 208 PRO D N 1
ATOM 12691 C CA . PRO D 1 208 ? -47.005 18.425 2.809 1.00 23.17 208 PRO D CA 1
ATOM 12692 C C . PRO D 1 208 ? -45.786 18.210 3.699 1.00 18.51 208 PRO D C 1
ATOM 12693 O O . PRO D 1 208 ? -45.393 19.135 4.416 1.00 20.41 208 PRO D O 1
ATOM 12697 N N . ALA D 1 209 ? -45.259 16.979 3.684 1.00 21.83 209 ALA D N 1
ATOM 12698 C CA . ALA D 1 209 ? -44.125 16.653 4.569 1.00 23.94 209 ALA D CA 1
ATOM 12699 C C . ALA D 1 209 ? -42.979 17.680 4.503 1.00 28.82 209 ALA D C 1
ATOM 12700 O O . ALA D 1 209 ? -42.343 17.982 5.544 1.00 25.82 209 ALA D O 1
ATOM 12702 N N . SER D 1 210 ? -42.730 18.279 3.298 1.00 26.57 210 SER D N 1
ATOM 12703 C CA . SER D 1 210 ? -41.669 19.269 3.117 1.00 29.56 210 SER D CA 1
ATOM 12704 C C . SER D 1 210 ? -42.038 20.651 3.670 1.00 28.18 210 SER D C 1
ATOM 12705 O O . SER D 1 210 ? -41.202 21.547 3.611 1.00 29.39 210 SER D O 1
ATOM 12708 N N . LYS D 1 211 ? -43.243 20.827 4.231 1.00 23.11 211 LYS D N 1
ATOM 12709 C CA . LYS D 1 211 ? -43.675 22.133 4.699 1.00 22.67 211 LYS D CA 1
ATOM 12710 C C . LYS D 1 211 ? -44.221 22.107 6.120 1.00 23.30 211 LYS D C 1
ATOM 12711 O O . LYS D 1 211 ? -45.018 23.004 6.473 1.00 21.90 211 LYS D O 1
ATOM 12717 N N . LEU D 1 212 ? -43.633 21.234 6.971 1.00 22.76 212 LEU D N 1
ATOM 12718 C CA . LEU D 1 212 ? -44.047 21.127 8.368 1.00 19.59 212 LEU D CA 1
ATOM 12719 C C . LEU D 1 212 ? -43.891 22.416 9.175 1.00 20.50 212 LEU D C 1
ATOM 12720 O O . LEU D 1 212 ? -44.734 22.658 10.059 1.00 18.50 212 LEU D O 1
ATOM 12725 N N . LEU D 1 213 ? -42.861 23.264 8.881 1.00 22.06 213 LEU D N 1
ATOM 12726 C CA . LEU D 1 213 ? -42.656 24.502 9.608 1.00 24.63 213 LEU D CA 1
ATOM 12727 C C . LEU D 1 213 ? -43.482 25.683 9.069 1.00 27.51 213 LEU D C 1
ATOM 12728 O O . LEU D 1 213 ? -43.442 26.728 9.671 1.00 27.50 213 LEU D O 1
ATOM 12733 N N . ASP D 1 214 ? -44.193 25.522 7.956 1.00 26.64 214 ASP D N 1
ATOM 12734 C CA . ASP D 1 214 ? -45.011 26.586 7.377 1.00 25.50 214 ASP D CA 1
ATOM 12735 C C . ASP D 1 214 ? -46.490 26.435 7.810 1.00 27.40 214 ASP D C 1
ATOM 12736 O O . ASP D 1 214 ? -47.193 25.590 7.235 1.00 23.10 214 ASP D O 1
ATOM 12741 N N . LYS D 1 215 ? -46.938 27.220 8.813 1.00 23.24 215 LYS D N 1
ATOM 12742 C CA . LYS D 1 215 ? -48.317 27.235 9.304 1.00 30.99 215 LYS D CA 1
ATOM 12743 C C . LYS D 1 215 ? -49.299 27.415 8.131 1.00 31.68 215 LYS D C 1
ATOM 12744 O O . LYS D 1 215 ? -50.362 26.772 8.108 1.00 32.77 215 LYS D O 1
ATOM 12750 N N . SER D 1 216 ? -48.941 28.298 7.180 1.00 26.90 216 SER D N 1
ATOM 12751 C CA . SER D 1 216 ? -49.782 28.621 6.007 1.00 28.28 216 SER D CA 1
ATOM 12752 C C . SER D 1 216 ? -50.070 27.399 5.146 1.00 31.13 216 SER D C 1
ATOM 12753 O O . SER D 1 216 ? -50.956 27.449 4.293 1.00 29.30 216 SER D O 1
ATOM 12756 N N . ALA D 1 217 ? -49.264 26.341 5.298 1.00 28.29 217 ALA D N 1
ATOM 12757 C CA . ALA D 1 217 ? -49.364 25.196 4.424 1.00 26.26 217 ALA D CA 1
ATOM 12758 C C . ALA D 1 217 ? -50.314 24.144 5.034 1.00 22.87 217 ALA D C 1
ATOM 12759 O O . ALA D 1 217 ? -50.671 23.170 4.369 1.00 20.98 217 ALA D O 1
ATOM 12761 N N . PHE D 1 218 ? -50.690 24.328 6.315 1.00 25.60 218 PHE D N 1
ATOM 12762 C CA . PHE D 1 218 ? -51.612 23.416 6.990 1.00 27.79 218 PHE D CA 1
ATOM 12763 C C . PHE D 1 218 ? -53.034 23.547 6.444 1.00 27.67 218 PHE D C 1
ATOM 12764 O O . PHE D 1 218 ? -53.457 24.621 6.057 1.00 29.35 218 PHE D O 1
ATOM 12772 N N . ARG D 1 219 ? -53.753 22.421 6.495 1.00 26.40 219 ARG D N 1
ATOM 12773 C CA . ARG D 1 219 ? -55.179 22.332 6.239 1.00 30.75 219 ARG D CA 1
ATOM 12774 C C . ARG D 1 219 ? -55.801 21.476 7.343 1.00 31.44 219 ARG D C 1
ATOM 12775 O O . ARG D 1 219 ? -55.205 20.477 7.781 1.00 29.08 219 ARG D O 1
ATOM 12783 N N . TYR D 1 220 ? -57.027 21.843 7.741 1.00 32.14 220 TYR D N 1
ATOM 12784 C CA . TYR D 1 220 ? -57.645 21.389 8.981 1.00 26.48 220 TYR D CA 1
ATOM 12785 C C . TYR D 1 220 ? -58.969 20.710 8.663 1.00 33.03 220 TYR D C 1
ATOM 12786 O O . TYR D 1 220 ? -59.871 21.322 8.065 1.00 28.87 220 TYR D O 1
ATOM 12795 N N . TRP D 1 221 ? -59.111 19.459 9.102 1.00 27.71 221 TRP D N 1
ATOM 12796 C CA . TRP D 1 221 ? -60.284 18.676 8.774 1.00 26.87 221 TRP D CA 1
ATOM 12797 C C . TRP D 1 221 ? -61.482 19.335 9.485 1.00 31.47 221 TRP D C 1
ATOM 12798 O O . TRP D 1 221 ? -61.399 19.622 10.676 1.00 22.45 221 TRP D O 1
ATOM 12809 N N . ASN D 1 222 ? -62.546 19.675 8.708 1.00 30.35 222 ASN D N 1
ATOM 12810 C CA . ASN D 1 222 ? -63.671 20.473 9.191 1.00 31.30 222 ASN D CA 1
ATOM 12811 C C . ASN D 1 222 ? -64.974 19.653 9.217 1.00 30.86 222 ASN D C 1
ATOM 12812 O O . ASN D 1 222 ? -66.048 20.194 9.522 1.00 31.67 222 ASN D O 1
ATOM 12817 N N . GLY D 1 223 ? -64.911 18.336 8.973 1.00 33.48 223 GLY D N 1
ATOM 12818 C CA . GLY D 1 223 ? -66.105 17.517 8.909 1.00 32.47 223 GLY D CA 1
ATOM 12819 C C . GLY D 1 223 ? -66.545 17.229 7.475 1.00 34.92 223 GLY D C 1
ATOM 12820 O O . GLY D 1 223 ? -67.160 16.200 7.234 1.00 37.50 223 GLY D O 1
ATOM 12821 N N . THR D 1 224 ? -66.192 18.102 6.509 1.00 35.37 224 THR D N 1
ATOM 12822 C CA . THR D 1 224 ? -66.471 17.808 5.102 1.00 38.22 224 THR D CA 1
ATOM 12823 C C . THR D 1 224 ? -65.174 17.697 4.296 1.00 33.83 224 THR D C 1
ATOM 12824 O O . THR D 1 224 ? -64.989 16.764 3.502 1.00 36.54 224 THR D O 1
ATOM 12828 N N . ASP D 1 225 ? -64.261 18.659 4.469 1.00 32.08 225 ASP D N 1
ATOM 12829 C CA . ASP D 1 225 ? -62.974 18.607 3.771 1.00 36.02 225 ASP D CA 1
ATOM 12830 C C . ASP D 1 225 ? -61.892 19.271 4.635 1.00 32.94 225 ASP D C 1
ATOM 12831 O O . ASP D 1 225 ? -62.086 19.412 5.828 1.00 28.26 225 ASP D O 1
ATOM 12836 N N . TRP D 1 226 ? -60.764 19.689 4.048 1.00 35.59 226 TRP D N 1
ATOM 12837 C CA . TRP D 1 226 ? -59.614 20.180 4.813 1.00 34.92 226 TRP D CA 1
ATOM 12838 C C . TRP D 1 226 ? -59.379 21.638 4.449 1.00 31.15 226 TRP D C 1
ATOM 12839 O O . TRP D 1 226 ? -59.003 21.866 3.320 1.00 36.26 226 TRP D O 1
ATOM 12850 N N . SER D 1 227 ? -59.525 22.591 5.384 1.00 31.03 227 SER D N 1
ATOM 12851 C CA . SER D 1 227 ? -59.558 24.008 5.055 1.00 32.10 227 SER D CA 1
ATOM 12852 C C . SER D 1 227 ? -58.439 24.755 5.761 1.00 33.58 227 SER D C 1
ATOM 12853 O O . SER D 1 227 ? -57.709 24.184 6.582 1.00 31.32 227 SER D O 1
ATOM 12856 N N . ARG D 1 228 ? -58.302 26.039 5.435 1.00 33.56 228 ARG D N 1
ATOM 12857 C CA . ARG D 1 228 ? -57.105 26.776 5.790 1.00 35.39 228 ARG D CA 1
ATOM 12858 C C . ARG D 1 228 ? -57.184 27.260 7.224 1.00 33.85 228 ARG D C 1
ATOM 12859 O O . ARG D 1 228 ? -56.148 27.552 7.814 1.00 35.11 228 ARG D O 1
ATOM 12867 N N . LYS D 1 229 ? -58.391 27.420 7.767 1.00 32.28 229 LYS D N 1
ATOM 12868 C CA . LYS D 1 229 ? -58.508 28.048 9.076 1.00 34.42 229 LYS D CA 1
ATOM 12869 C C . LYS D 1 229 ? -58.527 26.989 10.176 1.00 34.11 229 LYS D C 1
ATOM 12870 O O . LYS D 1 229 ? -59.272 25.993 10.090 1.00 31.81 229 LYS D O 1
ATOM 12876 N N . GLU D 1 230 ? -57.669 27.220 11.195 1.00 31.46 230 GLU D N 1
ATOM 12877 C CA . GLU D 1 230 ? -57.554 26.297 12.325 1.00 33.72 230 GLU D CA 1
ATOM 12878 C C . GLU D 1 230 ? -58.866 26.271 13.125 1.00 33.42 230 GLU D C 1
ATOM 12879 O O . GLU D 1 230 ? -59.254 25.211 13.628 1.00 35.00 230 GLU D O 1
ATOM 12885 N N . SER D 1 231 ? -59.592 27.417 13.245 1.00 31.23 231 SER D N 1
ATOM 12886 C CA . SER D 1 231 ? -60.860 27.416 13.998 1.00 32.31 231 SER D CA 1
ATOM 12887 C C . SER D 1 231 ? -61.988 26.676 13.262 1.00 30.64 231 SER D C 1
ATOM 12888 O O . SER D 1 231 ? -63.029 26.422 13.845 1.00 30.70 231 SER D O 1
ATOM 12891 N N . ASP D 1 232 ? -61.768 26.236 12.003 1.00 31.14 232 ASP D N 1
ATOM 12892 C CA . ASP D 1 232 ? -62.667 25.313 11.312 1.00 31.62 232 ASP D CA 1
ATOM 12893 C C . ASP D 1 232 ? -62.442 23.837 11.662 1.00 29.44 232 ASP D C 1
ATOM 12894 O O . ASP D 1 232 ? -63.220 22.963 11.250 1.00 25.75 232 ASP D O 1
ATOM 12899 N N . ALA D 1 233 ? -61.348 23.507 12.368 1.00 28.48 233 ALA D N 1
ATOM 12900 C CA . ALA D 1 233 ? -61.116 22.113 12.724 1.00 29.43 233 ALA D CA 1
ATOM 12901 C C . ALA D 1 233 ? -62.207 21.633 13.674 1.00 23.18 233 ALA D C 1
ATOM 12902 O O . ALA D 1 233 ? -62.471 22.344 14.631 1.00 26.88 233 ALA D O 1
ATOM 12904 N N . VAL D 1 234 ? -62.656 20.397 13.472 1.00 23.19 234 VAL D N 1
ATOM 12905 C CA . VAL D 1 234 ? -63.690 19.750 14.280 1.00 30.53 234 VAL D CA 1
ATOM 12906 C C . VAL D 1 234 ? -63.085 18.459 14.876 1.00 30.15 234 VAL D C 1
ATOM 12907 O O . VAL D 1 234 ? -62.225 17.849 14.267 1.00 23.31 234 VAL D O 1
ATOM 12911 N N . PRO D 1 235 ? -63.597 17.926 16.017 1.00 27.17 235 PRO D N 1
ATOM 12912 C CA . PRO D 1 235 ? -63.138 16.636 16.560 1.00 26.25 235 PRO D CA 1
ATOM 12913 C C . PRO D 1 235 ? -63.376 15.450 15.651 1.00 32.11 235 PRO D C 1
ATOM 12914 O O . PRO D 1 235 ? -64.439 15.368 15.011 1.00 30.53 235 PRO D O 1
ATOM 12918 N N . VAL D 1 236 ? -62.363 14.569 15.571 1.00 24.71 236 VAL D N 1
ATOM 12919 C CA . VAL D 1 236 ? -62.489 13.289 14.878 1.00 23.10 236 VAL D CA 1
ATOM 12920 C C . VAL D 1 236 ? -62.585 12.147 15.882 1.00 21.77 236 VAL D C 1
ATOM 12921 O O . VAL D 1 236 ? -62.932 11.052 15.465 1.00 24.48 236 VAL D O 1
ATOM 12925 N N . MET D 1 237 ? -62.197 12.371 17.152 1.00 23.27 237 MET D N 1
ATOM 12926 C CA . MET D 1 237 ? -62.294 11.370 18.224 1.00 21.13 237 MET D CA 1
ATOM 12927 C C . MET D 1 237 ? -62.745 12.125 19.464 1.00 20.13 237 MET D C 1
ATOM 12928 O O . MET D 1 237 ? -62.300 13.248 19.763 1.00 20.85 237 MET D O 1
ATOM 12933 N N . ASP D 1 238 ? -63.740 11.574 20.166 1.00 22.83 238 ASP D N 1
ATOM 12934 C CA . ASP D 1 238 ? -64.347 12.279 21.289 1.00 25.99 238 ASP D CA 1
ATOM 12935 C C . ASP D 1 238 ? -63.414 12.320 22.525 1.00 24.73 238 ASP D C 1
ATOM 12936 O O . ASP D 1 238 ? -62.579 11.416 22.705 1.00 22.84 238 ASP D O 1
ATOM 12941 N N . ALA D 1 239 ? -63.672 13.313 23.400 1.00 24.42 239 ALA D N 1
ATOM 12942 C CA . ALA D 1 239 ? -63.099 13.381 24.745 1.00 23.61 239 ALA D CA 1
ATOM 12943 C C . ALA D 1 239 ? -63.458 12.115 25.523 1.00 28.02 239 ALA D C 1
ATOM 12944 O O . ALA D 1 239 ? -64.521 11.525 25.297 1.00 23.04 239 ALA D O 1
ATOM 12946 N N . PRO D 1 240 ? -62.625 11.615 26.476 1.00 22.74 240 PRO D N 1
ATOM 12947 C CA . PRO D 1 240 ? -61.339 12.235 26.841 1.00 21.84 240 PRO D CA 1
ATOM 12948 C C . PRO D 1 240 ? -60.160 11.567 26.124 1.00 20.74 240 PRO D C 1
ATOM 12949 O O . PRO D 1 240 ? -60.128 10.354 25.989 1.00 23.85 240 PRO D O 1
ATOM 12953 N N . MET D 1 241 ? -59.249 12.415 25.639 1.00 19.84 241 MET D N 1
ATOM 12954 C CA . MET D 1 241 ? -58.055 12.024 24.912 1.00 21.81 241 MET D CA 1
ATOM 12955 C C . MET D 1 241 ? -56.865 12.682 25.620 1.00 20.68 241 MET D C 1
ATOM 12956 O O . MET D 1 241 ? -56.960 13.805 26.102 1.00 18.83 241 MET D O 1
ATOM 12961 N N . SER D 1 242 ? -55.700 11.983 25.627 1.00 19.16 242 SER D N 1
ATOM 12962 C CA . SER D 1 242 ? -54.512 12.434 26.328 1.00 15.75 242 SER D CA 1
ATOM 12963 C C . SER D 1 242 ? -53.433 12.753 25.302 1.00 13.95 242 SER D C 1
ATOM 12964 O O . SER D 1 242 ? -53.739 12.901 24.113 1.00 14.68 242 SER D O 1
ATOM 12967 N N . GLU D 1 243 ? -52.152 12.757 25.747 1.00 14.82 243 GLU D N 1
ATOM 12968 C CA . GLU D 1 243 ? -51.070 12.451 24.825 1.00 14.55 243 GLU D CA 1
ATOM 12969 C C . GLU D 1 243 ? -51.475 11.322 23.897 1.00 13.45 243 GLU D C 1
ATOM 12970 O O . GLU D 1 243 ? -52.043 10.297 24.284 1.00 15.31 243 GLU D O 1
ATOM 12976 N N . MET D 1 244 ? -51.064 11.428 22.619 1.00 17.42 244 MET D N 1
ATOM 12977 C CA . MET D 1 244 ? -51.380 10.424 21.607 1.00 17.03 244 MET D CA 1
ATOM 12978 C C . MET D 1 244 ? -50.144 10.014 20.786 1.00 16.05 244 MET D C 1
ATOM 12979 O O . MET D 1 244 ? -49.157 10.777 20.637 1.00 15.83 244 MET D O 1
ATOM 12984 N N . SER D 1 245 ? -50.272 8.811 20.192 1.00 14.88 245 SER D N 1
ATOM 12985 C CA . SER D 1 245 ? -49.335 8.285 19.220 1.00 17.47 245 SER D CA 1
ATOM 12986 C C . SER D 1 245 ? -50.115 7.709 18.031 1.00 18.40 245 SER D C 1
ATOM 12987 O O . SER D 1 245 ? -51.012 6.904 18.243 1.00 16.50 245 SER D O 1
ATOM 12990 N N . VAL D 1 246 ? -49.719 8.030 16.794 1.00 16.91 246 VAL D N 1
ATOM 12991 C CA . VAL D 1 246 ? -50.374 7.469 15.617 1.00 19.67 246 VAL D CA 1
ATOM 12992 C C . VAL D 1 246 ? -49.296 6.903 14.708 1.00 15.05 246 VAL D C 1
ATOM 12993 O O . VAL D 1 246 ? -48.280 7.565 14.464 1.00 17.52 246 VAL D O 1
ATOM 12997 N N . GLN D 1 247 ? -49.515 5.634 14.315 1.00 17.42 247 GLN D N 1
ATOM 12998 C CA . GLN D 1 247 ? -48.691 4.905 13.367 1.00 20.60 247 GLN D CA 1
ATOM 12999 C C . GLN D 1 247 ? -49.524 4.338 12.214 1.00 21.36 247 GLN D C 1
ATOM 13000 O O . GLN D 1 247 ? -50.540 3.663 12.402 1.00 21.35 247 GLN D O 1
ATOM 13006 N N . TYR D 1 248 ? -48.987 4.464 11.014 1.00 21.22 248 TYR D N 1
ATOM 13007 C CA . TYR D 1 248 ? -49.540 3.697 9.924 1.00 21.26 248 TYR D CA 1
ATOM 13008 C C . TYR D 1 248 ? -48.914 2.296 9.880 1.00 24.94 248 TYR D C 1
ATOM 13009 O O . TYR D 1 248 ? -47.673 2.132 9.708 1.00 22.42 248 TYR D O 1
ATOM 13018 N N . ASP D 1 249 ? -49.795 1.281 9.998 1.00 21.69 249 ASP D N 1
ATOM 13019 C CA . ASP D 1 249 ? -49.466 -0.132 10.063 1.00 21.40 249 ASP D CA 1
ATOM 13020 C C . ASP D 1 249 ? -49.704 -0.832 8.714 1.00 24.36 249 ASP D C 1
ATOM 13021 O O . ASP D 1 249 ? -50.855 -1.099 8.373 1.00 22.43 249 ASP D O 1
ATOM 13026 N N . ALA D 1 250 ? -48.625 -1.131 7.970 1.00 28.12 250 ALA D N 1
ATOM 13027 C CA . ALA D 1 250 ? -48.721 -1.840 6.691 1.00 25.38 250 ALA D CA 1
ATOM 13028 C C . ALA D 1 250 ? -49.348 -3.221 6.837 1.00 30.84 250 ALA D C 1
ATOM 13029 O O . ALA D 1 250 ? -50.093 -3.631 5.941 1.00 31.33 250 ALA D O 1
ATOM 13031 N N . TYR D 1 251 ? -49.024 -3.938 7.925 1.00 25.43 251 TYR D N 1
ATOM 13032 C CA . TYR D 1 251 ? -49.518 -5.276 8.169 1.00 24.54 251 TYR D CA 1
ATOM 13033 C C . TYR D 1 251 ? -51.047 -5.335 8.072 1.00 23.93 251 TYR D C 1
ATOM 13034 O O . TYR D 1 251 ? -51.551 -6.278 7.477 1.00 29.53 251 TYR D O 1
ATOM 13043 N N . SER D 1 252 ? -51.748 -4.451 8.784 1.00 23.92 252 SER D N 1
ATOM 13044 C CA . SER D 1 252 ? -53.210 -4.390 8.837 1.00 25.29 252 SER D CA 1
ATOM 13045 C C . SER D 1 252 ? -53.798 -3.322 7.904 1.00 24.61 252 SER D C 1
ATOM 13046 O O . SER D 1 252 ? -55.026 -3.182 7.813 1.00 22.89 252 SER D O 1
ATOM 13049 N N . LYS D 1 253 ? -52.942 -2.614 7.175 1.00 26.23 253 LYS D N 1
ATOM 13050 C CA . LYS D 1 253 ? -53.273 -1.484 6.318 1.00 26.73 253 LYS D CA 1
ATOM 13051 C C . LYS D 1 253 ? -54.173 -0.467 7.027 1.00 30.14 253 LYS D C 1
ATOM 13052 O O . LYS D 1 253 ? -55.145 0.001 6.445 1.00 26.72 253 LYS D O 1
ATOM 13058 N N . ARG D 1 254 ? -53.816 -0.096 8.280 1.00 26.77 254 ARG D N 1
ATOM 13059 C CA . ARG D 1 254 ? -54.602 0.792 9.131 1.00 23.57 254 ARG D CA 1
ATOM 13060 C C . ARG D 1 254 ? -53.663 1.729 9.901 1.00 23.58 254 ARG D C 1
ATOM 13061 O O . ARG D 1 254 ? -52.573 1.333 10.261 1.00 23.13 254 ARG D O 1
ATOM 13069 N N . PHE D 1 255 ? -54.093 2.960 10.086 1.00 20.89 255 PHE D N 1
ATOM 13070 C CA . PHE D 1 255 ? -53.659 3.843 11.172 1.00 22.25 255 PHE D CA 1
ATOM 13071 C C . PHE D 1 255 ? -54.077 3.272 12.521 1.00 23.03 255 PHE D C 1
ATOM 13072 O O . PHE D 1 255 ? -55.216 2.768 12.739 1.00 20.32 255 PHE D O 1
ATOM 13080 N N . LEU D 1 256 ? -53.059 3.235 13.390 1.00 19.24 256 LEU D N 1
ATOM 13081 C CA . LEU D 1 256 ? -53.245 2.801 14.779 1.00 18.23 256 LEU D CA 1
ATOM 13082 C C . LEU D 1 256 ? -53.009 4.006 15.667 1.00 15.93 256 LEU D C 1
ATOM 13083 O O . LEU D 1 256 ? -52.099 4.826 15.433 1.00 20.96 256 LEU D O 1
ATOM 13088 N N . MET D 1 257 ? -53.874 4.168 16.678 1.00 18.40 257 MET D N 1
ATOM 13089 C CA . MET D 1 257 ? -53.820 5.296 17.586 1.00 17.98 257 MET D CA 1
ATOM 13090 C C . MET D 1 257 ? -53.830 4.744 19.013 1.00 18.47 257 MET D C 1
ATOM 13091 O O . MET D 1 257 ? -54.778 4.031 19.379 1.00 18.34 257 MET D O 1
ATOM 13096 N N . MET D 1 258 ? -52.816 5.151 19.798 1.00 15.03 258 MET D N 1
ATOM 13097 C CA . MET D 1 258 ? -52.778 4.894 21.248 1.00 16.15 258 MET D CA 1
ATOM 13098 C C . MET D 1 258 ? -52.871 6.158 22.096 1.00 15.22 258 MET D C 1
ATOM 13099 O O . MET D 1 258 ? -52.280 7.196 21.818 1.00 15.96 258 MET D O 1
ATOM 13104 N N . THR D 1 259 ? -53.706 6.081 23.188 1.00 14.84 259 THR D N 1
ATOM 13105 C CA . THR D 1 259 ? -53.868 7.158 24.140 1.00 15.87 259 THR D CA 1
ATOM 13106 C C . THR D 1 259 ? -54.488 6.644 25.458 1.00 17.17 259 THR D C 1
ATOM 13107 O O . THR D 1 259 ? -55.239 5.676 25.485 1.00 15.14 259 THR D O 1
ATOM 13111 N N . LEU D 1 260 ? -54.131 7.313 26.555 1.00 17.00 260 LEU D N 1
ATOM 13112 C CA . LEU D 1 260 ? -54.848 7.208 27.830 1.00 16.36 260 LEU D CA 1
ATOM 13113 C C . LEU D 1 260 ? -56.219 7.891 27.644 1.00 15.35 260 LEU D C 1
ATOM 13114 O O . LEU D 1 260 ? -56.301 9.107 27.427 1.00 16.13 260 LEU D O 1
ATOM 13119 N N . SER D 1 261 ? -57.277 7.122 27.831 1.00 17.46 261 SER D N 1
ATOM 13120 C CA . SER D 1 261 ? -58.607 7.715 27.678 1.00 16.68 261 SER D CA 1
ATOM 13121 C C . SER D 1 261 ? -59.421 7.442 28.954 1.00 16.86 261 SER D C 1
ATOM 13122 O O . SER D 1 261 ? -59.833 6.320 29.169 1.00 16.19 261 SER D O 1
ATOM 13125 N N . GLY D 1 262 ? -59.417 8.421 29.827 1.00 18.77 262 GLY D N 1
ATOM 13126 C CA . GLY D 1 262 ? -59.926 8.252 31.191 1.00 19.24 262 GLY D CA 1
ATOM 13127 C C . GLY D 1 262 ? -58.968 7.477 32.073 1.00 19.57 262 GLY D C 1
ATOM 13128 O O . GLY D 1 262 ? -57.910 8.010 32.424 1.00 24.00 262 GLY D O 1
ATOM 13129 N N . GLU D 1 263 ? -59.276 6.215 32.357 1.00 19.57 263 GLU D N 1
ATOM 13130 C CA . GLU D 1 263 ? -58.445 5.478 33.294 1.00 20.11 263 GLU D CA 1
ATOM 13131 C C . GLU D 1 263 ? -57.399 4.604 32.582 1.00 19.75 263 GLU D C 1
ATOM 13132 O O . GLU D 1 263 ? -56.332 4.364 33.136 1.00 16.59 263 GLU D O 1
ATOM 13138 N N . ASP D 1 264 ? -57.757 4.038 31.437 1.00 18.81 264 ASP D N 1
ATOM 13139 C CA . ASP D 1 264 ? -56.999 2.993 30.773 1.00 16.85 264 ASP D CA 1
ATOM 13140 C C . ASP D 1 264 ? -56.343 3.554 29.487 1.00 17.27 264 ASP D C 1
ATOM 13141 O O . ASP D 1 264 ? -56.869 4.496 28.849 1.00 18.05 264 ASP D O 1
ATOM 13146 N N . ILE D 1 265 ? -55.194 2.976 29.110 1.00 15.33 265 ILE D N 1
ATOM 13147 C CA . ILE D 1 265 ? -54.669 3.204 27.786 1.00 14.74 265 ILE D CA 1
ATOM 13148 C C . ILE D 1 265 ? -55.451 2.300 26.828 1.00 15.55 265 ILE D C 1
ATOM 13149 O O . ILE D 1 265 ? -55.630 1.124 27.110 1.00 14.52 265 ILE D O 1
ATOM 13154 N N . ILE D 1 266 ? -55.823 2.874 25.673 1.00 17.51 266 ILE D N 1
ATOM 13155 C CA . ILE D 1 266 ? -56.589 2.183 24.657 1.00 17.94 266 ILE D CA 1
ATOM 13156 C C . ILE D 1 266 ? -55.937 2.399 23.287 1.00 17.76 266 ILE D C 1
ATOM 13157 O O . ILE D 1 266 ? -55.074 3.248 23.133 1.00 17.87 266 ILE D O 1
ATOM 13162 N N . MET D 1 267 ? -56.431 1.648 22.286 1.00 17.66 267 MET D N 1
ATOM 13163 C CA . MET D 1 267 ? -56.034 1.746 20.909 1.00 16.83 267 MET D CA 1
ATOM 13164 C C . MET D 1 267 ? -57.327 1.790 20.064 1.00 19.19 267 MET D C 1
ATOM 13165 O O . MET D 1 267 ? -58.339 1.162 20.382 1.00 18.58 267 MET D O 1
ATOM 13170 N N . ARG D 1 268 ? -57.267 2.626 19.035 1.00 18.23 268 ARG D N 1
ATOM 13171 C CA . ARG D 1 268 ? -58.296 2.749 17.987 1.00 19.25 268 ARG D CA 1
ATOM 13172 C C . ARG D 1 268 ? -57.613 2.645 16.639 1.00 22.01 268 ARG D C 1
ATOM 13173 O O . ARG D 1 268 ? -56.395 2.776 16.558 1.00 20.12 268 ARG D O 1
ATOM 13181 N N . THR D 1 269 ? -58.394 2.292 15.596 1.00 20.42 269 THR D N 1
ATOM 13182 C CA . THR D 1 269 ? -57.821 2.073 14.281 1.00 19.22 269 THR D CA 1
ATOM 13183 C C . THR D 1 269 ? -58.706 2.783 13.225 1.00 24.22 269 THR D C 1
ATOM 13184 O O . THR D 1 269 ? -59.876 3.082 13.466 1.00 19.36 269 THR D O 1
ATOM 13188 N N . ALA D 1 270 ? -58.091 3.194 12.091 1.00 24.96 270 ALA D N 1
ATOM 13189 C CA . ALA D 1 270 ? -58.850 3.838 11.001 1.00 23.74 270 ALA D CA 1
ATOM 13190 C C . ALA D 1 270 ? -58.151 3.561 9.671 1.00 28.56 270 ALA D C 1
ATOM 13191 O O . ALA D 1 270 ? -56.953 3.269 9.648 1.00 27.84 270 ALA D O 1
ATOM 13193 N N . THR D 1 271 ? -58.895 3.596 8.530 1.00 29.37 271 THR D N 1
ATOM 13194 C CA . THR D 1 271 ? -58.188 3.518 7.238 1.00 26.41 271 THR D CA 1
ATOM 13195 C C . THR D 1 271 ? -57.947 4.941 6.669 1.00 26.73 271 THR D C 1
ATOM 13196 O O . THR D 1 271 ? -57.183 5.100 5.701 1.00 31.64 271 THR D O 1
ATOM 13200 N N . ALA D 1 272 ? -58.590 5.977 7.239 1.00 22.60 272 ALA D N 1
ATOM 13201 C CA . ALA D 1 272 ? -58.362 7.368 6.901 1.00 26.24 272 ALA D CA 1
ATOM 13202 C C . ALA D 1 272 ? -58.137 8.153 8.182 1.00 24.94 272 ALA D C 1
ATOM 13203 O O . ALA D 1 272 ? -58.792 7.891 9.181 1.00 22.03 272 ALA D O 1
ATOM 13205 N N . PRO D 1 273 ? -57.297 9.204 8.199 1.00 25.72 273 PRO D N 1
ATOM 13206 C CA . PRO D 1 273 ? -57.024 9.932 9.465 1.00 26.88 273 PRO D CA 1
ATOM 13207 C C . PRO D 1 273 ? -58.210 10.697 10.087 1.00 29.34 273 PRO D C 1
ATOM 13208 O O . PRO D 1 273 ? -58.296 10.848 11.330 1.00 24.54 273 PRO D O 1
ATOM 13212 N N . GLU D 1 274 ? -59.106 11.230 9.219 1.00 22.42 274 GLU D N 1
ATOM 13213 C CA . GLU D 1 274 ? -60.345 11.900 9.637 1.00 26.13 274 GLU D CA 1
ATOM 13214 C C . GLU D 1 274 ? -61.381 10.918 10.220 1.00 21.66 274 GLU D C 1
ATOM 13215 O O . GLU D 1 274 ? -62.323 11.348 10.888 1.00 29.91 274 GLU D O 1
ATOM 13221 N N . GLY D 1 275 ? -61.144 9.618 10.027 1.00 21.35 275 GLY D N 1
ATOM 13222 C CA . GLY D 1 275 ? -61.996 8.509 10.413 1.00 26.05 275 GLY D CA 1
ATOM 13223 C C . GLY D 1 275 ? -62.769 7.876 9.240 1.00 30.72 275 GLY D C 1
ATOM 13224 O O . GLY D 1 275 ? -62.409 8.127 8.053 1.00 29.00 275 GLY D O 1
ATOM 13225 N N . PRO D 1 276 ? -63.761 6.991 9.560 1.00 30.20 276 PRO D N 1
ATOM 13226 C CA . PRO D 1 276 ? -64.133 6.680 10.959 1.00 26.64 276 PRO D CA 1
ATOM 13227 C C . PRO D 1 276 ? -63.085 5.885 11.771 1.00 28.40 276 PRO D C 1
ATOM 13228 O O . PRO D 1 276 ? -62.368 5.063 11.211 1.00 27.97 276 PRO D O 1
ATOM 13232 N N . TRP D 1 277 ? -63.002 6.145 13.089 1.00 28.34 277 TRP D N 1
ATOM 13233 C CA . TRP D 1 277 ? -62.161 5.405 14.045 1.00 25.35 277 TRP D CA 1
ATOM 13234 C C . TRP D 1 277 ? -62.939 4.260 14.733 1.00 24.36 277 TRP D C 1
ATOM 13235 O O . TRP D 1 277 ? -63.997 4.478 15.339 1.00 26.06 277 TRP D O 1
ATOM 13246 N N . THR D 1 278 ? -62.468 3.010 14.573 1.00 20.77 278 THR D N 1
ATOM 13247 C CA . THR D 1 278 ? -63.053 1.873 15.287 1.00 21.49 278 THR D CA 1
ATOM 13248 C C . THR D 1 278 ? -63.024 2.093 16.796 1.00 23.71 278 THR D C 1
ATOM 13249 O O . THR D 1 278 ? -62.254 2.941 17.332 1.00 20.48 278 THR D O 1
ATOM 13253 N N . PRO D 1 279 ? -63.923 1.403 17.551 1.00 25.89 279 PRO D N 1
ATOM 13254 C CA . PRO D 1 279 ? -64.040 1.601 19.006 1.00 21.88 279 PRO D CA 1
ATOM 13255 C C . PRO D 1 279 ? -62.727 1.249 19.739 1.00 19.51 279 PRO D C 1
ATOM 13256 O O . PRO D 1 279 ? -62.000 0.337 19.332 1.00 20.27 279 PRO D O 1
ATOM 13260 N N . ALA D 1 280 ? -62.558 1.888 20.881 1.00 18.63 280 ALA D N 1
ATOM 13261 C CA . ALA D 1 280 ? -61.438 1.627 21.763 1.00 17.23 280 ALA D CA 1
ATOM 13262 C C . ALA D 1 280 ? -61.306 0.167 22.140 1.00 20.38 280 ALA D C 1
ATOM 13263 O O . ALA D 1 280 ? -62.272 -0.484 22.541 1.00 20.72 280 ALA D O 1
ATOM 13265 N N . GLN D 1 281 ? -60.055 -0.319 22.094 1.00 19.34 281 GLN D N 1
ATOM 13266 C CA . GLN D 1 281 ? -59.687 -1.629 22.611 1.00 17.84 281 GLN D CA 1
ATOM 13267 C C . GLN D 1 281 ? -58.737 -1.418 23.782 1.00 20.65 281 GLN D C 1
ATOM 13268 O O . GLN D 1 281 ? -57.878 -0.556 23.703 1.00 20.47 281 GLN D O 1
ATOM 13274 N N . THR D 1 282 ? -58.954 -2.134 24.881 1.00 21.15 282 THR D N 1
ATOM 13275 C CA . THR D 1 282 ? -58.096 -1.940 26.047 1.00 21.10 282 THR D CA 1
ATOM 13276 C C . THR D 1 282 ? -56.674 -2.418 25.692 1.00 17.02 282 THR D C 1
ATOM 13277 O O . THR D 1 282 ? -56.485 -3.577 25.304 1.00 16.54 282 THR D O 1
ATOM 13281 N N . VAL D 1 283 ? -55.688 -1.587 26.045 1.00 16.76 283 VAL D N 1
ATOM 13282 C CA . VAL D 1 283 ? -54.267 -1.904 25.897 1.00 16.97 283 VAL D CA 1
ATOM 13283 C C . VAL D 1 283 ? -53.710 -2.280 27.280 1.00 16.59 283 VAL D C 1
ATOM 13284 O O . VAL D 1 283 ? -53.055 -3.313 27.464 1.00 14.81 283 VAL D O 1
ATOM 13288 N N . ALA D 1 284 ? -53.860 -1.351 28.223 1.00 15.56 284 ALA D N 1
ATOM 13289 C CA . ALA D 1 284 ? -53.414 -1.558 29.600 1.00 13.96 284 ALA D CA 1
ATOM 13290 C C . ALA D 1 284 ? -54.429 -0.869 30.547 1.00 13.68 284 ALA D C 1
ATOM 13291 O O . ALA D 1 284 ? -54.816 0.282 30.316 1.00 14.07 284 ALA D O 1
ATOM 13293 N N . SER D 1 285 ? -54.826 -1.571 31.591 1.00 15.04 285 SER D N 1
ATOM 13294 C CA . SER D 1 285 ? -55.798 -1.035 32.525 1.00 15.75 285 SER D CA 1
ATOM 13295 C C . SER D 1 285 ? -55.079 -0.400 33.719 1.00 16.51 285 SER D C 1
ATOM 13296 O O . SER D 1 285 ? -53.942 -0.852 34.116 1.00 13.33 285 SER D O 1
ATOM 13299 N N . SER D 1 286 ? -55.819 0.550 34.360 1.00 16.00 286 SER D N 1
ATOM 13300 C CA . SER D 1 286 ? -55.289 1.209 35.542 1.00 16.52 286 SER D CA 1
ATOM 13301 C C . SER D 1 286 ? -55.241 0.286 36.763 1.00 16.46 286 SER D C 1
ATOM 13302 O O . SER D 1 286 ? -54.528 0.561 37.743 1.00 16.19 286 SER D O 1
ATOM 13305 N N . THR D 1 287 ? -56.107 -0.749 36.803 1.00 14.86 287 THR D N 1
ATOM 13306 C CA . THR D 1 287 ? -56.013 -1.728 37.860 1.00 16.65 287 THR D CA 1
ATOM 13307 C C . THR D 1 287 ? -54.689 -2.503 37.808 1.00 16.25 287 THR D C 1
ATOM 13308 O O . THR D 1 287 ? -54.071 -2.703 38.849 1.00 14.77 287 THR D O 1
ATOM 13312 N N . ASP D 1 288 ? -54.226 -2.961 36.617 1.00 15.11 288 ASP D N 1
ATOM 13313 C CA . ASP D 1 288 ? -52.960 -3.692 36.506 1.00 15.13 288 ASP D CA 1
ATOM 13314 C C . ASP D 1 288 ? -51.727 -2.776 36.507 1.00 14.48 288 ASP D C 1
ATOM 13315 O O . ASP D 1 288 ? -50.662 -3.210 36.994 1.00 13.55 288 ASP D O 1
ATOM 13320 N N . TYR D 1 289 ? -51.868 -1.552 35.988 1.00 13.10 289 TYR D N 1
ATOM 13321 C CA . TYR D 1 289 ? -50.777 -0.582 35.761 1.00 15.45 289 TYR D CA 1
ATOM 13322 C C . TYR D 1 289 ? -51.230 0.756 36.344 1.00 14.40 289 TYR D C 1
ATOM 13323 O O . TYR D 1 289 ? -51.560 1.721 35.669 1.00 12.74 289 TYR D O 1
ATOM 13332 N N . PRO D 1 290 ? -51.299 0.895 37.691 1.00 17.13 290 PRO D N 1
ATOM 13333 C CA . PRO D 1 290 ? -51.839 2.144 38.284 1.00 14.63 290 PRO D CA 1
ATOM 13334 C C . PRO D 1 290 ? -51.050 3.391 37.894 1.00 17.24 290 PRO D C 1
ATOM 13335 O O . PRO D 1 290 ? -49.796 3.367 37.857 1.00 13.31 290 PRO D O 1
ATOM 13339 N N . ALA D 1 291 ? -51.772 4.471 37.547 1.00 14.28 291 ALA D N 1
ATOM 13340 C CA . ALA D 1 291 ? -51.146 5.757 37.205 1.00 15.50 291 ALA D CA 1
ATOM 13341 C C . ALA D 1 291 ? -50.197 5.616 36.010 1.00 15.25 291 ALA D C 1
ATOM 13342 O O . ALA D 1 291 ? -49.235 6.366 35.884 1.00 15.14 291 ALA D O 1
ATOM 13344 N N . LEU D 1 292 ? -50.590 4.752 35.066 1.00 16.12 292 LEU D N 1
ATOM 13345 C CA . LEU D 1 292 ? -49.968 4.640 33.749 1.00 15.06 292 LEU D CA 1
ATOM 13346 C C . LEU D 1 292 ? -50.324 5.856 32.888 1.00 14.73 292 LEU D C 1
ATOM 13347 O O . LEU D 1 292 ? -51.366 6.535 33.089 1.00 14.55 292 LEU D O 1
ATOM 13352 N N . TYR D 1 293 ? -49.441 6.145 31.924 1.00 13.41 293 TYR D N 1
ATOM 13353 C CA . TYR D 1 293 ? -49.711 7.222 30.994 1.00 12.85 293 TYR D CA 1
ATOM 13354 C C . TYR D 1 293 ? -48.770 7.089 29.775 1.00 14.10 293 TYR D C 1
ATOM 13355 O O . TYR D 1 293 ? -47.978 6.121 29.697 1.00 12.54 293 TYR D O 1
ATOM 13364 N N . GLY D 1 294 ? -48.839 8.051 28.852 1.00 13.64 294 GLY D N 1
ATOM 13365 C CA . GLY D 1 294 ? -48.142 7.920 27.590 1.00 11.97 294 GLY D CA 1
ATOM 13366 C C . GLY D 1 294 ? -48.722 6.793 26.729 1.00 12.95 294 GLY D C 1
ATOM 13367 O O . GLY D 1 294 ? -49.959 6.631 26.744 1.00 15.66 294 GLY D O 1
ATOM 13368 N N . GLY D 1 295 ? -47.826 6.017 26.060 1.00 15.05 295 GLY D N 1
ATOM 13369 C CA . GLY D 1 295 ? -48.154 5.012 25.069 1.00 13.45 295 GLY D CA 1
ATOM 13370 C C . GLY D 1 295 ? -47.835 5.495 23.649 1.00 15.43 295 GLY D C 1
ATOM 13371 O O . GLY D 1 295 ? -48.628 6.273 23.046 1.00 14.34 295 GLY D O 1
ATOM 13372 N N . TYR D 1 296 ? -46.568 5.214 23.237 1.00 13.18 296 TYR D N 1
ATOM 13373 C CA . TYR D 1 296 ? -45.969 5.684 22.005 1.00 15.32 296 TYR D CA 1
ATOM 13374 C C . TYR D 1 296 ? -45.468 4.473 21.231 1.00 14.56 296 TYR D C 1
ATOM 13375 O O . TYR D 1 296 ? -44.674 3.688 21.722 1.00 14.04 296 TYR D O 1
ATOM 13384 N N . PHE D 1 297 ? -45.905 4.382 19.953 1.00 13.91 297 PHE D N 1
ATOM 13385 C CA . PHE D 1 297 ? -45.537 3.277 19.100 1.00 13.92 297 PHE D CA 1
ATOM 13386 C C . PHE D 1 297 ? -44.058 3.378 18.666 1.00 13.12 297 PHE D C 1
ATOM 13387 O O . PHE D 1 297 ? -43.555 4.446 18.295 1.00 15.25 297 PHE D O 1
ATOM 13395 N N . HIS D 1 298 ? -43.401 2.216 18.669 1.00 14.09 298 HIS D N 1
ATOM 13396 C CA . HIS D 1 298 ? -42.091 2.101 18.109 1.00 14.40 298 HIS D CA 1
ATOM 13397 C C . HIS D 1 298 ? -42.200 2.153 16.581 1.00 15.86 298 HIS D C 1
ATOM 13398 O O . HIS D 1 298 ? -42.948 1.340 15.995 1.00 15.17 298 HIS D O 1
ATOM 13405 N N . PRO D 1 299 ? -41.404 3.016 15.899 1.00 14.86 299 PRO D N 1
ATOM 13406 C CA . PRO D 1 299 ? -41.520 3.137 14.423 1.00 17.24 299 PRO D CA 1
ATOM 13407 C C . PRO D 1 299 ? -41.136 1.926 13.569 1.00 18.23 299 PRO D C 1
ATOM 13408 O O . PRO D 1 299 ? -41.498 1.877 12.392 1.00 18.06 299 PRO D O 1
ATOM 13412 N N . TRP D 1 300 ? -40.479 0.909 14.144 1.00 17.20 300 TRP D N 1
ATOM 13413 C CA . TRP D 1 300 ? -40.068 -0.280 13.380 1.00 17.04 300 TRP D CA 1
ATOM 13414 C C . TRP D 1 300 ? -41.005 -1.461 13.585 1.00 16.90 300 TRP D C 1
ATOM 13415 O O . TRP D 1 300 ? -40.673 -2.634 13.295 1.00 17.72 300 TRP D O 1
ATOM 13426 N N . ASN D 1 301 ? -42.193 -1.224 14.190 1.00 16.29 301 ASN D N 1
ATOM 13427 C CA . ASN D 1 301 ? -43.145 -2.319 14.312 1.00 15.81 301 ASN D CA 1
ATOM 13428 C C . ASN D 1 301 ? -43.464 -2.959 12.957 1.00 19.04 301 ASN D C 1
ATOM 13429 O O . ASN D 1 301 ? -43.670 -2.250 11.982 1.00 20.03 301 ASN D O 1
ATOM 13434 N N . LYS D 1 302 ? -43.579 -4.287 12.946 1.00 21.65 302 LYS D N 1
ATOM 13435 C CA . LYS D 1 302 ? -43.936 -4.997 11.711 1.00 23.54 302 LYS D CA 1
ATOM 13436 C C . LYS D 1 302 ? -44.564 -6.330 12.054 1.00 20.64 302 LYS D C 1
ATOM 13437 O O . LYS D 1 302 ? -44.422 -6.852 13.163 1.00 19.24 302 LYS D O 1
ATOM 13443 N N . ASP D 1 303 ? -45.281 -6.895 11.069 1.00 21.25 303 ASP D N 1
ATOM 13444 C CA . ASP D 1 303 ? -45.707 -8.281 11.188 1.00 21.36 303 ASP D CA 1
ATOM 13445 C C . ASP D 1 303 ? -46.817 -8.445 12.256 1.00 19.30 303 ASP D C 1
ATOM 13446 O O . ASP D 1 303 ? -47.016 -9.532 12.763 1.00 20.85 303 ASP D O 1
ATOM 13451 N N . GLY D 1 304 ? -47.371 -7.326 12.696 1.00 17.82 304 GLY D N 1
ATOM 13452 C CA . GLY D 1 304 ? -48.386 -7.221 13.738 1.00 17.10 304 GLY D CA 1
ATOM 13453 C C . GLY D 1 304 ? -47.848 -7.303 15.178 1.00 18.30 304 GLY D C 1
ATOM 13454 O O . GLY D 1 304 ? -48.652 -7.395 16.134 1.00 18.28 304 GLY D O 1
ATOM 13455 N N . GLU D 1 305 ? -46.521 -7.275 15.305 1.00 21.30 305 GLU D N 1
ATOM 13456 C CA . GLU D 1 305 ? -45.851 -7.219 16.605 1.00 21.58 305 GLU D CA 1
ATOM 13457 C C . GLU D 1 305 ? -45.721 -5.755 17.013 1.00 20.31 305 GLU D C 1
ATOM 13458 O O . GLU D 1 305 ? -44.866 -5.026 16.485 1.00 22.28 305 GLU D O 1
ATOM 13464 N N . ILE D 1 306 ? -46.565 -5.320 17.960 1.00 16.65 306 ILE D N 1
ATOM 13465 C CA . ILE D 1 306 ? -46.698 -3.905 18.265 1.00 15.57 306 ILE D CA 1
ATOM 13466 C C . ILE D 1 306 ? -45.982 -3.616 19.602 1.00 16.63 306 ILE D C 1
ATOM 13467 O O . ILE D 1 306 ? -46.526 -3.876 20.703 1.00 16.33 306 ILE D O 1
ATOM 13472 N N . TYR D 1 307 ? -44.810 -2.957 19.480 1.00 14.35 307 TYR D N 1
ATOM 13473 C CA . TYR D 1 307 ? -44.045 -2.422 20.614 1.00 12.22 307 TYR D CA 1
ATOM 13474 C C . TYR D 1 307 ? -44.360 -0.957 20.848 1.00 14.33 307 TYR D C 1
ATOM 13475 O O . TYR D 1 307 ? -44.690 -0.210 19.942 1.00 12.45 307 TYR D O 1
ATOM 13484 N N . PHE D 1 308 ? -44.406 -0.583 22.134 1.00 14.99 308 PHE D N 1
ATOM 13485 C CA . PHE D 1 308 ? -44.703 0.773 22.524 1.00 12.61 308 PHE D CA 1
ATOM 13486 C C . PHE D 1 308 ? -44.083 1.082 23.886 1.00 12.55 308 PHE D C 1
ATOM 13487 O O . PHE D 1 308 ? -43.754 0.185 24.647 1.00 13.77 308 PHE D O 1
ATOM 13495 N N . THR D 1 309 ? -43.914 2.355 24.170 1.00 11.25 309 THR D N 1
ATOM 13496 C CA . THR D 1 309 ? -43.403 2.802 25.451 1.00 14.50 309 THR D CA 1
ATOM 13497 C C . THR D 1 309 ? -44.577 3.235 26.338 1.00 13.01 309 THR D C 1
ATOM 13498 O O . THR D 1 309 ? -45.450 3.990 25.898 1.00 14.32 309 THR D O 1
ATOM 13502 N N . MET D 1 310 ? -44.566 2.816 27.635 1.00 11.69 310 MET D N 1
ATOM 13503 C CA . MET D 1 310 ? -45.524 3.210 28.644 1.00 13.36 310 MET D CA 1
ATOM 13504 C C . MET D 1 310 ? -44.829 3.823 29.852 1.00 13.91 310 MET D C 1
ATOM 13505 O O . MET D 1 310 ? -43.713 3.398 30.245 1.00 12.27 310 MET D O 1
ATOM 13510 N N . SER D 1 311 ? -45.443 4.922 30.376 1.00 13.36 311 SER D N 1
ATOM 13511 C CA . SER D 1 311 ? -44.968 5.606 31.564 1.00 11.62 311 SER D CA 1
ATOM 13512 C C . SER D 1 311 ? -45.822 5.228 32.776 1.00 14.24 311 SER D C 1
ATOM 13513 O O . SER D 1 311 ? -46.982 4.760 32.636 1.00 14.06 311 SER D O 1
ATOM 13516 N N . GLN D 1 312 ? -45.241 5.380 33.979 1.00 13.80 312 GLN D N 1
ATOM 13517 C CA . GLN D 1 312 ? -45.996 5.075 35.180 1.00 11.76 312 GLN D CA 1
ATOM 13518 C C . GLN D 1 312 ? -45.509 5.970 36.327 1.00 12.27 312 GLN D C 1
ATOM 13519 O O . GLN D 1 312 ? -44.325 6.051 36.599 1.00 12.79 312 GLN D O 1
ATOM 13525 N N . TRP D 1 313 ? -46.421 6.572 37.107 1.00 11.85 313 TRP D N 1
ATOM 13526 C CA . TRP D 1 313 ? -46.053 7.690 37.966 1.00 12.77 313 TRP D CA 1
ATOM 13527 C C . TRP D 1 313 ? -45.124 7.253 39.098 1.00 10.26 313 TRP D C 1
ATOM 13528 O O . TRP D 1 313 ? -44.113 7.870 39.344 1.00 12.47 313 TRP D O 1
ATOM 13539 N N . ASN D 1 314 ? -45.504 6.223 39.883 1.00 11.85 314 ASN D N 1
ATOM 13540 C CA . ASN D 1 314 ? -44.787 5.897 41.119 1.00 12.30 314 ASN D CA 1
ATOM 13541 C C . ASN D 1 314 ? -43.304 5.586 40.833 1.00 12.25 314 ASN D C 1
ATOM 13542 O O . ASN D 1 314 ? -42.399 6.145 41.484 1.00 10.84 314 ASN D O 1
ATOM 13547 N N . PRO D 1 315 ? -42.962 4.615 39.921 1.00 11.37 315 PRO D N 1
ATOM 13548 C CA . PRO D 1 315 ? -41.544 4.421 39.533 1.00 11.26 315 PRO D CA 1
ATOM 13549 C C . PRO D 1 315 ? -40.943 5.539 38.694 1.00 11.99 315 PRO D C 1
ATOM 13550 O O . PRO D 1 315 ? -39.715 5.503 38.465 1.00 11.16 315 PRO D O 1
ATOM 13554 N N . TYR D 1 316 ? -41.774 6.445 38.144 1.00 12.49 316 TYR D N 1
ATOM 13555 C CA . TYR D 1 316 ? -41.411 7.587 37.299 1.00 11.84 316 TYR D CA 1
ATOM 13556 C C . TYR D 1 316 ? -40.309 7.200 36.309 1.00 11.09 316 TYR D C 1
ATOM 13557 O O . TYR D 1 316 ? -39.185 7.708 36.347 1.00 10.02 316 TYR D O 1
ATOM 13566 N N . ASN D 1 317 ? -40.631 6.215 35.421 1.00 9.90 317 ASN D N 1
ATOM 13567 C CA . ASN D 1 317 ? -39.729 5.756 34.384 1.00 11.60 317 ASN D CA 1
ATOM 13568 C C . ASN D 1 317 ? -40.544 5.044 33.304 1.00 10.94 317 ASN D C 1
ATOM 13569 O O . ASN D 1 317 ? -41.786 4.957 33.428 1.00 12.56 317 ASN D O 1
ATOM 13574 N N . VAL D 1 318 ? -39.856 4.729 32.211 1.00 12.32 318 VAL D N 1
ATOM 13575 C CA . VAL D 1 318 ? -40.459 4.280 30.958 1.00 12.87 318 VAL D CA 1
ATOM 13576 C C . VAL D 1 318 ? -40.157 2.770 30.759 1.00 12.68 318 VAL D C 1
ATOM 13577 O O . VAL D 1 318 ? -38.969 2.347 30.834 1.00 12.13 318 VAL D O 1
ATOM 13581 N N . TYR D 1 319 ? -41.210 2.051 30.334 1.00 10.66 319 TYR D N 1
ATOM 13582 C CA . TYR D 1 319 ? -41.146 0.633 30.092 1.00 10.62 319 TYR D CA 1
ATOM 13583 C C . TYR D 1 319 ? -41.479 0.375 28.631 1.00 13.17 319 TYR D C 1
ATOM 13584 O O . TYR D 1 319 ? -42.446 0.958 28.100 1.00 12.89 319 TYR D O 1
ATOM 13593 N N . LEU D 1 320 ? -40.775 -0.613 28.087 1.00 13.38 320 LEU D N 1
ATOM 13594 C CA . LEU D 1 320 ? -41.129 -1.152 26.782 1.00 13.01 320 LEU D CA 1
ATOM 13595 C C . LEU D 1 320 ? -42.163 -2.269 26.989 1.00 11.84 320 LEU D C 1
ATOM 13596 O O . LEU D 1 320 ? -42.055 -3.127 27.890 1.00 12.51 320 LEU D O 1
ATOM 13601 N N . MET D 1 321 ? -43.202 -2.181 26.138 1.00 13.31 321 MET D N 1
ATOM 13602 C CA . MET D 1 321 ? -44.368 -3.042 26.158 1.00 12.55 321 MET D CA 1
ATOM 13603 C C . MET D 1 321 ? -44.582 -3.633 24.784 1.00 13.88 321 MET D C 1
ATOM 13604 O O . MET D 1 321 ? -44.108 -3.079 23.802 1.00 13.58 321 MET D O 1
ATOM 13609 N N . ARG D 1 322 ? -45.291 -4.790 24.729 1.00 12.66 322 ARG D N 1
ATOM 13610 C CA . ARG D 1 322 ? -45.767 -5.348 23.462 1.00 13.98 322 ARG D CA 1
ATOM 13611 C C . ARG D 1 322 ? -47.221 -5.871 23.518 1.00 14.65 322 ARG D C 1
ATOM 13612 O O . ARG D 1 322 ? -47.661 -6.362 24.542 1.00 14.47 322 ARG D O 1
ATOM 13620 N N . LEU D 1 323 ? -47.916 -5.778 22.359 1.00 16.32 323 LEU D N 1
ATOM 13621 C CA . LEU D 1 323 ? -49.138 -6.527 22.095 1.00 17.11 323 LEU D CA 1
ATOM 13622 C C . LEU D 1 323 ? -49.047 -7.028 20.650 1.00 16.97 323 LEU D C 1
ATOM 13623 O O . LEU D 1 323 ? -48.102 -6.727 19.941 1.00 15.93 323 LEU D O 1
ATOM 13628 N N . ARG D 1 324 ? -50.034 -7.863 20.260 1.00 17.25 324 ARG D N 1
ATOM 13629 C CA . ARG D 1 324 ? -50.061 -8.368 18.904 1.00 16.25 324 ARG D CA 1
ATOM 13630 C C . ARG D 1 324 ? -51.413 -8.064 18.280 1.00 16.12 324 ARG D C 1
ATOM 13631 O O . ARG D 1 324 ? -52.407 -8.109 18.993 1.00 17.01 324 ARG D O 1
ATOM 13639 N N . ILE D 1 325 ? -51.405 -7.732 16.973 1.00 14.61 325 ILE D N 1
ATOM 13640 C CA . ILE D 1 325 ? -52.663 -7.498 16.256 1.00 18.01 325 ILE D CA 1
ATOM 13641 C C . ILE D 1 325 ? -52.749 -8.508 15.115 1.00 17.51 325 ILE D C 1
ATOM 13642 O O . ILE D 1 325 ? -51.728 -9.019 14.614 1.00 18.64 325 ILE D O 1
ATOM 13647 N N . ASP D 1 326 ? -53.985 -8.720 14.665 1.00 22.69 326 ASP D N 1
ATOM 13648 C CA . ASP D 1 326 ? -54.235 -9.431 13.409 1.00 25.83 326 ASP D CA 1
ATOM 13649 C C . ASP D 1 326 ? -54.342 -8.411 12.269 1.00 22.71 326 ASP D C 1
ATOM 13650 O O . ASP D 1 326 ? -54.149 -7.189 12.444 1.00 21.80 326 ASP D O 1
ATOM 13655 N N . ARG D 1 327 ? -54.666 -8.928 11.064 1.00 24.69 327 ARG D N 1
ATOM 13656 C CA . ARG D 1 327 ? -54.716 -8.075 9.889 1.00 24.56 327 ARG D CA 1
ATOM 13657 C C . ARG D 1 327 ? -55.906 -7.110 9.841 1.00 22.51 327 ARG D C 1
ATOM 13658 O O . ARG D 1 327 ? -55.861 -6.219 8.963 1.00 27.48 327 ARG D O 1
ATOM 13666 N N . ASP D 1 328 ? -56.899 -7.188 10.782 1.00 20.89 328 ASP D N 1
ATOM 13667 C CA . ASP D 1 328 ? -57.980 -6.220 10.926 1.00 25.89 328 ASP D CA 1
ATOM 13668 C C . ASP D 1 328 ? -57.670 -5.190 12.028 1.00 24.88 328 ASP D C 1
ATOM 13669 O O . ASP D 1 328 ? -58.426 -4.247 12.240 1.00 23.98 328 ASP D O 1
ATOM 13674 N N . GLY D 1 329 ? -56.497 -5.320 12.695 1.00 23.69 329 GLY D N 1
ATOM 13675 C CA . GLY D 1 329 ? -56.102 -4.382 13.728 1.00 21.77 329 GLY D CA 1
ATOM 13676 C C . GLY D 1 329 ? -56.709 -4.712 15.086 1.00 23.25 329 GLY D C 1
ATOM 13677 O O . GLY D 1 329 ? -56.748 -3.843 15.953 1.00 23.82 329 GLY D O 1
ATOM 13678 N N . ASN D 1 330 ? -57.215 -5.941 15.228 1.00 25.15 330 ASN D N 1
ATOM 13679 C CA . ASN D 1 330 ? -57.742 -6.485 16.479 1.00 25.46 330 ASN D CA 1
ATOM 13680 C C . ASN D 1 330 ? -56.610 -7.066 17.318 1.00 19.80 330 ASN D C 1
ATOM 13681 O O . ASN D 1 330 ? -55.759 -7.774 16.809 1.00 20.37 330 ASN D O 1
ATOM 13686 N N . ILE D 1 331 ? -56.600 -6.724 18.616 1.00 21.50 331 ILE D N 1
ATOM 13687 C CA . ILE D 1 331 ? -55.633 -7.290 19.545 1.00 20.87 331 ILE D CA 1
ATOM 13688 C C . ILE D 1 331 ? -55.908 -8.781 19.727 1.00 19.62 331 ILE D C 1
ATOM 13689 O O . ILE D 1 331 ? -57.066 -9.183 20.000 1.00 21.64 331 ILE D O 1
ATOM 13694 N N . ILE D 1 332 ? -54.862 -9.579 19.488 1.00 20.30 332 ILE D N 1
ATOM 13695 C CA . ILE D 1 332 ? -54.898 -11.032 19.649 1.00 21.13 332 ILE D CA 1
ATOM 13696 C C . ILE D 1 332 ? -53.783 -11.515 20.575 1.00 21.37 332 ILE D C 1
ATOM 13697 O O . ILE D 1 332 ? -52.860 -10.741 20.906 1.00 22.02 332 ILE D O 1
ATOM 13702 N N . ASP D 1 333 ? -53.899 -12.794 20.950 1.00 18.58 333 ASP D N 1
ATOM 13703 C CA . ASP D 1 333 ? -52.951 -13.545 21.758 1.00 21.51 333 ASP D CA 1
ATOM 13704 C C . ASP D 1 333 ? -52.635 -12.679 22.972 1.00 19.11 333 ASP D C 1
ATOM 13705 O O . ASP D 1 333 ? -51.457 -12.372 23.237 1.00 17.19 333 ASP D O 1
ATOM 13710 N N . PRO D 1 334 ? -53.660 -12.330 23.793 1.00 16.62 334 PRO D N 1
ATOM 13711 C CA . PRO D 1 334 ? -53.395 -11.529 24.999 1.00 18.23 334 PRO D CA 1
ATOM 13712 C C . PRO D 1 334 ? -52.569 -12.304 26.036 1.00 18.42 334 PRO D C 1
ATOM 13713 O O . PRO D 1 334 ? -52.528 -13.531 26.036 1.00 16.90 334 PRO D O 1
ATOM 13717 N N . ASN D 1 335 ? -51.918 -11.603 26.997 1.00 16.42 335 ASN D N 1
ATOM 13718 C CA . ASN D 1 335 ? -51.389 -12.279 28.182 1.00 16.81 335 ASN D CA 1
ATOM 13719 C C . ASN D 1 335 ? -52.522 -13.116 28.856 1.00 13.22 335 ASN D C 1
ATOM 13720 O O . ASN D 1 335 ? -53.547 -12.601 29.208 1.00 16.21 335 ASN D O 1
ATOM 13725 N N . LEU D 1 336 ? -52.300 -14.424 29.052 1.00 15.57 336 LEU D N 1
ATOM 13726 C CA . LEU D 1 336 ? -53.262 -15.319 29.670 1.00 17.32 336 LEU D CA 1
ATOM 13727 C C . LEU D 1 336 ? -53.145 -15.340 31.202 1.00 16.03 336 LEU D C 1
ATOM 13728 O O . LEU D 1 336 ? -54.042 -15.850 31.858 1.00 17.21 336 LEU D O 1
ATOM 13733 N N . VAL D 1 337 ? -52.036 -14.840 31.777 1.00 16.47 337 VAL D N 1
ATOM 13734 C CA . VAL D 1 337 ? -51.840 -14.801 33.217 1.00 15.08 337 VAL D CA 1
ATOM 13735 C C . VAL D 1 337 ? -52.789 -13.721 33.721 1.00 14.40 337 VAL D C 1
ATOM 13736 O O . VAL D 1 337 ? -52.839 -12.632 33.171 1.00 14.00 337 VAL D O 1
ATOM 13740 N N . THR D 1 338 ? -53.533 -14.046 34.801 1.00 15.12 338 THR D N 1
ATOM 13741 C CA . THR D 1 338 ? -54.414 -13.143 35.516 1.00 14.52 338 THR D CA 1
ATOM 13742 C C . THR D 1 338 ? -53.649 -12.441 36.633 1.00 12.66 338 THR D C 1
ATOM 13743 O O . THR D 1 338 ? -52.780 -13.034 37.266 1.00 13.38 338 THR D O 1
ATOM 13747 N N . ASP D 1 339 ? -53.871 -11.119 36.741 1.00 11.56 339 ASP D N 1
ATOM 13748 C CA . ASP D 1 339 ? -53.202 -10.313 37.791 1.00 14.16 339 ASP D CA 1
ATOM 13749 C C . ASP D 1 339 ? -51.681 -10.382 37.647 1.00 12.66 339 ASP D C 1
ATOM 13750 O O . ASP D 1 339 ? -50.932 -10.682 38.582 1.00 12.72 339 ASP D O 1
ATOM 13755 N N . ALA D 1 340 ? -51.249 -10.200 36.363 1.00 11.29 340 ALA D N 1
ATOM 13756 C CA . ALA D 1 340 ? -49.836 -10.284 35.924 1.00 12.00 340 ALA D CA 1
ATOM 13757 C C . ALA D 1 340 ? -48.869 -9.483 36.799 1.00 13.42 340 ALA D C 1
ATOM 13758 O O . ALA D 1 340 ? -47.714 -9.922 36.974 1.00 11.77 340 ALA D O 1
ATOM 13760 N N . SER D 1 341 ? -49.327 -8.307 37.249 1.00 11.73 341 SER D N 1
ATOM 13761 C CA . SER D 1 341 ? -48.522 -7.378 38.011 1.00 12.37 341 SER D CA 1
ATOM 13762 C C . SER D 1 341 ? -48.770 -7.475 39.536 1.00 11.94 341 SER D C 1
ATOM 13763 O O . SER D 1 341 ? -48.311 -6.637 40.307 1.00 12.56 341 SER D O 1
ATOM 13766 N N . PHE D 1 342 ? -49.601 -8.438 39.984 1.00 11.62 342 PHE D N 1
ATOM 13767 C CA . PHE D 1 342 ? -49.902 -8.614 41.413 1.00 12.55 342 PHE D CA 1
ATOM 13768 C C . PHE D 1 342 ? -50.665 -7.457 42.041 1.00 13.01 342 PHE D C 1
ATOM 13769 O O . PHE D 1 342 ? -50.814 -7.467 43.257 1.00 11.89 342 PHE D O 1
ATOM 13777 N N . GLU D 1 343 ? -51.184 -6.512 41.253 1.00 14.04 343 GLU D N 1
ATOM 13778 C CA . GLU D 1 343 ? -51.705 -5.245 41.748 1.00 14.72 343 GLU D CA 1
ATOM 13779 C C . GLU D 1 343 ? -53.134 -5.490 42.316 1.00 13.31 343 GLU D C 1
ATOM 13780 O O . GLU D 1 343 ? -53.601 -4.689 43.120 1.00 17.21 343 GLU D O 1
ATOM 13786 N N . ARG D 1 344 ? -53.794 -6.619 41.895 1.00 13.09 344 ARG D N 1
ATOM 13787 C CA . ARG D 1 344 ? -55.222 -6.850 42.176 1.00 12.84 344 ARG D CA 1
ATOM 13788 C C . ARG D 1 344 ? -55.537 -7.397 43.575 1.00 14.72 344 ARG D C 1
ATOM 13789 O O . ARG D 1 344 ? -56.675 -7.336 44.011 1.00 16.42 344 ARG D O 1
ATOM 13797 N N . SER D 1 345 ? -54.525 -7.858 44.316 1.00 15.28 345 SER D N 1
ATOM 13798 C CA . SER D 1 345 ? -54.689 -8.388 45.653 1.00 14.15 345 SER D CA 1
ATOM 13799 C C . SER D 1 345 ? -53.475 -8.019 46.529 1.00 13.83 345 SER D C 1
ATOM 13800 O O . SER D 1 345 ? -52.325 -7.895 46.060 1.00 15.63 345 SER D O 1
ATOM 13803 N N . THR D 1 346 ? -53.730 -7.935 47.862 1.00 13.67 346 THR D N 1
ATOM 13804 C CA . THR D 1 346 ? -52.729 -7.727 48.877 1.00 14.27 346 THR D CA 1
ATOM 13805 C C . THR D 1 346 ? -52.368 -9.022 49.573 1.00 12.90 346 THR D C 1
ATOM 13806 O O . THR D 1 346 ? -51.467 -9.035 50.404 1.00 15.53 346 THR D O 1
ATOM 13810 N N . THR D 1 347 ? -52.994 -10.125 49.173 1.00 15.63 347 THR D N 1
ATOM 13811 C CA . THR D 1 347 ? -52.645 -11.449 49.673 1.00 15.89 347 THR D CA 1
ATOM 13812 C C . THR D 1 347 ? -52.643 -12.448 48.491 1.00 16.00 347 THR D C 1
ATOM 13813 O O . THR D 1 347 ? -53.209 -12.187 47.392 1.00 15.10 347 THR D O 1
ATOM 13817 N N . LEU D 1 348 ? -51.960 -13.568 48.762 1.00 15.46 348 LEU D N 1
ATOM 13818 C CA . LEU D 1 348 ? -51.903 -14.725 47.868 1.00 15.18 348 LEU D CA 1
ATOM 13819 C C . LEU D 1 348 ? -53.280 -15.388 47.849 1.00 17.75 348 LEU D C 1
ATOM 13820 O O . LEU D 1 348 ? -54.153 -15.115 48.721 1.00 16.26 348 LEU D O 1
ATOM 13825 N N . GLY D 1 349 ? -53.495 -16.201 46.805 1.00 14.62 349 GLY D N 1
ATOM 13826 C CA . GLY D 1 349 ? -54.700 -17.013 46.693 1.00 19.37 349 GLY D CA 1
ATOM 13827 C C . GLY D 1 349 ? -54.353 -18.496 46.739 1.00 18.30 349 GLY D C 1
ATOM 13828 O O . GLY D 1 349 ? -53.449 -18.910 47.480 1.00 17.95 349 GLY D O 1
ATOM 13829 N N . ASP D 1 350 ? -55.134 -19.330 45.992 1.00 20.13 350 ASP D N 1
ATOM 13830 C CA . ASP D 1 350 ? -54.869 -20.768 46.017 1.00 19.70 350 ASP D CA 1
ATOM 13831 C C . ASP D 1 350 ? -54.391 -21.312 44.680 1.00 17.25 350 ASP D C 1
ATOM 13832 O O . ASP D 1 350 ? -54.270 -22.504 44.544 1.00 17.39 350 ASP D O 1
ATOM 13837 N N . GLY D 1 351 ? -54.087 -20.457 43.732 1.00 18.47 351 GLY D N 1
ATOM 13838 C CA . GLY D 1 351 ? -53.414 -20.829 42.497 1.00 17.07 351 GLY D CA 1
ATOM 13839 C C . GLY D 1 351 ? -54.392 -21.140 41.366 1.00 18.37 351 GLY D C 1
ATOM 13840 O O . GLY D 1 351 ? -53.985 -21.326 40.212 1.00 17.46 351 GLY D O 1
ATOM 13841 N N . THR D 1 352 ? -55.689 -21.245 41.722 1.00 15.99 352 THR D N 1
ATOM 13842 C CA . THR D 1 352 ? -56.808 -21.558 40.825 1.00 16.72 352 THR D CA 1
ATOM 13843 C C . THR D 1 352 ? -57.658 -20.314 40.552 1.00 18.03 352 THR D C 1
ATOM 13844 O O . THR D 1 352 ? -57.690 -19.302 41.296 1.00 17.64 352 THR D O 1
ATOM 13848 N N . ASN D 1 353 ? -58.476 -20.432 39.496 1.00 17.52 353 ASN D N 1
ATOM 13849 C CA . ASN D 1 353 ? -59.441 -19.429 39.086 1.00 19.57 353 ASN D CA 1
ATOM 13850 C C . ASN D 1 353 ? -58.781 -18.063 38.884 1.00 19.08 353 ASN D C 1
ATOM 13851 O O . ASN D 1 353 ? -59.394 -17.019 39.083 1.00 23.22 353 ASN D O 1
ATOM 13856 N N . GLY D 1 354 ? -57.535 -18.076 38.396 1.00 19.42 354 GLY D N 1
ATOM 13857 C CA . GLY D 1 354 ? -56.844 -16.862 38.008 1.00 21.33 354 GLY D CA 1
ATOM 13858 C C . GLY D 1 354 ? -56.142 -16.234 39.215 1.00 20.06 354 GLY D C 1
ATOM 13859 O O . GLY D 1 354 ? -55.737 -15.062 39.165 1.00 25.03 354 GLY D O 1
ATOM 13860 N N . THR D 1 355 ? -55.923 -17.017 40.270 1.00 18.87 355 THR D N 1
ATOM 13861 C CA . THR D 1 355 ? -55.213 -16.484 41.431 1.00 17.43 355 THR D CA 1
ATOM 13862 C C . THR D 1 355 ? -53.783 -17.040 41.451 1.00 15.61 355 THR D C 1
ATOM 13863 O O . THR D 1 355 ? -53.489 -18.068 40.837 1.00 16.89 355 THR D O 1
ATOM 13867 N N . TRP D 1 356 ? -52.938 -16.421 42.269 1.00 13.89 356 TRP D N 1
ATOM 13868 C CA . TRP D 1 356 ? -51.586 -16.884 42.580 1.00 14.79 356 TRP D CA 1
ATOM 13869 C C . TRP D 1 356 ? -51.557 -17.738 43.854 1.00 14.82 356 TRP D C 1
ATOM 13870 O O . TRP D 1 356 ? -52.353 -17.498 44.756 1.00 15.66 356 TRP D O 1
ATOM 13881 N N . ALA D 1 357 ? -50.596 -18.655 43.969 1.00 13.39 357 ALA D N 1
ATOM 13882 C CA . ALA D 1 357 ? -50.308 -19.438 45.145 1.00 15.91 357 ALA D CA 1
ATOM 13883 C C . ALA D 1 357 ? -48.813 -19.443 45.424 1.00 14.25 357 ALA D C 1
ATOM 13884 O O . ALA D 1 357 ? -48.013 -19.207 44.497 1.00 17.53 357 ALA D O 1
ATOM 13886 N N . ALA D 1 358 ? -48.420 -19.738 46.655 1.00 14.58 358 ALA D N 1
ATOM 13887 C CA . ALA D 1 358 ? -47.025 -19.803 47.022 1.00 13.85 358 ALA D CA 1
ATOM 13888 C C . ALA D 1 358 ? -46.827 -20.659 48.267 1.00 15.91 358 ALA D C 1
ATOM 13889 O O . ALA D 1 358 ? -47.754 -20.819 49.091 1.00 15.04 358 ALA D O 1
ATOM 13891 N N . LYS D 1 359 ? -45.613 -21.168 48.419 1.00 16.49 359 LYS D N 1
ATOM 13892 C CA . LYS D 1 359 ? -45.212 -21.913 49.590 1.00 16.94 359 LYS D CA 1
ATOM 13893 C C . LYS D 1 359 ? -44.971 -20.944 50.733 1.00 15.70 359 LYS D C 1
ATOM 13894 O O . LYS D 1 359 ? -44.764 -19.721 50.542 1.00 14.98 359 LYS D O 1
ATOM 13900 N N . PRO D 1 360 ? -44.905 -21.458 51.989 1.00 16.53 360 PRO D N 1
ATOM 13901 C CA . PRO D 1 360 ? -44.400 -20.645 53.105 1.00 14.94 360 PRO D CA 1
ATOM 13902 C C . PRO D 1 360 ? -42.942 -20.204 52.828 1.00 16.32 360 PRO D C 1
ATOM 13903 O O . PRO D 1 360 ? -42.164 -20.990 52.347 1.00 14.92 360 PRO D O 1
ATOM 13907 N N . ASN D 1 361 ? -42.494 -18.989 53.227 1.00 15.20 361 ASN D N 1
ATOM 13908 C CA . ASN D 1 361 ? -43.310 -17.877 53.669 1.00 14.19 361 ASN D CA 1
ATOM 13909 C C . ASN D 1 361 ? -43.464 -16.919 52.475 1.00 13.55 361 ASN D C 1
ATOM 13910 O O . ASN D 1 361 ? -42.502 -16.563 51.802 1.00 16.68 361 ASN D O 1
ATOM 13915 N N . SER D 1 362 ? -44.701 -16.594 52.131 1.00 12.32 362 SER D N 1
ATOM 13916 C CA . SER D 1 362 ? -44.957 -15.761 50.932 1.00 13.92 362 SER D CA 1
ATOM 13917 C C . SER D 1 362 ? -45.648 -14.469 51.303 1.00 12.93 362 SER D C 1
ATOM 13918 O O . SER D 1 362 ? -46.120 -14.297 52.412 1.00 13.98 362 SER D O 1
ATOM 13921 N N . GLY D 1 363 ? -45.745 -13.549 50.351 1.00 13.44 363 GLY D N 1
ATOM 13922 C CA . GLY D 1 363 ? -46.614 -12.394 50.498 1.00 15.75 363 GLY D CA 1
ATOM 13923 C C . GLY D 1 363 ? -46.630 -11.534 49.259 1.00 17.76 363 GLY D C 1
ATOM 13924 O O . GLY D 1 363 ? -45.874 -11.806 48.331 1.00 14.19 363 GLY D O 1
ATOM 13925 N N . ILE D 1 364 ? -47.522 -10.545 49.266 1.00 15.62 364 ILE D N 1
ATOM 13926 C CA . ILE D 1 364 ? -47.501 -9.453 48.318 1.00 15.79 364 ILE D CA 1
ATOM 13927 C C . ILE D 1 364 ? -46.938 -8.231 49.036 1.00 15.93 364 ILE D C 1
ATOM 13928 O O . ILE D 1 364 ? -47.546 -7.709 49.983 1.00 16.40 364 ILE D O 1
ATOM 13933 N N . ASP D 1 365 ? -45.734 -7.786 48.613 1.00 11.72 365 ASP D N 1
ATOM 13934 C CA . ASP D 1 365 ? -45.142 -6.582 49.131 1.00 12.47 365 ASP D CA 1
ATOM 13935 C C . ASP D 1 365 ? -45.836 -5.413 48.439 1.00 12.72 365 ASP D C 1
ATOM 13936 O O . ASP D 1 365 ? -46.117 -5.473 47.254 1.00 14.23 365 ASP D O 1
ATOM 13941 N N . ASN D 1 366 ? -46.251 -4.403 49.238 1.00 12.48 366 ASN D N 1
ATOM 13942 C CA . ASN D 1 366 ? -47.145 -3.348 48.801 1.00 15.55 366 ASN D CA 1
ATOM 13943 C C . ASN D 1 366 ? -46.658 -2.030 49.411 1.00 13.92 366 ASN D C 1
ATOM 13944 O O . ASN D 1 366 ? -46.795 -1.834 50.636 1.00 16.16 366 ASN D O 1
ATOM 13949 N N . ALA D 1 367 ? -46.106 -1.170 48.569 1.00 14.38 367 ALA D N 1
ATOM 13950 C CA . ALA D 1 367 ? -45.654 0.148 48.961 1.00 12.80 367 ALA D CA 1
ATOM 13951 C C . ALA D 1 367 ? -45.413 0.937 47.697 1.00 15.24 367 ALA D C 1
ATOM 13952 O O . ALA D 1 367 ? -45.378 0.360 46.636 1.00 12.89 367 ALA D O 1
ATOM 13954 N N . PRO D 1 368 ? -45.350 2.274 47.752 1.00 15.32 368 PRO D N 1
ATOM 13955 C CA . PRO D 1 368 ? -45.260 3.016 46.517 1.00 13.40 368 PRO D CA 1
ATOM 13956 C C . PRO D 1 368 ? -43.998 2.623 45.730 1.00 12.66 368 PRO D C 1
ATOM 13957 O O . PRO D 1 368 ? -42.907 2.589 46.289 1.00 15.07 368 PRO D O 1
ATOM 13961 N N . ALA D 1 369 ? -44.202 2.204 44.499 1.00 14.62 369 ALA D N 1
ATOM 13962 C CA . ALA D 1 369 ? -43.116 1.766 43.590 1.00 12.77 369 ALA D CA 1
ATOM 13963 C C . ALA D 1 369 ? -42.329 0.508 44.066 1.00 13.02 369 ALA D C 1
ATOM 13964 O O . ALA D 1 369 ? -41.158 0.265 43.603 1.00 15.08 369 ALA D O 1
ATOM 13966 N N . ALA D 1 370 ? -42.949 -0.311 44.956 1.00 13.95 370 ALA D N 1
ATOM 13967 C CA . ALA D 1 370 ? -42.363 -1.589 45.359 1.00 14.25 370 ALA D CA 1
ATOM 13968 C C . ALA D 1 370 ? -42.314 -2.628 44.233 1.00 15.39 370 ALA D C 1
ATOM 13969 O O . ALA D 1 370 ? -41.346 -3.407 44.155 1.00 13.86 370 ALA D O 1
ATOM 13971 N N . GLY D 1 371 ? -43.264 -2.520 43.278 1.00 14.97 371 GLY D N 1
ATOM 13972 C CA . GLY D 1 371 ? -43.252 -3.459 42.181 1.00 13.68 371 GLY D CA 1
ATOM 13973 C C . GLY D 1 371 ? -42.085 -3.188 41.229 1.00 12.01 371 GLY D C 1
ATOM 13974 O O . GLY D 1 371 ? -41.427 -2.142 41.236 1.00 12.52 371 GLY D O 1
ATOM 13975 N N . PHE D 1 372 ? -41.828 -4.142 40.344 1.00 11.34 372 PHE D N 1
ATOM 13976 C CA . PHE D 1 372 ? -41.073 -3.849 39.114 1.00 10.40 372 PHE D CA 1
ATOM 13977 C C . PHE D 1 372 ? -41.775 -2.712 38.390 1.00 11.74 372 PHE D C 1
ATOM 13978 O O . PHE D 1 372 ? -41.177 -1.727 38.037 1.00 12.24 372 PHE D O 1
ATOM 13986 N N . THR D 1 373 ? -43.122 -2.879 38.255 1.00 12.24 373 THR D N 1
ATOM 13987 C CA . THR D 1 373 ? -44.067 -1.828 37.942 1.00 11.69 373 THR D CA 1
ATOM 13988 C C . THR D 1 373 ? -45.104 -1.857 39.061 1.00 11.91 373 THR D C 1
ATOM 13989 O O . THR D 1 373 ? -45.355 -2.913 39.659 1.00 14.98 373 THR D O 1
ATOM 13993 N N . GLY D 1 374 ? -45.769 -0.723 39.234 1.00 14.18 374 GLY D N 1
ATOM 13994 C CA . GLY D 1 374 ? -46.811 -0.613 40.229 1.00 12.71 374 GLY D CA 1
ATOM 13995 C C . GLY D 1 374 ? -46.271 -0.646 41.655 1.00 12.89 374 GLY D C 1
ATOM 13996 O O . GLY D 1 374 ? -45.086 -0.521 41.928 1.00 11.27 374 GLY D O 1
ATOM 13997 N N . ASP D 1 375 ? -47.216 -0.885 42.592 1.00 16.05 375 ASP D N 1
ATOM 13998 C CA . ASP D 1 375 ? -46.883 -0.908 44.004 1.00 12.99 375 ASP D CA 1
ATOM 13999 C C . ASP D 1 375 ? -46.676 -2.295 44.596 1.00 13.27 375 ASP D C 1
ATOM 14000 O O . ASP D 1 375 ? -46.500 -2.416 45.817 1.00 13.50 375 ASP D O 1
ATOM 14005 N N . HIS D 1 376 ? -46.967 -3.358 43.805 1.00 13.32 376 HIS D N 1
ATOM 14006 C CA . HIS D 1 376 ? -47.073 -4.745 44.285 1.00 14.01 376 HIS D CA 1
ATOM 14007 C C . HIS D 1 376 ? -46.157 -5.647 43.522 1.00 12.82 376 HIS D C 1
ATOM 14008 O O . HIS D 1 376 ? -46.015 -5.510 42.319 1.00 13.49 376 HIS D O 1
ATOM 14015 N N . ARG D 1 377 ? -45.527 -6.560 44.266 1.00 12.83 377 ARG D N 1
ATOM 14016 C CA . ARG D 1 377 ? -44.701 -7.661 43.826 1.00 12.28 377 ARG D CA 1
ATOM 14017 C C . ARG D 1 377 ? -44.916 -8.838 44.761 1.00 11.22 377 ARG D C 1
ATOM 14018 O O . ARG D 1 377 ? -45.348 -8.654 45.911 1.00 13.33 377 ARG D O 1
ATOM 14026 N N . ALA D 1 378 ? -44.785 -10.045 44.258 1.00 11.95 378 ALA D N 1
ATOM 14027 C CA . ALA D 1 378 ? -44.814 -11.241 45.111 1.00 12.17 378 ALA D CA 1
ATOM 14028 C C . ALA D 1 378 ? -43.404 -11.550 45.600 1.00 15.25 378 ALA D C 1
ATOM 14029 O O . ALA D 1 378 ? -42.390 -11.247 44.931 1.00 13.73 378 ALA D O 1
ATOM 14031 N N . PHE D 1 379 ? -43.342 -12.240 46.761 1.00 13.72 379 PHE D N 1
ATOM 14032 C CA . PHE D 1 379 ? -42.110 -12.780 47.312 1.00 13.86 379 PHE D CA 1
ATOM 14033 C C . PHE D 1 379 ? -42.438 -14.164 47.914 1.00 13.86 379 PHE D C 1
ATOM 14034 O O . PHE D 1 379 ? -43.599 -14.456 48.284 1.00 12.85 379 PHE D O 1
ATOM 14042 N N . VAL D 1 380 ? -41.411 -14.999 47.959 1.00 13.93 380 VAL D N 1
ATOM 14043 C CA . VAL D 1 380 ? -41.405 -16.222 48.745 1.00 13.52 380 VAL D CA 1
ATOM 14044 C C . VAL D 1 380 ? -40.003 -16.300 49.332 1.00 12.66 380 VAL D C 1
ATOM 14045 O O . VAL D 1 380 ? -38.998 -15.885 48.708 1.00 14.54 380 VAL D O 1
ATOM 14049 N N . ARG D 1 381 ? -39.918 -16.831 50.582 1.00 12.28 381 ARG D N 1
ATOM 14050 C CA . ARG D 1 381 ? -38.679 -16.861 51.328 1.00 11.51 381 ARG D CA 1
ATOM 14051 C C . ARG D 1 381 ? -38.686 -17.975 52.366 1.00 14.04 381 ARG D C 1
ATOM 14052 O O . ARG D 1 381 ? -39.704 -18.157 53.042 1.00 14.62 381 ARG D O 1
ATOM 14060 N N . TYR D 1 382 ? -37.596 -18.731 52.489 1.00 12.49 382 TYR D N 1
ATOM 14061 C CA . TYR D 1 382 ? -37.499 -19.779 53.505 1.00 13.49 382 TYR D CA 1
ATOM 14062 C C . TYR D 1 382 ? -36.028 -20.156 53.668 1.00 16.84 382 TYR D C 1
ATOM 14063 O O . TYR D 1 382 ? -35.175 -19.577 52.990 1.00 15.60 382 TYR D O 1
ATOM 14072 N N . ASN D 1 383 ? -35.761 -21.189 54.459 1.00 16.62 383 ASN D N 1
ATOM 14073 C CA . ASN D 1 383 ? -34.428 -21.690 54.764 1.00 15.60 383 ASN D CA 1
ATOM 14074 C C . ASN D 1 383 ? -34.388 -23.218 54.716 1.00 15.28 383 ASN D C 1
ATOM 14075 O O . ASN D 1 383 ? -33.541 -23.797 55.428 1.00 18.41 383 ASN D O 1
ATOM 14080 N N . SER D 1 384 ? -35.226 -23.813 53.850 1.00 15.86 384 SER D N 1
ATOM 14081 C CA . SER D 1 384 ? -35.243 -25.249 53.586 1.00 15.70 384 SER D CA 1
ATOM 14082 C C . SER D 1 384 ? -36.138 -25.544 52.399 1.00 16.85 384 SER D C 1
ATOM 14083 O O . SER D 1 384 ? -37.314 -25.071 52.294 1.00 15.72 384 SER D O 1
ATOM 14086 N N . GLY D 1 385 ? -35.614 -26.366 51.464 1.00 14.89 385 GLY D N 1
ATOM 14087 C CA . GLY D 1 385 ? -36.431 -26.916 50.408 1.00 15.04 385 GLY D CA 1
ATOM 14088 C C . GLY D 1 385 ? -36.786 -25.962 49.280 1.00 15.19 385 GLY D C 1
ATOM 14089 O O . GLY D 1 385 ? -36.356 -24.819 49.232 1.00 17.00 385 GLY D O 1
ATOM 14090 N N . TRP D 1 386 ? -37.596 -26.454 48.384 1.00 14.81 386 TRP D N 1
ATOM 14091 C CA . TRP D 1 386 ? -38.069 -25.752 47.198 1.00 15.73 386 TRP D CA 1
ATOM 14092 C C . TRP D 1 386 ? -39.190 -24.787 47.561 1.00 21.08 386 TRP D C 1
ATOM 14093 O O . TRP D 1 386 ? -40.188 -25.229 48.160 1.00 17.10 386 TRP D O 1
ATOM 14104 N N . ARG D 1 387 ? -39.054 -23.509 47.140 1.00 17.50 387 ARG D N 1
ATOM 14105 C CA . ARG D 1 387 ? -39.994 -22.468 47.531 1.00 17.42 387 ARG D CA 1
ATOM 14106 C C . ARG D 1 387 ? -40.419 -21.645 46.314 1.00 15.84 387 ARG D C 1
ATOM 14107 O O . ARG D 1 387 ? -39.563 -20.940 45.704 1.00 14.11 387 ARG D O 1
ATOM 14115 N N . ASP D 1 388 ? -41.679 -21.838 45.885 1.00 13.48 388 ASP D N 1
ATOM 14116 C CA . ASP D 1 388 ? -42.204 -21.359 44.615 1.00 14.93 388 ASP D CA 1
ATOM 14117 C C . ASP D 1 388 ? -43.529 -20.585 44.739 1.00 14.89 388 ASP D C 1
ATOM 14118 O O . ASP D 1 388 ? -44.100 -20.532 45.818 1.00 12.86 388 ASP D O 1
ATOM 14123 N N . ILE D 1 389 ? -43.792 -19.796 43.690 1.00 13.34 389 ILE D N 1
ATOM 14124 C CA . ILE D 1 389 ? -44.977 -19.001 43.408 1.00 14.49 389 ILE D CA 1
ATOM 14125 C C . ILE D 1 389 ? -45.517 -19.454 42.059 1.00 15.27 389 ILE D C 1
ATOM 14126 O O . ILE D 1 389 ? -44.759 -19.545 41.090 1.00 12.90 389 ILE D O 1
ATOM 14131 N N . TRP D 1 390 ? -46.829 -19.692 41.949 1.00 12.38 390 TRP D N 1
ATOM 14132 C CA . TRP D 1 390 ? -47.422 -20.227 40.722 1.00 13.60 390 TRP D CA 1
ATOM 14133 C C . TRP D 1 390 ? -48.837 -19.798 40.471 1.00 13.24 390 TRP D C 1
ATOM 14134 O O . TRP D 1 390 ? -49.604 -19.335 41.367 1.00 13.98 390 TRP D O 1
ATOM 14145 N N . GLN D 1 391 ? -49.243 -20.049 39.242 1.00 13.97 391 GLN D N 1
ATOM 14146 C CA . GLN D 1 391 ? -50.622 -19.838 38.805 1.00 13.87 391 GLN D CA 1
ATOM 14147 C C . GLN D 1 391 ? -51.009 -20.852 37.725 1.00 14.82 391 GLN D C 1
ATOM 14148 O O . GLN D 1 391 ? -50.291 -21.064 36.738 1.00 14.53 391 GLN D O 1
ATOM 14154 N N . ASP D 1 392 ? -52.174 -21.486 37.896 1.00 18.35 392 ASP D N 1
ATOM 14155 C CA . ASP D 1 392 ? -52.793 -22.302 36.851 1.00 18.36 392 ASP D CA 1
ATOM 14156 C C . ASP D 1 392 ? -53.384 -21.452 35.743 1.00 15.99 392 ASP D C 1
ATOM 14157 O O . ASP D 1 392 ? -54.080 -20.470 35.962 1.00 17.77 392 ASP D O 1
ATOM 14162 N N . VAL D 1 393 ? -53.040 -21.777 34.460 1.00 18.33 393 VAL D N 1
ATOM 14163 C CA . VAL D 1 393 ? -53.418 -20.980 33.306 1.00 17.38 393 VAL D CA 1
ATOM 14164 C C . VAL D 1 393 ? -53.967 -21.917 32.212 1.00 18.16 393 VAL D C 1
ATOM 14165 O O . VAL D 1 393 ? -53.316 -22.900 31.843 1.00 18.32 393 VAL D O 1
ATOM 14169 N N . ALA D 1 394 ? -55.158 -21.580 31.698 1.00 17.45 394 ALA D N 1
ATOM 14170 C CA . ALA D 1 394 ? -55.751 -22.395 30.648 1.00 19.32 394 ALA D CA 1
ATOM 14171 C C . ALA D 1 394 ? -54.974 -22.147 29.348 1.00 20.69 394 ALA D C 1
ATOM 14172 O O . ALA D 1 394 ? -54.662 -21.008 29.024 1.00 19.20 394 ALA D O 1
ATOM 14174 N N . VAL D 1 395 ? -54.778 -23.219 28.583 1.00 17.75 395 VAL D N 1
ATOM 14175 C CA . VAL D 1 395 ? -54.098 -23.152 27.294 1.00 23.53 395 VAL D CA 1
ATOM 14176 C C . VAL D 1 395 ? -54.829 -24.031 26.266 1.00 25.72 395 VAL D C 1
ATOM 14177 O O . VAL D 1 395 ? -55.635 -24.903 26.635 1.00 23.49 395 VAL D O 1
ATOM 14181 N N . GLU D 1 396 ? -54.446 -23.834 24.995 1.00 25.09 396 GLU D N 1
ATOM 14182 C CA . GLU D 1 396 ? -54.940 -24.651 23.873 1.00 24.34 396 GLU D CA 1
ATOM 14183 C C . GLU D 1 396 ? -54.007 -25.828 23.618 1.00 26.31 396 GLU D C 1
ATOM 14184 O O . GLU D 1 396 ? -52.789 -25.645 23.384 1.00 26.61 396 GLU D O 1
ATOM 14190 N N . ARG D 1 397 ? -54.612 -27.026 23.495 1.00 22.03 397 ARG D N 1
ATOM 14191 C CA . ARG D 1 397 ? -53.871 -28.237 23.192 1.00 23.00 397 ARG D CA 1
ATOM 14192 C C . ARG D 1 397 ? -53.079 -28.037 21.909 1.00 21.02 397 ARG D C 1
ATOM 14193 O O . ARG D 1 397 ? -53.591 -27.441 20.965 1.00 24.50 397 ARG D O 1
ATOM 14201 N N . GLY D 1 398 ? -51.837 -28.513 21.921 1.00 26.41 398 GLY D N 1
ATOM 14202 C CA . GLY D 1 398 ? -50.992 -28.534 20.741 1.00 27.96 398 GLY D CA 1
ATOM 14203 C C . GLY D 1 398 ? -50.420 -27.174 20.331 1.00 28.27 398 GLY D C 1
ATOM 14204 O O . GLY D 1 398 ? -49.931 -27.021 19.217 1.00 28.90 398 GLY D O 1
ATOM 14205 N N . ALA D 1 399 ? -50.464 -26.158 21.200 1.00 26.30 399 ALA D N 1
ATOM 14206 C CA . ALA D 1 399 ? -50.039 -24.825 20.790 1.00 23.53 399 ALA D CA 1
ATOM 14207 C C . ALA D 1 399 ? -48.736 -24.538 21.543 1.00 20.65 399 ALA D C 1
ATOM 14208 O O . ALA D 1 399 ? -48.425 -25.169 22.545 1.00 25.23 399 ALA D O 1
ATOM 14210 N N . LYS D 1 400 ? -48.015 -23.532 21.021 1.00 21.82 400 LYS D N 1
ATOM 14211 C CA . LYS D 1 400 ? -46.724 -23.141 21.534 1.00 20.73 400 LYS D CA 1
ATOM 14212 C C . LYS D 1 400 ? -46.896 -21.808 22.254 1.00 18.09 400 LYS D C 1
ATOM 14213 O O . LYS D 1 400 ? -47.607 -20.978 21.722 1.00 17.58 400 LYS D O 1
ATOM 14219 N N . TYR D 1 401 ? -46.200 -21.663 23.404 1.00 20.95 401 TYR D N 1
ATOM 14220 C CA . TYR D 1 401 ? -46.367 -20.532 24.304 1.00 17.56 401 TYR D CA 1
ATOM 14221 C C . TYR D 1 401 ? -45.023 -19.903 24.666 1.00 14.82 401 TYR D C 1
ATOM 14222 O O . TYR D 1 401 ? -43.962 -20.566 24.719 1.00 18.86 401 TYR D O 1
ATOM 14231 N N . ARG D 1 402 ? -45.105 -18.595 24.965 1.00 14.44 402 ARG D N 1
ATOM 14232 C CA . ARG D 1 402 ? -43.969 -17.830 25.459 1.00 17.01 402 ARG D CA 1
ATOM 14233 C C . ARG D 1 402 ? -44.311 -17.246 26.845 1.00 13.58 402 ARG D C 1
ATOM 14234 O O . ARG D 1 402 ? -45.297 -16.479 26.942 1.00 15.64 402 ARG D O 1
ATOM 14242 N N . LEU D 1 403 ? -43.466 -17.601 27.803 1.00 13.88 403 LEU D N 1
ATOM 14243 C CA . LEU D 1 403 ? -43.525 -17.165 29.200 1.00 13.50 403 LEU D CA 1
ATOM 14244 C C . LEU D 1 403 ? -42.386 -16.171 29.458 1.00 13.69 403 LEU D C 1
ATOM 14245 O O . LEU D 1 403 ? -41.231 -16.498 29.265 1.00 14.48 403 LEU D O 1
ATOM 14250 N N . THR D 1 404 ? -42.710 -14.940 29.881 1.00 13.41 404 THR D N 1
ATOM 14251 C CA . THR D 1 404 ? -41.698 -14.003 30.370 1.00 13.70 404 THR D CA 1
ATOM 14252 C C . THR D 1 404 ? -42.107 -13.528 31.763 1.00 13.69 404 THR D C 1
ATOM 14253 O O . THR D 1 404 ? -43.310 -13.470 32.101 1.00 16.81 404 THR D O 1
ATOM 14257 N N . GLY D 1 405 ? -41.114 -13.107 32.528 1.00 14.16 405 GLY D N 1
ATOM 14258 C CA . GLY D 1 405 ? -41.415 -12.507 33.835 1.00 15.40 405 GLY D CA 1
ATOM 14259 C C . GLY D 1 405 ? -40.131 -11.934 34.455 1.00 13.41 405 GLY D C 1
ATOM 14260 O O . GLY D 1 405 ? -39.055 -12.223 33.960 1.00 14.72 405 GLY D O 1
ATOM 14261 N N . PHE D 1 406 ? -40.307 -11.032 35.436 1.00 12.16 406 PHE D N 1
ATOM 14262 C CA . PHE D 1 406 ? -39.238 -10.307 36.062 1.00 9.92 406 PHE D CA 1
ATOM 14263 C C . PHE D 1 406 ? -39.041 -10.838 37.467 1.00 11.92 406 PHE D C 1
ATOM 14264 O O . PHE D 1 406 ? -40.001 -10.939 38.232 1.00 10.59 406 PHE D O 1
ATOM 14272 N N . LEU D 1 407 ? -37.800 -11.101 37.796 1.00 10.57 407 LEU D N 1
ATOM 14273 C CA . LEU D 1 407 ? -37.458 -11.531 39.151 1.00 11.44 407 LEU D CA 1
ATOM 14274 C C . LEU D 1 407 ? -36.062 -11.121 39.595 1.00 11.78 407 LEU D C 1
ATOM 14275 O O . LEU D 1 407 ? -35.225 -10.660 38.791 1.00 10.61 407 LEU D O 1
ATOM 14280 N N . ARG D 1 408 ? -35.881 -11.209 40.911 1.00 11.74 408 ARG D N 1
ATOM 14281 C CA . ARG D 1 408 ? -34.562 -10.987 41.496 1.00 11.11 408 ARG D CA 1
ATOM 14282 C C . ARG D 1 408 ? -34.562 -11.755 42.832 1.00 12.51 408 ARG D C 1
ATOM 14283 O O . ARG D 1 408 ? -35.657 -12.224 43.278 1.00 11.29 408 ARG D O 1
ATOM 14291 N N . THR D 1 409 ? -33.344 -11.986 43.359 1.00 11.94 409 THR D N 1
ATOM 14292 C CA . THR D 1 409 ? -33.190 -12.775 44.588 1.00 12.60 409 THR D CA 1
ATOM 14293 C C . THR D 1 409 ? -32.319 -12.108 45.615 1.00 12.39 409 THR D C 1
ATOM 14294 O O . THR D 1 409 ? -31.625 -11.132 45.376 1.00 11.52 409 THR D O 1
ATOM 14298 N N . SER D 1 410 ? -32.324 -12.716 46.808 1.00 12.81 410 SER D N 1
ATOM 14299 C CA . SER D 1 410 ? -31.268 -12.471 47.771 1.00 11.52 410 SER D CA 1
ATOM 14300 C C . SER D 1 410 ? -29.912 -12.844 47.144 1.00 12.93 410 SER D C 1
ATOM 14301 O O . SER D 1 410 ? -29.774 -13.767 46.326 1.00 12.38 410 SER D O 1
ATOM 14304 N N . VAL D 1 411 ? -28.880 -12.205 47.625 1.00 12.95 411 VAL D N 1
ATOM 14305 C CA . VAL D 1 411 ? -27.536 -12.427 47.096 1.00 12.84 411 VAL D CA 1
ATOM 14306 C C . VAL D 1 411 ? -27.123 -13.906 47.273 1.00 12.97 411 VAL D C 1
ATOM 14307 O O . VAL D 1 411 ? -26.396 -14.454 46.464 1.00 12.85 411 VAL D O 1
ATOM 14311 N N . ASN D 1 412 ? -27.541 -14.532 48.375 1.00 11.99 412 ASN D N 1
ATOM 14312 C CA . ASN D 1 412 ? -27.212 -15.908 48.750 1.00 12.65 412 ASN D CA 1
ATOM 14313 C C . ASN D 1 412 ? -27.989 -16.992 48.005 1.00 11.93 412 ASN D C 1
ATOM 14314 O O . ASN D 1 412 ? -27.757 -18.217 48.248 1.00 14.00 412 ASN D O 1
ATOM 14319 N N . SER D 1 413 ? -28.869 -16.623 47.055 1.00 12.26 413 SER D N 1
ATOM 14320 C CA . SER D 1 413 ? -29.593 -17.594 46.246 1.00 13.01 413 SER D CA 1
ATOM 14321 C C . SER D 1 413 ? -28.558 -18.365 45.387 1.00 14.89 413 SER D C 1
ATOM 14322 O O . SER D 1 413 ? -27.584 -17.770 44.896 1.00 15.26 413 SER D O 1
ATOM 14325 N N . ASP D 1 414 ? -28.789 -19.691 45.249 1.00 16.20 414 ASP D N 1
ATOM 14326 C CA . ASP D 1 414 ? -27.864 -20.522 44.507 1.00 16.81 414 ASP D CA 1
ATOM 14327 C C . ASP D 1 414 ? -28.540 -21.315 43.397 1.00 16.13 414 ASP D C 1
ATOM 14328 O O . ASP D 1 414 ? -27.828 -21.698 42.453 1.00 16.26 414 ASP D O 1
ATOM 14333 N N . ASN D 1 415 ? -29.859 -21.530 43.383 1.00 15.34 415 ASN D N 1
ATOM 14334 C CA . ASN D 1 415 ? -30.473 -22.392 42.368 1.00 16.06 415 ASN D CA 1
ATOM 14335 C C . ASN D 1 415 ? -31.999 -22.193 42.345 1.00 17.28 415 ASN D C 1
ATOM 14336 O O . ASN D 1 415 ? -32.736 -22.662 43.237 1.00 17.29 415 ASN D O 1
ATOM 14341 N N . GLY D 1 416 ? -32.457 -21.398 41.394 1.00 13.47 416 GLY D N 1
ATOM 14342 C CA . GLY D 1 416 ? -33.875 -21.228 41.134 1.00 13.73 416 GLY D CA 1
ATOM 14343 C C . GLY D 1 416 ? -34.274 -21.545 39.708 1.00 13.76 416 GLY D C 1
ATOM 14344 O O . GLY D 1 416 ? -33.441 -21.704 38.810 1.00 14.27 416 GLY D O 1
ATOM 14345 N N . PHE D 1 417 ? -35.581 -21.644 39.493 1.00 14.09 417 PHE D N 1
ATOM 14346 C CA . PHE D 1 417 ? -36.149 -22.014 38.206 1.00 14.49 417 PHE D CA 1
ATOM 14347 C C . PHE D 1 417 ? -37.364 -21.157 37.927 1.00 14.40 417 PHE D C 1
ATOM 14348 O O . PHE D 1 417 ? -38.121 -20.779 38.835 1.00 13.26 417 PHE D O 1
ATOM 14356 N N . PHE D 1 418 ? -37.615 -20.945 36.658 1.00 13.63 418 PHE D N 1
ATOM 14357 C CA . PHE D 1 418 ? -38.754 -20.204 36.134 1.00 12.71 418 PHE D CA 1
ATOM 14358 C C . PHE D 1 418 ? -39.256 -20.941 34.897 1.00 13.34 418 PHE D C 1
ATOM 14359 O O . PHE D 1 418 ? -38.438 -21.206 34.016 1.00 13.56 418 PHE D O 1
ATOM 14367 N N . GLY D 1 419 ? -40.548 -21.243 34.788 1.00 13.68 419 GLY D N 1
ATOM 14368 C CA . GLY D 1 419 ? -41.038 -21.973 33.617 1.00 16.05 419 GLY D CA 1
ATOM 14369 C C . GLY D 1 419 ? -42.514 -22.320 33.730 1.00 20.17 419 GLY D C 1
ATOM 14370 O O . GLY D 1 419 ? -43.294 -21.728 34.496 1.00 15.08 419 GLY D O 1
ATOM 14371 N N . ALA D 1 420 ? -42.864 -23.372 32.962 1.00 18.02 420 ALA D N 1
ATOM 14372 C CA . ALA D 1 420 ? -44.197 -23.910 33.001 1.00 17.55 420 ALA D CA 1
ATOM 14373 C C . ALA D 1 420 ? -44.088 -25.419 33.271 1.00 18.95 420 ALA D C 1
ATOM 14374 O O . ALA D 1 420 ? -43.111 -26.086 32.920 1.00 16.98 420 ALA D O 1
ATOM 14376 N N . ARG D 1 421 ? -45.091 -25.906 34.022 1.00 17.70 421 ARG D N 1
ATOM 14377 C CA . ARG D 1 421 ? -45.191 -27.284 34.443 1.00 18.36 421 ARG D CA 1
ATOM 14378 C C . ARG D 1 421 ? -46.659 -27.749 34.368 1.00 16.28 421 ARG D C 1
ATOM 14379 O O . ARG D 1 421 ? -47.586 -26.954 34.171 1.00 17.07 421 ARG D O 1
ATOM 14387 N N . THR D 1 422 ? -46.823 -29.088 34.404 1.00 19.90 422 THR D N 1
ATOM 14388 C CA . THR D 1 422 ? -48.115 -29.720 34.484 1.00 19.84 422 THR D CA 1
ATOM 14389 C C . THR D 1 422 ? -48.762 -29.337 35.827 1.00 22.16 422 THR D C 1
ATOM 14390 O O . THR D 1 422 ? -48.069 -28.937 36.800 1.00 20.51 422 THR D O 1
ATOM 14394 N N . LEU D 1 423 ? -50.100 -29.512 35.870 1.00 19.26 423 LEU D N 1
ATOM 14395 C CA . LEU D 1 423 ? -50.836 -29.298 37.112 1.00 23.89 423 LEU D CA 1
ATOM 14396 C C . LEU D 1 423 ? -50.376 -30.240 38.214 1.00 23.70 423 LEU D C 1
ATOM 14397 O O . LEU D 1 423 ? -50.459 -29.867 39.379 1.00 29.53 423 LEU D O 1
ATOM 14402 N N . ASP D 1 424 ? -49.806 -31.396 37.860 1.00 28.47 424 ASP D N 1
ATOM 14403 C CA . ASP D 1 424 ? -49.171 -32.255 38.849 1.00 31.19 424 ASP D CA 1
ATOM 14404 C C . ASP D 1 424 ? -47.699 -31.927 39.117 1.00 32.03 424 ASP D C 1
ATOM 14405 O O . ASP D 1 424 ? -47.097 -32.627 39.923 1.00 36.99 424 ASP D O 1
ATOM 14410 N N . GLY D 1 425 ? -47.120 -30.877 38.512 1.00 28.52 425 GLY D N 1
ATOM 14411 C CA . GLY D 1 425 ? -45.865 -30.281 38.983 1.00 29.94 425 GLY D CA 1
ATOM 14412 C C . GLY D 1 425 ? -44.622 -30.706 38.176 1.00 32.89 425 GLY D C 1
ATOM 14413 O O . GLY D 1 425 ? -43.468 -30.451 38.584 1.00 30.63 425 GLY D O 1
ATOM 14414 N N . VAL D 1 426 ? -44.839 -31.375 37.043 1.00 28.20 426 VAL D N 1
ATOM 14415 C CA . VAL D 1 426 ? -43.743 -31.852 36.231 1.00 30.42 426 VAL D CA 1
ATOM 14416 C C . VAL D 1 426 ? -43.376 -30.807 35.153 1.00 24.69 426 VAL D C 1
ATOM 14417 O O . VAL D 1 426 ? -44.232 -30.415 34.324 1.00 23.06 426 VAL D O 1
ATOM 14421 N N . PRO D 1 427 ? -42.111 -30.278 35.188 1.00 28.33 427 PRO D N 1
ATOM 14422 C CA . PRO D 1 427 ? -41.728 -29.181 34.289 1.00 24.03 427 PRO D CA 1
ATOM 14423 C C . PRO D 1 427 ? -41.929 -29.595 32.839 1.00 21.18 427 PRO D C 1
ATOM 14424 O O . PRO D 1 427 ? -41.733 -30.754 32.466 1.00 31.09 427 PRO D O 1
ATOM 14428 N N . ILE D 1 428 ? -42.402 -28.646 32.056 1.00 20.42 428 ILE D N 1
ATOM 14429 C CA . ILE D 1 428 ? -42.587 -28.758 30.613 1.00 19.86 428 ILE D CA 1
ATOM 14430 C C . ILE D 1 428 ? -41.428 -28.044 29.921 1.00 24.32 428 ILE D C 1
ATOM 14431 O O . ILE D 1 428 ? -40.860 -28.572 28.999 1.00 24.68 428 ILE D O 1
ATOM 14436 N N . GLY D 1 429 ? -41.076 -26.843 30.413 1.00 20.00 429 GLY D N 1
ATOM 14437 C CA . GLY D 1 429 ? -39.982 -26.034 29.910 1.00 19.45 429 GLY D CA 1
ATOM 14438 C C . GLY D 1 429 ? -39.617 -25.033 31.007 1.00 19.13 429 GLY D C 1
ATOM 14439 O O . GLY D 1 429 ? -40.517 -24.504 31.706 1.00 16.07 429 GLY D O 1
ATOM 14440 N N . GLU D 1 430 ? -38.326 -24.977 31.315 1.00 17.55 430 GLU D N 1
ATOM 14441 C CA . GLU D 1 430 ? -37.923 -24.113 32.402 1.00 17.94 430 GLU D CA 1
ATOM 14442 C C . GLU D 1 430 ? -36.535 -23.598 32.113 1.00 16.88 430 GLU D C 1
ATOM 14443 O O . GLU D 1 430 ? -35.819 -24.144 31.256 1.00 17.17 430 GLU D O 1
ATOM 14449 N N . ILE D 1 431 ? -36.154 -22.524 32.827 1.00 17.21 431 ILE D N 1
ATOM 14450 C CA . ILE D 1 431 ? -34.754 -22.078 32.901 1.00 14.82 431 ILE D CA 1
ATOM 14451 C C . ILE D 1 431 ? -34.244 -22.113 34.350 1.00 14.43 431 ILE D C 1
ATOM 14452 O O . ILE D 1 431 ? -35.029 -22.136 35.288 1.00 15.17 431 ILE D O 1
ATOM 14457 N N . ASN D 1 432 ? -32.912 -22.028 34.512 1.00 14.43 432 ASN D N 1
ATOM 14458 C CA . ASN D 1 432 ? -32.210 -22.125 35.777 1.00 16.10 432 ASN D CA 1
ATOM 14459 C C . ASN D 1 432 ? -31.379 -20.862 35.995 1.00 16.59 432 ASN D C 1
ATOM 14460 O O . ASN D 1 432 ? -30.501 -20.572 35.171 1.00 16.24 432 ASN D O 1
ATOM 14465 N N . PHE D 1 433 ? -31.671 -20.124 37.069 1.00 14.47 433 PHE D N 1
ATOM 14466 C CA . PHE D 1 433 ? -30.900 -18.952 37.496 1.00 13.81 433 PHE D CA 1
ATOM 14467 C C . PHE D 1 433 ? -30.281 -19.281 38.847 1.00 16.44 433 PHE D C 1
ATOM 14468 O O . PHE D 1 433 ? -30.677 -20.245 39.545 1.00 14.03 433 PHE D O 1
ATOM 14476 N N . HIS D 1 434 ? -29.333 -18.431 39.274 1.00 14.42 434 HIS D N 1
ATOM 14477 C CA . HIS D 1 434 ? -28.598 -18.683 40.507 1.00 14.24 434 HIS D CA 1
ATOM 14478 C C . HIS D 1 434 ? -28.869 -17.546 41.504 1.00 14.43 434 HIS D C 1
ATOM 14479 O O . HIS D 1 434 ? -29.744 -17.659 42.378 1.00 16.25 434 HIS D O 1
ATOM 14486 N N . SER D 1 435 ? -28.112 -16.458 41.373 1.00 16.06 435 SER D N 1
ATOM 14487 C CA . SER D 1 435 ? -28.252 -15.259 42.212 1.00 14.34 435 SER D CA 1
ATOM 14488 C C . SER D 1 435 ? -28.525 -14.096 41.262 1.00 12.85 435 SER D C 1
ATOM 14489 O O . SER D 1 435 ? -27.740 -13.915 40.318 1.00 11.12 435 SER D O 1
ATOM 14492 N N . VAL D 1 436 ? -29.576 -13.342 41.507 1.00 9.86 436 VAL D N 1
ATOM 14493 C CA . VAL D 1 436 ? -30.072 -12.316 40.574 1.00 11.43 436 VAL D CA 1
ATOM 14494 C C . VAL D 1 436 ? -30.244 -10.984 41.305 1.00 11.54 436 VAL D C 1
ATOM 14495 O O . VAL D 1 436 ? -31.138 -10.831 42.189 1.00 10.06 436 VAL D O 1
ATOM 14499 N N . GLY D 1 437 ? -29.387 -10.000 40.971 1.00 10.87 437 GLY D N 1
ATOM 14500 C CA . GLY D 1 437 ? -29.257 -8.712 41.635 1.00 10.65 437 GLY D CA 1
ATOM 14501 C C . GLY D 1 437 ? -30.352 -7.743 41.196 1.00 11.50 437 GLY D C 1
ATOM 14502 O O . GLY D 1 437 ? -31.306 -7.469 41.922 1.00 11.37 437 GLY D O 1
ATOM 14503 N N . ALA D 1 438 ? -30.178 -7.177 40.019 1.00 11.63 438 ALA D N 1
ATOM 14504 C CA . ALA D 1 438 ? -31.145 -6.355 39.328 1.00 11.62 438 ALA D CA 1
ATOM 14505 C C . ALA D 1 438 ? -32.436 -7.148 39.045 1.00 10.49 438 ALA D C 1
ATOM 14506 O O . ALA D 1 438 ? -32.353 -8.362 38.771 1.00 10.60 438 ALA D O 1
ATOM 14508 N N . TRP D 1 439 ? -33.610 -6.530 39.154 1.00 12.02 439 TRP D N 1
ATOM 14509 C CA . TRP D 1 439 ? -34.760 -7.071 38.435 1.00 10.48 439 TRP D CA 1
ATOM 14510 C C . TRP D 1 439 ? -34.280 -7.543 37.041 1.00 11.57 439 TRP D C 1
ATOM 14511 O O . TRP D 1 439 ? -33.752 -6.742 36.281 1.00 11.64 439 TRP D O 1
ATOM 14522 N N . THR D 1 440 ? -34.496 -8.821 36.681 1.00 11.48 440 THR D N 1
ATOM 14523 C CA . THR D 1 440 ? -34.049 -9.398 35.418 1.00 12.18 440 THR D CA 1
ATOM 14524 C C . THR D 1 440 ? -35.232 -10.182 34.799 1.00 13.28 440 THR D C 1
ATOM 14525 O O . THR D 1 440 ? -35.958 -10.929 35.509 1.00 11.56 440 THR D O 1
ATOM 14529 N N . ARG D 1 441 ? -35.465 -9.973 33.501 1.00 12.05 441 ARG D N 1
ATOM 14530 C CA . ARG D 1 441 ? -36.470 -10.719 32.751 1.00 11.68 441 ARG D CA 1
ATOM 14531 C C . ARG D 1 441 ? -35.873 -12.085 32.363 1.00 12.15 441 ARG D C 1
ATOM 14532 O O . ARG D 1 441 ? -34.727 -12.224 31.848 1.00 11.00 441 ARG D O 1
ATOM 14540 N N . PHE D 1 442 ? -36.682 -13.131 32.566 1.00 12.82 442 PHE D N 1
ATOM 14541 C CA . PHE D 1 442 ? -36.402 -14.457 32.054 1.00 12.13 442 PHE D CA 1
ATOM 14542 C C . PHE D 1 442 ? -37.472 -14.836 31.051 1.00 14.10 442 PHE D C 1
ATOM 14543 O O . PHE D 1 442 ? -38.609 -14.314 31.094 1.00 12.07 442 PHE D O 1
ATOM 14551 N N . THR D 1 443 ? -37.055 -15.703 30.094 1.00 13.51 443 THR D N 1
ATOM 14552 C CA . THR D 1 443 ? -37.888 -16.061 28.948 1.00 14.58 443 THR D CA 1
ATOM 14553 C C . THR D 1 443 ? -37.837 -17.575 28.665 1.00 15.19 443 THR D C 1
ATOM 14554 O O . THR D 1 443 ? -36.739 -18.124 28.588 1.00 16.06 443 THR D O 1
ATOM 14558 N N . VAL D 1 444 ? -39.003 -18.212 28.545 1.00 15.58 444 VAL D N 1
ATOM 14559 C CA . VAL D 1 444 ? -39.104 -19.653 28.271 1.00 16.17 444 VAL D CA 1
ATOM 14560 C C . VAL D 1 444 ? -40.170 -19.828 27.161 1.00 16.44 444 VAL D C 1
ATOM 14561 O O . VAL D 1 444 ? -41.326 -19.382 27.251 1.00 13.92 444 VAL D O 1
ATOM 14565 N N . GLU D 1 445 ? -39.843 -20.564 26.096 1.00 16.84 445 GLU D N 1
ATOM 14566 C CA . GLU D 1 445 ? -40.858 -20.931 25.114 1.00 16.34 445 GLU D CA 1
ATOM 14567 C C . GLU D 1 445 ? -41.033 -22.446 25.183 1.00 18.04 445 GLU D C 1
ATOM 14568 O O . GLU D 1 445 ? -40.100 -23.164 25.455 1.00 18.18 445 GLU D O 1
ATOM 14574 N N . PHE D 1 446 ? -42.261 -22.936 25.049 1.00 20.47 446 PHE D N 1
ATOM 14575 C CA . PHE D 1 446 ? -42.554 -24.357 25.233 1.00 21.04 446 PHE D CA 1
ATOM 14576 C C . PHE D 1 446 ? -43.835 -24.722 24.468 1.00 17.77 446 PHE D C 1
ATOM 14577 O O . PHE D 1 446 ? -44.691 -23.870 24.152 1.00 17.89 446 PHE D O 1
ATOM 14585 N N . ASP D 1 447 ? -43.951 -26.035 24.157 1.00 21.94 447 ASP D N 1
ATOM 14586 C CA . ASP D 1 447 ? -45.183 -26.600 23.615 1.00 24.01 447 ASP D CA 1
ATOM 14587 C C . ASP D 1 447 ? -46.084 -27.111 24.733 1.00 19.48 447 ASP D C 1
ATOM 14588 O O . ASP D 1 447 ? -45.593 -27.817 25.625 1.00 24.88 447 ASP D O 1
ATOM 14593 N N . ALA D 1 448 ? -47.373 -26.752 24.633 1.00 23.10 448 ALA D N 1
ATOM 14594 C CA . ALA D 1 448 ? -48.404 -27.056 25.654 1.00 24.55 448 ALA D CA 1
ATOM 14595 C C . ALA D 1 448 ? -48.612 -28.582 25.709 1.00 29.03 448 ALA D C 1
ATOM 14596 O O . ALA D 1 448 ? -48.890 -29.199 26.755 1.00 26.84 448 ALA D O 1
ATOM 14598 N N . GLY D 1 449 ? -48.350 -29.242 24.573 1.00 31.98 449 GLY D N 1
ATOM 14599 C CA . GLY D 1 449 ? -48.616 -30.672 24.500 1.00 35.99 449 GLY D CA 1
ATOM 14600 C C . GLY D 1 449 ? -50.127 -30.899 24.395 1.00 30.83 449 GLY D C 1
ATOM 14601 O O . GLY D 1 449 ? -50.872 -29.977 24.047 1.00 27.91 449 GLY D O 1
ATOM 14602 N N . ASP D 1 450 ? -50.536 -32.121 24.760 1.00 27.95 450 ASP D N 1
ATOM 14603 C CA . ASP D 1 450 ? -51.937 -32.541 24.778 1.00 30.82 450 ASP D CA 1
ATOM 14604 C C . ASP D 1 450 ? -52.623 -32.163 26.099 1.00 31.94 450 ASP D C 1
ATOM 14605 O O . ASP D 1 450 ? -53.216 -32.999 26.788 1.00 34.29 450 ASP D O 1
ATOM 14610 N N . ARG D 1 451 ? -52.547 -30.880 26.477 1.00 28.42 451 ARG D N 1
ATOM 14611 C CA . ARG D 1 451 ? -52.888 -30.452 27.837 1.00 29.86 451 ARG D CA 1
ATOM 14612 C C . ARG D 1 451 ? -53.819 -29.259 27.703 1.00 24.42 451 ARG D C 1
ATOM 14613 O O . ARG D 1 451 ? -53.636 -28.467 26.769 1.00 25.19 451 ARG D O 1
ATOM 14621 N N . ASP D 1 452 ? -54.770 -29.107 28.647 1.00 23.78 452 ASP D N 1
ATOM 14622 C CA . ASP D 1 452 ? -55.658 -27.960 28.621 1.00 23.64 452 ASP D CA 1
ATOM 14623 C C . ASP D 1 452 ? -55.223 -26.868 29.622 1.00 18.20 452 ASP D C 1
ATOM 14624 O O . ASP D 1 452 ? -55.890 -25.838 29.706 1.00 17.96 452 ASP D O 1
ATOM 14629 N N . ALA D 1 453 ? -54.233 -27.155 30.456 1.00 19.43 453 ALA D N 1
ATOM 14630 C CA . ALA D 1 453 ? -53.746 -26.153 31.408 1.00 19.47 453 ALA D CA 1
ATOM 14631 C C . ALA D 1 453 ? -52.301 -26.442 31.785 1.00 21.19 453 ALA D C 1
ATOM 14632 O O . ALA D 1 453 ? -51.820 -27.585 31.781 1.00 20.84 453 ALA D O 1
ATOM 14634 N N . VAL D 1 454 ? -51.603 -25.366 32.205 1.00 17.22 454 VAL D N 1
ATOM 14635 C CA . VAL D 1 454 ? -50.305 -25.515 32.807 1.00 16.74 454 VAL D CA 1
ATOM 14636 C C . VAL D 1 454 ? -50.255 -24.623 34.048 1.00 16.92 454 VAL D C 1
ATOM 14637 O O . VAL D 1 454 ? -51.128 -23.763 34.238 1.00 19.53 454 VAL D O 1
ATOM 14641 N N . GLN D 1 455 ? -49.163 -24.766 34.788 1.00 18.39 455 GLN D N 1
ATOM 14642 C CA . GLN D 1 455 ? -48.800 -23.917 35.915 1.00 18.60 455 GLN D CA 1
ATOM 14643 C C . GLN D 1 455 ? -47.530 -23.166 35.517 1.00 18.47 455 GLN D C 1
ATOM 14644 O O . GLN D 1 455 ? -46.465 -23.756 35.340 1.00 16.61 455 GLN D O 1
ATOM 14650 N N . VAL D 1 456 ? -47.687 -21.835 35.471 1.00 18.62 456 VAL D N 1
ATOM 14651 C CA . VAL D 1 456 ? -46.514 -20.975 35.329 1.00 14.76 456 VAL D CA 1
ATOM 14652 C C . VAL D 1 456 ? -45.980 -20.754 36.737 1.00 13.68 456 VAL D C 1
ATOM 14653 O O . VAL D 1 456 ? -46.760 -20.642 37.734 1.00 13.74 456 VAL D O 1
ATOM 14657 N N . PHE D 1 457 ? -44.637 -20.790 36.862 1.00 13.01 457 PHE D N 1
ATOM 14658 C CA . PHE D 1 457 ? -44.035 -20.642 38.153 1.00 14.23 457 PHE D CA 1
ATOM 14659 C C . PHE D 1 457 ? -42.666 -19.973 38.091 1.00 14.47 457 PHE D C 1
ATOM 14660 O O . PHE D 1 457 ? -41.955 -20.004 37.067 1.00 16.17 457 PHE D O 1
ATOM 14668 N N . GLY D 1 458 ? -42.311 -19.468 39.260 1.00 13.47 458 GLY D N 1
ATOM 14669 C CA . GLY D 1 458 ? -40.952 -19.189 39.663 1.00 15.17 458 GLY D CA 1
ATOM 14670 C C . GLY D 1 458 ? -40.637 -19.609 41.092 1.00 15.22 458 GLY D C 1
ATOM 14671 O O . GLY D 1 458 ? -41.520 -19.595 41.954 1.00 14.51 458 GLY D O 1
ATOM 14672 N N . GLY D 1 459 ? -39.408 -20.039 41.308 1.00 14.19 459 GLY D N 1
ATOM 14673 C CA . GLY D 1 459 ? -39.025 -20.390 42.661 1.00 13.73 459 GLY D CA 1
ATOM 14674 C C . GLY D 1 459 ? -37.539 -20.527 42.877 1.00 14.54 459 GLY D C 1
ATOM 14675 O O . GLY D 1 459 ? -36.786 -20.475 41.913 1.00 14.26 459 GLY D O 1
ATOM 14676 N N . VAL D 1 460 ? -37.192 -20.702 44.150 1.00 15.29 460 VAL D N 1
ATOM 14677 C CA . VAL D 1 460 ? -35.805 -20.855 44.590 1.00 13.37 460 VAL D CA 1
ATOM 14678 C C . VAL D 1 460 ? -35.691 -22.060 45.502 1.00 13.44 460 VAL D C 1
ATOM 14679 O O . VAL D 1 460 ? -36.565 -22.241 46.383 1.00 12.13 460 VAL D O 1
ATOM 14683 N N . TRP D 1 461 ? -34.576 -22.777 45.420 1.00 14.56 461 TRP D N 1
ATOM 14684 C CA . TRP D 1 461 ? -34.113 -23.712 46.443 1.00 15.13 461 TRP D CA 1
ATOM 14685 C C . TRP D 1 461 ? -33.582 -22.936 47.626 1.00 16.78 461 TRP D C 1
ATOM 14686 O O . TRP D 1 461 ? -32.909 -21.922 47.415 1.00 15.58 461 TRP D O 1
ATOM 14697 N N . THR D 1 462 ? -33.932 -23.358 48.868 1.00 17.39 462 THR D N 1
ATOM 14698 C CA . THR D 1 462 ? -33.557 -22.620 50.074 1.00 16.86 462 THR D CA 1
ATOM 14699 C C . THR D 1 462 ? -32.786 -23.483 51.072 1.00 14.25 462 THR D C 1
ATOM 14700 O O . THR D 1 462 ? -32.551 -23.105 52.218 1.00 16.22 462 THR D O 1
ATOM 14704 N N . ASN D 1 463 ? -32.282 -24.648 50.624 1.00 15.65 463 ASN D N 1
ATOM 14705 C CA . ASN D 1 463 ? -31.439 -25.471 51.501 1.00 18.10 463 ASN D CA 1
ATOM 14706 C C . ASN D 1 463 ? -30.122 -24.815 51.946 1.00 19.40 463 ASN D C 1
ATOM 14707 O O . ASN D 1 463 ? -29.659 -25.110 53.036 1.00 19.08 463 ASN D O 1
ATOM 14712 N N . SER D 1 464 ? -29.564 -23.852 51.170 1.00 17.45 464 SER D N 1
ATOM 14713 C CA . SER D 1 464 ? -28.266 -23.266 51.444 1.00 18.34 464 SER D CA 1
ATOM 14714 C C . SER D 1 464 ? -28.341 -22.116 52.416 1.00 17.65 464 SER D C 1
ATOM 14715 O O . SER D 1 464 ? -27.335 -21.691 52.861 1.00 19.69 464 SER D O 1
ATOM 14718 N N . GLY D 1 465 ? -29.547 -21.613 52.748 1.00 17.52 465 GLY D N 1
ATOM 14719 C CA . GLY D 1 465 ? -29.621 -20.497 53.678 1.00 19.02 465 GLY D CA 1
ATOM 14720 C C . GLY D 1 465 ? -30.995 -19.819 53.629 1.00 14.69 465 GLY D C 1
ATOM 14721 O O . GLY D 1 465 ? -31.913 -20.252 52.948 1.00 14.29 465 GLY D O 1
ATOM 14722 N N . ASP D 1 466 ? -31.085 -18.692 54.320 1.00 15.02 466 ASP D N 1
ATOM 14723 C CA . ASP D 1 466 ? -32.317 -17.911 54.335 1.00 16.04 466 ASP D CA 1
ATOM 14724 C C . ASP D 1 466 ? -32.321 -17.111 53.017 1.00 15.97 466 ASP D C 1
ATOM 14725 O O . ASP D 1 466 ? -31.581 -16.139 52.898 1.00 16.22 466 ASP D O 1
ATOM 14730 N N . ILE D 1 467 ? -33.186 -17.519 52.069 1.00 13.05 467 ILE D N 1
ATOM 14731 C CA . ILE D 1 467 ? -33.115 -17.049 50.691 1.00 13.71 467 ILE D CA 1
ATOM 14732 C C . ILE D 1 467 ? -34.530 -16.638 50.273 1.00 13.43 467 ILE D C 1
ATOM 14733 O O . ILE D 1 467 ? -35.590 -17.266 50.613 1.00 12.57 467 ILE D O 1
ATOM 14738 N N . TRP D 1 468 ? -34.609 -15.601 49.406 1.00 13.60 468 TRP D N 1
ATOM 14739 C CA . TRP D 1 468 ? -35.905 -15.069 48.947 1.00 12.82 468 TRP D CA 1
ATOM 14740 C C . TRP D 1 468 ? -35.794 -14.776 47.456 1.00 11.85 468 TRP D C 1
ATOM 14741 O O . TRP D 1 468 ? -34.672 -14.609 46.893 1.00 12.02 468 TRP D O 1
ATOM 14752 N N . MET D 1 469 ? -36.943 -14.760 46.829 1.00 12.01 469 MET D N 1
ATOM 14753 C CA . MET D 1 469 ? -37.153 -14.372 45.449 1.00 13.47 469 MET D CA 1
ATOM 14754 C C . MET D 1 469 ? -38.361 -13.435 45.406 1.00 13.27 469 MET D C 1
ATOM 14755 O O . MET D 1 469 ? -39.384 -13.662 46.106 1.00 13.62 469 MET D O 1
ATOM 14760 N N . GLN D 1 470 ? -38.243 -12.353 44.609 1.00 12.17 470 GLN D N 1
ATOM 14761 C CA . GLN D 1 470 ? -39.339 -11.521 44.179 1.00 9.91 470 GLN D CA 1
ATOM 14762 C C . GLN D 1 470 ? -39.681 -11.693 42.717 1.00 12.86 470 GLN D C 1
ATOM 14763 O O . GLN D 1 470 ? -38.797 -11.986 41.876 1.00 11.89 470 GLN D O 1
ATOM 14769 N N . LEU D 1 471 ? -40.959 -11.390 42.399 1.00 11.44 471 LEU D N 1
ATOM 14770 C CA . LEU D 1 471 ? -41.570 -11.691 41.105 1.00 12.50 471 LEU D CA 1
ATOM 14771 C C . LEU D 1 471 ? -42.569 -10.622 40.731 1.00 12.33 471 LEU D C 1
ATOM 14772 O O . LEU D 1 471 ? -43.319 -10.176 41.591 1.00 11.93 471 LEU D O 1
ATOM 14777 N N . ASP D 1 472 ? -42.629 -10.295 39.455 1.00 11.45 472 ASP D N 1
ATOM 14778 C CA . ASP D 1 472 ? -43.592 -9.367 38.928 1.00 11.59 472 ASP D CA 1
ATOM 14779 C C . ASP D 1 472 ? -43.769 -9.480 37.419 1.00 12.82 472 ASP D C 1
ATOM 14780 O O . ASP D 1 472 ? -42.830 -9.904 36.686 1.00 10.99 472 ASP D O 1
ATOM 14785 N N . ASP D 1 473 ? -44.929 -8.975 36.945 1.00 10.63 473 ASP D N 1
ATOM 14786 C CA . ASP D 1 473 ? -45.210 -8.742 35.517 1.00 13.10 473 ASP D CA 1
ATOM 14787 C C . ASP D 1 473 ? -45.015 -9.974 34.638 1.00 14.59 473 ASP D C 1
ATOM 14788 O O . ASP D 1 473 ? -44.317 -9.953 33.616 1.00 14.09 473 ASP D O 1
ATOM 14793 N N . VAL D 1 474 ? -45.616 -11.073 35.086 1.00 12.26 474 VAL D N 1
ATOM 14794 C CA . VAL D 1 474 ? -45.545 -12.356 34.396 1.00 14.36 474 VAL D CA 1
ATOM 14795 C C . VAL D 1 474 ? -46.561 -12.420 33.234 1.00 15.30 474 VAL D C 1
ATOM 14796 O O . VAL D 1 474 ? -47.730 -12.044 33.392 1.00 14.99 474 VAL D O 1
ATOM 14800 N N . SER D 1 475 ? -46.069 -12.928 32.083 1.00 14.18 475 SER D N 1
ATOM 14801 C CA . SER D 1 475 ? -46.834 -13.005 30.839 1.00 14.72 475 SER D CA 1
ATOM 14802 C C . SER D 1 475 ? -46.661 -14.383 30.173 1.00 14.65 475 SER D C 1
ATOM 14803 O O . SER D 1 475 ? -45.548 -14.893 30.081 1.00 14.38 475 SER D O 1
ATOM 14806 N N . LEU D 1 476 ? -47.803 -14.953 29.760 1.00 14.11 476 LEU D N 1
ATOM 14807 C CA . LEU D 1 476 ? -47.900 -16.150 28.938 1.00 15.79 476 LEU D CA 1
ATOM 14808 C C . LEU D 1 476 ? -48.747 -15.791 27.739 1.00 16.75 476 LEU D C 1
ATOM 14809 O O . LEU D 1 476 ? -49.916 -15.455 27.889 1.00 16.32 476 LEU D O 1
ATOM 14814 N N . THR D 1 477 ? -48.110 -15.847 26.542 1.00 14.63 477 THR D N 1
ATOM 14815 C CA . THR D 1 477 ? -48.717 -15.471 25.273 1.00 17.38 477 THR D CA 1
ATOM 14816 C C . THR D 1 477 ? -48.471 -16.583 24.248 1.00 15.24 477 THR D C 1
ATOM 14817 O O . THR D 1 477 ? -47.456 -17.243 24.274 1.00 17.08 477 THR D O 1
ATOM 14821 N N . LYS D 1 478 ? -49.490 -16.832 23.417 1.00 21.29 478 LYS D N 1
ATOM 14822 C CA . LYS D 1 478 ? -49.303 -17.773 22.319 1.00 22.48 478 LYS D CA 1
ATOM 14823 C C . LYS D 1 478 ? -48.172 -17.291 21.393 1.00 19.78 478 LYS D C 1
ATOM 14824 O O . LYS D 1 478 ? -47.964 -16.096 21.178 1.00 21.29 478 LYS D O 1
ATOM 14830 N N . VAL D 1 479 ? -47.437 -18.253 20.824 1.00 22.64 479 VAL D N 1
ATOM 14831 C CA . VAL D 1 479 ? -46.312 -17.906 19.948 1.00 22.78 479 VAL D CA 1
ATOM 14832 C C . VAL D 1 479 ? -46.849 -17.831 18.517 1.00 29.88 479 VAL D C 1
ATOM 14833 O O . VAL D 1 479 ? -47.577 -18.717 18.135 1.00 29.53 479 VAL D O 1
ATOM 14837 N N . ARG D 1 480 ? -46.557 -16.741 17.792 1.00 35.90 480 ARG D N 1
ATOM 14838 C CA . ARG D 1 480 ? -46.661 -16.619 16.334 1.00 50.03 480 ARG D CA 1
ATOM 14839 C C . ARG D 1 480 ? -47.732 -15.603 15.932 1.00 56.14 480 ARG D C 1
ATOM 14840 O O . ARG D 1 480 ? -47.335 -14.612 15.289 1.00 64.73 480 ARG D O 1
#

Secondary structure (DSSP, 8-state):
-------EEEEE-SSTT-TT-HHHHHS--B--EEEEEE-SSS-EEEEESSBB-TT---SSS---TTS--BS-EEEEE----GGG-----EE-BSSTTSBPPSS----BTTTB-EEEEEEEEEETTEEEEEEEEEEEE-STT-EEEEEEEEEEESSTTSS-EEEEEEEE-TTS--TTSEEEEEEETTEEEEEEE-SSSSEEEEEEEEEGGGTT-GGG-EEE-SSSEES-GGG---SEEEEE-SEEEEEETTTTEEEEEEEETTEEEEEEESSTT---PPPEEEE-TTTSTTEEEEEE-TT-BTTEEEEEEEETTTTEEEEEEEEE-TTS-EES---STTTTSTT-SS---S-SS-EEEPSSEEEEESTT-SSSSSEEEEEEESSSEEEEEEEEE--TT-EEEEEEEEEE-TT---EEEEEE-TTS-EEEEEEES---S-EEEEEEEE--S-SEEEEEEEEE-TTSSEEEEEEEEEEEE--/-------EEEEE-SSTT-TT-HHHHH---B--EEEEEE-SSS-EEEEESSBB-TT---SSS---TTS--BS-EEEEE----GGG-----EE-BSSTTSBPPSS----BTTTBSEEEEEEEEEETTEEEEEEEEEEEE-STT-EEEEEEEEEEESSSSSS-EEEEEEEE-TTS--TTSEEEEEEETTEEEEEEE-SSSSEEEEEEEEEGGGTT-GGG-EEE-SSSEES-GGG---SEEEEE-SEEEEEETTTTEEEEEEEETTEEEEEEESSTT-PPPPPEEEE-TTTSTTEEEEEE-TT-BTTEEEEEEEETTTTEEEEEEEEE-TTS-EES----SSTTSTT-SS---SSTT--EEPSSEEEEESTT-SSSSSEEEEEEESSSEEEEEEEEE--TT-EEEEEEEEEE-TT---EEEEEE-TTS-EEEEEEE----S-EEEEEEEE--S-SEEEEEEEEE-TTSSEEEEEEEEEEEE--/-------EEEEE-SSTT-TT-HHHHHS--B--EEEEEE-SSS-EEEEESSBB-TT---SSS---TTS--BS-EEEEE----GGG-----EE-BSSTTSBPPSS----BTTTB-EEEEEEEEEETTEEEEEEEEEEEE-STT-EEEEEEEEEEESSTTSS-EEEEEEEE-TTS--TTSEEEEEEETTEEEEEEE-SSSSEEEEEEEEEGGGTT-GGG-EEE-SSSEES-GGG---SEEEEE-SEEEEEETTTTEEEEEEEETTEEEEEEESSTT-PPPPPEEEE-TTTSTTEEEEEE-TT-BTTEEEEEEEETTTTEEEEEEEEE-TTS-EES---SSSTTSTT-SS---S-TT-EEEPSSEEEEESTT-SSSSSEEEEEEESSSEEEEEEEEE--TT-EEEEEEEEEE-TT---EEEEEE-TTS-EEEEEEE----S-EEEEEEEE--S-SEEEEEEEEE-TTSSEEEEEEEEEEEE--/-------EEEEE-SSTT-TT-HHHHHS--B--EEEEEE-SSS-EEEEESSBB-TT---SSS---TTS--BS-EEEEE----GGG-----EE-BSSTTSBPPSS----BTTTB-EEEEEEEEEETTEEEEEEEEEEEE-STT-EEEEEEEEEEESSTTSS-EEEEEEEE-TTS--TTSEEEEEEETTEEEEEEE-SSSSEEEEEEEEEGGGTT-GGG-EEE-SSSEES-GGG---SEEEEE-SEEEEEETTTTEEEEEEEETTEEEEEEESSTT-PPPPPEEEE-TTTSTTEEEEEE-TT-BTTEEEEEEEETTTTEEEEEEEEE-TTS-EES---SSSTTSTT-SS---S-TT--EEPSSEEEEESTT-SSSSSEEEEEEESSSEEEEEEEEE--TT-EEEEEEEEEE-TT---EEEEEE-TTS-EEEEEEE----S-EEEEEEEE--S-SEEEEEEEEE-TTSSEEEEEEEEEEEE--

CATH classification: 2.60.120.260

Foldseek 3Di:
DQDDAQWFFQFFCFAFLGPQPCQFQAQFHFWDFQAWEDQVPQKIKTKTAWGFGDQADFQFDDGPPNRPTAGMWMFMFNDLDPNNHTHTDGTQHVPRSHTHHQDDFPCDAQQFNHKGWQHWYYDDQKIKTKIWGWNHADPAQDGATQWIFMWMDNPSPNHIDTAPAIGGDPPQFQFARHWEWEDDPQKIKIWGGGGGFWFAIWIKMAGSVCVRPLQRIFGDQPPDTHRDSVSIDGLGGDGWGRKYWYQAPLQCWIKMWTDGPFFIWIWIANDPSDDIHDTDGNGGCQLFPQKGHWYWHHSDHDQWTWTWIAHGRSNGITIMTFGAHSNRHTDQGFQQASQFVSNDFAFDPQPDRTKDWDPPKTWQAARCPTVGGGTWIKHKDQAFKIKMKHKTFDDAFFKKKKKWWKFKDQQFAWKKWAKAAPVRHGFWIDIDGGGHRTDMDMIMGTPHGDGIIMTMIITGNNRGTMMMIIGRMGMGTDD/DQDDAQWFFQFFCFAPLGPQPCQQQAQFHFWDFQAWEDQQPQKIKTKTAWTFGDQADFQFPDGPPNGLTAGMWMFMFNDLDPNNHTHTDGTQHDVRSHTHHQDDFPCDAQQFNGKGWQHWYYDPQKIKTKIWGWNHADPAQDTATQWIFMWMDNPSSNHIDTAPQIDGCPPQFQFARHWEWEDDDQKIKIWGGGGGFWFAIWIKMAGPVCPSPLQRIFGDQPPDTHRDSVSIDGLGGDGFGRKYWYQAPLLCWIWMWTDGPFFIWIWIANDPSDPIHDTDGNGGCLLFPQKGHWYWHHSDHPQWTWTWIAHGRSNGITIMTFGAHSNRHTDQGFQQASQFVSNDFAFDPQPPRTKDWDPPKTWQADRVPTVGDRTKIKHKDQAFKIKMKHKTFDDAFFKKKKKWWKFKDQQFAWKKWAKAAPVRHGFWIDIDGHGDRGDMDMIMGTPHRDGIIMTMIITGNNRGTMMMIIGRIGMGTDD/DLDDAQKFFQFFCAAFLGPQPCQQQAQFHFWDFFAWEDQQPQKIKTKTAWTFGDQADFQFDDGPPNRPTAGMWMFMFNDLDPNNHTHTDGTQHVPRSHTHHQDDFPCDAQQFNGKGWQHWYYDDQKIKTKIWGWNHADPAQDGATQWIWMWMDNHSSNHIDTDPQIDGCPPQFQFARHWEWEDDDQKIKIKTGGRGFWWAIWIKMAGNVCVSPLQSIFGDQPPDTHRDSVSTDGLGGDGWGRKYWYQAPQQCWIKMWTDGPFFIWIWIANDPSDPIHDTDGNGGCQLFPQKGHWYWHRSDHDQWTWTWIAHGRSNGITIMTFGDHSNRDTDFGFQQASQFVSNDFFFDDQPPRTKDWDPPKTWQADRVPTVGDRIWIKHKDQAFKIKMKHKTFDDAFFKKKKKWWKFKDQQFAWKKWFKAAPVGHGFWIDIDGHGHRGDMDMIMGTPHGDTIIMTMIITGNNRGTMMMIIGRIGMGTDD/DQDDAQKFFQFFCFAFLGPQPCQQQAQFHFWDFQAWEDAVPQKIKTKTAWTFGDQDDFQFDDGPPNRPTAGMWMFMFNDLDPNNHTHTDGTQHVPRSHGHHQDDFPCDAQQFNHKGWQHWYYDPQKIKTKIWGWNHDDPAQDGFTQWIWIWMDNHSSNHIDTDPAIDGCPVQFQFARHWEWEDDVQKIKIWGHGRGFWFAIFIKMFGPVCPRPLQRIFGQQPPRTHRDSVSIDGLGGDGWGRKYWYQAPLLCWIKMWTDGPFFIWIWIANDPSDDIHDTDGNGGCQLFPQKGHWYWHHSDHPQWTWTWIAHGRSNGITIMTFGAHSNRHTDQGFQQASQFVSNDFAFDPQPPRTKDWDPPKTWQADRPPTVGGGTKIKHKDQAFKIKMKHKTFDDAFFKKKKKWWKFKDQQFAWKKWAKAAPVRHGFWIDIDGHGDRGDMDMTMGTPHRDGIIMTMIITGNNRHTMMMIIGRMGMGTDD

Radius of gyration: 40.12 Å; Cα contacts (8 Å, |Δi|>4): 6053; chains: 4; bounding box: 93×68×107 Å

Organism: NCBI:txid69365

Sequence (1916 aa):
TTSRTPATVVEKLTGPDAPNNTWGRWDIKATDLGIMWDDGAGHVLTAFGDTFGNSWTGPGGGAPPNGNWRSNVLVRSSDGDDLADGMLFDWAAQGPQGVAREIIPSKKINGVEITTIPTTGISVGKRQYLGFMSVKQWGPPGVWDTNFAGIAYSDDGGGTWKVSDTRWENADGHDPFQMQAWVQKGGTIYVFGTQNGRNGPASVAKVPASKLLDKSAFRYWNGTDWSRKESDAVPVMDAPMSEMSVQYDAYSKRFLMMTLSGEDIIMRTATAPEGPWTPAQTVASSTDYPALYGGYFHPWNKDGEIYFTMSQWNPYNVYLMRLRIDRDGNIIDPNLVTDASFERSTTLGDGTNGTWAAKPNSGIDNAPAAGFTGDHRAFVRYNSGWRDIWQDVAVERGAKYRLTGFLRTSVNSDNGFFGARTLDGVPIGEEINFHSVGAWTRFTVEFDAGDRDAVQVFGGVWTNSGDIWMQLDDVSLTKVRTTSRTPATVVEKLTGPDAPNNTWGRWDIKATDLGIMWDDGAGHVLTAFGDTFGNSWTGPGGGAPPNGNWRSNVLVRSSDGDLADGMLFDWAAQGPQGVAREIIPSKKINGVEITTIPTTGISVGKRQYLGFMSVKQWGPPGVWDTNFAGIAYSDDGGGTWKVSDTRWENADGHDPFQMQAWVQKGGTIYVFGTQNGRNGPASVAKVPASKLLDKSAFRYWNGTDWSRKESDAVPVMDAPMSEMSVQYDAYSKRFLMMTLSGEDIIMRTATAPEGPWTPAQTVASSTDYPALYGGYFHPWNKDGEIYFTMSQWNPYNVYLMRLRIDRDGNIIDPNLVTDASFERSTTLGDGTNGTWAAKPNSGIDNAPAAGFTGDHRAFVRYNSGWRDIWQDVAVERGAKYRLTGFLRTSVNSDNGFFGARTLDGVPIGEINFHSVGAWTRFTVEFDAGDRDAVQVFGGVWTNSGDIWMQLDDVSLTKVRTTSRTPATVVEKLTGPDAPNNTWGRWDIKATDLGIMWDDGAGHVLTAFGDTFGNSWTGPGGGAPPNGNWRSNVLVRSSDGDLADGMLFDWAAQGPQGVAREIIPSKKINGVEITTIPTTGISVGKRQYLGFMSVKQWGPPGVWDTNFAGIAYSDDGGGTWKVSDTRWENADGHDPFQMQAWVQKGGTIYVFGTQNGRNGPASVAKVPASKLLDKSAFRYWNGTDWSRKESDAVPVMDAPMSEMSVQYDAYSKRFLMMTLSGEDIIMRTATAPEGPWTPAQTVASSTDYPALYGGYFHPWNKDGEIYFTMSQWNPYNVYLMRLRIDRDGNIIDPNLVTDASFERSTTLGDGTNGTWAAKPNSGIDNAPAAGFTGDHRAFVRYNSGWRDIWQDVAVERGAKYRLTGFLRTSVNSDNGFFGARTLDGVPIGEINFHSVGAWTRFTVEFDAGDRDAVQVFGGVWTNSGDIWMQLDDVSLTKVRTTSRTPATVVEKLTGPDAPNNTWGRWDIKATDLGIMWDDGAGHVLTAFGDTFGNSWTGPGGGAPPNGNWRSNVLVRSSDGDLADGMLFDWAAQGPQGVAREIIPSKKINGVEITTIPTTGISVGKRQYLGFMSVKQWGPPGVWDTNFAGIAYSDDGGGTWKVSDTRWENADGHDPFQMQAWVQKGGTIYVFGTQNGRNGPASVAKVPASKLLDKSAFRYWNGTDWSRKESDAVPVMDAPMSEMSVQYDAYSKRFLMMTLSGEDIIMRTATAPEGPWTPAQTVASSTDYPALYGGYFHPWNKDGEIYFTMSQWNPYNVYLMRLRIDRDGNIIDPNLVTDASFERSTTLGDGTNGTWAAKPNSGIDNAPAAGFTGDHRAFVRYNSGWRDIWQDVAVERGAKYRLTGFLRTSVNSDNGFFGARTLDGVPIGEINFHSVGAWTRFTVEFDAGDRDAVQVFGGVWTNSGDIWMQLDDVSLTKVR

Nearest PDB structures (foldseek):
  8hhv-assembly1_A  TM=1.002E+00  e=7.037E-104  Microbacterium arabinogalactanolyticum
  8ic1-assembly1_A  TM=1.001E+00  e=1.125E-103  Microbacterium arabinogalactanolyticum
  8an0-assembly1_A  TM=7.470E-01  e=3.415E-11  Mycobacterium tuberculosis H37Rv
  8h3u-assembly1_A  TM=3.324E-01  e=2.531E-06  Homo sapiens
  8h3s-assembly1_A  TM=4.994E-01  e=4.300E-04  Homo sapiens

Solvent-accessible surface area: 67876 Å² total; per-residue (Å²): 66,104,46,124,14,16,2,11,3,4,20,16,0,0,2,30,51,3,38,3,28,0,82,14,28,13,16,0,22,0,0,15,6,0,4,17,8,55,8,61,72,51,38,0,0,0,0,0,0,18,0,18,0,9,6,13,110,21,78,1,23,40,38,62,150,18,2,27,92,14,0,0,0,0,0,60,0,58,30,43,103,13,36,72,2,0,27,0,39,79,4,1,52,39,30,76,12,17,0,66,44,11,2,95,19,134,65,95,107,28,75,22,29,0,2,8,1,9,10,8,18,17,37,64,187,70,5,19,0,2,4,4,0,0,80,59,112,39,89,138,11,69,14,58,7,42,42,2,3,0,0,40,2,88,79,31,0,19,85,32,142,77,12,128,11,90,2,102,12,115,111,24,123,15,37,1,1,5,7,1,12,10,83,91,58,58,34,0,32,0,0,0,1,40,27,2,46,99,13,32,0,4,0,0,59,1,59,14,95,102,2,46,63,87,84,16,3,80,5,38,37,45,117,76,49,26,164,123,41,107,61,19,53,75,26,3,111,49,52,3,1,16,7,13,11,21,66,8,78,56,9,141,43,5,0,0,0,0,15,33,50,103,9,0,15,0,47,1,0,97,30,10,50,13,130,18,50,109,60,39,39,0,0,0,31,38,7,6,43,55,7,14,1,1,7,9,0,41,68,25,135,100,0,36,0,15,0,0,0,0,0,118,36,8,8,0,0,0,0,0,35,10,25,1,37,167,95,1,73,31,60,33,57,5,56,5,37,16,11,0,1,23,86,47,82,26,11,22,50,0,57,149,24,52,10,5,6,72,33,9,9,9,22,34,76,47,89,35,14,7,8,0,1,33,15,40,0,18,0,73,50,75,55,17,53,38,1,0,47,1,30,5,81,12,99,132,61,15,77,2,40,0,6,0,6,0,51,7,13,88,60,0,36,55,0,50,2,0,0,26,18,90,136,43,86,83,48,18,76,25,56,2,49,5,11,30,25,16,18,32,1,25,9,98,12,79,0,27,122,73,82,23,0,19,0,8,0,0,0,102,0,104,78,22,73,0,64,0,17,1,0,2,2,2,0,19,65,35,192,64,105,47,122,13,16,2,10,3,4,20,17,0,0,2,30,50,10,93,3,73,0,89,58,80,13,27,0,24,0,0,16,6,0,4,17,7,56,7,60,71,51,39,0,0,0,0,1,0,16,0,14,0,97,27,13,110,21,79,2,19,43,39,61,150,111,2,58,92,13,0,0,0,0,0,60,0,57,28,61,86,13,29,92,2,0,104,0,56,79,3,2,63,40,94,176,39,34,0,64,40,7,2,95,18,133,66,95,108,32,73,23,29,0,2,9,1,10,11,6,20,18,33,68,168,68,5,16,0,1,5,3,0,0,80,49,112,40,95,140,11,70,11,61,7,45,19,2,3,0,0,43,2,76,79,26,0,28,85,33,136,62,18,145,14,98,2,95,19,108,110,30,126,15,37,1,0,5,6,1,12,8,74,91,63,58,30,0,31,1,0,0,0,40,26,2,47,99,13,35,0,4,0,0,55,0,57,8,93,95,2,46,62,85,88,14,4,62,8,38,41,46,114,80,48,30,178,128,46,92,63,18,54,74,27,5,116,52,51,4,2,16,6,13,11,22,66,4,80,61,11,145,51,1,0,0,0,0,15,34,49,103,8,0,17,0,49,2,0,86,27,12,49,11,127,17,49,56,49,37,43,0,0,0,30,37,5,4,44,57,7,16,2,1,8,8,0,44,70,24,136,93,0,38,0,15,0,0,0,0,1,120,36,7,6,0,0,0,0,0,34,10,30,2,40,166,106,1,70,34,56,33,57,5,56,5,40,18,10,0,2,23,87,43,84,34,14,23,47,1,58,153,17,54,9,4,6,70,34,8,9,12,22,38,86,49,85,35,14,6,8,1,1,32,17,41,0,27,0,76,41,66,56,18,53,36,1,0,46,1,34,6,76,16,103,134,65,16,90,2,38,0,5,0,7,0,51,8,13,140,71,6,55,56,0,50,1,0,0,23,14,91,134,38,88,84,43,18,72,50,69,8,100,60,12,65,51,17,50,49,37,50,10,76,10,93,0,26,119,78,79,27,0,20,0,8,0,0,0,103,0,101,82,22,74,0,68,0,16,1,0,3,3,2,0,20,69,29,220,63,102,46,119,15,17,2,11,2,3,21,15,0,0,2,30,52,9,88,2,76,0,92,57,80,14,25,0,23,0,0,15,5,0,4,16,8,54,7,59,70,49,42,0,0,0,0,0,0,18,0,19,0,97,27,12,109,21,77,1,22,40,37,62,151,110,2,62,91,14,0,0,0,0,0,61,0,58,30,54,85,11,27,93,2,1,108,0,58,78,3,2,60,40,96,174,38,35,0,65,41,10,1,94,18,135,68,94,110,29,83,14,26,0,3,9,1,9,11,8,19,18,35,62,184,71,4,19,0,1,6,2,0,0,79,60,113,39,92,137,12,67,12,58,6,41,19,2,3,0,0,42,2,86,82,30,0,22,87,33,144,74,18,152,15,102,3,96,12,112,112,28,125,17,36,1,1,5,6,1,12,10,70,89,66,54,30,0,36,0,0,0,1,40,25,2,46,98,13,33,0,4,0,0,54,1,64,8,97,103,2,46,62,81,80,13,2,60,5,39,40,46,116,77,48,28,175,136,43,102,53,20,51,75,24,4,111,51,52,3,1,15,5,13,11,20,66,5,78,55,2,143,45,4,0,0,0,0,15,33,50,100,9,0,15,0,47,2,3,96,26,9,49,12,112,19,43,67,59,41,39,0,0,0,31,36,7,4,46,58,6,15,2,1,8,8,0,41,71,24,132,88,0,40,0,15,0,0,0,0,1,120,38,8,8,0,0,0,0,0,36,9,34,1,38,152,93,1,74,32,57,32,60,6,57,5,38,16,11,0,0,21,82,46,76,28,12,23,51,1,58,151,23,50,8,6,6,72,35,7,8,8,20,34,72,46,84,34,15,7,5,0,2,31,16,41,0,17,0,71,46,69,52,21,54,37,1,0,46,1,31,5,80,12,99,151,66,15,86,1,39,0,6,0,6,0,51,9,12,139,70,6,55,55,0,50,1,0,0,26,16,91,132,41,91,80,50,16,74,51,69,9,98,59,12,64,52,16,51,52,40,50,10,82,10,88,0,29,125,80,80,30,0,19,0,7,0,0,0,100,0,101,80,22,73,0,64,0,16,1,0,2,2,2,0,20,64,33,219,65,106,47,118,14,18,2,10,2,3,20,17,0,0,2,31,51,3,34,2,27,0,85,13,29,13,15,0,24,0,0,16,6,0,4,17,7,53,8,61,71,52,39,0,0,0,0,1,0,18,0,17,0,8,5,12,110,20,78,0,22,36,41,61,151,19,2,26,90,13,0,0,0,0,0,60,0,58,30,58,84,13,29,68,2,0,25,0,39,80,3,2,34,39,28,68,8,15,0,64,41,11,2,94,19,136,68,89,110,29,79,17,29,0,2,9,1,8,11,7,17,18,34,68,148,52,5,18,0,1,4,2,0,0,79,58,114,40,92,136,11,70,12,60,6,42,22,2,3,0,0,34,2,69,80,32,0,22,86,33,135,78,18,150,10,100,2,94,14,108,112,34,120,14,34,1,1,5,6,2,11,9,73,81,66,58,34,0,34,1,0,0,1,40,27,2,46,106,13,32,0,4,0,0,60,1,61,7,93,102,2,49,60,86,82,15,2,65,6,37,41,46,116,78,45,25,175,124,43,107,47,18,50,76,25,4,114,52,50,4,2,15,6,13,12,22,67,6,79,63,9,150,53,4,0,0,0,0,16,32,48,104,9,0,16,0,47,2,0,98,29,10,53,11,130,19,46,110,58,39,40,0,0,0,30,37,6,4,47,57,6,16,2,1,6,8,0,42,71,23,130,90,0,36,0,16,0,0,0,0,2,121,38,8,8,0,0,0,0,0,36,9,28,2,39,157,97,0,68,33,60,35,60,5,54,5,40,18,11,0,1,22,88,47,85,32,14,24,45,0,56,154,18,53,9,4,5,68,32,9,8,12,21,37,83,47,83,34,15,6,8,1,2,34,15,42,0,27,0,82,41,65,55,18,53,38,1,0,43,1,31,6,80,15,96,141,70,15,84,2,34,0,6,0,6,0,51,7,12,90,64,0,37,58,0,50,1,0,0,20,28,94,137,36,96,68,45,17,71,25,52,3,49,5,11,32,25,15,17,33,1,11,10,78,9,88,0,27,116,84,78,30,0,20,0,5,0,0,0,103,0,102,78,24,73,0,65,0,16,1,0,3,2,2,0,19,72,33,220